Protein 8AQL (pdb70)

Structure (mmCIF, N/CA/C/O backbone):
data_8AQL
#
_entry.id   8AQL
#
_cell.length_a   58.928
_cell.length_b   125.107
_cell.length_c   134.568
_cell.angle_alpha   90.00
_cell.angle_beta   93.58
_cell.angle_gamma   90.00
#
_symmetry.space_group_name_H-M   'P 1 21 1'
#
loop_
_entity.id
_entity.type
_entity.pdbx_description
1 polymer 'Serine hydroxymethyltransferase, mitochondrial'
2 non-polymer N-GLYCINE-[3-HYDROXY-2-METHYL-5-PHOSPHONOOXYMETHYL-PYRIDIN-4-YL-METHANE]
3 non-polymer 1,2-ETHANEDIOL
4 water water
#
loop_
_atom_site.group_PDB
_atom_site.id
_atom_site.type_symbol
_atom_site.label_atom_id
_atom_site.label_alt_id
_atom_site.label_comp_id
_atom_site.label_asym_id
_atom_site.label_entity_id
_atom_site.label_seq_id
_atom_site.pdbx_PDB_ins_code
_atom_site.Cartn_x
_atom_site.Cartn_y
_atom_site.Cartn_z
_atom_site.occupancy
_atom_site.B_iso_or_equiv
_atom_site.auth_seq_id
_atom_site.auth_comp_id
_atom_site.auth_asym_id
_atom_site.auth_atom_id
_atom_site.pdbx_PDB_model_num
ATOM 1 N N . TRP A 1 15 ? 13.151 38.083 -12.819 1.00 25.13 43 TRP A N 1
ATOM 2 C CA . TRP A 1 15 ? 12.698 37.856 -11.435 1.00 24.28 43 TRP A CA 1
ATOM 3 C C . TRP A 1 15 ? 11.169 37.900 -11.357 1.00 24.92 43 TRP A C 1
ATOM 4 O O . TRP A 1 15 ? 10.549 38.865 -11.819 1.00 26.45 43 TRP A O 1
ATOM 15 N N . THR A 1 16 ? 10.576 36.842 -10.779 1.00 23.32 44 THR A N 1
ATOM 16 C CA . THR A 1 16 ? 9.134 36.710 -10.619 1.00 21.61 44 THR A CA 1
ATOM 17 C C . THR A 1 16 ? 8.660 36.825 -9.170 1.00 20.49 44 THR A C 1
ATOM 18 O O . THR A 1 16 ? 7.468 37.060 -8.933 1.00 19.13 44 THR A O 1
ATOM 22 N N . GLY A 1 17 ? 9.533 36.641 -8.189 1.00 20.42 45 GLY A N 1
ATOM 23 C CA . GLY A 1 17 ? 9.023 36.520 -6.836 1.00 19.83 45 GLY A CA 1
ATOM 24 C C . GLY A 1 17 ? 8.294 35.215 -6.573 1.00 17.76 45 GLY A C 1
ATOM 25 O O . GLY A 1 17 ? 7.600 35.092 -5.569 1.00 16.37 45 GLY A O 1
ATOM 26 N N . GLN A 1 18 ? 8.415 34.261 -7.491 1.00 18.67 46 GLN A N 1
ATOM 27 C CA . GLN A 1 18 ? 7.821 32.938 -7.365 1.00 18.80 46 GLN A CA 1
ATOM 28 C C . GLN A 1 18 ? 8.885 31.858 -7.198 1.00 18.46 46 GLN A C 1
ATOM 29 O O . GLN A 1 18 ? 8.546 30.671 -7.093 1.00 19.32 46 GLN A O 1
ATOM 35 N N . GLU A 1 19 ? 10.161 32.241 -7.133 1.00 18.79 47 GLU A N 1
ATOM 36 C CA . GLU A 1 19 ? 11.237 31.275 -6.931 1.00 20.52 47 GLU A CA 1
ATOM 37 C C . GLU A 1 19 ? 11.222 30.757 -5.495 1.00 19.82 47 GLU A C 1
ATOM 38 O O . GLU A 1 19 ? 10.821 31.451 -4.567 1.00 17.81 47 GLU A O 1
ATOM 44 N N . SER A 1 20 ? 11.680 29.524 -5.314 1.00 19.04 48 SER A N 1
ATOM 45 C CA . SER A 1 20 ? 11.687 28.945 -3.987 1.00 19.66 48 SER A CA 1
ATOM 46 C C . SER A 1 20 ? 12.815 29.541 -3.159 1.00 19.64 48 SER A C 1
ATOM 47 O O . SER A 1 20 ? 13.838 30.010 -3.694 1.00 20.07 48 SER A O 1
ATOM 50 N N . LEU A 1 21 ? 12.635 29.492 -1.835 1.00 19.04 49 LEU A N 1
ATOM 51 C CA . LEU A 1 21 ? 13.683 29.953 -0.930 1.00 18.62 49 LEU A CA 1
ATOM 52 C C . LEU A 1 21 ? 14.965 29.165 -1.137 1.00 18.39 49 LEU A C 1
ATOM 53 O O . LEU A 1 21 ? 16.061 29.736 -1.130 1.00 18.51 49 LEU A O 1
ATOM 58 N N . SER A 1 22 ? 14.853 27.843 -1.302 1.00 19.19 50 SER A N 1
ATOM 59 C CA . SER A 1 22 ? 16.045 27.006 -1.437 1.00 18.86 50 SER A CA 1
ATOM 60 C C . SER A 1 22 ? 16.888 27.379 -2.657 1.00 19.55 50 SER A C 1
ATOM 61 O O . SER A 1 22 ? 18.118 27.264 -2.610 1.00 20.38 50 SER A O 1
ATOM 64 N N . ASP A 1 23 ? 16.262 27.801 -3.756 1.00 19.83 51 ASP A N 1
ATOM 65 C CA . ASP A 1 23 ? 17.003 28.195 -4.950 1.00 21.86 51 ASP A CA 1
ATOM 66 C C . ASP A 1 23 ? 17.523 29.637 -4.861 1.00 21.67 51 ASP A C 1
ATOM 67 O O . ASP A 1 23 ? 18.671 29.922 -5.253 1.00 21.93 51 ASP A O 1
ATOM 72 N N . SER A 1 24 ? 16.710 30.562 -4.341 1.00 20.32 52 SER A N 1
ATOM 73 C CA . SER A 1 24 ? 17.030 31.984 -4.420 1.00 18.79 52 SER A CA 1
ATOM 74 C C . SER A 1 24 ? 17.873 32.508 -3.259 1.00 17.04 52 SER A C 1
ATOM 75 O O . SER A 1 24 ? 18.521 33.547 -3.410 1.00 18.11 52 SER A O 1
ATOM 78 N N . ASP A 1 25 ? 17.861 31.858 -2.099 1.00 16.19 53 ASP A N 1
ATOM 79 C CA . ASP A 1 25 ? 18.640 32.296 -0.940 1.00 16.60 53 ASP A CA 1
ATOM 80 C C . ASP A 1 25 ? 19.169 31.063 -0.216 1.00 17.10 53 ASP A C 1
ATOM 81 O O . ASP A 1 25 ? 18.678 30.684 0.861 1.00 16.30 53 ASP A O 1
ATOM 86 N N . PRO A 1 26 ? 20.167 30.399 -0.799 1.00 18.31 54 PRO A N 1
ATOM 87 C CA . PRO A 1 26 ? 20.677 29.169 -0.178 1.00 19.17 54 PRO A CA 1
ATOM 88 C C . PRO A 1 26 ? 21.208 29.385 1.216 1.00 19.67 54 PRO A C 1
ATOM 89 O O . PRO A 1 26 ? 21.058 28.491 2.061 1.00 20.00 54 PRO A O 1
ATOM 93 N N . GLU A 1 27 ? 21.819 30.553 1.472 1.00 19.63 55 GLU A N 1
ATOM 94 C CA . GLU A 1 27 ? 22.340 30.852 2.798 1.00 18.61 55 GLU A CA 1
ATOM 95 C C . GLU A 1 27 ? 21.234 30.780 3.840 1.00 17.86 55 GLU A C 1
ATOM 96 O O . GLU A 1 27 ? 21.372 30.112 4.875 1.00 18.04 55 GLU A O 1
ATOM 102 N N . MET A 1 28 ? 20.130 31.483 3.596 1.00 17.92 56 MET A N 1
ATOM 103 C CA . MET A 1 28 ? 19.023 31.443 4.543 1.00 18.26 56 MET A CA 1
ATOM 104 C C . MET A 1 28 ? 18.405 30.050 4.618 1.00 18.37 56 MET A C 1
ATOM 105 O O . MET A 1 28 ? 18.052 29.583 5.705 1.00 17.76 56 MET A O 1
ATOM 110 N N . TRP A 1 29 ? 18.253 29.376 3.472 1.00 18.58 57 TRP A N 1
ATOM 111 C CA . TRP A 1 29 ? 17.681 28.036 3.470 1.00 16.98 57 TRP A CA 1
ATOM 112 C C . TRP A 1 29 ? 18.457 27.108 4.396 1.00 17.35 57 TRP A C 1
ATOM 113 O O . TRP A 1 29 ? 17.853 26.369 5.185 1.00 17.98 57 TRP A O 1
ATOM 124 N N . GLU A 1 30 ? 19.802 27.177 4.351 1.00 16.40 58 GLU A N 1
ATOM 125 C CA . GLU A 1 30 ? 20.645 26.332 5.194 1.00 20.08 58 GLU A CA 1
ATOM 126 C C . GLU A 1 30 ? 20.479 26.674 6.666 1.00 18.71 58 GLU A C 1
ATOM 127 O O . GLU A 1 30 ? 20.514 25.786 7.523 1.00 17.81 58 GLU A O 1
ATOM 133 N N . LEU A 1 31 ? 20.315 27.951 6.986 1.00 17.46 59 LEU A N 1
ATOM 134 C CA . LEU A 1 31 ? 20.031 28.321 8.369 1.00 13.92 59 LEU A CA 1
ATOM 135 C C . LEU A 1 31 ? 18.687 27.746 8.832 1.00 15.72 59 LEU A C 1
ATOM 136 O O . LEU A 1 31 ? 18.587 27.235 9.958 1.00 17.12 59 LEU A O 1
ATOM 141 N N . LEU A 1 32 ? 17.639 27.816 8.000 1.00 15.61 60 LEU A N 1
ATOM 142 C CA . LEU A 1 32 ? 16.350 27.257 8.416 1.00 16.37 60 LEU A CA 1
ATOM 143 C C . LEU A 1 32 ? 16.461 25.765 8.679 1.00 15.91 60 LEU A C 1
ATOM 144 O O . LEU A 1 32 ? 15.864 25.246 9.634 1.00 15.81 60 LEU A O 1
ATOM 149 N N . GLN A 1 33 ? 17.201 25.051 7.823 1.00 16.68 61 GLN A N 1
ATOM 150 C CA . GLN A 1 33 ? 17.345 23.611 8.018 1.00 16.72 61 GLN A CA 1
ATOM 151 C C . GLN A 1 33 ? 18.120 23.311 9.295 1.00 16.72 61 GLN A C 1
ATOM 152 O O . GLN A 1 33 ? 17.797 22.357 10.006 1.00 16.88 61 GLN A O 1
ATOM 158 N N . ARG A 1 34 ? 19.147 24.118 9.598 1.00 16.42 62 ARG A N 1
ATOM 159 C CA . ARG A 1 34 ? 19.918 23.930 10.819 1.00 17.26 62 ARG A CA 1
ATOM 160 C C . ARG A 1 34 ? 19.053 24.141 12.055 1.00 17.14 62 ARG A C 1
ATOM 161 O O . ARG A 1 34 ? 19.201 23.421 13.053 1.00 18.22 62 ARG A O 1
ATOM 169 N N . GLU A 1 35 ? 18.137 25.117 12.015 1.00 15.94 63 GLU A N 1
ATOM 170 C CA . GLU A 1 35 ? 17.288 25.351 13.177 1.00 16.33 63 GLU A CA 1
ATOM 171 C C . GLU A 1 35 ? 16.305 24.195 13.350 1.00 15.72 63 GLU A C 1
ATOM 172 O O . GLU A 1 35 ? 16.089 23.697 14.475 1.00 16.37 63 GLU A O 1
ATOM 178 N N . LYS A 1 36 ? 15.709 23.754 12.229 1.00 14.75 64 LYS A N 1
ATOM 179 C CA . LYS A 1 36 ? 14.839 22.583 12.255 1.00 16.00 64 LYS A CA 1
ATOM 180 C C . LYS A 1 36 ? 15.564 21.380 12.831 1.00 14.77 64 LYS A C 1
ATOM 181 O O . LYS A 1 36 ? 15.010 20.655 13.671 1.00 15.04 64 LYS A O 1
ATOM 187 N N . ASP A 1 37 ? 16.815 21.161 12.414 1.00 13.76 65 ASP A N 1
ATOM 188 C CA . ASP A 1 37 ? 17.552 20.021 12.931 1.00 13.95 65 ASP A CA 1
ATOM 189 C C . ASP A 1 37 ? 17.782 20.179 14.427 1.00 14.91 65 ASP A C 1
ATOM 190 O O . ASP A 1 37 ? 17.704 19.204 15.181 1.00 16.29 65 ASP A O 1
ATOM 195 N N . ARG A 1 38 ? 18.058 21.400 14.872 1.00 15.08 66 ARG A N 1
ATOM 196 C CA . ARG A 1 38 ? 18.271 21.625 16.293 1.00 16.35 66 ARG A CA 1
ATOM 197 C C . ARG A 1 38 ? 17.015 21.293 17.076 1.00 16.51 66 ARG A C 1
ATOM 198 O O . ARG A 1 38 ? 17.084 20.662 18.147 1.00 16.41 66 ARG A O 1
ATOM 206 N N . GLN A 1 39 ? 15.854 21.717 16.566 1.00 15.48 67 GLN A N 1
ATOM 207 C CA . GLN A 1 39 ? 14.594 21.435 17.239 1.00 15.37 67 GLN A CA 1
ATOM 208 C C . GLN A 1 39 ? 14.315 19.940 17.304 1.00 15.01 67 GLN A C 1
ATOM 209 O O . GLN A 1 39 ? 13.807 19.445 18.314 1.00 15.17 67 GLN A O 1
ATOM 215 N N . CYS A 1 40 ? 14.654 19.208 16.244 1.00 15.10 68 CYS A N 1
ATOM 216 C CA . CYS A 1 40 ? 14.344 17.787 16.186 1.00 15.19 68 CYS A CA 1
ATOM 217 C C . CYS A 1 40 ? 15.265 16.977 17.099 1.00 14.80 68 CYS A C 1
ATOM 218 O O . CYS A 1 40 ? 14.857 15.942 17.638 1.00 14.02 68 CYS A O 1
ATOM 221 N N . ARG A 1 41 ? 16.531 17.361 17.221 1.00 16.00 69 ARG A N 1
ATOM 222 C CA . ARG A 1 41 ? 17.483 16.519 17.932 1.00 15.58 69 ARG A CA 1
ATOM 223 C C . ARG A 1 41 ? 17.560 16.822 19.427 1.00 15.20 69 ARG A C 1
ATOM 224 O O . ARG A 1 41 ? 18.285 16.124 20.162 1.00 15.85 69 ARG A O 1
ATOM 232 N N . GLY A 1 42 ? 16.847 17.854 19.910 1.00 14.89 70 GLY A N 1
ATOM 233 C CA . GLY A 1 42 ? 16.936 18.253 21.295 1.00 15.18 70 GLY A CA 1
ATOM 234 C C . GLY A 1 42 ? 15.748 17.866 22.169 1.00 15.06 70 GLY A C 1
ATOM 235 O O . GLY A 1 42 ? 14.665 17.531 21.691 1.00 15.85 70 GLY A O 1
ATOM 236 N N . LEU A 1 43 ? 15.976 17.959 23.490 1.00 15.85 71 LEU A N 1
ATOM 237 C CA . LEU A 1 43 ? 14.892 17.850 24.460 1.00 15.75 71 LEU A CA 1
ATOM 238 C C . LEU A 1 43 ? 14.598 19.287 24.853 1.00 15.77 71 LEU A C 1
ATOM 239 O O . LEU A 1 43 ? 15.325 19.907 25.649 1.00 15.74 71 LEU A O 1
ATOM 244 N N . GLU A 1 44 ? 13.526 19.808 24.305 1.00 16.08 72 GLU A N 1
ATOM 245 C CA . GLU A 1 44 ? 13.153 21.194 24.495 1.00 15.94 72 GLU A CA 1
ATOM 246 C C . GLU A 1 44 ? 12.227 21.268 25.695 1.00 14.40 72 GLU A C 1
ATOM 247 O O . GLU A 1 44 ? 11.058 20.855 25.619 1.00 13.44 72 GLU A O 1
ATOM 253 N N . LEU A 1 45 ? 12.761 21.774 26.799 1.00 13.17 73 LEU A N 1
ATOM 254 C CA . LEU A 1 45 ? 12.048 21.908 28.067 1.00 12.75 73 LEU A CA 1
ATOM 255 C C . LEU A 1 45 ? 11.712 23.359 28.414 1.00 11.59 73 LEU A C 1
ATOM 256 O O . LEU A 1 45 ? 11.273 23.631 29.543 1.00 12.98 73 LEU A O 1
ATOM 261 N N . ILE A 1 46 ? 11.836 24.296 27.473 1.00 10.71 74 ILE A N 1
ATOM 262 C CA . ILE A 1 46 ? 11.481 25.663 27.798 1.00 8.92 74 ILE A CA 1
ATOM 263 C C . ILE A 1 46 ? 9.960 25.724 27.896 1.00 8.32 74 ILE A C 1
ATOM 264 O O . ILE A 1 46 ? 9.256 25.317 26.961 1.00 11.00 74 ILE A O 1
ATOM 269 N N . ALA A 1 47 ? 9.451 26.203 29.025 1.00 9.94 75 ALA A N 1
ATOM 270 C CA . ALA A 1 47 ? 8.025 25.998 29.328 1.00 10.82 75 ALA A CA 1
ATOM 271 C C . ALA A 1 47 ? 7.079 26.786 28.438 1.00 10.90 75 ALA A C 1
ATOM 272 O O . ALA A 1 47 ? 5.871 26.428 28.368 1.00 9.89 75 ALA A O 1
ATOM 274 N N . SER A 1 48 ? 7.570 27.860 27.813 1.00 12.24 76 SER A N 1
ATOM 275 C CA . SER A 1 48 ? 6.807 28.716 26.935 1.00 12.45 76 SER A CA 1
ATOM 276 C C . SER A 1 48 ? 6.919 28.344 25.472 1.00 13.40 76 SER A C 1
ATOM 277 O O . SER A 1 48 ? 6.370 29.074 24.631 1.00 15.84 76 SER A O 1
ATOM 280 N N . GLU A 1 49 ? 7.607 27.263 25.134 1.00 12.10 77 GLU A N 1
ATOM 281 C CA . GLU A 1 49 ? 7.794 26.860 23.753 1.00 12.48 77 GLU A CA 1
ATOM 282 C C . GLU A 1 49 ? 6.818 25.751 23.351 1.00 12.31 77 GLU A C 1
ATOM 283 O O . GLU A 1 49 ? 6.373 24.949 24.170 1.00 12.08 77 GLU A O 1
ATOM 289 N N . ASN A 1 50 ? 6.570 25.656 22.041 1.00 10.71 78 ASN A N 1
ATOM 290 C CA . ASN A 1 50 ? 5.853 24.525 21.493 1.00 11.38 78 ASN A CA 1
ATOM 291 C C . ASN A 1 50 ? 6.236 24.394 20.030 1.00 12.15 78 ASN A C 1
ATOM 292 O O . ASN A 1 50 ? 7.043 25.167 19.518 1.00 13.31 78 ASN A O 1
ATOM 297 N N . PHE A 1 51 ? 5.632 23.424 19.358 1.00 12.72 79 PHE A N 1
ATOM 298 C CA . PHE A 1 51 ? 5.905 23.158 17.947 1.00 12.35 79 PHE A CA 1
ATOM 299 C C . PHE A 1 51 ? 4.614 23.348 17.177 1.00 12.56 79 PHE A C 1
ATOM 300 O O . PHE A 1 51 ? 3.691 22.535 17.295 1.00 13.72 79 PHE A O 1
ATOM 308 N N . CYS A 1 52 ? 4.567 24.413 16.382 1.00 10.98 80 CYS A N 1
ATOM 309 C CA . CYS A 1 52 ? 3.342 24.796 15.694 1.00 11.05 80 CYS A CA 1
ATOM 310 C C . CYS A 1 52 ? 3.075 23.877 14.501 1.00 10.99 80 CYS A C 1
ATOM 311 O O . CYS A 1 52 ? 4.001 23.376 13.825 1.00 13.13 80 CYS A O 1
ATOM 314 N N . SER A 1 53 ? 1.780 23.634 14.220 1.00 10.39 81 SER A N 1
ATOM 315 C CA . SER A 1 53 ? 1.408 22.776 13.104 1.00 10.76 81 SER A CA 1
ATOM 316 C C . SER A 1 53 ? 1.764 23.352 11.736 1.00 11.37 81 SER A C 1
ATOM 317 O O . SER A 1 53 ? 1.822 24.579 11.536 1.00 12.66 81 SER A O 1
ATOM 320 N N . ARG A 1 54 ? 1.991 22.440 10.798 1.00 11.65 82 ARG A N 1
ATOM 321 C CA . ARG A 1 54 ? 2.191 22.814 9.409 1.00 11.04 82 ARG A CA 1
ATOM 322 C C . ARG A 1 54 ? 1.035 23.661 8.878 1.00 11.61 82 ARG A C 1
ATOM 323 O O . ARG A 1 54 ? 1.248 24.655 8.184 1.00 13.32 82 ARG A O 1
ATOM 331 N N . ALA A 1 55 ? -0.205 23.272 9.207 1.00 10.69 83 ALA A N 1
ATOM 332 C CA . ALA A 1 55 ? -1.357 24.001 8.665 1.00 12.29 83 ALA A CA 1
ATOM 333 C C . ALA A 1 55 ? -1.350 25.452 9.113 1.00 12.48 83 ALA A C 1
ATOM 334 O O . ALA A 1 55 ? -1.603 26.364 8.306 1.00 13.07 83 ALA A O 1
ATOM 336 N N . ALA A 1 56 ? -1.042 25.686 10.366 1.00 12.26 84 ALA A N 1
ATOM 337 C CA . ALA A 1 56 ? -0.963 27.046 10.842 1.00 11.51 84 ALA A CA 1
ATOM 338 C C . ALA A 1 56 ? 0.162 27.814 10.149 1.00 10.73 84 ALA A C 1
ATOM 339 O O . ALA A 1 56 ? 0.021 28.995 9.806 1.00 12.04 84 ALA A O 1
ATOM 341 N N . LEU A 1 57 ? 1.305 27.166 10.008 1.00 11.89 85 LEU A N 1
ATOM 342 C CA . LEU A 1 57 ? 2.443 27.785 9.353 1.00 12.54 85 LEU A CA 1
ATOM 343 C C . LEU A 1 57 ? 2.155 28.116 7.897 1.00 12.07 85 LEU A C 1
ATOM 344 O O . LEU A 1 57 ? 2.633 29.141 7.395 1.00 12.10 85 LEU A O 1
ATOM 349 N N . GLU A 1 58 ? 1.399 27.261 7.193 1.00 13.03 86 GLU A N 1
ATOM 350 C CA . GLU A 1 58 ? 1.004 27.577 5.816 1.00 13.27 86 GLU A CA 1
ATOM 351 C C . GLU A 1 58 ? 0.171 28.858 5.731 1.00 14.58 86 GLU A C 1
ATOM 352 O O . GLU A 1 58 ? 0.293 29.612 4.755 1.00 16.60 86 GLU A O 1
ATOM 358 N N . ALA A 1 59 ? -0.722 29.104 6.696 1.00 14.41 87 ALA A N 1
ATOM 359 C CA . ALA A 1 59 ? -1.444 30.369 6.734 1.00 14.86 87 ALA A CA 1
ATOM 360 C C . ALA A 1 59 ? -0.513 31.527 7.069 1.00 15.34 87 ALA A C 1
ATOM 361 O O . ALA A 1 59 ? -0.679 32.646 6.564 1.00 15.81 87 ALA A O 1
ATOM 363 N N . LEU A 1 60 ? 0.442 31.289 7.978 1.00 15.50 88 LEU A N 1
ATOM 364 C CA . LEU A 1 60 ? 1.337 32.346 8.432 1.00 14.65 88 LEU A CA 1
ATOM 365 C C . LEU A 1 60 ? 2.186 32.872 7.278 1.00 14.75 88 LEU A C 1
ATOM 366 O O . LEU A 1 60 ? 2.446 34.077 7.177 1.00 14.55 88 LEU A O 1
ATOM 371 N N . GLY A 1 61 ? 2.656 31.959 6.424 1.00 14.51 89 GLY A N 1
ATOM 372 C CA . GLY A 1 61 ? 3.441 32.304 5.251 1.00 15.53 89 GLY A CA 1
ATOM 373 C C . GLY A 1 61 ? 2.656 32.474 3.965 1.00 16.32 89 GLY A C 1
ATOM 374 O O . GLY A 1 61 ? 2.928 31.790 2.985 1.00 18.59 89 GLY A O 1
ATOM 375 N N . SER A 1 62 ? 1.701 33.394 3.939 1.00 16.78 90 SER A N 1
ATOM 376 C CA . SER A 1 62 ? 0.729 33.452 2.861 1.00 15.77 90 SER A CA 1
ATOM 377 C C . SER A 1 62 ? 0.551 34.875 2.342 1.00 14.82 90 SER A C 1
ATOM 378 O O . SER A 1 62 ? 1.023 35.848 2.926 1.00 14.10 90 SER A O 1
ATOM 381 N N . CYS A 1 63 ? -0.256 34.969 1.288 1.00 15.46 91 CYS A N 1
ATOM 382 C CA . CYS A 1 63 ? -0.544 36.258 0.679 1.00 14.84 91 CYS A CA 1
ATOM 383 C C . CYS A 1 63 ? -1.249 37.203 1.623 1.00 13.04 91 CYS A C 1
ATOM 384 O O . CYS A 1 63 ? -1.346 38.398 1.340 1.00 11.74 91 CYS A O 1
ATOM 387 N N . LEU A 1 64 ? -1.729 36.698 2.762 1.00 14.09 92 LEU A N 1
ATOM 388 C CA . LEU A 1 64 ? -2.364 37.568 3.743 1.00 13.68 92 LEU A CA 1
ATOM 389 C C . LEU A 1 64 ? -1.390 38.609 4.272 1.00 13.30 92 LEU A C 1
ATOM 390 O O . LEU A 1 64 ? -1.802 39.663 4.727 1.00 14.63 92 LEU A O 1
ATOM 395 N N . ASN A 1 65 ? -0.090 38.317 4.190 1.00 13.80 93 ASN A N 1
ATOM 396 C CA . ASN A 1 65 ? 0.906 39.311 4.550 1.00 14.18 93 ASN A CA 1
ATOM 397 C C . ASN A 1 65 ? 0.709 40.614 3.794 1.00 13.05 93 ASN A C 1
ATOM 398 O O . ASN A 1 65 ? 1.095 41.682 4.276 1.00 13.36 93 ASN A O 1
ATOM 403 N N . ASN A 1 66 ? 0.152 40.523 2.581 1.00 13.57 94 ASN A N 1
ATOM 404 C CA . ASN A 1 66 ? 0.156 41.660 1.661 1.00 13.74 94 ASN A CA 1
ATOM 405 C C . ASN A 1 66 ? -0.934 42.706 1.949 1.00 15.71 94 ASN A C 1
ATOM 406 O O . ASN A 1 66 ? -0.874 43.801 1.381 1.00 17.06 94 ASN A O 1
ATOM 411 N N . LYS A 1 67 ? -1.926 42.425 2.793 1.00 14.35 95 LYS A N 1
ATOM 412 C CA . LYS A 1 67 ? -3.115 43.263 2.890 1.00 15.65 95 LYS A CA 1
ATOM 413 C C . LYS A 1 67 ? -3.013 44.214 4.070 1.00 13.55 95 LYS A C 1
ATOM 414 O O . LYS A 1 67 ? -2.887 43.763 5.213 1.00 14.25 95 LYS A O 1
ATOM 420 N N . TYR A 1 68 ? -3.078 45.518 3.779 1.00 12.74 96 TYR A N 1
ATOM 421 C CA . TYR A 1 68 ? -3.317 46.553 4.782 1.00 12.61 96 TYR A CA 1
ATOM 422 C C . TYR A 1 68 ? -4.807 46.625 5.128 1.00 12.98 96 TYR A C 1
ATOM 423 O O . TYR A 1 68 ? -5.637 46.895 4.252 1.00 15.83 96 TYR A O 1
ATOM 432 N N . SER A 1 69 ? -5.145 46.465 6.393 1.00 12.72 97 SER A N 1
ATOM 433 C CA . SER A 1 69 ? -6.553 46.486 6.823 1.00 13.82 97 SER A CA 1
ATOM 434 C C . SER A 1 69 ? -6.741 47.160 8.191 1.00 13.98 97 SER A C 1
ATOM 435 O O . SER A 1 69 ? -7.406 46.632 9.082 1.00 13.99 97 SER A O 1
ATOM 438 N N . GLU A 1 70 ? -6.164 48.339 8.354 1.00 14.06 98 GLU A N 1
ATOM 439 C CA . GLU A 1 70 ? -6.348 49.144 9.560 1.00 13.13 98 GLU A CA 1
ATOM 440 C C . GLU A 1 70 ? -7.835 49.263 9.887 1.00 12.56 98 GLU A C 1
ATOM 441 O O . GLU A 1 70 ? -8.663 49.437 8.990 1.00 13.61 98 GLU A O 1
ATOM 447 N N . GLY A 1 71 ? -8.160 49.182 11.178 1.00 12.41 99 GLY A N 1
ATOM 448 C CA . GLY A 1 71 ? -9.547 49.207 11.616 1.00 13.60 99 GLY A CA 1
ATOM 449 C C . GLY A 1 71 ? -10.056 47.833 12.004 1.00 13.57 99 GLY A C 1
ATOM 450 O O . GLY A 1 71 ? -9.301 46.925 12.345 1.00 14.48 99 GLY A O 1
ATOM 451 N N . TYR A 1 72 ? -11.379 47.692 11.968 1.00 12.82 100 TYR A N 1
ATOM 452 C CA . TYR A 1 72 ? -12.044 46.462 12.370 1.00 13.73 100 TYR A CA 1
ATOM 453 C C . TYR A 1 72 ? -13.014 46.012 11.291 1.00 16.92 100 TYR A C 1
ATOM 454 O O . TYR A 1 72 ? -13.398 46.795 10.412 1.00 17.52 100 TYR A O 1
ATOM 463 N N . PRO A 1 73 ? -13.436 44.747 11.330 1.00 16.87 101 PRO A N 1
ATOM 464 C CA . PRO A 1 73 ? -14.328 44.241 10.288 1.00 17.98 101 PRO A CA 1
ATOM 465 C C . PRO A 1 73 ? -15.530 45.153 10.097 1.00 18.37 101 PRO A C 1
ATOM 466 O O . PRO A 1 73 ? -16.209 45.536 11.053 1.00 18.91 101 PRO A O 1
ATOM 470 N N . GLY A 1 74 ? -15.771 45.526 8.847 1.00 19.48 102 GLY A N 1
ATOM 471 C CA . GLY A 1 74 ? -16.888 46.384 8.512 1.00 21.44 102 GLY A CA 1
ATOM 472 C C . GLY A 1 74 ? -16.706 47.832 8.915 1.00 22.08 102 GLY A C 1
ATOM 473 O O . GLY A 1 74 ? -17.597 48.645 8.659 1.00 23.57 102 GLY A O 1
ATOM 474 N N . LYS A 1 75 ? -15.571 48.167 9.533 1.00 20.34 103 LYS A N 1
ATOM 475 C CA . LYS A 1 75 ? -15.217 49.513 9.962 1.00 21.44 103 LYS A CA 1
ATOM 476 C C . LYS A 1 75 ? -13.735 49.749 9.629 1.00 20.14 103 LYS A C 1
ATOM 477 O O . LYS A 1 75 ? -12.918 50.043 10.504 1.00 19.38 103 LYS A O 1
ATOM 483 N N . ARG A 1 76 ? -13.368 49.576 8.368 1.00 19.49 104 ARG A N 1
ATOM 484 C CA . ARG A 1 76 ? -11.985 49.700 7.940 1.00 18.51 104 ARG A CA 1
ATOM 485 C C . ARG A 1 76 ? -11.720 51.078 7.350 1.00 21.28 104 ARG A C 1
ATOM 486 O O . ARG A 1 76 ? -12.631 51.792 6.918 1.00 20.62 104 ARG A O 1
ATOM 494 N N . TYR A 1 77 ? -10.441 51.419 7.275 1.00 24.28 105 TYR A N 1
ATOM 495 C CA . TYR A 1 77 ? -10.051 52.659 6.624 1.00 28.91 105 TYR A CA 1
ATOM 496 C C . TYR A 1 77 ? -10.128 52.539 5.108 1.00 30.90 105 TYR A C 1
ATOM 497 O O . TYR A 1 77 ? -10.559 53.487 4.429 1.00 31.97 105 TYR A O 1
ATOM 506 N N . TYR A 1 78 ? -9.702 51.402 4.558 1.00 30.97 106 TYR A N 1
ATOM 507 C CA . TYR A 1 78 ? -9.585 51.218 3.116 1.00 31.53 106 TYR A CA 1
ATOM 508 C C . TYR A 1 78 ? -10.454 50.052 2.667 1.00 27.89 106 TYR A C 1
ATOM 509 O O . TYR A 1 78 ? -10.848 49.198 3.469 1.00 28.04 106 TYR A O 1
ATOM 518 N N . GLY A 1 79 ? -10.743 50.021 1.364 1.00 24.69 107 GLY A N 1
ATOM 519 C CA . GLY A 1 79 ? -11.575 48.991 0.776 1.00 23.16 107 GLY A CA 1
ATOM 520 C C . GLY A 1 79 ? -10.790 47.725 0.495 1.00 22.23 107 GLY A C 1
ATOM 521 O O . GLY A 1 79 ? -9.624 47.584 0.861 1.00 22.66 107 GLY A O 1
ATOM 522 N N . GLY A 1 80 ? -11.458 46.787 -0.169 1.00 20.88 108 GLY A N 1
ATOM 523 C CA . GLY A 1 80 ? -10.842 45.519 -0.518 1.00 20.47 108 GLY A CA 1
ATOM 524 C C . GLY A 1 80 ? -10.707 44.533 0.619 1.00 18.69 108 GLY A C 1
ATOM 525 O O . GLY A 1 80 ? -9.977 43.537 0.476 1.00 18.54 108 GLY A O 1
ATOM 526 N N . ALA A 1 81 ? -11.416 44.762 1.730 1.00 17.93 109 ALA A N 1
ATOM 527 C CA . ALA A 1 81 ? -11.276 44.010 2.975 1.00 17.40 109 ALA A CA 1
ATOM 528 C C . ALA A 1 81 ? -12.302 42.888 3.147 1.00 17.10 109 ALA A C 1
ATOM 529 O O . ALA A 1 81 ? -12.384 42.309 4.235 1.00 16.43 109 ALA A O 1
ATOM 531 N N . GLU A 1 82 ? -13.062 42.559 2.092 1.00 17.69 110 GLU A N 1
ATOM 532 C CA . GLU A 1 82 ? -14.150 41.583 2.180 1.00 19.20 110 GLU A CA 1
ATOM 533 C C . GLU A 1 82 ? -13.675 40.283 2.796 1.00 16.79 110 GLU A C 1
ATOM 534 O O . GLU A 1 82 ? -14.331 39.716 3.679 1.00 15.77 110 GLU A O 1
ATOM 540 N N . VAL A 1 83 ? -12.526 39.795 2.331 1.00 15.83 111 VAL A N 1
ATOM 541 C CA . VAL A 1 83 ? -12.058 38.475 2.738 1.00 15.56 111 VAL A CA 1
ATOM 542 C C . VAL A 1 83 ? -11.352 38.543 4.080 1.00 13.40 111 VAL A C 1
ATOM 543 O O . VAL A 1 83 ? -11.591 37.693 4.947 1.00 12.42 111 VAL A O 1
ATOM 547 N N . VAL A 1 84 ? -10.467 39.541 4.280 1.00 12.18 112 VAL A N 1
ATOM 548 C CA . VAL A 1 84 ? -9.843 39.689 5.594 1.00 12.81 112 VAL A CA 1
ATOM 549 C C . VAL A 1 84 ? -10.870 39.964 6.678 1.00 12.68 112 VAL A C 1
ATOM 550 O O . VAL A 1 84 ? -10.678 39.556 7.833 1.00 12.69 112 VAL A O 1
ATOM 554 N N . ASP A 1 85 ? -11.984 40.648 6.339 1.00 13.97 113 ASP A N 1
ATOM 555 C CA . ASP A 1 85 ? -13.069 40.778 7.308 1.00 13.80 113 ASP A CA 1
ATOM 556 C C . ASP A 1 85 ? -13.562 39.401 7.747 1.00 13.28 113 ASP A C 1
ATOM 557 O O . ASP A 1 85 ? -13.713 39.137 8.942 1.00 13.77 113 ASP A O 1
ATOM 562 N N . GLU A 1 86 ? -13.884 38.546 6.771 1.00 12.98 114 GLU A N 1
ATOM 563 C CA . GLU A 1 86 ? -14.362 37.199 7.072 1.00 13.92 114 GLU A CA 1
ATOM 564 C C . GLU A 1 86 ? -13.365 36.420 7.906 1.00 13.88 114 GLU A C 1
ATOM 565 O O . GLU A 1 86 ? -13.772 35.672 8.811 1.00 14.85 114 GLU A O 1
ATOM 571 N N . ILE A 1 87 ? -12.053 36.580 7.630 1.00 12.23 115 ILE A N 1
ATOM 572 C CA . ILE A 1 87 ? -11.038 35.840 8.368 1.00 12.51 115 ILE A CA 1
ATOM 573 C C . ILE A 1 87 ? -10.966 36.342 9.801 1.00 12.88 115 ILE A C 1
ATOM 574 O O . ILE A 1 87 ? -10.865 35.555 10.747 1.00 12.83 115 ILE A O 1
ATOM 579 N N . GLU A 1 88 ? -10.936 37.658 9.978 1.00 13.57 116 GLU A N 1
ATOM 580 C CA . GLU A 1 88 ? -10.861 38.209 11.333 1.00 13.28 116 GLU A CA 1
ATOM 581 C C . GLU A 1 88 ? -12.082 37.798 12.146 1.00 11.85 116 GLU A C 1
ATOM 582 O O . GLU A 1 88 ? -11.949 37.388 13.309 1.00 11.59 116 GLU A O 1
ATOM 588 N N . LEU A 1 89 ? -13.273 37.867 11.556 1.00 14.44 117 LEU A N 1
ATOM 589 C CA . LEU A 1 89 ? -14.468 37.459 12.294 1.00 15.41 117 LEU A CA 1
ATOM 590 C C . LEU A 1 89 ? -14.446 35.965 12.601 1.00 15.31 117 LEU A C 1
ATOM 591 O O . LEU A 1 89 ? -14.864 35.547 13.691 1.00 16.79 117 LEU A O 1
ATOM 596 N N . LEU A 1 90 ? -14.001 35.140 11.646 1.00 14.22 118 LEU A N 1
ATOM 597 C CA . LEU A 1 90 ? -13.846 33.711 11.911 1.00 13.32 118 LEU A CA 1
ATOM 598 C C . LEU A 1 90 ? -12.877 33.475 13.062 1.00 13.73 118 LEU A C 1
ATOM 599 O O . LEU A 1 90 ? -13.125 32.626 13.927 1.00 13.90 118 LEU A O 1
ATOM 604 N N . CYS A 1 91 ? -11.749 34.202 13.084 1.00 13.97 119 CYS A N 1
ATOM 605 C CA . CYS A 1 91 ? -10.807 34.047 14.180 1.00 13.60 119 CYS A CA 1
ATOM 606 C C . CYS A 1 91 ? -11.447 34.371 15.526 1.00 14.04 119 CYS A C 1
ATOM 607 O O . CYS A 1 91 ? -11.180 33.695 16.530 1.00 14.04 119 CYS A O 1
ATOM 610 N N . GLN A 1 92 ? -12.220 35.464 15.586 1.00 14.09 120 GLN A N 1
ATOM 611 C CA . GLN A 1 92 ? -12.916 35.837 16.824 1.00 13.93 120 GLN A CA 1
ATOM 612 C C . GLN A 1 92 ? -13.874 34.741 17.287 1.00 14.12 120 GLN A C 1
ATOM 613 O O . GLN A 1 92 ? -13.934 34.405 18.490 1.00 12.82 120 GLN A O 1
ATOM 619 N N . ARG A 1 93 ? -14.665 34.200 16.351 1.00 14.84 121 ARG A N 1
ATOM 620 C CA . ARG A 1 93 ? -15.638 33.166 16.712 1.00 15.22 121 ARG A CA 1
ATOM 621 C C . ARG A 1 93 ? -14.915 31.930 17.220 1.00 14.16 121 ARG A C 1
ATOM 622 O O . ARG A 1 93 ? -15.366 31.281 18.179 1.00 14.55 121 ARG A O 1
ATOM 630 N N . ARG A 1 94 ? -13.772 31.597 16.589 1.00 14.73 122 ARG A N 1
ATOM 631 C CA . ARG A 1 94 ? -13.017 30.417 17.007 1.00 11.85 122 ARG A CA 1
ATOM 632 C C . ARG A 1 94 ? -12.344 30.642 18.364 1.00 12.72 122 ARG A C 1
ATOM 633 O O . ARG A 1 94 ? -12.251 29.702 19.164 1.00 13.40 122 ARG A O 1
ATOM 641 N N . ALA A 1 95 ? -11.888 31.880 18.648 1.00 13.79 123 ALA A N 1
ATOM 642 C CA . ALA A 1 95 ? -11.359 32.217 19.976 1.00 12.75 123 ALA A CA 1
ATOM 643 C C . ALA A 1 95 ? -12.427 32.048 21.055 1.00 12.91 123 ALA A C 1
ATOM 644 O O . ALA A 1 95 ? -12.203 31.411 22.092 1.00 13.39 123 ALA A O 1
ATOM 646 N N . LEU A 1 96 ? -13.600 32.629 20.842 1.00 12.89 124 LEU A N 1
ATOM 647 C CA . LEU A 1 96 ? -14.658 32.443 21.803 1.00 14.32 124 LEU A CA 1
ATOM 648 C C . LEU A 1 96 ? -14.983 30.970 21.971 1.00 14.98 124 LEU A C 1
ATOM 649 O O . LEU A 1 96 ? -15.189 30.504 23.101 1.00 15.56 124 LEU A O 1
ATOM 654 N N . GLU A 1 97 ? -15.019 30.218 20.866 1.00 15.68 125 GLU A N 1
ATOM 655 C CA . GLU A 1 97 ? -15.423 28.822 20.953 1.00 16.89 125 GLU A CA 1
ATOM 656 C C . GLU A 1 97 ? -14.403 28.017 21.745 1.00 14.76 125 GLU A C 1
ATOM 657 O O . GLU A 1 97 ? -14.774 27.148 22.560 1.00 14.96 125 GLU A O 1
ATOM 663 N N . ALA A 1 98 ? -13.102 28.296 21.532 1.00 14.76 126 ALA A N 1
ATOM 664 C CA . ALA A 1 98 ? -12.090 27.523 22.229 1.00 13.98 126 ALA A CA 1
ATOM 665 C C . ALA A 1 98 ? -12.172 27.702 23.735 1.00 14.59 126 ALA A C 1
ATOM 666 O O . ALA A 1 98 ? -11.757 26.812 24.476 1.00 15.65 126 ALA A O 1
ATOM 668 N N . PHE A 1 99 ? -12.684 28.847 24.205 1.00 13.32 127 PHE A N 1
ATOM 669 C CA . PHE A 1 99 ? -12.812 29.130 25.637 1.00 12.94 127 PHE A CA 1
ATOM 670 C C . PHE A 1 99 ? -14.243 29.044 26.156 1.00 13.75 127 PHE A C 1
ATOM 671 O O . PHE A 1 99 ? -14.532 29.505 27.284 1.00 14.54 127 PHE A O 1
ATOM 679 N N . ASP A 1 100 ? -15.139 28.441 25.381 1.00 14.28 128 ASP A N 1
ATOM 680 C CA . ASP A 1 100 ? -16.513 28.157 25.816 1.00 15.15 128 ASP A CA 1
ATOM 681 C C . ASP A 1 100 ? -17.282 29.431 26.168 1.00 18.21 128 ASP A C 1
ATOM 682 O O . ASP A 1 100 ? -18.138 29.433 27.060 1.00 19.65 128 ASP A O 1
ATOM 687 N N . LEU A 1 101 ? -17.025 30.511 25.434 1.00 17.63 129 LEU A N 1
ATOM 688 C CA . LEU A 1 101 ? -17.574 31.826 25.753 1.00 18.08 129 LEU A CA 1
ATOM 689 C C . LEU A 1 101 ? -18.817 32.144 24.924 1.00 19.27 129 LEU A C 1
ATOM 690 O O . LEU A 1 101 ? -18.842 31.924 23.703 1.00 19.44 129 LEU A O 1
ATOM 695 N N . ASP A 1 102 ? -19.853 32.643 25.591 1.00 19.60 130 ASP A N 1
ATOM 696 C CA . ASP A 1 102 ? -21.070 33.051 24.929 1.00 21.25 130 ASP A CA 1
ATOM 697 C C . ASP A 1 102 ? -20.812 34.382 24.240 1.00 20.37 130 ASP A C 1
ATOM 698 O O . ASP A 1 102 ? -20.428 35.350 24.910 1.00 18.37 130 ASP A O 1
ATOM 703 N N . PRO A 1 103 ? -20.953 34.466 22.916 1.00 21.34 131 PRO A N 1
ATOM 704 C CA . PRO A 1 103 ? -20.638 35.729 22.229 1.00 22.63 131 PRO A CA 1
ATOM 705 C C . PRO A 1 103 ? -21.513 36.884 22.634 1.00 23.25 131 PRO A C 1
ATOM 706 O O . PRO A 1 103 ? -21.166 38.030 22.331 1.00 23.43 131 PRO A O 1
ATOM 710 N N . ALA A 1 104 ? -22.644 36.642 23.290 1.00 22.99 132 ALA A N 1
ATOM 711 C CA . ALA A 1 104 ? -23.422 37.773 23.777 1.00 23.75 132 ALA A CA 1
ATOM 712 C C . ALA A 1 104 ? -22.860 38.353 25.069 1.00 23.93 132 ALA A C 1
ATOM 713 O O . ALA A 1 104 ? -23.297 39.432 25.484 1.00 24.51 132 ALA A O 1
ATOM 715 N N . GLN A 1 105 ? -21.889 37.670 25.701 1.00 22.44 133 GLN A N 1
ATOM 716 C CA . GLN A 1 105 ? -21.310 38.088 26.975 1.00 22.13 133 GLN A CA 1
ATOM 717 C C . GLN A 1 105 ? -19.825 38.391 26.868 1.00 20.19 133 GLN A C 1
ATOM 718 O O . GLN A 1 105 ? -19.248 39.005 27.787 1.00 19.82 133 GLN A O 1
ATOM 724 N N . TRP A 1 106 ? -19.183 37.991 25.777 1.00 18.43 134 TRP A N 1
ATOM 725 C CA . TRP A 1 106 ? -17.757 38.171 25.635 1.00 16.56 134 TRP A CA 1
ATOM 726 C C . TRP A 1 106 ? -17.435 38.574 24.210 1.00 16.03 134 TRP A C 1
ATOM 727 O O . TRP A 1 106 ? -18.060 38.088 23.266 1.00 15.49 134 TRP A O 1
ATOM 738 N N . GLY A 1 107 ? -16.437 39.444 24.067 1.00 15.06 135 GLY A N 1
ATOM 739 C CA . GLY A 1 107 ? -15.860 39.755 22.783 1.00 12.35 135 GLY A CA 1
ATOM 740 C C . GLY A 1 107 ? -14.368 39.477 22.861 1.00 10.81 135 GLY A C 1
ATOM 741 O O . GLY A 1 107 ? -13.823 39.208 23.944 1.00 12.52 135 GLY A O 1
ATOM 742 N N . VAL A 1 108 ? -13.698 39.590 21.718 1.00 11.34 136 VAL A N 1
ATOM 743 C CA . VAL A 1 108 ? -12.254 39.340 21.644 1.00 10.93 136 VAL A CA 1
ATOM 744 C C . VAL A 1 108 ? -11.624 40.161 20.518 1.00 12.32 136 VAL A C 1
ATOM 745 O O . VAL A 1 108 ? -12.196 40.333 19.430 1.00 12.62 136 VAL A O 1
ATOM 749 N N . ASN A 1 109 ? -10.430 40.663 20.791 1.00 11.99 137 ASN A N 1
ATOM 750 C CA . ASN A 1 109 ? -9.622 41.402 19.834 1.00 12.43 137 ASN A CA 1
ATOM 751 C C . ASN A 1 109 ? -8.458 40.497 19.445 1.00 10.38 137 ASN A C 1
ATOM 752 O O . ASN A 1 109 ? -7.725 40.032 20.329 1.00 10.50 137 ASN A O 1
ATOM 757 N N . VAL A 1 110 ? -8.352 40.181 18.146 1.00 10.40 138 VAL A N 1
ATOM 758 C CA . VAL A 1 110 ? -7.393 39.211 17.631 1.00 12.11 138 VAL A CA 1
ATOM 759 C C . VAL A 1 110 ? -6.192 39.877 16.941 1.00 12.34 138 VAL A C 1
ATOM 760 O O . VAL A 1 110 ? -5.357 39.189 16.330 1.00 12.98 138 VAL A O 1
ATOM 764 N N . GLN A 1 111 ? -6.069 41.212 17.054 1.00 13.13 139 GLN A N 1
ATOM 765 C CA . GLN A 1 111 ? -4.982 41.958 16.425 1.00 12.87 139 GLN A CA 1
ATOM 766 C C . GLN A 1 111 ? -3.682 42.149 17.201 1.00 12.40 139 GLN A C 1
ATOM 767 O O . GLN A 1 111 ? -2.677 42.526 16.571 1.00 11.90 139 GLN A O 1
ATOM 773 N N . PRO A 1 112 ? -3.604 41.964 18.526 1.00 11.55 140 PRO A N 1
ATOM 774 C CA . PRO A 1 112 ? -2.319 42.228 19.176 1.00 9.66 140 PRO A CA 1
ATOM 775 C C . PRO A 1 112 ? -1.209 41.415 18.548 1.00 11.69 140 PRO A C 1
ATOM 776 O O . PRO A 1 112 ? -1.375 40.241 18.241 1.00 12.99 140 PRO A O 1
ATOM 780 N N . TYR A 1 113 ? -0.036 42.034 18.420 1.00 9.98 141 TYR A N 1
ATOM 781 C CA . TYR A 1 113 ? 1.053 41.398 17.690 1.00 11.25 141 TYR A CA 1
ATOM 782 C C . TYR A 1 113 ? 1.738 40.308 18.502 1.00 10.58 141 TYR A C 1
ATOM 783 O O . TYR A 1 113 ? 2.309 39.390 17.914 1.00 11.01 141 TYR A O 1
ATOM 792 N N . SER A 1 114 ? 1.625 40.328 19.830 1.00 11.66 142 SER A N 1
ATOM 793 C CA . SER A 1 114 ? 2.228 39.319 20.692 1.00 10.61 142 SER A CA 1
ATOM 794 C C . SER A 1 114 ? 1.617 39.515 22.071 1.00 10.54 142 SER A C 1
ATOM 795 O O . SER A 1 114 ? 0.714 40.342 22.251 1.00 10.74 142 SER A O 1
ATOM 798 N N . GLY A 1 115 ? 2.098 38.769 23.061 1.00 9.13 143 GLY A N 1
ATOM 799 C CA . GLY A 1 115 ? 1.620 38.946 24.413 1.00 8.54 143 GLY A CA 1
ATOM 800 C C . GLY A 1 115 ? 1.871 40.317 24.986 1.00 8.84 143 GLY A C 1
ATOM 801 O O . GLY A 1 115 ? 1.021 40.894 25.651 1.00 12.72 143 GLY A O 1
ATOM 802 N N . SER A 1 116 ? 3.095 40.830 24.836 1.00 8.54 144 SER A N 1
ATOM 803 C CA . SER A 1 116 ? 3.416 42.113 25.452 1.00 10.16 144 SER A CA 1
ATOM 804 C C . SER A 1 116 ? 2.544 43.224 24.852 1.00 12.08 144 SER A C 1
ATOM 805 O O . SER A 1 116 ? 1.997 44.039 25.608 1.00 14.35 144 SER A O 1
ATOM 808 N N . PRO A 1 117 ? 2.300 43.242 23.539 1.00 12.54 145 PRO A N 1
ATOM 809 C CA . PRO A 1 117 ? 1.355 44.230 22.984 1.00 13.38 145 PRO A CA 1
ATOM 810 C C . PRO A 1 117 ? -0.042 44.106 23.540 1.00 13.97 145 PRO A C 1
ATOM 811 O O . PRO A 1 117 ? -0.731 45.120 23.727 1.00 13.84 145 PRO A O 1
ATOM 815 N N . ALA A 1 118 ? -0.495 42.878 23.758 1.00 12.93 146 ALA A N 1
ATOM 816 C CA . ALA A 1 118 ? -1.839 42.681 24.297 1.00 13.62 146 ALA A CA 1
ATOM 817 C C . ALA A 1 118 ? -1.977 43.334 25.663 1.00 12.92 146 ALA A C 1
ATOM 818 O O . ALA A 1 118 ? -2.937 44.052 25.913 1.00 12.71 146 ALA A O 1
ATOM 820 N N . ASN A 1 119 ? -0.997 43.126 26.555 1.00 12.31 147 ASN A N 1
ATOM 821 C CA . ASN A 1 119 ? -1.096 43.696 27.900 1.00 12.11 147 ASN A CA 1
ATOM 822 C C . ASN A 1 119 ? -0.977 45.226 27.872 1.00 12.56 147 ASN A C 1
ATOM 823 O O . ASN A 1 119 ? -1.695 45.937 28.583 1.00 12.89 147 ASN A O 1
ATOM 828 N N . LEU A 1 120 ? -0.064 45.751 27.075 1.00 11.64 148 LEU A N 1
ATOM 829 C CA . LEU A 1 120 ? 0.044 47.196 27.010 1.00 11.84 148 LEU A CA 1
ATOM 830 C C . LEU A 1 120 ? -1.249 47.828 26.496 1.00 10.75 148 LEU A C 1
ATOM 831 O O . LEU A 1 120 ? -1.638 48.915 26.944 1.00 11.81 148 LEU A O 1
ATOM 836 N N . ALA A 1 121 ? -1.897 47.189 25.527 1.00 11.15 149 ALA A N 1
ATOM 837 C CA . ALA A 1 121 ? -3.171 47.715 25.042 1.00 11.11 149 ALA A CA 1
ATOM 838 C C . ALA A 1 121 ? -4.248 47.738 26.127 1.00 11.24 149 ALA A C 1
ATOM 839 O O . ALA A 1 121 ? -5.027 48.691 26.211 1.00 11.89 149 ALA A O 1
ATOM 841 N N . VAL A 1 122 ? -4.329 46.696 26.971 1.00 10.77 150 VAL A N 1
ATOM 842 C CA . VAL A 1 122 ? -5.288 46.716 28.072 1.00 10.43 150 VAL A CA 1
ATOM 843 C C . VAL A 1 122 ? -5.021 47.914 28.977 1.00 9.94 150 VAL A C 1
ATOM 844 O O . VAL A 1 122 ? -5.949 48.611 29.387 1.00 11.65 150 VAL A O 1
ATOM 848 N N . TYR A 1 123 ? -3.754 48.139 29.376 1.00 9.09 151 TYR A N 1
ATOM 849 C CA . TYR A 1 123 ? -3.477 49.257 30.273 1.00 9.50 151 TYR A CA 1
ATOM 850 C C . TYR A 1 123 ? -3.849 50.585 29.616 1.00 9.72 151 TYR A C 1
ATOM 851 O O . TYR A 1 123 ? -4.385 51.484 30.271 1.00 12.73 151 TYR A O 1
ATOM 860 N N . THR A 1 124 ? -3.542 50.720 28.333 1.00 8.50 152 THR A N 1
ATOM 861 C CA . THR A 1 124 ? -3.765 51.976 27.643 1.00 8.90 152 THR A CA 1
ATOM 862 C C . THR A 1 124 ? -5.255 52.223 27.475 1.00 10.10 152 THR A C 1
ATOM 863 O O . THR A 1 124 ? -5.723 53.372 27.556 1.00 12.31 152 THR A O 1
ATOM 867 N N . ALA A 1 125 ? -6.024 51.145 27.329 1.00 11.01 153 ALA A N 1
ATOM 868 C CA . ALA A 1 125 ? -7.479 51.261 27.213 1.00 12.25 153 ALA A CA 1
ATOM 869 C C . ALA A 1 125 ? -8.138 51.691 28.507 1.00 12.92 153 ALA A C 1
ATOM 870 O O . ALA A 1 125 ? -9.066 52.497 28.476 1.00 15.00 153 ALA A O 1
ATOM 872 N N . LEU A 1 126 ? -7.707 51.153 29.648 1.00 13.42 154 LEU A N 1
ATOM 873 C CA . LEU 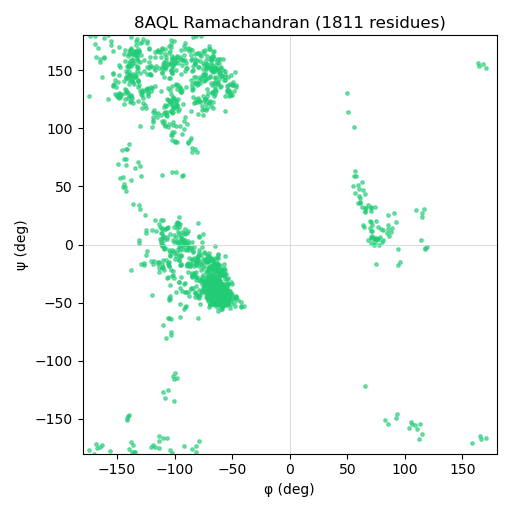A 1 126 ? -8.456 51.275 30.889 1.00 15.12 154 LEU A CA 1
ATOM 874 C C . LEU A 1 126 ? -7.849 52.254 31.888 1.00 16.41 154 LEU A C 1
ATOM 875 O O . LEU A 1 126 ? -8.541 52.652 32.845 1.00 18.35 154 LEU A O 1
ATOM 880 N N . LEU A 1 127 ? -6.566 52.633 31.714 1.00 15.70 155 LEU A N 1
ATOM 881 C CA . LEU A 1 127 ? -5.805 53.394 32.687 1.00 16.19 155 LEU A CA 1
ATOM 882 C C . LEU A 1 127 ? -5.316 54.691 32.050 1.00 15.76 155 LEU A C 1
ATOM 883 O O . LEU A 1 127 ? -5.017 54.731 30.846 1.00 17.87 155 LEU A O 1
ATOM 888 N N . GLN A 1 128 ? -5.230 55.752 32.863 1.00 14.65 156 GLN A N 1
ATOM 889 C CA . GLN A 1 128 ? -4.554 56.961 32.432 1.00 13.83 156 GLN A CA 1
ATOM 890 C C . GLN A 1 128 ? -3.067 56.742 32.669 1.00 12.38 156 GLN A C 1
ATOM 891 O O . GLN A 1 128 ? -2.688 55.930 33.525 1.00 10.91 156 GLN A O 1
ATOM 897 N N . PRO A 1 129 ? -2.213 57.461 31.946 1.00 12.52 157 PRO A N 1
ATOM 898 C CA . PRO A 1 129 ? -0.784 57.435 32.292 1.00 12.09 157 PRO A CA 1
ATOM 899 C C . PRO A 1 129 ? -0.562 57.670 33.787 1.00 11.97 157 PRO A C 1
ATOM 900 O O . PRO A 1 129 ? -1.242 58.477 34.402 1.00 12.12 157 PRO A O 1
ATOM 904 N N . HIS A 1 130 ? 0.351 56.894 34.384 1.00 12.33 158 HIS A N 1
ATOM 905 C CA . HIS A 1 130 ? 0.739 56.935 35.787 1.00 12.62 158 HIS A CA 1
ATOM 906 C C . HIS A 1 130 ? -0.305 56.354 36.723 1.00 12.98 158 HIS A C 1
ATOM 907 O O . HIS A 1 130 ? -0.109 56.408 37.940 1.00 14.02 158 HIS A O 1
ATOM 914 N N . ASP A 1 131 ? -1.382 55.769 36.179 1.00 13.11 159 ASP A N 1
ATOM 915 C CA . ASP A 1 131 ? -2.282 55.016 37.024 1.00 13.86 159 ASP A CA 1
ATOM 916 C C . ASP A 1 131 ? -1.574 53.750 37.519 1.00 12.28 159 ASP A C 1
ATOM 917 O O . ASP A 1 131 ? -0.624 53.262 36.895 1.00 14.13 159 ASP A O 1
ATOM 922 N N . ARG A 1 132 ? -2.107 53.175 38.592 1.00 12.31 160 ARG A N 1
ATOM 923 C CA . ARG A 1 132 ? -1.420 52.137 39.343 1.00 13.29 160 ARG A CA 1
ATOM 924 C C . ARG A 1 132 ? -1.807 50.725 38.947 1.00 13.96 160 ARG A C 1
ATOM 925 O O . ARG A 1 132 ? -2.989 50.391 38.778 1.00 13.67 160 ARG A O 1
ATOM 933 N N . ILE A 1 133 ? -0.793 49.866 38.817 1.00 13.53 161 ILE A N 1
ATOM 934 C CA . ILE A 1 133 ? -0.964 48.440 38.536 1.00 14.47 161 ILE A CA 1
ATOM 935 C C . ILE A 1 133 ? -0.206 47.633 39.582 1.00 13.04 161 ILE A C 1
ATOM 936 O O . ILE A 1 133 ? 0.840 48.056 40.079 1.00 13.39 161 ILE A O 1
ATOM 941 N N . MET A 1 134 ? -0.709 46.435 39.899 1.00 11.31 162 MET A N 1
ATOM 942 C CA . MET A 1 134 ? 0.040 45.484 40.706 1.00 11.71 162 MET A CA 1
ATOM 943 C C . MET A 1 134 ? 0.121 44.159 39.999 1.00 11.17 162 MET A C 1
ATOM 944 O O . MET A 1 134 ? -0.887 43.626 39.566 1.00 10.70 162 MET A O 1
ATOM 949 N N . GLY A 1 135 ? 1.320 43.577 39.922 1.00 10.64 163 GLY A N 1
ATOM 950 C CA . GLY A 1 135 ? 1.504 42.244 39.400 1.00 10.18 163 GLY A CA 1
ATOM 951 C C . GLY A 1 135 ? 2.506 41.465 40.242 1.00 10.37 163 GLY A C 1
ATOM 952 O O . GLY A 1 135 ? 3.202 42.032 41.097 1.00 10.86 163 GLY A O 1
ATOM 953 N N . LEU A 1 136 ? 2.561 40.146 40.006 1.00 10.47 164 LEU A N 1
ATOM 954 C CA . LEU A 1 136 ? 3.527 39.316 40.713 1.00 10.14 164 LEU A CA 1
ATOM 955 C C . LEU A 1 136 ? 4.929 39.700 40.285 1.00 10.26 164 LEU A C 1
ATOM 956 O O . LEU A 1 136 ? 5.202 39.857 39.097 1.00 11.57 164 LEU A O 1
ATOM 961 N N . ASP A 1 137 ? 5.796 39.909 41.278 1.00 10.70 165 ASP A N 1
ATOM 962 C CA . ASP A 1 137 ? 7.163 40.334 41.013 1.00 11.75 165 ASP A CA 1
ATOM 963 C C . ASP A 1 137 ? 7.871 39.356 40.088 1.00 12.52 165 ASP A C 1
ATOM 964 O O . ASP A 1 137 ? 7.659 38.147 40.143 1.00 11.96 165 ASP A O 1
ATOM 969 N N . LEU A 1 138 ? 8.719 39.900 39.211 1.00 15.33 166 LEU A N 1
ATOM 970 C CA . LEU A 1 138 ? 9.437 39.066 38.253 1.00 16.43 166 LEU A CA 1
ATOM 971 C C . LEU A 1 138 ? 10.221 37.943 38.920 1.00 15.36 166 LEU A C 1
ATOM 972 O O . LEU A 1 138 ? 10.041 36.777 38.527 1.00 15.13 166 LEU A O 1
ATOM 977 N N . PRO A 1 139 ? 11.076 38.196 39.917 1.00 16.21 167 PRO A N 1
ATOM 978 C CA . PRO A 1 139 ? 11.791 37.075 40.543 1.00 16.60 167 PRO A CA 1
ATOM 979 C C . PRO A 1 139 ? 10.876 36.073 41.207 1.00 15.75 167 PRO A C 1
ATOM 980 O O . PRO A 1 139 ? 11.291 34.928 41.455 1.00 16.64 167 PRO A O 1
ATOM 984 N N . ASP A 1 140 ? 9.631 36.462 41.508 1.00 14.23 168 ASP A N 1
ATOM 985 C CA . ASP A 1 140 ? 8.666 35.567 42.135 1.00 15.33 168 ASP A CA 1
ATOM 986 C C . ASP A 1 140 ? 7.781 34.840 41.128 1.00 14.69 168 ASP A C 1
ATOM 987 O O . ASP A 1 140 ? 6.872 34.096 41.533 1.00 15.75 168 ASP A O 1
ATOM 992 N N . GLY A 1 141 ? 8.016 35.004 39.832 1.00 13.24 169 GLY A N 1
ATOM 993 C CA . GLY A 1 141 ? 7.253 34.259 38.848 1.00 13.65 169 GLY A CA 1
ATOM 994 C C . GLY A 1 141 ? 6.401 35.072 37.891 1.00 12.65 169 GLY A C 1
ATOM 995 O O . GLY A 1 141 ? 5.774 34.489 36.992 1.00 12.66 169 GLY A O 1
ATOM 996 N N . GLY A 1 142 ? 6.361 36.401 38.044 1.00 12.93 170 GLY A N 1
ATOM 997 C CA . GLY A 1 142 ? 5.582 37.255 37.178 1.00 13.00 170 GLY A CA 1
ATOM 998 C C . GLY A 1 142 ? 6.301 37.562 35.882 1.00 12.75 170 GLY A C 1
ATOM 999 O O . GLY A 1 142 ? 7.434 37.136 35.630 1.00 14.26 170 GLY A O 1
ATOM 1000 N N . HIS A 1 143 ? 5.638 38.341 35.031 1.00 11.83 171 HIS A N 1
ATOM 1001 C CA . HIS A 1 143 ? 6.133 38.707 33.718 1.00 11.29 171 HIS A CA 1
ATOM 1002 C C . HIS A 1 143 ? 6.526 40.172 33.722 1.00 10.83 171 HIS A C 1
ATOM 1003 O O . HIS A 1 143 ? 5.924 40.977 34.412 1.00 11.51 171 HIS A O 1
ATOM 1010 N N . LEU A 1 144 ? 7.506 40.495 32.869 1.00 12.49 172 LEU A N 1
ATOM 1011 C CA . LEU A 1 144 ? 7.931 41.887 32.700 1.00 14.03 172 LEU A CA 1
ATOM 1012 C C . LEU A 1 144 ? 6.771 42.848 32.539 1.00 13.70 172 LEU A C 1
ATOM 1013 O O . LEU A 1 144 ? 6.802 43.977 33.077 1.00 12.59 172 LEU A O 1
ATOM 1018 N N . THR A 1 145 ? 5.784 42.474 31.716 1.00 12.43 173 THR A N 1
ATOM 1019 C CA . THR A 1 145 ? 4.694 43.386 31.390 1.00 11.91 173 THR A CA 1
ATOM 1020 C C . THR A 1 145 ? 3.645 43.481 32.473 1.00 12.45 173 THR A C 1
ATOM 1021 O O . THR A 1 145 ? 2.601 44.121 32.225 1.00 16.30 173 THR A O 1
ATOM 1025 N N . HIS A 1 146 ? 3.848 42.873 33.639 1.00 12.73 174 HIS A N 1
ATOM 1026 C CA . HIS A 1 146 ? 3.000 43.091 34.786 1.00 13.18 174 HIS A CA 1
ATOM 1027 C C . HIS A 1 146 ? 3.518 44.214 35.661 1.00 14.38 174 HIS A C 1
ATOM 1028 O O . HIS A 1 146 ? 3.042 44.375 36.779 1.00 13.82 174 HIS A O 1
ATOM 1035 N N . GLY A 1 147 ? 4.523 44.957 35.173 1.00 15.75 175 GLY A N 1
ATOM 1036 C CA . GLY A 1 147 ? 4.928 46.195 35.781 1.00 15.90 175 GLY A CA 1
ATOM 1037 C C . GLY A 1 147 ? 6.321 46.200 36.365 1.00 17.04 175 GLY A C 1
ATOM 1038 O O . GLY A 1 147 ? 6.639 47.007 37.238 1.00 16.35 175 GLY A O 1
ATOM 1039 N N . TYR A 1 148 ? 7.196 45.385 35.849 1.00 18.25 176 TYR A N 1
ATOM 1040 C CA . TYR A 1 148 ? 8.455 45.200 36.534 1.00 19.73 176 TYR A CA 1
ATOM 1041 C C . TYR A 1 148 ? 9.374 46.406 36.449 1.00 19.40 176 TYR A C 1
ATOM 1042 O O . TYR A 1 148 ? 9.630 46.962 35.361 1.00 20.28 176 TYR A O 1
ATOM 1051 N N . MET A 1 149 ? 9.871 46.803 37.625 1.00 19.62 177 MET A N 1
ATOM 1052 C CA . MET A 1 149 ? 11.030 47.682 37.782 1.00 19.27 177 MET A CA 1
ATOM 1053 C C . MET A 1 149 ? 11.860 47.159 38.940 1.00 19.92 177 MET A C 1
ATOM 1054 O O . MET A 1 149 ? 11.340 46.479 39.831 1.00 19.12 177 MET A O 1
ATOM 1059 N N . SER A 1 150 ? 13.170 47.447 38.904 1.00 20.71 178 SER A N 1
ATOM 1060 C CA . SER A 1 150 ? 14.076 47.025 39.951 1.00 22.63 178 SER A CA 1
ATOM 1061 C C . SER A 1 150 ? 14.348 48.196 40.891 1.00 24.32 178 SER A C 1
ATOM 1062 O O . SER A 1 150 ? 13.938 49.332 40.650 1.00 25.26 178 SER A O 1
ATOM 1065 N N . ASP A 1 151 ? 15.091 47.920 41.959 1.00 25.06 179 ASP A N 1
ATOM 1066 C CA . ASP A 1 151 ? 15.491 48.979 42.870 1.00 25.59 179 ASP A CA 1
ATOM 1067 C C . ASP A 1 151 ? 16.243 50.097 42.148 1.00 26.20 179 ASP A C 1
ATOM 1068 O O . ASP A 1 151 ? 16.268 51.227 42.657 1.00 26.36 179 ASP A O 1
ATOM 1073 N N . VAL A 1 152 ? 16.829 49.824 40.972 1.00 26.91 180 VAL A N 1
ATOM 1074 C CA . VAL A 1 152 ? 17.766 50.757 40.352 1.00 26.24 180 VAL A CA 1
ATOM 1075 C C . VAL A 1 152 ? 17.296 51.397 39.028 1.00 25.82 180 VAL A C 1
ATOM 1076 O O . VAL A 1 152 ? 17.904 52.387 38.592 1.00 27.49 180 VAL A O 1
ATOM 1080 N N . LYS A 1 153 ? 16.263 50.868 38.371 1.00 23.38 181 LYS A N 1
ATOM 1081 C CA . LYS A 1 153 ? 15.921 51.298 37.012 1.00 21.55 181 LYS A CA 1
ATOM 1082 C C . LYS A 1 153 ? 14.504 50.837 36.709 1.00 18.07 181 LYS A C 1
ATOM 1083 O O . LYS A 1 153 ? 14.107 49.748 37.128 1.00 17.38 181 LYS A O 1
ATOM 1089 N N . ARG A 1 154 ? 13.757 51.657 35.969 1.00 16.17 182 ARG A N 1
ATOM 1090 C CA . ARG A 1 154 ? 12.491 51.219 35.398 1.00 15.73 182 ARG A CA 1
ATOM 1091 C C . ARG A 1 154 ? 12.800 50.366 34.165 1.00 16.33 182 ARG A C 1
ATOM 1092 O O . ARG A 1 154 ? 13.474 50.831 33.244 1.00 19.88 182 ARG A O 1
ATOM 1100 N N . ILE A 1 155 ? 12.316 49.118 34.145 1.00 15.70 183 ILE A N 1
ATOM 1101 C CA . ILE A 1 155 ? 12.705 48.116 33.151 1.00 15.76 183 ILE A CA 1
ATOM 1102 C C . ILE A 1 155 ? 11.608 47.946 32.111 1.00 14.29 183 ILE A C 1
ATOM 1103 O O . ILE A 1 155 ? 11.821 48.223 30.928 1.00 14.57 183 ILE A O 1
ATOM 1108 N N . SER A 1 156 ? 10.423 47.475 32.538 1.00 14.04 184 SER A N 1
ATOM 1109 C CA . SER A 1 156 ? 9.315 47.330 31.594 1.00 13.74 184 SER A CA 1
ATOM 1110 C C . SER A 1 156 ? 8.672 48.687 31.309 1.00 12.99 184 SER A C 1
ATOM 1111 O O . SER A 1 156 ? 8.619 49.543 32.189 1.00 13.27 184 SER A O 1
ATOM 1114 N N . ALA A 1 157 ? 8.219 48.898 30.059 1.00 12.15 185 ALA A N 1
ATOM 1115 C CA . ALA A 1 157 ? 7.454 50.091 29.718 1.00 13.10 185 ALA A CA 1
ATOM 1116 C C . ALA A 1 157 ? 6.228 50.213 30.605 1.00 12.27 185 ALA A C 1
ATOM 1117 O O . ALA A 1 157 ? 5.769 51.339 30.885 1.00 13.23 185 ALA A O 1
ATOM 1119 N N . THR A 1 158 ? 5.743 49.070 31.128 1.00 10.64 186 THR A N 1
ATOM 1120 C CA . THR A 1 158 ? 4.552 49.079 31.968 1.00 12.47 186 THR A CA 1
ATOM 1121 C C . THR A 1 158 ? 4.832 49.676 33.340 1.00 13.11 186 THR A C 1
ATOM 1122 O O . THR A 1 158 ? 3.898 49.928 34.077 1.00 16.05 186 THR A O 1
ATOM 1126 N N . SER A 1 159 ? 6.092 49.873 33.702 1.00 10.60 187 SER A N 1
ATOM 1127 C CA . SER A 1 159 ? 6.504 50.601 34.894 1.00 10.91 187 SER A CA 1
ATOM 1128 C C . SER A 1 159 ? 6.905 52.051 34.608 1.00 12.40 187 SER A C 1
ATOM 1129 O O . SER A 1 159 ? 7.117 52.804 35.558 1.00 14.29 187 SER A O 1
ATOM 1132 N N . ILE A 1 160 ? 7.026 52.433 33.332 1.00 12.86 188 ILE A N 1
ATOM 1133 C CA . ILE A 1 160 ? 7.351 53.800 32.916 1.00 12.83 188 ILE A CA 1
ATOM 1134 C C . ILE A 1 160 ? 6.093 54.614 32.696 1.00 12.78 188 ILE A C 1
ATOM 1135 O O . ILE A 1 160 ? 5.950 55.710 33.238 1.00 13.07 188 ILE A O 1
ATOM 1140 N N . PHE A 1 161 ? 5.194 54.093 31.870 1.00 12.82 189 PHE A N 1
ATOM 1141 C CA . PHE A 1 161 ? 3.960 54.793 31.533 1.00 12.27 189 PHE A CA 1
ATOM 1142 C C . PHE A 1 161 ? 2.893 54.614 32.596 1.00 12.81 189 PHE A C 1
ATOM 1143 O O . PHE A 1 161 ? 1.925 55.390 32.606 1.00 12.95 189 PHE A O 1
ATOM 1151 N N . PHE A 1 162 ? 3.045 53.642 33.507 1.00 10.95 190 PHE A N 1
ATOM 1152 C CA . PHE A 1 162 ? 2.098 53.372 34.588 1.00 11.64 190 PHE A CA 1
ATOM 1153 C C . PHE A 1 162 ? 2.921 53.180 35.843 1.00 12.71 190 PHE A C 1
ATOM 1154 O O . PHE A 1 162 ? 4.145 52.995 35.776 1.00 12.87 190 PHE A O 1
ATOM 1162 N N . GLU A 1 163 ? 2.272 53.219 36.968 1.00 11.78 191 GLU A N 1
ATOM 1163 C CA . GLU A 1 163 ? 2.933 53.162 38.263 1.00 12.81 191 GLU A CA 1
ATOM 1164 C C . GLU A 1 163 ? 2.640 51.785 38.859 1.00 11.81 191 GLU A C 1
ATOM 1165 O O . GLU A 1 163 ? 1.492 51.473 39.223 1.00 14.21 191 GLU A O 1
ATOM 1171 N N . SER A 1 164 ? 3.665 50.934 38.989 1.00 9.84 192 SER A N 1
ATOM 1172 C CA . SER A 1 164 ? 3.501 49.568 39.456 1.00 11.15 192 SER A CA 1
ATOM 1173 C C . SER A 1 164 ? 4.073 49.380 40.857 1.00 13.60 192 SER A C 1
ATOM 1174 O O . SER A 1 164 ? 5.005 50.077 41.289 1.00 15.29 192 SER A O 1
ATOM 1177 N N . MET A 1 165 ? 3.510 48.392 41.552 1.00 14.57 193 MET A N 1
ATOM 1178 C CA . MET A 1 165 ? 4.052 47.893 42.803 1.00 13.71 193 MET A CA 1
ATOM 1179 C C . MET A 1 165 ? 3.839 46.377 42.780 1.00 12.36 193 MET A C 1
ATOM 1180 O O . MET A 1 165 ? 2.718 45.912 42.483 1.00 11.63 193 MET A O 1
ATOM 1185 N N . PRO A 1 166 ? 4.844 45.576 43.111 1.00 10.95 194 PRO A N 1
ATOM 1186 C CA . PRO A 1 166 ? 4.691 44.121 43.001 1.00 12.17 194 PRO A CA 1
ATOM 1187 C C . PRO A 1 166 ? 3.985 43.540 44.210 1.00 12.58 194 PRO A C 1
ATOM 1188 O O . PRO A 1 166 ? 3.980 44.100 45.318 1.00 13.15 194 PRO A O 1
ATOM 1192 N N . TYR A 1 167 ? 3.392 42.383 43.963 1.00 12.35 195 TYR A N 1
ATOM 1193 C CA . TYR A 1 167 ? 3.076 41.465 45.033 1.00 11.81 195 TYR A CA 1
ATOM 1194 C C . TYR A 1 167 ? 4.008 40.244 44.972 1.00 12.26 195 TYR A C 1
ATOM 1195 O O . TYR A 1 167 ? 4.719 40.019 43.987 1.00 13.31 195 TYR A O 1
ATOM 1204 N N . LYS A 1 168 ? 4.035 39.515 46.077 1.00 13.28 196 LYS A N 1
ATOM 1205 C CA . LYS A 1 168 ? 5.051 38.529 46.365 1.00 14.86 196 LYS A CA 1
ATOM 1206 C C . LYS A 1 168 ? 4.468 37.162 46.705 1.00 12.44 196 LYS A C 1
ATOM 1207 O O . LYS A 1 168 ? 3.327 37.031 47.175 1.00 12.46 196 LYS A O 1
ATOM 1213 N N . LEU A 1 169 ? 5.309 36.127 46.548 1.00 10.85 197 LEU A N 1
ATOM 1214 C CA . LEU A 1 169 ? 5.079 34.806 47.096 1.00 10.45 197 LEU A CA 1
ATOM 1215 C C . LEU A 1 169 ? 5.276 34.837 48.589 1.00 12.97 197 LEU A C 1
ATOM 1216 O O . LEU A 1 169 ? 6.033 35.654 49.119 1.00 15.51 197 LEU A O 1
ATOM 1221 N N . ASN A 1 170 ? 4.596 33.955 49.251 1.00 13.71 198 ASN A N 1
ATOM 1222 C CA . ASN A 1 170 ? 4.946 33.582 50.600 1.00 15.01 198 ASN A CA 1
ATOM 1223 C C . ASN A 1 170 ? 6.209 32.743 50.527 1.00 16.52 198 ASN A C 1
ATOM 1224 O O . ASN A 1 170 ? 6.192 31.659 49.923 1.00 16.73 198 ASN A O 1
ATOM 1229 N N . PRO A 1 171 ? 7.318 33.194 51.089 1.00 20.56 199 PRO A N 1
ATOM 1230 C CA . PRO A 1 171 ? 8.585 32.485 50.870 1.00 22.26 199 PRO A CA 1
ATOM 1231 C C . PRO A 1 171 ? 8.611 31.109 51.512 1.00 22.58 199 PRO A C 1
ATOM 1232 O O . PRO A 1 171 ? 9.398 30.251 51.076 1.00 23.78 199 PRO A O 1
ATOM 1236 N N . LYS A 1 172 ? 7.752 30.866 52.513 1.00 20.50 200 LYS A N 1
ATOM 1237 C CA . LYS A 1 172 ? 7.718 29.563 53.169 1.00 20.23 200 LYS A CA 1
ATOM 1238 C C . LYS A 1 172 ? 7.051 28.505 52.294 1.00 17.96 200 LYS A C 1
ATOM 1239 O O . LYS A 1 172 ? 7.515 27.357 52.241 1.00 18.51 200 LYS A O 1
ATOM 1245 N N . THR A 1 173 ? 5.959 28.878 51.600 1.00 16.13 201 THR A N 1
ATOM 1246 C CA . THR A 1 173 ? 5.096 27.949 50.876 1.00 13.59 201 THR A CA 1
ATOM 1247 C C . THR A 1 173 ? 5.319 27.969 49.380 1.00 12.31 201 THR A C 1
ATOM 1248 O O . THR A 1 173 ? 4.910 27.028 48.702 1.00 12.94 201 THR A O 1
ATOM 1252 N N . GLY A 1 174 ? 5.878 29.045 48.838 1.00 13.61 202 GLY A N 1
ATOM 1253 C CA . GLY A 1 174 ? 6.030 29.175 47.408 1.00 13.48 202 GLY A CA 1
ATOM 1254 C C . GLY A 1 174 ? 4.766 29.535 46.675 1.00 13.53 202 GLY A C 1
ATOM 1255 O O . GLY A 1 174 ? 4.771 29.565 45.439 1.00 12.79 202 GLY A O 1
ATOM 1256 N N . LEU A 1 175 ? 3.681 29.784 47.397 1.00 14.23 203 LEU A N 1
ATOM 1257 C CA . LEU A 1 175 ? 2.442 30.219 46.780 1.00 13.65 203 LEU A CA 1
ATOM 1258 C C . LEU A 1 175 ? 2.289 31.736 46.836 1.00 14.35 203 LEU A C 1
ATOM 1259 O O . LEU A 1 175 ? 2.832 32.389 47.731 1.00 14.90 203 LEU A O 1
ATOM 1264 N N . ILE A 1 176 ? 1.495 32.284 45.909 1.00 13.69 204 ILE A N 1
ATOM 1265 C CA . ILE A 1 176 ? 1.136 33.695 45.985 1.00 13.26 204 ILE A CA 1
ATOM 1266 C C . ILE A 1 176 ? 0.582 33.974 47.383 1.00 14.15 204 ILE A C 1
ATOM 1267 O O . ILE A 1 176 ? -0.286 33.245 47.874 1.00 15.15 204 ILE A O 1
ATOM 1272 N N . ASP A 1 177 ? 1.072 35.032 48.027 1.00 14.29 205 ASP A N 1
ATOM 1273 C CA . ASP A 1 177 ? 0.556 35.446 49.330 1.00 14.36 205 ASP A CA 1
ATOM 1274 C C . ASP A 1 177 ? -0.661 36.357 49.159 1.00 14.78 205 ASP A C 1
ATOM 1275 O O . ASP A 1 177 ? -0.562 37.580 49.077 1.00 15.69 205 ASP A O 1
ATOM 1280 N N . TYR A 1 178 ? -1.842 35.744 49.143 1.00 13.75 206 TYR A N 1
ATOM 1281 C CA . TYR A 1 178 ? -3.050 36.510 48.886 1.00 13.86 206 TYR A CA 1
ATOM 1282 C C . TYR A 1 178 ? -3.391 37.431 50.053 1.00 14.35 206 TYR A C 1
ATOM 1283 O O . TYR A 1 178 ? -3.956 38.521 49.854 1.00 15.65 206 TYR A O 1
ATOM 1292 N N . ASN A 1 179 ? -3.026 37.042 51.267 1.00 15.22 207 ASN A N 1
ATOM 1293 C CA . ASN A 1 179 ? -3.264 37.899 52.417 1.00 15.76 207 ASN A CA 1
ATOM 1294 C C . ASN A 1 179 ? -2.498 39.200 52.288 1.00 15.93 207 ASN A C 1
ATOM 1295 O O . ASN A 1 179 ? -3.029 40.285 52.570 1.00 15.61 207 ASN A O 1
ATOM 1300 N N . GLN A 1 180 ? -1.218 39.112 51.913 1.00 15.60 208 GLN A N 1
ATOM 1301 C CA . GLN A 1 180 ? -0.419 40.317 51.819 1.00 15.83 208 GLN A CA 1
ATOM 1302 C C . GLN A 1 180 ? -0.816 41.139 50.617 1.00 16.20 208 GLN A C 1
ATOM 1303 O O . GLN A 1 180 ? -0.760 42.381 50.676 1.00 18.89 208 GLN A O 1
ATOM 1309 N N . LEU A 1 181 ? -1.216 40.486 49.519 1.00 13.64 209 LEU A N 1
ATOM 1310 C CA . LEU A 1 181 ? -1.739 41.254 48.410 1.00 13.70 209 LEU A CA 1
ATOM 1311 C C . LEU A 1 181 ? -2.926 42.096 48.863 1.00 15.21 209 LEU A C 1
ATOM 1312 O O . LEU A 1 181 ? -3.008 43.282 48.547 1.00 15.70 209 LEU A O 1
ATOM 1317 N N . ALA A 1 182 ? -3.871 41.492 49.581 1.00 15.27 210 ALA A N 1
ATOM 1318 C CA . ALA A 1 182 ? -5.022 42.266 50.041 1.00 16.92 210 ALA A CA 1
ATOM 1319 C C . ALA A 1 182 ? -4.582 43.458 50.877 1.00 17.06 210 ALA A C 1
ATOM 1320 O O . ALA A 1 182 ? -5.093 44.577 50.718 1.00 17.08 210 ALA A O 1
ATOM 1322 N N . LEU A 1 183 ? -3.639 43.221 51.791 1.00 15.98 211 LEU A N 1
ATOM 1323 C CA . LEU A 1 183 ? -3.157 44.261 52.690 1.00 16.29 211 LEU A CA 1
ATOM 1324 C C . LEU A 1 183 ? -2.537 45.413 51.917 1.00 16.67 211 LEU A C 1
ATOM 1325 O O . LEU A 1 183 ? -2.874 46.584 52.137 1.00 18.03 211 LEU A O 1
ATOM 1330 N N . THR A 1 184 ? -1.632 45.109 50.993 1.00 14.76 212 THR A N 1
ATOM 1331 C CA . THR A 1 184 ? -0.917 46.181 50.334 1.00 15.58 212 THR A CA 1
ATOM 1332 C C . THR A 1 184 ? -1.779 46.866 49.283 1.00 16.36 212 THR A C 1
ATOM 1333 O O . THR A 1 184 ? -1.589 48.066 49.038 1.00 16.12 212 THR A O 1
ATOM 1337 N N . ALA A 1 185 ? -2.721 46.134 48.654 1.00 14.73 213 ALA A N 1
ATOM 1338 C CA . ALA A 1 185 ? -3.614 46.752 47.667 1.00 14.16 213 ALA A CA 1
ATOM 1339 C C . ALA A 1 185 ? -4.482 47.826 48.321 1.00 13.80 213 ALA A C 1
ATOM 1340 O O . ALA A 1 185 ? -4.805 48.840 47.690 1.00 13.01 213 ALA A O 1
ATOM 1342 N N . ARG A 1 186 ? -4.855 47.636 49.587 1.00 14.04 214 ARG A N 1
ATOM 1343 C CA . ARG A 1 186 ? -5.654 48.633 50.292 1.00 15.47 214 ARG A CA 1
ATOM 1344 C C . ARG A 1 186 ? -4.888 49.935 50.451 1.00 15.34 214 ARG A C 1
ATOM 1345 O O . ARG A 1 186 ? -5.481 51.013 50.468 1.00 16.42 214 ARG A O 1
ATOM 1353 N N . LEU A 1 187 ? -3.563 49.847 50.569 1.00 14.74 215 LEU A N 1
ATOM 1354 C CA . LEU A 1 187 ? -2.729 51.006 50.810 1.00 13.64 215 LEU A CA 1
ATOM 1355 C C . LEU A 1 187 ? -2.311 51.645 49.492 1.00 13.48 215 LEU A C 1
ATOM 1356 O O . LEU A 1 187 ? -2.336 52.864 49.378 1.00 13.20 215 LEU A O 1
ATOM 1361 N N . PHE A 1 188 ? -1.960 50.837 48.485 1.00 13.61 216 PHE A N 1
ATOM 1362 C CA . PHE A 1 188 ? -1.474 51.307 47.178 1.00 12.37 216 PHE A CA 1
ATOM 1363 C C . PHE A 1 188 ? -2.598 51.732 46.246 1.00 11.89 216 PHE A C 1
ATOM 1364 O O . PHE A 1 188 ? -2.384 52.581 45.388 1.00 12.19 216 PHE A O 1
ATOM 1372 N N . ARG A 1 189 ? -3.805 51.153 46.395 1.00 13.59 217 ARG A N 1
ATOM 1373 C CA . ARG A 1 189 ? -4.990 51.505 45.605 1.00 13.28 217 ARG A CA 1
ATOM 1374 C C . ARG A 1 189 ? -4.760 51.337 44.094 1.00 12.72 217 ARG A C 1
ATOM 1375 O O . ARG A 1 189 ? -4.895 52.282 43.296 1.00 14.15 217 ARG A O 1
ATOM 1383 N N . PRO A 1 190 ? -4.418 50.136 43.651 1.00 11.83 218 PRO A N 1
ATOM 1384 C CA . PRO A 1 190 ? -4.228 49.915 42.217 1.00 12.24 218 PRO A CA 1
ATOM 1385 C C . PRO A 1 190 ? -5.525 50.125 41.479 1.00 13.32 218 PRO A C 1
ATOM 1386 O O . PRO A 1 190 ? -6.603 49.846 42.002 1.00 14.16 218 PRO A O 1
ATOM 1390 N N . ARG A 1 191 ? -5.416 50.524 40.220 1.00 13.13 219 ARG A N 1
ATOM 1391 C CA . ARG A 1 191 ? -6.561 50.557 39.315 1.00 13.65 219 ARG A CA 1
ATOM 1392 C C . ARG A 1 191 ? -6.752 49.250 38.577 1.00 13.26 219 ARG A C 1
ATOM 1393 O O . ARG A 1 191 ? -7.855 48.981 38.071 1.00 13.11 219 ARG A O 1
ATOM 1401 N N . LEU A 1 192 ? -5.712 48.419 38.536 1.00 12.52 220 LEU A N 1
ATOM 1402 C CA . LEU A 1 192 ? -5.735 47.132 37.881 1.00 11.38 220 LEU A CA 1
ATOM 1403 C C . LEU A 1 192 ? -4.734 46.194 38.557 1.00 12.19 220 LEU A C 1
ATOM 1404 O O . LEU A 1 192 ? -3.625 46.611 38.937 1.00 12.17 220 LEU A O 1
ATOM 1409 N N . ILE A 1 193 ? -5.144 44.935 38.741 1.00 12.25 221 ILE A N 1
ATOM 1410 C CA . ILE A 1 193 ? -4.283 43.895 39.305 1.00 12.70 221 ILE A CA 1
ATOM 1411 C C . ILE A 1 193 ? -4.225 42.754 38.301 1.00 11.25 221 ILE A C 1
ATOM 1412 O O . ILE A 1 193 ? -5.265 42.349 37.759 1.00 11.38 221 ILE A O 1
ATOM 1417 N N . ILE A 1 194 ? -2.997 42.267 37.988 1.00 10.49 222 ILE A N 1
ATOM 1418 C CA . ILE A 1 194 ? -2.772 41.184 37.024 1.00 10.95 222 ILE A CA 1
ATOM 1419 C C . ILE A 1 194 ? -2.635 39.870 37.768 1.00 11.60 222 ILE A C 1
ATOM 1420 O O . ILE A 1 194 ? -1.781 39.747 38.661 1.00 12.73 222 ILE A O 1
ATOM 1425 N N . ALA A 1 195 ? -3.455 38.884 37.399 1.00 12.85 223 ALA A N 1
ATOM 1426 C CA . ALA A 1 195 ? -3.358 37.508 37.894 1.00 11.95 223 ALA A CA 1
ATOM 1427 C C . ALA A 1 195 ? -2.874 36.674 36.716 1.00 11.24 223 ALA A C 1
ATOM 1428 O O . ALA A 1 195 ? -3.642 36.386 35.800 1.00 14.74 223 ALA A O 1
ATOM 1430 N N . GLY A 1 196 ? -1.601 36.293 36.747 1.00 11.94 224 GLY A N 1
ATOM 1431 C CA . GLY A 1 196 ? -1.058 35.490 35.680 1.00 9.35 224 GLY A CA 1
ATOM 1432 C C . GLY A 1 196 ? 0.438 35.416 35.852 1.00 10.85 224 GLY A C 1
ATOM 1433 O O . GLY A 1 196 ? 1.013 36.390 36.398 1.00 11.98 224 GLY A O 1
ATOM 1434 N N . THR A 1 197 ? 1.064 34.333 35.378 1.00 11.62 225 THR A N 1
ATOM 1435 C CA . THR A 1 197 ? 2.463 34.080 35.720 1.00 12.33 225 THR A CA 1
ATOM 1436 C C . THR A 1 197 ? 3.271 33.566 34.540 1.00 11.83 225 THR A C 1
ATOM 1437 O O . THR A 1 197 ? 2.758 32.978 33.598 1.00 12.26 225 THR A O 1
ATOM 1441 N N . SER A 1 198 ? 4.595 33.779 34.626 1.00 12.85 226 SER A N 1
ATOM 1442 C CA . SER A 1 198 ? 5.521 33.105 33.727 1.00 13.21 226 SER A CA 1
ATOM 1443 C C . SER A 1 198 ? 6.227 31.898 34.354 1.00 12.49 226 SER A C 1
ATOM 1444 O O . SER A 1 198 ? 6.620 30.972 33.639 1.00 11.00 226 SER A O 1
ATOM 1447 N N . ALA A 1 199 ? 6.424 31.908 35.663 1.00 11.31 227 ALA A N 1
ATOM 1448 C CA . ALA A 1 199 ? 7.024 30.769 36.348 1.00 10.20 227 ALA A CA 1
ATOM 1449 C C . ALA A 1 199 ? 6.338 30.507 37.682 1.00 12.29 227 ALA A C 1
ATOM 1450 O O . ALA A 1 199 ? 6.807 30.946 38.733 1.00 14.35 227 ALA A O 1
ATOM 1452 N N . TYR A 1 200 ? 5.245 29.727 37.628 1.00 11.86 228 TYR A N 1
ATOM 1453 C CA . TYR A 1 200 ? 4.449 29.361 38.791 1.00 11.62 228 TYR A CA 1
ATOM 1454 C C . TYR A 1 200 ? 3.821 28.011 38.464 1.00 11.53 228 TYR A C 1
ATOM 1455 O O . TYR A 1 200 ? 3.226 27.859 37.405 1.00 14.26 228 TYR A O 1
ATOM 1464 N N . ALA A 1 201 ? 3.958 27.049 39.358 1.00 11.33 229 ALA A N 1
ATOM 1465 C CA . ALA A 1 201 ? 3.518 25.685 39.101 1.00 12.23 229 ALA A CA 1
ATOM 1466 C C . ALA A 1 201 ? 2.133 25.371 39.652 1.00 13.39 229 ALA A C 1
ATOM 1467 O O . ALA A 1 201 ? 1.676 24.243 39.503 1.00 14.74 229 ALA A O 1
ATOM 1469 N N . ARG A 1 202 ? 1.491 26.307 40.329 1.00 14.11 230 ARG A N 1
ATOM 1470 C CA . ARG A 1 202 ? 0.224 26.078 41.010 1.00 12.52 230 ARG A CA 1
ATOM 1471 C C . ARG A 1 202 ? -0.878 26.855 40.296 1.00 13.71 230 ARG A C 1
ATOM 1472 O O . ARG A 1 202 ? -0.635 27.753 39.472 1.00 15.63 230 ARG A O 1
ATOM 1480 N N . LEU A 1 203 ? -2.113 26.504 40.637 1.00 12.58 231 LEU A N 1
ATOM 1481 C CA . LEU A 1 203 ? -3.247 27.210 40.080 1.00 13.30 231 LEU A CA 1
ATOM 1482 C C . LEU A 1 203 ? -3.471 28.504 40.853 1.00 12.38 231 LEU A C 1
ATOM 1483 O O . LEU A 1 203 ? -3.298 28.550 42.068 1.00 13.59 231 LEU A O 1
ATOM 1488 N N . ILE A 1 204 ? -3.886 29.541 40.163 1.00 13.35 232 ILE A N 1
ATOM 1489 C CA . ILE A 1 204 ? -4.112 30.825 40.805 1.00 14.27 232 ILE A CA 1
ATOM 1490 C C . ILE A 1 204 ? -5.520 30.837 41.368 1.00 13.81 232 ILE A C 1
ATOM 1491 O O . ILE A 1 204 ? -6.459 30.384 40.716 1.00 14.10 232 ILE A O 1
ATOM 1496 N N . ASP A 1 205 ? -5.697 31.435 42.551 1.00 14.08 233 ASP A N 1
ATOM 1497 C CA . ASP A 1 205 ? -7.028 31.567 43.161 1.00 13.29 233 ASP A CA 1
ATOM 1498 C C . ASP A 1 205 ? -7.711 32.805 42.596 1.00 13.63 233 ASP A C 1
ATOM 1499 O O . ASP A 1 205 ? -7.677 33.898 43.179 1.00 13.89 233 ASP A O 1
ATOM 1504 N N . TYR A 1 206 ? -8.332 32.633 41.406 1.00 14.40 234 TYR A N 1
ATOM 1505 C CA . TYR A 1 206 ? -8.952 33.775 40.726 1.00 14.32 234 TYR A CA 1
ATOM 1506 C C . TYR A 1 206 ? -10.113 34.343 41.527 1.00 15.01 234 TYR A C 1
ATOM 1507 O O . TYR A 1 206 ? -10.347 35.562 41.520 1.00 14.87 234 TYR A O 1
ATOM 1516 N N . ALA A 1 207 ? -10.878 33.482 42.204 1.00 17.65 235 ALA A N 1
ATOM 1517 C CA . ALA A 1 207 ? -11.930 33.979 43.073 1.00 16.44 235 ALA A CA 1
ATOM 1518 C C . ALA A 1 207 ? -11.380 34.932 44.140 1.00 15.71 235 ALA A C 1
ATOM 1519 O O . ALA A 1 207 ? -11.989 35.973 44.415 1.00 15.08 235 ALA A O 1
ATOM 1521 N N . ARG A 1 208 ? -10.241 34.594 44.765 1.00 15.46 236 ARG A N 1
ATOM 1522 C CA . ARG A 1 208 ? -9.674 35.483 45.773 1.00 16.64 236 ARG A CA 1
ATOM 1523 C C . ARG A 1 208 ? -9.140 36.762 45.141 1.00 15.79 236 ARG A C 1
ATOM 1524 O O . ARG A 1 208 ? -9.318 37.853 45.707 1.00 14.91 236 ARG A O 1
ATOM 1532 N N . MET A 1 209 ? -8.425 36.643 44.009 1.00 16.00 237 MET A N 1
ATOM 1533 C CA . MET A 1 209 ? -7.983 37.833 43.290 1.00 16.91 237 MET A CA 1
ATOM 1534 C C . MET A 1 209 ? -9.160 38.757 43.002 1.00 16.47 237 MET A C 1
ATOM 1535 O O . MET A 1 209 ? -9.047 39.978 43.148 1.00 16.64 237 MET A O 1
ATOM 1540 N N . ARG A 1 210 ? -10.297 38.200 42.582 1.00 16.45 238 ARG A N 1
ATOM 1541 C CA . ARG A 1 210 ? -11.453 39.042 42.277 1.00 17.39 238 ARG A CA 1
ATOM 1542 C C . ARG A 1 210 ? -12.011 39.697 43.534 1.00 17.63 238 ARG A C 1
ATOM 1543 O O . ARG A 1 210 ? -12.434 40.860 43.488 1.00 17.94 238 ARG A O 1
ATOM 1551 N N . GLU A 1 211 ? -12.054 38.960 44.654 1.00 16.58 239 GLU A N 1
ATOM 1552 C CA . GLU A 1 211 ? -12.478 39.538 45.922 1.00 18.41 239 GLU A CA 1
ATOM 1553 C C . GLU A 1 211 ? -11.675 40.785 46.245 1.00 17.39 239 GLU A C 1
ATOM 1554 O O . GLU A 1 211 ? -12.222 41.803 46.681 1.00 18.45 239 GLU A O 1
ATOM 1560 N N . VAL A 1 212 ? -10.354 40.689 46.082 1.00 15.28 240 VAL A N 1
ATOM 1561 C CA . VAL A 1 212 ? -9.482 41.810 46.377 1.00 16.23 240 VAL A CA 1
ATOM 1562 C C . VAL A 1 212 ? -9.790 42.959 45.432 1.00 15.41 240 VAL A C 1
ATOM 1563 O O . VAL A 1 212 ? -9.927 44.113 45.842 1.00 15.68 240 VAL A O 1
ATOM 1567 N N . CYS A 1 213 ? -9.912 42.656 44.151 1.00 14.95 241 CYS A N 1
ATOM 1568 C CA . CYS A 1 213 ? -10.177 43.695 43.164 1.00 14.19 241 CYS A CA 1
ATOM 1569 C C . CYS A 1 213 ? -11.521 44.372 43.429 1.00 15.61 241 CYS A C 1
ATOM 1570 O O . CYS A 1 213 ? -11.636 45.602 43.357 1.00 15.86 241 CYS A O 1
ATOM 1573 N N . ASP A 1 214 ? -12.543 43.596 43.777 1.00 17.26 242 ASP A N 1
ATOM 1574 C CA . ASP A 1 214 ? -13.836 44.195 44.090 1.00 19.41 242 ASP A CA 1
ATOM 1575 C C . ASP A 1 214 ? -13.743 45.093 45.333 1.00 19.29 242 ASP A C 1
ATOM 1576 O O . ASP A 1 214 ? -14.347 46.175 45.379 1.00 19.42 242 ASP A O 1
ATOM 1581 N N . GLU A 1 215 ? -12.963 44.676 46.339 1.00 19.63 243 GLU A N 1
ATOM 1582 C CA . GLU A 1 215 ? -12.816 45.476 47.551 1.00 19.82 243 GLU A CA 1
ATOM 1583 C C . GLU A 1 215 ? -12.171 46.833 47.270 1.00 19.86 243 GLU A C 1
ATOM 1584 O O . GLU A 1 215 ? -12.643 47.873 47.763 1.00 20.71 243 GLU A O 1
ATOM 1590 N N . VAL A 1 216 ? -11.048 46.840 46.540 1.00 18.50 244 VAL A N 1
ATOM 1591 C CA . VAL A 1 216 ? -10.343 48.089 46.279 1.00 16.93 244 VAL A CA 1
ATOM 1592 C C . VAL A 1 216 ? -10.781 48.772 44.991 1.00 16.97 244 VAL A C 1
ATOM 1593 O O . VAL A 1 216 ? -10.220 49.820 44.644 1.00 17.93 244 VAL A O 1
ATOM 1597 N N . LYS A 1 217 ? -11.762 48.215 44.278 1.00 17.72 245 LYS A N 1
ATOM 1598 C CA . LYS A 1 217 ? -12.322 48.815 43.072 1.00 19.07 245 LYS A CA 1
ATOM 1599 C C . LYS A 1 217 ? -11.285 48.881 41.961 1.00 17.58 245 LYS A C 1
ATOM 1600 O O . LYS A 1 217 ? -11.176 49.876 41.235 1.00 18.28 245 LYS A O 1
ATOM 1606 N N . ALA A 1 218 ? -10.535 47.792 41.805 1.00 16.69 246 ALA A N 1
ATOM 1607 C CA . ALA A 1 218 ? -9.609 47.580 40.710 1.00 14.68 246 ALA A CA 1
ATOM 1608 C C . ALA A 1 218 ? -10.209 46.630 39.675 1.00 14.47 246 ALA A C 1
ATOM 1609 O O . ALA A 1 218 ? -11.028 45.767 40.001 1.00 17.04 246 ALA A O 1
ATOM 1611 N N . HIS A 1 219 ? -9.776 46.778 38.425 1.00 13.37 247 HIS A N 1
ATOM 1612 C CA . HIS A 1 219 ? -10.032 45.763 37.417 1.00 13.53 247 HIS A CA 1
ATOM 1613 C C . HIS A 1 219 ? -9.117 44.566 37.652 1.00 13.43 247 HIS A C 1
ATOM 1614 O O . HIS A 1 219 ? -7.913 44.730 37.876 1.00 15.06 247 HIS A O 1
ATOM 1621 N N . LEU A 1 220 ? -9.648 43.362 37.455 1.00 12.34 248 LEU A N 1
ATOM 1622 C CA . LEU A 1 220 ? -8.867 42.144 37.482 1.00 13.51 248 LEU A CA 1
ATOM 1623 C C . LEU A 1 220 ? -8.562 41.743 36.041 1.00 12.99 248 LEU A C 1
ATOM 1624 O O . LEU A 1 220 ? -9.478 41.459 35.273 1.00 12.15 248 LEU A O 1
ATOM 1629 N N . LEU A 1 221 ? -7.282 41.711 35.671 1.00 11.83 249 LEU A N 1
ATOM 1630 C CA . LEU A 1 221 ? -6.825 41.175 34.401 1.00 11.87 249 LEU A CA 1
ATOM 1631 C C . LEU A 1 221 ? -6.181 39.824 34.663 1.00 11.63 249 LEU A C 1
ATOM 1632 O O . LEU A 1 221 ? -5.234 39.738 35.472 1.00 12.79 249 LEU A O 1
ATOM 1637 N N . ALA A 1 222 ? -6.660 38.791 33.981 1.00 12.41 250 ALA A N 1
ATOM 1638 C CA . ALA A 1 222 ? -6.015 37.488 33.970 1.00 12.35 250 ALA A CA 1
ATOM 1639 C C . ALA A 1 222 ? -5.141 37.400 32.732 1.00 12.10 250 ALA A C 1
ATOM 1640 O O . ALA A 1 222 ? -5.633 37.488 31.605 1.00 13.18 250 ALA A O 1
ATOM 1642 N N . ASP A 1 223 ? -3.845 37.270 32.943 1.00 10.76 251 ASP A N 1
ATOM 1643 C CA . ASP A 1 223 ? -2.902 37.049 31.838 1.00 10.44 251 ASP A CA 1
ATOM 1644 C C . ASP A 1 223 ? -2.602 35.560 31.841 1.00 10.27 251 ASP A C 1
ATOM 1645 O O . ASP A 1 223 ? -1.686 35.103 32.548 1.00 11.49 251 ASP A O 1
ATOM 1650 N N . MET A 1 224 ? -3.303 34.821 30.986 1.00 8.55 252 MET A N 1
ATOM 1651 C CA . MET A 1 224 ? -3.272 33.369 30.978 1.00 9.50 252 MET A CA 1
ATOM 1652 C C . MET A 1 224 ? -2.299 32.776 29.937 1.00 9.89 252 MET A C 1
ATOM 1653 O O . MET A 1 224 ? -2.374 31.576 29.632 1.00 9.77 252 MET A O 1
ATOM 1658 N N . ALA A 1 225 ? -1.349 33.572 29.450 1.00 9.11 253 ALA A N 1
ATOM 1659 C CA . ALA A 1 225 ? -0.450 33.152 28.378 1.00 11.72 253 ALA A CA 1
ATOM 1660 C C . ALA A 1 225 ? 0.048 31.712 28.561 1.00 11.51 253 ALA A C 1
ATOM 1661 O O . ALA A 1 225 ? -0.119 30.867 27.673 1.00 11.64 253 ALA A O 1
ATOM 1663 N N . HIS A 1 226 ? 0.629 31.400 29.718 1.00 11.07 254 HIS A N 1
ATOM 1664 C CA . HIS A 1 226 ? 1.255 30.081 29.865 1.00 12.63 254 HIS A CA 1
ATOM 1665 C C . HIS A 1 226 ? 0.242 28.950 29.833 1.00 14.13 254 HIS A C 1
ATOM 1666 O O . HIS A 1 226 ? 0.563 27.839 29.369 1.00 14.01 254 HIS A O 1
ATOM 1673 N N . ILE A 1 227 ? -0.957 29.175 30.376 1.00 15.07 255 ILE A N 1
ATOM 1674 C CA . ILE A 1 227 ? -1.919 28.113 30.660 1.00 13.98 255 ILE A CA 1
ATOM 1675 C C . ILE A 1 227 ? -3.087 28.102 29.692 1.00 13.30 255 ILE A C 1
ATOM 1676 O O . ILE A 1 227 ? -3.989 27.282 29.871 1.00 13.96 255 ILE A O 1
ATOM 1681 N N . SER A 1 228 ? -3.087 28.958 28.666 1.00 13.30 256 SER A N 1
ATOM 1682 C CA . SER A 1 228 ? -4.261 29.139 27.822 1.00 11.47 256 SER A CA 1
ATOM 1683 C C . SER A 1 228 ? -4.720 27.837 27.169 1.00 10.17 256 SER A C 1
ATOM 1684 O O . SER A 1 228 ? -5.930 27.546 27.091 1.00 11.74 256 SER A O 1
ATOM 1687 N N . GLY A 1 229 ? -3.794 26.986 26.735 1.00 11.39 257 GLY A N 1
ATOM 1688 C CA . GLY A 1 229 ? -4.223 25.746 26.126 1.00 11.04 257 GLY A CA 1
ATOM 1689 C C . GLY A 1 229 ? -4.843 24.799 27.132 1.00 11.30 257 GLY A C 1
ATOM 1690 O O . GLY A 1 229 ? -5.815 24.084 26.831 1.00 13.55 257 GLY A O 1
ATOM 1691 N N . LEU A 1 230 ? -4.309 24.799 28.359 1.00 10.41 258 LEU A N 1
ATOM 1692 C CA . LEU A 1 230 ? -4.881 23.985 29.432 1.00 10.96 258 LEU A CA 1
ATOM 1693 C C . LEU A 1 230 ? -6.288 24.453 29.791 1.00 11.49 258 LEU A C 1
ATOM 1694 O O . LEU A 1 230 ? -7.174 23.635 30.049 1.00 12.35 258 LEU A O 1
ATOM 1699 N N . VAL A 1 231 ? -6.508 25.773 29.779 1.00 13.46 259 VAL A N 1
ATOM 1700 C CA . VAL A 1 231 ? -7.831 26.352 29.994 1.00 11.90 259 VAL A CA 1
ATOM 1701 C C . VAL A 1 231 ? -8.788 25.990 28.857 1.00 13.87 259 VAL A C 1
ATOM 1702 O O . VAL A 1 231 ? -9.942 25.577 29.099 1.00 12.69 259 VAL A O 1
ATOM 1706 N N . ALA A 1 232 ? -8.351 26.168 27.609 1.00 14.36 260 ALA A N 1
ATOM 1707 C CA . ALA A 1 232 ? -9.210 25.811 26.487 1.00 15.17 260 ALA A CA 1
ATOM 1708 C C . ALA A 1 232 ? -9.589 24.337 26.537 1.00 13.78 260 ALA A C 1
ATOM 1709 O O . ALA A 1 232 ? -10.734 23.966 26.232 1.00 13.32 260 ALA A O 1
ATOM 1711 N N . ALA A 1 233 ? -8.652 23.470 26.915 1.00 12.57 261 ALA A N 1
ATOM 1712 C CA . ALA A 1 233 ? -8.968 22.028 26.989 1.00 14.32 261 ALA A CA 1
ATOM 1713 C C . ALA A 1 233 ? -9.826 21.657 28.198 1.00 13.73 261 ALA A C 1
ATOM 1714 O O . ALA A 1 233 ? -10.267 20.499 28.286 1.00 14.04 261 ALA A O 1
ATOM 1716 N N . LYS A 1 234 ? -10.087 22.598 29.107 1.00 12.51 262 LYS A N 1
ATOM 1717 C CA . LYS A 1 234 ? -10.850 22.372 30.346 1.00 12.74 262 LYS A CA 1
ATOM 1718 C C . LYS A 1 234 ? -10.181 21.340 31.254 1.00 12.32 262 LYS A C 1
ATOM 1719 O O . LYS A 1 234 ? -10.831 20.611 32.009 1.00 13.22 262 LYS A O 1
ATOM 1725 N N . VAL A 1 235 ? -8.832 21.363 31.280 1.00 12.65 263 VAL A N 1
ATOM 1726 C CA . VAL A 1 235 ? -8.104 20.471 32.175 1.00 14.73 263 VAL A CA 1
ATOM 1727 C C . VAL A 1 235 ? -7.717 21.140 33.490 1.00 14.65 263 VAL A C 1
ATOM 1728 O O . VAL A 1 235 ? -7.296 20.438 34.422 1.00 15.38 263 VAL A O 1
ATOM 1732 N N . ILE A 1 236 ? -7.822 22.463 33.577 1.00 15.20 264 ILE A N 1
ATOM 1733 C CA . ILE A 1 236 ? -7.656 23.244 34.807 1.00 14.66 264 ILE A CA 1
ATOM 1734 C C . ILE A 1 236 ? -8.759 24.290 34.828 1.00 13.99 264 ILE A C 1
ATOM 1735 O O . ILE A 1 236 ? -9.398 24.537 33.804 1.00 14.61 264 ILE A O 1
ATOM 1740 N N . PRO A 1 237 ? -9.019 24.905 35.995 1.00 14.66 265 PRO A N 1
ATOM 1741 C CA . PRO A 1 237 ? -10.121 25.884 36.074 1.00 14.33 265 PRO A CA 1
ATOM 1742 C C . PRO A 1 237 ? -9.867 27.122 35.213 1.00 14.63 265 PRO A C 1
ATOM 1743 O O . PRO A 1 237 ? -8.731 27.495 34.933 1.00 13.72 265 PRO A O 1
ATOM 1747 N N . SER A 1 238 ? -10.937 27.731 34.768 1.00 14.15 266 SER A N 1
ATOM 1748 C CA . SER A 1 238 ? -10.880 28.824 33.805 1.00 14.40 266 SER A CA 1
ATOM 1749 C C . SER A 1 238 ? -10.860 30.181 34.509 1.00 14.46 266 SER A C 1
ATOM 1750 O O . SER A 1 238 ? -11.722 30.450 35.351 1.00 15.58 266 SER A O 1
ATOM 1753 N N . PRO A 1 239 ? -9.972 31.083 34.124 1.00 13.48 267 PRO A N 1
ATOM 1754 C CA . PRO A 1 239 ? -10.001 32.431 34.714 1.00 14.05 267 PRO A CA 1
ATOM 1755 C C . PRO A 1 239 ? -11.207 33.228 34.311 1.00 13.15 267 PRO A C 1
ATOM 1756 O O . PRO A 1 239 ? -11.525 34.206 34.997 1.00 12.53 267 PRO A O 1
ATOM 1760 N N . PHE A 1 240 ? -11.871 32.856 33.207 1.00 13.65 268 PHE A N 1
ATOM 1761 C CA . PHE A 1 240 ? -13.010 33.617 32.714 1.00 13.72 268 PHE A CA 1
ATOM 1762 C C . PHE A 1 240 ? -14.177 33.580 33.689 1.00 16.91 268 PHE A C 1
ATOM 1763 O O . PHE A 1 240 ? -15.067 34.435 33.612 1.00 16.36 268 PHE A O 1
ATOM 1771 N N . LYS A 1 241 ? -14.187 32.639 34.640 1.00 18.37 269 LYS A N 1
ATOM 1772 C CA . LYS A 1 241 ? -15.228 32.682 35.651 1.00 19.68 269 LYS A CA 1
ATOM 1773 C C . LYS A 1 241 ? -15.083 33.853 36.605 1.00 18.87 269 LYS A C 1
ATOM 1774 O O . LYS A 1 241 ? -16.086 34.251 37.216 1.00 20.69 269 LYS A O 1
ATOM 1780 N N . HIS A 1 242 ? -13.883 34.412 36.761 1.00 16.34 270 HIS A N 1
ATOM 1781 C CA . HIS A 1 242 ? -13.681 35.444 37.770 1.00 16.88 270 HIS A CA 1
ATOM 1782 C C . HIS A 1 242 ? -13.068 36.725 37.259 1.00 17.66 270 HIS A C 1
ATOM 1783 O O . HIS A 1 242 ? -13.126 37.728 37.972 1.00 17.87 270 HIS A O 1
ATOM 1790 N N . ALA A 1 243 ? -12.474 36.742 36.083 1.00 18.99 271 ALA A N 1
ATOM 1791 C CA . ALA A 1 243 ? -11.954 37.962 35.501 1.00 18.82 271 ALA A CA 1
ATOM 1792 C C . ALA A 1 243 ? -12.837 38.339 34.325 1.00 18.86 271 ALA A C 1
ATOM 1793 O O . ALA A 1 243 ? -13.281 37.472 33.552 1.00 20.43 271 ALA A O 1
ATOM 1795 N N . ASP A 1 244 ? -13.022 39.639 34.150 1.00 18.53 272 ASP A N 1
ATOM 1796 C CA . ASP A 1 244 ? -13.787 40.131 33.020 1.00 18.33 272 ASP A CA 1
ATOM 1797 C C . ASP A 1 244 ? -12.927 40.634 31.862 1.00 16.69 272 ASP A C 1
ATOM 1798 O O . ASP A 1 244 ? -13.500 41.017 30.836 1.00 15.69 272 ASP A O 1
ATOM 1803 N N . ILE A 1 245 ? -11.592 40.684 32.017 1.00 17.53 273 ILE A N 1
ATOM 1804 C CA . ILE A 1 245 ? -10.613 40.924 30.944 1.00 16.04 273 ILE A CA 1
ATOM 1805 C C . ILE A 1 245 ? -9.581 39.806 31.041 1.00 12.34 273 ILE A C 1
ATOM 1806 O O . ILE A 1 245 ? -9.080 39.529 32.130 1.00 10.68 273 ILE A O 1
ATOM 1811 N N . VAL A 1 246 ? -9.240 39.190 29.911 1.00 11.64 274 VAL A N 1
ATOM 1812 C CA . VAL A 1 246 ? -8.243 38.110 29.864 1.00 12.75 274 VAL A CA 1
ATOM 1813 C C . VAL A 1 246 ? -7.346 38.323 28.654 1.00 11.15 274 VAL A C 1
ATOM 1814 O O . VAL A 1 246 ? -7.849 38.476 27.544 1.00 11.55 274 VAL A O 1
ATOM 1818 N N . THR A 1 247 ? -6.016 38.323 28.868 1.00 10.76 275 THR A N 1
ATOM 1819 C CA . THR A 1 247 ? -5.045 38.341 27.771 1.00 11.53 275 THR A CA 1
ATOM 1820 C C . THR A 1 247 ? -4.332 37.005 27.644 1.00 8.23 275 THR A C 1
ATOM 1821 O O . THR A 1 247 ? -4.216 36.245 28.611 1.00 10.31 275 THR A O 1
ATOM 1825 N N . THR A 1 248 ? -3.809 36.754 26.445 1.00 9.12 276 THR A N 1
ATOM 1826 C CA . THR A 1 248 ? -2.995 35.575 26.264 1.00 10.56 276 THR A CA 1
ATOM 1827 C C . THR A 1 248 ? -2.161 35.718 25.011 1.00 9.73 276 THR A C 1
ATOM 1828 O O . THR A 1 248 ? -2.423 36.573 24.151 1.00 10.33 276 THR A O 1
ATOM 1832 N N . THR A 1 249 ? -1.114 34.914 24.960 1.00 10.14 277 THR A N 1
ATOM 1833 C CA . THR A 1 249 ? -0.446 34.621 23.708 1.00 9.83 277 THR A CA 1
ATOM 1834 C C . THR A 1 249 ? -1.144 33.453 23.022 1.00 11.02 277 THR A C 1
ATOM 1835 O O . THR A 1 249 ? -1.994 32.752 23.593 1.00 15.85 277 THR A O 1
ATOM 1839 N N . THR A 1 250 ? -0.778 33.247 21.772 1.00 11.04 278 THR A N 1
ATOM 1840 C CA . THR A 1 250 ? -1.295 32.130 20.993 1.00 13.22 278 THR A CA 1
ATOM 1841 C C . THR A 1 250 ? -0.263 31.043 20.680 1.00 15.96 278 THR A C 1
ATOM 1842 O O . THR A 1 250 ? -0.637 30.028 20.076 1.00 17.06 278 THR A O 1
ATOM 1846 N N . HIS A 1 251 ? 0.994 31.197 21.129 1.00 14.83 279 HIS A N 1
ATOM 1847 C CA . HIS A 1 251 ? 2.121 30.323 20.801 1.00 16.44 279 HIS A CA 1
ATOM 1848 C C . HIS A 1 251 ? 2.692 29.461 21.934 1.00 19.35 279 HIS A C 1
ATOM 1849 O O . HIS A 1 251 ? 3.718 28.779 21.733 1.00 23.24 279 HIS A O 1
ATOM 1856 N N . LYS A 1 252 ? 2.061 29.381 23.064 1.00 16.95 280 LYS A N 1
ATOM 1857 C CA . LYS A 1 252 ? 2.577 28.578 24.179 1.00 13.52 280 LYS A CA 1
ATOM 1858 C C . LYS A 1 252 ? 1.779 27.282 24.194 1.00 13.29 280 LYS A C 1
ATOM 1859 O O . LYS A 1 252 ? 1.875 26.484 23.243 1.00 12.14 280 LYS A O 1
ATOM 1865 N N . THR A 1 253 ? 0.963 27.055 25.227 1.00 14.24 281 THR A N 1
ATOM 1866 C CA . THR A 1 253 ? 0.178 25.834 25.270 1.00 12.91 281 THR A CA 1
ATOM 1867 C C . THR A 1 253 ? -0.945 25.789 24.245 1.00 15.00 281 THR A C 1
ATOM 1868 O O . THR A 1 253 ? -1.505 24.698 24.032 1.00 15.53 281 THR A O 1
ATOM 1872 N N . LEU A 1 254 ? -1.284 26.918 23.602 1.00 15.27 282 LEU A N 1
ATOM 1873 C CA . LEU A 1 254 ? -2.257 26.893 22.518 1.00 14.57 282 LEU A CA 1
ATOM 1874 C C . LEU A 1 254 ? -1.647 26.434 21.195 1.00 14.40 282 LEU A C 1
ATOM 1875 O O . LEU A 1 254 ? -2.374 26.197 20.227 1.00 15.89 282 LEU A O 1
ATOM 1880 N N . ARG A 1 255 ? -0.322 26.389 21.084 1.00 13.49 283 ARG A N 1
ATOM 1881 C CA . ARG A 1 255 ? 0.346 25.702 19.976 1.00 13.58 283 ARG A CA 1
ATOM 1882 C C . ARG A 1 255 ? 0.090 26.377 18.622 1.00 13.32 283 ARG A C 1
ATOM 1883 O O . ARG A 1 255 ? 0.051 25.704 17.596 1.00 14.62 283 ARG A O 1
ATOM 1891 N N . GLY A 1 256 ? -0.085 27.702 18.600 1.00 13.30 284 GLY A N 1
ATOM 1892 C CA . GLY A 1 256 ? -0.262 28.440 17.369 1.00 12.33 284 GLY A CA 1
ATOM 1893 C C . GLY A 1 256 ? 0.919 29.325 16.999 1.00 13.32 284 GLY A C 1
ATOM 1894 O O . GLY A 1 256 ? 2.037 29.198 17.511 1.00 12.97 284 GLY A O 1
ATOM 1895 N N . ALA A 1 257 ? 0.666 30.208 16.034 1.00 13.24 285 ALA A N 1
ATOM 1896 C CA . ALA A 1 257 ? 1.676 31.163 15.593 1.00 14.37 285 ALA A CA 1
ATOM 1897 C C . ALA A 1 257 ? 1.870 32.223 16.676 1.00 13.48 285 ALA A C 1
ATOM 1898 O O . ALA A 1 257 ? 1.020 32.410 17.544 1.00 13.59 285 ALA A O 1
ATOM 1900 N N . ARG A 1 258 ? 2.987 32.953 16.625 1.00 12.59 286 ARG A N 1
ATOM 1901 C CA . ARG A 1 258 ? 3.192 34.007 17.619 1.00 12.74 286 ARG A CA 1
ATOM 1902 C C . ARG A 1 258 ? 2.214 35.167 17.409 1.00 11.87 286 ARG A C 1
ATOM 1903 O O . ARG A 1 258 ? 2.196 35.788 16.339 1.00 12.84 286 ARG A O 1
ATOM 1911 N N . SER A 1 259 ? 1.435 35.492 18.443 1.00 12.43 287 SER A N 1
ATOM 1912 C CA . SER A 1 259 ? 0.390 36.523 18.386 1.00 12.27 287 SER A CA 1
ATOM 1913 C C . SER A 1 259 ? -0.179 36.696 19.790 1.00 11.39 287 SER A C 1
ATOM 1914 O O . SER A 1 259 ? 0.249 36.019 20.741 1.00 10.26 287 SER A O 1
ATOM 1917 N N . GLY A 1 260 ? -1.203 37.570 19.912 1.00 11.19 288 GLY A N 1
ATOM 1918 C CA . GLY A 1 260 ? -1.820 37.864 21.179 1.00 8.16 288 GLY A CA 1
ATOM 1919 C C . GLY A 1 260 ? -3.319 37.993 20.963 1.00 8.54 288 GLY A C 1
ATOM 1920 O O . GLY A 1 260 ? -3.786 38.167 19.831 1.00 10.36 288 GLY A O 1
ATOM 1921 N N . LEU A 1 261 ? -4.052 37.898 22.072 1.00 9.10 289 LEU A N 1
ATOM 1922 C CA . LEU A 1 261 ? -5.502 38.065 22.083 1.00 8.90 289 LEU A CA 1
ATOM 1923 C C . LEU A 1 261 ? -5.907 38.803 23.360 1.00 9.71 289 LEU A C 1
ATOM 1924 O O . LEU A 1 261 ? -5.279 38.626 24.396 1.00 9.48 289 LEU A O 1
ATOM 1929 N N . ILE A 1 262 ? -6.995 39.595 23.290 1.00 8.82 290 ILE A N 1
ATOM 1930 C CA . ILE A 1 262 ? -7.570 40.275 24.436 1.00 10.67 290 ILE A CA 1
ATOM 1931 C C . ILE A 1 262 ? -9.039 39.930 24.453 1.00 9.81 290 ILE A C 1
ATOM 1932 O O . ILE A 1 262 ? -9.749 40.236 23.493 1.00 12.26 290 ILE A O 1
ATOM 1937 N N . PHE A 1 263 ? -9.489 39.260 25.504 1.00 9.86 291 PHE A N 1
ATOM 1938 C CA . PHE A 1 263 ? -10.911 38.956 25.705 1.00 10.77 291 PHE A CA 1
ATOM 1939 C C . PHE A 1 263 ? -11.513 39.902 26.744 1.00 11.59 291 PHE A C 1
ATOM 1940 O O . PHE A 1 263 ? -10.850 40.277 27.705 1.00 11.19 291 PHE A O 1
ATOM 1948 N N . TYR A 1 264 ? -12.804 40.231 26.589 1.00 12.57 292 TYR A N 1
ATOM 1949 C CA . TYR A 1 264 ? -13.451 41.183 27.485 1.00 13.84 292 TYR A CA 1
ATOM 1950 C C . TYR A 1 264 ? -14.946 40.910 27.538 1.00 14.54 292 TYR A C 1
ATOM 1951 O O . TYR A 1 264 ? -15.558 40.493 26.550 1.00 14.51 292 TYR A O 1
ATOM 1960 N N . ARG A 1 265 ? -15.538 41.170 28.696 1.00 15.26 293 ARG A N 1
ATOM 1961 C CA . ARG A 1 265 ? -16.988 41.081 28.803 1.00 18.28 293 ARG A CA 1
ATOM 1962 C C . ARG A 1 265 ? -17.634 42.191 27.998 1.00 17.99 293 ARG A C 1
ATOM 1963 O O . ARG A 1 265 ? -17.087 43.281 27.858 1.00 17.01 293 ARG A O 1
ATOM 1971 N N . LYS A 1 266 ? -18.826 41.914 27.492 1.00 19.78 294 LYS A N 1
ATOM 1972 C CA . LYS A 1 266 ? -19.585 42.919 26.784 1.00 20.78 294 LYS A CA 1
ATOM 1973 C C . LYS A 1 266 ? -21.038 42.699 27.130 1.00 23.20 294 LYS A C 1
ATOM 1974 O O . LYS A 1 266 ? -21.414 41.669 27.703 1.00 24.64 294 LYS A O 1
ATOM 1980 N N . GLY A 1 267 ? -21.852 43.687 26.787 1.00 24.66 295 GLY A N 1
ATOM 1981 C CA . GLY A 1 267 ? -23.277 43.603 27.042 1.00 24.61 295 GLY A CA 1
ATOM 1982 C C . GLY A 1 267 ? -23.662 44.213 28.371 1.00 27.61 295 GLY A C 1
ATOM 1983 O O . GLY A 1 267 ? -23.027 45.168 28.829 1.00 27.96 295 GLY A O 1
ATOM 1984 N N . VAL A 1 268 ? -24.709 43.685 28.996 1.00 30.04 296 VAL A N 1
ATOM 1985 C CA . VAL A 1 268 ? -25.252 44.281 30.216 1.00 31.82 296 VAL A CA 1
ATOM 1986 C C . VAL A 1 268 ? -24.465 43.782 31.424 1.00 32.80 296 VAL A C 1
ATOM 1987 O O . VAL A 1 268 ? -24.185 42.584 31.548 1.00 34.81 296 VAL A O 1
ATOM 1991 N N . LYS A 1 269 ? -24.087 44.707 32.311 1.00 32.53 297 LYS A N 1
ATOM 1992 C CA . LYS A 1 269 ? -23.246 44.393 33.470 1.00 32.99 297 LYS A CA 1
ATOM 1993 C C . LYS A 1 269 ? -24.117 44.233 34.717 1.00 32.52 297 LYS A C 1
ATOM 1994 O O . LYS A 1 269 ? -25.264 44.688 34.733 1.00 34.45 297 LYS A O 1
ATOM 2000 N N . ILE A 1 279 ? -27.256 49.362 32.208 1.00 36.90 307 ILE A N 1
ATOM 2001 C CA . ILE A 1 279 ? -25.852 49.592 32.557 1.00 35.66 307 ILE A CA 1
ATOM 2002 C C . ILE A 1 279 ? -24.917 48.586 31.853 1.00 33.83 307 ILE A C 1
ATOM 2003 O O . ILE A 1 279 ? -24.792 47.446 32.299 1.00 33.41 307 ILE A O 1
ATOM 2008 N N . PRO A 1 280 ? -24.257 48.999 30.768 1.00 33.34 308 PRO A N 1
ATOM 2009 C CA . PRO A 1 280 ? -23.395 48.075 30.022 1.00 31.88 308 PRO A CA 1
ATOM 2010 C C . PRO A 1 280 ? -21.939 48.096 30.465 1.00 29.55 308 PRO A C 1
ATOM 2011 O O . PRO A 1 280 ? -21.443 49.059 31.060 1.00 30.76 308 PRO A O 1
ATOM 2015 N N . TYR A 1 281 ? -21.255 47.005 30.140 1.00 26.31 309 TYR A N 1
ATOM 2016 C CA . TYR A 1 281 ? -19.803 47.014 30.153 1.00 24.31 309 TYR A CA 1
ATOM 2017 C C . TYR A 1 281 ? -19.308 48.037 29.143 1.00 24.19 309 TYR A C 1
ATOM 2018 O O . TYR A 1 281 ? -19.970 48.307 28.136 1.00 25.84 309 TYR A O 1
ATOM 2027 N N . THR A 1 282 ? -18.130 48.617 29.423 1.00 22.96 310 THR A N 1
ATOM 2028 C CA . THR A 1 282 ? -17.501 49.591 28.538 1.00 21.64 310 THR A CA 1
ATOM 2029 C C . THR A 1 282 ? -16.079 49.173 28.179 1.00 21.13 310 THR A C 1
ATOM 2030 O O . THR A 1 282 ? -15.235 50.014 27.857 1.00 21.49 310 THR A O 1
ATOM 2034 N N . PHE A 1 283 ? -15.791 47.874 28.234 1.00 18.77 311 PHE A N 1
ATOM 2035 C CA . PHE A 1 283 ? -14.468 47.412 27.847 1.00 18.52 311 PHE A CA 1
ATOM 2036 C C . PHE A 1 283 ? -14.280 47.459 26.340 1.00 17.99 311 PHE A C 1
ATOM 2037 O O . PHE A 1 283 ? -13.222 47.873 25.862 1.00 17.44 311 PHE A O 1
ATOM 2045 N N . GLU A 1 284 ? -15.298 47.056 25.576 1.00 19.70 312 GLU A N 1
ATOM 2046 C CA . GLU A 1 284 ? -15.074 46.701 24.174 1.00 19.20 312 GLU A CA 1
ATOM 2047 C C . GLU A 1 284 ? -14.523 47.879 23.378 1.00 17.77 312 GLU A C 1
ATOM 2048 O O . GLU A 1 284 ? -13.479 47.772 22.718 1.00 17.17 312 GLU A O 1
ATOM 2054 N N . ASP A 1 285 ? -15.195 49.026 23.452 1.00 17.55 313 ASP A N 1
ATOM 2055 C CA . ASP A 1 285 ? -14.783 50.166 22.633 1.00 17.92 313 ASP A CA 1
ATOM 2056 C C . ASP A 1 285 ? -13.416 50.695 23.056 1.00 15.02 313 ASP A C 1
ATOM 2057 O O . ASP A 1 285 ? -12.580 51.016 22.201 1.00 14.46 313 ASP A O 1
ATOM 2062 N N . ARG A 1 286 ? -13.149 50.749 24.361 1.00 14.16 314 ARG A N 1
ATOM 2063 C CA . ARG A 1 286 ? -11.831 51.217 24.829 1.00 13.16 314 ARG A CA 1
ATOM 2064 C C . ARG A 1 286 ? -10.691 50.279 24.437 1.00 13.35 314 ARG A C 1
ATOM 2065 O O . ARG A 1 286 ? -9.605 50.749 24.023 1.00 12.48 314 ARG A O 1
ATOM 2073 N N . ILE A 1 287 ? -10.900 48.954 24.550 1.00 12.69 315 ILE A N 1
ATOM 2074 C CA . ILE A 1 287 ? -9.850 47.999 24.197 1.00 13.58 315 ILE A CA 1
ATOM 2075 C C . ILE A 1 287 ? -9.577 48.045 22.702 1.00 13.82 315 ILE A C 1
ATOM 2076 O O . ILE A 1 287 ? -8.426 48.135 22.258 1.00 13.36 315 ILE A O 1
ATOM 2081 N N . ASN A 1 288 ? -10.636 48.029 21.895 1.00 12.87 316 ASN A N 1
ATOM 2082 C CA . ASN A 1 288 ? -10.437 48.042 20.453 1.00 13.10 316 ASN A CA 1
ATOM 2083 C C . ASN A 1 288 ? -9.733 49.325 20.024 1.00 12.13 316 ASN A C 1
ATOM 2084 O O . ASN A 1 288 ? -8.843 49.286 19.146 1.00 13.75 316 ASN A O 1
ATOM 2089 N N . PHE A 1 289 ? -10.108 50.454 20.605 1.00 11.06 317 PHE A N 1
ATOM 2090 C CA . PHE A 1 289 ? -9.468 51.708 20.246 1.00 12.56 317 PHE A CA 1
ATOM 2091 C C . PHE A 1 289 ? -7.996 51.738 20.672 1.00 11.74 317 PHE A C 1
ATOM 2092 O O . PHE A 1 289 ? -7.151 52.257 19.932 1.00 11.89 317 PHE A O 1
ATOM 2100 N N . ALA A 1 290 ? -7.670 51.186 21.833 1.00 12.29 318 ALA A N 1
ATOM 2101 C CA . ALA A 1 290 ? -6.278 51.137 22.296 1.00 11.90 318 ALA A CA 1
ATOM 2102 C C . ALA A 1 290 ? -5.397 50.337 21.344 1.00 12.70 318 ALA A C 1
ATOM 2103 O O . ALA A 1 290 ? -4.256 50.736 21.029 1.00 14.69 318 ALA A O 1
ATOM 2105 N N . VAL A 1 291 ? -5.904 49.223 20.849 1.00 12.46 319 VAL A N 1
ATOM 2106 C CA . VAL A 1 291 ? -5.128 48.421 19.917 1.00 12.66 319 VAL A CA 1
ATOM 2107 C C . VAL A 1 291 ? -4.914 49.189 18.622 1.00 12.47 319 VAL A C 1
ATOM 2108 O O . VAL A 1 291 ? -3.804 49.248 18.072 1.00 14.28 319 VAL A O 1
ATOM 2112 N N . PHE A 1 292 ? -5.991 49.716 18.045 1.00 10.84 320 PHE A N 1
ATOM 2113 C CA . PHE A 1 292 ? -5.938 50.555 16.845 1.00 11.63 320 PHE A CA 1
ATOM 2114 C C . PHE A 1 292 ? -7.068 51.576 16.951 1.00 11.48 320 PHE A C 1
ATOM 2115 O O . PHE A 1 292 ? -8.255 51.157 17.073 1.00 12.69 320 PHE A O 1
ATOM 2123 N N . PRO A 1 293 ? -6.795 52.893 16.818 1.00 12.27 321 PRO A N 1
ATOM 2124 C CA . PRO A 1 293 ? -5.565 53.515 16.306 1.00 13.77 321 PRO A CA 1
ATOM 2125 C C . PRO A 1 293 ? -4.477 53.823 17.313 1.00 12.97 321 PRO A C 1
ATOM 2126 O O . PRO A 1 293 ? -3.438 54.395 16.938 1.00 13.89 321 PRO A O 1
ATOM 2130 N N . SER A 1 294 ? -4.649 53.533 18.591 1.00 11.01 322 SER A N 1
ATOM 2131 C CA . SER A 1 294 ? -3.700 54.105 19.527 1.00 11.82 322 SER A CA 1
ATOM 2132 C C . SER A 1 294 ? -2.326 53.474 19.398 1.00 12.24 322 SER A C 1
ATOM 2133 O O . SER A 1 294 ? -1.320 54.206 19.348 1.00 11.90 322 SER A O 1
ATOM 2136 N N . LEU A 1 295 ? -2.245 52.141 19.481 1.00 12.47 323 LEU A N 1
ATOM 2137 C CA . LEU A 1 295 ? -0.949 51.506 19.650 1.00 10.88 323 LEU A CA 1
ATOM 2138 C C . LEU A 1 295 ? -0.412 50.861 18.397 1.00 12.60 323 LEU A C 1
ATOM 2139 O O . LEU A 1 295 ? 0.774 51.079 18.074 1.00 12.51 323 LEU A O 1
ATOM 2144 N N . GLN A 1 296 ? -1.222 50.135 17.649 1.00 12.38 324 GLN A N 1
ATOM 2145 C CA . GLN A 1 296 ? -0.727 49.398 16.499 1.00 12.52 324 GLN A CA 1
ATOM 2146 C C . GLN A 1 296 ? -1.075 50.097 15.207 1.00 13.66 324 GLN A C 1
ATOM 2147 O O . GLN A 1 296 ? -1.838 51.068 15.176 1.00 16.06 324 GLN A O 1
ATOM 2153 N N . GLY A 1 297 ? -0.479 49.612 14.123 1.00 13.56 325 GLY A N 1
ATOM 2154 C CA . GLY A 1 297 ? -0.923 50.003 12.799 1.00 13.87 325 GLY A CA 1
ATOM 2155 C C . GLY A 1 297 ? -1.708 48.895 12.093 1.00 12.84 325 GLY A C 1
ATOM 2156 O O . GLY A 1 297 ? -2.673 48.363 12.681 1.00 12.75 325 GLY A O 1
ATOM 2157 N N . GLY A 1 298 ? -1.312 48.499 10.893 1.00 13.37 326 GLY A N 1
ATOM 2158 C CA . GLY A 1 298 ? -2.030 47.491 10.195 1.00 13.60 326 GLY A CA 1
ATOM 2159 C C . GLY A 1 298 ? -1.919 46.141 10.876 1.00 13.15 326 GLY A C 1
ATOM 2160 O O . GLY A 1 298 ? -0.844 45.743 11.369 1.00 11.99 326 GLY A O 1
ATOM 2161 N N . PRO A 1 299 ? -3.032 45.407 10.968 1.00 12.46 327 PRO A N 1
ATOM 2162 C CA . PRO A 1 299 ? -2.973 44.062 11.544 1.00 13.16 327 PRO A CA 1
ATOM 2163 C C . PRO A 1 299 ? -2.127 43.124 10.694 1.00 11.26 327 PRO A C 1
ATOM 2164 O O . PRO A 1 299 ? -1.926 43.329 9.499 1.00 11.60 327 PRO A O 1
ATOM 2168 N N . HIS A 1 300 ? -1.674 42.052 11.318 1.00 10.74 328 HIS A N 1
ATOM 2169 C CA . HIS A 1 300 ? -0.925 41.024 10.605 1.00 11.57 328 HIS A CA 1
ATOM 2170 C C . HIS A 1 300 ? -1.869 39.895 10.241 1.00 11.36 328 HIS A C 1
ATOM 2171 O O . HIS A 1 300 ? -2.075 38.954 11.008 1.00 11.66 328 HIS A O 1
ATOM 2178 N N . ASN A 1 301 ? -2.490 40.037 9.074 1.00 12.09 329 ASN A N 1
ATOM 2179 C CA . ASN A 1 301 ? -3.586 39.137 8.716 1.00 11.84 329 ASN A CA 1
ATOM 2180 C C . ASN A 1 301 ? -3.112 37.710 8.559 1.00 10.98 329 ASN A C 1
ATOM 2181 O O . ASN A 1 301 ? -3.874 36.787 8.826 1.00 11.10 329 ASN A O 1
ATOM 2186 N N . HIS A 1 302 ? -1.850 37.515 8.173 1.00 11.42 330 HIS A N 1
ATOM 2187 C CA . HIS A 1 302 ? -1.310 36.166 8.097 1.00 10.52 330 HIS A CA 1
ATOM 2188 C C . HIS A 1 302 ? -1.281 35.533 9.470 1.00 11.12 330 HIS A C 1
ATOM 2189 O O . HIS A 1 302 ? -1.617 34.353 9.623 1.00 12.73 330 HIS A O 1
ATOM 2196 N N . ALA A 1 303 ? -0.878 36.303 10.476 1.00 11.77 331 ALA A N 1
ATOM 2197 C CA . ALA A 1 303 ? -0.867 35.812 11.849 1.00 12.67 331 ALA A CA 1
ATOM 2198 C C . ALA A 1 303 ? -2.272 35.526 12.356 1.00 11.79 331 ALA A C 1
ATOM 2199 O O . ALA A 1 303 ? -2.503 34.474 12.990 1.00 11.95 331 ALA A O 1
ATOM 2201 N N . ILE A 1 304 ? -3.223 36.451 12.108 1.00 9.80 332 ILE A N 1
ATOM 2202 C CA . ILE A 1 304 ? -4.630 36.207 12.454 1.00 10.78 332 ILE A CA 1
ATOM 2203 C C . ILE A 1 304 ? -5.130 34.874 11.904 1.00 12.52 332 ILE A C 1
ATOM 2204 O O . ILE A 1 304 ? -5.791 34.089 12.600 1.00 13.06 332 ILE A O 1
ATOM 2209 N N . ALA A 1 305 ? -4.867 34.621 10.642 1.00 11.51 333 ALA A N 1
ATOM 2210 C CA . ALA A 1 305 ? -5.320 33.392 10.016 1.00 12.87 333 ALA A CA 1
ATOM 2211 C C . ALA A 1 305 ? -4.705 32.169 10.687 1.00 11.86 333 ALA A C 1
ATOM 2212 O O . ALA A 1 305 ? -5.388 31.162 10.943 1.00 10.98 333 ALA A O 1
ATOM 2214 N N . ALA A 1 306 ? -3.384 32.220 10.915 1.00 12.63 334 ALA A N 1
ATOM 2215 C CA . ALA A 1 306 ? -2.662 31.115 11.535 1.00 11.09 334 ALA A CA 1
ATOM 2216 C C . ALA A 1 306 ? -3.188 30.840 12.933 1.00 11.52 334 ALA A C 1
ATOM 2217 O O . ALA A 1 306 ? -3.308 29.675 13.356 1.00 11.00 334 ALA A O 1
ATOM 2219 N N . VAL A 1 307 ? -3.475 31.914 13.666 1.00 12.99 335 VAL A N 1
ATOM 2220 C CA . VAL A 1 307 ? -4.100 31.797 14.975 1.00 12.16 335 VAL A CA 1
ATOM 2221 C C . VAL A 1 307 ? -5.458 31.122 14.850 1.00 12.30 335 VAL A C 1
ATOM 2222 O O . VAL A 1 307 ? -5.786 30.188 15.605 1.00 13.58 335 VAL A O 1
ATOM 2226 N N . ALA A 1 308 ? -6.244 31.529 13.853 1.00 12.03 336 ALA A N 1
ATOM 2227 C CA . ALA A 1 308 ? -7.566 30.918 13.675 1.00 12.59 336 ALA A CA 1
ATOM 2228 C C . ALA A 1 308 ? -7.443 29.418 13.406 1.00 13.18 336 ALA A C 1
ATOM 2229 O O . ALA A 1 308 ? -8.270 28.620 13.866 1.00 12.85 336 ALA A O 1
ATOM 2231 N N . VAL A 1 309 ? -6.416 29.010 12.656 1.00 13.02 337 VAL A N 1
ATOM 2232 C CA . VAL A 1 309 ? -6.199 27.587 12.397 1.00 13.53 337 VAL A CA 1
ATOM 2233 C C . VAL A 1 309 ? -5.899 26.843 13.703 1.00 13.53 337 VAL A C 1
ATOM 2234 O O . VAL A 1 309 ? -6.457 25.771 13.974 1.00 14.03 337 VAL A O 1
ATOM 2238 N N . ALA A 1 310 ? -5.022 27.418 14.535 1.00 13.53 338 ALA A N 1
ATOM 2239 C CA . ALA A 1 310 ? -4.656 26.774 15.788 1.00 12.61 338 ALA A CA 1
ATOM 2240 C C . ALA A 1 310 ? -5.824 26.732 16.762 1.00 13.12 338 ALA A C 1
ATOM 2241 O O . ALA A 1 310 ? -5.978 25.748 17.507 1.00 12.09 338 ALA A O 1
ATOM 2243 N N . LEU A 1 311 ? -6.641 27.785 16.777 1.00 13.97 339 LEU A N 1
ATOM 2244 C CA . LEU A 1 311 ? -7.815 27.827 17.641 1.00 14.48 339 LEU A CA 1
ATOM 2245 C C . LEU A 1 311 ? -8.820 26.735 17.291 1.00 14.19 339 LEU A C 1
ATOM 2246 O O . LEU A 1 311 ? -9.389 26.102 18.189 1.00 13.17 339 LEU A O 1
ATOM 2251 N N . LYS A 1 312 ? -9.041 26.485 16.000 1.00 13.36 340 LYS A N 1
ATOM 2252 C CA . LYS A 1 312 ? -9.922 25.387 15.626 1.00 15.51 340 LYS A CA 1
ATOM 2253 C C . LYS A 1 312 ? -9.361 24.054 16.122 1.00 13.08 340 LYS A C 1
ATOM 2254 O O . LYS A 1 312 ? -10.100 23.210 16.627 1.00 14.64 340 LYS A O 1
ATOM 2260 N N . GLN A 1 313 ? -8.031 23.864 16.024 1.00 11.38 341 GLN A N 1
ATOM 2261 C CA . GLN A 1 313 ? -7.431 22.651 16.555 1.00 9.79 341 GLN A CA 1
ATOM 2262 C C . GLN A 1 313 ? -7.677 22.537 18.059 1.00 12.36 341 GLN A C 1
ATOM 2263 O O . GLN A 1 313 ? -7.903 21.437 18.578 1.00 14.02 341 GLN A O 1
ATOM 2269 N N . ALA A 1 314 ? -7.677 23.668 18.761 1.00 11.31 342 ALA A N 1
ATOM 2270 C CA . ALA A 1 314 ? -7.802 23.648 20.202 1.00 12.66 342 ALA A CA 1
ATOM 2271 C C . ALA A 1 314 ? -9.207 23.274 20.640 1.00 15.28 342 ALA A C 1
ATOM 2272 O O . ALA A 1 314 ? -9.421 22.901 21.814 1.00 16.37 342 ALA A O 1
ATOM 2274 N N . CYS A 1 315 ? -10.157 23.312 19.730 1.00 16.91 343 CYS A N 1
ATOM 2275 C CA . CYS A 1 315 ? -11.528 22.976 20.075 1.00 17.83 343 CYS A CA 1
ATOM 2276 C C . CYS A 1 315 ? -11.822 21.474 20.066 1.00 20.12 343 CYS A C 1
ATOM 2277 O O . CYS A 1 315 ? -12.950 21.074 20.416 1.00 22.25 343 CYS A O 1
ATOM 2280 N N . THR A 1 316 ? -10.834 20.616 19.704 1.00 20.61 344 THR A N 1
ATOM 2281 C CA . THR A 1 316 ? -11.062 19.218 19.347 1.00 19.86 344 THR A CA 1
ATOM 2282 C C . THR A 1 316 ? -10.735 18.262 20.484 1.00 19.83 344 THR A C 1
ATOM 2283 O O . THR A 1 316 ? -9.958 18.587 21.395 1.00 19.32 344 THR A O 1
ATOM 2287 N N . PRO A 1 317 ? -11.273 17.040 20.412 1.00 19.89 345 PRO A N 1
ATOM 2288 C CA . PRO A 1 317 ? -10.928 16.035 21.423 1.00 19.12 345 PRO A CA 1
ATOM 2289 C C . PRO A 1 317 ? -9.443 15.740 21.439 1.00 17.78 345 PRO A C 1
ATOM 2290 O O . PRO A 1 317 ? -8.872 15.513 22.513 1.00 18.70 345 PRO A O 1
ATOM 2294 N N . MET A 1 318 ? -8.805 15.750 20.260 1.00 16.40 346 MET A N 1
ATOM 2295 C CA . MET A 1 318 ? -7.355 15.597 20.161 1.00 15.77 346 MET A CA 1
ATOM 2296 C C . MET A 1 318 ? -6.650 16.528 21.124 1.00 15.45 346 MET A C 1
ATOM 2297 O O . MET A 1 318 ? -5.710 16.131 21.840 1.00 16.08 346 MET A O 1
ATOM 2302 N N . PHE A 1 319 ? -7.084 17.787 21.145 1.00 13.31 347 PHE A N 1
ATOM 2303 C CA . PHE A 1 319 ? -6.363 18.792 21.915 1.00 14.51 347 PHE A CA 1
ATOM 2304 C C . PHE A 1 319 ? -6.627 18.628 23.405 1.00 13.51 347 PHE A C 1
ATOM 2305 O O . PHE A 1 319 ? -5.768 18.936 24.233 1.00 11.59 347 PHE A O 1
ATOM 2313 N N . ARG A 1 320 ? -7.810 18.150 23.775 1.00 13.60 348 ARG A N 1
ATOM 2314 C CA . ARG A 1 320 ? -8.043 17.858 25.183 1.00 14.46 348 ARG A CA 1
ATOM 2315 C C . ARG A 1 320 ? -7.167 16.704 25.651 1.00 14.39 348 ARG A C 1
ATOM 2316 O O . ARG A 1 320 ? -6.653 16.732 26.769 1.00 15.95 348 ARG A O 1
ATOM 2324 N N . GLU A 1 321 ? -6.970 15.689 24.804 1.00 15.27 349 GLU A N 1
ATOM 2325 C CA . GLU A 1 321 ? -6.075 14.592 25.162 1.00 15.90 349 GLU A CA 1
ATOM 2326 C C . GLU A 1 321 ? -4.631 15.088 25.260 1.00 14.53 349 GLU A C 1
ATOM 2327 O O . GLU A 1 321 ? -3.895 14.707 26.171 1.00 11.81 349 GLU A O 1
ATOM 2333 N N . TYR A 1 322 ? -4.235 15.975 24.356 1.00 13.58 350 TYR A N 1
ATOM 2334 C CA . TYR A 1 322 ? -2.904 16.555 24.414 1.00 14.20 350 TYR A CA 1
ATOM 2335 C C . TYR A 1 322 ? -2.710 17.289 25.729 1.00 12.82 350 TYR A C 1
ATOM 2336 O O . TYR A 1 322 ? -1.734 17.055 26.463 1.00 12.65 350 TYR A O 1
ATOM 2345 N N . SER A 1 323 ? -3.674 18.122 26.091 1.00 11.56 351 SER A N 1
ATOM 2346 C CA . SER A 1 323 ? -3.550 18.899 27.314 1.00 13.93 351 SER A CA 1
ATOM 2347 C C . SER A 1 323 ? -3.543 18.008 28.550 1.00 13.41 351 SER A C 1
ATOM 2348 O O . SER A 1 323 ? -2.818 18.290 29.503 1.00 13.05 351 SER A O 1
ATOM 2351 N N . LEU A 1 324 ? -4.391 16.980 28.590 1.00 13.09 352 LEU A N 1
ATOM 2352 C CA . LEU A 1 324 ? -4.315 16.027 29.695 1.00 15.08 352 LEU A CA 1
ATOM 2353 C C . LEU A 1 324 ? -2.920 15.421 29.798 1.00 14.12 352 LEU A C 1
ATOM 2354 O O . LEU A 1 324 ? -2.360 15.314 30.895 1.00 13.44 352 LEU A O 1
ATOM 2359 N N . GLN A 1 325 ? -2.352 15.014 28.656 1.00 12.85 353 GLN A N 1
ATOM 2360 C CA . GLN A 1 325 ? -1.022 14.426 28.648 1.00 13.39 353 GLN A CA 1
ATOM 2361 C C . GLN A 1 325 ? 0.050 15.420 29.096 1.00 12.09 353 GLN A C 1
ATOM 2362 O O . GLN A 1 325 ? 1.016 15.016 29.759 1.00 13.77 353 GLN A O 1
ATOM 2368 N N . VAL A 1 326 ? -0.113 16.713 28.794 1.00 10.92 354 VAL A N 1
ATOM 2369 C CA . VAL A 1 326 ? 0.821 17.723 29.295 1.00 11.81 354 VAL A CA 1
ATOM 2370 C C . VAL A 1 326 ? 0.830 17.704 30.817 1.00 12.44 354 VAL A C 1
ATOM 2371 O O . VAL A 1 326 ? 1.889 17.648 31.453 1.00 12.95 354 VAL A O 1
ATOM 2375 N N . LEU A 1 327 ? -0.350 17.703 31.437 1.00 9.03 355 LEU A N 1
ATOM 2376 C CA . LEU A 1 327 ? -0.409 17.620 32.900 1.00 11.12 355 LEU A CA 1
ATOM 2377 C C . LEU A 1 327 ? 0.250 16.348 33.432 1.00 12.26 355 LEU A C 1
ATOM 2378 O O . LEU A 1 327 ? 1.008 16.389 34.418 1.00 12.24 355 LEU A O 1
ATOM 2383 N N . LYS A 1 328 ? -0.079 15.197 32.860 1.00 12.33 356 LYS A N 1
ATOM 2384 C CA . LYS A 1 328 ? 0.512 13.949 33.322 1.00 11.37 356 LYS A CA 1
ATOM 2385 C C . LYS A 1 328 ? 2.023 13.967 33.183 1.00 11.77 356 LYS A C 1
ATOM 2386 O O . LYS A 1 328 ? 2.738 13.440 34.039 1.00 13.34 356 LYS A O 1
ATOM 2392 N N . ASN A 1 329 ? 2.520 14.470 32.070 1.00 10.55 357 ASN A N 1
ATOM 2393 C CA . ASN A 1 329 ? 3.957 14.496 31.839 1.00 12.35 357 ASN A CA 1
ATOM 2394 C C . ASN A 1 329 ? 4.666 15.431 32.815 1.00 13.40 357 ASN A C 1
ATOM 2395 O O . ASN A 1 329 ? 5.729 15.086 33.349 1.00 12.50 357 ASN A O 1
ATOM 2400 N N . ALA A 1 330 ? 4.117 16.630 33.072 1.00 14.80 358 ALA A N 1
ATOM 2401 C CA . ALA A 1 330 ? 4.739 17.505 34.055 1.00 13.74 358 ALA A CA 1
ATOM 2402 C C . ALA A 1 330 ? 4.779 16.819 35.412 1.00 12.96 358 ALA A C 1
ATOM 2403 O O . ALA A 1 330 ? 5.771 16.898 36.123 1.00 12.85 358 ALA A O 1
ATOM 2405 N N . ARG A 1 331 ? 3.690 16.156 35.804 1.00 10.48 359 ARG A N 1
ATOM 2406 C CA . ARG A 1 331 ? 3.656 15.460 37.092 1.00 13.25 359 ARG A CA 1
ATOM 2407 C C . ARG A 1 331 ? 4.653 14.303 37.122 1.00 14.15 359 ARG A C 1
ATOM 2408 O O . ARG A 1 331 ? 5.313 14.079 38.134 1.00 14.93 359 ARG A O 1
ATOM 2416 N N . ALA A 1 332 ? 4.756 13.548 36.037 1.00 14.07 360 ALA A N 1
ATOM 2417 C CA . ALA A 1 332 ? 5.758 12.491 35.964 1.00 13.32 360 ALA A CA 1
ATOM 2418 C C . ALA A 1 332 ? 7.164 13.036 36.125 1.00 13.33 360 ALA A C 1
ATOM 2419 O O . ALA A 1 332 ? 8.012 12.410 36.782 1.00 15.02 360 ALA A O 1
ATOM 2421 N N . MET A 1 333 ? 7.441 14.194 35.526 1.00 12.87 361 MET A N 1
ATOM 2422 C CA . MET A 1 333 ? 8.773 14.775 35.625 1.00 11.91 361 MET A CA 1
ATOM 2423 C C . MET A 1 333 ? 9.057 15.219 37.049 1.00 12.19 361 MET A C 1
ATOM 2424 O O . MET A 1 333 ? 10.148 14.961 37.601 1.00 14.02 361 MET A O 1
ATOM 2429 N N . ALA A 1 334 ? 8.080 15.879 37.658 1.00 11.09 362 ALA A N 1
ATOM 2430 C CA . ALA A 1 334 ? 8.202 16.311 39.039 1.00 12.88 362 ALA A CA 1
ATOM 2431 C C . ALA A 1 334 ? 8.458 15.132 39.951 1.00 14.54 362 ALA A C 1
ATOM 2432 O O . ALA A 1 334 ? 9.361 15.173 40.790 1.00 16.28 362 ALA A O 1
ATOM 2434 N N . ASP A 1 335 ? 7.664 14.068 39.810 1.00 14.20 363 ASP A N 1
ATOM 2435 C CA . ASP A 1 335 ? 7.817 12.887 40.651 1.00 15.04 363 ASP A CA 1
ATOM 2436 C C . ASP A 1 335 ? 9.208 12.262 40.498 1.00 16.28 363 ASP A C 1
ATOM 2437 O O . ASP A 1 335 ? 9.807 11.818 41.485 1.00 17.77 363 ASP A O 1
ATOM 2442 N N . ALA A 1 336 ? 9.723 12.197 39.273 1.00 15.11 364 ALA A N 1
ATOM 2443 C CA . ALA A 1 336 ? 11.016 11.581 39.050 1.00 15.78 364 ALA A CA 1
ATOM 2444 C C . ALA A 1 336 ? 12.131 12.413 39.664 1.00 15.82 364 ALA A C 1
ATOM 2445 O O . ALA A 1 336 ? 13.098 11.858 40.186 1.00 17.56 364 ALA A O 1
ATOM 2447 N N . LEU A 1 337 ? 12.009 13.750 39.612 1.00 14.49 365 LEU A N 1
ATOM 2448 C CA . LEU A 1 337 ? 12.998 14.627 40.255 1.00 15.73 365 LEU A CA 1
ATOM 2449 C C . LEU A 1 337 ? 12.976 14.469 41.773 1.00 15.97 365 LEU A C 1
ATOM 2450 O O . LEU A 1 337 ? 14.032 14.360 42.399 1.00 12.77 365 LEU A O 1
ATOM 2455 N N . LEU A 1 338 ? 11.791 14.421 42.377 1.00 17.26 366 LEU A N 1
ATOM 2456 C CA . LEU A 1 338 ? 11.688 14.231 43.829 1.00 17.59 366 LEU A CA 1
ATOM 2457 C C . LEU A 1 338 ? 12.309 12.913 44.248 1.00 20.03 366 LEU A C 1
ATOM 2458 O O . LEU A 1 338 ? 13.042 12.834 45.258 1.00 21.00 366 LEU A O 1
ATOM 2463 N N . GLU A 1 339 ? 12.031 11.856 43.483 1.00 20.45 367 GLU A N 1
ATOM 2464 C CA . GLU A 1 339 ? 12.580 10.551 43.816 1.00 22.65 367 GLU A CA 1
ATOM 2465 C C . GLU A 1 339 ? 14.089 10.555 43.732 1.00 22.51 367 GLU A C 1
ATOM 2466 O O . GLU A 1 339 ? 14.733 9.760 44.420 1.00 23.06 367 GLU A O 1
ATOM 2472 N N . ARG A 1 340 ? 14.666 11.471 42.968 1.00 21.50 368 ARG A N 1
ATOM 2473 C CA . ARG A 1 340 ? 16.113 11.584 42.886 1.00 22.63 368 ARG A CA 1
ATOM 2474 C C . ARG A 1 340 ? 16.669 12.606 43.868 1.00 21.14 368 ARG A C 1
ATOM 2475 O O . ARG A 1 340 ? 17.850 12.952 43.782 1.00 21.53 368 ARG A O 1
ATOM 2483 N N . GLY A 1 341 ? 15.849 13.088 44.798 1.00 20.11 369 GLY A N 1
ATOM 2484 C CA . GLY A 1 341 ? 16.291 13.982 45.850 1.00 21.27 369 GLY A CA 1
ATOM 2485 C C . GLY A 1 341 ? 16.298 15.457 45.511 1.00 21.29 369 GLY A C 1
ATOM 2486 O O . GLY A 1 341 ? 16.807 16.257 46.311 1.00 22.40 369 GLY A O 1
ATOM 2487 N N . TYR A 1 342 ? 15.775 15.847 44.348 1.00 19.69 370 TYR A N 1
ATOM 2488 C CA . TYR A 1 342 ? 15.599 17.257 44.032 1.00 17.59 370 TYR A CA 1
ATOM 2489 C C . TYR A 1 342 ? 14.419 17.815 44.817 1.00 16.78 370 TYR A C 1
ATOM 2490 O O . TYR A 1 342 ? 13.512 17.089 45.204 1.00 16.63 370 TYR A O 1
ATOM 2499 N N . SER A 1 343 ? 14.438 19.114 45.063 1.00 17.52 371 SER A N 1
ATOM 2500 C CA . SER A 1 343 ? 13.303 19.784 45.675 1.00 17.90 371 SER A CA 1
ATOM 2501 C C . SER A 1 343 ? 12.560 20.538 44.580 1.00 17.60 371 SER A C 1
ATOM 2502 O O . SER A 1 343 ? 13.116 20.841 43.522 1.00 18.69 371 SER A O 1
ATOM 2505 N N . LEU A 1 344 ? 11.271 20.794 44.819 1.00 16.27 372 LEU A N 1
ATOM 2506 C CA . LEU A 1 344 ? 10.435 21.564 43.905 1.00 16.50 372 LEU A CA 1
ATOM 2507 C C . LEU A 1 344 ? 9.829 22.773 44.619 1.00 15.38 372 LEU A C 1
ATOM 2508 O O . LEU A 1 344 ? 9.223 22.631 45.693 1.00 15.86 372 LEU A O 1
ATOM 2513 N N . VAL A 1 345 ? 9.977 23.952 44.006 1.00 14.59 373 VAL A N 1
ATOM 2514 C CA . VAL A 1 345 ? 9.366 25.144 44.588 1.00 14.23 373 VAL A CA 1
ATOM 2515 C C . VAL A 1 345 ? 7.850 24.954 44.651 1.00 14.53 373 VAL A C 1
ATOM 2516 O O . VAL A 1 345 ? 7.224 24.488 43.689 1.00 15.85 373 VAL A O 1
ATOM 2520 N N . SER A 1 346 ? 7.252 25.319 45.792 1.00 14.57 374 SER A N 1
ATOM 2521 C CA . SER A 1 346 ? 5.840 25.116 46.127 1.00 15.34 374 SER A CA 1
ATOM 2522 C C . SER A 1 346 ? 5.506 23.669 46.377 1.00 16.44 374 SER A C 1
ATOM 2523 O O . SER A 1 346 ? 4.343 23.367 46.649 1.00 18.63 374 SER A O 1
ATOM 2526 N N . GLY A 1 347 ? 6.481 22.746 46.303 1.00 16.83 375 GLY A N 1
ATOM 2527 C CA . GLY A 1 347 ? 6.262 21.374 46.681 1.00 16.83 375 GLY A CA 1
ATOM 2528 C C . GLY A 1 347 ? 5.664 20.453 45.640 1.00 17.86 375 GLY A C 1
ATOM 2529 O O . GLY A 1 347 ? 5.339 19.317 45.983 1.00 21.11 375 GLY A O 1
ATOM 2530 N N . GLY A 1 348 ? 5.541 20.858 44.392 1.00 16.66 376 GLY A N 1
ATOM 2531 C CA . GLY A 1 348 ? 4.813 20.061 43.426 1.00 16.60 376 GLY A CA 1
ATOM 2532 C C . GLY A 1 348 ? 4.359 20.940 42.272 1.00 15.42 376 GLY A C 1
ATOM 2533 O O . GLY A 1 348 ? 4.779 22.090 42.143 1.00 16.14 376 GLY A O 1
ATOM 2534 N N . THR A 1 349 ? 3.520 20.356 41.410 1.00 14.49 377 THR A N 1
ATOM 2535 C CA . THR A 1 349 ? 2.930 21.080 40.301 1.00 12.78 377 THR A CA 1
ATOM 2536 C C . THR A 1 349 ? 1.477 20.669 40.083 1.00 12.35 377 THR A C 1
ATOM 2537 O O . THR A 1 349 ? 1.101 19.506 40.275 1.00 12.60 377 THR A O 1
ATOM 2541 N N . ASP A 1 350 ? 0.687 21.646 39.620 1.00 12.43 378 ASP A N 1
ATOM 2542 C CA . ASP A 1 350 ? -0.673 21.432 39.119 1.00 13.72 378 ASP A CA 1
ATOM 2543 C C . ASP A 1 350 ? -0.828 21.858 37.666 1.00 12.80 378 ASP A C 1
ATOM 2544 O O . ASP A 1 350 ? -1.960 21.944 37.174 1.00 13.86 378 ASP A O 1
ATOM 2549 N N . ASN A 1 351 ? 0.265 22.121 36.941 1.00 12.41 379 ASN A N 1
ATOM 2550 C CA . ASN A 1 351 ? 0.118 22.604 35.570 1.00 10.82 379 ASN A CA 1
ATOM 2551 C C . ASN A 1 351 ? 1.174 21.993 34.649 1.00 13.38 379 ASN A C 1
ATOM 2552 O O . ASN A 1 351 ? 1.592 20.846 34.851 1.00 13.96 379 ASN A O 1
ATOM 2557 N N . HIS A 1 352 ? 1.582 22.723 33.626 1.00 13.18 380 HIS A N 1
ATOM 2558 C CA . HIS A 1 352 ? 2.439 22.202 32.585 1.00 13.63 380 HIS A CA 1
ATOM 2559 C C . HIS A 1 352 ? 3.916 22.293 32.921 1.00 12.77 380 HIS A C 1
ATOM 2560 O O . HIS A 1 352 ? 4.747 21.864 32.094 1.00 12.97 380 HIS A O 1
ATOM 2567 N N . LEU A 1 353 ? 4.283 22.868 34.054 1.00 12.45 381 LEU A N 1
ATOM 2568 C CA . LEU A 1 353 ? 5.696 23.152 34.286 1.00 10.17 381 LEU A CA 1
ATOM 2569 C C . LEU A 1 353 ? 6.082 22.703 35.682 1.00 11.75 381 LEU A C 1
ATOM 2570 O O . LEU A 1 353 ? 5.246 22.416 36.505 1.00 13.02 381 LEU A O 1
ATOM 2575 N N . VAL A 1 354 ? 7.389 22.639 35.918 1.00 10.94 382 VAL A N 1
ATOM 2576 C CA . VAL A 1 354 ? 7.939 22.298 37.217 1.00 14.11 382 VAL A CA 1
ATOM 2577 C C . VAL A 1 354 ? 9.070 23.269 37.523 1.00 13.99 382 VAL A C 1
ATOM 2578 O O . VAL A 1 354 ? 9.889 23.597 36.655 1.00 14.88 382 VAL A O 1
ATOM 2582 N N . LEU A 1 355 ? 9.116 23.719 38.765 1.00 14.67 383 LEU A N 1
ATOM 2583 C CA . LEU A 1 355 ? 10.132 24.646 39.239 1.00 14.61 383 LEU A CA 1
ATOM 2584 C C . LEU A 1 355 ? 11.039 23.842 40.146 1.00 14.55 383 LEU A C 1
ATOM 2585 O O . LEU A 1 355 ? 10.701 23.590 41.301 1.00 13.97 383 LEU A O 1
ATOM 2590 N N . VAL A 1 356 ? 12.241 23.449 39.616 1.00 16.82 384 VAL A N 1
ATOM 2591 C CA . VAL A 1 356 ? 13.165 22.596 40.350 1.00 19.68 384 VAL A CA 1
ATOM 2592 C C . VAL A 1 356 ? 14.103 23.475 41.152 1.00 20.20 384 VAL A C 1
ATOM 2593 O O . VAL A 1 356 ? 14.634 24.469 40.638 1.00 20.87 384 VAL A O 1
ATOM 2597 N N . ASP A 1 357 ? 14.320 23.103 42.396 1.00 19.46 385 ASP A N 1
ATOM 2598 C CA . ASP A 1 357 ? 15.297 23.758 43.253 1.00 20.75 385 ASP A CA 1
ATOM 2599 C C . ASP A 1 357 ? 16.542 22.878 43.332 1.00 21.90 385 ASP A C 1
ATOM 2600 O O . ASP A 1 357 ? 16.516 21.793 43.925 1.00 21.37 385 ASP A O 1
ATOM 2605 N N . LEU A 1 358 ? 17.645 23.359 42.772 1.00 23.21 386 LEU A N 1
ATOM 2606 C CA . LEU A 1 358 ? 18.864 22.565 42.706 1.00 23.65 386 LEU A CA 1
ATOM 2607 C C . LEU A 1 358 ? 19.759 22.744 43.925 1.00 25.73 386 LEU A C 1
ATOM 2608 O O . LEU A 1 358 ? 20.810 22.084 44.013 1.00 26.15 386 LEU A O 1
ATOM 2613 N N . ARG A 1 359 ? 19.397 23.630 44.850 1.00 28.05 387 ARG A N 1
ATOM 2614 C CA . ARG A 1 359 ? 20.261 23.864 46.005 1.00 30.70 387 ARG A CA 1
ATOM 2615 C C . ARG A 1 359 ? 20.484 22.608 46.846 1.00 32.59 387 ARG A C 1
ATOM 2616 O O . ARG A 1 359 ? 21.631 22.379 47.273 1.00 34.24 387 ARG A O 1
ATOM 2624 N N . PRO A 1 360 ? 19.486 21.757 47.099 1.00 33.69 388 PRO A N 1
ATOM 2625 C CA . PRO A 1 360 ? 19.757 20.497 47.812 1.00 35.16 388 PRO A CA 1
ATOM 2626 C C . PRO A 1 360 ? 20.657 19.523 47.056 1.00 35.82 388 PRO A C 1
ATOM 2627 O O . PRO A 1 360 ? 20.960 18.445 47.581 1.00 37.49 388 PRO A O 1
ATOM 2631 N N . LYS A 1 361 ? 21.081 19.872 45.836 1.00 34.72 389 LYS A N 1
ATOM 2632 C CA . LYS A 1 361 ? 22.113 19.117 45.143 1.00 33.88 389 LYS A CA 1
ATOM 2633 C C . LYS A 1 361 ? 23.446 19.847 45.080 1.00 31.10 389 LYS A C 1
ATOM 2634 O O . LYS A 1 361 ? 24.453 19.222 44.747 1.00 30.47 389 LYS A O 1
ATOM 2640 N N . GLY A 1 362 ? 23.474 21.144 45.384 1.00 29.30 390 GLY A N 1
ATOM 2641 C CA . GLY A 1 362 ? 24.713 21.892 45.406 1.00 27.30 390 GLY A CA 1
ATOM 2642 C C . GLY A 1 362 ? 25.166 22.455 44.074 1.00 26.13 390 GLY A C 1
ATOM 2643 O O . GLY A 1 362 ? 26.369 22.676 43.888 1.00 26.31 390 GLY A O 1
ATOM 2644 N N . LEU A 1 363 ? 24.252 22.696 43.138 1.00 24.82 391 LEU A N 1
ATOM 2645 C CA . LEU A 1 363 ? 24.604 23.251 41.833 1.00 23.90 391 LEU A CA 1
ATOM 2646 C C . LEU A 1 363 ? 23.585 24.313 41.458 1.00 24.79 391 LEU A C 1
ATOM 2647 O O . LEU A 1 363 ? 22.387 24.028 41.412 1.00 24.81 391 LEU A O 1
ATOM 2652 N N . ASP A 1 364 ? 24.047 25.512 41.139 1.00 23.50 392 ASP A N 1
ATOM 2653 C CA . ASP A 1 364 ? 23.093 26.569 40.833 1.00 20.68 392 ASP A CA 1
ATOM 2654 C C . ASP A 1 364 ? 22.530 26.440 39.412 1.00 19.86 392 ASP A C 1
ATOM 2655 O O . ASP A 1 364 ? 23.057 25.711 38.566 1.00 19.21 392 ASP A O 1
ATOM 2660 N N . GLY A 1 365 ? 21.427 27.164 39.162 1.00 18.22 393 GLY A N 1
ATOM 2661 C CA . GLY A 1 365 ? 20.748 27.061 37.883 1.00 18.67 393 GLY A CA 1
ATOM 2662 C C . GLY A 1 365 ? 21.509 27.613 36.688 1.00 19.24 393 GLY A C 1
ATOM 2663 O O . GLY A 1 365 ? 21.268 27.187 35.557 1.00 19.32 393 GLY A O 1
ATOM 2664 N N . ALA A 1 366 ? 22.374 28.602 36.901 1.00 19.12 394 ALA A N 1
ATOM 2665 C CA . ALA A 1 366 ? 23.178 29.152 35.809 1.00 20.66 394 ALA A CA 1
ATOM 2666 C C . ALA A 1 366 ? 24.128 28.099 35.276 1.00 19.60 394 ALA A C 1
ATOM 2667 O O . ALA A 1 366 ? 24.192 27.843 34.063 1.00 19.33 394 ALA A O 1
ATOM 2669 N N . ARG A 1 367 ? 24.860 27.459 36.191 1.00 19.38 395 ARG A N 1
ATOM 2670 C CA . ARG A 1 367 ? 25.738 26.344 35.858 1.00 17.94 395 ARG A CA 1
ATOM 2671 C C . ARG A 1 367 ? 24.962 25.201 35.219 1.00 18.10 395 ARG A C 1
ATOM 2672 O O . ARG A 1 367 ? 25.377 24.648 34.191 1.00 17.00 395 ARG A O 1
ATOM 2680 N N . ALA A 1 368 ? 23.819 24.839 35.802 1.00 17.42 396 ALA A N 1
ATOM 2681 C CA . ALA A 1 368 ? 23.074 23.691 35.287 1.00 17.12 396 ALA A CA 1
ATOM 2682 C C . ALA A 1 368 ? 22.512 23.970 33.904 1.00 16.68 396 ALA A C 1
ATOM 2683 O O . ALA A 1 368 ? 22.557 23.095 33.029 1.00 16.20 396 ALA A O 1
ATOM 2685 N N . GLU A 1 369 ? 21.966 25.169 33.686 1.00 16.05 397 GLU A N 1
ATOM 2686 C CA . GLU A 1 369 ? 21.377 25.467 32.388 1.00 17.31 397 GLU A CA 1
ATOM 2687 C C . GLU A 1 369 ? 22.401 25.295 31.282 1.00 15.17 397 GLU A C 1
ATOM 2688 O O . GLU A 1 369 ? 22.087 24.789 30.203 1.00 14.70 397 GLU A O 1
ATOM 2694 N N . ARG A 1 370 ? 23.634 25.721 31.527 1.00 14.00 398 ARG A N 1
ATOM 2695 C CA . ARG A 1 370 ? 24.649 25.697 30.481 1.00 15.70 398 ARG A CA 1
ATOM 2696 C C . ARG A 1 370 ? 25.113 24.278 30.216 1.00 15.22 398 ARG A C 1
ATOM 2697 O O . ARG A 1 370 ? 25.285 23.879 29.058 1.00 15.77 398 ARG A O 1
ATOM 2705 N N . VAL A 1 371 ? 25.271 23.488 31.274 1.00 14.03 399 VAL A N 1
ATOM 2706 C CA . VAL A 1 371 ? 25.604 22.088 31.087 1.00 15.40 399 VAL A CA 1
ATOM 2707 C C . VAL A 1 371 ? 24.566 21.437 30.205 1.00 14.37 399 VAL A C 1
ATOM 2708 O O . VAL A 1 371 ? 24.885 20.800 29.189 1.00 14.46 399 VAL A O 1
ATOM 2712 N N . LEU A 1 372 ? 23.296 21.596 30.577 1.00 14.97 400 LEU A N 1
ATOM 2713 C CA . LEU A 1 372 ? 22.248 20.936 29.833 1.00 16.16 400 LEU A CA 1
ATOM 2714 C C . LEU A 1 372 ? 22.243 21.412 28.389 1.00 17.06 400 LEU A C 1
ATOM 2715 O O . LEU A 1 372 ? 22.099 20.599 27.470 1.00 16.10 400 LEU A O 1
ATOM 2720 N N . GLU A 1 373 ? 22.413 22.721 28.171 1.00 17.19 401 GLU A N 1
ATOM 2721 C CA . GLU A 1 373 ? 22.423 23.246 26.811 1.00 16.69 401 GLU A CA 1
ATOM 2722 C C . GLU A 1 373 ? 23.426 22.486 25.951 1.00 16.38 401 GLU A C 1
ATOM 2723 O O . GLU A 1 373 ? 23.127 22.124 24.808 1.00 16.97 401 GLU A O 1
ATOM 2729 N N . LEU A 1 374 ? 24.633 22.255 26.478 1.00 17.52 402 LEU A N 1
ATOM 2730 C CA . LEU A 1 374 ? 25.688 21.612 25.712 1.00 16.88 402 LEU A CA 1
ATOM 2731 C C . LEU A 1 374 ? 25.425 20.135 25.451 1.00 17.42 402 LEU A C 1
ATOM 2732 O O . LEU A 1 374 ? 26.181 19.518 24.686 1.00 17.18 402 LEU A O 1
ATOM 2737 N N . VAL A 1 375 ? 24.384 19.561 26.046 1.00 15.49 403 VAL A N 1
ATOM 2738 C CA . VAL A 1 375 ? 23.979 18.187 25.767 1.00 14.58 403 VAL A CA 1
ATOM 2739 C C . VAL A 1 375 ? 22.580 18.154 25.149 1.00 15.87 403 VAL A C 1
ATOM 2740 O O . VAL A 1 375 ? 21.895 17.137 25.178 1.00 16.29 403 VAL A O 1
ATOM 2744 N N . SER A 1 376 ? 22.166 19.287 24.579 1.00 16.31 404 SER A N 1
ATOM 2745 C CA . SER A 1 376 ? 20.963 19.407 23.771 1.00 17.10 404 SER A CA 1
ATOM 2746 C C . SER A 1 376 ? 19.679 19.302 24.586 1.00 17.29 404 SER A C 1
ATOM 2747 O O . SER A 1 376 ? 18.652 18.865 24.081 1.00 17.11 404 SER A O 1
ATOM 2750 N N . ILE A 1 377 ? 19.709 19.766 25.830 1.00 16.00 405 ILE A N 1
ATOM 2751 C CA . ILE A 1 377 ? 18.533 19.883 26.685 1.00 15.80 405 ILE A CA 1
ATOM 2752 C C . ILE A 1 377 ? 18.386 21.361 27.012 1.00 16.25 405 ILE A C 1
ATOM 2753 O O . ILE A 1 377 ? 19.233 21.934 27.718 1.00 15.91 405 ILE A O 1
ATOM 2758 N N . THR A 1 378 ? 17.314 21.987 26.538 1.00 15.20 406 THR A N 1
ATOM 2759 C CA . THR A 1 378 ? 17.135 23.417 26.744 1.00 17.20 406 THR A CA 1
ATOM 2760 C C . THR A 1 378 ? 16.140 23.642 27.870 1.00 16.10 406 THR A C 1
ATOM 2761 O O . THR A 1 378 ? 14.985 23.242 27.783 1.00 14.22 406 THR A O 1
ATOM 2765 N N . ALA A 1 379 ? 16.604 24.303 28.907 1.00 17.33 407 ALA A N 1
ATOM 2766 C CA . ALA A 1 379 ? 15.798 24.732 30.028 1.00 16.61 407 ALA A CA 1
ATOM 2767 C C . ALA A 1 379 ? 16.234 26.139 30.371 1.00 18.02 407 ALA A C 1
ATOM 2768 O O . ALA A 1 379 ? 17.153 26.683 29.754 1.00 20.16 407 ALA A O 1
ATOM 2770 N N . ASN A 1 380 ? 15.611 26.748 31.364 1.00 19.05 408 ASN A N 1
ATOM 2771 C CA . ASN A 1 380 ? 16.116 28.035 31.810 1.00 19.98 408 ASN A CA 1
ATOM 2772 C C . ASN A 1 380 ? 16.263 28.112 33.320 1.00 18.13 408 ASN A C 1
ATOM 2773 O O . ASN A 1 380 ? 15.469 27.555 34.069 1.00 15.90 408 ASN A O 1
ATOM 2778 N N . LYS A 1 381 ? 17.340 28.763 33.735 1.00 15.54 409 LYS A N 1
ATOM 2779 C CA . LYS A 1 381 ? 17.570 29.083 35.144 1.00 16.89 409 LYS A CA 1
ATOM 2780 C C . LYS A 1 381 ? 16.394 29.876 35.703 1.00 20.03 409 LYS A C 1
ATOM 2781 O O . LYS A 1 381 ? 15.707 30.619 34.990 1.00 20.06 409 LYS A O 1
ATOM 2787 N N . ASN A 1 382 ? 16.112 29.655 36.989 1.00 19.32 410 ASN A N 1
ATOM 2788 C CA . ASN A 1 3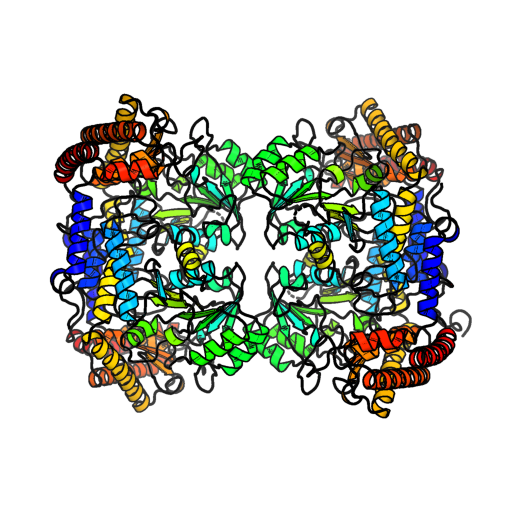82 ? 14.954 30.237 37.631 1.00 18.87 410 ASN A CA 1
ATOM 2789 C C . ASN A 1 382 ? 15.295 30.609 39.063 1.00 18.51 410 ASN A C 1
ATOM 2790 O O . ASN A 1 382 ? 15.816 29.783 39.806 1.00 19.32 410 ASN A O 1
ATOM 2795 N N . THR A 1 383 ? 14.971 31.841 39.445 1.00 19.05 411 THR A N 1
ATOM 2796 C CA . THR A 1 383 ? 15.177 32.287 40.814 1.00 20.52 411 THR A CA 1
ATOM 2797 C C . THR A 1 383 ? 14.293 31.504 41.769 1.00 21.92 411 THR A C 1
ATOM 2798 O O . THR A 1 383 ? 13.104 31.312 41.519 1.00 20.76 411 THR A O 1
ATOM 2802 N N . CYS A 1 384 ? 14.888 31.079 42.923 1.00 23.51 412 CYS A N 1
ATOM 2803 C CA . CYS A 1 384 ? 14.152 30.342 43.942 1.00 23.93 412 CYS A CA 1
ATOM 2804 C C . CYS A 1 384 ? 13.964 31.197 45.195 1.00 24.65 412 CYS A C 1
ATOM 2805 O O . CYS A 1 384 ? 14.756 32.103 45.454 1.00 24.92 412 CYS A O 1
ATOM 2808 N N . PRO A 1 385 ? 12.914 30.966 45.980 1.00 24.86 413 PRO A N 1
ATOM 2809 C CA . PRO A 1 385 ? 12.796 31.687 47.255 1.00 26.00 413 PRO A CA 1
ATOM 2810 C C . PRO A 1 385 ? 14.052 31.500 48.092 1.00 28.90 413 PRO A C 1
ATOM 2811 O O . PRO A 1 385 ? 14.576 30.387 48.229 1.00 29.38 413 PRO A O 1
ATOM 2815 N N . GLY A 1 386 ? 14.563 32.604 48.631 1.00 29.40 414 GLY A N 1
ATOM 2816 C CA . GLY A 1 386 ? 15.767 32.571 49.428 1.00 30.58 414 GLY A CA 1
ATOM 2817 C C . GLY A 1 386 ? 17.048 32.848 48.672 1.00 32.07 414 GLY A C 1
ATOM 2818 O O . GLY A 1 386 ? 18.065 33.147 49.300 1.00 31.41 414 GLY A O 1
ATOM 2819 N N . ASP A 1 387 ? 17.039 32.743 47.345 1.00 33.70 415 ASP A N 1
ATOM 2820 C CA . ASP A 1 387 ? 18.231 33.051 46.566 1.00 34.98 415 ASP A CA 1
ATOM 2821 C C . ASP A 1 387 ? 18.781 34.416 46.955 1.00 37.96 415 ASP A C 1
ATOM 2822 O O . ASP A 1 387 ? 18.031 35.336 47.271 1.00 38.55 415 ASP A O 1
ATOM 2827 N N . ARG A 1 388 ? 20.104 34.562 46.916 1.00 40.99 416 ARG A N 1
ATOM 2828 C CA . ARG A 1 388 ? 20.707 35.861 47.177 1.00 43.98 416 ARG A CA 1
ATOM 2829 C C . ARG A 1 388 ? 21.412 36.461 45.973 1.00 45.29 416 ARG A C 1
ATOM 2830 O O . ARG A 1 388 ? 21.693 37.665 45.986 1.00 45.45 416 ARG A O 1
ATOM 2838 N N . SER A 1 389 ? 21.690 35.674 44.933 1.00 45.11 417 SER A N 1
ATOM 2839 C CA . SER A 1 389 ? 22.331 36.191 43.735 1.00 45.07 417 SER A CA 1
ATOM 2840 C C . SER A 1 389 ? 21.519 35.810 42.507 1.00 44.51 417 SER A C 1
ATOM 2841 O O . SER A 1 389 ? 21.242 34.626 42.276 1.00 44.46 417 SER A O 1
ATOM 2844 N N . ALA A 1 390 ? 21.164 36.825 41.715 1.00 43.63 418 ALA A N 1
ATOM 2845 C CA . ALA A 1 390 ? 20.482 36.601 40.447 1.00 42.70 418 ALA A CA 1
ATOM 2846 C C . ALA A 1 390 ? 21.395 35.955 39.414 1.00 42.53 418 ALA A C 1
ATOM 2847 O O . ALA A 1 390 ? 20.907 35.288 38.493 1.00 43.44 418 ALA A O 1
ATOM 2849 N N . ILE A 1 391 ? 22.713 36.154 39.544 1.00 41.39 419 ILE A N 1
ATOM 2850 C CA . ILE A 1 391 ? 23.677 35.586 38.602 1.00 40.96 419 ILE A CA 1
ATOM 2851 C C . ILE A 1 391 ? 23.782 34.072 38.755 1.00 38.71 419 ILE A C 1
ATOM 2852 O O . ILE A 1 391 ? 24.139 33.365 37.803 1.00 38.79 419 ILE A O 1
ATOM 2857 N N . THR A 1 392 ? 23.501 33.552 39.947 1.00 36.90 420 THR A N 1
ATOM 2858 C CA . THR A 1 392 ? 23.491 32.115 40.212 1.00 34.95 420 THR A CA 1
ATOM 2859 C C . THR A 1 392 ? 22.208 31.763 40.955 1.00 32.23 420 THR A C 1
ATOM 2860 O O . THR A 1 392 ? 22.239 31.441 42.153 1.00 32.62 420 THR A O 1
ATOM 2864 N N . PRO A 1 393 ? 21.056 31.818 40.276 1.00 28.80 421 PRO A N 1
ATOM 2865 C CA . PRO A 1 393 ? 19.795 31.457 40.928 1.00 27.27 421 PRO A CA 1
ATOM 2866 C C . PRO A 1 393 ? 19.775 29.978 41.274 1.00 26.02 421 PRO A C 1
ATOM 2867 O O . PRO A 1 393 ? 20.576 29.188 40.778 1.00 26.34 421 PRO A O 1
ATOM 2871 N N . GLY A 1 394 ? 18.825 29.601 42.133 1.00 22.56 422 GLY A N 1
ATOM 2872 C CA . GLY A 1 394 ? 18.899 28.278 42.717 1.00 21.87 422 GLY A CA 1
ATOM 2873 C C . GLY A 1 394 ? 18.309 27.171 41.891 1.00 22.51 422 GLY A C 1
ATOM 2874 O O . GLY A 1 394 ? 18.561 25.997 42.203 1.00 22.79 422 GLY A O 1
ATOM 2875 N N . GLY A 1 395 ? 17.537 27.510 40.852 1.00 20.78 423 GLY A N 1
ATOM 2876 C CA . GLY A 1 395 ? 16.725 26.517 40.185 1.00 20.00 423 GLY A CA 1
ATOM 2877 C C . GLY A 1 395 ? 16.647 26.535 38.670 1.00 17.93 423 GLY A C 1
ATOM 2878 O O . GLY A 1 395 ? 17.386 27.245 37.982 1.00 16.28 423 GLY A O 1
ATOM 2879 N N . LEU A 1 396 ? 15.721 25.724 38.160 1.00 15.32 424 LEU A N 1
ATOM 2880 C CA . LEU A 1 396 ? 15.425 25.613 36.744 1.00 13.70 424 LEU A CA 1
ATOM 2881 C C . LEU A 1 396 ? 13.923 25.545 36.591 1.00 12.73 424 LEU A C 1
ATOM 2882 O O . LEU A 1 396 ? 13.250 24.945 37.423 1.00 14.13 424 LEU A O 1
ATOM 2887 N N . ARG A 1 397 ? 13.410 26.135 35.499 1.00 11.77 425 ARG A N 1
ATOM 2888 C CA . ARG A 1 397 ? 12.015 25.977 35.076 1.00 12.40 425 ARG A CA 1
ATOM 2889 C C . ARG A 1 397 ? 12.036 24.968 33.932 1.00 13.84 425 ARG A C 1
ATOM 2890 O O . ARG A 1 397 ? 12.836 25.109 32.994 1.00 14.81 425 ARG A O 1
ATOM 2898 N N . LEU A 1 398 ? 11.241 23.916 34.065 1.00 11.19 426 LEU A N 1
ATOM 2899 C CA . LEU A 1 398 ? 11.114 22.880 33.049 1.00 10.86 426 LEU A CA 1
ATOM 2900 C C . LEU A 1 398 ? 9.644 22.749 32.657 1.00 12.61 426 LEU A C 1
ATOM 2901 O O . LEU A 1 398 ? 8.780 22.670 33.536 1.00 15.18 426 LEU A O 1
ATOM 2906 N N . GLY A 1 399 ? 9.355 22.689 31.360 1.00 10.74 427 GLY A N 1
ATOM 2907 C CA . GLY A 1 399 ? 7.989 22.510 30.894 1.00 12.15 427 GLY A CA 1
ATOM 2908 C C . GLY A 1 399 ? 7.773 21.267 30.055 1.00 12.22 427 GLY A C 1
ATOM 2909 O O . GLY A 1 399 ? 8.664 20.813 29.329 1.00 14.24 427 GLY A O 1
ATOM 2910 N N . ALA A 1 400 ? 6.537 20.779 30.072 1.00 10.92 428 ALA A N 1
ATOM 2911 C CA . ALA A 1 400 ? 6.107 19.619 29.305 1.00 11.78 428 ALA A CA 1
ATOM 2912 C C . ALA A 1 400 ? 5.466 19.895 27.938 1.00 12.17 428 ALA A C 1
ATOM 2913 O O . ALA A 1 400 ? 5.342 18.952 27.150 1.00 13.54 428 ALA A O 1
ATOM 2915 N N . PRO A 1 401 ? 4.987 21.095 27.603 1.00 11.64 429 PRO A N 1
ATOM 2916 C CA . PRO A 1 401 ? 4.217 21.202 26.343 1.00 10.31 429 PRO A CA 1
ATOM 2917 C C . PRO A 1 401 ? 4.941 20.782 25.072 1.00 9.93 429 PRO A C 1
ATOM 2918 O O . PRO A 1 401 ? 4.359 20.059 24.258 1.00 11.38 429 PRO A O 1
ATOM 2922 N N . ALA A 1 402 ? 6.189 21.218 24.857 1.00 11.31 430 ALA A N 1
ATOM 2923 C CA . ALA A 1 402 ? 6.823 21.010 23.555 1.00 11.51 430 ALA A CA 1
ATOM 2924 C C . ALA A 1 402 ? 7.048 19.526 23.271 1.00 12.71 430 ALA A C 1
ATOM 2925 O O . ALA A 1 402 ? 6.675 19.013 22.206 1.00 13.53 430 ALA A O 1
ATOM 2927 N N . LEU A 1 403 ? 7.680 18.823 24.206 1.00 13.11 431 LEU A N 1
ATOM 2928 C CA . LEU A 1 403 ? 7.901 17.402 24.004 1.00 11.73 431 LEU A CA 1
ATOM 2929 C C . LEU A 1 403 ? 6.599 16.599 24.004 1.00 10.47 431 LEU A C 1
ATOM 2930 O O . LEU A 1 403 ? 6.521 15.550 23.349 1.00 11.35 431 LEU A O 1
ATOM 2935 N N . THR A 1 404 ? 5.581 17.033 24.762 1.00 11.37 432 THR A N 1
ATOM 2936 C CA . THR A 1 404 ? 4.307 16.326 24.675 1.00 10.36 432 THR A CA 1
ATOM 2937 C C . THR A 1 404 ? 3.742 16.369 23.244 1.00 11.47 432 THR A C 1
ATOM 2938 O O . THR A 1 404 ? 3.075 15.408 22.798 1.00 13.36 432 THR A O 1
ATOM 2942 N N . SER A 1 405 ? 3.980 17.475 22.520 1.00 10.59 433 SER A N 1
ATOM 2943 C CA . SER A 1 405 ? 3.599 17.615 21.122 1.00 11.01 433 SER A CA 1
ATOM 2944 C C . SER A 1 405 ? 4.355 16.683 20.213 1.00 10.88 433 SER A C 1
ATOM 2945 O O . SER A 1 405 ? 3.971 16.520 19.036 1.00 10.86 433 SER A O 1
ATOM 2948 N N . ARG A 1 406 ? 5.443 16.089 20.706 1.00 13.06 434 ARG A N 1
ATOM 2949 C CA . ARG A 1 406 ? 6.198 15.063 20.012 1.00 12.90 434 ARG A CA 1
ATOM 2950 C C . ARG A 1 406 ? 5.816 13.653 20.456 1.00 14.42 434 ARG A C 1
ATOM 2951 O O . ARG A 1 406 ? 6.542 12.703 20.171 1.00 14.97 434 ARG A O 1
ATOM 2959 N N . GLN A 1 407 ? 4.659 13.494 21.085 1.00 14.71 435 GLN A N 1
ATOM 2960 C CA . GLN A 1 407 ? 4.150 12.188 21.510 1.00 16.29 435 GLN A CA 1
ATOM 2961 C C . GLN A 1 407 ? 4.936 11.585 22.669 1.00 16.66 435 GLN A C 1
ATOM 2962 O O . GLN A 1 407 ? 4.844 10.375 22.918 1.00 17.04 435 GLN A O 1
ATOM 2968 N N . PHE A 1 408 ? 5.689 12.396 23.409 1.00 15.13 436 PHE A N 1
ATOM 2969 C CA . PHE A 1 408 ? 6.235 11.907 24.675 1.00 13.86 436 PHE A CA 1
ATOM 2970 C C . PHE A 1 408 ? 5.108 11.567 25.657 1.00 14.74 436 PHE A C 1
ATOM 2971 O O . PHE A 1 408 ? 4.136 12.325 25.793 1.00 14.59 436 PHE A O 1
ATOM 2979 N N . ARG A 1 409 ? 5.283 10.467 26.388 1.00 15.60 437 ARG A N 1
ATOM 2980 C CA . ARG A 1 409 ? 4.411 10.070 27.480 1.00 16.54 437 ARG A CA 1
ATOM 2981 C C . ARG A 1 409 ? 5.226 10.032 28.785 1.00 14.89 437 ARG A C 1
ATOM 2982 O O . ARG A 1 409 ? 6.401 10.464 28.825 1.00 14.63 437 ARG A O 1
ATOM 2990 N N . GLU A 1 410 ? 4.609 9.535 29.852 1.00 14.39 438 GLU A N 1
ATOM 2991 C CA . GLU A 1 410 ? 5.217 9.646 31.176 1.00 15.56 438 GLU A CA 1
ATOM 2992 C C . GLU A 1 410 ? 6.577 8.970 31.239 1.00 17.50 438 GLU A C 1
ATOM 2993 O O . GLU A 1 410 ? 7.521 9.525 31.823 1.00 18.62 438 GLU A O 1
ATOM 2999 N N . ASP A 1 411 ? 6.699 7.756 30.687 1.00 17.68 439 ASP A N 1
ATOM 3000 C CA . ASP A 1 411 ? 7.985 7.060 30.740 1.00 19.41 439 ASP A CA 1
ATOM 3001 C C . ASP A 1 411 ? 9.071 7.831 30.016 1.00 17.78 439 ASP A C 1
ATOM 3002 O O . ASP A 1 411 ? 10.242 7.802 30.425 1.00 19.33 439 ASP A O 1
ATOM 3007 N N . ASP A 1 412 ? 8.719 8.470 28.900 1.00 16.40 440 ASP A N 1
ATOM 3008 C CA . ASP A 1 412 ? 9.686 9.289 28.183 1.00 16.07 440 ASP A CA 1
ATOM 3009 C C . ASP A 1 412 ? 10.154 10.467 29.021 1.00 15.53 440 ASP A C 1
ATOM 3010 O O . ASP A 1 412 ? 11.337 10.798 29.001 1.00 14.79 440 ASP A O 1
ATOM 3015 N N . PHE A 1 413 ? 9.255 11.121 29.757 1.00 15.34 441 PHE A N 1
ATOM 3016 C CA . PHE A 1 413 ? 9.703 12.179 30.675 1.00 13.69 441 PHE A CA 1
ATOM 3017 C C . PHE A 1 413 ? 10.567 11.630 31.811 1.00 15.76 441 PHE A C 1
ATOM 3018 O O . PHE A 1 413 ? 11.477 12.319 32.289 1.00 15.59 441 PHE A O 1
ATOM 3026 N N . ARG A 1 414 ? 10.353 10.387 32.218 1.00 15.29 442 ARG A N 1
ATOM 3027 C CA . ARG A 1 414 ? 11.276 9.791 33.174 1.00 14.12 442 ARG A CA 1
ATOM 3028 C C . ARG A 1 414 ? 12.670 9.657 32.574 1.00 15.15 442 ARG A C 1
ATOM 3029 O O . ARG A 1 414 ? 13.660 9.958 33.251 1.00 14.99 442 ARG A O 1
ATOM 3037 N N . ARG A 1 415 ? 12.770 9.252 31.300 1.00 14.47 443 ARG A N 1
ATOM 3038 C CA . ARG A 1 415 ? 14.071 9.239 30.642 1.00 16.02 443 ARG A CA 1
ATOM 3039 C C . ARG A 1 415 ? 14.667 10.643 30.590 1.00 14.90 443 ARG A C 1
ATOM 3040 O O . ARG A 1 415 ? 15.897 10.802 30.725 1.00 14.69 443 ARG A O 1
ATOM 3048 N N . VAL A 1 416 ? 13.832 11.661 30.306 1.00 14.23 444 VAL A N 1
ATOM 3049 C CA . VAL A 1 416 ? 14.305 13.043 30.286 1.00 14.30 444 VAL A CA 1
ATOM 3050 C C . VAL A 1 416 ? 14.964 13.387 31.623 1.00 13.80 444 VAL A C 1
ATOM 3051 O O . VAL A 1 416 ? 16.101 13.913 31.672 1.00 13.59 444 VAL A O 1
ATOM 3055 N N . VAL A 1 417 ? 14.310 13.033 32.718 1.00 14.54 445 VAL A N 1
ATOM 3056 C CA . VAL A 1 417 ? 14.878 13.301 34.035 1.00 14.86 445 VAL A CA 1
ATOM 3057 C C . VAL A 1 417 ? 16.169 12.508 34.260 1.00 16.07 445 VAL A C 1
ATOM 3058 O O . VAL A 1 417 ? 17.120 13.018 34.864 1.00 18.13 445 VAL A O 1
ATOM 3062 N N . ASP A 1 418 ? 16.241 11.258 33.778 1.00 15.50 446 ASP A N 1
ATOM 3063 C CA . ASP A 1 418 ? 17.507 10.533 33.832 1.00 17.57 446 ASP A CA 1
ATOM 3064 C C . ASP A 1 418 ? 18.641 11.310 33.153 1.00 17.42 446 ASP A C 1
ATOM 3065 O O . ASP A 1 418 ? 19.766 11.356 33.656 1.00 17.60 446 ASP A O 1
ATOM 3070 N N . PHE A 1 419 ? 18.385 11.870 31.966 1.00 15.93 447 PHE A N 1
ATOM 3071 C CA . PHE A 1 419 ? 19.436 12.614 31.282 1.00 15.40 447 PHE A CA 1
ATOM 3072 C C . PHE A 1 419 ? 19.791 13.887 32.051 1.00 15.13 447 PHE A C 1
ATOM 3073 O O . PHE A 1 419 ? 20.974 14.237 32.179 1.00 15.81 447 PHE A O 1
ATOM 3081 N N . ILE A 1 420 ? 18.779 14.614 32.536 1.00 14.15 448 ILE A N 1
ATOM 3082 C CA . ILE A 1 420 ? 19.023 15.825 33.341 1.00 14.93 448 ILE A CA 1
ATOM 3083 C C . ILE A 1 420 ? 19.947 15.511 34.512 1.00 15.57 448 ILE A C 1
ATOM 3084 O O . ILE A 1 420 ? 20.928 16.226 34.784 1.00 15.71 448 ILE A O 1
ATOM 3089 N N . ASP A 1 421 ? 19.669 14.421 35.215 1.00 17.23 449 ASP A N 1
ATOM 3090 C CA . ASP A 1 421 ? 20.464 14.083 36.387 1.00 17.92 449 ASP A CA 1
ATOM 3091 C C . ASP A 1 421 ? 21.916 13.802 36.007 1.00 18.51 449 ASP A C 1
ATOM 3092 O O . ASP A 1 421 ? 22.846 14.179 36.738 1.00 20.05 449 ASP A O 1
ATOM 3097 N N . GLU A 1 422 ? 22.142 13.135 34.866 1.00 17.10 450 GLU A N 1
ATOM 3098 C CA . GLU A 1 422 ? 23.518 12.953 34.409 1.00 17.95 450 GLU A CA 1
ATOM 3099 C C . GLU A 1 422 ? 24.198 14.290 34.167 1.00 17.32 450 GLU A C 1
ATOM 3100 O O . GLU A 1 422 ? 25.388 14.458 34.494 1.00 17.99 450 GLU A O 1
ATOM 3106 N N . GLY A 1 423 ? 23.476 15.225 33.537 1.00 17.30 451 GLY A N 1
ATOM 3107 C CA . GLY A 1 423 ? 24.014 16.552 33.300 1.00 17.50 451 GLY A CA 1
ATOM 3108 C C . GLY A 1 423 ? 24.348 17.271 34.588 1.00 17.57 451 GLY A C 1
ATOM 3109 O O . GLY A 1 423 ? 25.426 17.852 34.726 1.00 17.60 451 GLY A O 1
ATOM 3110 N N . VAL A 1 424 ? 23.426 17.233 35.554 1.00 17.73 452 VAL A N 1
ATOM 3111 C CA . VAL A 1 424 ? 23.701 17.802 36.869 1.00 19.82 452 VAL A CA 1
ATOM 3112 C C . VAL A 1 424 ? 24.967 17.207 37.476 1.00 20.18 452 VAL A C 1
ATOM 3113 O O . VAL A 1 424 ? 25.773 17.929 38.082 1.00 21.48 452 VAL A O 1
ATOM 3117 N N . ASN A 1 425 ? 25.152 15.884 37.353 1.00 20.29 453 ASN A N 1
ATOM 3118 C CA . ASN A 1 425 ? 26.344 15.250 37.922 1.00 21.62 453 ASN A CA 1
ATOM 3119 C C . ASN A 1 425 ? 27.617 15.755 37.253 1.00 21.28 453 ASN A C 1
ATOM 3120 O O . ASN A 1 425 ? 28.616 16.006 37.933 1.00 20.70 453 ASN A O 1
ATOM 3125 N N . ILE A 1 426 ? 27.599 15.927 35.925 1.00 20.98 454 ILE A N 1
ATOM 3126 C CA . ILE A 1 426 ? 28.744 16.544 35.246 1.00 20.84 454 ILE A CA 1
ATOM 3127 C C . ILE A 1 426 ? 28.965 17.954 35.781 1.00 21.03 454 ILE A C 1
ATOM 3128 O O . ILE A 1 426 ? 30.092 18.356 36.075 1.00 23.10 454 ILE A O 1
ATOM 3133 N N . GLY A 1 427 ? 27.890 18.724 35.929 1.00 22.30 455 GLY A N 1
ATOM 3134 C CA . GLY A 1 427 ? 28.030 20.064 36.472 1.00 22.98 455 GLY A CA 1
ATOM 3135 C C . GLY A 1 427 ? 28.690 20.062 37.837 1.00 23.37 455 GLY A C 1
ATOM 3136 O O . GLY A 1 427 ? 29.556 20.898 38.124 1.00 22.52 455 GLY A O 1
ATOM 3137 N N . LEU A 1 428 ? 28.302 19.116 38.694 1.00 23.22 456 LEU A N 1
ATOM 3138 C CA . LEU A 1 428 ? 28.933 19.009 40.007 1.00 23.11 456 LEU A CA 1
ATOM 3139 C C . LEU A 1 428 ? 30.426 18.723 39.893 1.00 26.09 456 LEU A C 1
ATOM 3140 O O . LEU A 1 428 ? 31.236 19.328 40.610 1.00 26.07 456 LEU A O 1
ATOM 3145 N N . GLU A 1 429 ? 30.810 17.798 39.006 1.00 28.20 457 GLU A N 1
ATOM 3146 C CA . GLU A 1 429 ? 32.221 17.468 38.842 1.00 29.68 457 GLU A CA 1
ATOM 3147 C C . GLU A 1 429 ? 33.020 18.684 38.393 1.00 28.87 457 GLU A C 1
ATOM 3148 O O . GLU A 1 429 ? 34.137 18.915 38.873 1.00 30.41 457 GLU A O 1
ATOM 3154 N N . VAL A 1 430 ? 32.465 19.472 37.470 1.00 26.31 458 VAL A N 1
ATOM 3155 C CA . VAL A 1 430 ? 33.154 20.660 36.984 1.00 25.92 458 VAL A CA 1
ATOM 3156 C C . VAL A 1 430 ? 33.191 21.722 38.070 1.00 27.11 458 VAL A C 1
ATOM 3157 O O . VAL A 1 430 ? 34.171 22.467 38.197 1.00 27.69 458 VAL A O 1
ATOM 3161 N N . LYS A 1 431 ? 32.118 21.821 38.855 1.00 27.28 459 LYS A N 1
ATOM 3162 C CA . LYS A 1 431 ? 32.100 22.765 39.960 1.00 29.23 459 LYS A CA 1
ATOM 3163 C C . LYS A 1 431 ? 33.250 22.498 40.913 1.00 30.60 459 LYS A C 1
ATOM 3164 O O . LYS A 1 431 ? 33.878 23.433 41.422 1.00 31.32 459 LYS A O 1
ATOM 3170 N N . SER A 1 432 ? 33.555 21.225 41.150 1.00 30.27 460 SER A N 1
ATOM 3171 C CA . SER A 1 432 ? 34.623 20.873 42.075 1.00 30.17 460 SER A CA 1
ATOM 3172 C C . SER A 1 432 ? 36.014 21.139 41.512 1.00 31.28 460 SER A C 1
ATOM 3173 O O . SER A 1 432 ? 36.988 21.090 42.277 1.00 31.50 460 SER A O 1
ATOM 3176 N N . LYS A 1 433 ? 36.136 21.402 40.208 1.00 31.95 461 LYS A N 1
ATOM 3177 C CA . LYS A 1 433 ? 37.420 21.707 39.581 1.00 31.29 461 LYS A CA 1
ATOM 3178 C C . LYS A 1 433 ? 37.561 23.174 39.175 1.00 31.40 461 LYS A C 1
ATOM 3179 O O . LYS A 1 433 ? 38.622 23.559 38.675 1.00 31.16 461 LYS A O 1
ATOM 3185 N N . THR A 1 434 ? 36.525 24.001 39.351 1.00 31.39 462 THR A N 1
ATOM 3186 C CA . THR A 1 434 ? 36.577 25.385 38.901 1.00 31.78 462 THR A CA 1
ATOM 3187 C C . THR A 1 434 ? 36.107 26.324 40.001 1.00 33.23 462 THR A C 1
ATOM 3188 O O . THR A 1 434 ? 35.497 25.904 40.989 1.00 34.82 462 THR A O 1
ATOM 3192 N N . ALA A 1 435 ? 36.355 27.620 39.776 1.00 34.57 463 ALA A N 1
ATOM 3193 C CA . ALA A 1 435 ? 36.092 28.666 40.757 1.00 35.22 463 ALA A CA 1
ATOM 3194 C C . ALA A 1 435 ? 34.882 29.501 40.361 1.00 35.46 463 ALA A C 1
ATOM 3195 O O . ALA A 1 435 ? 33.767 29.275 40.858 1.00 36.19 463 ALA A O 1
ATOM 3197 N N . LYS A 1 436 ? 35.099 30.443 39.444 1.00 35.36 464 LYS A N 1
ATOM 3198 C CA . LYS A 1 436 ? 34.120 31.440 39.040 1.00 35.57 464 LYS A CA 1
ATOM 3199 C C . LYS A 1 436 ? 33.215 30.873 37.954 1.00 32.24 464 LYS A C 1
ATOM 3200 O O . LYS A 1 436 ? 33.555 29.895 37.280 1.00 30.32 464 LYS A O 1
ATOM 3206 N N . LEU A 1 437 ? 32.043 31.499 37.793 1.00 31.06 465 LEU A N 1
ATOM 3207 C CA . LEU A 1 437 ? 31.108 31.051 36.766 1.00 29.67 465 LEU A CA 1
ATOM 3208 C C . LEU A 1 437 ? 31.790 31.023 35.406 1.00 30.35 465 LEU A C 1
ATOM 3209 O O . LEU A 1 437 ? 31.573 30.105 34.608 1.00 29.77 465 LEU A O 1
ATOM 3214 N N . GLN A 1 438 ? 32.646 32.013 35.141 1.00 32.96 466 GLN A N 1
ATOM 3215 C CA . GLN A 1 438 ? 33.346 32.088 33.863 1.00 35.10 466 GLN A CA 1
ATOM 3216 C C . GLN A 1 438 ? 34.304 30.918 33.682 1.00 32.95 466 GLN A C 1
ATOM 3217 O O . GLN A 1 438 ? 34.476 30.418 32.563 1.00 33.10 466 GLN A O 1
ATOM 3223 N N . ASP A 1 439 ? 34.954 30.487 34.766 1.00 31.09 467 ASP A N 1
ATOM 3224 C CA . ASP A 1 439 ? 35.880 29.361 34.688 1.00 29.85 467 ASP A CA 1
ATOM 3225 C C . ASP A 1 439 ? 35.134 28.052 34.498 1.00 26.91 467 ASP A C 1
ATOM 3226 O O . ASP A 1 439 ? 35.616 27.155 33.802 1.00 25.64 467 ASP A O 1
ATOM 3231 N N . PHE A 1 440 ? 33.982 27.910 35.163 1.00 23.64 468 PHE A N 1
ATOM 3232 C CA . PHE A 1 440 ? 33.104 26.768 34.934 1.00 23.56 468 PHE A CA 1
ATOM 3233 C C . PHE A 1 440 ? 32.727 26.688 33.461 1.00 23.77 468 PHE A C 1
ATOM 3234 O O . PHE A 1 440 ? 32.882 25.646 32.820 1.00 23.99 468 PHE A O 1
ATOM 3242 N N . LYS A 1 441 ? 32.296 27.810 32.889 1.00 23.83 469 LYS A N 1
ATOM 3243 C CA . LYS A 1 441 ? 31.832 27.787 31.508 1.00 25.77 469 LYS A CA 1
ATOM 3244 C C . LYS A 1 441 ? 32.962 27.467 30.540 1.00 26.32 469 LYS A C 1
ATOM 3245 O O . LYS A 1 441 ? 32.756 26.739 29.563 1.00 27.16 469 LYS A O 1
ATOM 3251 N N . SER A 1 442 ? 34.162 27.995 30.774 1.00 26.50 470 SER A N 1
ATOM 3252 C CA . SER A 1 442 ? 35.253 27.699 29.843 1.00 26.30 470 SER A CA 1
ATOM 3253 C C . SER A 1 442 ? 35.733 26.261 29.998 1.00 24.64 470 SER A C 1
ATOM 3254 O O . SER A 1 442 ? 36.125 25.627 29.012 1.00 25.41 470 SER A O 1
ATOM 3257 N N . PHE A 1 443 ? 35.673 25.718 31.216 1.00 23.23 471 PHE A N 1
ATOM 3258 C CA . PHE A 1 443 ? 36.063 24.329 31.445 1.00 23.52 471 PHE A CA 1
ATOM 3259 C C . PHE A 1 443 ? 35.221 23.383 30.600 1.00 22.17 471 PHE A C 1
ATOM 3260 O O . PHE A 1 443 ? 35.760 22.450 29.979 1.00 21.89 471 PHE A O 1
ATOM 3268 N N . LEU A 1 444 ? 33.896 23.609 30.548 1.00 21.90 472 LEU A N 1
ATOM 3269 C CA . LEU A 1 444 ? 33.011 22.754 29.757 1.00 21.69 472 LEU A CA 1
ATOM 3270 C C . LEU A 1 444 ? 33.459 22.622 28.300 1.00 20.84 472 LEU A C 1
ATOM 3271 O O . LEU A 1 444 ? 33.255 21.569 27.681 1.00 20.35 472 LEU A O 1
ATOM 3276 N N . LEU A 1 445 ? 34.040 23.685 27.729 1.00 22.15 473 LEU A N 1
ATOM 3277 C CA . LEU A 1 445 ? 34.501 23.706 26.343 1.00 22.60 473 LEU A CA 1
ATOM 3278 C C . LEU A 1 445 ? 35.948 23.278 26.188 1.00 23.52 473 LEU A C 1
ATOM 3279 O O . LEU A 1 445 ? 36.319 22.694 25.158 1.00 22.27 473 LEU A O 1
ATOM 3284 N N . LYS A 1 446 ? 36.791 23.585 27.171 1.00 22.65 474 LYS A N 1
ATOM 3285 C CA . LYS A 1 446 ? 38.229 23.464 26.979 1.00 23.00 474 LYS A CA 1
ATOM 3286 C C . LYS A 1 446 ? 38.857 22.279 27.691 1.00 24.48 474 LYS A C 1
ATOM 3287 O O . LYS A 1 446 ? 40.016 21.946 27.390 1.00 25.53 474 LYS A O 1
ATOM 3293 N N . ASP A 1 447 ? 38.159 21.665 28.648 1.00 24.20 475 ASP A N 1
ATOM 3294 C CA . ASP A 1 447 ? 38.701 20.521 29.374 1.00 26.07 475 ASP A CA 1
ATOM 3295 C C . ASP A 1 447 ? 38.394 19.283 28.544 1.00 27.08 475 ASP A C 1
ATOM 3296 O O . ASP A 1 447 ? 37.226 18.950 28.339 1.00 27.06 475 ASP A O 1
ATOM 3301 N N . SER A 1 448 ? 39.436 18.623 28.035 1.00 27.15 476 SER A N 1
ATOM 3302 C CA . SER A 1 448 ? 39.213 17.503 27.123 1.00 28.29 476 SER A CA 1
ATOM 3303 C C . SER A 1 448 ? 38.353 16.420 27.773 1.00 28.02 476 SER A C 1
ATOM 3304 O O . SER A 1 448 ? 37.412 15.917 27.154 1.00 28.38 476 SER A O 1
ATOM 3307 N N . GLU A 1 449 ? 38.624 16.079 29.034 1.00 26.53 477 GLU A N 1
ATOM 3308 C CA . GLU A 1 449 ? 37.830 15.041 29.691 1.00 27.32 477 GLU A CA 1
ATOM 3309 C C . GLU A 1 449 ? 36.369 15.453 29.806 1.00 25.85 477 GLU A C 1
ATOM 3310 O O . GLU A 1 449 ? 35.456 14.656 29.543 1.00 26.02 477 GLU A O 1
ATOM 3316 N N . THR A 1 450 ? 36.122 16.687 30.243 1.00 23.60 478 THR A N 1
ATOM 3317 C CA . THR A 1 450 ? 34.737 17.150 30.348 1.00 23.19 478 THR A CA 1
ATOM 3318 C C . THR A 1 450 ? 34.080 17.201 28.977 1.00 23.38 478 THR A C 1
ATOM 3319 O O . THR A 1 450 ? 32.901 16.833 28.825 1.00 22.54 478 THR A O 1
ATOM 3323 N N . SER A 1 451 ? 34.822 17.658 27.959 1.00 23.43 479 SER A N 1
ATOM 3324 C CA . SER A 1 451 ? 34.236 17.772 26.627 1.00 25.54 479 SER A CA 1
ATOM 3325 C C . SER A 1 451 ? 33.850 16.401 26.075 1.00 25.90 479 SER A C 1
ATOM 3326 O O . SER A 1 451 ? 32.799 16.261 25.432 1.00 25.73 479 SER A O 1
ATOM 3329 N N . GLN A 1 452 ? 34.665 15.370 26.355 1.00 25.42 480 GLN A N 1
ATOM 3330 C CA . GLN A 1 452 ? 34.340 14.016 25.912 1.00 26.87 480 GLN A CA 1
ATOM 3331 C C . GLN A 1 452 ? 33.099 13.492 26.624 1.00 26.23 480 GLN A C 1
ATOM 3332 O O . GLN A 1 452 ? 32.236 12.874 25.999 1.00 26.96 480 GLN A O 1
ATOM 3338 N N . ARG A 1 453 ? 32.976 13.747 27.927 1.00 26.28 481 ARG A N 1
ATOM 3339 C CA . ARG A 1 453 ? 31.788 13.307 28.655 1.00 27.15 481 ARG A CA 1
ATOM 3340 C C . ARG A 1 453 ? 30.524 14.010 28.150 1.00 24.30 481 ARG A C 1
ATOM 3341 O O . ARG A 1 453 ? 29.475 13.376 27.986 1.00 25.49 481 ARG A O 1
ATOM 3349 N N . LEU A 1 454 ? 30.589 15.329 27.938 1.00 21.86 482 LEU A N 1
ATOM 3350 C CA . LEU A 1 454 ? 29.439 16.045 27.385 1.00 19.75 482 LEU A CA 1
ATOM 3351 C C . LEU A 1 454 ? 29.063 15.490 26.020 1.00 20.30 482 LEU A C 1
ATOM 3352 O O . LEU A 1 454 ? 27.882 15.317 25.712 1.00 20.63 482 LEU A O 1
ATOM 3357 N N . ALA A 1 455 ? 30.062 15.221 25.174 1.00 21.12 483 ALA A N 1
ATOM 3358 C CA . ALA A 1 455 ? 29.781 14.728 23.828 1.00 20.67 483 ALA A CA 1
ATOM 3359 C C . ALA A 1 455 ? 29.076 13.383 23.889 1.00 20.47 483 ALA A C 1
ATOM 3360 O O . ALA A 1 455 ? 28.114 13.135 23.142 1.00 20.66 483 ALA A O 1
ATOM 3362 N N . ASN A 1 456 ? 29.485 12.535 24.839 1.00 20.34 484 ASN A N 1
ATOM 3363 C CA . ASN A 1 456 ? 28.876 11.215 24.977 1.00 20.17 484 ASN A CA 1
ATOM 3364 C C . ASN A 1 456 ? 27.432 11.348 25.418 1.00 19.23 484 ASN A C 1
ATOM 3365 O O . ASN A 1 456 ? 26.529 10.713 24.854 1.00 19.05 484 ASN A O 1
ATOM 3370 N N . LEU A 1 457 ? 27.185 12.193 26.417 1.00 18.11 485 LEU A N 1
ATOM 3371 C CA . LEU A 1 457 ? 25.812 12.434 26.851 1.00 15.36 485 LEU A CA 1
ATOM 3372 C C . LEU A 1 457 ? 24.957 13.063 25.737 1.00 15.68 485 LEU A C 1
ATOM 3373 O O . LEU A 1 457 ? 23.797 12.654 25.523 1.00 14.59 485 LEU A O 1
ATOM 3378 N N . ARG A 1 458 ? 25.511 14.051 25.023 1.00 16.92 486 ARG A N 1
ATOM 3379 C CA . ARG A 1 458 ? 24.813 14.700 23.915 1.00 18.12 486 ARG A CA 1
ATOM 3380 C C . ARG A 1 458 ? 24.382 13.701 22.847 1.00 17.93 486 ARG A C 1
ATOM 3381 O O . ARG A 1 458 ? 23.249 13.770 22.354 1.00 17.61 486 ARG A O 1
ATOM 3389 N N . GLN A 1 459 ? 25.243 12.752 22.493 1.00 18.48 487 GLN A N 1
ATOM 3390 C CA . GLN A 1 459 ? 24.876 11.816 21.439 1.00 19.98 487 GLN A CA 1
ATOM 3391 C C . GLN A 1 459 ? 23.718 10.939 21.885 1.00 20.14 487 GLN A C 1
ATOM 3392 O O . GLN A 1 459 ? 22.793 10.676 21.108 1.00 22.44 487 GLN A O 1
ATOM 3398 N N . ARG A 1 460 ? 23.715 10.532 23.151 1.00 19.03 488 ARG A N 1
ATOM 3399 C CA . ARG A 1 460 ? 22.606 9.727 23.655 1.00 18.35 488 ARG A CA 1
ATOM 3400 C C . ARG A 1 460 ? 21.318 10.529 23.723 1.00 17.71 488 ARG A C 1
ATOM 3401 O O . ARG A 1 460 ? 20.234 10.019 23.381 1.00 17.54 488 ARG A O 1
ATOM 3409 N N . VAL A 1 461 ? 21.397 11.775 24.190 1.00 17.12 489 VAL A N 1
ATOM 3410 C CA . VAL A 1 461 ? 20.214 12.634 24.206 1.00 14.98 489 VAL A CA 1
ATOM 3411 C C . VAL A 1 461 ? 19.656 12.764 22.791 1.00 15.05 489 VAL A C 1
ATOM 3412 O O . VAL A 1 461 ? 18.441 12.635 22.559 1.00 14.13 489 VAL A O 1
ATOM 3416 N N . GLU A 1 462 ? 20.535 13.031 21.818 1.00 15.29 490 GLU A N 1
ATOM 3417 C CA . GLU A 1 462 ? 20.060 13.319 20.468 1.00 16.64 490 GLU A CA 1
ATOM 3418 C C . GLU A 1 462 ? 19.516 12.069 19.796 1.00 17.03 490 GLU A C 1
ATOM 3419 O O . GLU A 1 462 ? 18.484 12.130 19.104 1.00 17.07 490 GLU A O 1
ATOM 3425 N N . GLN A 1 463 ? 20.151 10.926 20.037 1.00 16.65 491 GLN A N 1
ATOM 3426 C CA . GLN A 1 463 ? 19.635 9.664 19.511 1.00 18.50 491 GLN A CA 1
ATOM 3427 C C . GLN A 1 463 ? 18.224 9.403 20.016 1.00 17.43 491 GLN A C 1
ATOM 3428 O O . GLN A 1 463 ? 17.353 8.949 19.262 1.00 18.56 491 GLN A O 1
ATOM 3434 N N . PHE A 1 464 ? 17.979 9.689 21.291 1.00 16.57 492 PHE A N 1
ATOM 3435 C CA . PHE A 1 464 ? 16.650 9.525 21.869 1.00 16.51 492 PHE A CA 1
ATOM 3436 C C . PHE A 1 464 ? 15.644 10.506 21.267 1.00 15.47 492 PHE A C 1
ATOM 3437 O O . PHE A 1 464 ? 14.569 10.097 20.812 1.00 16.31 492 PHE A O 1
ATOM 3445 N N . ALA A 1 465 ? 15.974 11.803 21.231 1.00 14.83 493 ALA A N 1
ATOM 3446 C CA . ALA A 1 465 ? 15.024 12.822 20.795 1.00 14.54 493 ALA A CA 1
ATOM 3447 C C . ALA A 1 465 ? 14.648 12.665 19.325 1.00 14.67 493 ALA A C 1
ATOM 3448 O O . ALA A 1 465 ? 13.481 12.845 18.951 1.00 13.69 493 ALA A O 1
ATOM 3450 N N . ARG A 1 466 ? 15.621 12.353 18.475 1.00 16.24 494 ARG A N 1
ATOM 3451 C CA . ARG A 1 466 ? 15.349 12.260 17.041 1.00 16.18 494 ARG A CA 1
ATOM 3452 C C . ARG A 1 466 ? 14.310 11.187 16.720 1.00 16.23 494 ARG A C 1
ATOM 3453 O O . ARG A 1 466 ? 13.677 11.253 15.653 1.00 17.80 494 ARG A O 1
ATOM 3461 N N . ALA A 1 467 ? 14.148 10.177 17.591 1.00 15.38 495 ALA A N 1
ATOM 3462 C CA . ALA A 1 467 ? 13.236 9.076 17.298 1.00 15.63 495 ALA A CA 1
ATOM 3463 C C . ALA A 1 467 ? 11.764 9.467 17.366 1.00 16.12 495 ALA A C 1
ATOM 3464 O O . ALA A 1 467 ? 10.916 8.664 16.939 1.00 18.58 495 ALA A O 1
ATOM 3466 N N . PHE A 1 468 ? 11.429 10.694 17.872 1.00 14.31 496 PHE A N 1
ATOM 3467 C CA . PHE A 1 468 ? 10.049 11.121 18.090 1.00 13.13 496 PHE A CA 1
ATOM 3468 C C . PHE A 1 468 ? 9.584 11.996 16.934 1.00 14.32 496 PHE A C 1
ATOM 3469 O O . PHE A 1 468 ? 10.395 12.675 16.296 1.00 17.16 496 PHE A O 1
ATOM 3477 N N . PRO A 1 469 ? 8.297 12.002 16.608 1.00 14.99 497 PRO A N 1
ATOM 3478 C CA . PRO A 1 469 ? 7.828 12.820 15.494 1.00 14.55 497 PRO A CA 1
ATOM 3479 C C . PRO A 1 469 ? 7.898 14.286 15.865 1.00 14.51 497 PRO A C 1
ATOM 3480 O O . PRO A 1 469 ? 8.068 14.654 17.029 1.00 15.28 497 PRO A O 1
ATOM 3484 N N . MET A 1 470 ? 7.671 15.132 14.844 1.00 13.85 498 MET A N 1
ATOM 3485 C CA . MET A 1 470 ? 7.740 16.573 14.992 1.00 12.60 498 MET A CA 1
ATOM 3486 C C . MET A 1 470 ? 6.695 17.307 14.155 1.00 13.55 498 MET A C 1
ATOM 3487 O O . MET A 1 470 ? 6.702 17.186 12.922 1.00 13.48 498 MET A O 1
ATOM 3492 N N . PRO A 1 471 ? 5.813 18.098 14.779 1.00 14.96 499 PRO A N 1
ATOM 3493 C CA . PRO A 1 471 ? 4.891 18.934 14.004 1.00 14.44 499 PRO A CA 1
ATOM 3494 C C . PRO A 1 471 ? 5.631 19.888 13.084 1.00 14.79 499 PRO A C 1
ATOM 3495 O O . PRO A 1 471 ? 6.746 20.340 13.401 1.00 15.35 499 PRO A O 1
ATOM 3499 N N . GLY A 1 472 ? 4.984 20.216 11.953 1.00 15.00 500 GLY A N 1
ATOM 3500 C CA . GLY A 1 472 ? 5.415 21.247 11.039 1.00 13.97 500 GLY A CA 1
ATOM 3501 C C . GLY A 1 472 ? 5.853 20.710 9.690 1.00 15.17 500 GLY A C 1
ATOM 3502 O O . GLY A 1 472 ? 5.423 19.625 9.266 1.00 15.97 500 GLY A O 1
ATOM 3503 N N . PHE A 1 473 ? 6.722 21.461 8.999 1.00 15.90 501 PHE A N 1
ATOM 3504 C CA . PHE A 1 473 ? 7.304 21.013 7.742 1.00 17.71 501 PHE A CA 1
ATOM 3505 C C . PHE A 1 473 ? 8.397 19.943 7.965 1.00 19.68 501 PHE A C 1
ATOM 3506 O O . PHE A 1 473 ? 8.906 19.723 9.074 1.00 19.96 501 PHE A O 1
ATOM 3514 N N . ASP A 1 474 ? 8.788 19.282 6.875 1.00 19.81 502 ASP A N 1
ATOM 3515 C CA . ASP A 1 474 ? 9.752 18.198 7.006 1.00 20.37 502 ASP A CA 1
ATOM 3516 C C . ASP A 1 474 ? 11.125 18.716 7.413 1.00 20.56 502 ASP A C 1
ATOM 3517 O O . ASP A 1 474 ? 11.776 18.138 8.296 1.00 21.51 502 ASP A O 1
ATOM 3522 N N . GLU A 1 475 ? 11.581 19.818 6.795 1.00 19.80 503 GLU A N 1
ATOM 3523 C CA . GLU A 1 475 ? 12.969 20.244 6.915 1.00 20.03 503 GLU A CA 1
ATOM 3524 C C . GLU A 1 475 ? 13.170 21.714 7.266 1.00 19.10 503 GLU A C 1
ATOM 3525 O O . GLU A 1 475 ? 14.321 22.172 7.315 1.00 19.94 503 GLU A O 1
ATOM 3531 N N . HIS A 1 476 ? 12.110 22.465 7.519 1.00 18.27 504 HIS A N 1
ATOM 3532 C CA . HIS A 1 476 ? 12.236 23.891 7.834 1.00 16.91 504 HIS A CA 1
ATOM 3533 C C . HIS A 1 476 ? 11.100 24.379 8.688 1.00 17.31 504 HIS A C 1
ATOM 3534 O O . HIS A 1 476 ? 11.049 25.558 9.025 1.00 18.18 504 HIS A O 1
ATOM 3542 N N . GLN B 1 7 ? -15.426 2.420 12.484 1.00 46.10 35 GLN B N 1
ATOM 3543 C CA . GLN B 1 7 ? -14.549 3.589 12.527 1.00 45.96 35 GLN B CA 1
ATOM 3544 C C . GLN B 1 7 ? -13.450 3.428 11.483 1.00 44.50 35 GLN B C 1
ATOM 3545 O O . GLN B 1 7 ? -12.719 2.429 11.496 1.00 44.09 35 GLN B O 1
ATOM 3551 N N . THR B 1 8 ? -13.345 4.394 10.568 1.00 43.29 36 THR B N 1
ATOM 3552 C CA . THR B 1 8 ? -12.451 4.271 9.423 1.00 42.19 36 THR B CA 1
ATOM 3553 C C . THR B 1 8 ? -12.045 5.661 8.950 1.00 41.69 36 THR B C 1
ATOM 3554 O O . THR B 1 8 ? -12.642 6.675 9.334 1.00 40.92 36 THR B O 1
ATOM 3558 N N . GLY B 1 9 ? -11.020 5.689 8.098 1.00 41.83 37 GLY B N 1
ATOM 3559 C CA . GLY B 1 9 ? -10.581 6.907 7.446 1.00 42.14 37 GLY B CA 1
ATOM 3560 C C . GLY B 1 9 ? -10.018 7.946 8.392 1.00 42.09 37 GLY B C 1
ATOM 3561 O O . GLY B 1 9 ? -9.047 7.684 9.108 1.00 42.46 37 GLY B O 1
ATOM 3562 N N . GLU B 1 10 ? -10.614 9.142 8.396 1.00 41.93 38 GLU B N 1
ATOM 3563 C CA . GLU B 1 10 ? -10.128 10.204 9.270 1.00 41.08 38 GLU B CA 1
ATOM 3564 C C . GLU B 1 10 ? -10.382 9.876 10.737 1.00 39.80 38 GLU B C 1
ATOM 3565 O O . GLU B 1 10 ? -9.618 10.309 11.610 1.00 39.26 38 GLU B O 1
ATOM 3571 N N . ALA B 1 11 ? -11.438 9.105 11.029 1.00 39.02 39 ALA B N 1
ATOM 3572 C CA . ALA B 1 11 ? -11.687 8.646 12.393 1.00 38.74 39 ALA B CA 1
ATOM 3573 C C . ALA B 1 11 ? -10.661 7.611 12.841 1.00 38.37 39 ALA B C 1
ATOM 3574 O O . ALA B 1 11 ? -10.495 7.384 14.047 1.00 39.21 39 ALA B O 1
ATOM 3576 N N . ASN B 1 12 ? -9.988 6.969 11.895 1.00 37.35 40 ASN B N 1
ATOM 3577 C CA . ASN B 1 12 ? -8.866 6.099 12.205 1.00 36.27 40 ASN B CA 1
ATOM 3578 C C . ASN B 1 12 ? -7.557 6.713 11.708 1.00 33.02 40 ASN B C 1
ATOM 3579 O O . ASN B 1 12 ? -6.859 6.113 10.882 1.00 32.44 40 ASN B O 1
ATOM 3584 N N . ARG B 1 13 ? -7.212 7.909 12.193 1.00 30.93 41 ARG B N 1
ATOM 3585 C CA . ARG B 1 13 ? -5.953 8.540 11.820 1.00 29.42 41 ARG B CA 1
ATOM 3586 C C . ARG B 1 13 ? -5.588 9.552 12.900 1.00 26.91 41 ARG B C 1
ATOM 3587 O O . ARG B 1 13 ? -6.376 10.443 13.193 1.00 26.75 41 ARG B O 1
ATOM 3595 N N . GLY B 1 14 ? -4.381 9.423 13.462 1.00 25.06 42 GLY B N 1
ATOM 3596 C CA . GLY B 1 14 ? -3.957 10.327 14.513 1.00 23.68 42 GLY B CA 1
ATOM 3597 C C . GLY B 1 14 ? -3.377 11.628 13.985 1.00 22.08 42 GLY B C 1
ATOM 3598 O O . GLY B 1 14 ? -2.808 11.702 12.891 1.00 22.65 42 GLY B O 1
ATOM 3599 N N . TRP B 1 15 ? -3.496 12.654 14.814 1.00 20.00 43 TRP B N 1
ATOM 3600 C CA . TRP B 1 15 ? -3.025 13.995 14.483 1.00 18.16 43 TRP B CA 1
ATOM 3601 C C . TRP B 1 15 ? -1.496 14.034 14.501 1.00 16.93 43 TRP B C 1
ATOM 3602 O O . TRP B 1 15 ? -0.857 13.521 15.437 1.00 17.47 43 TRP B O 1
ATOM 3613 N N . THR B 1 16 ? -0.907 14.640 13.470 1.00 14.97 44 THR B N 1
ATOM 3614 C CA . THR B 1 16 ? 0.541 14.764 13.380 1.00 14.76 44 THR B CA 1
ATOM 3615 C C . THR B 1 16 ? 1.018 16.209 13.490 1.00 14.05 44 THR B C 1
ATOM 3616 O O . THR B 1 16 ? 2.198 16.439 13.793 1.00 15.64 44 THR B O 1
ATOM 3620 N N . GLY B 1 17 ? 0.154 17.189 13.237 1.00 13.80 45 GLY B N 1
ATOM 3621 C CA . GLY B 1 17 ? 0.619 18.553 12.997 1.00 13.61 45 GLY B CA 1
ATOM 3622 C C . GLY B 1 17 ? 1.484 18.710 11.771 1.00 14.74 45 GLY B C 1
ATOM 3623 O O . GLY B 1 17 ? 2.171 19.735 11.651 1.00 15.57 45 GLY B O 1
ATOM 3624 N N . GLN B 1 18 ? 1.461 17.729 10.864 1.00 16.17 46 GLN B N 1
ATOM 3625 C CA . GLN B 1 18 ? 2.085 17.804 9.550 1.00 17.60 46 GLN B CA 1
ATOM 3626 C C . GLN B 1 18 ? 1.045 17.817 8.437 1.00 17.90 46 GLN B C 1
ATOM 3627 O O . GLN B 1 18 ? 1.401 17.803 7.257 1.00 20.16 46 GLN B O 1
ATOM 3633 N N . GLU B 1 19 ? -0.229 17.854 8.785 1.00 16.43 47 GLU B N 1
ATOM 3634 C CA . GLU B 1 19 ? -1.268 17.902 7.774 1.00 15.94 47 GLU B CA 1
ATOM 3635 C C . GLU B 1 19 ? -1.214 19.216 7.017 1.00 14.94 47 GLU B C 1
ATOM 3636 O O . GLU B 1 19 ? -0.858 20.262 7.562 1.00 15.05 47 GLU B O 1
ATOM 3642 N N . SER B 1 20 ? -1.589 19.163 5.748 1.00 16.55 48 SER B N 1
ATOM 3643 C CA . SER B 1 20 ? -1.731 20.377 4.959 1.00 17.38 48 SER B CA 1
ATOM 3644 C C . SER B 1 20 ? -2.962 21.167 5.365 1.00 17.63 48 SER B C 1
ATOM 3645 O O . SER B 1 20 ? -4.016 20.591 5.632 1.00 18.80 48 SER B O 1
ATOM 3648 N N . LEU B 1 21 ? -2.836 22.494 5.355 1.00 16.15 49 LEU B N 1
ATOM 3649 C CA . LEU B 1 21 ? -3.976 23.376 5.610 1.00 15.86 49 LEU B CA 1
ATOM 3650 C C . LEU B 1 21 ? -5.176 23.020 4.734 1.00 16.69 49 LEU B C 1
ATOM 3651 O O . LEU B 1 21 ? -6.326 23.030 5.201 1.00 16.72 49 LEU B O 1
ATOM 3656 N N . SER B 1 22 ? -4.944 22.738 3.455 1.00 16.84 50 SER B N 1
ATOM 3657 C CA . SER B 1 22 ? -6.075 22.481 2.571 1.00 18.70 50 SER B CA 1
ATOM 3658 C C . SER B 1 22 ? -6.884 21.264 2.991 1.00 19.85 50 SER B C 1
ATOM 3659 O O . SER B 1 22 ? -8.069 21.171 2.640 1.00 19.89 50 SER B O 1
ATOM 3662 N N . ASP B 1 23 ? -6.267 20.281 3.673 1.00 19.71 51 ASP B N 1
ATOM 3663 C CA . ASP B 1 23 ? -7.012 19.107 4.118 1.00 18.92 51 ASP B CA 1
ATOM 3664 C C . ASP B 1 23 ? -7.587 19.302 5.518 1.00 18.07 51 ASP B C 1
ATOM 3665 O O . ASP B 1 23 ? -8.748 18.938 5.776 1.00 16.89 51 ASP B O 1
ATOM 3670 N N . SER B 1 24 ? -6.804 19.907 6.405 1.00 18.29 52 SER B N 1
ATOM 3671 C CA . SER B 1 24 ? -7.137 19.986 7.821 1.00 18.40 52 SER B CA 1
ATOM 3672 C C . SER B 1 24 ? -8.094 21.136 8.154 1.00 18.88 52 SER B C 1
ATOM 3673 O O . SER B 1 24 ? -8.821 21.050 9.154 1.00 19.53 52 SER B O 1
ATOM 3676 N N . ASP B 1 25 ? -8.138 22.196 7.346 1.00 17.47 53 ASP B N 1
ATOM 3677 C CA . ASP B 1 25 ? -8.997 23.349 7.626 1.00 16.44 53 ASP B CA 1
ATOM 3678 C C . ASP B 1 25 ? -9.514 23.867 6.298 1.00 16.44 53 ASP B C 1
ATOM 3679 O O . ASP B 1 25 ? -9.102 24.927 5.821 1.00 15.42 53 ASP B O 1
ATOM 3684 N N . PRO B 1 26 ? -10.455 23.143 5.683 1.00 16.81 54 PRO B N 1
ATOM 3685 C CA . PRO B 1 26 ? -10.991 23.611 4.398 1.00 17.36 54 PRO B CA 1
ATOM 3686 C C . PRO B 1 26 ? -11.608 24.987 4.458 1.00 15.99 54 PRO B C 1
ATOM 3687 O O . PRO B 1 26 ? -11.523 25.730 3.475 1.00 16.78 54 PRO B O 1
ATOM 3691 N N . GLU B 1 27 ? -12.230 25.356 5.569 1.00 16.45 55 GLU B N 1
ATOM 3692 C CA . GLU B 1 27 ? -12.842 26.676 5.650 1.00 16.06 55 GLU B CA 1
ATOM 3693 C C . GLU B 1 27 ? -11.784 27.762 5.504 1.00 15.81 55 GLU B C 1
ATOM 3694 O O . GLU B 1 27 ? -11.938 28.699 4.709 1.00 15.99 55 GLU B O 1
ATOM 3700 N N . MET B 1 28 ? -10.691 27.650 6.264 1.00 15.87 56 MET B N 1
ATOM 3701 C CA . MET B 1 28 ? -9.643 28.655 6.160 1.00 16.14 56 MET B CA 1
ATOM 3702 C C . MET B 1 28 ? -8.962 28.580 4.807 1.00 14.74 56 MET B C 1
ATOM 3703 O O . MET B 1 28 ? -8.581 29.610 4.248 1.00 14.97 56 MET B O 1
ATOM 3708 N N . TRP B 1 29 ? -8.803 27.376 4.266 1.00 13.53 57 TRP B N 1
ATOM 3709 C CA . TRP B 1 29 ? -8.141 27.265 2.972 1.00 14.09 57 TRP B CA 1
ATOM 3710 C C . TRP B 1 29 ? -8.914 28.012 1.901 1.00 15.26 57 TRP B C 1
ATOM 3711 O O . TRP B 1 29 ? -8.317 28.673 1.041 1.00 16.15 57 TRP B O 1
ATOM 3722 N N . GLU B 1 30 ? -10.243 27.898 1.919 1.00 14.55 58 GLU B N 1
ATOM 3723 C CA . GLU B 1 30 ? -11.064 28.596 0.933 1.00 18.16 58 GLU B CA 1
ATOM 3724 C C . GLU B 1 30 ? -10.902 30.097 1.074 1.00 16.66 58 GLU B C 1
ATOM 3725 O O . GLU B 1 30 ? -10.827 30.810 0.065 1.00 16.65 58 GLU B O 1
ATOM 3731 N N . LEU B 1 31 ? -10.850 30.594 2.305 1.00 16.07 59 LEU B N 1
ATOM 3732 C CA . LEU B 1 31 ? -10.639 32.019 2.530 1.00 14.84 59 LEU B CA 1
ATOM 3733 C C . LEU B 1 31 ? -9.292 32.495 1.973 1.00 15.77 59 LEU B C 1
ATOM 3734 O O . LEU B 1 31 ? -9.222 33.559 1.354 1.00 16.70 59 LEU B O 1
ATOM 3739 N N . LEU B 1 32 ? -8.213 31.747 2.203 1.00 16.79 60 LEU B N 1
ATOM 3740 C CA . LEU B 1 32 ? -6.908 32.173 1.705 1.00 16.82 60 LEU B CA 1
ATOM 3741 C C . LEU B 1 32 ? -6.912 32.234 0.185 1.00 15.23 60 LEU B C 1
ATOM 3742 O O . LEU B 1 32 ? -6.366 33.166 -0.419 1.00 16.40 60 LEU B O 1
ATOM 3747 N N . GLN B 1 33 ? -7.522 31.248 -0.452 1.00 14.46 61 GLN B N 1
ATOM 3748 C CA . GLN B 1 33 ? -7.609 31.269 -1.913 1.00 14.69 61 GLN B CA 1
ATOM 3749 C C . GLN B 1 33 ? -8.435 32.456 -2.415 1.00 15.62 61 GLN B C 1
ATOM 3750 O O . GLN B 1 33 ? -8.131 33.048 -3.462 1.00 16.69 61 GLN B O 1
ATOM 3756 N N . ARG B 1 34 ? -9.524 32.775 -1.724 1.00 15.35 62 ARG B N 1
ATOM 3757 C CA . ARG B 1 34 ? -10.335 33.917 -2.112 1.00 16.05 62 ARG B CA 1
ATOM 3758 C C . ARG B 1 34 ? -9.562 35.215 -2.009 1.00 15.90 62 ARG B C 1
ATOM 3759 O O . ARG B 1 34 ? -9.742 36.115 -2.843 1.00 15.73 62 ARG B O 1
ATOM 3767 N N . GLU B 1 35 ? -8.715 35.342 -0.982 1.00 15.14 63 GLU B N 1
ATOM 3768 C CA . GLU B 1 35 ? -7.898 36.550 -0.853 1.00 15.54 63 GLU B CA 1
ATOM 3769 C C . GLU B 1 35 ? -6.837 36.616 -1.959 1.00 14.41 63 GLU B C 1
ATOM 3770 O O . GLU B 1 35 ? -6.619 37.681 -2.553 1.00 14.70 63 GLU B O 1
ATOM 3776 N N . LYS B 1 36 ? -6.197 35.482 -2.270 1.00 15.09 64 LYS B N 1
ATOM 3777 C CA . LYS B 1 36 ? -5.273 35.440 -3.398 1.00 15.91 64 LYS B CA 1
ATOM 3778 C C . LYS B 1 36 ? -5.973 35.856 -4.687 1.00 15.42 64 LYS B C 1
ATOM 3779 O O . LYS B 1 36 ? -5.442 36.653 -5.465 1.00 15.05 64 LYS B O 1
ATOM 3785 N N . ASP B 1 37 ? -7.174 35.326 -4.933 1.00 15.32 65 ASP B N 1
ATOM 3786 C CA . ASP B 1 37 ? -7.922 35.708 -6.126 1.00 16.03 65 ASP B CA 1
ATOM 3787 C C . ASP B 1 37 ? -8.221 37.203 -6.144 1.00 14.72 65 ASP B C 1
ATOM 3788 O O . ASP B 1 37 ? -8.087 37.845 -7.198 1.00 14.76 65 ASP B O 1
ATOM 3793 N N . ARG B 1 38 ? -8.608 37.772 -4.994 1.00 14.89 66 ARG B N 1
ATOM 3794 C CA . ARG B 1 38 ? -8.860 39.207 -4.914 1.00 14.53 66 ARG B CA 1
ATOM 3795 C C . ARG B 1 38 ? -7.611 39.990 -5.313 1.00 13.96 66 ARG B C 1
ATOM 3796 O O . ARG B 1 38 ? -7.692 40.964 -6.072 1.00 14.57 66 ARG B O 1
ATOM 3804 N N . GLN B 1 39 ? -6.438 39.554 -4.822 1.00 14.51 67 GLN B N 1
ATOM 3805 C CA . GLN B 1 39 ? -5.197 40.262 -5.125 1.00 14.29 67 GLN B CA 1
ATOM 3806 C C . GLN B 1 39 ? -4.846 40.168 -6.599 1.00 15.59 67 GLN B C 1
ATOM 3807 O O . GLN B 1 39 ? -4.365 41.148 -7.183 1.00 16.60 67 GLN B O 1
ATOM 3813 N N . CYS B 1 40 ? -5.089 39.016 -7.203 1.00 15.34 68 CYS B N 1
ATOM 3814 C CA . CYS B 1 40 ? -4.687 38.834 -8.581 1.00 15.33 68 CYS B CA 1
ATOM 3815 C C . CYS B 1 40 ? -5.599 39.560 -9.567 1.00 16.02 68 CYS B C 1
ATOM 3816 O O . CYS B 1 40 ? -5.157 39.913 -10.670 1.00 17.64 68 CYS B O 1
ATOM 3819 N N . ARG B 1 41 ? -6.889 39.702 -9.239 1.00 15.61 69 ARG B N 1
ATOM 3820 C CA . ARG B 1 41 ? -7.841 40.306 -10.160 1.00 14.37 69 ARG B CA 1
ATOM 3821 C C . ARG B 1 41 ? -8.004 41.810 -9.965 1.00 16.22 69 ARG B C 1
ATOM 3822 O O . ARG B 1 41 ? -8.728 42.438 -10.755 1.00 16.52 69 ARG B O 1
ATOM 3830 N N . GLY B 1 42 ? -7.363 42.411 -8.966 1.00 16.91 70 GLY B N 1
ATOM 3831 C CA . GLY B 1 42 ? -7.512 43.826 -8.732 1.00 16.92 70 GLY B CA 1
ATOM 3832 C C . GLY B 1 42 ? -6.416 44.714 -9.288 1.00 17.00 70 GLY B C 1
ATOM 3833 O O . GLY B 1 42 ? -5.290 44.258 -9.531 1.00 16.78 70 GLY B O 1
ATOM 3834 N N . LEU B 1 43 ? -6.761 45.995 -9.471 1.00 17.19 71 LEU B N 1
ATOM 3835 C CA . LEU B 1 43 ? -5.769 47.053 -9.667 1.00 16.25 71 LEU B CA 1
ATOM 3836 C C . LEU B 1 43 ? -5.498 47.630 -8.276 1.00 16.90 71 LEU B C 1
ATOM 3837 O O . LEU B 1 43 ? -6.255 48.451 -7.750 1.00 17.11 71 LEU B O 1
ATOM 3842 N N . GLU B 1 44 ? -4.453 47.127 -7.653 1.00 17.47 72 GLU B N 1
ATOM 3843 C CA . GLU B 1 44 ? -4.147 47.423 -6.261 1.00 18.10 72 GLU B CA 1
ATOM 3844 C C . GLU B 1 44 ? -3.266 48.660 -6.225 1.00 16.61 72 GLU B C 1
ATOM 3845 O O . GLU B 1 44 ? -2.089 48.615 -6.601 1.00 16.64 72 GLU B O 1
ATOM 3851 N N . LEU B 1 45 ? -3.869 49.795 -5.867 1.00 14.92 73 LEU B N 1
ATOM 3852 C CA . LEU B 1 45 ? -3.199 51.088 -5.876 1.00 14.36 73 LEU B CA 1
ATOM 3853 C C . LEU B 1 45 ? -2.998 51.668 -4.477 1.00 14.27 73 LEU B C 1
ATOM 3854 O O . LEU B 1 45 ? -2.692 52.865 -4.349 1.00 15.18 73 LEU B O 1
ATOM 3859 N N . ILE B 1 46 ? -3.152 50.874 -3.423 1.00 14.74 74 ILE B N 1
ATOM 3860 C CA . ILE B 1 46 ? -2.840 51.374 -2.090 1.00 13.63 74 ILE B CA 1
ATOM 3861 C C . ILE B 1 46 ? -1.325 51.536 -1.995 1.00 12.32 74 ILE B C 1
ATOM 3862 O O . ILE B 1 46 ? -0.568 50.578 -2.185 1.00 13.31 74 ILE B O 1
ATOM 3867 N N . ALA B 1 47 ? -0.877 52.755 -1.706 1.00 11.98 75 ALA B N 1
ATOM 3868 C CA . ALA B 1 47 ? 0.540 53.100 -1.838 1.00 11.58 75 ALA B CA 1
ATOM 3869 C C . ALA B 1 47 ? 1.433 52.395 -0.837 1.00 13.02 75 ALA B C 1
ATOM 3870 O O . ALA B 1 47 ? 2.654 52.296 -1.090 1.00 13.89 75 ALA B O 1
ATOM 3872 N N . SER B 1 48 ? 0.866 51.868 0.252 1.00 12.76 76 SER B N 1
ATOM 3873 C CA . SER B 1 48 ? 1.620 51.133 1.247 1.00 13.72 76 SER B CA 1
ATOM 3874 C C . SER B 1 48 ? 1.626 49.627 1.013 1.00 14.90 76 SER B C 1
ATOM 3875 O O . SER B 1 48 ? 2.149 48.891 1.865 1.00 17.43 76 SER B O 1
ATOM 3878 N N . GLU B 1 49 ? 1.026 49.146 -0.069 1.00 15.36 77 GLU B N 1
ATOM 3879 C CA . GLU B 1 49 ? 0.957 47.703 -0.253 1.00 16.73 77 GLU B CA 1
ATOM 3880 C C . GLU B 1 49 ? 1.984 47.216 -1.262 1.00 14.90 77 GLU B C 1
ATOM 3881 O O . GLU B 1 49 ? 2.517 47.971 -2.079 1.00 13.83 77 GLU B O 1
ATOM 3887 N N . ASN B 1 50 ? 2.271 45.924 -1.194 1.00 14.20 78 ASN B N 1
ATOM 3888 C CA . ASN B 1 50 ? 3.147 45.302 -2.170 1.00 12.96 78 ASN B CA 1
ATOM 3889 C C . ASN B 1 50 ? 2.843 43.823 -2.169 1.00 13.32 78 ASN B C 1
ATOM 3890 O O . ASN B 1 50 ? 1.994 43.352 -1.402 1.00 13.53 78 ASN B O 1
ATOM 3895 N N . PHE B 1 51 ? 3.558 43.078 -3.015 1.00 12.73 79 PHE B N 1
ATOM 3896 C CA . PHE B 1 51 ? 3.350 41.626 -3.125 1.00 13.48 79 PHE B CA 1
ATOM 3897 C C . PHE B 1 51 ? 4.638 40.896 -2.754 1.00 14.80 79 PHE B C 1
ATOM 3898 O O . PHE B 1 51 ? 5.617 40.948 -3.504 1.00 16.42 79 PHE B O 1
ATOM 3906 N N . CYS B 1 52 ? 4.645 40.262 -1.580 1.00 12.98 80 CYS B N 1
ATOM 3907 C CA . CYS B 1 52 ? 5.865 39.648 -1.047 1.00 14.06 80 CYS B CA 1
ATOM 3908 C C . CYS B 1 52 ? 6.234 38.396 -1.848 1.00 14.50 80 CYS B C 1
ATOM 3909 O O . CYS B 1 52 ? 5.358 37.623 -2.257 1.00 15.49 80 CYS B O 1
ATOM 3912 N N . SER B 1 53 ? 7.550 38.168 -2.047 1.00 14.04 81 SER B N 1
ATOM 3913 C CA . SER B 1 53 ? 8.057 36.993 -2.755 1.00 12.98 81 SER B CA 1
ATOM 3914 C C . SER B 1 53 ? 7.741 35.683 -2.035 1.00 13.49 81 SER B C 1
ATOM 3915 O O . SER B 1 53 ? 7.636 35.625 -0.803 1.00 13.93 81 SER B O 1
ATOM 3918 N N . ARG B 1 54 ? 7.617 34.613 -2.829 1.00 15.28 82 ARG B N 1
ATOM 3919 C CA . ARG B 1 54 ? 7.473 33.272 -2.264 1.00 15.72 82 ARG B CA 1
ATOM 3920 C C . ARG B 1 54 ? 8.614 32.950 -1.291 1.00 14.58 82 ARG B C 1
ATOM 3921 O O . ARG B 1 54 ? 8.405 32.370 -0.215 1.00 15.21 82 ARG B O 1
ATOM 3929 N N . ALA B 1 55 ? 9.835 33.329 -1.649 1.00 15.06 83 ALA B N 1
ATOM 3930 C CA . ALA B 1 55 ? 10.976 32.949 -0.833 1.00 14.40 83 ALA B CA 1
ATOM 3931 C C . ALA B 1 55 ? 10.879 33.557 0.558 1.00 12.58 83 ALA B C 1
ATOM 3932 O O . ALA B 1 55 ? 11.149 32.892 1.567 1.00 12.67 83 ALA B O 1
ATOM 3934 N N . ALA B 1 56 ? 10.471 34.804 0.638 1.00 12.02 84 ALA B N 1
ATOM 3935 C CA . ALA B 1 56 ? 10.325 35.406 1.951 1.00 11.55 84 ALA B CA 1
ATOM 3936 C C . ALA B 1 56 ? 9.166 34.787 2.717 1.00 12.92 84 ALA B C 1
ATOM 3937 O O . ALA B 1 56 ? 9.256 34.568 3.927 1.00 14.55 84 ALA B O 1
ATOM 3939 N N . LEU B 1 57 ? 8.057 34.515 2.026 1.00 13.68 85 LEU B N 1
ATOM 3940 C CA . LEU B 1 57 ? 6.911 33.901 2.689 1.00 14.50 85 LEU B CA 1
ATOM 3941 C C . LEU B 1 57 ? 7.242 32.500 3.203 1.00 13.45 85 LEU B C 1
ATOM 3942 O O . LEU B 1 57 ? 6.715 32.075 4.243 1.00 13.13 85 LEU B O 1
ATOM 3947 N N . GLU B 1 58 ? 8.130 31.782 2.506 1.00 14.27 86 GLU B N 1
ATOM 3948 C CA . GLU B 1 58 ? 8.523 30.443 2.952 1.00 14.26 86 GLU B CA 1
ATOM 3949 C C . GLU B 1 58 ? 9.285 30.518 4.273 1.00 15.66 86 GLU B C 1
ATOM 3950 O O . GLU B 1 58 ? 9.118 29.648 5.126 1.00 17.57 86 GLU B O 1
ATOM 3956 N N . ALA B 1 59 ? 10.082 31.571 4.474 1.00 15.02 87 ALA B N 1
ATOM 3957 C CA . ALA B 1 59 ? 10.754 31.787 5.749 1.00 14.62 87 ALA B CA 1
ATOM 3958 C C . ALA B 1 59 ? 9.793 32.281 6.817 1.00 14.99 87 ALA B C 1
ATOM 3959 O O . ALA B 1 59 ? 9.929 31.893 7.990 1.00 15.56 87 ALA B O 1
ATOM 3961 N N . LEU B 1 60 ? 8.785 33.076 6.413 1.00 12.26 88 LEU B N 1
ATOM 3962 C CA . LEU B 1 60 ? 7.810 33.612 7.351 1.00 14.26 88 LEU B CA 1
ATOM 3963 C C . LEU B 1 60 ? 6.995 32.486 7.988 1.00 14.68 88 LEU B C 1
ATOM 3964 O O . LEU B 1 60 ? 6.671 32.528 9.183 1.00 15.32 88 LEU B O 1
ATOM 3969 N N . GLY B 1 61 ? 6.687 31.461 7.216 1.00 13.72 89 GLY B N 1
ATOM 3970 C CA . GLY B 1 61 ? 5.910 30.340 7.702 1.00 14.40 89 GLY B CA 1
ATOM 3971 C C . GLY B 1 61 ? 6.783 29.145 8.007 1.00 14.70 89 GLY B C 1
ATOM 3972 O O . GLY B 1 61 ? 6.639 28.091 7.388 1.00 16.39 89 GLY B O 1
ATOM 3973 N N . SER B 1 62 ? 7.701 29.299 8.964 1.00 15.29 90 SER B N 1
ATOM 3974 C CA . SER B 1 62 ? 8.710 28.294 9.222 1.00 14.49 90 SER B CA 1
ATOM 3975 C C . SER B 1 62 ? 8.786 27.950 10.697 1.00 13.11 90 SER B C 1
ATOM 3976 O O . SER B 1 62 ? 8.175 28.592 11.550 1.00 14.25 90 SER B O 1
ATOM 3979 N N . CYS B 1 63 ? 9.598 26.940 10.991 1.00 13.88 91 CYS B N 1
ATOM 3980 C CA . CYS B 1 63 ? 9.870 26.520 12.363 1.00 12.53 91 CYS B CA 1
ATOM 3981 C C . CYS B 1 63 ? 10.535 27.596 13.196 1.00 10.50 91 CYS B C 1
ATOM 3982 O O . CYS B 1 63 ? 10.625 27.448 14.429 1.00 11.56 91 CYS B O 1
ATOM 3985 N N . LEU B 1 64 ? 10.950 28.702 12.600 1.00 11.98 92 LEU B N 1
ATOM 3986 C CA . LEU B 1 64 ? 11.488 29.778 13.422 1.00 13.63 92 LEU B CA 1
ATOM 3987 C C . LEU B 1 64 ? 10.432 30.382 14.320 1.00 13.16 92 LEU B C 1
ATOM 3988 O O . LEU B 1 64 ? 10.774 31.000 15.326 1.00 13.75 92 LEU B O 1
ATOM 3993 N N . ASN B 1 65 ? 9.142 30.187 13.986 1.00 13.79 93 ASN B N 1
ATOM 3994 C CA . ASN B 1 65 ? 8.060 30.595 14.868 1.00 13.04 93 ASN B CA 1
ATOM 3995 C C . ASN B 1 65 ? 8.179 29.968 16.249 1.00 13.51 93 ASN B C 1
ATOM 3996 O O . ASN B 1 65 ? 7.723 30.546 17.235 1.00 15.34 93 ASN B O 1
ATOM 4001 N N . ASN B 1 66 ? 8.761 28.771 16.335 1.00 11.57 94 ASN B N 1
ATOM 4002 C CA . ASN B 1 66 ? 8.744 28.018 17.584 1.00 14.88 94 ASN B CA 1
ATOM 4003 C C . ASN B 1 66 ? 9.778 28.494 18.617 1.00 17.49 94 ASN B C 1
ATOM 4004 O O . ASN B 1 66 ? 9.739 28.014 19.767 1.00 21.06 94 ASN B O 1
ATOM 4009 N N . LYS B 1 67 ? 10.691 29.416 18.277 1.00 15.15 95 LYS B N 1
ATOM 4010 C CA . LYS B 1 67 ? 11.837 29.674 19.145 1.00 14.85 95 LYS B CA 1
ATOM 4011 C C . LYS B 1 67 ? 11.674 30.974 19.929 1.00 13.44 95 LYS B C 1
ATOM 4012 O O . LYS B 1 67 ? 11.537 32.051 19.337 1.00 14.07 95 LYS B O 1
ATOM 4018 N N . TYR B 1 68 ? 11.737 30.858 21.268 1.00 12.10 96 TYR B N 1
ATOM 4019 C CA . TYR B 1 68 ? 11.850 31.994 22.188 1.00 11.52 96 TYR B CA 1
ATOM 4020 C C . TYR B 1 68 ? 13.299 32.436 22.247 1.00 12.91 96 TYR B C 1
ATOM 4021 O O . TYR B 1 68 ? 14.169 31.653 22.632 1.00 14.68 96 TYR B O 1
ATOM 4030 N N . SER B 1 69 ? 13.561 33.699 21.937 1.00 11.55 97 SER B N 1
ATOM 4031 C CA . SER B 1 69 ? 14.936 34.203 21.967 1.00 11.31 97 SER B CA 1
ATOM 4032 C C . SER B 1 69 ? 14.986 35.627 22.490 1.00 11.64 97 SER B C 1
ATOM 4033 O O . SER B 1 69 ? 15.670 36.498 21.930 1.00 13.65 97 SER B O 1
ATOM 4036 N N . GLU B 1 70 ? 14.264 35.873 23.589 1.00 12.09 98 GLU B N 1
ATOM 4037 C CA . GLU B 1 70 ? 14.360 37.159 24.275 1.00 12.86 98 GLU B CA 1
ATOM 4038 C C . GLU B 1 70 ? 15.823 37.546 24.440 1.00 14.12 98 GLU B C 1
ATOM 4039 O O . GLU B 1 70 ? 16.667 36.725 24.834 1.00 15.35 98 GLU B O 1
ATOM 4045 N N . GLY B 1 71 ? 16.104 38.813 24.186 1.00 13.61 99 GLY B N 1
ATOM 4046 C CA . GLY B 1 71 ? 17.462 39.298 24.266 1.00 11.48 99 GLY B CA 1
ATOM 4047 C C . GLY B 1 71 ? 18.035 39.613 22.904 1.00 12.35 99 GLY B C 1
ATOM 4048 O O . GLY B 1 71 ? 17.301 39.905 21.966 1.00 13.56 99 GLY B O 1
ATOM 4049 N N . TYR B 1 72 ? 19.352 39.567 22.785 1.00 13.22 100 TYR B N 1
ATOM 4050 C CA . TYR B 1 72 ? 20.062 39.902 21.564 1.00 14.32 100 TYR B CA 1
ATOM 4051 C C . TYR B 1 72 ? 21.121 38.849 21.296 1.00 16.31 100 TYR B C 1
ATOM 4052 O O . TYR B 1 72 ? 21.469 38.052 22.182 1.00 16.96 100 TYR B O 1
ATOM 4061 N N . PRO B 1 73 ? 21.631 38.782 20.073 1.00 16.92 101 PRO B N 1
ATOM 4062 C CA . PRO B 1 73 ? 22.616 37.752 19.745 1.00 18.02 101 PRO B CA 1
ATOM 4063 C C . PRO B 1 73 ? 23.761 37.751 20.735 1.00 19.32 101 PRO B C 1
ATOM 4064 O O . PRO B 1 73 ? 24.364 38.789 21.026 1.00 20.09 101 PRO B O 1
ATOM 4068 N N . GLY B 1 74 ? 24.048 36.572 21.278 1.00 20.87 102 GLY B N 1
ATOM 4069 C CA . GLY B 1 74 ? 25.117 36.432 22.247 1.00 20.83 102 GLY B CA 1
ATOM 4070 C C . GLY B 1 74 ? 24.793 36.995 23.612 1.00 20.76 102 GLY B C 1
ATOM 4071 O O . GLY B 1 74 ? 25.636 36.958 24.506 1.00 22.25 102 GLY B O 1
ATOM 4072 N N . LYS B 1 75 ? 23.580 37.499 23.800 1.00 18.61 103 LYS B N 1
ATOM 4073 C CA . LYS B 1 75 ? 23.145 38.090 25.050 1.00 19.72 103 LYS B CA 1
ATOM 4074 C C . LYS B 1 75 ? 21.675 37.734 25.215 1.00 17.34 103 LYS B C 1
ATOM 4075 O O . LYS B 1 75 ? 20.804 38.590 25.293 1.00 18.36 103 LYS B O 1
ATOM 4081 N N . ARG B 1 76 ? 21.396 36.438 25.223 1.00 15.72 104 ARG B N 1
ATOM 4082 C CA . ARG B 1 76 ? 20.043 35.916 25.302 1.00 16.84 104 ARG B CA 1
ATOM 4083 C C . ARG B 1 76 ? 19.757 35.476 26.723 1.00 19.73 104 ARG B C 1
ATOM 4084 O O . ARG B 1 76 ? 20.663 35.138 27.487 1.00 19.04 104 ARG B O 1
ATOM 4092 N N . TYR B 1 77 ? 18.476 35.446 27.054 1.00 22.49 105 TYR B N 1
ATOM 4093 C CA . TYR B 1 77 ? 18.069 34.897 28.337 1.00 27.36 105 TYR B CA 1
ATOM 4094 C C . TYR B 1 77 ? 18.129 33.375 28.347 1.00 29.40 105 TYR B C 1
ATOM 4095 O O . TYR B 1 77 ? 18.429 32.788 29.393 1.00 30.64 105 TYR B O 1
ATOM 4104 N N . TYR B 1 78 ? 17.887 32.722 27.206 1.00 29.36 106 TYR B N 1
ATOM 4105 C CA . TYR B 1 78 ? 17.841 31.265 27.129 1.00 29.26 106 TYR B CA 1
ATOM 4106 C C . TYR B 1 78 ? 18.885 30.756 26.138 1.00 25.99 106 TYR B C 1
ATOM 4107 O O . TYR B 1 78 ? 19.259 31.453 25.193 1.00 25.18 106 TYR B O 1
ATOM 4116 N N . GLY B 1 79 ? 19.346 29.523 26.347 1.00 23.95 107 GLY B N 1
ATOM 4117 C CA . GLY B 1 79 ? 20.238 28.877 25.410 1.00 22.28 107 GLY B CA 1
ATOM 4118 C C . GLY B 1 79 ? 19.512 28.306 24.196 1.00 21.96 107 GLY B C 1
ATOM 4119 O O . GLY B 1 79 ? 18.327 28.546 23.956 1.00 23.18 107 GLY B O 1
ATOM 4120 N N . GLY B 1 80 ? 20.254 27.516 23.425 1.00 20.86 108 GLY B N 1
ATOM 4121 C CA . GLY B 1 80 ? 19.734 26.959 22.186 1.00 19.65 108 GLY B CA 1
ATOM 4122 C C . GLY B 1 80 ? 19.570 27.966 21.078 1.00 17.32 108 GLY B C 1
ATOM 4123 O O . GLY B 1 80 ? 18.892 27.695 20.067 1.00 17.81 108 GLY B O 1
ATOM 4124 N N . ALA B 1 81 ? 20.208 29.130 21.206 1.00 17.70 109 ALA B N 1
ATOM 4125 C CA . ALA B 1 81 ? 20.014 30.224 20.278 1.00 17.31 109 ALA B CA 1
ATOM 4126 C C . ALA B 1 81 ? 21.049 30.308 19.171 1.00 18.07 109 ALA B C 1
ATOM 4127 O O . ALA B 1 81 ? 21.084 31.326 18.473 1.00 18.16 109 ALA B O 1
ATOM 4129 N N . GLU B 1 82 ? 21.918 29.301 19.012 1.00 17.82 110 GLU B N 1
ATOM 4130 C CA . GLU B 1 82 ? 23.027 29.451 18.077 1.00 19.70 110 GLU B CA 1
ATOM 4131 C C . GLU B 1 82 ? 22.548 29.799 16.668 1.00 17.31 110 GLU B C 1
ATOM 4132 O O . GLU B 1 82 ? 23.157 30.646 15.998 1.00 17.49 110 GLU B O 1
ATOM 4138 N N . VAL B 1 83 ? 21.468 29.181 16.204 1.00 16.64 111 VAL B N 1
ATOM 4139 C CA . VAL B 1 83 ? 21.044 29.407 14.822 1.00 15.45 111 VAL B CA 1
ATOM 4140 C C . VAL B 1 83 ? 20.306 30.738 14.701 1.00 15.28 111 VAL B C 1
ATOM 4141 O O . VAL B 1 83 ? 20.574 31.534 13.792 1.00 13.98 111 VAL B O 1
ATOM 4145 N N . VAL B 1 84 ? 19.373 31.010 15.623 1.00 15.40 112 VAL B N 1
ATOM 4146 C CA . VAL B 1 84 ? 18.654 32.283 15.568 1.00 15.04 112 VAL B CA 1
ATOM 4147 C C . VAL B 1 84 ? 19.613 33.456 15.754 1.00 14.48 112 VAL B C 1
ATOM 4148 O O . VAL B 1 84 ? 19.401 34.527 15.181 1.00 14.24 112 VAL B O 1
ATOM 4152 N N . ASP B 1 85 ? 20.715 33.268 16.487 1.00 14.75 113 ASP B N 1
ATOM 4153 C CA . ASP B 1 85 ? 21.718 34.329 16.573 1.00 16.33 113 ASP B CA 1
ATOM 4154 C C . ASP B 1 85 ? 22.327 34.608 15.198 1.00 17.07 113 ASP B C 1
ATOM 4155 O O . ASP B 1 85 ? 22.410 35.763 14.769 1.00 17.23 113 ASP B O 1
ATOM 4160 N N . GLU B 1 86 ? 22.752 33.552 14.488 1.00 16.07 114 GLU B N 1
ATOM 4161 C CA . GLU B 1 86 ? 23.274 33.734 13.134 1.00 15.67 114 GLU B CA 1
ATOM 4162 C C . GLU B 1 86 ? 22.249 34.380 12.213 1.00 15.84 114 GLU B C 1
ATOM 4163 O O . GLU B 1 86 ? 22.598 35.240 11.395 1.00 16.41 114 GLU B O 1
ATOM 4169 N N . ILE B 1 87 ? 20.982 33.971 12.313 1.00 14.86 115 ILE B N 1
ATOM 4170 C CA . ILE B 1 87 ? 19.939 34.582 11.497 1.00 14.25 115 ILE B CA 1
ATOM 4171 C C . ILE B 1 87 ? 19.774 36.061 11.830 1.00 13.20 115 ILE B C 1
ATOM 4172 O O . ILE B 1 87 ? 19.657 36.910 10.931 1.00 14.86 115 ILE B O 1
ATOM 4177 N N . GLU B 1 88 ? 19.689 36.398 13.122 1.00 13.02 116 GLU B N 1
ATOM 4178 C CA . GLU B 1 88 ? 19.472 37.805 13.466 1.00 14.35 116 GLU B CA 1
ATOM 4179 C C . GLU B 1 88 ? 20.669 38.660 13.032 1.00 14.38 116 GLU B C 1
ATOM 4180 O O . GLU B 1 88 ? 20.504 39.774 12.510 1.00 14.26 116 GLU B O 1
ATOM 4186 N N . LEU B 1 89 ? 21.880 38.152 13.228 1.00 14.73 117 LEU B N 1
ATOM 4187 C CA . LEU B 1 89 ? 23.064 38.888 12.803 1.00 15.76 117 LEU B CA 1
ATOM 4188 C C . LEU B 1 89 ? 23.092 39.042 11.289 1.00 15.85 117 LEU B C 1
ATOM 4189 O O . LEU B 1 89 ? 23.503 40.087 10.767 1.00 15.49 117 LEU B O 1
ATOM 4194 N N . LEU B 1 90 ? 22.680 38.002 10.563 1.00 15.23 118 LEU B N 1
ATOM 4195 C CA . LEU B 1 90 ? 22.620 38.091 9.106 1.00 14.67 118 LEU B CA 1
ATOM 4196 C C . LEU B 1 90 ? 21.645 39.171 8.664 1.00 14.05 118 LEU B C 1
ATOM 4197 O O . LEU B 1 90 ? 21.941 39.968 7.761 1.00 15.53 118 LEU B O 1
ATOM 4202 N N . CYS B 1 91 ? 20.456 39.187 9.261 1.00 15.15 119 CYS B N 1
ATOM 4203 C CA . CYS B 1 91 ? 19.482 40.221 8.946 1.00 14.19 119 CYS B CA 1
ATOM 4204 C C . CYS B 1 91 ? 20.059 41.615 9.183 1.00 15.42 119 CYS B C 1
ATOM 4205 O O . CYS B 1 91 ? 19.897 42.516 8.351 1.00 14.65 119 CYS B O 1
ATOM 4208 N N . GLN B 1 92 ? 20.706 41.826 10.342 1.00 15.24 120 GLN B N 1
ATOM 4209 C CA . GLN B 1 92 ? 21.354 43.113 10.619 1.00 15.56 120 GLN B CA 1
ATOM 4210 C C . GLN B 1 92 ? 22.342 43.474 9.513 1.00 15.53 120 GLN B C 1
ATOM 4211 O O . GLN B 1 92 ? 22.342 44.607 9.009 1.00 15.80 120 GLN B O 1
ATOM 4217 N N . ARG B 1 93 ? 23.217 42.526 9.135 1.00 15.28 121 ARG B N 1
ATOM 4218 C CA . ARG B 1 93 ? 24.226 42.817 8.127 1.00 15.23 121 ARG B CA 1
ATOM 4219 C C . ARG B 1 93 ? 23.587 43.148 6.796 1.00 15.01 121 ARG B C 1
ATOM 4220 O O . ARG B 1 93 ? 24.038 44.066 6.094 1.00 15.21 121 ARG B O 1
ATOM 4228 N N . ARG B 1 94 ? 22.524 42.430 6.441 1.00 15.52 122 ARG B N 1
ATOM 4229 C CA . ARG B 1 94 ? 21.856 42.670 5.170 1.00 14.87 122 ARG B CA 1
ATOM 4230 C C . ARG B 1 94 ? 21.088 43.986 5.180 1.00 15.02 122 ARG B C 1
ATOM 4231 O O . ARG B 1 94 ? 20.945 44.614 4.115 1.00 15.97 122 ARG B O 1
ATOM 4239 N N . ALA B 1 95 ? 20.588 44.401 6.356 1.00 14.53 123 ALA B N 1
ATOM 4240 C CA . ALA B 1 95 ? 19.945 45.701 6.510 1.00 14.63 123 ALA B CA 1
ATOM 4241 C C . ALA B 1 95 ? 20.932 46.827 6.276 1.00 15.34 123 ALA B C 1
ATOM 4242 O O . ALA B 1 95 ? 20.650 47.776 5.532 1.00 13.89 123 ALA B O 1
ATOM 4244 N N . LEU B 1 96 ? 22.114 46.732 6.883 1.00 16.53 124 LEU B N 1
ATOM 4245 C CA . LEU B 1 96 ? 23.129 47.759 6.691 1.00 17.93 124 LEU B CA 1
ATOM 4246 C C . LEU B 1 96 ? 23.639 47.770 5.252 1.00 18.22 124 LEU B C 1
ATOM 4247 O O . LEU B 1 96 ? 23.862 48.838 4.676 1.00 18.63 124 LEU B O 1
ATOM 4252 N N . GLU B 1 97 ? 23.832 46.588 4.663 1.00 18.76 125 GLU B N 1
ATOM 4253 C CA . GLU B 1 97 ? 24.268 46.502 3.273 1.00 19.25 125 GLU B CA 1
ATOM 4254 C C . GLU B 1 97 ? 23.245 47.156 2.345 1.00 18.87 125 GLU B C 1
ATOM 4255 O O . GLU B 1 97 ? 23.617 47.893 1.430 1.00 19.57 125 GLU B O 1
ATOM 4261 N N . ALA B 1 98 ? 21.949 46.900 2.577 1.00 17.73 126 ALA B N 1
ATOM 4262 C CA . ALA B 1 98 ? 20.912 47.406 1.678 1.00 17.47 126 ALA B CA 1
ATOM 4263 C C . ALA B 1 98 ? 20.872 48.931 1.652 1.00 17.33 126 ALA B C 1
ATOM 4264 O O . ALA B 1 98 ? 20.494 49.522 0.631 1.00 18.46 126 ALA B O 1
ATOM 4266 N N . PHE B 1 99 ? 21.266 49.582 2.748 1.00 16.72 127 PHE B N 1
ATOM 4267 C CA . PHE B 1 99 ? 21.273 51.040 2.841 1.00 16.60 127 PHE B CA 1
ATOM 4268 C C . PHE B 1 99 ? 22.676 51.653 2.792 1.00 17.79 127 PHE B C 1
ATOM 4269 O O . PHE B 1 99 ? 22.843 52.848 3.075 1.00 18.33 127 PHE B O 1
ATOM 4277 N N . ASP B 1 100 ? 23.675 50.879 2.382 1.00 17.44 128 ASP B N 1
ATOM 4278 C CA . ASP B 1 100 ? 25.046 51.360 2.198 1.00 18.97 128 ASP B CA 1
ATOM 4279 C C . ASP B 1 100 ? 25.608 52.026 3.460 1.00 18.72 128 ASP B C 1
ATOM 4280 O O . ASP B 1 100 ? 26.190 53.111 3.415 1.00 20.92 128 ASP B O 1
ATOM 4285 N N . LEU B 1 101 ? 25.486 51.340 4.589 1.00 16.33 129 LEU B N 1
ATOM 4286 C CA . LEU B 1 101 ? 25.887 51.871 5.881 1.00 17.77 129 LEU B CA 1
ATOM 4287 C C . LEU B 1 101 ? 27.094 51.114 6.420 1.00 18.75 129 LEU B C 1
ATOM 4288 O O . LEU B 1 101 ? 27.101 49.881 6.429 1.00 19.32 129 LEU B O 1
ATOM 4293 N N . ASP B 1 102 ? 28.099 51.854 6.886 1.00 20.89 130 ASP B N 1
ATOM 4294 C CA . ASP B 1 102 ? 29.281 51.270 7.535 1.00 21.85 130 ASP B CA 1
ATOM 4295 C C . ASP B 1 102 ? 28.875 50.774 8.917 1.00 22.80 130 ASP B C 1
ATOM 4296 O O . ASP B 1 102 ? 28.356 51.567 9.718 1.00 23.17 130 ASP B O 1
ATOM 4301 N N . PRO B 1 103 ? 29.036 49.483 9.233 1.00 23.71 131 PRO B N 1
ATOM 4302 C CA . PRO B 1 103 ? 28.658 49.002 10.577 1.00 23.88 131 PRO B CA 1
ATOM 4303 C C . PRO B 1 103 ? 29.469 49.618 11.715 1.00 24.56 131 PRO B C 1
ATOM 4304 O O . PRO B 1 103 ? 29.105 49.458 12.891 1.00 25.20 131 PRO B O 1
ATOM 4308 N N . ALA B 1 104 ? 30.552 50.320 11.415 1.00 23.69 132 ALA B N 1
ATOM 4309 C CA . ALA B 1 104 ? 31.256 51.024 12.465 1.00 24.00 132 ALA B CA 1
ATOM 4310 C C . ALA B 1 104 ? 30.566 52.322 12.829 1.00 24.00 132 ALA B C 1
ATOM 4311 O O . ALA B 1 104 ? 30.818 52.862 13.915 1.00 25.49 132 ALA B O 1
ATOM 4313 N N . GLN B 1 105 ? 29.692 52.818 11.951 1.00 21.58 133 GLN B N 1
ATOM 4314 C CA . GLN B 1 105 ? 28.989 54.072 12.131 1.00 20.07 133 GLN B CA 1
ATOM 4315 C C . GLN B 1 105 ? 27.508 53.907 12.383 1.00 18.37 133 GLN B C 1
ATOM 4316 O O . GLN B 1 105 ? 26.895 54.831 12.919 1.00 19.80 133 GLN B O 1
ATOM 4322 N N . TRP B 1 106 ? 26.929 52.762 12.024 1.00 16.45 134 TRP B N 1
ATOM 4323 C CA . TRP B 1 106 ? 25.495 52.533 12.130 1.00 15.83 134 TRP B CA 1
ATOM 4324 C C . TRP B 1 106 ? 25.237 51.151 12.708 1.00 14.54 134 TRP B C 1
ATOM 4325 O O . TRP B 1 106 ? 25.933 50.182 12.377 1.00 16.12 134 TRP B O 1
ATOM 4336 N N . GLY B 1 107 ? 24.203 51.029 13.537 1.00 13.50 135 GLY B N 1
ATOM 4337 C CA . GLY B 1 107 ? 23.674 49.731 13.873 1.00 12.72 135 GLY B CA 1
ATOM 4338 C C . GLY B 1 107 ? 22.199 49.663 13.540 1.00 13.29 135 GLY B C 1
ATOM 4339 O O . GLY B 1 107 ? 21.588 50.654 13.140 1.00 13.70 135 GLY B O 1
ATOM 4340 N N . VAL B 1 108 ? 21.639 48.472 13.719 1.00 12.33 136 VAL B N 1
ATOM 4341 C CA . VAL B 1 108 ? 20.226 48.246 13.419 1.00 11.29 136 VAL B CA 1
ATOM 4342 C C . VAL B 1 108 ? 19.607 47.280 14.417 1.00 12.72 136 VAL B C 1
ATOM 4343 O O . VAL B 1 108 ? 20.198 46.265 14.789 1.00 15.11 136 VAL B O 1
ATOM 4347 N N . ASN B 1 109 ? 18.380 47.570 14.806 1.00 12.10 137 ASN B N 1
ATOM 4348 C CA . ASN B 1 109 ? 17.547 46.651 15.572 1.00 12.68 137 ASN B CA 1
ATOM 4349 C C . ASN B 1 109 ? 16.512 46.084 14.602 1.00 10.42 137 ASN B C 1
ATOM 4350 O O . ASN B 1 109 ? 15.744 46.850 13.999 1.00 10.89 137 ASN B O 1
ATOM 4355 N N . VAL B 1 110 ? 16.508 44.757 14.450 1.00 10.40 138 VAL B N 1
ATOM 4356 C CA . VAL B 1 110 ? 15.645 44.043 13.523 1.00 12.00 138 VAL B CA 1
ATOM 4357 C C . VAL B 1 110 ? 14.415 43.395 14.215 1.00 12.14 138 VAL B C 1
ATOM 4358 O O . VAL B 1 110 ? 13.655 42.670 13.556 1.00 13.48 138 VAL B O 1
ATOM 4362 N N . GLN B 1 111 ? 14.216 43.612 15.532 1.00 9.64 139 GLN B N 1
ATOM 4363 C CA . GLN B 1 111 ? 13.103 43.007 16.240 1.00 11.48 139 GLN B CA 1
ATOM 4364 C C . GLN B 1 111 ? 11.759 43.712 16.243 1.00 11.26 139 GLN B C 1
ATOM 4365 O O . GLN B 1 111 ? 10.755 43.058 16.579 1.00 10.68 139 GLN B O 1
ATOM 4371 N N . PRO B 1 112 ? 11.629 45.017 15.938 1.00 10.07 140 PRO B N 1
ATOM 4372 C CA . PRO B 1 112 ? 10.278 45.604 16.039 1.00 11.08 140 PRO B CA 1
ATOM 4373 C C . PRO B 1 112 ? 9.234 44.838 15.235 1.00 11.07 140 PRO B C 1
ATOM 4374 O O . PRO B 1 112 ? 9.465 44.450 14.101 1.00 12.18 140 PRO B O 1
ATOM 4378 N N . TYR B 1 113 ? 8.053 44.646 15.859 1.00 11.80 141 TYR B N 1
ATOM 4379 C CA . TYR B 1 113 ? 7.048 43.802 15.225 1.00 11.91 141 TYR B CA 1
ATOM 4380 C C . TYR B 1 113 ? 6.407 44.457 13.994 1.00 11.83 141 TYR B C 1
ATOM 4381 O O . TYR B 1 113 ? 5.852 43.749 13.143 1.00 12.30 141 TYR B O 1
ATOM 4390 N N . SER B 1 114 ? 6.443 45.786 13.882 1.00 11.75 142 SER B N 1
ATOM 4391 C CA . SER B 1 114 ? 5.858 46.479 12.742 1.00 11.20 142 SER B CA 1
ATOM 4392 C C . SER B 1 114 ? 6.349 47.921 12.800 1.00 12.35 142 SER B C 1
ATOM 4393 O O . SER B 1 114 ? 7.208 48.265 13.618 1.00 13.64 142 SER B O 1
ATOM 4396 N N . GLY B 1 115 ? 5.801 48.781 11.950 1.00 13.00 143 GLY B N 1
ATOM 4397 C CA . GLY B 1 115 ? 6.255 50.163 11.932 1.00 11.89 143 GLY B CA 1
ATOM 4398 C C . GLY B 1 115 ? 5.895 50.933 13.191 1.00 12.23 143 GLY B C 1
ATOM 4399 O O . GLY B 1 115 ? 6.705 51.686 13.714 1.00 13.53 143 GLY B O 1
ATOM 4400 N N . SER B 1 116 ? 4.660 50.769 13.684 1.00 11.53 144 SER B N 1
ATOM 4401 C CA . SER B 1 116 ? 4.205 51.509 14.852 1.00 10.35 144 SER B CA 1
ATOM 4402 C C . SER B 1 116 ? 5.021 51.122 16.073 1.00 10.58 144 SER B C 1
ATOM 4403 O O . SER B 1 116 ? 5.438 52.020 16.822 1.00 12.72 144 SER B O 1
ATOM 4406 N N . PRO B 1 117 ? 5.304 49.839 16.316 1.00 10.51 145 PRO B N 1
ATOM 4407 C CA . PRO B 1 117 ? 6.219 49.462 17.410 1.00 10.77 145 PRO B CA 1
ATOM 4408 C C . PRO B 1 117 ? 7.601 50.037 17.260 1.00 11.45 145 PRO B C 1
ATOM 4409 O O . PRO B 1 117 ? 8.203 50.418 18.271 1.00 12.94 145 PRO B O 1
ATOM 4413 N N . ALA B 1 118 ? 8.095 50.189 16.023 1.00 11.41 146 ALA B N 1
ATOM 4414 C CA . ALA B 1 118 ? 9.444 50.730 15.854 1.00 10.67 146 ALA B CA 1
ATOM 4415 C C . ALA B 1 118 ? 9.525 52.180 16.337 1.00 12.54 146 ALA B C 1
ATOM 4416 O O . ALA B 1 118 ? 10.484 52.580 17.027 1.00 12.58 146 ALA B O 1
ATOM 4418 N N . ASN B 1 119 ? 8.557 53.002 15.917 1.00 12.26 147 ASN B N 1
ATOM 4419 C CA . ASN B 1 119 ? 8.529 54.401 16.336 1.00 10.97 147 ASN B CA 1
ATOM 4420 C C . ASN B 1 119 ? 8.347 54.520 17.838 1.00 11.77 147 ASN B C 1
ATOM 4421 O O . ASN B 1 119 ? 8.996 55.346 18.489 1.00 11.69 147 ASN B O 1
ATOM 4426 N N . LEU B 1 120 ? 7.438 53.734 18.411 1.00 13.04 148 LEU B N 1
ATOM 4427 C CA . LEU B 1 120 ? 7.204 53.872 19.854 1.00 12.48 148 LEU B CA 1
ATOM 4428 C C . LEU B 1 120 ? 8.469 53.549 20.666 1.00 12.51 148 LEU B C 1
ATOM 4429 O O . LEU B 1 120 ? 8.768 54.216 21.673 1.00 11.70 148 LEU B O 1
ATOM 4434 N N . ALA B 1 121 ? 9.250 52.559 20.179 1.00 12.69 149 ALA B N 1
ATOM 4435 C CA . ALA B 1 121 ? 10.518 52.196 20.801 1.00 12.95 149 ALA B CA 1
ATOM 4436 C C . ALA B 1 121 ? 11.530 53.341 20.736 1.00 12.14 149 ALA B C 1
ATOM 4437 O O . ALA B 1 121 ? 12.236 53.587 21.718 1.00 13.32 149 ALA B O 1
ATOM 4439 N N . VAL B 1 122 ? 11.611 54.064 19.605 1.00 10.70 150 VAL B N 1
ATOM 4440 C CA . VAL B 1 122 ? 12.521 55.221 19.551 1.00 9.81 150 VAL B CA 1
ATOM 4441 C C . VAL B 1 122 ? 12.098 56.259 20.594 1.00 9.44 150 VAL B C 1
ATOM 4442 O O . VAL B 1 122 ? 12.918 56.787 21.329 1.00 12.63 150 VAL B O 1
ATOM 4446 N N . TYR B 1 123 ? 10.794 56.546 20.699 1.00 8.59 151 TYR B N 1
ATOM 4447 C CA . TYR B 1 123 ? 10.357 57.563 21.641 1.00 8.80 151 TYR B CA 1
ATOM 4448 C C . TYR B 1 123 ? 10.664 57.110 23.055 1.00 9.68 151 TYR B C 1
ATOM 4449 O O . TYR B 1 123 ? 11.145 57.891 23.875 1.00 10.57 151 TYR B O 1
ATOM 4458 N N . THR B 1 124 ? 10.407 55.832 23.346 1.00 10.14 152 THR B N 1
ATOM 4459 C CA . THR B 1 124 ? 10.609 55.328 24.693 1.00 8.02 152 THR B CA 1
ATOM 4460 C C . THR B 1 124 ? 12.103 55.318 25.042 1.00 8.74 152 THR B C 1
ATOM 4461 O O . THR B 1 124 ? 12.481 55.533 26.207 1.00 11.15 152 THR B O 1
ATOM 4465 N N . ALA B 1 125 ? 12.952 55.079 24.052 1.00 10.50 153 ALA B N 1
ATOM 4466 C CA . ALA B 1 125 ? 14.400 55.051 24.262 1.00 11.31 153 ALA B CA 1
ATOM 4467 C C . ALA B 1 125 ? 14.998 56.423 24.547 1.00 13.64 153 ALA B C 1
ATOM 4468 O O . ALA B 1 125 ? 15.912 56.546 25.369 1.00 15.27 153 ALA B O 1
ATOM 4470 N N . LEU B 1 126 ? 14.557 57.456 23.831 1.00 13.89 154 LEU B N 1
ATOM 4471 C CA . LEU B 1 126 ? 15.236 58.742 23.867 1.00 14.72 154 LEU B CA 1
ATOM 4472 C C . LEU B 1 126 ? 14.522 59.816 24.674 1.00 13.64 154 LEU B C 1
ATOM 4473 O O . LEU B 1 126 ? 15.139 60.851 24.975 1.00 14.21 154 LEU B O 1
ATOM 4478 N N . LEU B 1 127 ? 13.242 59.621 25.001 1.00 12.50 155 LEU B N 1
ATOM 4479 C CA . LEU B 1 127 ? 12.455 60.636 25.675 1.00 14.80 155 LEU B CA 1
ATOM 4480 C C . LEU B 1 127 ? 11.895 60.118 26.993 1.00 14.39 155 LEU B C 1
ATOM 4481 O O . LEU B 1 127 ? 11.691 58.915 27.180 1.00 15.99 155 LEU B O 1
ATOM 4486 N N . GLN B 1 128 ? 11.588 61.038 27.871 1.00 13.24 156 GLN B N 1
ATOM 4487 C CA . GLN B 1 128 ? 10.839 60.737 29.067 1.00 12.89 156 GLN B CA 1
ATOM 4488 C C . GLN B 1 128 ? 9.348 60.894 28.764 1.00 12.43 156 GLN B C 1
ATOM 4489 O O . GLN B 1 128 ? 8.962 61.629 27.842 1.00 13.75 156 GLN B O 1
ATOM 4495 N N . PRO B 1 129 ? 8.477 60.240 29.517 1.00 11.34 157 PRO B N 1
ATOM 4496 C CA . PRO B 1 129 ? 7.038 60.517 29.337 1.00 10.36 157 PRO B CA 1
ATOM 4497 C C . PRO B 1 129 ? 6.734 62.014 29.362 1.00 11.53 157 PRO B C 1
ATOM 4498 O O . PRO B 1 129 ? 7.279 62.768 30.166 1.00 12.50 157 PRO B O 1
ATOM 4502 N N . HIS B 1 130 ? 5.858 62.452 28.438 1.00 12.34 158 HIS B N 1
ATOM 4503 C CA . HIS B 1 130 ? 5.417 63.836 28.272 1.00 12.99 158 HIS B CA 1
ATOM 4504 C C . HIS B 1 130 ? 6.446 64.750 27.619 1.00 12.69 158 HIS B C 1
ATOM 4505 O O . HIS B 1 130 ? 6.188 65.919 27.499 1.00 12.09 158 HIS B O 1
ATOM 4512 N N . ASP B 1 131 ? 7.587 64.210 27.175 1.00 13.13 159 ASP B N 1
ATOM 4513 C CA . ASP B 1 131 ? 8.499 65.014 26.386 1.00 14.20 159 ASP B CA 1
ATOM 4514 C C . ASP B 1 131 ? 7.877 65.294 25.018 1.00 13.93 159 ASP B C 1
ATOM 4515 O O . ASP B 1 131 ? 6.970 64.576 24.574 1.00 13.79 159 ASP B O 1
ATOM 4520 N N . ARG B 1 132 ? 8.368 66.328 24.357 1.00 14.03 160 ARG B N 1
ATOM 4521 C CA . ARG B 1 132 ? 7.700 66.897 23.193 1.00 13.34 160 ARG B CA 1
ATOM 4522 C C . ARG B 1 132 ? 8.246 66.385 21.866 1.00 14.55 160 ARG B C 1
ATOM 4523 O O . ARG B 1 132 ? 9.463 66.214 21.683 1.00 15.52 160 ARG B O 1
ATOM 4531 N N . ILE B 1 133 ? 7.347 66.089 20.932 1.00 13.28 161 ILE B N 1
ATOM 4532 C CA . ILE B 1 133 ? 7.714 65.651 19.597 1.00 14.33 161 ILE B CA 1
ATOM 4533 C C . ILE B 1 133 ? 6.902 66.449 18.591 1.00 14.01 161 ILE B C 1
ATOM 4534 O O . ILE B 1 133 ? 5.814 66.944 18.903 1.00 14.17 161 ILE B O 1
ATOM 4539 N N . MET B 1 134 ? 7.435 66.603 17.391 1.00 13.20 162 MET B N 1
ATOM 4540 C CA . MET B 1 134 ? 6.702 67.270 16.329 1.00 12.77 162 MET B CA 1
ATOM 4541 C C . MET B 1 134 ? 6.730 66.410 15.088 1.00 12.62 162 MET B C 1
ATOM 4542 O O . MET B 1 134 ? 7.803 65.930 14.685 1.00 14.22 162 MET B O 1
ATOM 4547 N N . GLY B 1 135 ? 5.550 66.215 14.478 1.00 11.51 163 GLY B N 1
ATOM 4548 C CA . GLY B 1 135 ? 5.420 65.470 13.240 1.00 12.14 163 GLY B CA 1
ATOM 4549 C C . GLY B 1 135 ? 4.447 66.135 12.275 1.00 12.49 163 GLY B C 1
ATOM 4550 O O . GLY B 1 135 ? 3.717 67.074 12.639 1.00 12.66 163 GLY B O 1
ATOM 4551 N N . LEU B 1 136 ? 4.470 65.668 11.019 1.00 12.55 164 LEU B N 1
ATOM 4552 C CA . LEU B 1 136 ? 3.564 66.216 10.031 1.00 12.08 164 LEU B CA 1
ATOM 4553 C C . LEU B 1 136 ? 2.159 65.810 10.424 1.00 13.05 164 LEU B C 1
ATOM 4554 O O . LEU B 1 136 ? 1.903 64.636 10.684 1.00 13.56 164 LEU B O 1
ATOM 4559 N N . ASP B 1 137 ? 1.246 66.774 10.448 1.00 14.89 165 ASP B N 1
ATOM 4560 C CA . ASP B 1 137 ? -0.122 66.475 10.848 1.00 16.26 165 ASP B CA 1
ATOM 4561 C C . ASP B 1 137 ? -0.716 65.409 9.921 1.00 16.12 165 ASP B C 1
ATOM 4562 O O . ASP B 1 137 ? -0.409 65.349 8.732 1.00 16.60 165 ASP B O 1
ATOM 4567 N N . LEU B 1 138 ? -1.563 64.543 10.506 1.00 17.43 166 LEU B N 1
ATOM 4568 C CA . LEU B 1 138 ? -2.170 63.432 9.771 1.00 16.80 166 LEU B CA 1
ATOM 4569 C C . LEU B 1 138 ? -2.941 63.877 8.531 1.00 16.55 166 LEU B C 1
ATOM 4570 O O . LEU B 1 138 ? -2.679 63.336 7.437 1.00 15.73 166 LEU B O 1
ATOM 4575 N N . PRO B 1 139 ? -3.862 64.848 8.610 1.00 17.78 167 PRO B N 1
ATOM 4576 C CA . PRO B 1 139 ? -4.507 65.342 7.391 1.00 17.52 167 PRO B CA 1
ATOM 4577 C C . PRO B 1 139 ? -3.540 65.900 6.386 1.00 17.35 167 PRO B C 1
ATOM 4578 O O . PRO B 1 139 ? -3.896 66.018 5.212 1.00 18.91 167 PRO B O 1
ATOM 4582 N N . ASP B 1 140 ? -2.342 66.290 6.820 1.00 16.44 168 ASP B N 1
ATOM 4583 C CA . ASP B 1 140 ? -1.347 66.888 5.946 1.00 15.94 168 ASP B CA 1
ATOM 4584 C C . ASP B 1 140 ? -0.390 65.870 5.362 1.00 15.79 168 ASP B C 1
ATOM 4585 O O . ASP B 1 140 ? 0.451 66.231 4.528 1.00 16.45 168 ASP B O 1
ATOM 4590 N N . GLY B 1 141 ? -0.529 64.594 5.717 1.00 14.48 169 GLY B N 1
ATOM 4591 C CA . GLY B 1 141 ? 0.277 63.549 5.126 1.00 14.91 169 GLY B CA 1
ATOM 4592 C C . GLY B 1 141 ? 1.145 62.791 6.101 1.00 14.36 169 GLY B C 1
ATOM 4593 O O . GLY B 1 141 ? 1.837 61.861 5.669 1.00 14.50 169 GLY B O 1
ATOM 4594 N N . GLY B 1 142 ? 1.140 63.144 7.385 1.00 14.49 170 GLY B N 1
ATOM 4595 C CA . GLY B 1 142 ? 1.857 62.398 8.395 1.00 14.91 170 GLY B CA 1
ATOM 4596 C C . GLY B 1 142 ? 1.157 61.103 8.804 1.00 15.26 170 GLY B C 1
ATOM 4597 O O . GLY B 1 142 ? 0.097 60.730 8.302 1.00 15.72 170 GLY B O 1
ATOM 4598 N N . HIS B 1 143 ? 1.785 60.380 9.732 1.00 14.27 171 HIS B N 1
ATOM 4599 C CA . HIS B 1 143 ? 1.302 59.103 10.202 1.00 13.81 171 HIS B CA 1
ATOM 4600 C C . HIS B 1 143 ? 0.812 59.272 11.630 1.00 13.60 171 HIS B C 1
ATOM 4601 O O . HIS B 1 143 ? 1.282 60.132 12.354 1.00 13.13 171 HIS B O 1
ATOM 4608 N N . LEU B 1 144 ? -0.111 58.384 12.029 1.00 14.40 172 LEU B N 1
ATOM 4609 C CA . LEU B 1 144 ? -0.610 58.344 13.408 1.00 14.49 172 LEU B CA 1
ATOM 4610 C C . LEU B 1 144 ? 0.505 58.414 14.435 1.00 13.40 172 LEU B C 1
ATOM 4611 O O . LEU B 1 144 ? 0.388 59.120 15.442 1.00 13.03 172 LEU B O 1
ATOM 4616 N N . THR B 1 145 ? 1.561 57.611 14.220 1.00 12.31 173 THR B N 1
ATOM 4617 C CA . THR B 1 145 ? 2.607 57.478 15.227 1.00 13.99 173 THR B CA 1
ATOM 4618 C C . THR B 1 145 ? 3.549 58.655 15.280 1.00 14.81 173 THR B C 1
ATOM 4619 O O . THR B 1 145 ? 4.521 58.620 16.045 1.00 18.24 173 THR B O 1
ATOM 4623 N N . HIS B 1 146 ? 3.327 59.683 14.473 1.00 13.95 174 HIS B N 1
ATOM 4624 C CA . HIS B 1 146 ? 4.101 60.898 14.562 1.00 11.73 174 HIS B CA 1
ATOM 4625 C C . HIS B 1 146 ? 3.475 61.872 15.526 1.00 13.42 174 HIS B C 1
ATOM 4626 O O . HIS B 1 146 ? 3.893 63.016 15.585 1.00 13.07 174 HIS B O 1
ATOM 4633 N N . GLY B 1 147 ? 2.463 61.435 16.281 1.00 15.07 175 GLY B N 1
ATOM 4634 C CA . GLY B 1 147 ? 1.961 62.225 17.363 1.00 17.15 175 GLY B CA 1
ATOM 4635 C C . GLY B 1 147 ? 0.545 62.725 17.234 1.00 19.12 175 GLY B C 1
ATOM 4636 O O . GLY B 1 147 ? 0.158 63.685 17.910 1.00 19.82 175 GLY B O 1
ATOM 4637 N N . TYR B 1 148 ? -0.256 62.053 16.443 1.00 19.07 176 TYR B N 1
ATOM 4638 C CA . TYR B 1 148 ? -1.538 62.614 16.081 1.00 20.29 176 TYR B CA 1
ATOM 4639 C C . TYR B 1 148 ? -2.533 62.614 17.228 1.00 20.32 176 TYR B C 1
ATOM 4640 O O . TYR B 1 148 ? -2.813 61.574 17.836 1.00 21.72 176 TYR B O 1
ATOM 4649 N N . MET B 1 149 ? -3.098 63.787 17.484 1.00 19.89 177 MET B N 1
ATOM 4650 C CA . MET B 1 149 ? -4.336 63.945 18.236 1.00 20.12 177 MET B CA 1
ATOM 4651 C C . MET B 1 149 ? -5.217 64.953 17.491 1.00 20.89 177 MET B C 1
ATOM 4652 O O . MET B 1 149 ? -4.731 65.784 16.718 1.00 21.27 177 MET B O 1
ATOM 4657 N N . SER B 1 150 ? -6.536 64.862 17.716 1.00 21.83 178 SER B N 1
ATOM 4658 C CA . SER B 1 150 ? -7.487 65.755 17.077 1.00 23.40 178 SER B CA 1
ATOM 4659 C C . SER B 1 150 ? -7.939 66.837 18.060 1.00 25.20 178 SER B C 1
ATOM 4660 O O . SER B 1 150 ? -7.512 66.894 19.217 1.00 25.58 178 SER B O 1
ATOM 4663 N N . ASP B 1 151 ? -8.826 67.713 17.589 1.00 26.97 179 ASP B N 1
ATOM 4664 C CA . ASP B 1 151 ? -9.318 68.766 18.460 1.00 28.19 179 ASP B CA 1
ATOM 4665 C C . ASP B 1 151 ? -10.137 68.204 19.608 1.00 29.16 179 ASP B C 1
ATOM 4666 O O . ASP B 1 151 ? -10.390 68.922 20.580 1.00 30.43 179 ASP B O 1
ATOM 4671 N N . VAL B 1 152 ? -10.569 66.951 19.514 1.00 29.10 180 VAL B N 1
ATOM 4672 C CA . VAL B 1 152 ? -11.524 66.407 20.472 1.00 29.28 180 VAL B CA 1
ATOM 4673 C C . VAL B 1 152 ? -10.948 65.300 21.341 1.00 28.37 180 VAL B C 1
ATOM 4674 O O . VAL B 1 152 ? -11.481 65.067 22.439 1.00 29.23 180 VAL B O 1
ATOM 4678 N N . LYS B 1 153 ? -9.910 64.599 20.912 1.00 26.01 181 LYS B N 1
ATOM 4679 C CA . LYS B 1 153 ? -9.316 63.658 21.852 1.00 24.92 181 LYS B CA 1
ATOM 4680 C C . LYS B 1 153 ? -7.967 63.171 21.359 1.00 21.40 181 LYS B C 1
ATOM 4681 O O . LYS B 1 153 ? -7.588 63.362 20.199 1.00 21.34 181 LYS B O 1
ATOM 4687 N N . ARG B 1 154 ? -7.261 62.498 22.254 1.00 20.13 182 ARG B N 1
ATOM 4688 C CA . ARG B 1 154 ? -5.948 61.959 21.931 1.00 18.95 182 ARG B CA 1
ATOM 4689 C C . ARG B 1 154 ? -6.125 60.613 21.244 1.00 18.48 182 ARG B C 1
ATOM 4690 O O . ARG B 1 154 ? -6.797 59.715 21.765 1.00 18.40 182 ARG B O 1
ATOM 4698 N N . ILE B 1 155 ? -5.524 60.452 20.083 1.00 17.58 183 ILE B N 1
ATOM 4699 C CA . ILE B 1 155 ? -5.789 59.322 19.226 1.00 16.73 183 ILE B CA 1
ATOM 4700 C C . ILE B 1 155 ? -4.655 58.311 19.259 1.00 15.38 183 ILE B C 1
ATOM 4701 O O . ILE B 1 155 ? -4.826 57.191 19.743 1.00 15.71 183 ILE B O 1
ATOM 4706 N N . SER B 1 156 ? -3.450 58.709 18.809 1.00 14.11 184 SER B N 1
ATOM 4707 C CA . SER B 1 156 ? -2.280 57.853 18.902 1.00 13.73 184 SER B CA 1
ATOM 4708 C C . SER B 1 156 ? -1.748 57.791 20.327 1.00 12.10 184 SER B C 1
ATOM 4709 O O . SER B 1 156 ? -1.753 58.796 21.037 1.00 12.68 184 SER B O 1
ATOM 4712 N N . ALA B 1 157 ? -1.223 56.620 20.723 1.00 12.16 185 ALA B N 1
ATOM 4713 C CA . ALA B 1 157 ? -0.490 56.556 21.980 1.00 12.04 185 ALA B CA 1
ATOM 4714 C C . ALA B 1 157 ? 0.731 57.485 22.006 1.00 10.40 185 ALA B C 1
ATOM 4715 O O . ALA B 1 157 ? 1.158 57.898 23.089 1.00 12.62 185 ALA B O 1
ATOM 4717 N N . THR B 1 158 ? 1.254 57.867 20.839 1.00 11.86 186 THR B N 1
ATOM 4718 C CA . THR B 1 158 ? 2.358 58.809 20.768 1.00 13.59 186 THR B CA 1
ATOM 4719 C C . THR B 1 158 ? 1.960 60.215 21.168 1.00 14.91 186 THR B C 1
ATOM 4720 O O . THR B 1 158 ? 2.853 61.045 21.353 1.00 19.25 186 THR B O 1
ATOM 4724 N N . SER B 1 159 ? 0.653 60.509 21.305 1.00 13.35 187 SER B N 1
ATOM 4725 C CA . SER B 1 159 ? 0.155 61.775 21.834 1.00 13.81 187 SER B CA 1
ATOM 4726 C C . SER B 1 159 ? -0.349 61.636 23.263 1.00 12.17 187 SER B C 1
ATOM 4727 O O . SER B 1 159 ? -0.705 62.631 23.884 1.00 13.25 187 SER B O 1
ATOM 4730 N N . ILE B 1 160 ? -0.401 60.413 23.761 1.00 11.91 188 ILE B N 1
ATOM 4731 C CA . ILE B 1 160 ? -0.813 60.116 25.119 1.00 12.71 188 ILE B CA 1
ATOM 4732 C C . ILE B 1 160 ? 0.392 60.082 26.053 1.00 12.53 188 ILE B C 1
ATOM 4733 O O . ILE B 1 160 ? 0.424 60.772 27.074 1.00 14.17 188 ILE B O 1
ATOM 4738 N N . PHE B 1 161 ? 1.360 59.261 25.718 1.00 11.66 189 PHE B N 1
ATOM 4739 C CA . PHE B 1 161 ? 2.564 59.106 26.511 1.00 12.52 189 PHE B CA 1
ATOM 4740 C C . PHE B 1 161 ? 3.577 60.208 26.268 1.00 13.21 189 PHE B C 1
ATOM 4741 O O . PHE B 1 161 ? 4.470 60.399 27.104 1.00 14.96 189 PHE B O 1
ATOM 4749 N N . PHE B 1 162 ? 3.446 60.956 25.172 1.00 12.87 190 PHE B N 1
ATOM 4750 C CA . PHE B 1 162 ? 4.325 62.059 24.799 1.00 14.03 190 PHE B CA 1
ATOM 4751 C C . PHE B 1 162 ? 3.443 63.232 24.397 1.00 15.09 190 PHE B C 1
ATOM 4752 O O . PHE B 1 162 ? 2.247 63.055 24.123 1.00 17.50 190 PHE B O 1
ATOM 4760 N N . GLU B 1 163 ? 4.034 64.402 24.326 1.00 13.65 191 GLU B N 1
ATOM 4761 C CA . GLU B 1 163 ? 3.335 65.657 24.035 1.00 12.76 191 GLU B CA 1
ATOM 4762 C C . GLU B 1 163 ? 3.700 66.098 22.622 1.00 13.33 191 GLU B C 1
ATOM 4763 O O . GLU B 1 163 ? 4.847 66.461 22.331 1.00 14.27 191 GLU B O 1
ATOM 4769 N N . SER B 1 164 ? 2.743 66.049 21.717 1.00 13.67 192 SER B N 1
ATOM 4770 C CA . SER B 1 164 ? 2.995 66.332 20.313 1.00 15.41 192 SER B CA 1
ATOM 4771 C C . SER B 1 164 ? 2.342 67.643 19.892 1.00 14.75 192 SER B C 1
ATOM 4772 O O . SER B 1 164 ? 1.326 68.077 20.466 1.00 15.77 192 SER B O 1
ATOM 4775 N N . MET B 1 165 ? 2.953 68.272 18.894 1.00 13.61 193 MET B N 1
ATOM 4776 C CA . MET B 1 165 ? 2.368 69.378 18.204 1.00 12.44 193 MET B CA 1
ATOM 4777 C C . MET B 1 165 ? 2.720 69.191 16.732 1.00 12.69 193 MET B C 1
ATOM 4778 O O . MET B 1 165 ? 3.907 68.981 16.390 1.00 11.69 193 MET B O 1
ATOM 4783 N N . PRO B 1 166 ? 1.760 69.277 15.818 1.00 12.18 194 PRO B N 1
ATOM 4784 C CA . PRO B 1 166 ? 2.043 69.016 14.412 1.00 14.30 194 PRO B CA 1
ATOM 4785 C C . PRO B 1 166 ? 2.732 70.195 13.744 1.00 14.78 194 PRO B C 1
ATOM 4786 O O . PRO B 1 166 ? 2.630 71.356 14.162 1.00 15.78 194 PRO B O 1
ATOM 4790 N N . TYR B 1 167 ? 3.407 69.877 12.654 1.00 13.66 195 TYR B N 1
ATOM 4791 C CA . TYR B 1 167 ? 3.721 70.873 11.649 1.00 13.54 195 TYR B CA 1
ATOM 4792 C C . TYR B 1 167 ? 2.911 70.562 10.397 1.00 14.04 195 TYR B C 1
ATOM 4793 O O . TYR B 1 167 ? 2.339 69.473 10.274 1.00 14.52 195 TYR B O 1
ATOM 4802 N N . LYS B 1 168 ? 2.905 71.518 9.455 1.00 14.85 196 LYS B N 1
ATOM 4803 C CA . LYS B 1 168 ? 1.879 71.577 8.413 1.00 14.75 196 LYS B CA 1
ATOM 4804 C C . LYS B 1 168 ? 2.474 71.780 7.022 1.00 15.17 196 LYS B C 1
ATOM 4805 O O . LYS B 1 168 ? 3.586 72.290 6.870 1.00 16.04 196 LYS B O 1
ATOM 4811 N N . LEU B 1 169 ? 1.692 71.440 6.004 1.00 15.37 197 LEU B N 1
ATOM 4812 C CA . LEU B 1 169 ? 1.959 71.880 4.642 1.00 15.65 197 LEU B CA 1
ATOM 4813 C C . LEU B 1 169 ? 1.645 73.363 4.502 1.00 16.42 197 LEU B C 1
ATOM 4814 O O . LEU B 1 169 ? 0.832 73.930 5.251 1.00 18.00 197 LEU B O 1
ATOM 4819 N N . ASN B 1 170 ? 2.288 73.998 3.525 1.00 17.69 198 ASN B N 1
ATOM 4820 C CA . ASN B 1 170 ? 1.850 75.278 3.009 1.00 19.78 198 ASN B CA 1
ATOM 4821 C C . ASN B 1 170 ? 0.700 74.967 2.061 1.00 20.28 198 ASN B C 1
ATOM 4822 O O . ASN B 1 170 ? 0.918 74.342 1.020 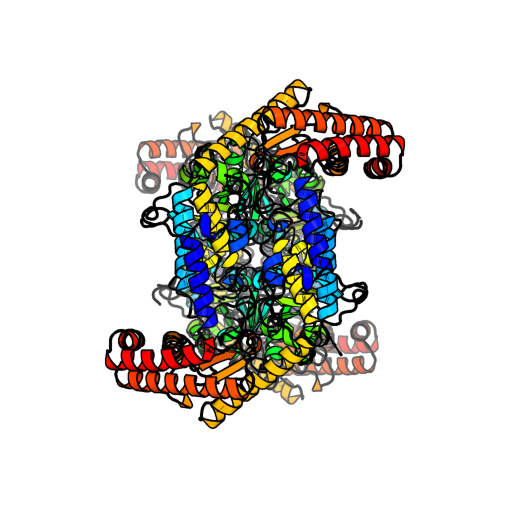1.00 20.09 198 ASN B O 1
ATOM 4827 N N . PRO B 1 171 ? -0.530 75.358 2.403 1.00 22.50 199 PRO B N 1
ATOM 4828 C CA . PRO B 1 171 ? -1.687 74.942 1.601 1.00 23.71 199 PRO B CA 1
ATOM 4829 C C . PRO B 1 171 ? -1.583 75.346 0.150 1.00 24.85 199 PRO B C 1
ATOM 4830 O O . PRO B 1 171 ? -2.197 74.704 -0.713 1.00 25.54 199 PRO B O 1
ATOM 4834 N N . LYS B 1 172 ? -0.834 76.407 -0.149 1.00 25.49 200 LYS B N 1
ATOM 4835 C CA . LYS B 1 172 ? -0.791 76.955 -1.496 1.00 27.18 200 LYS B CA 1
ATOM 4836 C C . LYS B 1 172 ? 0.236 76.282 -2.398 1.00 27.03 200 LYS B C 1
ATOM 4837 O O . LYS B 1 172 ? 0.151 76.434 -3.627 1.00 29.57 200 LYS B O 1
ATOM 4843 N N . THR B 1 173 ? 1.200 75.551 -1.826 1.00 23.91 201 THR B N 1
ATOM 4844 C CA . THR B 1 173 ? 2.176 74.807 -2.614 1.00 20.86 201 THR B CA 1
ATOM 4845 C C . THR B 1 173 ? 2.054 73.304 -2.434 1.00 19.31 201 THR B C 1
ATOM 4846 O O . THR B 1 173 ? 2.594 72.552 -3.252 1.00 18.81 201 THR B O 1
ATOM 4850 N N . GLY B 1 174 ? 1.362 72.851 -1.391 1.00 19.30 202 GLY B N 1
ATOM 4851 C CA . GLY B 1 174 ? 1.292 71.443 -1.069 1.00 17.20 202 GLY B CA 1
ATOM 4852 C C . GLY B 1 174 ? 2.570 70.841 -0.548 1.00 16.54 202 GLY B C 1
ATOM 4853 O O . GLY B 1 174 ? 2.656 69.598 -0.410 1.00 17.05 202 GLY B O 1
ATOM 4854 N N . LEU B 1 175 ? 3.549 71.688 -0.211 1.00 15.25 203 LEU B N 1
ATOM 4855 C CA . LEU B 1 175 ? 4.819 71.221 0.314 1.00 16.09 203 LEU B CA 1
ATOM 4856 C C . LEU B 1 175 ? 4.886 71.499 1.814 1.00 16.10 203 LEU B C 1
ATOM 4857 O O . LEU B 1 175 ? 4.231 72.407 2.331 1.00 17.44 203 LEU B O 1
ATOM 4862 N N . ILE B 1 176 ? 5.712 70.712 2.506 1.00 15.31 204 ILE B N 1
ATOM 4863 C CA . ILE B 1 176 ? 5.992 70.970 3.919 1.00 15.07 204 ILE B CA 1
ATOM 4864 C C . ILE B 1 176 ? 6.479 72.402 4.090 1.00 16.81 204 ILE B C 1
ATOM 4865 O O . ILE B 1 176 ? 7.389 72.872 3.393 1.00 18.03 204 ILE B O 1
ATOM 4870 N N . ASP B 1 177 ? 5.882 73.098 5.038 1.00 18.16 205 ASP B N 1
ATOM 4871 C CA . ASP B 1 177 ? 6.243 74.489 5.292 1.00 18.58 205 ASP B CA 1
ATOM 4872 C C . ASP B 1 177 ? 7.389 74.488 6.287 1.00 17.15 205 ASP B C 1
ATOM 4873 O O . ASP B 1 177 ? 7.195 74.614 7.492 1.00 16.57 205 ASP B O 1
ATOM 4878 N N . TYR B 1 178 ? 8.611 74.401 5.735 1.00 16.28 206 TYR B N 1
ATOM 4879 C CA . TYR B 1 178 ? 9.803 74.393 6.574 1.00 17.31 206 TYR B CA 1
ATOM 4880 C C . TYR B 1 178 ? 9.965 75.694 7.348 1.00 17.77 206 TYR B C 1
ATOM 4881 O O . TYR B 1 178 ? 10.452 75.675 8.489 1.00 18.92 206 TYR B O 1
ATOM 4890 N N . ASN B 1 179 ? 9.559 76.816 6.780 1.00 18.69 207 ASN B N 1
ATOM 4891 C CA . ASN B 1 179 ? 9.715 78.067 7.504 1.00 18.68 207 ASN B CA 1
ATOM 4892 C C . ASN B 1 179 ? 8.842 78.101 8.742 1.00 18.78 207 ASN B C 1
ATOM 4893 O O . ASN B 1 179 ? 9.283 78.512 9.828 1.00 19.08 207 ASN B O 1
ATOM 4898 N N . GLN B 1 180 ? 7.611 77.604 8.635 1.00 18.24 208 GLN B N 1
ATOM 4899 C CA . GLN B 1 180 ? 6.768 77.638 9.804 1.00 17.96 208 GLN B CA 1
ATOM 4900 C C . GLN B 1 180 ? 7.224 76.590 10.805 1.00 18.19 208 GLN B C 1
ATOM 4901 O O . GLN B 1 180 ? 7.102 76.783 12.014 1.00 19.41 208 GLN B O 1
ATOM 4907 N N . LEU B 1 181 ? 7.743 75.465 10.338 1.00 17.51 209 LEU B N 1
ATOM 4908 C CA . LEU B 1 181 ? 8.266 74.463 11.259 1.00 17.51 209 LEU B CA 1
ATOM 4909 C C . LEU B 1 181 ? 9.382 75.056 12.099 1.00 18.07 209 LEU B C 1
ATOM 4910 O O . LEU B 1 181 ? 9.414 74.870 13.319 1.00 18.23 209 LEU B O 1
ATOM 4915 N N . ALA B 1 182 ? 10.291 75.808 11.467 1.00 17.85 210 ALA B N 1
ATOM 4916 C CA . ALA B 1 182 ? 11.364 76.434 12.236 1.00 18.34 210 ALA B CA 1
ATOM 4917 C C . ALA B 1 182 ? 10.803 77.403 13.258 1.00 17.71 210 ALA B C 1
ATOM 4918 O O . ALA B 1 182 ? 11.240 77.425 14.414 1.00 18.01 210 ALA B O 1
ATOM 4920 N N . LEU B 1 183 ? 9.817 78.202 12.845 1.00 17.54 211 LEU B N 1
ATOM 4921 C CA . LEU B 1 183 ? 9.243 79.206 13.731 1.00 17.91 211 LEU B CA 1
ATOM 4922 C C . LEU B 1 183 ? 8.574 78.540 14.919 1.00 17.46 211 LEU B C 1
ATOM 4923 O O . LEU B 1 183 ? 8.814 78.905 16.077 1.00 17.10 211 LEU B O 1
ATOM 4928 N N . THR B 1 184 ? 7.769 77.508 14.659 1.00 17.24 212 THR B N 1
ATOM 4929 C CA . THR B 1 184 ? 7.036 76.913 15.768 1.00 16.89 212 THR B CA 1
ATOM 4930 C C . THR B 1 184 ? 7.921 76.029 16.641 1.00 16.59 212 THR B C 1
ATOM 4931 O O . THR B 1 184 ? 7.687 75.924 17.848 1.00 15.24 212 THR B O 1
ATOM 4935 N N . ALA B 1 185 ? 8.944 75.401 16.057 1.00 16.83 213 ALA B N 1
ATOM 4936 C CA . ALA B 1 185 ? 9.839 74.592 16.867 1.00 16.99 213 ALA B CA 1
ATOM 4937 C C . ALA B 1 185 ? 10.527 75.425 17.939 1.00 17.39 213 ALA B C 1
ATOM 4938 O O . ALA B 1 185 ? 10.722 74.954 19.062 1.00 18.48 213 ALA B O 1
ATOM 4940 N N . ARG B 1 186 ? 10.897 76.665 17.599 1.00 16.61 214 ARG B N 1
ATOM 4941 C CA . ARG B 1 186 ? 11.512 77.564 18.574 1.00 16.26 214 ARG B CA 1
ATOM 4942 C C . ARG B 1 186 ? 10.599 77.814 19.759 1.00 16.22 214 ARG B C 1
ATOM 4943 O O . ARG B 1 186 ? 11.068 77.992 20.883 1.00 17.07 214 ARG B O 1
ATOM 4951 N N . LEU B 1 187 ? 9.292 77.904 19.520 1.00 16.49 215 LEU B N 1
ATOM 4952 C CA . LEU B 1 187 ? 8.351 78.155 20.603 1.00 15.27 215 LEU B CA 1
ATOM 4953 C C . LEU B 1 187 ? 8.058 76.889 21.403 1.00 14.65 215 LEU B C 1
ATOM 4954 O O . LEU B 1 187 ? 7.971 76.924 22.634 1.00 16.86 215 LEU B O 1
ATOM 4959 N N . PHE B 1 188 ? 7.863 75.777 20.718 1.00 14.31 216 PHE B N 1
ATOM 4960 C CA . PHE B 1 188 ? 7.397 74.541 21.345 1.00 14.10 216 PHE B CA 1
ATOM 4961 C C . PHE B 1 188 ? 8.538 73.777 21.991 1.00 15.37 216 PHE B C 1
ATOM 4962 O O . PHE B 1 188 ? 8.297 72.985 22.901 1.00 15.39 216 PHE B O 1
ATOM 4970 N N . ARG B 1 189 ? 9.781 73.959 21.476 1.00 15.71 217 ARG B N 1
ATOM 4971 C CA . ARG B 1 189 ? 10.954 73.258 22.001 1.00 16.67 217 ARG B CA 1
ATOM 4972 C C . ARG B 1 189 ? 10.818 71.733 22.012 1.00 14.26 217 ARG B C 1
ATOM 4973 O O . ARG B 1 189 ? 10.939 71.085 23.066 1.00 14.34 217 ARG B O 1
ATOM 4981 N N . PRO B 1 190 ? 10.600 71.119 20.856 1.00 13.40 218 PRO B N 1
ATOM 4982 C CA . PRO B 1 190 ? 10.509 69.651 20.807 1.00 14.07 218 PRO B CA 1
ATOM 4983 C C . PRO B 1 190 ? 11.834 68.998 21.166 1.00 14.78 218 PRO B C 1
ATOM 4984 O O . PRO B 1 190 ? 12.885 69.555 20.846 1.00 15.10 218 PRO B O 1
ATOM 4988 N N . ARG B 1 191 ? 11.776 67.784 21.744 1.00 14.42 219 ARG B N 1
ATOM 4989 C CA . ARG B 1 191 ? 12.981 66.993 21.928 1.00 15.23 219 ARG B CA 1
ATOM 4990 C C . ARG B 1 191 ? 13.265 66.104 20.734 1.00 14.32 219 ARG B C 1
ATOM 4991 O O . ARG B 1 191 ? 14.388 65.606 20.598 1.00 13.65 219 ARG B O 1
ATOM 4999 N N . LEU B 1 192 ? 12.272 65.869 19.870 1.00 13.06 220 LEU B N 1
ATOM 5000 C CA . LEU B 1 192 ? 12.424 65.015 18.689 1.00 14.81 220 LEU B CA 1
ATOM 5001 C C . LEU B 1 192 ? 11.473 65.510 17.606 1.00 12.98 220 LEU B C 1
ATOM 5002 O O . LEU B 1 192 ? 10.330 65.890 17.913 1.00 14.99 220 LEU B O 1
ATOM 5007 N N . ILE B 1 193 ? 11.962 65.591 16.372 1.00 12.43 221 ILE B N 1
ATOM 5008 C CA . ILE B 1 193 ? 11.152 65.939 15.206 1.00 11.66 221 ILE B CA 1
ATOM 5009 C C . ILE B 1 193 ? 11.212 64.782 14.225 1.00 11.81 221 ILE B C 1
ATOM 5010 O O . ILE B 1 193 ? 12.290 64.235 13.960 1.00 13.19 221 ILE B O 1
ATOM 5015 N N . ILE B 1 194 ? 10.059 64.389 13.681 1.00 11.23 222 ILE B N 1
ATOM 5016 C CA . ILE B 1 194 ? 9.959 63.286 12.744 1.00 12.87 222 ILE B CA 1
ATOM 5017 C C . ILE B 1 194 ? 9.879 63.847 11.336 1.00 13.48 222 ILE B C 1
ATOM 5018 O O . ILE B 1 194 ? 8.997 64.662 11.015 1.00 14.61 222 ILE B O 1
ATOM 5023 N N . ALA B 1 195 ? 10.778 63.396 10.484 1.00 13.06 223 ALA B N 1
ATOM 5024 C CA . ALA B 1 195 ? 10.755 63.655 9.060 1.00 14.10 223 ALA B CA 1
ATOM 5025 C C . ALA B 1 195 ? 10.389 62.365 8.332 1.00 14.36 223 ALA B C 1
ATOM 5026 O O . ALA B 1 195 ? 11.221 61.460 8.197 1.00 14.56 223 ALA B O 1
ATOM 5028 N N . GLY B 1 196 ? 9.158 62.288 7.818 1.00 13.84 224 GLY B N 1
ATOM 5029 C CA . GLY B 1 196 ? 8.676 61.140 7.125 1.00 11.35 224 GLY B CA 1
ATOM 5030 C C . GLY B 1 196 ? 7.166 61.191 7.001 1.00 12.68 224 GLY B C 1
ATOM 5031 O O . GLY B 1 196 ? 6.493 61.816 7.831 1.00 14.44 224 GLY B O 1
ATOM 5032 N N . THR B 1 197 ? 6.628 60.542 5.976 1.00 12.90 225 THR B N 1
ATOM 5033 C CA . THR B 1 197 ? 5.235 60.755 5.582 1.00 12.15 225 THR B CA 1
ATOM 5034 C C . THR B 1 197 ? 4.532 59.467 5.181 1.00 12.92 225 THR B C 1
ATOM 5035 O O . THR B 1 197 ? 5.145 58.469 4.786 1.00 14.57 225 THR B O 1
ATOM 5039 N N . SER B 1 198 ? 3.204 59.496 5.328 1.00 14.07 226 SER B N 1
ATOM 5040 C CA . SER B 1 198 ? 2.332 58.488 4.760 1.00 13.58 226 SER B CA 1
ATOM 5041 C C . SER B 1 198 ? 1.741 58.893 3.411 1.00 13.50 226 SER B C 1
ATOM 5042 O O . SER B 1 198 ? 1.515 58.018 2.566 1.00 14.28 226 SER B O 1
ATOM 5045 N N . ALA B 1 199 ? 1.487 60.181 3.198 1.00 13.47 227 ALA B N 1
ATOM 5046 C CA . ALA B 1 199 ? 0.850 60.655 1.982 1.00 12.38 227 ALA B CA 1
ATOM 5047 C C . ALA B 1 199 ? 1.497 61.971 1.561 1.00 13.54 227 ALA B C 1
ATOM 5048 O O . ALA B 1 199 ? 0.974 63.053 1.839 1.00 15.19 227 ALA B O 1
ATOM 5050 N N . TYR B 1 200 ? 2.645 61.864 0.883 1.00 14.07 228 TYR B N 1
ATOM 5051 C CA . TYR B 1 200 ? 3.390 63.032 0.388 1.00 15.24 228 TYR B CA 1
ATOM 5052 C C . TYR B 1 200 ? 4.130 62.622 -0.872 1.00 14.09 228 TYR B C 1
ATOM 5053 O O . TYR B 1 200 ? 4.810 61.592 -0.867 1.00 14.80 228 TYR B O 1
ATOM 5062 N N . ALA B 1 201 ? 3.950 63.382 -1.952 1.00 13.51 229 ALA B N 1
ATOM 5063 C CA . ALA B 1 201 ? 4.464 62.988 -3.253 1.00 15.61 229 ALA B CA 1
ATOM 5064 C C . ALA B 1 201 ? 5.825 63.606 -3.573 1.00 16.53 229 ALA B C 1
ATOM 5065 O O . ALA B 1 201 ? 6.388 63.312 -4.620 1.00 19.07 229 ALA B O 1
ATOM 5067 N N . ARG B 1 202 ? 6.387 64.404 -2.683 1.00 17.13 230 ARG B N 1
ATOM 5068 C CA . ARG B 1 202 ? 7.654 65.081 -2.960 1.00 16.39 230 ARG B CA 1
ATOM 5069 C C . ARG B 1 202 ? 8.726 64.607 -1.990 1.00 16.38 230 ARG B C 1
ATOM 5070 O O . ARG B 1 202 ? 8.457 63.895 -1.023 1.00 17.59 230 ARG B O 1
ATOM 5078 N N . LEU B 1 203 ? 9.978 64.925 -2.334 1.00 17.15 231 LEU B N 1
ATOM 5079 C CA . LEU B 1 203 ? 11.121 64.539 -1.518 1.00 17.53 231 LEU B CA 1
ATOM 5080 C C . LEU B 1 203 ? 11.267 65.487 -0.337 1.00 17.24 231 LEU B C 1
ATOM 5081 O O . LEU B 1 203 ? 11.103 66.699 -0.481 1.00 18.17 231 LEU B O 1
ATOM 5086 N N . ILE B 1 204 ? 11.564 64.929 0.836 1.00 16.56 232 ILE B N 1
ATOM 5087 C CA . ILE B 1 204 ? 11.728 65.716 2.049 1.00 15.18 232 ILE B CA 1
ATOM 5088 C C . ILE B 1 204 ? 13.120 66.341 2.087 1.00 15.46 232 ILE B C 1
ATOM 5089 O O . ILE B 1 204 ? 14.125 65.685 1.779 1.00 16.81 232 ILE B O 1
ATOM 5094 N N . ASP B 1 205 ? 13.180 67.598 2.514 1.00 15.11 233 ASP B N 1
ATOM 5095 C CA . ASP B 1 205 ? 14.444 68.332 2.612 1.00 16.15 233 ASP B CA 1
ATOM 5096 C C . ASP B 1 205 ? 15.080 67.984 3.956 1.00 16.58 233 ASP B C 1
ATOM 5097 O O . ASP B 1 205 ? 14.968 68.701 4.944 1.00 16.39 233 ASP B O 1
ATOM 5102 N N . TYR B 1 206 ? 15.727 66.816 4.005 1.00 15.48 234 TYR B N 1
ATOM 5103 C CA . TYR B 1 206 ? 16.303 66.337 5.263 1.00 14.59 234 TYR B CA 1
ATOM 5104 C C . TYR B 1 206 ? 17.388 67.268 5.779 1.00 16.07 234 TYR B C 1
ATOM 5105 O O . TYR B 1 206 ? 17.585 67.368 6.993 1.00 15.51 234 TYR B O 1
ATOM 5114 N N . ALA B 1 207 ? 18.098 67.955 4.882 1.00 17.79 235 ALA B N 1
ATOM 5115 C CA . ALA B 1 207 ? 19.106 68.900 5.336 1.00 18.51 235 ALA B CA 1
ATOM 5116 C C . ALA B 1 207 ? 18.464 70.017 6.146 1.00 17.66 235 ALA B C 1
ATOM 5117 O O . ALA B 1 207 ? 18.993 70.433 7.193 1.00 18.22 235 ALA B O 1
ATOM 5119 N N . ARG B 1 208 ? 17.345 70.546 5.650 1.00 15.90 236 ARG B N 1
ATOM 5120 C CA . ARG B 1 208 ? 16.656 71.605 6.365 1.00 17.03 236 ARG B CA 1
ATOM 5121 C C . ARG B 1 208 ? 16.106 71.080 7.688 1.00 17.47 236 ARG B C 1
ATOM 5122 O O . ARG B 1 208 ? 16.186 71.765 8.717 1.00 16.60 236 ARG B O 1
ATOM 5130 N N . MET B 1 209 ? 15.553 69.864 7.689 1.00 17.35 237 MET B N 1
ATOM 5131 C CA . MET B 1 209 ? 15.053 69.295 8.937 1.00 18.23 237 MET B CA 1
ATOM 5132 C C . MET B 1 209 ? 16.173 69.178 9.963 1.00 17.96 237 MET B C 1
ATOM 5133 O O . MET B 1 209 ? 15.969 69.461 11.149 1.00 17.45 237 MET B O 1
ATOM 5138 N N . ARG B 1 210 ? 17.364 68.745 9.532 1.00 18.02 238 ARG B N 1
ATOM 5139 C CA . ARG B 1 210 ? 18.487 68.678 10.463 1.00 20.00 238 ARG B CA 1
ATOM 5140 C C . ARG B 1 210 ? 18.887 70.064 10.952 1.00 19.15 238 ARG B C 1
ATOM 5141 O O . ARG B 1 210 ? 19.269 70.227 12.113 1.00 18.69 238 ARG B O 1
ATOM 5149 N N . GLU B 1 211 ? 18.820 71.080 10.080 1.00 18.67 239 GLU B N 1
ATOM 5150 C CA . GLU B 1 211 ? 19.088 72.443 10.533 1.00 19.92 239 GLU B CA 1
ATOM 5151 C C . GLU B 1 211 ? 18.167 72.825 11.680 1.00 18.50 239 GLU B C 1
ATOM 5152 O O . GLU B 1 211 ? 18.601 73.402 12.682 1.00 19.25 239 GLU B O 1
ATOM 5158 N N . VAL B 1 212 ? 16.871 72.592 11.504 1.00 18.13 240 VAL B N 1
ATOM 5159 C CA . VAL B 1 212 ? 15.925 72.948 12.547 1.00 17.59 240 VAL B CA 1
ATOM 5160 C C . VAL B 1 212 ? 16.259 72.199 13.822 1.00 16.35 240 VAL B C 1
ATOM 5161 O O . VAL B 1 212 ? 16.327 72.798 14.902 1.00 15.31 240 VAL B O 1
ATOM 5165 N N . CYS B 1 213 ? 16.473 70.881 13.718 1.00 16.71 241 CYS B N 1
ATOM 5166 C CA . CYS B 1 213 ? 16.754 70.089 14.909 1.00 17.24 241 CYS B CA 1
ATOM 5167 C C . CYS B 1 213 ? 18.054 70.530 15.569 1.00 18.71 241 CYS B C 1
ATOM 5168 O O . CYS B 1 213 ? 18.144 70.604 16.799 1.00 18.07 241 CYS B O 1
ATOM 5171 N N . ASP B 1 214 ? 19.074 70.838 14.782 1.00 18.91 242 ASP B N 1
ATOM 5172 C CA . ASP B 1 214 ? 20.302 71.326 15.395 1.00 20.45 242 ASP B CA 1
ATOM 5173 C C . ASP B 1 214 ? 20.063 72.647 16.122 1.00 19.72 242 ASP B C 1
ATOM 5174 O O . ASP B 1 214 ? 20.546 72.844 17.246 1.00 18.49 242 ASP B O 1
ATOM 5179 N N . GLU B 1 215 ? 19.270 73.540 15.530 1.00 20.04 243 GLU B N 1
ATOM 5180 C CA . GLU B 1 215 ? 19.011 74.823 16.176 1.00 20.35 243 GLU B CA 1
ATOM 5181 C C . GLU B 1 215 ? 18.346 74.632 17.545 1.00 19.81 243 GLU B C 1
ATOM 5182 O O . GLU B 1 215 ? 18.763 75.240 18.548 1.00 20.19 243 GLU B O 1
ATOM 5188 N N . VAL B 1 216 ? 17.282 73.823 17.605 1.00 19.26 244 VAL B N 1
ATOM 5189 C CA . VAL B 1 216 ? 16.472 73.710 18.815 1.00 18.66 244 VAL B CA 1
ATOM 5190 C C . VAL B 1 216 ? 16.901 72.549 19.703 1.00 18.96 244 VAL B C 1
ATOM 5191 O O . VAL B 1 216 ? 16.257 72.264 20.733 1.00 18.38 244 VAL B O 1
ATOM 5195 N N . LYS B 1 217 ? 18.009 71.885 19.326 1.00 18.44 245 LYS B N 1
ATOM 5196 C CA . LYS B 1 217 ? 18.574 70.776 20.106 1.00 19.42 245 LYS B CA 1
ATOM 5197 C C . LYS B 1 217 ? 17.590 69.607 20.252 1.00 18.58 245 LYS B C 1
ATOM 5198 O O . LYS B 1 217 ? 17.399 69.032 21.329 1.00 18.78 245 LYS B O 1
ATOM 5204 N N . ALA B 1 218 ? 16.999 69.221 19.129 1.00 18.22 246 ALA B N 1
ATOM 5205 C CA . ALA B 1 218 ? 16.115 68.077 19.049 1.00 17.78 246 ALA B CA 1
ATOM 5206 C C . ALA B 1 218 ? 16.800 66.947 18.294 1.00 17.48 246 ALA B C 1
ATOM 5207 O O . ALA B 1 218 ? 17.669 67.170 17.456 1.00 15.55 246 ALA B O 1
ATOM 5209 N N . HIS B 1 219 ? 16.352 65.724 18.546 1.00 16.81 247 HIS B N 1
ATOM 5210 C CA . HIS B 1 219 ? 16.755 64.595 17.726 1.00 16.99 247 HIS B CA 1
ATOM 5211 C C . HIS B 1 219 ? 15.972 64.637 16.425 1.00 16.17 247 HIS B C 1
ATOM 5212 O O . HIS B 1 219 ? 14.774 64.937 16.422 1.00 16.41 247 HIS B O 1
ATOM 5219 N N . LEU B 1 220 ? 16.615 64.288 15.329 1.00 16.77 248 LEU B N 1
ATOM 5220 C CA . LEU B 1 220 ? 15.917 64.106 14.065 1.00 15.56 248 LEU B CA 1
ATOM 5221 C C . LEU B 1 220 ? 15.717 62.615 13.810 1.00 14.33 248 LEU B C 1
ATOM 5222 O O . LEU B 1 220 ? 16.685 61.867 13.703 1.00 15.08 248 LEU B O 1
ATOM 5227 N N . LEU B 1 221 ? 14.461 62.190 13.725 1.00 12.04 249 LEU B N 1
ATOM 5228 C CA . LEU B 1 221 ? 14.076 60.834 13.365 1.00 11.11 249 LEU B CA 1
ATOM 5229 C C . LEU B 1 221 ? 13.531 60.873 11.934 1.00 11.99 249 LEU B C 1
ATOM 5230 O O . LEU B 1 221 ? 12.570 61.610 11.655 1.00 11.44 249 LEU B O 1
ATOM 5235 N N . ALA B 1 222 ? 14.090 60.073 11.036 1.00 11.03 250 ALA B N 1
ATOM 5236 C CA . ALA B 1 222 ? 13.527 59.896 9.710 1.00 12.45 250 ALA B CA 1
ATOM 5237 C C . ALA B 1 222 ? 12.721 58.599 9.695 1.00 12.01 250 ALA B C 1
ATOM 5238 O O . ALA B 1 222 ? 13.244 57.537 9.993 1.00 13.45 250 ALA B O 1
ATOM 5240 N N . ASP B 1 223 ? 11.423 58.715 9.430 1.00 11.79 251 ASP B N 1
ATOM 5241 C CA . ASP B 1 223 ? 10.544 57.559 9.309 1.00 11.46 251 ASP B CA 1
ATOM 5242 C C . ASP B 1 223 ? 10.320 57.365 7.817 1.00 12.28 251 ASP B C 1
ATOM 5243 O O . ASP B 1 223 ? 9.433 57.979 7.220 1.00 10.79 251 ASP B O 1
ATOM 5248 N N . MET B 1 224 ? 11.136 56.500 7.228 1.00 12.88 252 MET B N 1
ATOM 5249 C CA . MET B 1 224 ? 11.194 56.320 5.790 1.00 13.52 252 MET B CA 1
ATOM 5250 C C . MET B 1 224 ? 10.332 55.160 5.290 1.00 13.00 252 MET B C 1
ATOM 5251 O O . MET B 1 224 ? 10.502 54.728 4.146 1.00 14.44 252 MET B O 1
ATOM 5256 N N . ALA B 1 225 ? 9.378 54.700 6.109 1.00 12.66 253 ALA B N 1
ATOM 5257 C CA . ALA B 1 225 ? 8.569 53.534 5.757 1.00 11.93 253 ALA B CA 1
ATOM 5258 C C . ALA B 1 225 ? 8.148 53.463 4.280 1.00 12.33 253 ALA B C 1
ATOM 5259 O O . ALA B 1 225 ? 8.369 52.443 3.607 1.00 13.69 253 ALA B O 1
ATOM 5261 N N . HIS B 1 226 ? 7.538 54.524 3.756 1.00 11.94 254 HIS B N 1
ATOM 5262 C CA . HIS B 1 226 ? 6.983 54.465 2.402 1.00 12.19 254 HIS B CA 1
ATOM 5263 C C . HIS B 1 226 ? 8.072 54.384 1.341 1.00 14.12 254 HIS B C 1
ATOM 5264 O O . HIS B 1 226 ? 7.896 53.721 0.303 1.00 15.91 254 HIS B O 1
ATOM 5271 N N . ILE B 1 227 ? 9.202 55.072 1.579 1.00 14.53 255 ILE B N 1
ATOM 5272 C CA . ILE B 1 227 ? 10.248 55.275 0.575 1.00 14.74 255 ILE B CA 1
ATOM 5273 C C . ILE B 1 227 ? 11.445 54.328 0.744 1.00 14.71 255 ILE B C 1
ATOM 5274 O O . ILE B 1 227 ? 12.409 54.429 -0.039 1.00 14.09 255 ILE B O 1
ATOM 5279 N N . SER B 1 228 ? 11.398 53.414 1.726 1.00 15.17 256 SER B N 1
ATOM 5280 C CA . SER B 1 228 ? 12.577 52.644 2.095 1.00 14.07 256 SER B CA 1
ATOM 5281 C C . SER B 1 228 ? 13.189 51.902 0.916 1.00 13.09 256 SER B C 1
ATOM 5282 O O . SER B 1 228 ? 14.419 51.886 0.737 1.00 13.86 256 SER B O 1
ATOM 5285 N N . GLY B 1 229 ? 12.369 51.291 0.069 1.00 12.16 257 GLY B N 1
ATOM 5286 C CA . GLY B 1 229 ? 12.926 50.594 -1.086 1.00 13.37 257 GLY B CA 1
ATOM 5287 C C . GLY B 1 229 ? 13.541 51.536 -2.099 1.00 14.93 257 GLY B C 1
ATOM 5288 O O . GLY B 1 229 ? 14.578 51.236 -2.715 1.00 15.12 257 GLY B O 1
ATOM 5289 N N . LEU B 1 230 ? 12.934 52.704 -2.277 1.00 15.83 258 LEU B N 1
ATOM 5290 C CA . LEU B 1 230 ? 13.515 53.704 -3.175 1.00 15.14 258 LEU B CA 1
ATOM 5291 C C . LEU B 1 230 ? 14.872 54.187 -2.649 1.00 15.42 258 LEU B C 1
ATOM 5292 O O . LEU B 1 230 ? 15.802 54.373 -3.420 1.00 16.14 258 LEU B O 1
ATOM 5297 N N . VAL B 1 231 ? 14.996 54.386 -1.342 1.00 14.96 259 VAL B N 1
ATOM 5298 C CA . VAL B 1 231 ? 16.267 54.784 -0.737 1.00 15.75 259 VAL B CA 1
ATOM 5299 C C . VAL B 1 231 ? 17.311 53.686 -0.925 1.00 16.93 259 VAL B C 1
ATOM 5300 O O . VAL B 1 231 ? 18.474 53.944 -1.306 1.00 16.64 259 VAL B O 1
ATOM 5304 N N . ALA B 1 232 ? 16.915 52.440 -0.653 1.00 17.42 260 ALA B N 1
ATOM 5305 C CA . ALA B 1 232 ? 17.851 51.329 -0.779 1.00 15.90 260 ALA B CA 1
ATOM 5306 C C . ALA B 1 232 ? 18.384 51.230 -2.200 1.00 15.73 260 ALA B C 1
ATOM 5307 O O . ALA B 1 232 ? 19.579 50.975 -2.418 1.00 15.46 260 ALA B O 1
ATOM 5309 N N . ALA B 1 233 ? 17.532 51.456 -3.177 1.00 15.22 261 ALA B N 1
ATOM 5310 C CA . ALA B 1 233 ? 17.926 51.361 -4.574 1.00 16.46 261 ALA B CA 1
ATOM 5311 C C . ALA B 1 233 ? 18.694 52.584 -5.063 1.00 17.45 261 ALA B C 1
ATOM 5312 O O . ALA B 1 233 ? 19.168 52.598 -6.208 1.00 17.93 261 ALA B O 1
ATOM 5314 N N . LYS B 1 234 ? 18.821 53.608 -4.219 1.00 17.88 262 LYS B N 1
ATOM 5315 C CA . LYS B 1 234 ? 19.533 54.834 -4.555 1.00 19.42 262 LYS B CA 1
ATOM 5316 C C . LYS B 1 234 ? 18.881 55.581 -5.721 1.00 18.38 262 LYS B C 1
ATOM 5317 O O . LYS B 1 234 ? 19.564 56.252 -6.492 1.00 19.43 262 LYS B O 1
ATOM 5323 N N . VAL B 1 235 ? 17.547 55.491 -5.834 1.00 16.82 263 VAL B N 1
ATOM 5324 C CA . VAL B 1 235 ? 16.836 56.243 -6.858 1.00 17.01 263 VAL B CA 1
ATOM 5325 C C . VAL B 1 235 ? 16.307 57.574 -6.353 1.00 16.68 263 VAL B C 1
ATOM 5326 O O . VAL B 1 235 ? 15.866 58.398 -7.174 1.00 18.29 263 VAL B O 1
ATOM 5330 N N . ILE B 1 236 ? 16.348 57.820 -5.048 1.00 15.78 264 ILE B N 1
ATOM 5331 C CA . ILE B 1 236 ? 16.044 59.124 -4.458 1.00 16.30 264 ILE B CA 1
ATOM 5332 C C . ILE B 1 236 ? 17.045 59.370 -3.331 1.00 16.71 264 ILE B C 1
ATOM 5333 O O . ILE B 1 236 ? 17.693 58.419 -2.849 1.00 16.69 264 ILE B O 1
ATOM 5338 N N . PRO B 1 237 ? 17.165 60.606 -2.847 1.00 17.00 265 PRO B N 1
ATOM 5339 C CA . PRO B 1 237 ? 18.161 60.885 -1.816 1.00 17.52 265 PRO B CA 1
ATOM 5340 C C . PRO B 1 237 ? 17.876 60.126 -0.533 1.00 16.34 265 PRO B C 1
ATOM 5341 O O . PRO B 1 237 ? 16.722 59.859 -0.172 1.00 16.87 265 PRO B O 1
ATOM 5345 N N . SER B 1 238 ? 18.963 59.832 0.207 1.00 15.89 266 SER B N 1
ATOM 5346 C CA . SER B 1 238 ? 18.891 59.022 1.427 1.00 15.77 266 SER B CA 1
ATOM 5347 C C . SER B 1 238 ? 18.773 59.895 2.674 1.00 16.19 266 SER B C 1
ATOM 5348 O O . SER B 1 238 ? 19.565 60.833 2.852 1.00 16.90 266 SER B O 1
ATOM 5351 N N . PRO B 1 239 ? 17.823 59.592 3.564 1.00 16.24 267 PRO B N 1
ATOM 5352 C CA . PRO B 1 239 ? 17.766 60.295 4.852 1.00 15.83 267 PRO B CA 1
ATOM 5353 C C . PRO B 1 239 ? 18.948 60.021 5.749 1.00 15.03 267 PRO B C 1
ATOM 5354 O O . PRO B 1 239 ? 19.201 60.813 6.656 1.00 14.99 267 PRO B O 1
ATOM 5358 N N . PHE B 1 240 ? 19.651 58.899 5.564 1.00 15.83 268 PHE B N 1
ATOM 5359 C CA . PHE B 1 240 ? 20.804 58.587 6.403 1.00 15.05 268 PHE B CA 1
ATOM 5360 C C . PHE B 1 240 ? 21.913 59.626 6.304 1.00 17.51 268 PHE B C 1
ATOM 5361 O O . PHE B 1 240 ? 22.788 59.656 7.183 1.00 18.93 268 PHE B O 1
ATOM 5369 N N . LYS B 1 241 ? 21.920 60.470 5.254 1.00 18.58 269 LYS B N 1
ATOM 5370 C CA . LYS B 1 241 ? 22.903 61.539 5.159 1.00 20.72 269 LYS B CA 1
ATOM 5371 C C . LYS B 1 241 ? 22.680 62.648 6.177 1.00 20.92 269 LYS B C 1
ATOM 5372 O O . LYS B 1 241 ? 23.592 63.463 6.377 1.00 23.23 269 LYS B O 1
ATOM 5378 N N . HIS B 1 242 ? 21.517 62.709 6.828 1.00 20.27 270 HIS B N 1
ATOM 5379 C CA . HIS B 1 242 ? 21.206 63.819 7.727 1.00 20.39 270 HIS B CA 1
ATOM 5380 C C . HIS B 1 242 ? 20.527 63.406 9.016 1.00 20.07 270 HIS B C 1
ATOM 5381 O O . HIS B 1 242 ? 20.574 64.181 9.979 1.00 20.03 270 HIS B O 1
ATOM 5388 N N . ALA B 1 243 ? 19.885 62.251 9.071 1.00 19.73 271 ALA B N 1
ATOM 5389 C CA . ALA B 1 243 ? 19.329 61.736 10.311 1.00 20.22 271 ALA B CA 1
ATOM 5390 C C . ALA B 1 243 ? 20.330 60.800 10.973 1.00 22.86 271 ALA B C 1
ATOM 5391 O O . ALA B 1 243 ? 21.072 60.076 10.298 1.00 25.59 271 ALA B O 1
ATOM 5393 N N . ASP B 1 244 ? 20.328 60.800 12.299 1.00 22.90 272 ASP B N 1
ATOM 5394 C CA . ASP B 1 244 ? 21.062 59.799 13.058 1.00 23.23 272 ASP B CA 1
ATOM 5395 C C . ASP B 1 244 ? 20.199 58.655 13.595 1.00 19.04 272 ASP B C 1
ATOM 5396 O O . ASP B 1 244 ? 20.759 57.735 14.197 1.00 18.35 272 ASP B O 1
ATOM 5401 N N . ILE B 1 245 ? 18.862 58.727 13.473 1.00 19.01 273 ILE B N 1
ATOM 5402 C CA . ILE B 1 245 ? 17.955 57.609 13.733 1.00 17.28 273 ILE B CA 1
ATOM 5403 C C . ILE B 1 245 ? 16.995 57.490 12.551 1.00 13.31 273 ILE B C 1
ATOM 5404 O O . ILE B 1 245 ? 16.462 58.500 12.098 1.00 10.35 273 ILE B O 1
ATOM 5409 N N . VAL B 1 246 ? 16.734 56.271 12.083 1.00 11.37 274 VAL B N 1
ATOM 5410 C CA . VAL B 1 246 ? 15.842 56.065 10.944 1.00 12.35 274 VAL B CA 1
ATOM 5411 C C . VAL B 1 246 ? 14.975 54.849 11.212 1.00 11.05 274 VAL B C 1
ATOM 5412 O O . VAL B 1 246 ? 15.487 53.774 11.540 1.00 12.78 274 VAL B O 1
ATOM 5416 N N . THR B 1 247 ? 13.655 54.992 11.087 1.00 11.69 275 THR B N 1
ATOM 5417 C CA . THR B 1 247 ? 12.780 53.836 11.219 1.00 11.68 275 THR B CA 1
ATOM 5418 C C . THR B 1 247 ? 12.142 53.517 9.868 1.00 12.30 275 THR B C 1
ATOM 5419 O O . THR B 1 247 ? 12.084 54.346 8.964 1.00 13.34 275 THR B O 1
ATOM 5423 N N . THR B 1 248 ? 11.651 52.296 9.743 1.00 12.14 276 THR B N 1
ATOM 5424 C CA . THR B 1 248 ? 10.984 51.867 8.547 1.00 12.68 276 THR B CA 1
ATOM 5425 C C . THR B 1 248 ? 10.227 50.597 8.854 1.00 12.83 276 THR B C 1
ATOM 5426 O O . THR B 1 248 ? 10.541 49.875 9.806 1.00 11.49 276 THR B O 1
ATOM 5430 N N . THR B 1 249 ? 9.214 50.358 8.034 1.00 13.99 277 THR B N 1
ATOM 5431 C CA . THR B 1 249 ? 8.632 49.055 7.813 1.00 13.09 277 THR B CA 1
ATOM 5432 C C . THR B 1 249 ? 9.410 48.285 6.729 1.00 13.77 277 THR B C 1
ATOM 5433 O O . THR B 1 249 ? 10.209 48.844 5.961 1.00 13.79 277 THR B O 1
ATOM 5437 N N . THR B 1 250 ? 9.179 46.971 6.698 1.00 14.04 278 THR B N 1
ATOM 5438 C CA . THR B 1 250 ? 9.808 46.076 5.730 1.00 15.11 278 THR B CA 1
ATOM 5439 C C . THR B 1 250 ? 8.859 45.639 4.620 1.00 16.18 278 THR B C 1
ATOM 5440 O O . THR B 1 250 ? 9.304 44.996 3.674 1.00 16.86 278 THR B O 1
ATOM 5444 N N . HIS B 1 251 ? 7.570 46.030 4.694 1.00 15.70 279 HIS B N 1
ATOM 5445 C CA . HIS B 1 251 ? 6.543 45.526 3.799 1.00 16.54 279 HIS B CA 1
ATOM 5446 C C . HIS B 1 251 ? 6.004 46.507 2.758 1.00 17.01 279 HIS B C 1
ATOM 5447 O O . HIS B 1 251 ? 5.066 46.153 2.037 1.00 20.08 279 HIS B O 1
ATOM 5454 N N . LYS B 1 252 ? 6.556 47.692 2.629 1.00 16.05 280 LYS B N 1
ATOM 5455 C CA . LYS B 1 252 ? 6.042 48.632 1.635 1.00 14.51 280 LYS B CA 1
ATOM 5456 C C . LYS B 1 252 ? 6.943 48.504 0.409 1.00 15.11 280 LYS B C 1
ATOM 5457 O O . LYS B 1 252 ? 6.977 47.448 -0.231 1.00 13.70 280 LYS B O 1
ATOM 5463 N N . THR B 1 253 ? 7.675 49.567 0.078 1.00 15.64 281 THR B N 1
ATOM 5464 C CA . THR B 1 253 ? 8.541 49.527 -1.096 1.00 16.19 281 THR B CA 1
ATOM 5465 C C . THR B 1 253 ? 9.710 48.547 -0.952 1.00 15.82 281 THR B C 1
ATOM 5466 O O . THR B 1 253 ? 10.300 48.178 -1.974 1.00 16.84 281 THR B O 1
ATOM 5470 N N . LEU B 1 254 ? 10.004 48.067 0.258 1.00 16.25 282 LEU B N 1
ATOM 5471 C CA . LEU B 1 254 ? 11.025 47.032 0.410 1.00 16.45 282 LEU B CA 1
ATOM 5472 C C . LEU B 1 254 ? 10.507 45.642 0.102 1.00 17.37 282 LEU B C 1
ATOM 5473 O O . LEU B 1 254 ? 11.309 44.714 -0.052 1.00 18.24 282 LEU B O 1
ATOM 5478 N N . ARG B 1 255 ? 9.192 45.464 0.044 1.00 16.61 283 ARG B N 1
ATOM 5479 C CA . ARG B 1 255 ? 8.612 44.282 -0.553 1.00 17.09 283 ARG B CA 1
ATOM 5480 C C . ARG B 1 255 ? 8.884 43.020 0.262 1.00 15.97 283 ARG B C 1
ATOM 5481 O O . ARG B 1 255 ? 9.043 41.934 -0.300 1.00 16.03 283 ARG B O 1
ATOM 5489 N N . GLY B 1 256 ? 8.934 43.130 1.578 1.00 15.75 284 GLY B N 1
ATOM 5490 C CA . GLY B 1 256 ? 9.169 42.009 2.436 1.00 15.68 284 GLY B CA 1
ATOM 5491 C C . GLY B 1 256 ? 7.976 41.654 3.303 1.00 14.68 284 GLY B C 1
ATOM 5492 O O . GLY B 1 256 ? 6.836 42.081 3.060 1.00 14.75 284 GLY B O 1
ATOM 5493 N N . ALA B 1 257 ? 8.242 40.847 4.333 1.00 14.75 285 ALA B N 1
ATOM 5494 C CA . ALA B 1 257 ? 7.239 40.498 5.332 1.00 14.21 285 ALA B CA 1
ATOM 5495 C C . ALA B 1 257 ? 6.964 41.684 6.239 1.00 13.81 285 ALA B C 1
ATOM 5496 O O . ALA B 1 257 ? 7.774 42.598 6.334 1.00 14.97 285 ALA B O 1
ATOM 5498 N N . ARG B 1 258 ? 5.789 41.683 6.902 1.00 13.59 286 ARG B N 1
ATOM 5499 C CA . ARG B 1 258 ? 5.412 42.764 7.822 1.00 13.42 286 ARG B CA 1
ATOM 5500 C C . ARG B 1 258 ? 6.316 42.773 9.046 1.00 14.17 286 ARG B C 1
ATOM 5501 O O . ARG B 1 258 ? 6.345 41.815 9.832 1.00 15.62 286 ARG B O 1
ATOM 5509 N N . SER B 1 259 ? 7.051 43.862 9.214 1.00 14.36 287 SER B N 1
ATOM 5510 C CA . SER B 1 259 ? 7.962 44.006 10.337 1.00 14.32 287 SER B CA 1
ATOM 5511 C C . SER B 1 259 ? 8.447 45.446 10.372 1.00 12.87 287 SER B C 1
ATOM 5512 O O . SER B 1 259 ? 8.083 46.267 9.523 1.00 14.17 287 SER B O 1
ATOM 5515 N N . GLY B 1 260 ? 9.297 45.758 11.341 1.00 11.91 288 GLY B N 1
ATOM 5516 C CA . GLY B 1 260 ? 9.922 47.057 11.414 1.00 10.16 288 GLY B CA 1
ATOM 5517 C C . GLY B 1 260 ? 11.418 46.939 11.636 1.00 11.73 288 GLY B C 1
ATOM 5518 O O . GLY B 1 260 ? 11.924 45.914 12.038 1.00 14.20 288 GLY B O 1
ATOM 5519 N N . LEU B 1 261 ? 12.087 48.053 11.424 1.00 9.64 289 LEU B N 1
ATOM 5520 C CA . LEU B 1 261 ? 13.520 48.199 11.663 1.00 10.60 289 LEU B CA 1
ATOM 5521 C C . LEU B 1 261 ? 13.782 49.564 12.284 1.00 11.74 289 LEU B C 1
ATOM 5522 O O . LEU B 1 261 ? 13.088 50.542 11.974 1.00 10.74 289 LEU B O 1
ATOM 5527 N N . ILE B 1 262 ? 14.790 49.629 13.169 1.00 11.28 290 ILE B N 1
ATOM 5528 C CA . ILE B 1 262 ? 15.288 50.878 13.695 1.00 8.27 290 ILE B CA 1
ATOM 5529 C C . ILE B 1 262 ? 16.794 50.921 13.432 1.00 9.03 290 ILE B C 1
ATOM 5530 O O . ILE B 1 262 ? 17.535 50.094 13.976 1.00 12.30 290 ILE B O 1
ATOM 5535 N N . PHE B 1 263 ? 17.236 51.907 12.690 1.00 9.31 291 PHE B N 1
ATOM 5536 C CA . PHE B 1 263 ? 18.657 52.161 12.462 1.00 9.89 291 PHE B CA 1
ATOM 5537 C C . PHE B 1 263 ? 19.110 53.322 13.343 1.00 12.52 291 PHE B C 1
ATOM 5538 O O . PHE B 1 263 ? 18.353 54.269 13.540 1.00 12.49 291 PHE B O 1
ATOM 5546 N N . TYR B 1 264 ? 20.386 53.317 13.772 1.00 13.02 292 TYR B N 1
ATOM 5547 C CA . TYR B 1 264 ? 20.874 54.353 14.668 1.00 13.40 292 TYR B CA 1
ATOM 5548 C C . TYR B 1 264 ? 22.377 54.531 14.482 1.00 13.90 292 TYR B C 1
ATOM 5549 O O . TYR B 1 264 ? 23.105 53.572 14.235 1.00 13.77 292 TYR B O 1
ATOM 5558 N N . ARG B 1 265 ? 22.851 55.760 14.653 1.00 16.56 293 ARG B N 1
ATOM 5559 C CA . ARG B 1 265 ? 24.289 55.970 14.608 1.00 18.00 293 ARG B CA 1
ATOM 5560 C C . ARG B 1 265 ? 24.953 55.366 15.834 1.00 18.10 293 ARG B C 1
ATOM 5561 O O . ARG B 1 265 ? 24.361 55.284 16.916 1.00 17.02 293 ARG B O 1
ATOM 5569 N N . LYS B 1 266 ? 26.214 54.979 15.664 1.00 19.24 294 LYS B N 1
ATOM 5570 C CA . LYS B 1 266 ? 26.982 54.410 16.750 1.00 20.20 294 LYS B CA 1
ATOM 5571 C C . LYS B 1 266 ? 28.436 54.782 16.550 1.00 22.25 294 LYS B C 1
ATOM 5572 O O . LYS B 1 266 ? 28.844 55.300 15.498 1.00 22.96 294 LYS B O 1
ATOM 5578 N N . GLY B 1 267 ? 29.217 54.499 17.574 1.00 23.58 295 GLY B N 1
ATOM 5579 C CA . GLY B 1 267 ? 30.624 54.831 17.517 1.00 23.55 295 GLY B CA 1
ATOM 5580 C C . GLY B 1 267 ? 30.891 56.280 17.882 1.00 27.51 295 GLY B C 1
ATOM 5581 O O . GLY B 1 267 ? 30.167 56.900 18.666 1.00 27.25 295 GLY B O 1
ATOM 5582 N N . VAL B 1 268 ? 31.975 56.814 17.304 1.00 29.99 296 VAL B N 1
ATOM 5583 C CA . VAL B 1 268 ? 32.454 58.144 17.656 1.00 32.66 296 VAL B CA 1
ATOM 5584 C C . VAL B 1 268 ? 31.536 59.199 17.063 1.00 33.26 296 VAL B C 1
ATOM 5585 O O . VAL B 1 268 ? 31.275 59.221 15.852 1.00 33.27 296 VAL B O 1
ATOM 5589 N N . LYS B 1 269 ? 31.039 60.081 17.917 1.00 34.45 297 LYS B N 1
ATOM 5590 C CA . LYS B 1 269 ? 30.271 61.232 17.477 1.00 37.10 297 LYS B CA 1
ATOM 5591 C C . LYS B 1 269 ? 31.198 62.423 17.307 1.00 38.18 297 LYS B C 1
ATOM 5592 O O . LYS B 1 269 ? 31.181 63.076 16.269 1.00 38.69 297 LYS B O 1
ATOM 5598 N N . ILE B 1 279 ? 34.329 61.161 22.074 1.00 36.86 307 ILE B N 1
ATOM 5599 C CA . ILE B 1 279 ? 32.931 61.294 22.513 1.00 35.66 307 ILE B CA 1
ATOM 5600 C C . ILE B 1 279 ? 31.932 60.453 21.668 1.00 33.55 307 ILE B C 1
ATOM 5601 O O . ILE B 1 279 ? 31.724 60.742 20.487 1.00 33.67 307 ILE B O 1
ATOM 5606 N N . PRO B 1 280 ? 31.287 59.444 22.267 1.00 31.75 308 PRO B N 1
ATOM 5607 C CA . PRO B 1 280 ? 30.503 58.487 21.478 1.00 30.47 308 PRO B CA 1
ATOM 5608 C C . PRO B 1 280 ? 29.028 58.840 21.376 1.00 28.51 308 PRO B C 1
ATOM 5609 O O . PRO B 1 280 ? 28.486 59.595 22.183 1.00 29.90 308 PRO B O 1
ATOM 5613 N N . TYR B 1 281 ? 28.380 58.260 20.358 1.00 25.80 309 TYR B N 1
ATOM 5614 C CA . TYR B 1 281 ? 26.927 58.233 20.326 1.00 24.30 309 TYR B CA 1
ATOM 5615 C C . TYR B 1 281 ? 26.405 57.319 21.430 1.00 23.18 309 TYR B C 1
ATOM 5616 O O . TYR B 1 281 ? 27.085 56.398 21.889 1.00 22.61 309 TYR B O 1
ATOM 5625 N N . THR B 1 282 ? 25.168 57.569 21.846 1.00 23.02 310 THR B N 1
ATOM 5626 C CA . THR B 1 282 ? 24.592 56.835 22.967 1.00 22.62 310 THR B CA 1
ATOM 5627 C C . THR B 1 282 ? 23.171 56.429 22.628 1.00 22.43 310 THR B C 1
ATOM 5628 O O . THR B 1 282 ? 22.279 56.408 23.479 1.00 24.63 310 THR B O 1
ATOM 5632 N N . PHE B 1 283 ? 22.945 56.112 21.369 1.00 19.69 311 PHE B N 1
ATOM 5633 C CA . PHE B 1 283 ? 21.649 55.654 20.914 1.00 18.58 311 PHE B CA 1
ATOM 5634 C C . PHE B 1 283 ? 21.491 54.157 21.105 1.00 17.42 311 PHE B C 1
ATOM 5635 O O . PHE B 1 283 ? 20.388 53.675 21.411 1.00 17.20 311 PHE B O 1
ATOM 5643 N N . GLU B 1 284 ? 22.575 53.423 20.888 1.00 15.95 312 GLU B N 1
ATOM 5644 C CA . GLU B 1 284 ? 22.471 51.991 20.687 1.00 18.37 312 GLU B CA 1
ATOM 5645 C C . GLU B 1 284 ? 21.853 51.311 21.893 1.00 17.57 312 GLU B C 1
ATOM 5646 O O . GLU B 1 284 ? 20.908 50.540 21.766 1.00 17.55 312 GLU B O 1
ATOM 5652 N N . ASP B 1 285 ? 22.445 51.513 23.065 1.00 18.30 313 ASP B N 1
ATOM 5653 C CA . ASP B 1 285 ? 21.995 50.790 24.243 1.00 18.15 313 ASP B CA 1
ATOM 5654 C C . ASP B 1 285 ? 20.571 51.173 24.590 1.00 16.16 313 ASP B C 1
ATOM 5655 O O . ASP B 1 285 ? 19.777 50.323 25.009 1.00 15.06 313 ASP B O 1
ATOM 5660 N N . ARG B 1 286 ? 20.213 52.444 24.383 1.00 14.45 314 ARG B N 1
ATOM 5661 C CA . ARG B 1 286 ? 18.876 52.876 24.771 1.00 14.33 314 ARG B CA 1
ATOM 5662 C C . ARG B 1 286 ? 17.831 52.295 23.846 1.00 13.37 314 ARG B C 1
ATOM 5663 O O . ARG B 1 286 ? 16.765 51.864 24.311 1.00 12.73 314 ARG B O 1
ATOM 5671 N N . ILE B 1 287 ? 18.091 52.316 22.531 1.00 13.91 315 ILE B N 1
ATOM 5672 C CA . ILE B 1 287 ? 17.127 51.792 21.565 1.00 13.80 315 ILE B CA 1
ATOM 5673 C C . ILE B 1 287 ? 16.966 50.283 21.730 1.00 13.26 315 ILE B C 1
ATOM 5674 O O . ILE B 1 287 ? 15.852 49.763 21.825 1.00 13.53 315 ILE B O 1
ATOM 5679 N N . ASN B 1 288 ? 18.078 49.548 21.849 1.00 13.58 316 ASN B N 1
ATOM 5680 C CA . ASN B 1 288 ? 17.975 48.102 22.089 1.00 13.08 316 ASN B CA 1
ATOM 5681 C C . ASN B 1 288 ? 17.200 47.805 23.375 1.00 13.01 316 ASN B C 1
ATOM 5682 O O . ASN B 1 288 ? 16.359 46.894 23.405 1.00 13.15 316 ASN B O 1
ATOM 5687 N N . PHE B 1 289 ? 17.456 48.564 24.443 1.00 12.78 317 PHE B N 1
ATOM 5688 C CA . PHE B 1 289 ? 16.770 48.326 25.709 1.00 12.03 317 PHE B CA 1
ATOM 5689 C C . PHE B 1 289 ? 15.280 48.626 25.582 1.00 11.91 317 PHE B C 1
ATOM 5690 O O . PHE B 1 289 ? 14.441 47.906 26.127 1.00 14.14 317 PHE B O 1
ATOM 5698 N N . ALA B 1 290 ? 14.932 49.697 24.874 1.00 10.76 318 ALA B N 1
ATOM 5699 C CA . ALA B 1 290 ? 13.516 50.027 24.687 1.00 11.19 318 ALA B CA 1
ATOM 5700 C C . ALA B 1 290 ? 12.782 48.905 23.979 1.00 11.61 318 ALA B C 1
ATOM 5701 O O . ALA B 1 290 ? 11.642 48.560 24.338 1.00 12.30 318 ALA B O 1
ATOM 5703 N N . VAL B 1 291 ? 13.390 48.331 22.955 1.00 11.53 319 VAL B N 1
ATOM 5704 C CA . VAL B 1 291 ? 12.711 47.264 22.243 1.00 12.44 319 VAL B CA 1
ATOM 5705 C C . VAL B 1 291 ? 12.543 46.046 23.147 1.00 13.55 319 VAL B C 1
ATOM 5706 O O . VAL B 1 291 ? 11.457 45.440 23.217 1.00 12.42 319 VAL B O 1
ATOM 5710 N N . PHE B 1 292 ? 13.635 45.647 23.831 1.00 13.66 320 PHE B N 1
ATOM 5711 C CA . PHE B 1 292 ? 13.618 44.617 24.810 1.00 14.17 320 PHE B CA 1
ATOM 5712 C C . PHE B 1 292 ? 14.666 44.872 25.889 1.00 13.54 320 PHE B C 1
ATOM 5713 O O . PHE B 1 292 ? 15.865 44.983 25.550 1.00 13.10 320 PHE B O 1
ATOM 5721 N N . PRO B 1 293 ? 14.300 44.869 27.182 1.00 14.41 321 PRO B N 1
ATOM 5722 C CA . PRO B 1 293 ? 13.049 44.383 27.774 1.00 14.24 321 PRO B CA 1
ATOM 5723 C C . PRO B 1 293 ? 11.902 45.361 27.859 1.00 14.10 321 PRO B C 1
ATOM 5724 O O . PRO B 1 293 ? 10.859 44.952 28.356 1.00 13.62 321 PRO B O 1
ATOM 5728 N N . SER B 1 294 ? 12.000 46.626 27.454 1.00 13.49 322 SER B N 1
ATOM 5729 C CA . SER B 1 294 ? 10.953 47.556 27.870 1.00 13.73 322 SER B CA 1
ATOM 5730 C C . SER B 1 294 ? 9.613 47.270 27.203 1.00 12.97 322 SER B C 1
ATOM 5731 O O . SER B 1 294 ? 8.582 47.232 27.884 1.00 14.86 322 SER B O 1
ATOM 5734 N N . LEU B 1 295 ? 9.590 47.160 25.863 1.00 13.17 323 LEU B N 1
ATOM 5735 C CA . LEU B 1 295 ? 8.325 47.167 25.128 1.00 13.19 323 LEU B CA 1
ATOM 5736 C C . LEU B 1 295 ? 7.878 45.800 24.636 1.00 13.09 323 LEU B C 1
ATOM 5737 O O . LEU B 1 295 ? 6.708 45.454 24.775 1.00 14.10 323 LEU B O 1
ATOM 5742 N N . GLN B 1 296 ? 8.753 45.031 24.039 1.00 12.12 324 GLN B N 1
ATOM 5743 C CA . GLN B 1 296 ? 8.378 43.779 23.403 1.00 13.46 324 GLN B CA 1
ATOM 5744 C C . GLN B 1 296 ? 8.764 42.602 24.276 1.00 15.55 324 GLN B C 1
ATOM 5745 O O . GLN B 1 296 ? 9.412 42.760 25.308 1.00 17.97 324 GLN B O 1
ATOM 5751 N N . GLY B 1 297 ? 8.333 41.399 23.870 1.00 14.56 325 GLY B N 1
ATOM 5752 C CA . GLY B 1 297 ? 8.796 40.167 24.492 1.00 16.30 325 GLY B CA 1
ATOM 5753 C C . GLY B 1 297 ? 9.679 39.404 23.526 1.00 14.36 325 GLY B C 1
ATOM 5754 O O . GLY B 1 297 ? 10.615 39.985 22.965 1.00 14.15 325 GLY B O 1
ATOM 5755 N N . GLY B 1 298 ? 9.392 38.121 23.272 1.00 13.39 326 GLY B N 1
ATOM 5756 C CA . GLY B 1 298 ? 10.189 37.358 22.337 1.00 13.51 326 GLY B CA 1
ATOM 5757 C C . GLY B 1 298 ? 10.101 37.853 20.901 1.00 11.96 326 GLY B C 1
ATOM 5758 O O . GLY B 1 298 ? 9.021 38.184 20.392 1.00 10.19 326 GLY B O 1
ATOM 5759 N N . PRO B 1 299 ? 11.245 37.975 20.223 1.00 10.85 327 PRO B N 1
ATOM 5760 C CA . PRO B 1 299 ? 11.234 38.330 18.802 1.00 12.46 327 PRO B CA 1
ATOM 5761 C C . PRO B 1 299 ? 10.436 37.342 17.977 1.00 13.63 327 PRO B C 1
ATOM 5762 O O . PRO B 1 299 ? 10.213 36.192 18.368 1.00 15.53 327 PRO B O 1
ATOM 5766 N N . HIS B 1 300 ? 10.029 37.794 16.800 1.00 12.18 328 HIS B N 1
ATOM 5767 C CA . HIS B 1 300 ? 9.386 36.920 15.843 1.00 12.62 328 HIS B CA 1
ATOM 5768 C C . HIS B 1 300 ? 10.431 36.505 14.819 1.00 12.23 328 HIS B C 1
ATOM 5769 O O . HIS B 1 300 ? 10.573 37.099 13.744 1.00 13.67 328 HIS B O 1
ATOM 5776 N N . ASN B 1 301 ? 11.114 35.404 15.124 1.00 12.21 329 ASN B N 1
ATOM 5777 C CA . ASN B 1 301 ? 12.277 35.023 14.342 1.00 11.78 329 ASN B CA 1
ATOM 5778 C C . ASN B 1 301 ? 11.907 34.655 12.922 1.00 11.50 329 ASN B C 1
ATOM 5779 O O . ASN B 1 301 ? 12.738 34.778 12.016 1.00 13.17 329 ASN B O 1
ATOM 5784 N N . HIS B 1 302 ? 10.686 34.153 12.696 1.00 10.20 330 HIS B N 1
ATOM 5785 C CA . HIS B 1 302 ? 10.238 33.890 11.340 1.00 10.28 330 HIS B CA 1
ATOM 5786 C C . HIS B 1 302 ? 10.169 35.185 10.538 1.00 12.05 330 HIS B C 1
ATOM 5787 O O . HIS B 1 302 ? 10.547 35.210 9.373 1.00 13.23 330 HIS B O 1
ATOM 5794 N N . ALA B 1 303 ? 9.675 36.269 11.142 1.00 11.84 331 ALA B N 1
ATOM 5795 C CA . ALA B 1 303 ? 9.649 37.558 10.466 1.00 11.80 331 ALA B CA 1
ATOM 5796 C C . ALA B 1 303 ? 11.052 38.091 10.204 1.00 13.27 331 ALA B C 1
ATOM 5797 O O . ALA B 1 303 ? 11.322 38.606 9.112 1.00 14.24 331 ALA B O 1
ATOM 5799 N N . ILE B 1 304 ? 11.944 38.008 11.208 1.00 11.13 332 ILE B N 1
ATOM 5800 C CA . ILE B 1 304 ? 13.341 38.415 10.999 1.00 11.74 332 ILE B CA 1
ATOM 5801 C C . ILE B 1 304 ? 13.941 37.702 9.787 1.00 12.17 332 ILE B C 1
ATOM 5802 O O . ILE B 1 304 ? 14.599 38.319 8.944 1.00 13.44 332 ILE B O 1
ATOM 5807 N N . ALA B 1 305 ? 13.758 36.394 9.701 1.00 10.71 333 ALA B N 1
ATOM 5808 C CA . ALA B 1 305 ? 14.276 35.646 8.576 1.00 12.16 333 ALA B CA 1
ATOM 5809 C C . ALA B 1 305 ? 13.670 36.106 7.249 1.00 12.31 333 ALA B C 1
ATOM 5810 O O . ALA B 1 305 ? 14.387 36.240 6.255 1.00 12.47 333 ALA B O 1
ATOM 5812 N N . ALA B 1 306 ? 12.336 36.226 7.171 1.00 12.15 334 ALA B N 1
ATOM 5813 C CA . ALA B 1 306 ? 11.695 36.714 5.950 1.00 11.27 334 ALA B CA 1
ATOM 5814 C C . ALA B 1 306 ? 12.221 38.097 5.550 1.00 11.07 334 ALA B C 1
ATOM 5815 O O . ALA B 1 306 ? 12.428 38.390 4.365 1.00 10.99 334 ALA B O 1
ATOM 5817 N N . VAL B 1 307 ? 12.374 38.976 6.518 1.00 12.31 335 VAL B N 1
ATOM 5818 C CA . VAL B 1 307 ? 12.905 40.311 6.260 1.00 10.44 335 VAL B CA 1
ATOM 5819 C C . VAL B 1 307 ? 14.312 40.213 5.686 1.00 12.17 335 VAL B C 1
ATOM 5820 O O . VAL B 1 307 ? 14.685 40.924 4.736 1.00 12.93 335 VAL B O 1
ATOM 5824 N N . ALA B 1 308 ? 15.107 39.297 6.225 1.00 14.19 336 ALA B N 1
ATOM 5825 C CA . ALA B 1 308 ? 16.473 39.120 5.725 1.00 13.83 336 ALA B CA 1
ATOM 5826 C C . ALA B 1 308 ? 16.459 38.662 4.272 1.00 14.26 336 ALA B C 1
ATOM 5827 O O . ALA B 1 308 ? 17.282 39.107 3.462 1.00 14.54 336 ALA B O 1
ATOM 5829 N N . VAL B 1 309 ? 15.509 37.793 3.915 1.00 14.08 337 VAL B N 1
ATOM 5830 C CA . VAL B 1 309 ? 15.349 37.369 2.527 1.00 13.24 337 VAL B CA 1
ATOM 5831 C C . VAL B 1 309 ? 15.045 38.566 1.629 1.00 12.52 337 VAL B C 1
ATOM 5832 O O . VAL B 1 309 ? 15.631 38.728 0.546 1.00 12.85 337 VAL B O 1
ATOM 5836 N N . ALA B 1 310 ? 14.105 39.412 2.051 1.00 14.49 338 ALA B N 1
ATOM 5837 C CA . ALA B 1 310 ? 13.736 40.564 1.230 1.00 14.15 338 ALA B CA 1
ATOM 5838 C C . ALA B 1 310 ? 14.860 41.588 1.163 1.00 14.68 338 ALA B C 1
ATOM 5839 O O . ALA B 1 310 ? 15.066 42.217 0.123 1.00 14.49 338 ALA B O 1
ATOM 5841 N N . LEU B 1 311 ? 15.592 41.783 2.260 1.00 15.33 339 LEU B N 1
ATOM 5842 C CA . LEU B 1 311 ? 16.725 42.704 2.250 1.00 15.96 339 LEU B CA 1
ATOM 5843 C C . LEU B 1 311 ? 17.817 42.260 1.270 1.00 17.15 339 LEU B C 1
ATOM 5844 O O . LEU B 1 311 ? 18.427 43.093 0.591 1.00 19.20 339 LEU B O 1
ATOM 5849 N N . LYS B 1 312 ? 18.095 40.959 1.175 1.00 17.16 340 LYS B N 1
ATOM 5850 C CA . LYS B 1 312 ? 19.073 40.507 0.176 1.00 15.44 340 LYS B CA 1
ATOM 5851 C C . LYS B 1 312 ? 18.580 40.790 -1.254 1.00 14.35 340 LYS B C 1
ATOM 5852 O O . LYS B 1 312 ? 19.352 41.228 -2.127 1.00 15.91 340 LYS B O 1
ATOM 5858 N N . GLN B 1 313 ? 17.278 40.603 -1.493 1.00 13.54 341 GLN B N 1
ATOM 5859 C CA . GLN B 1 313 ? 16.697 40.947 -2.785 1.00 13.03 341 GLN B CA 1
ATOM 5860 C C . GLN B 1 313 ? 16.885 42.428 -3.092 1.00 13.98 341 GLN B C 1
ATOM 5861 O O . GLN B 1 313 ? 17.167 42.804 -4.232 1.00 15.95 341 GLN B O 1
ATOM 5867 N N . ALA B 1 314 ? 16.764 43.272 -2.070 1.00 13.88 342 ALA B N 1
ATOM 5868 C CA . ALA B 1 314 ? 16.825 44.713 -2.259 1.00 14.53 342 ALA B CA 1
ATOM 5869 C C . ALA B 1 314 ? 18.218 45.202 -2.593 1.00 16.61 342 ALA B C 1
ATOM 5870 O O . ALA B 1 314 ? 18.356 46.350 -3.033 1.00 18.14 342 ALA B O 1
ATOM 5872 N N . CYS B 1 315 ? 19.237 44.368 -2.412 1.00 17.78 343 CYS B N 1
ATOM 5873 C CA . CYS B 1 315 ? 20.615 44.706 -2.764 1.00 19.49 343 CYS B CA 1
ATOM 5874 C C . CYS B 1 315 ? 20.960 44.466 -4.237 1.00 20.82 343 CYS B C 1
ATOM 5875 O O . CYS B 1 315 ? 22.065 44.832 -4.660 1.00 22.64 343 CYS B O 1
ATOM 5878 N N . THR B 1 316 ? 20.055 43.886 -5.033 1.00 20.49 344 THR B N 1
ATOM 5879 C CA . THR B 1 316 ? 20.380 43.393 -6.367 1.00 20.75 344 THR B CA 1
ATOM 5880 C C . THR B 1 316 ? 20.159 44.459 -7.430 1.00 21.71 344 THR B C 1
ATOM 5881 O O . THR B 1 316 ? 19.386 45.406 -7.241 1.00 21.11 344 THR B O 1
ATOM 5885 N N . PRO B 1 317 ? 20.800 44.298 -8.581 1.00 22.08 345 PRO B N 1
ATOM 5886 C CA . PRO B 1 317 ? 20.420 45.107 -9.746 1.00 21.21 345 PRO B CA 1
ATOM 5887 C C . PRO B 1 317 ? 18.943 45.008 -10.084 1.00 20.09 345 PRO B C 1
ATOM 5888 O O . PRO B 1 317 ? 18.337 46.016 -10.465 1.00 20.12 345 PRO B O 1
ATOM 5892 N N . MET B 1 318 ? 18.349 43.819 -9.962 1.00 19.79 346 MET B N 1
ATOM 5893 C CA . MET B 1 318 ? 16.915 43.659 -10.207 1.00 17.21 346 MET B CA 1
ATOM 5894 C C . MET B 1 318 ? 16.083 44.646 -9.401 1.00 16.78 346 MET B C 1
A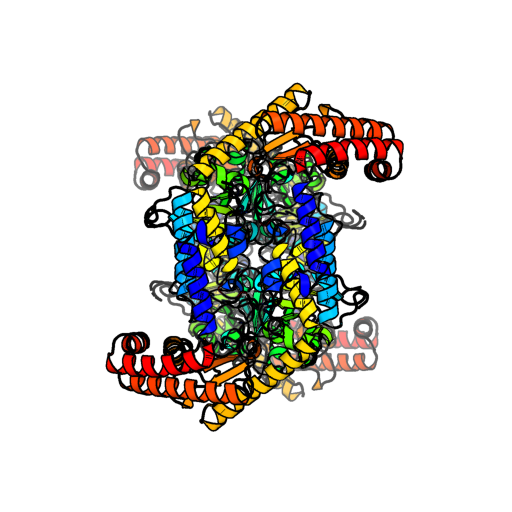TOM 5895 O O . MET B 1 318 ? 15.083 45.201 -9.905 1.00 16.07 346 MET B O 1
ATOM 5900 N N . PHE B 1 319 ? 16.431 44.841 -8.127 1.00 15.40 347 PHE B N 1
ATOM 5901 C CA . PHE B 1 319 ? 15.627 45.697 -7.270 1.00 15.68 347 PHE B CA 1
ATOM 5902 C C . PHE B 1 319 ? 15.802 47.171 -7.630 1.00 15.41 347 PHE B C 1
ATOM 5903 O O . PHE B 1 319 ? 14.857 47.959 -7.505 1.00 13.90 347 PHE B O 1
ATOM 5911 N N . ARG B 1 320 ? 16.999 47.584 -8.043 1.00 16.33 348 ARG B N 1
ATOM 5912 C CA . ARG B 1 320 ? 17.137 48.953 -8.520 1.00 18.19 348 ARG B CA 1
ATOM 5913 C C . ARG B 1 320 ? 16.299 49.190 -9.775 1.00 18.68 348 ARG B C 1
ATOM 5914 O O . ARG B 1 320 ? 15.691 50.270 -9.931 1.00 18.99 348 ARG B O 1
ATOM 5922 N N . GLU B 1 321 ? 16.246 48.199 -10.681 1.00 18.73 349 GLU B N 1
ATOM 5923 C CA . GLU B 1 321 ? 15.444 48.362 -11.885 1.00 18.18 349 GLU B CA 1
ATOM 5924 C C . GLU B 1 321 ? 13.974 48.421 -11.519 1.00 16.58 349 GLU B C 1
ATOM 5925 O O . GLU B 1 321 ? 13.227 49.243 -12.050 1.00 17.60 349 GLU B O 1
ATOM 5931 N N . TYR B 1 322 ? 13.564 47.603 -10.550 1.00 12.86 350 TYR B N 1
ATOM 5932 C CA . TYR B 1 322 ? 12.208 47.693 -10.005 1.00 13.75 350 TYR B CA 1
ATOM 5933 C C . TYR B 1 322 ? 11.916 49.095 -9.472 1.00 14.84 350 TYR B C 1
ATOM 5934 O O . TYR B 1 322 ? 10.905 49.720 -9.840 1.00 16.04 350 TYR B O 1
ATOM 5943 N N . SER B 1 323 ? 12.810 49.632 -8.620 1.00 15.56 351 SER B N 1
ATOM 5944 C CA . SER B 1 323 ? 12.569 50.937 -7.998 1.00 15.37 351 SER B CA 1
ATOM 5945 C C . SER B 1 323 ? 12.554 52.065 -9.021 1.00 16.38 351 SER B C 1
ATOM 5946 O O . SER B 1 323 ? 11.764 53.012 -8.899 1.00 16.28 351 SER B O 1
ATOM 5949 N N . LEU B 1 324 ? 13.408 52.000 -10.036 1.00 17.34 352 LEU B N 1
ATOM 5950 C CA . LEU B 1 324 ? 13.338 53.015 -11.079 1.00 18.05 352 LEU B CA 1
ATOM 5951 C C . LEU B 1 324 ? 12.020 52.922 -11.840 1.00 17.08 352 LEU B C 1
ATOM 5952 O O . LEU B 1 324 ? 11.444 53.944 -12.212 1.00 16.28 352 LEU B O 1
ATOM 5957 N N . GLN B 1 325 ? 11.513 51.710 -12.039 1.00 16.75 353 GLN B N 1
ATOM 5958 C CA . GLN B 1 325 ? 10.232 51.560 -12.718 1.00 15.18 353 GLN B CA 1
ATOM 5959 C C . GLN B 1 325 ? 9.080 52.072 -11.867 1.00 15.56 353 GLN B C 1
ATOM 5960 O O . GLN B 1 325 ? 8.115 52.624 -12.422 1.00 16.79 353 GLN B O 1
ATOM 5966 N N . VAL B 1 326 ? 9.160 51.907 -10.545 1.00 15.08 354 VAL B N 1
ATOM 5967 C CA . VAL B 1 326 ? 8.145 52.447 -9.648 1.00 13.55 354 VAL B CA 1
ATOM 5968 C C . VAL B 1 326 ? 8.028 53.956 -9.858 1.00 13.40 354 VAL B C 1
ATOM 5969 O O . VAL B 1 326 ? 6.923 54.508 -10.058 1.00 13.58 354 VAL B O 1
ATOM 5973 N N . LEU B 1 327 ? 9.171 54.645 -9.949 1.00 12.52 355 LEU B N 1
ATOM 5974 C CA . LEU B 1 327 ? 9.164 56.090 -10.150 1.00 13.37 355 LEU B CA 1
ATOM 5975 C C . LEU B 1 327 ? 8.571 56.432 -11.502 1.00 14.63 355 LEU B C 1
ATOM 5976 O O . LEU B 1 327 ? 7.778 57.379 -11.638 1.00 16.18 355 LEU B O 1
ATOM 5981 N N . LYS B 1 328 ? 9.005 55.728 -12.533 1.00 14.91 356 LYS B N 1
ATOM 5982 C CA . LYS B 1 328 ? 8.498 56.007 -13.865 1.00 14.05 356 LYS B CA 1
ATOM 5983 C C . LYS B 1 328 ? 6.993 55.760 -13.937 1.00 13.05 356 LYS B C 1
ATOM 5984 O O . LYS B 1 328 ? 6.285 56.471 -14.652 1.00 14.17 356 LYS B O 1
ATOM 5990 N N . ASN B 1 329 ? 6.505 54.706 -13.287 1.00 13.00 357 ASN B N 1
ATOM 5991 C CA . ASN B 1 329 ? 5.079 54.406 -13.354 1.00 12.92 357 ASN B CA 1
ATOM 5992 C C . ASN B 1 329 ? 4.254 55.445 -12.613 1.00 13.25 357 ASN B C 1
ATOM 5993 O O . ASN B 1 329 ? 3.188 55.841 -13.090 1.00 14.75 357 ASN B O 1
ATOM 5998 N N . ALA B 1 330 ? 4.701 55.864 -11.439 1.00 13.72 358 ALA B N 1
ATOM 5999 C CA . ALA B 1 330 ? 4.034 56.942 -10.721 1.00 14.17 358 ALA B CA 1
ATOM 6000 C C . ALA B 1 330 ? 3.960 58.209 -11.566 1.00 14.85 358 ALA B C 1
ATOM 6001 O O . ALA B 1 330 ? 2.913 58.871 -11.630 1.00 13.20 358 ALA B O 1
ATOM 6003 N N . ARG B 1 331 ? 5.056 58.564 -12.227 1.00 15.72 359 ARG B N 1
ATOM 6004 C CA . ARG B 1 331 ? 5.045 59.739 -13.103 1.00 18.48 359 ARG B CA 1
ATOM 6005 C C . ARG B 1 331 ? 4.100 59.550 -14.279 1.00 18.08 359 ARG B C 1
ATOM 6006 O O . ARG B 1 331 ? 3.477 60.512 -14.735 1.00 18.79 359 ARG B O 1
ATOM 6014 N N . ALA B 1 332 ? 4.050 58.335 -14.854 1.00 19.28 360 ALA B N 1
ATOM 6015 C CA . ALA B 1 332 ? 3.150 58.098 -15.975 1.00 18.35 360 ALA B CA 1
ATOM 6016 C C . ALA B 1 332 ? 1.706 58.248 -15.527 1.00 18.74 360 ALA B C 1
ATOM 6017 O O . ALA B 1 332 ? 0.869 58.773 -16.268 1.00 20.66 360 ALA B O 1
ATOM 6019 N N . MET B 1 333 ? 1.397 57.772 -14.320 1.00 16.72 361 MET B N 1
ATOM 6020 C CA . MET B 1 333 ? 0.054 57.905 -13.765 1.00 17.95 361 MET B CA 1
ATOM 6021 C C . MET B 1 333 ? -0.275 59.377 -13.567 1.00 18.26 361 MET B C 1
ATOM 6022 O O . MET B 1 333 ? -1.342 59.851 -13.966 1.00 18.59 361 MET B O 1
ATOM 6027 N N . ALA B 1 334 ? 0.653 60.133 -12.969 1.00 19.22 362 ALA B N 1
ATOM 6028 C CA . ALA B 1 334 ? 0.487 61.573 -12.781 1.00 17.82 362 ALA B CA 1
ATOM 6029 C C . ALA B 1 334 ? 0.238 62.273 -14.110 1.00 18.42 362 ALA B C 1
ATOM 6030 O O . ALA B 1 334 ? -0.678 63.100 -14.239 1.00 18.10 362 ALA B O 1
ATOM 6032 N N . ASP B 1 335 ? 1.054 61.963 -15.119 1.00 19.33 363 ASP B N 1
ATOM 6033 C CA . ASP B 1 335 ? 0.926 62.659 -16.390 1.00 21.61 363 ASP B CA 1
ATOM 6034 C C . ASP B 1 335 ? -0.416 62.357 -17.048 1.00 20.15 363 ASP B C 1
ATOM 6035 O O . ASP B 1 335 ? -1.048 63.248 -17.611 1.00 19.75 363 ASP B O 1
ATOM 6040 N N . ALA B 1 336 ? -0.854 61.096 -16.999 1.00 19.08 364 ALA B N 1
ATOM 6041 C CA . ALA B 1 336 ? -2.140 60.727 -17.581 1.00 18.75 364 ALA B CA 1
ATOM 6042 C C . ALA B 1 336 ? -3.306 61.381 -16.849 1.00 18.71 364 ALA B C 1
ATOM 6043 O O . ALA B 1 336 ? -4.302 61.765 -17.477 1.00 20.33 364 ALA B O 1
ATOM 6045 N N . LEU B 1 337 ? -3.216 61.492 -15.528 1.00 17.62 365 LEU B N 1
ATOM 6046 C CA . LEU B 1 337 ? -4.224 62.228 -14.768 1.00 17.35 365 LEU B CA 1
ATOM 6047 C C . LEU B 1 337 ? -4.277 63.694 -15.202 1.00 18.85 365 LEU B C 1
ATOM 6048 O O . LEU B 1 337 ? -5.353 64.229 -15.511 1.00 19.89 365 LEU B O 1
ATOM 6053 N N . LEU B 1 338 ? -3.114 64.349 -15.313 1.00 18.73 366 LEU B N 1
ATOM 6054 C CA . LEU B 1 338 ? -3.099 65.755 -15.691 1.00 20.56 366 LEU B CA 1
ATOM 6055 C C . LEU B 1 338 ? -3.712 65.951 -17.071 1.00 21.51 366 LEU B C 1
ATOM 6056 O O . LEU B 1 338 ? -4.437 66.922 -17.300 1.00 22.68 366 LEU B O 1
ATOM 6061 N N . GLU B 1 339 ? -3.411 65.054 -18.026 1.00 22.10 367 GLU B N 1
ATOM 6062 C CA . GLU B 1 339 ? -3.948 65.145 -19.377 1.00 23.91 367 GLU B CA 1
ATOM 6063 C C . GLU B 1 339 ? -5.471 65.049 -19.404 1.00 24.42 367 GLU B C 1
ATOM 6064 O O . GLU B 1 339 ? -6.114 65.642 -20.281 1.00 25.48 367 GLU B O 1
ATOM 6070 N N . ARG B 1 340 ? -6.055 64.297 -18.470 1.00 24.87 368 ARG B N 1
ATOM 6071 C CA . ARG B 1 340 ? -7.504 64.145 -18.386 1.00 26.35 368 ARG B CA 1
ATOM 6072 C C . ARG B 1 340 ? -8.157 65.218 -17.526 1.00 25.89 368 ARG B C 1
ATOM 6073 O O . ARG B 1 340 ? -9.343 65.098 -17.197 1.00 26.70 368 ARG B O 1
ATOM 6081 N N . GLY B 1 341 ? -7.418 66.263 -17.159 1.00 25.50 369 GLY B N 1
ATOM 6082 C CA . GLY B 1 341 ? -7.985 67.382 -16.444 1.00 24.66 369 GLY B CA 1
ATOM 6083 C C . GLY B 1 341 ? -8.003 67.260 -14.942 1.00 23.67 369 GLY B C 1
ATOM 6084 O O . GLY B 1 341 ? -8.639 68.093 -14.284 1.00 24.10 369 GLY B O 1
ATOM 6085 N N . TYR B 1 342 ? -7.325 66.272 -14.376 1.00 22.85 370 TYR B N 1
ATOM 6086 C CA . TYR B 1 342 ? -7.211 66.132 -12.931 1.00 21.41 370 TYR B CA 1
ATOM 6087 C C . TYR B 1 342 ? -6.171 67.089 -12.379 1.00 21.34 370 TYR B C 1
ATOM 6088 O O . TYR B 1 342 ? -5.235 67.494 -13.073 1.00 21.23 370 TYR B O 1
ATOM 6097 N N . SER B 1 343 ? -6.361 67.463 -11.122 1.00 21.56 371 SER B N 1
ATOM 6098 C CA . SER B 1 343 ? -5.416 68.297 -10.402 1.00 22.31 371 SER B CA 1
ATOM 6099 C C . SER B 1 343 ? -4.669 67.393 -9.434 1.00 21.05 371 SER B C 1
ATOM 6100 O O . SER B 1 343 ? -5.244 66.447 -8.898 1.00 21.81 371 SER B O 1
ATOM 6103 N N . LEU B 1 344 ? -3.382 67.665 -9.245 1.00 19.67 372 LEU B N 1
ATOM 6104 C CA . LEU B 1 344 ? -2.555 66.909 -8.320 1.00 19.41 372 LEU B CA 1
ATOM 6105 C C . LEU B 1 344 ? -2.057 67.830 -7.216 1.00 17.71 372 LEU B C 1
ATOM 6106 O O . LEU B 1 344 ? -1.636 68.966 -7.476 1.00 19.32 372 LEU B O 1
ATOM 6111 N N . VAL B 1 345 ? -2.108 67.354 -5.983 1.00 15.98 373 VAL B N 1
ATOM 6112 C CA . VAL B 1 345 ? -1.538 68.110 -4.880 1.00 15.83 373 VAL B CA 1
ATOM 6113 C C . VAL B 1 345 ? -0.030 68.147 -5.070 1.00 16.79 373 VAL B C 1
ATOM 6114 O O . VAL B 1 345 ? 0.598 67.119 -5.355 1.00 18.49 373 VAL B O 1
ATOM 6118 N N . SER B 1 346 ? 0.548 69.337 -4.974 1.00 18.02 374 SER B N 1
ATOM 6119 C CA . SER B 1 346 ? 1.932 69.661 -5.329 1.00 17.06 374 SER B CA 1
ATOM 6120 C C . SER B 1 346 ? 2.202 69.572 -6.841 1.00 17.66 374 SER B C 1
ATOM 6121 O O . SER B 1 346 ? 3.357 69.751 -7.271 1.00 17.18 374 SER B O 1
ATOM 6124 N N . GLY B 1 347 ? 1.203 69.300 -7.661 1.00 16.79 375 GLY B N 1
ATOM 6125 C CA . GLY B 1 347 ? 1.390 69.380 -9.096 1.00 17.86 375 GLY B CA 1
ATOM 6126 C C . GLY B 1 347 ? 2.149 68.235 -9.750 1.00 19.53 375 GLY B C 1
ATOM 6127 O O . GLY B 1 347 ? 2.402 68.298 -10.953 1.00 21.56 375 GLY B O 1
ATOM 6128 N N . GLY B 1 348 ? 2.519 67.196 -9.019 1.00 18.99 376 GLY B N 1
ATOM 6129 C CA . GLY B 1 348 ? 3.286 66.116 -9.608 1.00 15.88 376 GLY B CA 1
ATOM 6130 C C . GLY B 1 348 ? 3.773 65.184 -8.519 1.00 15.69 376 GLY B C 1
ATOM 6131 O O . GLY B 1 348 ? 3.299 65.238 -7.386 1.00 17.31 376 GLY B O 1
ATOM 6132 N N . THR B 1 349 ? 4.714 64.308 -8.891 1.00 14.55 377 THR B N 1
ATOM 6133 C CA . THR B 1 349 ? 5.292 63.360 -7.951 1.00 14.69 377 THR B CA 1
ATOM 6134 C C . THR B 1 349 ? 6.773 63.195 -8.245 1.00 13.95 377 THR B C 1
ATOM 6135 O O . THR B 1 349 ? 7.186 63.242 -9.397 1.00 16.13 377 THR B O 1
ATOM 6139 N N . ASP B 1 350 ? 7.551 63.042 -7.181 1.00 14.72 378 ASP B N 1
ATOM 6140 C CA . ASP B 1 350 ? 8.947 62.634 -7.256 1.00 15.50 378 ASP B CA 1
ATOM 6141 C C . ASP B 1 350 ? 9.161 61.285 -6.584 1.00 14.98 378 ASP B C 1
ATOM 6142 O O . ASP B 1 350 ? 10.295 60.896 -6.350 1.00 15.25 378 ASP B O 1
ATOM 6147 N N . ASN B 1 351 ? 8.106 60.559 -6.250 1.00 14.16 379 ASN B N 1
ATOM 6148 C CA . ASN B 1 351 ? 8.285 59.281 -5.579 1.00 13.19 379 ASN B CA 1
ATOM 6149 C C . ASN B 1 351 ? 7.295 58.236 -6.111 1.00 12.55 379 ASN B C 1
ATOM 6150 O O . ASN B 1 351 ? 6.970 58.251 -7.302 1.00 13.96 379 ASN B O 1
ATOM 6155 N N . HIS B 1 352 ? 6.848 57.300 -5.273 1.00 12.85 380 HIS B N 1
ATOM 6156 C CA . HIS B 1 352 ? 6.080 56.149 -5.712 1.00 11.43 380 HIS B CA 1
ATOM 6157 C C . HIS B 1 352 ? 4.585 56.411 -5.749 1.00 13.17 380 HIS B C 1
ATOM 6158 O O . HIS B 1 352 ? 3.830 55.492 -6.101 1.00 13.38 380 HIS B O 1
ATOM 6165 N N . LEU B 1 353 ? 4.135 57.598 -5.345 1.00 12.97 381 LEU B N 1
ATOM 6166 C CA . LEU B 1 353 ? 2.699 57.823 -5.203 1.00 12.63 381 LEU B CA 1
ATOM 6167 C C . LEU B 1 353 ? 2.298 59.130 -5.840 1.00 13.43 381 LEU B C 1
ATOM 6168 O O . LEU B 1 353 ? 3.125 59.980 -6.141 1.00 16.28 381 LEU B O 1
ATOM 6173 N N . VAL B 1 354 ? 0.987 59.278 -6.023 1.00 14.82 382 VAL B N 1
ATOM 6174 C CA . VAL B 1 354 ? 0.371 60.481 -6.549 1.00 15.48 382 VAL B CA 1
ATOM 6175 C C . VAL B 1 354 ? -0.791 60.850 -5.640 1.00 14.35 382 VAL B C 1
ATOM 6176 O O . VAL B 1 354 ? -1.540 59.973 -5.192 1.00 14.30 382 VAL B O 1
ATOM 6180 N N . LEU B 1 355 ? -0.959 62.153 -5.405 1.00 14.69 383 LEU B N 1
ATOM 6181 C CA . LEU B 1 355 ? -2.073 62.667 -4.618 1.00 14.10 383 LEU B CA 1
ATOM 6182 C C . LEU B 1 355 ? -3.001 63.436 -5.553 1.00 16.32 383 LEU B C 1
ATOM 6183 O O . LEU B 1 355 ? -2.673 64.542 -5.992 1.00 16.50 383 LEU B O 1
ATOM 6188 N N . VAL B 1 356 ? -4.189 62.894 -5.786 1.00 18.05 384 VAL B N 1
ATOM 6189 C CA . VAL B 1 356 ? -5.152 63.486 -6.702 1.00 20.22 384 VAL B CA 1
ATOM 6190 C C . VAL B 1 356 ? -6.139 64.360 -5.942 1.00 22.23 384 VAL B C 1
ATOM 6191 O O . VAL B 1 356 ? -6.703 63.946 -4.921 1.00 21.87 384 VAL B O 1
ATOM 6195 N N . ASP B 1 357 ? -6.391 65.539 -6.480 1.00 23.26 385 ASP B N 1
ATOM 6196 C CA . ASP B 1 357 ? -7.379 66.464 -5.956 1.00 23.88 385 ASP B CA 1
ATOM 6197 C C . ASP B 1 357 ? -8.562 66.379 -6.906 1.00 23.97 385 ASP B C 1
ATOM 6198 O O . ASP B 1 357 ? -8.532 66.954 -8.003 1.00 24.62 385 ASP B O 1
ATOM 6203 N N . LEU B 1 358 ? -9.617 65.690 -6.466 1.00 24.29 386 LEU B N 1
ATOM 6204 C CA . LEU B 1 358 ? -10.816 65.522 -7.268 1.00 24.47 386 LEU B CA 1
ATOM 6205 C C . LEU B 1 358 ? -11.804 66.672 -7.148 1.00 26.38 386 LEU B C 1
ATOM 6206 O O . LEU B 1 358 ? -12.734 66.737 -7.954 1.00 26.54 386 LEU B O 1
ATOM 6211 N N . ARG B 1 359 ? -11.632 67.567 -6.173 1.00 28.00 387 ARG B N 1
ATOM 6212 C CA . ARG B 1 359 ? -12.594 68.647 -5.968 1.00 29.51 387 ARG B CA 1
ATOM 6213 C C . ARG B 1 359 ? -12.924 69.415 -7.236 1.00 28.72 387 ARG B C 1
ATOM 6214 O O . ARG B 1 359 ? -14.106 69.755 -7.437 1.00 28.30 387 ARG B O 1
ATOM 6222 N N . PRO B 1 360 ? -11.971 69.753 -8.099 1.00 28.38 388 PRO B N 1
ATOM 6223 C CA . PRO B 1 360 ? -12.348 70.516 -9.292 1.00 28.85 388 PRO B CA 1
ATOM 6224 C C . PRO B 1 360 ? -13.190 69.721 -10.253 1.00 29.31 388 PRO B C 1
ATOM 6225 O O . PRO B 1 360 ? -14.020 70.318 -10.951 1.00 29.44 388 PRO B O 1
ATOM 6229 N N . LYS B 1 361 ? -13.000 68.396 -10.311 1.00 29.17 389 LYS B N 1
ATOM 6230 C CA . LYS B 1 361 ? -13.830 67.522 -11.131 1.00 29.48 389 LYS B CA 1
ATOM 6231 C C . LYS B 1 361 ? -15.247 67.377 -10.592 1.00 27.39 389 LYS B C 1
ATOM 6232 O O . LYS B 1 361 ? -16.108 66.848 -11.305 1.00 26.54 389 LYS B O 1
ATOM 6238 N N . GLY B 1 362 ? -15.492 67.782 -9.347 1.00 26.16 390 GLY B N 1
ATOM 6239 C CA . GLY B 1 362 ? -16.817 67.729 -8.765 1.00 25.89 390 GLY B CA 1
ATOM 6240 C C . GLY B 1 362 ? -17.150 66.470 -7.991 1.00 25.07 390 GLY B C 1
ATOM 6241 O O . GLY B 1 362 ? -18.334 66.186 -7.789 1.00 25.56 390 GLY B O 1
ATOM 6242 N N . LEU B 1 363 ? -16.160 65.702 -7.553 1.00 24.35 391 LEU B N 1
ATOM 6243 C CA . LEU B 1 363 ? -16.398 64.446 -6.844 1.00 23.67 391 LEU B CA 1
ATOM 6244 C C . LEU B 1 363 ? -15.399 64.306 -5.702 1.00 24.28 391 LEU B C 1
ATOM 6245 O O . LEU B 1 363 ? -14.213 64.567 -5.884 1.00 26.74 391 LEU B O 1
ATOM 6250 N N . ASP B 1 364 ? -15.853 63.842 -4.548 1.00 23.20 392 ASP B N 1
ATOM 6251 C CA . ASP B 1 364 ? -14.951 63.734 -3.412 1.00 22.72 392 ASP B CA 1
ATOM 6252 C C . ASP B 1 364 ? -14.288 62.355 -3.365 1.00 21.84 392 ASP B C 1
ATOM 6253 O O . ASP B 1 364 ? -14.605 61.456 -4.146 1.00 21.90 392 ASP B O 1
ATOM 6258 N N . GLY B 1 365 ? -13.340 62.203 -2.436 1.00 19.85 393 GLY B N 1
ATOM 6259 C CA . GLY B 1 365 ? -12.577 60.975 -2.348 1.00 19.73 393 GLY B CA 1
ATOM 6260 C C . GLY B 1 365 ? -13.324 59.832 -1.716 1.00 19.05 393 GLY B C 1
ATOM 6261 O O . GLY B 1 365 ? -13.040 58.678 -2.028 1.00 18.86 393 GLY B O 1
ATOM 6262 N N . ALA B 1 366 ? -14.288 60.124 -0.827 1.00 18.73 394 ALA B N 1
ATOM 6263 C CA . ALA B 1 366 ? -15.121 59.069 -0.250 1.00 19.30 394 ALA B CA 1
ATOM 6264 C C . ALA B 1 366 ? -15.996 58.423 -1.315 1.00 19.64 394 ALA B C 1
ATOM 6265 O O . ALA B 1 366 ? -16.066 57.194 -1.427 1.00 20.67 394 ALA B O 1
ATOM 6267 N N . ARG B 1 367 ? -16.686 59.247 -2.099 1.00 19.70 395 ARG B N 1
ATOM 6268 C CA . ARG B 1 367 ? -17.481 58.738 -3.207 1.00 18.85 395 ARG B CA 1
ATOM 6269 C C . ARG B 1 367 ? -16.605 57.980 -4.202 1.00 16.89 395 ARG B C 1
ATOM 6270 O O . ARG B 1 367 ? -16.934 56.857 -4.608 1.00 16.07 395 ARG B O 1
ATOM 6278 N N . ALA B 1 368 ? -15.475 58.575 -4.593 1.00 15.86 396 ALA B N 1
ATOM 6279 C CA . ALA B 1 368 ? -14.617 57.963 -5.600 1.00 16.40 396 ALA B CA 1
ATOM 6280 C C . ALA B 1 368 ? -14.026 56.641 -5.117 1.00 16.71 396 ALA B C 1
ATOM 6281 O O . ALA B 1 368 ? -13.987 55.666 -5.873 1.00 17.01 396 ALA B O 1
ATOM 6283 N N . GLU B 1 369 ? -13.521 56.586 -3.876 1.00 16.69 397 GLU B N 1
ATOM 6284 C CA . GLU B 1 369 ? -12.911 55.337 -3.415 1.00 18.15 397 GLU B CA 1
ATOM 6285 C C . GLU B 1 369 ? -13.933 54.204 -3.434 1.00 16.47 397 GLU B C 1
A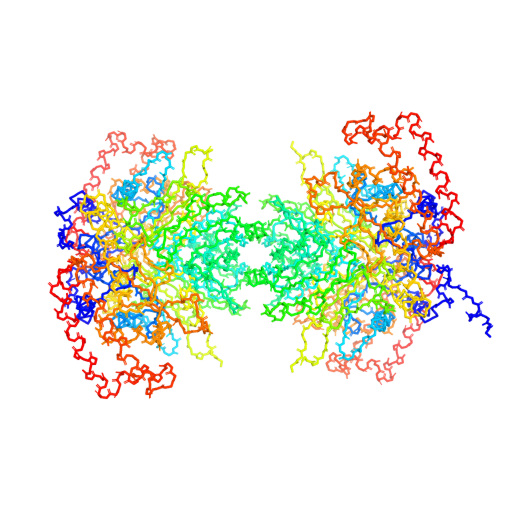TOM 6286 O O . GLU B 1 369 ? -13.596 53.066 -3.769 1.00 15.45 397 GLU B O 1
ATOM 6292 N N . ARG B 1 370 ? -15.200 54.498 -3.123 1.00 16.52 398 ARG B N 1
ATOM 6293 C CA . ARG B 1 370 ? -16.190 53.420 -3.085 1.00 16.95 398 ARG B CA 1
ATOM 6294 C C . ARG B 1 370 ? -16.538 52.902 -4.479 1.00 16.93 398 ARG B C 1
ATOM 6295 O O . ARG B 1 370 ? -16.633 51.682 -4.700 1.00 16.79 398 ARG B O 1
ATOM 6303 N N . VAL B 1 371 ? -16.787 53.802 -5.428 1.00 16.50 399 VAL B N 1
ATOM 6304 C CA . VAL B 1 371 ? -16.996 53.363 -6.807 1.00 16.09 399 VAL B CA 1
ATOM 6305 C C . VAL B 1 371 ? -15.825 52.505 -7.274 1.00 15.69 399 VAL B C 1
ATOM 6306 O O . VAL B 1 371 ? -16.009 51.443 -7.873 1.00 15.31 399 VAL B O 1
ATOM 6310 N N . LEU B 1 372 ? -14.606 53.005 -7.090 1.00 15.62 400 LEU B N 1
ATOM 6311 C CA . LEU B 1 372 ? -13.433 52.259 -7.544 1.00 15.62 400 LEU B CA 1
ATOM 6312 C C . LEU B 1 372 ? -13.378 50.881 -6.887 1.00 16.37 400 LEU B C 1
ATOM 6313 O O . LEU B 1 372 ? -13.138 49.869 -7.563 1.00 17.05 400 LEU B O 1
ATOM 6318 N N . GLU B 1 373 ? -13.643 50.815 -5.578 1.00 16.95 401 GLU B N 1
ATOM 6319 C CA . GLU B 1 373 ? -13.621 49.541 -4.878 1.00 17.86 401 GLU B CA 1
ATOM 6320 C C . GLU B 1 373 ? -14.531 48.527 -5.551 1.00 18.01 401 GLU B C 1
ATOM 6321 O O . GLU B 1 373 ? -14.166 47.352 -5.713 1.00 19.09 401 GLU B O 1
ATOM 6327 N N . LEU B 1 374 ? -15.732 48.951 -5.915 1.00 17.91 402 LEU B N 1
ATOM 6328 C CA . LEU B 1 374 ? -16.701 48.060 -6.539 1.00 17.12 402 LEU B CA 1
ATOM 6329 C C . LEU B 1 374 ? -16.331 47.630 -7.956 1.00 17.54 402 LEU B C 1
ATOM 6330 O O . LEU B 1 374 ? -16.989 46.740 -8.502 1.00 18.25 402 LEU B O 1
ATOM 6335 N N . VAL B 1 375 ? -15.324 48.240 -8.571 1.00 16.09 403 VAL B N 1
ATOM 6336 C CA . VAL B 1 375 ? -14.809 47.776 -9.849 1.00 15.83 403 VAL B CA 1
ATOM 6337 C C . VAL B 1 375 ? -13.389 47.212 -9.697 1.00 17.02 403 VAL B C 1
ATOM 6338 O O . VAL B 1 375 ? -12.655 47.090 -10.666 1.00 18.15 403 VAL B O 1
ATOM 6342 N N . SER B 1 376 ? -13.020 46.823 -8.487 1.00 17.45 404 SER B N 1
ATOM 6343 C CA . SER B 1 376 ? -11.764 46.125 -8.230 1.00 16.99 404 SER B CA 1
ATOM 6344 C C . SER B 1 376 ? -10.549 47.022 -8.399 1.00 16.93 404 SER B C 1
ATOM 6345 O O . SER B 1 376 ? -9.467 46.540 -8.735 1.00 17.40 404 SER B O 1
ATOM 6348 N N . ILE B 1 377 ? -10.699 48.311 -8.107 1.00 15.66 405 ILE B N 1
ATOM 6349 C CA . ILE B 1 377 ? -9.591 49.253 -8.063 1.00 15.22 405 ILE B CA 1
ATOM 6350 C C . ILE B 1 377 ? -9.519 49.747 -6.617 1.00 16.23 405 ILE B C 1
ATOM 6351 O O . ILE B 1 377 ? -10.449 50.417 -6.145 1.00 14.59 405 ILE B O 1
ATOM 6356 N N . THR B 1 378 ? -8.442 49.403 -5.899 1.00 16.58 406 THR B N 1
ATOM 6357 C CA . THR B 1 378 ? -8.316 49.754 -4.489 1.00 18.47 406 THR B CA 1
ATOM 6358 C C . THR B 1 378 ? -7.368 50.935 -4.360 1.00 18.75 406 THR B C 1
ATOM 6359 O O . THR B 1 378 ? -6.177 50.833 -4.702 1.00 18.61 406 THR B O 1
ATOM 6363 N N . ALA B 1 379 ? -7.908 52.047 -3.901 1.00 19.25 407 ALA B N 1
ATOM 6364 C CA . ALA B 1 379 ? -7.190 53.273 -3.603 1.00 20.00 407 ALA B CA 1
ATOM 6365 C C . ALA B 1 379 ? -7.703 53.754 -2.263 1.00 20.85 407 ALA B C 1
ATOM 6366 O O . ALA B 1 379 ? -8.539 53.095 -1.633 1.00 23.72 407 ALA B O 1
ATOM 6368 N N . ASN B 1 380 ? -7.220 54.896 -1.783 1.00 19.17 408 ASN B N 1
ATOM 6369 C CA . ASN B 1 380 ? -7.813 55.393 -0.563 1.00 19.27 408 ASN B CA 1
ATOM 6370 C C . ASN B 1 380 ? -8.055 56.889 -0.625 1.00 18.98 408 ASN B C 1
ATOM 6371 O O . ASN B 1 380 ? -7.282 57.641 -1.226 1.00 18.80 408 ASN B O 1
ATOM 6376 N N . LYS B 1 381 ? -9.192 57.287 -0.066 1.00 19.57 409 LYS B N 1
ATOM 6377 C CA . LYS B 1 381 ? -9.527 58.698 0.046 1.00 20.73 409 LYS B CA 1
ATOM 6378 C C . LYS B 1 381 ? -8.429 59.439 0.799 1.00 21.39 409 LYS B C 1
ATOM 6379 O O . LYS B 1 381 ? -7.753 58.878 1.660 1.00 22.31 409 LYS B O 1
ATOM 6385 N N . ASN B 1 382 ? -8.241 60.718 0.454 1.00 21.11 410 ASN B N 1
ATOM 6386 C CA . ASN B 1 382 ? -7.138 61.490 1.006 1.00 20.91 410 ASN B CA 1
ATOM 6387 C C . ASN B 1 382 ? -7.567 62.942 1.153 1.00 21.42 410 ASN B C 1
ATOM 6388 O O . ASN B 1 382 ? -8.095 63.527 0.208 1.00 21.97 410 ASN B O 1
ATOM 6393 N N . THR B 1 383 ? -7.350 63.505 2.342 1.00 21.10 411 THR B N 1
ATOM 6394 C CA . THR B 1 383 ? -7.583 64.925 2.565 1.00 22.42 411 THR B CA 1
ATOM 6395 C C . THR B 1 383 ? -6.661 65.754 1.681 1.00 24.05 411 THR B C 1
ATOM 6396 O O . THR B 1 383 ? -5.473 65.449 1.540 1.00 23.70 411 THR B O 1
ATOM 6400 N N . CYS B 1 384 ? -7.211 66.841 1.117 1.00 25.71 412 CYS B N 1
ATOM 6401 C CA . CYS B 1 384 ? -6.465 67.796 0.311 1.00 27.62 412 CYS B CA 1
ATOM 6402 C C . CYS B 1 384 ? -6.476 69.161 0.981 1.00 28.28 412 CYS B C 1
ATOM 6403 O O . CYS B 1 384 ? -7.461 69.523 1.636 1.00 27.14 412 CYS B O 1
ATOM 6406 N N . PRO B 1 385 ? -5.436 69.963 0.782 1.00 28.50 413 PRO B N 1
ATOM 6407 C CA . PRO B 1 385 ? -5.410 71.304 1.388 1.00 29.54 413 PRO B CA 1
ATOM 6408 C C . PRO B 1 385 ? -6.664 72.100 1.055 1.00 32.21 413 PRO B C 1
ATOM 6409 O O . PRO B 1 385 ? -7.063 72.211 -0.107 1.00 33.90 413 PRO B O 1
ATOM 6413 N N . GLY B 1 386 ? -7.311 72.626 2.094 1.00 33.19 414 GLY B N 1
ATOM 6414 C CA . GLY B 1 386 ? -8.528 73.400 1.941 1.00 35.95 414 GLY B CA 1
ATOM 6415 C C . GLY B 1 386 ? -9.822 72.624 2.087 1.00 37.73 414 GLY B C 1
ATOM 6416 O O . GLY B 1 386 ? -10.900 73.232 2.038 1.00 38.13 414 GLY B O 1
ATOM 6417 N N . ASP B 1 387 ? -9.765 71.304 2.257 1.00 39.35 415 ASP B N 1
ATOM 6418 C CA . ASP B 1 387 ? -10.990 70.534 2.445 1.00 42.10 415 ASP B CA 1
ATOM 6419 C C . ASP B 1 387 ? -11.818 71.112 3.588 1.00 45.22 415 ASP B C 1
ATOM 6420 O O . ASP B 1 387 ? -11.299 71.381 4.679 1.00 44.90 415 ASP B O 1
ATOM 6425 N N . ARG B 1 388 ? -13.121 71.273 3.341 1.00 48.82 416 ARG B N 1
ATOM 6426 C CA . ARG B 1 388 ? -14.046 71.810 4.332 1.00 51.75 416 ARG B CA 1
ATOM 6427 C C . ARG B 1 388 ? -14.734 70.727 5.158 1.00 52.51 416 ARG B C 1
ATOM 6428 O O . ARG B 1 388 ? -15.606 71.054 5.970 1.00 52.75 416 ARG B O 1
ATOM 6436 N N . SER B 1 389 ? -14.374 69.455 4.984 1.00 53.06 417 SER B N 1
ATOM 6437 C CA . SER B 1 389 ? -15.092 68.394 5.681 1.00 53.22 417 SER B CA 1
ATOM 6438 C C . SER B 1 389 ? -14.461 67.026 5.466 1.00 53.35 417 SER B C 1
ATOM 6439 O O . SER B 1 389 ? -14.260 66.601 4.321 1.00 53.65 417 SER B O 1
ATOM 6442 N N . ALA B 1 390 ? -14.189 66.311 6.563 1.00 52.98 418 ALA B N 1
ATOM 6443 C CA . ALA B 1 390 ? -13.409 65.079 6.476 1.00 52.40 418 ALA B CA 1
ATOM 6444 C C . ALA B 1 390 ? -14.248 63.859 6.098 1.00 51.83 418 ALA B C 1
ATOM 6445 O O . ALA B 1 390 ? -13.701 62.889 5.551 1.00 51.95 418 ALA B O 1
ATOM 6447 N N . ILE B 1 391 ? -15.555 63.866 6.380 1.00 51.07 419 ILE B N 1
ATOM 6448 C CA . ILE B 1 391 ? -16.409 62.803 5.856 1.00 50.74 419 ILE B CA 1
ATOM 6449 C C . ILE B 1 391 ? -16.306 62.782 4.338 1.00 48.64 419 ILE B C 1
ATOM 6450 O O . ILE B 1 391 ? -16.508 61.742 3.696 1.00 48.83 419 ILE B O 1
ATOM 6455 N N . THR B 1 392 ? -15.975 63.927 3.750 1.00 46.06 420 THR B N 1
ATOM 6456 C CA . THR B 1 392 ? -15.966 64.134 2.303 1.00 42.84 420 THR B CA 1
ATOM 6457 C C . THR B 1 392 ? -14.614 64.751 1.954 1.00 39.50 420 THR B C 1
ATOM 6458 O O . THR B 1 392 ? -14.509 65.926 1.574 1.00 40.07 420 THR B O 1
ATOM 6462 N N . PRO B 1 393 ? -13.539 63.984 2.116 1.00 36.09 421 PRO B N 1
ATOM 6463 C CA . PRO B 1 393 ? -12.214 64.498 1.761 1.00 33.06 421 PRO B CA 1
ATOM 6464 C C . PRO B 1 393 ? -12.122 64.666 0.257 1.00 30.58 421 PRO B C 1
ATOM 6465 O O . PRO B 1 393 ? -12.886 64.076 -0.508 1.00 31.33 421 PRO B O 1
ATOM 6469 N N . GLY B 1 394 ? -11.194 65.506 -0.163 1.00 27.89 422 GLY B N 1
ATOM 6470 C CA . GLY B 1 394 ? -11.210 65.947 -1.541 1.00 26.39 422 GLY B CA 1
ATOM 6471 C C . GLY B 1 394 ? -10.483 65.096 -2.554 1.00 25.03 422 GLY B C 1
ATOM 6472 O O . GLY B 1 394 ? -10.674 65.307 -3.759 1.00 25.00 422 GLY B O 1
ATOM 6473 N N . GLY B 1 395 ? -9.673 64.120 -2.127 1.00 24.09 423 GLY B N 1
ATOM 6474 C CA . GLY B 1 395 ? -8.703 63.512 -3.011 1.00 22.26 423 GLY B CA 1
ATOM 6475 C C . GLY B 1 395 ? -8.584 62.012 -2.846 1.00 19.44 423 GLY B C 1
ATOM 6476 O O . GLY B 1 395 ? -9.322 61.379 -2.089 1.00 19.53 423 GLY B O 1
ATOM 6477 N N . LEU B 1 396 ? -7.634 61.460 -3.592 1.00 17.80 424 LEU B N 1
ATOM 6478 C CA . LEU B 1 396 ? -7.268 60.057 -3.549 1.00 16.72 424 LEU B CA 1
ATOM 6479 C C . LEU B 1 396 ? -5.750 59.936 -3.492 1.00 16.30 424 LEU B C 1
ATOM 6480 O O . LEU B 1 396 ? -5.027 60.726 -4.089 1.00 17.67 424 LEU B O 1
ATOM 6485 N N . ARG B 1 397 ? -5.270 58.951 -2.774 1.00 15.38 425 ARG B N 1
ATOM 6486 C CA . ARG B 1 397 ? -3.860 58.581 -2.820 1.00 14.13 425 ARG B CA 1
ATOM 6487 C C . ARG B 1 397 ? -3.744 57.329 -3.676 1.00 15.03 425 ARG B C 1
ATOM 6488 O O . ARG B 1 397 ? -4.466 56.347 -3.438 1.00 15.09 425 ARG B O 1
ATOM 6496 N N . LEU B 1 398 ? -2.832 57.365 -4.660 1.00 15.17 426 LEU B N 1
ATOM 6497 C CA . LEU B 1 398 ? -2.668 56.300 -5.639 1.00 13.62 426 LEU B CA 1
ATOM 6498 C C . LEU B 1 398 ? -1.198 55.918 -5.673 1.00 13.00 426 LEU B C 1
ATOM 6499 O O . LEU B 1 398 ? -0.337 56.793 -5.711 1.00 14.48 426 LEU B O 1
ATOM 6504 N N . GLY B 1 399 ? -0.896 54.636 -5.564 1.00 12.33 427 GLY B N 1
ATOM 6505 C CA . GLY B 1 399 ? 0.486 54.181 -5.477 1.00 12.25 427 GLY B CA 1
ATOM 6506 C C . GLY B 1 399 ? 0.858 53.214 -6.588 1.00 14.66 427 GLY B C 1
ATOM 6507 O O . GLY B 1 399 ? 0.030 52.433 -7.042 1.00 17.11 427 GLY B O 1
ATOM 6508 N N . ALA B 1 400 ? 2.149 53.268 -7.034 1.00 14.92 428 ALA B N 1
ATOM 6509 C CA . ALA B 1 400 ? 2.712 52.392 -8.067 1.00 14.51 428 ALA B CA 1
ATOM 6510 C C . ALA B 1 400 ? 3.436 51.132 -7.574 1.00 13.81 428 ALA B C 1
ATOM 6511 O O . ALA B 1 400 ? 3.651 50.227 -8.392 1.00 15.21 428 ALA B O 1
ATOM 6513 N N . PRO B 1 401 ? 3.846 50.983 -6.310 1.00 13.14 429 PRO B N 1
ATOM 6514 C CA . PRO B 1 401 ? 4.701 49.805 -6.016 1.00 12.43 429 PRO B CA 1
ATOM 6515 C C . PRO B 1 401 ? 4.082 48.435 -6.290 1.00 11.95 429 PRO B C 1
ATOM 6516 O O . PRO B 1 401 ? 4.759 47.551 -6.850 1.00 12.24 429 PRO B O 1
ATOM 6520 N N . ALA B 1 402 ? 2.806 48.204 -5.893 1.00 12.98 430 ALA B N 1
ATOM 6521 C CA . ALA B 1 402 ? 2.246 46.861 -5.983 1.00 13.16 430 ALA B CA 1
ATOM 6522 C C . ALA B 1 402 ? 2.126 46.409 -7.442 1.00 14.00 430 ALA B C 1
ATOM 6523 O O . ALA B 1 402 ? 2.542 45.297 -7.801 1.00 14.92 430 ALA B O 1
ATOM 6525 N N . LEU B 1 403 ? 1.548 47.241 -8.297 1.00 14.23 431 LEU B N 1
ATOM 6526 C CA . LEU B 1 403 ? 1.373 46.836 -9.692 1.00 13.11 431 LEU B CA 1
ATOM 6527 C C . LEU B 1 403 ? 2.713 46.804 -10.434 1.00 11.66 431 LEU B C 1
ATOM 6528 O O . LEU B 1 403 ? 2.913 46.001 -11.356 1.00 12.17 431 LEU B O 1
ATOM 6533 N N . THR B 1 404 ? 3.654 47.648 -10.004 1.00 13.63 432 THR B N 1
ATOM 6534 C CA . THR B 1 404 ? 4.975 47.550 -10.613 1.00 14.19 432 THR B CA 1
ATOM 6535 C C . THR B 1 404 ? 5.586 46.169 -10.336 1.00 15.46 432 THR B C 1
ATOM 6536 O O . THR B 1 404 ? 6.250 45.604 -11.200 1.00 16.70 432 THR B O 1
ATOM 6540 N N . SER B 1 405 ? 5.340 45.595 -9.149 1.00 13.65 433 SER B N 1
ATOM 6541 C CA . SER B 1 405 ? 5.829 44.250 -8.864 1.00 14.48 433 SER B CA 1
ATOM 6542 C C . SER B 1 405 ? 5.229 43.182 -9.769 1.00 14.26 433 SER B C 1
ATOM 6543 O O . SER B 1 405 ? 5.765 42.059 -9.829 1.00 15.86 433 SER B O 1
ATOM 6546 N N . ARG B 1 406 ? 4.119 43.477 -10.444 1.00 13.04 434 ARG B N 1
ATOM 6547 C CA . ARG B 1 406 ? 3.480 42.575 -11.377 1.00 12.06 434 ARG B CA 1
ATOM 6548 C C . ARG B 1 406 ? 3.881 42.896 -12.801 1.00 14.63 434 ARG B C 1
ATOM 6549 O O . ARG B 1 406 ? 3.147 42.561 -13.728 1.00 16.25 434 ARG B O 1
ATOM 6557 N N . GLN B 1 407 ? 4.996 43.622 -12.981 1.00 16.65 435 GLN B N 1
ATOM 6558 C CA . GLN B 1 407 ? 5.553 43.969 -14.293 1.00 18.05 435 GLN B CA 1
ATOM 6559 C C . GLN B 1 407 ? 4.711 44.968 -15.090 1.00 17.53 435 GLN B C 1
ATOM 6560 O O . GLN B 1 407 ? 4.856 45.053 -16.312 1.00 17.80 435 GLN B O 1
ATOM 6566 N N . PHE B 1 408 ? 3.826 45.733 -14.438 1.00 17.00 436 PHE B N 1
ATOM 6567 C CA . PHE B 1 408 ? 3.205 46.885 -15.089 1.00 16.01 436 PHE B CA 1
ATOM 6568 C C . PHE B 1 408 ? 4.270 47.867 -15.522 1.00 16.89 436 PHE B C 1
ATOM 6569 O O . PHE B 1 408 ? 5.179 48.175 -14.741 1.00 16.92 436 PHE B O 1
ATOM 6577 N N . ARG B 1 409 ? 4.129 48.396 -16.754 1.00 17.50 437 ARG B N 1
ATOM 6578 C CA . ARG B 1 409 ? 4.975 49.473 -17.269 1.00 19.29 437 ARG B CA 1
ATOM 6579 C C . ARG B 1 409 ? 4.146 50.744 -17.480 1.00 18.03 437 ARG B C 1
ATOM 6580 O O . ARG B 1 409 ? 2.958 50.810 -17.118 1.00 18.47 437 ARG B O 1
ATOM 6588 N N . GLU B 1 410 ? 4.770 51.781 -18.048 1.00 19.17 438 GLU B N 1
ATOM 6589 C CA . GLU B 1 410 ? 4.130 53.098 -18.098 1.00 20.12 438 GLU B CA 1
ATOM 6590 C C . GLU B 1 410 ? 2.789 53.052 -18.839 1.00 19.77 438 GLU B C 1
ATOM 6591 O O . GLU B 1 410 ? 1.781 53.589 -18.358 1.00 21.33 438 GLU B O 1
ATOM 6597 N N . ASP B 1 411 ? 2.741 52.390 -19.988 1.00 19.94 439 ASP B N 1
ATOM 6598 C CA . ASP B 1 411 ? 1.487 52.344 -20.731 1.00 21.72 439 ASP B CA 1
ATOM 6599 C C . ASP B 1 411 ? 0.421 51.589 -19.968 1.00 19.59 439 ASP B C 1
ATOM 6600 O O . ASP B 1 411 ? -0.774 51.891 -20.106 1.00 19.96 439 ASP B O 1
ATOM 6605 N N . ASP B 1 412 ? 0.824 50.613 -19.160 1.00 18.41 440 ASP B N 1
ATOM 6606 C CA . ASP B 1 412 ? -0.145 49.923 -18.323 1.00 18.13 440 ASP B CA 1
ATOM 6607 C C . ASP B 1 412 ? -0.725 50.862 -17.278 1.00 17.10 440 ASP B C 1
ATOM 6608 O O . ASP B 1 412 ? -1.913 50.775 -16.960 1.00 16.71 440 ASP B O 1
ATOM 6613 N N . PHE B 1 413 ? 0.091 51.748 -16.705 1.00 17.37 441 PHE B N 1
ATOM 6614 C CA . PHE B 1 413 ? -0.463 52.742 -15.781 1.00 17.07 441 PHE B CA 1
ATOM 6615 C C . PHE B 1 413 ? -1.324 53.786 -16.490 1.00 17.85 441 PHE B C 1
ATOM 6616 O O . PHE B 1 413 ? -2.273 54.306 -15.879 1.00 18.05 441 PHE B O 1
ATOM 6624 N N . ARG B 1 414 ? -1.047 54.097 -17.752 1.00 18.59 442 ARG B N 1
ATOM 6625 C CA . ARG B 1 414 ? -1.984 54.931 -18.493 1.00 19.56 442 ARG B CA 1
ATOM 6626 C C . ARG B 1 414 ? -3.343 54.233 -18.595 1.00 18.84 442 ARG B C 1
ATOM 6627 O O . ARG B 1 414 ? -4.397 54.873 -18.450 1.00 18.60 442 ARG B O 1
ATOM 6635 N N . ARG B 1 415 ? -3.339 52.916 -18.806 1.00 18.41 443 ARG B N 1
ATOM 6636 C CA . ARG B 1 415 ? -4.603 52.178 -18.880 1.00 20.24 443 ARG B CA 1
ATOM 6637 C C . ARG B 1 415 ? -5.310 52.170 -17.527 1.00 18.65 443 ARG B C 1
ATOM 6638 O O . ARG B 1 415 ? -6.543 52.311 -17.454 1.00 17.92 443 ARG B O 1
ATOM 6646 N N . VAL B 1 416 ? -4.553 52.057 -16.438 1.00 19.11 444 VAL B N 1
ATOM 6647 C CA . VAL B 1 416 ? -5.142 52.186 -15.105 1.00 17.92 444 VAL B CA 1
ATOM 6648 C C . VAL B 1 416 ? -5.909 53.503 -14.981 1.00 16.97 444 VAL B C 1
ATOM 6649 O O . VAL B 1 416 ? -7.037 53.553 -14.462 1.00 17.32 444 VAL B O 1
ATOM 6653 N N . VAL B 1 417 ? -5.288 54.603 -15.400 1.00 15.93 445 VAL B N 1
ATOM 6654 C CA . VAL B 1 417 ? -5.948 55.902 -15.301 1.00 17.19 445 VAL B CA 1
ATOM 6655 C C . VAL B 1 417 ? -7.215 55.939 -16.152 1.00 18.35 445 VAL B C 1
ATOM 6656 O O . VAL B 1 417 ? -8.221 56.552 -15.757 1.00 18.11 445 VAL B O 1
ATOM 6660 N N . ASP B 1 418 ? -7.202 55.308 -17.336 1.00 19.11 446 ASP B N 1
ATOM 6661 C CA . ASP B 1 418 ? -8.431 55.256 -18.124 1.00 20.54 446 ASP B CA 1
ATOM 6662 C C . ASP B 1 418 ? -9.560 54.599 -17.332 1.00 19.03 446 ASP B C 1
ATOM 6663 O O . ASP B 1 418 ? -10.702 55.089 -17.333 1.00 19.57 446 ASP B O 1
ATOM 6668 N N . PHE B 1 419 ? -9.261 53.488 -16.647 1.00 18.33 447 PHE B N 1
ATOM 6669 C CA . PHE B 1 419 ? -10.269 52.818 -15.830 1.00 18.07 447 PHE B CA 1
ATOM 6670 C C . PHE B 1 419 ? -10.716 53.713 -14.674 1.00 18.15 447 PHE B C 1
ATOM 6671 O O . PHE B 1 419 ? -11.916 53.812 -14.373 1.00 16.82 447 PHE B O 1
ATOM 6679 N N . ILE B 1 420 ? -9.764 54.381 -14.020 1.00 18.62 448 ILE B N 1
ATOM 6680 C CA . ILE B 1 420 ? -10.129 55.269 -12.915 1.00 18.97 448 ILE B CA 1
ATOM 6681 C C . ILE B 1 420 ? -11.094 56.337 -13.403 1.00 19.31 448 ILE B C 1
ATOM 6682 O O . ILE B 1 420 ? -12.087 56.662 -12.731 1.00 20.20 448 ILE B O 1
ATOM 6687 N N . ASP B 1 421 ? -10.794 56.917 -14.564 1.00 18.92 449 ASP B N 1
ATOM 6688 C CA . ASP B 1 421 ? -11.609 57.994 -15.093 1.00 18.96 449 ASP B CA 1
ATOM 6689 C C . ASP B 1 421 ? -13.017 57.502 -15.390 1.00 18.89 449 ASP B C 1
ATOM 6690 O O . ASP B 1 421 ? -13.992 58.220 -15.141 1.00 19.42 449 ASP B O 1
ATOM 6695 N N . GLU B 1 422 ? -13.147 56.273 -15.902 1.00 19.43 450 GLU B N 1
ATOM 6696 C CA . GLU B 1 422 ? -14.474 55.697 -16.082 1.00 20.46 450 GLU B CA 1
ATOM 6697 C C . GLU B 1 422 ? -15.211 55.604 -14.763 1.00 19.99 450 GLU B C 1
ATOM 6698 O O . GLU B 1 422 ? -16.424 55.850 -14.701 1.00 21.06 450 GLU B O 1
ATOM 6704 N N . GLY B 1 423 ? -14.509 55.206 -13.701 1.00 19.54 451 GLY B N 1
ATOM 6705 C CA . GLY B 1 423 ? -15.146 55.122 -12.396 1.00 18.97 451 GLY B CA 1
ATOM 6706 C C . GLY B 1 423 ? -15.530 56.496 -11.883 1.00 18.63 451 GLY B C 1
ATOM 6707 O O . GLY B 1 423 ? -16.630 56.696 -11.360 1.00 17.93 451 GLY B O 1
ATOM 6708 N N . VAL B 1 424 ? -14.629 57.466 -12.023 1.00 18.41 452 VAL B N 1
ATOM 6709 C CA . VAL B 1 424 ? -14.949 58.833 -11.630 1.00 19.31 452 VAL B CA 1
ATOM 6710 C C . VAL B 1 424 ? -16.200 59.305 -12.346 1.00 20.58 452 VAL B C 1
ATOM 6711 O O . VAL B 1 424 ? -17.071 59.956 -11.746 1.00 21.30 452 VAL B O 1
ATOM 6715 N N . ASN B 1 425 ? -16.327 58.970 -13.627 1.00 21.08 453 ASN B N 1
ATOM 6716 C CA . ASN B 1 425 ? -17.501 59.407 -14.378 1.00 21.98 453 ASN B CA 1
ATOM 6717 C C . ASN B 1 425 ? -18.777 58.756 -13.862 1.00 22.38 453 ASN B C 1
ATOM 6718 O O . ASN B 1 425 ? -19.821 59.413 -13.794 1.00 21.79 453 ASN B O 1
ATOM 6723 N N . ILE B 1 426 ? -18.711 57.475 -13.466 1.00 22.09 454 ILE B N 1
ATOM 6724 C CA . ILE B 1 426 ? -19.882 56.823 -12.874 1.00 22.60 454 ILE B CA 1
ATOM 6725 C C . ILE B 1 426 ? -20.259 57.497 -11.564 1.00 20.60 454 ILE B C 1
ATOM 6726 O O . ILE B 1 426 ? -21.441 57.704 -11.265 1.00 19.27 454 ILE B O 1
ATOM 6731 N N . GLY B 1 427 ? -19.266 57.842 -10.761 1.00 20.21 455 GLY B N 1
ATOM 6732 C CA . GLY B 1 427 ? -19.542 58.528 -9.514 1.00 20.40 455 GLY B CA 1
ATOM 6733 C C . GLY B 1 427 ? -20.205 59.881 -9.712 1.00 21.11 455 GLY B C 1
ATOM 6734 O O . GLY B 1 427 ? -21.119 60.250 -8.973 1.00 21.42 455 GLY B O 1
ATOM 6735 N N . LEU B 1 428 ? -19.744 60.647 -10.706 1.00 21.34 456 LEU B N 1
ATOM 6736 C CA . LEU B 1 428 ? -20.383 61.924 -11.016 1.00 21.62 456 LEU B CA 1
ATOM 6737 C C . LEU B 1 428 ? -21.833 61.728 -11.428 1.00 22.87 456 LEU B C 1
ATOM 6738 O O . LEU B 1 428 ? -22.709 62.521 -11.061 1.00 23.26 456 LEU B O 1
ATOM 6743 N N . GLU B 1 429 ? -22.116 60.675 -12.186 1.00 23.07 457 GLU B N 1
ATOM 6744 C CA . GLU B 1 429 ? -23.507 60.431 -12.553 1.00 24.18 457 GLU B CA 1
ATOM 6745 C C . GLU B 1 429 ? -24.350 60.069 -11.334 1.00 23.45 457 GLU B C 1
ATOM 6746 O O . GLU B 1 429 ? -25.507 60.511 -11.219 1.00 24.13 457 GLU B O 1
ATOM 6752 N N . VAL B 1 430 ? -23.816 59.229 -10.439 1.00 23.31 458 VAL B N 1
ATOM 6753 C CA . VAL B 1 430 ? -24.568 58.839 -9.247 1.00 23.18 458 VAL B CA 1
ATOM 6754 C C . VAL B 1 430 ? -24.740 60.031 -8.305 1.00 23.43 458 VAL B C 1
ATOM 6755 O O . VAL B 1 430 ? -25.790 60.194 -7.671 1.00 23.71 458 VAL B O 1
ATOM 6759 N N . LYS B 1 431 ? -23.727 60.884 -8.199 1.00 23.72 459 LYS B N 1
ATOM 6760 C CA . LYS B 1 431 ? -23.858 62.084 -7.375 1.00 24.42 459 LYS B CA 1
ATOM 6761 C C . LYS B 1 431 ? -24.996 62.974 -7.861 1.00 27.17 459 LYS B C 1
ATOM 6762 O O . LYS B 1 431 ? -25.727 63.562 -7.050 1.00 28.48 459 LYS B O 1
ATOM 6768 N N . SER B 1 432 ? -25.161 63.095 -9.183 1.00 27.56 460 SER B N 1
ATOM 6769 C CA . SER B 1 432 ? -26.261 63.881 -9.731 1.00 28.76 460 SER B CA 1
ATOM 6770 C C . SER B 1 432 ? -27.621 63.298 -9.371 1.00 28.46 460 SER B C 1
ATOM 6771 O O . SER B 1 432 ? -28.626 64.009 -9.464 1.00 28.64 460 SER B O 1
ATOM 6774 N N . LYS B 1 433 ? -27.678 62.035 -8.939 1.00 28.52 461 LYS B N 1
ATOM 6775 C CA . LYS B 1 433 ? -28.946 61.359 -8.684 1.00 29.63 461 LYS B CA 1
ATOM 6776 C C . LYS B 1 433 ? -29.228 61.121 -7.206 1.00 28.92 461 LYS B C 1
ATOM 6777 O O . LYS B 1 433 ? -30.310 60.618 -6.879 1.00 28.36 461 LYS B O 1
ATOM 6783 N N . THR B 1 434 ? -28.303 61.473 -6.311 1.00 28.04 462 THR B N 1
ATOM 6784 C CA . THR B 1 434 ? -28.425 61.177 -4.888 1.00 27.67 462 THR B CA 1
ATOM 6785 C C . THR B 1 434 ? -27.949 62.367 -4.069 1.00 28.12 462 THR B C 1
ATOM 6786 O O . THR B 1 434 ? -27.243 63.246 -4.573 1.00 28.66 462 THR B O 1
ATOM 6790 N N . ALA B 1 435 ? -28.314 62.363 -2.778 1.00 27.56 463 ALA B N 1
ATOM 6791 C CA . ALA B 1 435 ? -28.035 63.490 -1.893 1.00 27.33 463 ALA B CA 1
ATOM 6792 C C . ALA B 1 435 ? -26.868 63.203 -0.965 1.00 28.38 463 ALA B C 1
ATOM 6793 O O . ALA B 1 435 ? -25.746 63.652 -1.213 1.00 29.27 463 ALA B O 1
ATOM 6795 N N . LYS B 1 436 ? -27.106 62.429 0.086 1.00 28.14 464 LYS B N 1
ATOM 6796 C CA . LYS B 1 436 ? -26.070 62.192 1.078 1.00 28.03 464 LYS B CA 1
ATOM 6797 C C . LYS B 1 436 ? -25.124 61.089 0.637 1.00 27.28 464 LYS B C 1
ATOM 6798 O O . LYS B 1 436 ? -25.422 60.292 -0.259 1.00 27.02 464 LYS B O 1
ATOM 6804 N N . LEU B 1 437 ? -23.973 61.031 1.310 1.00 27.00 465 LEU B N 1
ATOM 6805 C CA . LEU B 1 437 ? -23.027 59.956 1.035 1.00 27.21 465 LEU B CA 1
ATOM 6806 C C . LEU B 1 437 ? -23.689 58.601 1.227 1.00 27.47 465 LEU B C 1
ATOM 6807 O O . LEU B 1 437 ? -23.426 57.656 0.471 1.00 27.37 465 LEU B O 1
ATOM 6812 N N . GLN B 1 438 ? -24.540 58.483 2.241 1.00 28.97 466 GLN B N 1
ATOM 6813 C CA . GLN B 1 438 ? -25.214 57.216 2.474 1.00 30.96 466 GLN B CA 1
ATOM 6814 C C . GLN B 1 438 ? -26.167 56.860 1.339 1.00 29.93 466 GLN B C 1
ATOM 6815 O O . GLN B 1 438 ? -26.382 55.676 1.058 1.00 29.99 466 GLN B O 1
ATOM 6821 N N . ASP B 1 439 ? -26.756 57.854 0.682 1.00 29.26 467 ASP B N 1
ATOM 6822 C CA . ASP B 1 439 ? -27.667 57.555 -0.420 1.00 28.50 467 ASP B CA 1
ATOM 6823 C C . ASP B 1 439 ? -26.889 57.179 -1.672 1.00 26.75 467 ASP B C 1
ATOM 6824 O O . ASP B 1 439 ? -27.302 56.293 -2.425 1.00 27.33 467 ASP B O 1
ATOM 6829 N N . PHE B 1 440 ? -25.787 57.884 -1.920 1.00 24.20 468 PHE B N 1
ATOM 6830 C CA . PHE B 1 440 ? -24.869 57.525 -2.992 1.00 22.90 468 PHE B CA 1
ATOM 6831 C C . PHE B 1 440 ? -24.485 56.049 -2.893 1.00 23.33 468 PHE B C 1
ATOM 6832 O O . PHE B 1 440 ? -24.613 55.284 -3.865 1.00 22.64 468 PHE B O 1
ATOM 6840 N N . LYS B 1 441 ? -24.039 55.620 -1.708 1.00 24.33 469 LYS B N 1
ATOM 6841 C CA . LYS B 1 441 ? -23.530 54.260 -1.546 1.00 24.29 469 LYS B CA 1
ATOM 6842 C C . LYS B 1 441 ? -24.625 53.222 -1.770 1.00 24.66 469 LYS B C 1
ATOM 6843 O O . LYS B 1 441 ? -24.387 52.190 -2.416 1.00 24.23 469 LYS B O 1
ATOM 6849 N N . SER B 1 442 ? -25.831 53.471 -1.247 1.00 26.65 470 SER B N 1
ATOM 6850 C CA . SER B 1 442 ? -26.929 52.535 -1.474 1.00 27.86 470 SER B CA 1
ATOM 6851 C C . SER B 1 442 ? -27.281 52.458 -2.953 1.00 27.33 470 SER B C 1
ATOM 6852 O O . SER B 1 442 ? -27.644 51.386 -3.453 1.00 27.27 470 SER B O 1
ATOM 6855 N N . PHE B 1 443 ? -27.160 53.578 -3.666 1.00 26.58 471 PHE B N 1
ATOM 6856 C CA . PHE B 1 443 ? -27.559 53.630 -5.066 1.00 26.14 471 PHE B CA 1
ATOM 6857 C C . PHE B 1 443 ? -26.639 52.766 -5.915 1.00 25.52 471 PHE B C 1
ATOM 6858 O O . PHE B 1 443 ? -27.090 52.099 -6.857 1.00 26.08 471 PHE B O 1
ATOM 6866 N N . LEU B 1 444 ? -25.341 52.768 -5.595 1.00 24.22 472 LEU B N 1
ATOM 6867 C CA . LEU B 1 444 ? -24.399 51.903 -6.296 1.00 23.45 472 LEU B CA 1
ATOM 6868 C C . LEU B 1 444 ? -24.836 50.444 -6.260 1.00 24.54 472 LEU B C 1
ATOM 6869 O O . LEU B 1 444 ? -24.555 49.687 -7.204 1.00 24.99 472 LEU B O 1
ATOM 6874 N N . LEU B 1 445 ? -25.543 50.038 -5.201 1.00 25.53 473 LEU B N 1
ATOM 6875 C CA . LEU B 1 445 ? -25.921 48.648 -5.005 1.00 25.52 473 LEU B CA 1
ATOM 6876 C C . LEU B 1 445 ? -27.322 48.331 -5.490 1.00 28.13 473 LEU B C 1
ATOM 6877 O O . LEU B 1 445 ? -27.569 47.213 -5.960 1.00 28.97 473 LEU B O 1
ATOM 6882 N N . LYS B 1 446 ? -28.235 49.296 -5.403 1.00 29.18 474 LYS B N 1
ATOM 6883 C CA . LYS B 1 446 ? -29.650 49.053 -5.630 1.00 30.07 474 LYS B CA 1
ATOM 6884 C C . LYS B 1 446 ? -30.148 49.510 -6.991 1.00 29.78 474 LYS B C 1
ATOM 6885 O O . LYS B 1 446 ? -31.151 48.971 -7.478 1.00 29.71 474 LYS B O 1
ATOM 6891 N N . ASP B 1 447 ? -29.522 50.507 -7.606 1.00 29.12 475 ASP B N 1
ATOM 6892 C CA . ASP B 1 447 ? -29.945 50.940 -8.935 1.00 29.79 475 ASP B CA 1
ATOM 6893 C C . ASP B 1 447 ? -29.407 49.984 -10.001 1.00 29.86 475 ASP B C 1
ATOM 6894 O O . ASP B 1 447 ? -28.196 49.755 -10.094 1.00 29.03 475 ASP B O 1
ATOM 6899 N N . SER B 1 448 ? -30.305 49.434 -10.820 1.00 31.19 476 SER B N 1
ATOM 6900 C CA . SER B 1 448 ? -29.878 48.392 -11.750 1.00 32.21 476 SER B CA 1
ATOM 6901 C C . SER B 1 448 ? -29.024 48.966 -12.870 1.00 30.83 476 SER B C 1
ATOM 6902 O O . SER B 1 448 ? -28.012 48.369 -13.252 1.00 31.66 476 SER B O 1
ATOM 6905 N N . GLU B 1 449 ? -29.412 50.121 -13.408 1.00 29.97 477 GLU B N 1
ATOM 6906 C CA . GLU B 1 449 ? -28.593 50.771 -14.426 1.00 30.32 477 GLU B CA 1
ATOM 6907 C C . GLU B 1 449 ? -27.173 50.968 -13.920 1.00 28.73 477 GLU B C 1
ATOM 6908 O O . GLU B 1 449 ? -26.202 50.592 -14.587 1.00 27.20 477 GLU B O 1
ATOM 6914 N N . THR B 1 450 ? -27.032 51.535 -12.717 1.00 27.89 478 THR B N 1
ATOM 6915 C CA . THR B 1 450 ? -25.702 51.706 -12.136 1.00 25.77 478 THR B CA 1
ATOM 6916 C C . THR B 1 450 ? -25.036 50.360 -11.870 1.00 24.86 478 THR B C 1
ATOM 6917 O O . THR B 1 450 ? -23.838 50.188 -12.121 1.00 24.24 478 THR B O 1
ATOM 6921 N N . SER B 1 451 ? -25.778 49.404 -11.317 1.00 25.46 479 SER B N 1
ATOM 6922 C CA . SER B 1 451 ? -25.160 48.130 -10.976 1.00 26.67 479 SER B CA 1
ATOM 6923 C C . SER B 1 451 ? -24.604 47.453 -12.224 1.00 26.59 479 SER B C 1
ATOM 6924 O O . SER B 1 451 ? -23.505 46.882 -12.191 1.00 25.65 479 SER B O 1
ATOM 6927 N N . GLN B 1 452 ? -25.325 47.545 -13.349 1.00 26.84 480 GLN B N 1
ATOM 6928 C CA . GLN B 1 452 ? -24.831 46.917 -14.573 1.00 28.15 480 GLN B CA 1
ATOM 6929 C C . GLN B 1 452 ? -23.596 47.635 -15.093 1.00 25.87 480 GLN B C 1
ATOM 6930 O O . GLN B 1 452 ? -22.622 46.983 -15.476 1.00 25.75 480 GLN B O 1
ATOM 6936 N N . ARG B 1 453 ? -23.597 48.979 -15.077 1.00 25.24 481 ARG B N 1
ATOM 6937 C CA . ARG B 1 453 ? -22.397 49.732 -15.462 1.00 25.05 481 ARG B CA 1
ATOM 6938 C C . ARG B 1 453 ? -21.191 49.360 -14.603 1.00 22.10 481 ARG B C 1
ATOM 6939 O O . ARG B 1 453 ? -20.064 49.245 -15.113 1.00 20.79 481 ARG B O 1
ATOM 6947 N N . LEU B 1 454 ? -21.382 49.223 -13.285 1.00 20.09 482 LEU B N 1
ATOM 6948 C CA . LEU B 1 454 ? -20.268 48.819 -12.426 1.00 20.10 482 LEU B CA 1
ATOM 6949 C C . LEU B 1 454 ? -19.777 47.401 -12.742 1.00 19.09 482 LEU B C 1
ATOM 6950 O O . LEU B 1 454 ? -18.568 47.131 -12.684 1.00 17.22 482 LEU B O 1
ATOM 6955 N N . ALA B 1 455 ? -20.698 46.475 -13.042 1.00 20.48 483 ALA B N 1
ATOM 6956 C CA . ALA B 1 455 ? -20.315 45.096 -13.318 1.00 21.07 483 ALA B CA 1
ATOM 6957 C C . ALA B 1 455 ? -19.496 44.994 -14.596 1.00 21.67 483 ALA B C 1
ATOM 6958 O O . ALA B 1 455 ? -18.577 44.169 -14.685 1.00 20.56 483 ALA B O 1
ATOM 6960 N N . ASN B 1 456 ? -19.856 45.791 -15.609 1.00 22.27 484 ASN B N 1
ATOM 6961 C CA . ASN B 1 456 ? -19.131 45.786 -16.873 1.00 23.55 484 ASN B CA 1
ATOM 6962 C C . ASN B 1 456 ? -17.729 46.345 -16.691 1.00 22.95 484 ASN B C 1
ATOM 6963 O O . ASN B 1 456 ? -16.752 45.765 -17.178 1.00 21.99 484 ASN B O 1
ATOM 6968 N N . LEU B 1 457 ? -17.615 47.478 -15.995 1.00 22.16 485 LEU B N 1
ATOM 6969 C CA . LEU B 1 457 ? -16.302 48.029 -15.688 1.00 20.14 485 LEU B CA 1
ATOM 6970 C C . LEU B 1 457 ? -15.492 47.055 -14.838 1.00 18.28 485 LEU B C 1
ATOM 6971 O O . LEU B 1 457 ? -14.305 46.845 -15.100 1.00 18.41 485 LEU B O 1
ATOM 6976 N N . ARG B 1 458 ? -16.113 46.425 -13.832 1.00 18.13 486 ARG B N 1
ATOM 6977 C CA . ARG B 1 458 ? -15.400 45.441 -13.018 1.00 18.83 486 ARG B CA 1
ATOM 6978 C C . ARG B 1 458 ? -14.858 44.290 -13.879 1.00 19.05 486 ARG B C 1
ATOM 6979 O O . ARG B 1 458 ? -13.705 43.870 -13.718 1.00 18.08 486 ARG B O 1
ATOM 6987 N N . GLN B 1 459 ? -15.683 43.747 -14.785 1.00 20.59 487 GLN B N 1
ATOM 6988 C CA . GLN B 1 459 ? -15.232 42.642 -15.639 1.00 22.93 487 GLN B CA 1
ATOM 6989 C C . GLN B 1 459 ? -14.001 43.029 -16.454 1.00 21.95 487 GLN B C 1
ATOM 6990 O O . GLN B 1 459 ? -13.064 42.221 -16.616 1.00 22.23 487 GLN B O 1
ATOM 6996 N N . ARG B 1 460 ? -14.007 44.249 -17.005 1.00 21.69 488 ARG B N 1
ATOM 6997 C CA . ARG B 1 460 ? -12.894 44.724 -17.824 1.00 20.08 488 ARG B CA 1
ATOM 6998 C C . ARG B 1 460 ? -11.654 45.004 -16.979 1.00 18.88 488 ARG B C 1
ATOM 6999 O O . ARG B 1 460 ? -10.538 44.651 -17.391 1.00 19.30 488 ARG B O 1
ATOM 7007 N N . VAL B 1 461 ? -11.816 45.593 -15.795 1.00 18.31 489 VAL B N 1
ATOM 7008 C CA . VAL B 1 461 ? -10.672 45.783 -14.914 1.00 17.53 489 VAL B CA 1
ATOM 7009 C C . VAL B 1 461 ? -10.044 44.441 -14.591 1.00 18.19 489 VAL B C 1
ATOM 7010 O O . VAL B 1 461 ? -8.823 44.269 -14.693 1.00 18.67 489 VAL B O 1
ATOM 7014 N N . GLU B 1 462 ? -10.870 43.462 -14.193 1.00 18.70 490 GLU B N 1
ATOM 7015 C CA . GLU B 1 462 ? -10.332 42.190 -13.717 1.00 19.65 490 GLU B CA 1
ATOM 7016 C C . GLU B 1 462 ? -9.656 41.420 -14.847 1.00 19.84 490 GLU B C 1
ATOM 7017 O O . GLU B 1 462 ? -8.598 40.807 -14.643 1.00 20.62 490 GLU B O 1
ATOM 7023 N N . GLN B 1 463 ? -10.230 41.443 -16.055 1.00 20.10 491 GLN B N 1
ATOM 7024 C CA . GLN B 1 463 ? -9.586 40.690 -17.121 1.00 19.94 491 GLN B CA 1
ATOM 7025 C C . GLN B 1 463 ? -8.230 41.294 -17.473 1.00 20.06 491 GLN B C 1
ATOM 7026 O O . GLN B 1 463 ? -7.298 40.570 -17.824 1.00 21.32 491 GLN B O 1
ATOM 7032 N N . PHE B 1 464 ? -8.103 42.607 -17.386 1.00 19.92 492 PHE B N 1
ATOM 7033 C CA . PHE B 1 464 ? -6.811 43.245 -17.605 1.00 19.19 492 PHE B CA 1
ATOM 7034 C C . PHE B 1 464 ? -5.815 42.863 -16.526 1.00 18.18 492 PHE B C 1
ATOM 7035 O O . PHE B 1 464 ? -4.695 42.434 -16.834 1.00 18.98 492 PHE B O 1
ATOM 7043 N N . ALA B 1 465 ? -6.204 42.978 -15.258 1.00 17.58 493 ALA B N 1
ATOM 7044 C CA . ALA B 1 465 ? -5.263 42.747 -14.173 1.00 18.49 493 ALA B CA 1
ATOM 7045 C C . ALA B 1 465 ? -4.820 41.283 -14.112 1.00 17.92 493 ALA B C 1
ATOM 7046 O O . ALA B 1 465 ? -3.654 40.987 -13.824 1.00 17.05 493 ALA B O 1
ATOM 7048 N N . ARG B 1 466 ? -5.740 40.346 -14.335 1.00 18.30 494 ARG B N 1
ATOM 7049 C CA . ARG B 1 466 ? -5.421 38.938 -14.126 1.00 18.45 494 ARG B CA 1
ATOM 7050 C C . ARG B 1 466 ? -4.311 38.456 -15.051 1.00 18.01 494 ARG B C 1
ATOM 7051 O O . ARG B 1 466 ? -3.671 37.436 -14.744 1.00 17.11 494 ARG B O 1
ATOM 7059 N N . ALA B 1 467 ? -4.091 39.134 -16.186 1.00 18.09 495 ALA B N 1
ATOM 7060 C CA . ALA B 1 467 ? -3.119 38.675 -17.162 1.00 20.81 495 ALA B CA 1
ATOM 7061 C C . ALA B 1 467 ? -1.683 38.905 -16.720 1.00 20.49 495 ALA B C 1
ATOM 7062 O O . ALA B 1 467 ? -0.774 38.321 -17.328 1.00 22.30 495 ALA B O 1
ATOM 7064 N N . PHE B 1 468 ? -1.462 39.704 -15.705 1.00 18.68 496 PHE B N 1
ATOM 7065 C CA . PHE B 1 468 ? -0.112 40.054 -15.292 1.00 17.48 496 PHE B CA 1
ATOM 7066 C C . PHE B 1 468 ? 0.430 39.051 -14.273 1.00 15.89 496 PHE B C 1
ATOM 7067 O O . PHE B 1 468 ? -0.332 38.429 -13.521 1.00 16.88 496 PHE B O 1
ATOM 7075 N N . PRO B 1 469 ? 1.746 38.847 -14.203 1.00 16.51 497 PRO B N 1
ATOM 7076 C CA . PRO B 1 469 ? 2.296 37.923 -13.204 1.00 15.53 497 PRO B CA 1
ATOM 7077 C C . PRO B 1 469 ? 2.092 38.437 -11.787 1.00 15.37 497 PRO B C 1
ATOM 7078 O O . PRO B 1 469 ? 1.792 39.616 -11.563 1.00 15.97 497 PRO B O 1
ATOM 7082 N N . MET B 1 470 ? 2.220 37.509 -10.822 1.00 15.15 498 MET B N 1
ATOM 7083 C CA . MET B 1 470 ? 2.019 37.836 -9.421 1.00 14.87 498 MET B CA 1
ATOM 7084 C C . MET B 1 470 ? 3.044 37.171 -8.511 1.00 14.37 498 MET B C 1
ATOM 7085 O O . MET B 1 470 ? 3.142 35.938 -8.494 1.00 14.19 498 MET B O 1
ATOM 7090 N N . PRO B 1 471 ? 3.802 37.931 -7.727 1.00 14.98 499 PRO B N 1
ATOM 7091 C CA . PRO B 1 471 ? 4.730 37.297 -6.776 1.00 15.29 499 PRO B CA 1
ATOM 7092 C C . PRO B 1 471 ? 4.007 36.422 -5.760 1.00 15.96 499 PRO B C 1
ATOM 7093 O O . PRO B 1 471 ? 2.856 36.708 -5.368 1.00 15.69 499 PRO B O 1
ATOM 7097 N N . GLY B 1 472 ? 4.718 35.393 -5.274 1.00 16.37 500 GLY B N 1
ATOM 7098 C CA . GLY B 1 472 ? 4.259 34.551 -4.181 1.00 15.96 500 GLY B CA 1
ATOM 7099 C C . GLY B 1 472 ? 3.918 33.144 -4.623 1.00 15.91 500 GLY B C 1
ATOM 7100 O O . GLY B 1 472 ? 4.386 32.645 -5.636 1.00 16.00 500 GLY B O 1
ATOM 7101 N N . PHE B 1 473 ? 3.105 32.476 -3.813 1.00 16.17 501 PHE B N 1
ATOM 7102 C CA . PHE B 1 473 ? 2.640 31.143 -4.150 1.00 16.86 501 PHE B CA 1
ATOM 7103 C C . PHE B 1 473 ? 1.594 31.231 -5.266 1.00 18.00 501 PHE B C 1
ATOM 7104 O O . PHE B 1 473 ? 1.099 32.312 -5.593 1.00 19.47 501 PHE B O 1
ATOM 7112 N N . ASP B 1 474 ? 1.258 30.085 -5.873 1.00 19.00 502 ASP B N 1
ATOM 7113 C CA . ASP B 1 474 ? 0.316 30.119 -6.990 1.00 20.51 502 ASP B CA 1
ATOM 7114 C C . ASP B 1 474 ? -1.099 30.468 -6.538 1.00 20.63 502 ASP B C 1
ATOM 7115 O O . ASP B 1 474 ? -1.816 31.191 -7.237 1.00 19.82 502 ASP B O 1
ATOM 7120 N N . GLU B 1 475 ? -1.540 29.935 -5.402 1.00 20.43 503 GLU B N 1
ATOM 7121 C CA . GLU B 1 475 ? -2.954 29.972 -5.074 1.00 21.61 503 GLU B CA 1
ATOM 7122 C C . GLU B 1 475 ? -3.240 30.474 -3.669 1.00 19.68 503 GLU B C 1
ATOM 7123 O O . GLU B 1 475 ? -4.415 30.593 -3.307 1.00 17.16 503 GLU B O 1
ATOM 7129 N N . HIS B 1 476 ? -2.220 30.845 -2.896 1.00 19.20 504 HIS B N 1
ATOM 7130 C CA . HIS B 1 476 ? -2.435 31.343 -1.535 1.00 18.58 504 HIS B CA 1
ATOM 7131 C C . HIS B 1 476 ? -1.371 32.337 -1.113 1.00 19.30 504 HIS B C 1
ATOM 7132 O O . HIS B 1 476 ? -1.390 32.857 -0.000 1.00 18.45 504 HIS B O 1
ATOM 7140 N N . TRP C 1 15 ? -7.696 112.402 52.038 1.00 32.81 43 TRP C N 1
ATOM 7141 C CA . TRP C 1 15 ? -7.204 111.048 52.308 1.00 33.40 43 TRP C CA 1
ATOM 7142 C C . TRP C 1 15 ? -5.692 110.998 52.426 1.00 33.82 43 TRP C C 1
ATOM 7143 O O . TRP C 1 15 ? -4.970 111.499 51.564 1.00 34.81 43 TRP C O 1
ATOM 7154 N N . THR C 1 16 ? -5.213 110.371 53.491 1.00 33.49 44 THR C N 1
ATOM 7155 C CA . THR C 1 16 ? -3.787 110.286 53.755 1.00 33.30 44 THR C CA 1
ATOM 7156 C C . THR C 1 16 ? -3.275 108.857 53.791 1.00 32.11 44 THR C C 1
ATOM 7157 O O . THR C 1 16 ? -2.065 108.645 53.654 1.00 32.08 44 THR C O 1
ATOM 7161 N N . GLY C 1 17 ? -4.161 107.873 53.921 1.00 30.89 45 GLY C N 1
ATOM 7162 C CA . GLY C 1 17 ? -3.742 106.508 54.191 1.00 30.10 45 GLY C CA 1
ATOM 7163 C C . GLY C 1 17 ? -3.074 106.394 55.537 1.00 29.39 45 GLY C C 1
ATOM 7164 O O . GLY C 1 17 ? -2.386 105.400 55.818 1.00 28.85 45 GLY C O 1
ATOM 7165 N N . GLN C 1 18 ? -3.232 107.418 56.376 1.00 30.06 46 GLN C N 1
ATOM 7166 C CA . GLN C 1 18 ? -2.737 107.420 57.744 1.00 30.98 46 GLN C CA 1
ATOM 7167 C C . GLN C 1 18 ? -3.863 107.348 58.757 1.00 30.31 46 GLN C C 1
ATOM 7168 O O . GLN C 1 18 ? -3.596 107.342 59.961 1.00 30.90 46 GLN C O 1
ATOM 7174 N N . GLU C 1 19 ? -5.107 107.294 58.299 1.00 30.02 47 GLU C N 1
ATOM 7175 C CA . GLU C 1 19 ? -6.249 107.208 59.191 1.00 30.68 47 GLU C CA 1
ATOM 7176 C C . GLU C 1 19 ? -6.231 105.883 59.942 1.00 31.05 47 GLU C C 1
ATOM 7177 O O . GLU C 1 19 ? -5.763 104.862 59.432 1.00 29.92 47 GLU C O 1
ATOM 7183 N N . SER C 1 20 ? -6.755 105.897 61.162 1.00 32.46 48 SER C N 1
ATOM 7184 C CA . SER C 1 20 ? -6.865 104.675 61.932 1.00 33.90 48 SER C CA 1
ATOM 7185 C C . SER C 1 20 ? -8.013 103.821 61.399 1.00 3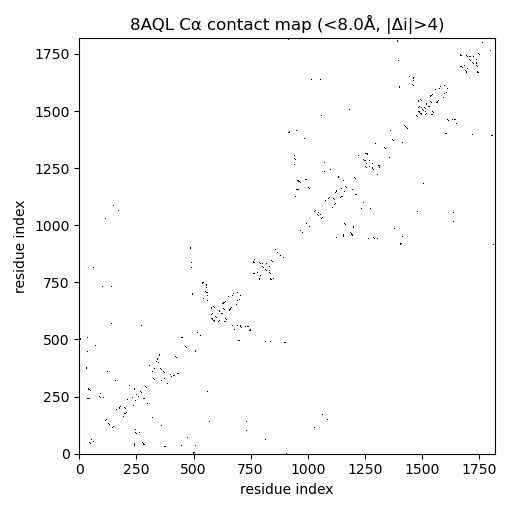2.92 48 SER C C 1
ATOM 7186 O O . SER C 1 20 ? -8.998 104.335 60.861 1.00 33.51 48 SER C O 1
ATOM 7189 N N . LEU C 1 21 ? -7.875 102.501 61.557 1.00 31.60 49 LEU C N 1
ATOM 7190 C CA . LEU C 1 21 ? -8.936 101.589 61.144 1.00 30.27 49 LEU C CA 1
ATOM 7191 C C . LEU C 1 21 ? -10.238 101.879 61.881 1.00 30.60 49 LEU C C 1
ATOM 7192 O O . LEU C 1 21 ? -11.329 101.793 61.299 1.00 30.11 49 LEU C O 1
ATOM 7197 N N . SER C 1 22 ? -10.145 102.252 63.154 1.00 31.47 50 SER C N 1
ATOM 7198 C CA . SER C 1 22 ? -11.350 102.462 63.947 1.00 32.11 50 SER C CA 1
ATOM 7199 C C . SER C 1 22 ? -12.215 103.592 63.387 1.00 32.34 50 SER C C 1
ATOM 7200 O O . SER C 1 22 ? -13.443 103.557 63.530 1.00 33.01 50 SER C O 1
ATOM 7203 N N . ASP C 1 23 ? -11.607 104.601 62.756 1.00 32.41 51 ASP C N 1
ATOM 7204 C CA . ASP C 1 23 ? -12.362 105.720 62.199 1.00 32.93 51 ASP C CA 1
ATOM 7205 C C . ASP C 1 23 ? -12.785 105.471 60.762 1.00 32.41 51 ASP C C 1
ATOM 7206 O O . ASP C 1 23 ? -13.912 105.799 60.381 1.00 32.55 51 ASP C O 1
ATOM 7211 N N . SER C 1 24 ? -11.900 104.891 59.956 1.00 32.03 52 SER C N 1
ATOM 7212 C CA . SER C 1 24 ? -12.141 104.809 58.521 1.00 31.38 52 SER C CA 1
ATOM 7213 C C . SER C 1 24 ? -12.994 103.611 58.113 1.00 30.98 52 SER C C 1
ATOM 7214 O O . SER C 1 24 ? -13.630 103.651 57.058 1.00 31.03 52 SER C O 1
ATOM 7217 N N . ASP C 1 25 ? -13.022 102.553 58.908 1.00 30.35 53 ASP C N 1
ATOM 7218 C CA . ASP C 1 25 ? -13.736 101.325 58.564 1.00 29.00 53 ASP C CA 1
ATOM 7219 C C . ASP C 1 25 ? -14.368 100.790 59.845 1.00 28.91 53 ASP C C 1
ATOM 7220 O O . ASP C 1 25 ? -13.962 99.752 60.377 1.00 28.91 53 ASP C O 1
ATOM 7225 N N . PRO C 1 26 ? -15.367 101.492 60.380 1.00 30.02 54 PRO C N 1
ATOM 7226 C CA . PRO C 1 26 ? -16.035 100.978 61.587 1.00 30.25 54 PRO C CA 1
ATOM 7227 C C . PRO C 1 26 ? -16.528 99.541 61.486 1.00 30.46 54 PRO C C 1
ATOM 7228 O O . PRO C 1 26 ? -16.442 98.804 62.474 1.00 30.83 54 PRO C O 1
ATOM 7232 N N . GLU C 1 27 ? -17.088 99.138 60.342 1.00 30.64 55 GLU C N 1
ATOM 7233 C CA . GLU C 1 27 ? -17.618 97.784 60.217 1.00 30.87 55 GLU C CA 1
ATOM 7234 C C . GLU C 1 27 ? -16.525 96.747 60.462 1.00 29.31 55 GLU C C 1
ATOM 7235 O O . GLU C 1 27 ? -16.733 95.758 61.178 1.00 28.80 55 GLU C O 1
ATOM 7241 N N . MET C 1 28 ? -15.356 96.939 59.850 1.00 28.35 56 MET C N 1
ATOM 7242 C CA . MET C 1 28 ? -14.277 95.981 60.050 1.00 28.39 56 MET C CA 1
ATOM 7243 C C . MET C 1 28 ? -13.692 96.090 61.450 1.00 26.70 56 MET C C 1
ATOM 7244 O O . MET C 1 28 ? -13.237 95.082 62.021 1.00 27.10 56 MET C O 1
ATOM 7249 N N . TRP C 1 29 ? -13.657 97.299 62.006 1.00 24.71 57 TRP C N 1
ATOM 7250 C CA . TRP C 1 29 ? -13.128 97.456 63.358 1.00 24.07 57 TRP C CA 1
ATOM 7251 C C . TRP C 1 29 ? -13.957 96.670 64.366 1.00 24.90 57 TRP C C 1
ATOM 7252 O O . TRP C 1 29 ? -13.411 96.007 65.258 1.00 24.93 57 TRP C O 1
ATOM 7263 N N . GLU C 1 30 ? -15.289 96.761 64.271 1.00 26.36 58 GLU C N 1
ATOM 7264 C CA . GLU C 1 30 ? -16.080 96.015 65.235 1.00 27.54 58 GLU C CA 1
ATOM 7265 C C . GLU C 1 30 ? -15.903 94.518 65.029 1.00 25.60 58 GLU C C 1
ATOM 7266 O O . GLU C 1 30 ? -16.016 93.750 65.986 1.00 25.02 58 GLU C O 1
ATOM 7272 N N . LEU C 1 31 ? -15.576 94.086 63.808 1.00 25.32 59 LEU C N 1
ATOM 7273 C CA . LEU C 1 31 ? -15.337 92.664 63.563 1.00 24.42 59 LEU C CA 1
ATOM 7274 C C . LEU C 1 31 ? -14.053 92.191 64.246 1.00 24.54 59 LEU C C 1
ATOM 7275 O O . LEU C 1 31 ? -14.031 91.127 64.897 1.00 24.24 59 LEU C O 1
ATOM 7280 N N . LEU C 1 32 ? -12.969 92.965 64.105 1.00 24.62 60 LEU C N 1
ATOM 7281 C CA . LEU C 1 32 ? -11.724 92.635 64.786 1.00 25.30 60 LEU C CA 1
ATOM 7282 C C . LEU C 1 32 ? -11.936 92.556 66.293 1.00 23.16 60 LEU C C 1
ATOM 7283 O O . LEU C 1 32 ? -11.436 91.640 66.945 1.00 21.70 60 LEU C O 1
ATOM 7288 N N . GLN C 1 33 ? -12.618 93.555 66.873 1.00 23.04 61 GLN C N 1
ATOM 7289 C CA . GLN C 1 33 ? -12.889 93.528 68.312 1.00 22.06 61 GLN C CA 1
ATOM 7290 C C . GLN C 1 33 ? -13.708 92.304 68.711 1.00 21.23 61 GLN C C 1
ATOM 7291 O O . GLN C 1 33 ? -13.532 91.752 69.800 1.00 20.32 61 GLN C O 1
ATOM 7297 N N . ARG C 1 34 ? -14.644 91.895 67.864 1.00 22.48 62 ARG C N 1
ATOM 7298 C CA . ARG C 1 34 ? -15.451 90.725 68.193 1.00 23.56 62 ARG C CA 1
ATOM 7299 C C . ARG C 1 34 ? -14.623 89.449 68.217 1.00 23.60 62 ARG C C 1
ATOM 7300 O O . ARG C 1 34 ? -14.871 88.562 69.052 1.00 23.73 62 ARG C O 1
ATOM 7308 N N . GLU C 1 35 ? -13.637 89.337 67.321 1.00 22.69 63 GLU C N 1
ATOM 7309 C CA . GLU C 1 35 ? -12.780 88.150 67.301 1.00 21.77 63 GLU C CA 1
ATOM 7310 C C . GLU C 1 35 ? -11.844 88.162 68.501 1.00 20.86 63 GLU C C 1
ATOM 7311 O O . GLU C 1 35 ? -11.582 87.109 69.093 1.00 21.30 63 GLU C O 1
ATOM 7317 N N . LYS C 1 36 ? -11.354 89.350 68.883 1.00 20.22 64 LYS C N 1
ATOM 7318 C CA . LYS C 1 36 ? -10.539 89.438 70.085 1.00 19.41 64 LYS C CA 1
ATOM 7319 C C . LYS C 1 36 ? -11.351 89.047 71.308 1.00 18.90 64 LYS C C 1
ATOM 7320 O O . LYS C 1 36 ? -10.857 88.342 72.203 1.00 19.76 64 LYS C O 1
ATOM 7326 N N . ASP C 1 37 ? -12.595 89.519 71.386 1.00 19.51 65 ASP C N 1
ATOM 7327 C CA . ASP C 1 37 ? -13.436 89.111 72.509 1.00 19.17 65 ASP C CA 1
ATOM 7328 C C . ASP C 1 37 ? -13.622 87.596 72.541 1.00 18.93 65 ASP C C 1
ATOM 7329 O O . ASP C 1 37 ? -13.511 86.977 73.607 1.00 19.68 65 ASP C O 1
ATOM 7334 N N . ARG C 1 38 ? -13.878 86.987 71.384 1.00 18.53 66 ARG C N 1
ATOM 7335 C CA . ARG C 1 38 ? -14.069 85.547 71.295 1.00 17.19 66 ARG C CA 1
ATOM 7336 C C . ARG C 1 38 ? -12.840 84.815 71.815 1.00 16.88 66 ARG C C 1
ATOM 7337 O O . ARG C 1 38 ? -12.949 83.819 72.554 1.00 18.04 66 ARG C O 1
ATOM 7345 N N . GLN C 1 39 ? -11.657 85.280 71.411 1.00 16.98 67 GLN C N 1
ATOM 7346 C CA . GLN C 1 39 ? -10.424 84.656 71.876 1.00 18.00 67 GLN C CA 1
ATOM 7347 C C . GLN C 1 39 ? -10.277 84.788 73.379 1.00 18.18 67 GLN C C 1
ATOM 7348 O O . GLN C 1 39 ? -9.812 83.866 74.048 1.00 18.53 67 GLN C O 1
ATOM 7354 N N . CYS C 1 40 ? -10.648 85.932 73.922 1.00 19.39 68 CYS C N 1
ATOM 7355 C CA . CYS C 1 40 ? -10.370 86.157 75.337 1.00 18.76 68 CYS C CA 1
ATOM 7356 C C . CYS C 1 40 ? -11.313 85.374 76.255 1.00 18.87 68 CYS C C 1
ATOM 7357 O O . CYS C 1 40 ? -10.949 85.018 77.376 1.00 18.64 68 CYS C O 1
ATOM 7360 N N . ARG C 1 41 ? -12.507 85.061 75.790 1.00 18.27 69 ARG C N 1
ATOM 7361 C CA . ARG C 1 41 ? -13.499 84.426 76.626 1.00 17.94 69 ARG C CA 1
ATOM 7362 C C . ARG C 1 41 ? -13.544 82.924 76.459 1.00 20.09 69 ARG C C 1
ATOM 7363 O O . ARG C 1 41 ? -14.295 82.268 77.186 1.00 20.38 69 ARG C O 1
ATOM 7371 N N . GLY C 1 42 ? -12.770 82.356 75.546 1.00 20.42 70 GLY C N 1
ATOM 7372 C CA . GLY C 1 42 ? -12.844 80.940 75.277 1.00 19.40 70 GLY C CA 1
ATOM 7373 C C . GLY C 1 42 ? -11.755 80.114 75.927 1.00 19.34 70 GLY C C 1
ATOM 7374 O O . GLY C 1 42 ? -10.678 80.600 76.265 1.00 18.86 70 GLY C O 1
ATOM 7375 N N . LEU C 1 43 ? -12.066 78.841 76.121 1.00 19.30 71 LEU C N 1
ATOM 7376 C CA . LEU C 1 43 ? -11.049 77.829 76.394 1.00 17.65 71 LEU C CA 1
ATOM 7377 C C . LEU C 1 43 ? -10.649 77.236 75.051 1.00 17.71 71 LEU C C 1
ATOM 7378 O O . LEU C 1 43 ? -11.324 76.353 74.500 1.00 17.45 71 LEU C O 1
ATOM 7383 N N . GLU C 1 44 ? -9.525 77.723 74.529 1.00 17.68 72 GLU C N 1
ATOM 7384 C CA . GLU C 1 44 ? -9.081 77.481 73.168 1.00 18.71 72 GLU C CA 1
ATOM 7385 C C . GLU C 1 44 ? -8.115 76.312 73.235 1.00 18.75 72 GLU C C 1
ATOM 7386 O O . GLU C 1 44 ? -6.964 76.453 73.678 1.00 19.79 72 GLU C O 1
ATOM 7392 N N . LEU C 1 45 ? -8.628 75.140 72.858 1.00 18.01 73 LEU C N 1
ATOM 7393 C CA . LEU C 1 45 ? -7.896 73.885 72.928 1.00 17.89 73 LEU C CA 1
ATOM 7394 C C . LEU C 1 45 ? -7.541 73.333 71.552 1.00 17.73 73 LEU C C 1
ATOM 7395 O O . LEU C 1 45 ? -7.174 72.157 71.454 1.00 18.59 73 LEU C O 1
ATOM 7400 N N . ILE C 1 46 ? -7.649 74.131 70.488 1.00 16.92 74 ILE C N 1
ATOM 7401 C CA . ILE C 1 46 ? -7.188 73.674 69.180 1.00 16.15 74 ILE C CA 1
ATOM 7402 C C . ILE C 1 46 ? -5.667 73.568 69.227 1.00 15.69 74 ILE C C 1
ATOM 7403 O O . ILE C 1 46 ? -4.977 74.546 69.519 1.00 15.77 74 ILE C O 1
ATOM 7408 N N . ALA C 1 47 ? -5.150 72.361 69.002 1.00 15.60 75 ALA C N 1
ATOM 7409 C CA . ALA C 1 47 ? -3.735 72.093 69.281 1.00 16.05 75 ALA C CA 1
ATOM 7410 C C . ALA C 1 47 ? -2.788 72.880 68.380 1.00 15.85 75 ALA C C 1
ATOM 7411 O O . ALA C 1 47 ? -1.605 73.055 68.747 1.00 16.73 75 ALA C O 1
ATOM 7413 N N . SER C 1 48 ? -3.248 73.336 67.236 1.00 15.40 76 SER C N 1
ATOM 7414 C CA . SER C 1 48 ? -2.447 74.113 66.318 1.00 13.90 76 SER C CA 1
ATOM 7415 C C . SER C 1 48 ? -2.553 75.605 66.551 1.00 16.57 76 SER C C 1
ATOM 7416 O O . SER C 1 48 ? -2.031 76.365 65.739 1.00 18.03 76 SER C O 1
ATOM 7419 N N . GLU C 1 49 ? -3.291 76.054 67.552 1.00 17.46 77 GLU C N 1
ATOM 7420 C CA . GLU C 1 49 ? -3.429 77.496 67.729 1.00 18.66 77 GLU C CA 1
ATOM 7421 C C . GLU C 1 49 ? -2.540 78.003 68.852 1.00 17.61 77 GLU C C 1
ATOM 7422 O O . GLU C 1 49 ? -2.076 77.251 69.714 1.00 17.74 77 GLU C O 1
ATOM 7428 N N . ASN C 1 50 ? -2.286 79.310 68.796 1.00 16.81 78 ASN C N 1
ATOM 7429 C CA . ASN C 1 50 ? -1.544 80.004 69.835 1.00 15.21 78 ASN C CA 1
ATOM 7430 C C . ASN C 1 50 ? -1.946 81.477 69.808 1.00 16.07 78 ASN C C 1
ATOM 7431 O O . ASN C 1 50 ? -2.682 81.927 68.925 1.00 17.28 78 ASN C O 1
ATOM 7436 N N . PHE C 1 51 ? -1.438 82.236 70.750 1.00 15.86 79 PHE C N 1
ATOM 7437 C CA . PHE C 1 51 ? -1.730 83.667 70.817 1.00 17.64 79 PHE C CA 1
ATOM 7438 C C . PHE C 1 51 ? -0.433 84.423 70.573 1.00 18.58 79 PHE C C 1
ATOM 7439 O O . PHE C 1 51 ? 0.448 84.433 71.434 1.00 20.67 79 PHE C O 1
ATOM 7447 N N . CYS C 1 52 ? -0.335 85.076 69.409 1.00 17.81 80 CYS C N 1
ATOM 7448 C CA . CYS C 1 52 ? 0.896 85.741 69.000 1.00 17.65 80 CYS C CA 1
ATOM 7449 C C . CYS C 1 52 ? 1.109 87.019 69.804 1.00 18.55 80 CYS C C 1
ATOM 7450 O O . CYS C 1 52 ? 0.156 87.730 70.151 1.00 20.00 80 CYS C O 1
ATOM 7453 N N . SER C 1 53 ? 2.377 87.325 70.086 1.00 18.47 81 SER C N 1
ATOM 7454 C CA . SER C 1 53 ? 2.729 88.504 70.853 1.00 18.91 81 SER C CA 1
ATOM 7455 C C . SER C 1 53 ? 2.418 89.802 70.110 1.00 20.04 81 SER C C 1
ATOM 7456 O O . SER C 1 53 ? 2.457 89.877 68.869 1.00 21.05 81 SER C O 1
ATOM 7459 N N . ARG C 1 54 ? 2.178 90.852 70.892 1.00 21.08 82 ARG C N 1
ATOM 7460 C CA . ARG C 1 54 ? 1.996 92.166 70.304 1.00 21.17 82 ARG C CA 1
ATOM 7461 C C . ARG C 1 54 ? 3.202 92.554 69.459 1.00 21.40 82 ARG C C 1
ATOM 7462 O O . ARG C 1 54 ? 3.047 93.141 68.383 1.00 21.92 82 ARG C O 1
ATOM 7470 N N . ALA C 1 55 ? 4.414 92.249 69.947 1.00 21.59 83 ALA C N 1
ATOM 7471 C CA . ALA C 1 55 ? 5.630 92.658 69.250 1.00 21.94 83 ALA C CA 1
ATOM 7472 C C . ALA C 1 55 ? 5.691 92.073 67.859 1.00 21.84 83 ALA C C 1
ATOM 7473 O O . ALA C 1 55 ? 5.996 92.782 66.893 1.00 22.48 83 ALA C O 1
ATOM 7475 N N . ALA C 1 56 ? 5.424 90.780 67.737 1.00 21.01 84 ALA C N 1
ATOM 7476 C CA . ALA C 1 56 ? 5.437 90.182 66.413 1.00 19.04 84 ALA C CA 1
ATOM 7477 C C . ALA C 1 56 ? 4.340 90.764 65.536 1.00 19.34 84 ALA C C 1
ATOM 7478 O O . ALA C 1 56 ? 4.522 90.934 64.320 1.00 20.70 84 ALA C O 1
ATOM 7480 N N . LEU C 1 57 ? 3.162 90.997 66.129 1.00 20.23 85 LEU C N 1
ATOM 7481 C CA . LEU C 1 57 ? 2.059 91.550 65.364 1.00 19.40 85 LEU C CA 1
ATOM 7482 C C . LEU C 1 57 ? 2.376 92.959 64.873 1.00 18.78 85 LEU C C 1
ATOM 7483 O O . LEU C 1 57 ? 1.945 93.320 63.776 1.00 17.77 85 LEU C O 1
ATOM 7488 N N . GLU C 1 58 ? 3.137 93.753 65.661 1.00 19.61 86 GLU C N 1
ATOM 7489 C CA . GLU C 1 58 ? 3.595 95.083 65.219 1.00 20.01 86 GLU C CA 1
ATOM 7490 C C . GLU C 1 58 ? 4.488 94.993 63.986 1.00 21.07 86 GLU C C 1
ATOM 7491 O O . GLU C 1 58 ? 4.384 95.835 63.086 1.00 22.14 86 GLU C O 1
ATOM 7497 N N . ALA C 1 59 ? 5.342 93.961 63.897 1.00 21.49 87 ALA C N 1
ATOM 7498 C CA . ALA C 1 59 ? 6.159 93.763 62.691 1.00 21.58 87 ALA C CA 1
ATOM 7499 C C . ALA C 1 59 ? 5.318 93.266 61.526 1.00 21.46 87 ALA C C 1
ATOM 7500 O O . ALA C 1 59 ? 5.561 93.633 60.365 1.00 23.10 87 ALA C O 1
ATOM 7502 N N . LEU C 1 60 ? 4.339 92.408 61.824 1.00 21.62 88 LEU C N 1
ATOM 7503 C CA . LEU C 1 60 ? 3.482 91.824 60.803 1.00 21.20 88 LEU C CA 1
ATOM 7504 C C . LEU C 1 60 ? 2.665 92.892 60.072 1.00 22.61 88 LEU C C 1
ATOM 7505 O O . LEU C 1 60 ? 2.498 92.834 58.846 1.00 24.11 88 LEU C O 1
ATOM 7510 N N . GLY C 1 61 ? 2.170 93.886 60.792 1.00 22.85 89 GLY C N 1
ATOM 7511 C CA . GLY C 1 61 ? 1.452 94.998 60.205 1.00 23.91 89 GLY C CA 1
ATOM 7512 C C . GLY C 1 61 ? 2.325 96.218 60.016 1.00 25.44 89 GLY C C 1
ATOM 7513 O O . GLY C 1 61 ? 2.050 97.272 60.601 1.00 27.55 89 GLY C O 1
ATOM 7514 N N . SER C 1 62 ? 3.369 96.112 59.193 1.00 25.34 90 SER C N 1
ATOM 7515 C CA . SER C 1 62 ? 4.330 97.191 59.026 1.00 25.29 90 SER C CA 1
ATOM 7516 C C . SER C 1 62 ? 4.525 97.558 57.554 1.00 25.49 90 SER C C 1
ATOM 7517 O O . SER C 1 62 ? 3.980 96.925 56.630 1.00 25.27 90 SER C O 1
ATOM 7520 N N . CYS C 1 63 ? 5.349 98.588 57.336 1.00 25.51 91 CYS C N 1
ATOM 7521 C CA . CYS C 1 63 ? 5.668 98.984 55.965 1.00 26.48 91 CYS C CA 1
ATOM 7522 C C . CYS C 1 63 ? 6.432 97.909 55.208 1.00 25.80 91 CYS C C 1
ATOM 7523 O O . CYS C 1 63 ? 6.590 98.045 53.996 1.00 26.20 91 CYS C O 1
ATOM 7526 N N . LEU C 1 64 ? 6.935 96.869 55.880 1.00 25.08 92 LEU C N 1
ATOM 7527 C CA . LEU C 1 64 ? 7.585 95.784 55.154 1.00 24.76 92 LEU C CA 1
ATOM 7528 C C . LEU C 1 64 ? 6.640 95.147 54.139 1.00 23.54 92 LEU C C 1
ATOM 7529 O O . LEU C 1 64 ? 7.091 94.503 53.180 1.00 23.53 92 LEU C O 1
ATOM 7534 N N . ASN C 1 65 ? 5.331 95.307 54.338 1.00 24.41 93 ASN C N 1
ATOM 7535 C CA . ASN C 1 65 ? 4.351 94.864 53.356 1.00 24.50 93 ASN C CA 1
ATOM 7536 C C . ASN C 1 65 ? 4.643 95.430 51.979 1.00 25.05 93 ASN C C 1
ATOM 7537 O O . ASN C 1 65 ? 4.407 94.754 50.972 1.00 25.73 93 ASN C O 1
ATOM 7542 N N . ASN C 1 66 ? 5.166 96.658 51.923 1.00 25.15 94 ASN C N 1
ATOM 7543 C CA . ASN C 1 66 ? 5.242 97.433 50.688 1.00 26.35 94 ASN C CA 1
ATOM 7544 C C . ASN C 1 66 ? 6.340 96.975 49.733 1.00 28.11 94 ASN C C 1
ATOM 7545 O O . ASN C 1 66 ? 6.234 97.235 48.524 1.00 30.40 94 ASN C O 1
ATOM 7550 N N . LYS C 1 67 ? 7.358 96.258 50.217 1.00 27.13 95 LYS C N 1
ATOM 7551 C CA . LYS C 1 67 ? 8.587 96.030 49.457 1.00 26.11 95 LYS C CA 1
ATOM 7552 C C . LYS C 1 67 ? 8.535 94.730 48.652 1.00 24.86 95 LYS C C 1
ATOM 7553 O O . LYS C 1 67 ? 8.396 93.651 49.231 1.00 25.58 95 LYS C O 1
ATOM 7559 N N . TYR C 1 68 ? 8.682 94.831 47.325 1.00 24.34 96 TYR C N 1
ATOM 7560 C CA . TYR C 1 68 ? 8.940 93.650 46.482 1.00 23.19 96 TYR C CA 1
ATOM 7561 C C . TYR C 1 68 ? 10.422 93.265 46.557 1.00 22.94 96 TYR C C 1
ATOM 7562 O O . TYR C 1 68 ? 11.291 94.101 46.315 1.00 23.99 96 TYR C O 1
ATOM 7571 N N . SER C 1 69 ? 10.724 92.010 46.890 1.00 23.02 97 SER C N 1
ATOM 7572 C CA . SER C 1 69 ? 12.123 91.571 47.010 1.00 22.06 97 SER C CA 1
ATOM 7573 C C . SER C 1 69 ? 12.296 90.125 46.537 1.00 21.84 97 SER C C 1
ATOM 7574 O O . SER C 1 69 ? 12.903 89.280 47.201 1.00 21.87 97 SER C O 1
ATOM 7577 N N . GLU C 1 70 ? 11.779 89.840 45.364 1.00 21.94 98 GLU C N 1
ATOM 7578 C CA . GLU C 1 70 ? 12.022 88.547 44.741 1.00 22.18 98 GLU C CA 1
ATOM 7579 C C . GLU C 1 70 ? 13.513 88.206 44.729 1.00 22.78 98 GLU C C 1
ATOM 7580 O O . GLU C 1 70 ? 14.368 89.048 44.452 1.00 24.35 98 GLU C O 1
ATOM 7586 N N . GLY C 1 71 ? 13.817 86.950 45.020 1.00 22.19 99 GLY C N 1
ATOM 7587 C CA . GLY C 1 71 ? 15.187 86.488 45.081 1.00 21.43 99 GLY C CA 1
ATOM 7588 C C . GLY C 1 71 ? 15.625 86.286 46.506 1.00 20.57 99 GLY C C 1
ATOM 7589 O O . GLY C 1 71 ? 14.789 86.037 47.384 1.00 21.00 99 GLY C O 1
ATOM 7590 N N . TYR C 1 72 ? 16.921 86.405 46.761 1.00 20.59 100 TYR C N 1
ATOM 7591 C CA . TYR C 1 72 ? 17.502 86.131 48.067 1.00 21.46 100 TYR C CA 1
ATOM 7592 C C . TYR C 1 72 ? 18.534 87.199 48.425 1.00 23.26 100 TYR C C 1
ATOM 7593 O O . TYR C 1 72 ? 19.017 87.917 47.546 1.00 23.37 100 TYR C O 1
ATOM 7602 N N . PRO C 1 73 ? 18.849 87.334 49.710 1.00 23.87 101 PRO C N 1
ATOM 7603 C CA . PRO C 1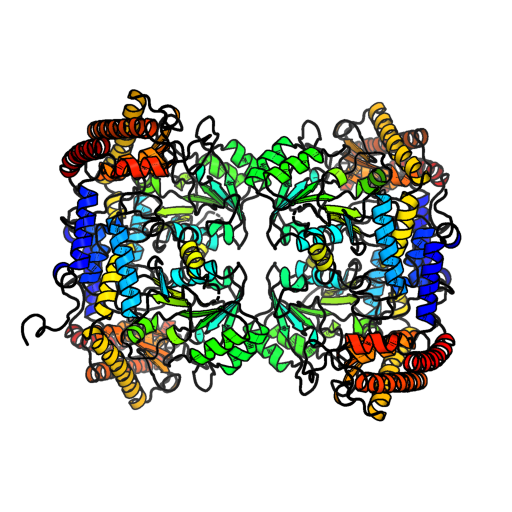 73 ? 19.764 88.397 50.139 1.00 25.26 101 PRO C CA 1
ATOM 7604 C C . PRO C 1 73 ? 21.039 88.401 49.313 1.00 26.08 101 PRO C C 1
ATOM 7605 O O . PRO C 1 73 ? 21.686 87.366 49.132 1.00 26.77 101 PRO C O 1
ATOM 7609 N N . GLY C 1 74 ? 21.375 89.580 48.781 1.00 27.45 102 GLY C N 1
ATOM 7610 C CA . GLY C 1 74 ? 22.561 89.746 47.977 1.00 28.75 102 GLY C CA 1
ATOM 7611 C C . GLY C 1 74 ? 22.438 89.235 46.568 1.00 29.94 102 GLY C C 1
ATOM 7612 O O . GLY C 1 74 ? 23.399 89.357 45.794 1.00 30.60 102 GLY C O 1
ATOM 7613 N N . LYS C 1 75 ? 21.283 88.686 46.204 1.00 30.27 103 LYS C N 1
ATOM 7614 C CA . LYS C 1 75 ? 21.025 88.117 44.888 1.00 30.96 103 LYS C CA 1
ATOM 7615 C C . LYS C 1 75 ? 19.547 88.344 44.577 1.00 29.75 103 LYS C C 1
ATOM 7616 O O . LYS C 1 75 ? 18.769 87.420 44.355 1.00 29.25 103 LYS C O 1
ATOM 7622 N N . ARG C 1 76 ? 19.150 89.615 44.602 1.00 29.38 104 ARG C N 1
ATOM 7623 C CA . ARG C 1 76 ? 17.795 90.059 44.324 1.00 29.87 104 ARG C CA 1
ATOM 7624 C C . ARG C 1 76 ? 17.666 90.437 42.854 1.00 32.70 104 ARG C C 1
ATOM 7625 O O . ARG C 1 76 ? 18.652 90.763 42.182 1.00 32.48 104 ARG C O 1
ATOM 7633 N N . TYR C 1 77 ? 16.422 90.434 42.366 1.00 35.07 105 TYR C N 1
ATOM 7634 C CA . TYR C 1 77 ? 16.170 90.942 41.022 1.00 38.32 105 TYR C CA 1
ATOM 7635 C C . TYR C 1 77 ? 16.265 92.462 40.962 1.00 40.95 105 TYR C C 1
ATOM 7636 O O . TYR C 1 77 ? 16.651 93.016 39.924 1.00 41.52 105 TYR C O 1
ATOM 7645 N N . TYR C 1 78 ? 15.912 93.148 42.052 1.00 42.44 106 TYR C N 1
ATOM 7646 C CA . TYR C 1 78 ? 15.825 94.600 42.099 1.00 43.27 106 TYR C CA 1
ATOM 7647 C C . TYR C 1 78 ? 16.734 95.161 43.185 1.00 41.35 106 TYR C C 1
ATOM 7648 O O . TYR C 1 78 ? 17.230 94.444 44.062 1.00 41.69 106 TYR C O 1
ATOM 7657 N N . GLY C 1 79 ? 16.914 96.478 43.144 1.00 39.28 107 GLY C N 1
ATOM 7658 C CA . GLY C 1 79 ? 17.629 97.191 44.179 1.00 37.29 107 GLY C CA 1
ATOM 7659 C C . GLY C 1 79 ? 16.701 97.694 45.266 1.00 35.79 107 GLY C C 1
ATOM 7660 O O . GLY C 1 79 ? 15.506 97.400 45.300 1.00 36.32 107 GLY C O 1
ATOM 7661 N N . GLY C 1 80 ? 17.274 98.474 46.171 1.00 34.65 108 GLY C N 1
ATOM 7662 C CA . GLY C 1 80 ? 16.528 99.001 47.289 1.00 33.63 108 GLY C CA 1
ATOM 7663 C C . GLY C 1 80 ? 16.360 98.036 48.428 1.00 32.46 108 GLY C C 1
ATOM 7664 O O . GLY C 1 80 ? 15.570 98.305 49.340 1.00 32.41 108 GLY C O 1
ATOM 7665 N N . ALA C 1 81 ? 17.097 96.929 48.415 1.00 30.73 109 ALA C N 1
ATOM 7666 C CA . ALA C 1 81 ? 16.865 95.822 49.331 1.00 29.48 109 ALA C CA 1
ATOM 7667 C C . ALA C 1 81 ? 17.840 95.800 50.502 1.00 30.41 109 ALA C C 1
ATOM 7668 O O . ALA C 1 81 ? 17.944 94.770 51.179 1.00 29.90 109 ALA C O 1
ATOM 7670 N N . GLU C 1 82 ? 18.561 96.901 50.749 1.00 32.47 110 GLU C N 1
ATOM 7671 C CA . GLU C 1 82 ? 19.510 96.937 51.864 1.00 33.92 110 GLU C CA 1
ATOM 7672 C C . GLU C 1 82 ? 18.879 96.404 53.142 1.00 32.48 110 GLU C C 1
ATOM 7673 O O . GLU C 1 82 ? 19.416 95.497 53.785 1.00 32.77 110 GLU C O 1
ATOM 7679 N N . VAL C 1 83 ? 17.726 96.955 53.521 1.00 30.95 111 VAL C N 1
ATOM 7680 C CA . VAL C 1 83 ? 17.187 96.664 54.844 1.00 28.80 111 VAL C CA 1
ATOM 7681 C C . VAL C 1 83 ? 16.493 95.307 54.874 1.00 27.84 111 VAL C C 1
ATOM 7682 O O . VAL C 1 83 ? 16.658 94.543 55.826 1.00 27.36 111 VAL C O 1
ATOM 7686 N N . VAL C 1 84 ? 15.662 95.003 53.875 1.00 27.57 112 VAL C N 1
ATOM 7687 C CA . VAL C 1 84 ? 15.022 93.693 53.854 1.00 26.70 112 VAL C CA 1
ATOM 7688 C C . VAL C 1 84 ? 16.057 92.580 53.777 1.00 26.24 112 VAL C C 1
ATOM 7689 O O . VAL C 1 84 ? 15.824 91.473 54.290 1.00 26.66 112 VAL C O 1
ATOM 7693 N N . ASP C 1 85 ? 17.199 92.833 53.116 1.00 25.29 113 ASP C N 1
ATOM 7694 C CA . ASP C 1 85 ? 18.291 91.865 53.150 1.00 25.70 113 ASP C CA 1
ATOM 7695 C C . ASP C 1 85 ? 18.723 91.602 54.587 1.00 24.86 113 ASP C C 1
ATOM 7696 O O . ASP C 1 85 ? 18.852 90.449 55.006 1.00 24.39 113 ASP C O 1
ATOM 7701 N N . GLU C 1 86 ? 18.975 92.671 55.353 1.00 24.97 114 GLU C N 1
ATOM 7702 C CA . GLU C 1 86 ? 19.382 92.484 56.741 1.00 25.21 114 GLU C CA 1
ATOM 7703 C C . GLU C 1 86 ? 18.310 91.752 57.522 1.00 23.70 114 GLU C C 1
ATOM 7704 O O . GLU C 1 86 ? 18.616 90.919 58.381 1.00 23.62 114 GLU C O 1
ATOM 7710 N N . ILE C 1 87 ? 17.037 92.053 57.250 1.00 23.01 115 ILE C N 1
ATOM 7711 C CA . ILE C 1 87 ? 15.969 91.408 58.004 1.00 21.99 115 ILE C CA 1
ATOM 7712 C C . ILE C 1 87 ? 15.911 89.933 57.668 1.00 21.25 115 ILE C C 1
ATOM 7713 O O . ILE C 1 87 ? 15.747 89.089 58.563 1.00 22.04 115 ILE C O 1
ATOM 7718 N N . GLU C 1 88 ? 16.028 89.597 56.377 1.00 20.58 116 GLU C N 1
ATOM 7719 C CA . GLU C 1 88 ? 15.892 88.198 55.992 1.00 20.91 116 GLU C CA 1
ATOM 7720 C C . GLU C 1 88 ? 17.060 87.383 56.539 1.00 20.51 116 GLU C C 1
ATOM 7721 O O . GLU C 1 88 ? 16.855 86.286 57.079 1.00 20.29 116 GLU C O 1
ATOM 7727 N N . LEU C 1 89 ? 18.281 87.943 56.469 1.00 21.61 117 LEU C N 1
ATOM 7728 C CA . LEU C 1 89 ? 19.451 87.261 57.026 1.00 23.42 117 LEU C CA 1
ATOM 7729 C C . LEU C 1 89 ? 19.355 87.133 58.542 1.00 23.43 117 LEU C C 1
ATOM 7730 O O . LEU C 1 89 ? 19.783 86.123 59.118 1.00 23.92 117 LEU C O 1
ATOM 7735 N N . LEU C 1 90 ? 18.807 88.148 59.211 1.00 23.11 118 LEU C N 1
ATOM 7736 C CA . LEU C 1 90 ? 18.627 88.043 60.654 1.00 23.28 118 LEU C CA 1
ATOM 7737 C C . LEU C 1 90 ? 17.611 86.958 61.006 1.00 23.31 118 LEU C C 1
ATOM 7738 O O . LEU C 1 90 ? 17.806 86.203 61.959 1.00 23.57 118 LEU C O 1
ATOM 7743 N N . CYS C 1 91 ? 16.518 86.869 60.257 1.00 21.38 119 CYS C N 1
ATOM 7744 C CA . CYS C 1 91 ? 15.566 85.796 60.495 1.00 20.87 119 CYS C CA 1
ATOM 7745 C C . CYS C 1 91 ? 16.241 84.444 60.355 1.00 20.36 119 CYS C C 1
ATOM 7746 O O . CYS C 1 91 ? 15.995 83.532 61.155 1.00 20.31 119 CYS C O 1
ATOM 7749 N N . GLN C 1 92 ? 17.089 84.289 59.328 1.00 21.32 120 GLN C N 1
ATOM 7750 C CA . GLN C 1 92 ? 17.770 83.015 59.121 1.00 20.72 120 GLN C CA 1
ATOM 7751 C C . GLN C 1 92 ? 18.667 82.692 60.300 1.00 21.38 120 GLN C C 1
ATOM 7752 O O . GLN C 1 92 ? 18.685 81.554 60.791 1.00 20.88 120 GLN C O 1
ATOM 7758 N N . ARG C 1 93 ? 19.457 83.682 60.738 1.00 21.05 121 ARG C N 1
ATOM 7759 C CA . ARG C 1 93 ? 20.309 83.492 61.903 1.00 21.47 121 ARG C CA 1
ATOM 7760 C C . ARG C 1 93 ? 19.481 83.130 63.122 1.00 20.55 121 ARG C C 1
ATOM 7761 O O . ARG C 1 93 ? 19.850 82.226 63.878 1.00 21.14 121 ARG C O 1
ATOM 7769 N N . ARG C 1 94 ? 18.345 83.800 63.329 1.00 20.20 122 ARG C N 1
ATOM 7770 C CA . ARG C 1 94 ? 17.567 83.506 64.533 1.00 19.85 122 ARG C CA 1
ATOM 7771 C C . ARG C 1 94 ? 16.901 82.131 64.452 1.00 19.38 122 ARG C C 1
ATOM 7772 O O . ARG C 1 94 ? 16.727 81.479 65.495 1.00 19.71 122 ARG C O 1
ATOM 7780 N N . ALA C 1 95 ? 16.538 81.676 63.238 1.00 19.36 123 ALA C N 1
ATOM 7781 C CA . ALA C 1 95 ? 15.930 80.356 63.089 1.00 19.03 123 ALA C CA 1
ATOM 7782 C C . ALA C 1 95 ? 16.941 79.268 63.406 1.00 19.11 123 ALA C C 1
ATOM 7783 O O . ALA C 1 95 ? 16.626 78.293 64.092 1.00 18.45 123 ALA C O 1
ATOM 7785 N N . LEU C 1 96 ? 18.179 79.436 62.947 1.00 20.09 124 LEU C N 1
ATOM 7786 C CA . LEU C 1 96 ? 19.204 78.454 63.267 1.00 22.40 124 LEU C CA 1
ATOM 7787 C C . LEU C 1 96 ? 19.517 78.469 64.759 1.00 23.95 124 LEU C C 1
ATOM 7788 O O . LEU C 1 96 ? 19.697 77.411 65.376 1.00 23.77 124 LEU C O 1
ATOM 7793 N N . GLU C 1 97 ? 19.557 79.657 65.362 1.00 25.63 125 GLU C N 1
ATOM 7794 C CA . GLU C 1 97 ? 19.871 79.730 66.783 1.00 26.59 125 GLU C CA 1
ATOM 7795 C C . GLU C 1 97 ? 18.774 79.088 67.625 1.00 24.23 125 GLU C C 1
ATOM 7796 O O . GLU C 1 97 ? 19.069 78.397 68.598 1.00 23.38 125 GLU C O 1
ATOM 7802 N N . ALA C 1 98 ? 17.503 79.280 67.250 1.00 23.14 126 ALA C N 1
ATOM 7803 C CA . ALA C 1 98 ? 16.411 78.709 68.034 1.00 22.25 126 ALA C CA 1
ATOM 7804 C C . ALA C 1 98 ? 16.490 77.187 68.090 1.00 21.65 126 ALA C C 1
ATOM 7805 O O . ALA C 1 98 ? 16.036 76.580 69.071 1.00 21.90 126 ALA C O 1
ATOM 7807 N N . PHE C 1 99 ? 17.084 76.561 67.073 1.00 21.70 127 PHE C N 1
ATOM 7808 C CA . PHE C 1 99 ? 17.158 75.106 66.975 1.00 19.45 127 PHE C CA 1
ATOM 7809 C C . PHE C 1 99 ? 18.570 74.588 67.215 1.00 20.25 127 PHE C C 1
ATOM 7810 O O . PHE C 1 99 ? 18.841 73.407 66.961 1.00 19.72 127 PHE C O 1
ATOM 7818 N N . ASP C 1 100 ? 19.461 75.441 67.732 1.00 22.07 128 ASP C N 1
ATOM 7819 C CA . ASP C 1 100 ? 20.833 75.060 68.104 1.00 23.95 128 ASP C CA 1
ATOM 7820 C C . ASP C 1 100 ? 21.580 74.454 66.919 1.00 23.25 128 ASP C C 1
ATOM 7821 O O . ASP C 1 100 ? 22.286 73.450 67.045 1.00 24.04 128 ASP C O 1
ATOM 7826 N N . LEU C 1 101 ? 21.435 75.086 65.759 1.00 21.84 129 LEU C N 1
ATOM 7827 C CA . LEU C 1 101 ? 21.932 74.546 64.509 1.00 20.03 129 LEU C CA 1
ATOM 7828 C C . LEU C 1 101 ? 23.175 75.312 64.086 1.00 20.38 129 LEU C C 1
ATOM 7829 O O . LEU C 1 101 ? 23.200 76.552 64.139 1.00 20.01 129 LEU C O 1
ATOM 7834 N N . ASP C 1 102 ? 24.192 74.569 63.664 1.00 21.90 130 ASP C N 1
ATOM 7835 C CA . ASP C 1 102 ? 25.423 75.161 63.150 1.00 23.53 130 ASP C CA 1
ATOM 7836 C C . ASP C 1 102 ? 25.229 75.561 61.690 1.00 24.12 130 ASP C C 1
ATOM 7837 O O . ASP C 1 102 ? 24.801 74.728 60.884 1.00 23.59 130 ASP C O 1
ATOM 7842 N N . PRO C 1 103 ? 25.474 76.824 61.316 1.00 26.52 131 PRO C N 1
ATOM 7843 C CA . PRO C 1 103 ? 25.406 77.183 59.889 1.00 28.55 131 PRO C CA 1
ATOM 7844 C C . PRO C 1 103 ? 26.210 76.284 58.965 1.00 30.77 131 PRO C C 1
ATOM 7845 O O . PRO C 1 103 ? 25.798 76.087 57.814 1.00 33.68 131 PRO C O 1
ATOM 7849 N N . ALA C 1 104 ? 27.346 75.739 59.414 1.00 30.04 132 ALA C N 1
ATOM 7850 C CA . ALA C 1 104 ? 28.155 74.867 58.562 1.00 29.00 132 ALA C CA 1
ATOM 7851 C C . ALA C 1 104 ? 27.448 73.558 58.201 1.00 28.87 132 ALA C C 1
ATOM 7852 O O . ALA C 1 104 ? 27.832 72.901 57.223 1.00 28.04 132 ALA C O 1
ATOM 7854 N N . GLN C 1 105 ? 26.420 73.172 58.968 1.00 28.10 133 GLN C N 1
ATOM 7855 C CA . GLN C 1 105 ? 25.664 71.952 58.737 1.00 28.59 133 GLN C CA 1
ATOM 7856 C C . GLN C 1 105 ? 24.252 72.195 58.223 1.00 26.10 133 GLN C C 1
ATOM 7857 O O . GLN C 1 105 ? 23.660 71.279 57.638 1.00 26.50 133 GLN C O 1
ATOM 7863 N N . TRP C 1 106 ? 23.690 73.389 58.443 1.00 23.73 134 TRP C N 1
ATOM 7864 C CA . TRP C 1 106 ? 22.284 73.649 58.170 1.00 21.71 134 TRP C CA 1
ATOM 7865 C C . TRP C 1 106 ? 22.098 75.027 57.561 1.00 20.85 134 TRP C C 1
ATOM 7866 O O . TRP C 1 106 ? 22.750 75.994 57.975 1.00 21.75 134 TRP C O 1
ATOM 7877 N N . GLY C 1 107 ? 21.176 75.110 56.595 1.00 18.75 135 GLY C N 1
ATOM 7878 C CA . GLY C 1 107 ? 20.683 76.372 56.099 1.00 17.57 135 GLY C CA 1
ATOM 7879 C C . GLY C 1 107 ? 19.177 76.402 56.291 1.00 16.61 135 GLY C C 1
ATOM 7880 O O . GLY C 1 107 ? 18.570 75.393 56.623 1.00 17.74 135 GLY C O 1
ATOM 7881 N N . VAL C 1 108 ? 18.586 77.582 56.100 1.00 15.74 136 VAL C N 1
ATOM 7882 C CA . VAL C 1 108 ? 17.143 77.754 56.233 1.00 15.33 136 VAL C CA 1
ATOM 7883 C C . VAL C 1 108 ? 16.604 78.710 55.183 1.00 16.92 136 VAL C C 1
ATOM 7884 O O . VAL C 1 108 ? 17.224 79.734 54.863 1.00 19.62 136 VAL C O 1
ATOM 7888 N N . ASN C 1 109 ? 15.397 78.404 54.706 1.00 16.17 137 ASN C N 1
ATOM 7889 C CA . ASN C 1 109 ? 14.638 79.276 53.825 1.00 15.58 137 ASN C CA 1
ATOM 7890 C C . ASN C 1 109 ? 13.474 79.797 54.643 1.00 15.58 137 ASN C C 1
ATOM 7891 O O . ASN C 1 109 ? 12.665 79.007 55.141 1.00 14.86 137 ASN C O 1
ATOM 7896 N N . VAL C 1 110 ? 13.425 81.116 54.817 1.00 16.19 138 VAL C N 1
ATOM 7897 C CA . VAL C 1 110 ? 12.421 81.774 55.634 1.00 17.04 138 VAL C CA 1
ATOM 7898 C C . VAL C 1 110 ? 11.266 82.364 54.803 1.00 16.41 138 VAL C C 1
ATOM 7899 O O . VAL C 1 110 ? 10.391 83.027 55.380 1.00 16.65 138 VAL C O 1
ATOM 7903 N N . GLN C 1 111 ? 11.215 82.110 53.458 1.00 16.88 139 GLN C N 1
ATOM 7904 C CA . GLN C 1 111 ? 10.168 82.671 52.596 1.00 17.22 139 GLN C CA 1
ATOM 7905 C C . GLN C 1 111 ? 8.845 81.905 52.454 1.00 16.47 139 GLN C C 1
ATOM 7906 O O . GLN C 1 111 ? 7.882 82.511 51.949 1.00 16.45 139 GLN C O 1
ATOM 7912 N N . PRO C 1 112 ? 8.742 80.606 52.779 1.00 16.37 140 PRO C N 1
ATOM 7913 C CA . PRO C 1 112 ? 7.466 79.913 52.549 1.00 16.36 140 PRO C CA 1
ATOM 7914 C C . PRO C 1 112 ? 6.296 80.649 53.186 1.00 15.91 140 PRO C C 1
ATOM 7915 O O . PRO C 1 112 ? 6.346 81.052 54.341 1.00 14.63 140 PRO C O 1
ATOM 7919 N N . TYR C 1 113 ? 5.228 80.836 52.403 1.00 17.02 141 TYR C N 1
ATOM 7920 C CA . TYR C 1 113 ? 4.098 81.601 52.925 1.00 17.00 141 TYR C CA 1
ATOM 7921 C C . TYR C 1 113 ? 3.376 80.888 54.073 1.00 17.11 141 TYR C C 1
ATOM 7922 O O . TYR C 1 113 ? 2.717 81.551 54.875 1.00 19.02 141 TYR C O 1
ATOM 7931 N N . SER C 1 114 ? 3.430 79.555 54.162 1.00 16.31 142 SER C N 1
ATOM 7932 C CA . SER C 1 114 ? 2.781 78.819 55.243 1.00 14.50 142 SER C CA 1
ATOM 7933 C C . SER C 1 114 ? 3.370 77.410 55.282 1.00 14.59 142 SER C C 1
ATOM 7934 O O . SER C 1 114 ? 4.329 77.112 54.576 1.00 16.58 142 SER C O 1
ATOM 7937 N N . GLY C 1 115 ? 2.803 76.538 56.106 1.00 13.82 143 GLY C N 1
ATOM 7938 C CA . GLY C 1 115 ? 3.289 75.172 56.172 1.00 12.20 143 GLY C CA 1
ATOM 7939 C C . GLY C 1 115 ? 3.111 74.411 54.887 1.00 13.65 143 GLY C C 1
ATOM 7940 O O . GLY C 1 115 ? 4.013 73.707 54.452 1.00 14.47 143 GLY C O 1
ATOM 7941 N N . SER C 1 116 ? 1.941 74.550 54.252 1.00 13.72 144 SER C N 1
ATOM 7942 C CA . SER C 1 116 ? 1.644 73.755 53.072 1.00 15.52 144 SER C CA 1
ATOM 7943 C C . SER C 1 116 ? 2.558 74.169 51.917 1.00 15.56 144 SER C C 1
ATOM 7944 O O . SER C 1 116 ? 3.109 73.301 51.218 1.00 16.44 144 SER C O 1
ATOM 7947 N N . PRO C 1 117 ? 2.782 75.491 51.730 1.00 15.94 145 PRO C N 1
ATOM 7948 C CA . PRO C 1 117 ? 3.773 75.925 50.731 1.00 15.85 145 PRO C CA 1
ATOM 7949 C C . PRO C 1 117 ? 5.153 75.379 51.010 1.00 15.31 145 PRO C C 1
ATOM 7950 O O . PRO C 1 117 ? 5.884 75.067 50.067 1.00 15.94 145 PRO C O 1
ATOM 7954 N N . ALA C 1 118 ? 5.524 75.258 52.289 1.00 14.32 146 ALA C N 1
ATOM 7955 C CA . ALA C 1 118 ? 6.854 74.753 52.607 1.00 13.89 146 ALA C CA 1
ATOM 7956 C C . ALA C 1 118 ? 7.032 73.315 52.160 1.00 13.70 146 ALA C C 1
ATOM 7957 O O . ALA C 1 118 ? 8.036 72.966 51.535 1.00 14.24 146 ALA C O 1
ATOM 7959 N N . ASN C 1 119 ? 6.051 72.453 52.452 1.00 14.70 147 ASN C N 1
ATOM 7960 C CA . ASN C 1 119 ? 6.182 71.059 52.060 1.00 14.54 147 ASN C CA 1
ATOM 7961 C C . ASN C 1 119 ? 6.135 70.910 50.554 1.00 15.11 147 ASN C C 1
ATOM 7962 O O . ASN C 1 119 ? 6.849 70.071 49.990 1.00 14.95 147 ASN C O 1
ATOM 7967 N N . LEU C 1 120 ? 5.278 71.679 49.873 1.00 15.13 148 LEU C N 1
ATOM 7968 C CA . LEU C 1 120 ? 5.203 71.524 48.423 1.00 15.68 148 LEU C CA 1
ATOM 7969 C C . LEU C 1 120 ? 6.524 71.930 47.767 1.00 14.32 148 LEU C C 1
ATOM 7970 O O . LEU C 1 120 ? 6.968 71.319 46.777 1.00 15.35 148 LEU C O 1
ATOM 7975 N N . ALA C 1 121 ? 7.181 72.947 48.326 1.00 15.20 149 ALA C N 1
ATOM 7976 C CA . ALA C 1 121 ? 8.500 73.345 47.827 1.00 15.00 149 ALA C CA 1
ATOM 7977 C C . ALA C 1 121 ? 9.547 72.244 48.004 1.00 14.35 149 ALA C C 1
ATOM 7978 O O . ALA C 1 121 ? 10.368 72.033 47.119 1.00 15.50 149 ALA C O 1
ATOM 7980 N N . VAL C 1 122 ? 9.556 71.552 49.149 1.00 12.88 150 VAL C N 1
ATOM 7981 C CA . VAL C 1 122 ? 10.479 70.427 49.328 1.00 13.22 150 VAL C CA 1
ATOM 7982 C C . VAL C 1 122 ? 10.258 69.362 48.250 1.00 12.01 150 VAL C C 1
ATOM 7983 O O . VAL C 1 122 ? 11.207 68.881 47.622 1.00 13.51 150 VAL C O 1
ATOM 7987 N N . TYR C 1 123 ? 8.991 68.990 47.967 1.00 9.60 151 TYR C N 1
ATOM 7988 C CA . TYR C 1 123 ? 8.731 67.967 46.964 1.00 10.93 151 TYR C CA 1
ATOM 7989 C C . TYR C 1 123 ? 9.170 68.428 45.593 1.00 12.97 151 TYR C C 1
ATOM 7990 O O . TYR C 1 123 ? 9.756 67.664 44.818 1.00 13.87 151 TYR C O 1
ATOM 7999 N N . THR C 1 124 ? 8.867 69.678 45.260 1.00 13.49 152 THR C N 1
ATOM 8000 C CA . THR C 1 124 ? 9.211 70.222 43.960 1.00 13.58 152 THR C CA 1
ATOM 8001 C C . THR C 1 124 ? 10.718 70.292 43.795 1.00 14.95 152 THR C C 1
ATOM 8002 O O . THR C 1 124 ? 11.241 70.073 42.715 1.00 16.08 152 THR C O 1
ATOM 8006 N N . ALA C 1 125 ? 11.420 70.540 44.883 1.00 15.89 153 ALA C N 1
ATOM 8007 C CA . ALA C 1 125 ? 12.868 70.699 44.825 1.00 15.28 153 ALA C CA 1
ATOM 8008 C C . ALA C 1 125 ? 13.585 69.374 44.657 1.00 15.76 153 ALA C C 1
ATOM 8009 O O . ALA C 1 125 ? 14.593 69.306 43.946 1.00 14.37 153 ALA C O 1
ATOM 8011 N N . LEU C 1 126 ? 13.084 68.303 45.298 1.00 15.59 154 LEU C N 1
ATOM 8012 C CA . LEU C 1 126 ? 13.800 67.038 45.368 1.00 15.05 154 LEU C CA 1
ATOM 8013 C C . LEU C 1 126 ? 13.264 65.936 44.466 1.00 15.44 154 LEU C C 1
ATOM 8014 O O . LEU C 1 126 ? 14.001 64.977 44.195 1.00 16.13 154 LEU C O 1
ATOM 8019 N N . LEU C 1 127 ? 12.011 66.051 43.977 1.00 15.19 155 LEU C N 1
ATOM 8020 C CA . LEU C 1 127 ? 11.316 64.993 43.266 1.00 15.93 155 LEU C CA 1
ATOM 8021 C C . LEU C 1 127 ? 10.887 65.446 41.868 1.00 16.47 155 LEU C C 1
ATOM 8022 O O . LEU C 1 127 ? 10.623 66.638 41.628 1.00 19.33 155 LEU C O 1
ATOM 8027 N N . GLN C 1 128 ? 10.789 64.508 40.960 1.00 13.25 156 GLN C N 1
ATOM 8028 C CA . GLN C 1 128 ? 10.147 64.794 39.686 1.00 11.63 156 GLN C CA 1
ATOM 8029 C C . GLN C 1 128 ? 8.654 64.585 39.835 1.00 11.44 156 GLN C C 1
ATOM 8030 O O . GLN C 1 128 ? 8.222 63.841 40.728 1.00 12.36 156 GLN C O 1
ATOM 8036 N N . PRO C 1 129 ? 7.848 65.185 38.965 1.00 11.80 157 PRO C N 1
ATOM 8037 C CA . PRO C 1 129 ? 6.409 64.877 38.985 1.00 10.95 157 PRO C CA 1
ATOM 8038 C C . PRO C 1 129 ? 6.200 63.371 38.933 1.00 11.79 157 PRO C C 1
ATOM 8039 O O . PRO C 1 129 ? 6.914 62.654 38.252 1.00 12.07 157 PRO C O 1
ATOM 8043 N N . HIS C 1 130 ? 5.252 62.908 39.731 1.00 11.88 158 HIS C N 1
ATOM 8044 C CA . HIS C 1 130 ? 4.866 61.512 39.901 1.00 12.88 158 HIS C CA 1
ATOM 8045 C C . HIS C 1 130 ? 5.875 60.651 40.645 1.00 13.70 158 HIS C C 1
ATOM 8046 O O . HIS C 1 130 ? 5.664 59.446 40.734 1.00 14.78 158 HIS C O 1
ATOM 8053 N N . ASP C 1 131 ? 6.942 61.238 41.207 1.00 13.65 159 ASP C N 1
ATOM 8054 C CA . ASP C 1 131 ? 7.792 60.467 42.097 1.00 14.26 159 ASP C CA 1
ATOM 8055 C C . ASP C 1 131 ? 7.020 60.143 43.372 1.00 13.65 159 ASP C C 1
ATOM 8056 O O . ASP C 1 131 ? 6.036 60.826 43.716 1.00 14.55 159 ASP C O 1
ATOM 8061 N N . ARG C 1 132 ? 7.492 59.137 44.108 1.00 13.89 160 ARG C N 1
ATOM 8062 C CA . ARG C 1 132 ? 6.730 58.516 45.171 1.00 12.86 160 ARG C CA 1
ATOM 8063 C C . ARG C 1 132 ? 7.129 59.066 46.538 1.00 13.57 160 ARG C C 1
ATOM 8064 O O . ARG C 1 132 ? 8.321 59.260 46.840 1.00 14.34 160 ARG C O 1
ATOM 8072 N N . ILE C 1 133 ? 6.125 59.314 47.399 1.00 13.01 161 ILE C N 1
ATOM 8073 C CA . ILE C 1 133 ? 6.305 59.761 48.769 1.00 12.66 161 ILE C CA 1
ATOM 8074 C C . ILE C 1 133 ? 5.437 58.903 49.691 1.00 12.18 161 ILE C C 1
ATOM 8075 O O . ILE C 1 133 ? 4.401 58.359 49.268 1.00 12.95 161 ILE C O 1
ATOM 8080 N N . MET C 1 134 ? 5.876 58.750 50.940 1.00 11.70 162 MET C N 1
ATOM 8081 C CA . MET C 1 134 ? 5.077 58.081 51.939 1.00 12.20 162 MET C CA 1
ATOM 8082 C C . MET C 1 134 ? 4.951 58.945 53.177 1.00 13.50 162 MET C C 1
ATOM 8083 O O . MET C 1 134 ? 5.958 59.434 53.723 1.00 15.63 162 MET C O 1
ATOM 8088 N N . GLY C 1 135 ? 3.709 59.149 53.648 1.00 13.41 163 GLY C N 1
ATOM 8089 C CA . GLY C 1 135 ? 3.473 59.832 54.901 1.00 12.81 163 GLY C CA 1
ATOM 8090 C C . GLY C 1 135 ? 2.390 59.144 55.719 1.00 13.48 163 GLY C C 1
ATOM 8091 O O . GLY C 1 135 ? 1.691 58.259 55.208 1.00 14.43 163 GLY C O 1
ATOM 8092 N N . LEU C 1 136 ? 2.248 59.565 56.991 1.00 14.76 164 LEU C N 1
ATOM 8093 C CA . LEU C 1 136 ? 1.217 59.007 57.840 1.00 13.79 164 LEU C CA 1
ATOM 8094 C C . LEU C 1 136 ? -0.145 59.385 57.278 1.00 14.42 164 LEU C C 1
ATOM 8095 O O . LEU C 1 136 ? -0.427 60.558 57.005 1.00 14.81 164 LEU C O 1
ATOM 8100 N N . ASP C 1 137 ? -0.996 58.388 57.121 1.00 14.69 165 ASP C N 1
ATOM 8101 C CA . ASP C 1 137 ? -2.336 58.627 56.612 1.00 14.49 165 ASP C CA 1
ATOM 8102 C C . ASP C 1 137 ? -3.047 59.691 57.433 1.00 15.24 165 ASP C C 1
ATOM 8103 O O . ASP C 1 137 ? -2.834 59.811 58.639 1.00 15.26 165 ASP C O 1
ATOM 8108 N N . LEU C 1 138 ? -3.852 60.506 56.760 1.00 16.31 166 LEU C N 1
ATOM 8109 C CA . LEU C 1 138 ? -4.570 61.575 57.455 1.00 16.78 166 LEU C CA 1
ATOM 8110 C C . LEU C 1 138 ? -5.444 61.065 58.596 1.00 15.90 166 LEU C C 1
ATOM 8111 O O . LEU C 1 138 ? -5.392 61.648 59.693 1.00 15.10 166 LEU C O 1
ATOM 8116 N N . PRO C 1 139 ? -6.320 60.073 58.399 1.00 18.26 167 PRO C N 1
ATOM 8117 C CA . PRO C 1 139 ? -7.094 59.547 59.546 1.00 18.42 167 PRO C CA 1
ATOM 8118 C C . PRO C 1 139 ? -6.236 59.075 60.701 1.00 19.21 167 PRO C C 1
ATOM 8119 O O . PRO C 1 139 ? -6.679 59.083 61.855 1.00 19.93 167 PRO C O 1
ATOM 8123 N N . ASP C 1 140 ? -5.006 58.689 60.432 1.00 17.96 168 ASP C N 1
ATOM 8124 C CA . ASP C 1 140 ? -4.108 58.148 61.431 1.00 17.82 168 ASP C CA 1
ATOM 8125 C C . ASP C 1 140 ? -3.269 59.234 62.071 1.00 16.55 168 ASP C C 1
ATOM 8126 O O . ASP C 1 140 ? -2.440 58.933 62.940 1.00 16.76 168 ASP C O 1
ATOM 8131 N N . GLY C 1 141 ? -3.450 60.490 61.675 1.00 16.65 169 GLY C N 1
ATOM 8132 C CA . GLY C 1 141 ? -2.729 61.578 62.299 1.00 15.92 169 GLY C CA 1
ATOM 8133 C C . GLY C 1 141 ? -1.801 62.371 61.414 1.00 16.31 169 GLY C C 1
ATOM 8134 O O . GLY C 1 141 ? -1.253 63.362 61.915 1.00 17.92 169 GLY C O 1
ATOM 8135 N N . GLY C 1 142 ? -1.582 62.043 60.142 1.00 16.04 170 GLY C N 1
ATOM 8136 C CA . GLY C 1 142 ? -0.747 62.867 59.297 1.00 16.31 170 GLY C CA 1
ATOM 8137 C C . GLY C 1 142 ? -1.501 64.056 58.748 1.00 16.26 170 GLY C C 1
ATOM 8138 O O . GLY C 1 142 ? -2.686 64.266 59.019 1.00 16.62 170 GLY C O 1
ATOM 8139 N N . HIS C 1 143 ? -0.800 64.831 57.941 1.00 15.76 171 HIS C N 1
ATOM 8140 C CA . HIS C 1 143 ? -1.322 66.058 57.366 1.00 14.39 171 HIS C CA 1
ATOM 8141 C C . HIS C 1 143 ? -1.669 65.862 55.907 1.00 13.58 171 HIS C C 1
ATOM 8142 O O . HIS C 1 143 ? -1.108 65.017 55.243 1.00 12.68 171 HIS C O 1
ATOM 8149 N N . LEU C 1 144 ? -2.596 66.708 55.420 1.00 14.57 172 LEU C N 1
ATOM 8150 C CA . LEU C 1 144 ? -2.970 66.709 54.007 1.00 15.08 172 LEU C CA 1
ATOM 8151 C C . LEU C 1 144 ? -1.736 66.687 53.108 1.00 14.13 172 LEU C C 1
ATOM 8152 O O . LEU C 1 144 ? -1.705 66.006 52.081 1.00 14.18 172 LEU C O 1
ATOM 8157 N N . THR C 1 145 ? -0.747 67.534 53.439 1.00 14.62 173 THR C N 1
ATOM 8158 C CA . THR C 1 145 ? 0.387 67.705 52.532 1.00 16.47 173 THR C CA 1
ATOM 8159 C C . THR C 1 145 ? 1.406 66.592 52.619 1.00 16.92 173 THR C C 1
ATOM 8160 O O . THR C 1 145 ? 2.480 66.702 51.982 1.00 18.67 173 THR C O 1
ATOM 8164 N N . HIS C 1 146 ? 1.114 65.536 53.370 1.00 14.36 174 HIS C N 1
ATOM 8165 C CA . HIS C 1 146 ? 1.942 64.357 53.372 1.00 13.48 174 HIS C CA 1
ATOM 8166 C C . HIS C 1 146 ? 1.480 63.355 52.344 1.00 13.67 174 HIS C C 1
ATOM 8167 O O . HIS C 1 146 ? 1.899 62.197 52.381 1.00 13.85 174 HIS C O 1
ATOM 8174 N N . GLY C 1 147 ? 0.603 63.780 51.442 1.00 15.27 175 GLY C N 1
ATOM 8175 C CA . GLY C 1 147 ? 0.247 63.001 50.290 1.00 16.67 175 GLY C CA 1
ATOM 8176 C C . GLY C 1 147 ? -1.150 62.436 50.323 1.00 17.92 175 GLY C C 1
ATOM 8177 O O . GLY C 1 147 ? -1.406 61.397 49.708 1.00 19.21 175 GLY C O 1
ATOM 8178 N N . TYR C 1 148 ? -2.078 63.105 50.979 1.00 15.96 176 TYR C N 1
ATOM 8179 C CA . TYR C 1 148 ? -3.377 62.489 51.220 1.00 18.44 176 TYR C CA 1
ATOM 8180 C C . TYR C 1 148 ? -4.280 62.438 49.991 1.00 17.37 176 TYR C C 1
ATOM 8181 O O . TYR C 1 148 ? -4.543 63.460 49.326 1.00 18.85 176 TYR C O 1
ATOM 8190 N N . MET C 1 149 ? -4.768 61.232 49.721 1.00 18.07 177 MET C N 1
ATOM 8191 C CA . MET C 1 149 ? -5.877 60.970 48.824 1.00 18.25 177 MET C CA 1
ATOM 8192 C C . MET C 1 149 ? -6.764 59.931 49.500 1.00 18.96 177 MET C C 1
ATOM 8193 O O . MET C 1 149 ? -6.314 59.189 50.373 1.00 19.10 177 MET C O 1
ATOM 8198 N N . SER C 1 150 ? -8.040 59.913 49.131 1.00 19.32 178 SER C N 1
ATOM 8199 C CA . SER C 1 150 ? -8.980 58.958 49.687 1.00 20.79 178 SER C CA 1
ATOM 8200 C C . SER C 1 150 ? -9.236 57.843 48.678 1.00 22.18 178 SER C C 1
ATOM 8201 O O . SER C 1 150 ? -8.759 57.869 47.538 1.00 21.90 178 SER C O 1
ATOM 8204 N N . ASP C 1 151 ? -10.030 56.856 49.101 1.00 24.14 179 ASP C N 1
ATOM 8205 C CA . ASP C 1 151 ? -10.508 55.838 48.171 1.00 25.14 179 ASP C CA 1
ATOM 8206 C C . ASP C 1 151 ? -11.272 56.441 46.996 1.00 26.09 179 ASP C C 1
ATOM 8207 O O . ASP C 1 151 ? -11.403 55.788 45.957 1.00 26.24 179 ASP C O 1
ATOM 8212 N N . VAL C 1 152 ? -11.767 57.667 47.140 1.00 27.40 180 VAL C N 1
ATOM 8213 C CA . VAL C 1 152 ? -12.743 58.246 46.214 1.00 27.84 180 VAL C CA 1
ATOM 8214 C C . VAL C 1 152 ? -12.114 59.268 45.277 1.00 27.27 180 VAL C C 1
ATOM 8215 O O . VAL C 1 152 ? -12.539 59.405 44.128 1.00 28.22 180 VAL C O 1
ATOM 8219 N N . LYS C 1 153 ? -11.134 60.038 45.738 1.00 25.46 181 LYS C N 1
ATOM 8220 C CA . LYS C 1 153 ? -10.461 60.932 44.809 1.00 24.29 181 LYS C CA 1
ATOM 8221 C C . LYS C 1 153 ? -9.217 61.505 45.456 1.00 20.23 181 LYS C C 1
ATOM 8222 O O . LYS C 1 153 ? -8.953 61.298 46.645 1.00 18.87 181 LYS C O 1
ATOM 8228 N N . ARG C 1 154 ? -8.439 62.213 44.636 1.00 20.01 182 ARG C N 1
ATOM 8229 C CA . ARG C 1 154 ? -7.183 62.795 45.083 1.00 18.46 182 ARG C CA 1
ATOM 8230 C C . ARG C 1 154 ? -7.502 64.136 45.715 1.00 18.73 182 ARG C C 1
ATOM 8231 O O . ARG C 1 154 ? -8.230 64.948 45.140 1.00 20.40 182 ARG C O 1
ATOM 8239 N N . ILE C 1 155 ? -6.944 64.375 46.878 1.00 17.38 183 ILE C N 1
ATOM 8240 C CA . ILE C 1 155 ? -7.360 65.495 47.716 1.00 17.76 183 ILE C CA 1
ATOM 8241 C C . ILE C 1 155 ? -6.274 66.563 47.768 1.00 17.28 183 ILE C C 1
ATOM 8242 O O . ILE C 1 155 ? -6.452 67.654 47.214 1.00 18.37 183 ILE C O 1
ATOM 8247 N N . SER C 1 156 ? -5.146 66.263 48.414 1.00 16.90 184 SER C N 1
ATOM 8248 C CA . SER C 1 156 ? -3.995 67.160 48.393 1.00 16.38 184 SER C CA 1
ATOM 8249 C C . SER C 1 156 ? -3.349 67.221 47.013 1.00 15.74 184 SER C C 1
ATOM 8250 O O . SER C 1 156 ? -3.260 66.215 46.326 1.00 13.99 184 SER C O 1
ATOM 8253 N N . ALA C 1 157 ? -2.857 68.398 46.617 1.00 15.63 185 ALA C N 1
ATOM 8254 C CA . ALA C 1 157 ? -1.992 68.481 45.449 1.00 16.18 185 ALA C CA 1
ATOM 8255 C C . ALA C 1 157 ? -0.744 67.598 45.588 1.00 15.26 185 ALA C C 1
ATOM 8256 O O . ALA C 1 157 ? -0.170 67.188 44.580 1.00 16.81 185 ALA C O 1
ATOM 8258 N N . THR C 1 158 ? -0.339 67.273 46.815 1.00 13.77 186 THR C N 1
ATOM 8259 C CA . THR C 1 158 ? 0.774 66.360 47.040 1.00 13.87 186 THR C CA 1
ATOM 8260 C C . THR C 1 158 ? 0.474 64.946 46.611 1.00 14.10 186 THR C C 1
ATOM 8261 O O . THR C 1 158 ? 1.414 64.147 46.511 1.00 17.13 186 THR C O 1
ATOM 8265 N N . SER C 1 159 ? -0.803 64.601 46.315 1.00 11.91 187 SER C N 1
ATOM 8266 C CA . SER C 1 159 ? -1.200 63.333 45.744 1.00 13.38 187 SER C CA 1
ATOM 8267 C C . SER C 1 159 ? -1.538 63.434 44.265 1.00 12.21 187 SER C C 1
ATOM 8268 O O . SER C 1 159 ? -1.738 62.410 43.631 1.00 12.89 187 SER C O 1
ATOM 8271 N N . ILE C 1 160 ? -1.625 64.655 43.741 1.00 12.52 188 ILE C N 1
ATOM 8272 C CA . ILE C 1 160 ? -1.845 64.900 42.319 1.00 13.25 188 ILE C CA 1
ATOM 8273 C C . ILE C 1 160 ? -0.517 65.001 41.559 1.00 13.13 188 ILE C C 1
ATOM 8274 O O . ILE C 1 160 ? -0.302 64.319 40.552 1.00 14.61 188 ILE C O 1
ATOM 8279 N N . PHE C 1 161 ? 0.382 65.858 42.023 1.00 13.21 189 PHE C N 1
ATOM 8280 C CA . PHE C 1 161 ? 1.658 66.060 41.341 1.00 12.21 189 PHE C CA 1
ATOM 8281 C C . PHE C 1 161 ? 2.684 64.996 41.682 1.00 12.83 189 PHE C C 1
ATOM 8282 O O . PHE C 1 161 ? 3.705 64.867 40.995 1.00 12.21 189 PHE C O 1
ATOM 8290 N N . PHE C 1 162 ? 2.479 64.260 42.772 1.00 12.70 190 PHE C N 1
ATOM 8291 C CA . PHE C 1 162 ? 3.355 63.193 43.227 1.00 12.93 190 PHE C CA 1
ATOM 8292 C C . PHE C 1 162 ? 2.493 61.986 43.513 1.00 13.73 190 PHE C C 1
ATOM 8293 O O . PHE C 1 162 ? 1.274 62.096 43.719 1.00 14.39 190 PHE C O 1
ATOM 8301 N N . GLU C 1 163 ? 3.139 60.857 43.664 1.00 12.97 191 GLU C N 1
ATOM 8302 C CA . GLU C 1 163 ? 2.451 59.595 43.881 1.00 11.24 191 GLU C CA 1
ATOM 8303 C C . GLU C 1 163 ? 2.678 59.180 45.324 1.00 10.67 191 GLU C C 1
ATOM 8304 O O . GLU C 1 163 ? 3.795 58.830 45.727 1.00 13.02 191 GLU C O 1
ATOM 8310 N N . SER C 1 164 ? 1.615 59.152 46.125 1.00 12.06 192 SER C N 1
ATOM 8311 C CA . SER C 1 164 ? 1.709 58.890 47.554 1.00 13.30 192 SER C CA 1
ATOM 8312 C C . SER C 1 164 ? 1.104 57.541 47.930 1.00 14.70 192 SER C C 1
ATOM 8313 O O . SER C 1 164 ? 0.175 57.050 47.273 1.00 14.05 192 SER C O 1
ATOM 8316 N N . MET C 1 165 ? 1.674 56.938 48.975 1.00 13.57 193 MET C N 1
ATOM 8317 C CA . MET C 1 165 ? 1.094 55.780 49.600 1.00 13.79 193 MET C CA 1
ATOM 8318 C C . MET C 1 165 ? 1.256 56.008 51.095 1.00 13.32 193 MET C C 1
ATOM 8319 O O . MET C 1 165 ? 2.373 56.301 51.556 1.00 13.72 193 MET C O 1
ATOM 8324 N N . PRO C 1 166 ? 0.198 55.886 51.890 1.00 13.24 194 PRO C N 1
ATOM 8325 C CA . PRO C 1 166 ? 0.319 56.185 53.313 1.00 12.90 194 PRO C CA 1
ATOM 8326 C C . PRO C 1 166 ? 0.932 55.026 54.082 1.00 12.53 194 PRO C C 1
ATOM 8327 O O . PRO C 1 166 ? 0.920 53.862 53.649 1.00 14.02 194 PRO C O 1
ATOM 8331 N N . TYR C 1 167 ? 1.472 55.373 55.244 1.00 12.24 195 TYR C N 1
ATOM 8332 C CA . TYR C 1 167 ? 1.716 54.427 56.308 1.00 12.76 195 TYR C CA 1
ATOM 8333 C C . TYR C 1 167 ? 0.768 54.714 57.459 1.00 13.74 195 TYR C C 1
ATOM 8334 O O . TYR C 1 167 ? 0.093 55.760 57.497 1.00 13.56 195 TYR C O 1
ATOM 8343 N N . LYS C 1 168 ? 0.721 53.764 58.397 1.00 14.21 196 LYS C N 1
ATOM 8344 C CA . LYS C 1 168 ? -0.420 53.607 59.281 1.00 14.82 196 LYS C CA 1
ATOM 8345 C C . LYS C 1 168 ? 0.023 53.475 60.731 1.00 13.68 196 LYS C C 1
ATOM 8346 O O . LYS C 1 168 ? 1.139 53.032 61.038 1.00 13.39 196 LYS C O 1
ATOM 8352 N N . LEU C 1 169 ? -0.913 53.784 61.629 1.00 13.06 197 LEU C N 1
ATOM 8353 C CA . LEU C 1 169 ? -0.786 53.379 63.022 1.00 14.25 197 LEU C CA 1
ATOM 8354 C C . LEU C 1 169 ? -1.005 51.879 63.142 1.00 14.98 197 LEU C C 1
ATOM 8355 O O . LEU C 1 169 ? -1.697 51.270 62.328 1.00 15.41 197 LEU C O 1
ATOM 8360 N N . ASN C 1 170 ? -0.401 51.283 64.162 1.00 17.80 198 ASN C N 1
ATOM 8361 C CA . ASN C 1 170 ? -0.855 49.999 64.670 1.00 19.90 198 ASN C CA 1
ATOM 8362 C C . ASN C 1 170 ? -2.117 50.264 65.474 1.00 20.74 198 ASN C C 1
ATOM 8363 O O . ASN C 1 170 ? -2.045 50.856 66.553 1.00 20.44 198 ASN C O 1
ATOM 8368 N N . PRO C 1 171 ? -3.285 49.829 65.011 1.00 21.68 199 PRO C N 1
ATOM 8369 C CA . PRO C 1 171 ? -4.522 50.213 65.717 1.00 22.68 199 PRO C CA 1
ATOM 8370 C C . PRO C 1 171 ? -4.610 49.706 67.146 1.00 24.00 199 PRO C C 1
ATOM 8371 O O . PRO C 1 171 ? -5.346 50.304 67.945 1.00 25.44 199 PRO C O 1
ATOM 8375 N N . LYS C 1 172 ? -3.864 48.659 67.508 1.00 24.84 200 LYS C N 1
ATOM 8376 C CA . LYS C 1 172 ? -3.925 48.100 68.851 1.00 26.76 200 LYS C CA 1
ATOM 8377 C C . LYS C 1 172 ? -3.087 48.874 69.857 1.00 26.39 200 LYS C C 1
ATOM 8378 O O . LYS C 1 172 ? -3.340 48.766 71.065 1.00 28.37 200 LYS C O 1
ATOM 8384 N N . THR C 1 173 ? -2.067 49.610 69.398 1.00 23.86 201 THR C N 1
ATOM 8385 C CA . THR C 1 173 ? -1.235 50.415 70.280 1.00 21.02 201 THR C CA 1
ATOM 8386 C C . THR C 1 173 ? -1.420 51.909 70.089 1.00 19.49 201 THR C C 1
ATOM 8387 O O . THR C 1 173 ? -1.032 52.684 70.975 1.00 20.11 201 THR C O 1
ATOM 8391 N N . GLY C 1 174 ? -1.963 52.350 68.958 1.00 17.86 202 GLY C N 1
ATOM 8392 C CA . GLY C 1 174 ? -2.005 53.769 68.671 1.00 16.75 202 GLY C CA 1
ATOM 8393 C C . GLY C 1 174 ? -0.689 54.375 68.252 1.00 17.47 202 GLY C C 1
ATOM 8394 O O . GLY C 1 174 ? -0.618 55.601 68.070 1.00 18.25 202 GLY C O 1
ATOM 8395 N N . LEU C 1 175 ? 0.350 53.564 68.070 1.00 16.73 203 LEU C N 1
ATOM 8396 C CA . LEU C 1 175 ? 1.650 54.086 67.673 1.00 17.77 203 LEU C CA 1
ATOM 8397 C C . LEU C 1 175 ? 1.877 53.820 66.191 1.00 17.15 203 LEU C C 1
ATOM 8398 O O . LEU C 1 175 ? 1.298 52.897 65.602 1.00 17.25 203 LEU C O 1
ATOM 8403 N N . ILE C 1 176 ? 2.751 54.628 65.591 1.00 17.10 204 ILE C N 1
ATOM 8404 C CA . ILE C 1 176 ? 3.194 54.389 64.230 1.00 17.05 204 ILE C CA 1
ATOM 8405 C C . ILE C 1 176 ? 3.723 52.977 64.144 1.00 18.18 204 ILE C C 1
ATOM 8406 O O . ILE C 1 176 ? 4.509 52.538 64.991 1.00 20.10 204 ILE C O 1
ATOM 8411 N N . ASP C 1 177 ? 3.299 52.260 63.114 1.00 18.23 205 ASP C N 1
ATOM 8412 C CA . ASP C 1 177 ? 3.749 50.888 62.886 1.00 19.60 205 ASP C CA 1
ATOM 8413 C C . ASP C 1 177 ? 5.022 50.919 62.046 1.00 17.67 205 ASP C C 1
ATOM 8414 O O . ASP C 1 177 ? 4.993 50.825 60.822 1.00 18.07 205 ASP C O 1
ATOM 8419 N N . TYR C 1 178 ? 6.160 51.014 62.725 1.00 18.28 206 TYR C N 1
ATOM 8420 C CA . TYR C 1 178 ? 7.428 51.164 62.026 1.00 17.87 206 TYR C CA 1
ATOM 8421 C C . TYR C 1 178 ? 7.742 49.895 61.256 1.00 18.28 206 TYR C C 1
ATOM 8422 O O . TYR C 1 178 ? 8.359 49.938 60.193 1.00 17.62 206 TYR C O 1
ATOM 8431 N N . ASN C 1 179 ? 7.327 48.752 61.792 1.00 18.79 207 ASN C N 1
ATOM 8432 C CA . ASN C 1 179 ? 7.571 47.500 61.098 1.00 18.93 207 ASN C CA 1
ATOM 8433 C C . ASN C 1 179 ? 6.864 47.461 59.758 1.00 17.11 207 ASN C C 1
ATOM 8434 O O . ASN C 1 179 ? 7.454 47.046 58.755 1.00 17.27 207 ASN C O 1
ATOM 8439 N N . GLN C 1 180 ? 5.603 47.905 59.703 1.00 15.67 208 GLN C N 1
ATOM 8440 C CA . GLN C 1 180 ? 4.883 47.832 58.443 1.00 15.17 208 GLN C CA 1
ATOM 8441 C C . GLN C 1 180 ? 5.369 48.900 57.487 1.00 16.02 208 GLN C C 1
ATOM 8442 O O . GLN C 1 180 ? 5.382 48.692 56.271 1.00 16.45 208 GLN C O 1
ATOM 8448 N N . LEU C 1 181 ? 5.789 50.034 58.019 1.00 16.79 209 LEU C N 1
ATOM 8449 C CA . LEU C 1 181 ? 6.382 51.057 57.176 1.00 16.82 209 LEU C CA 1
ATOM 8450 C C . LEU C 1 181 ? 7.602 50.494 56.465 1.00 17.28 209 LEU C C 1
ATOM 8451 O O . LEU C 1 181 ? 7.727 50.616 55.250 1.00 17.87 209 LEU C O 1
ATOM 8456 N N . ALA C 1 182 ? 8.489 49.831 57.211 1.00 18.77 210 ALA C N 1
ATOM 8457 C CA . ALA C 1 182 ? 9.643 49.180 56.600 1.00 17.78 210 ALA C CA 1
ATOM 8458 C C . ALA C 1 182 ? 9.226 48.165 55.539 1.00 17.63 210 ALA C C 1
ATOM 8459 O O . ALA C 1 182 ? 9.809 48.125 54.447 1.00 19.87 210 ALA C O 1
ATOM 8461 N N . LEU C 1 183 ? 8.207 47.340 55.832 1.00 16.42 211 LEU C N 1
ATOM 8462 C CA . LEU C 1 183 ? 7.780 46.316 54.882 1.00 16.35 211 LEU C CA 1
ATOM 8463 C C . LEU C 1 183 ? 7.249 46.943 53.604 1.00 15.58 211 LEU C C 1
ATOM 8464 O O . LEU C 1 183 ? 7.614 46.521 52.494 1.00 15.41 211 LEU C O 1
ATOM 8469 N N . THR C 1 184 ? 6.369 47.945 53.730 1.00 14.74 212 THR C N 1
ATOM 8470 C CA . THR C 1 184 ? 5.745 48.507 52.538 1.00 14.45 212 THR C CA 1
ATOM 8471 C C . THR C 1 184 ? 6.705 49.410 51.772 1.00 14.53 212 THR C C 1
ATOM 8472 O O . THR C 1 184 ? 6.626 49.491 50.544 1.00 14.09 212 THR C O 1
ATOM 8476 N N . ALA C 1 185 ? 7.612 50.106 52.477 1.00 16.17 213 ALA C N 1
ATOM 8477 C CA . ALA C 1 185 ? 8.573 50.947 51.779 1.00 16.48 213 ALA C CA 1
ATOM 8478 C C . ALA C 1 185 ? 9.438 50.133 50.809 1.00 15.77 213 ALA C C 1
ATOM 8479 O O . ALA C 1 185 ? 9.820 50.632 49.742 1.00 16.10 213 ALA C O 1
ATOM 8481 N N . ARG C 1 186 ? 9.795 48.896 51.187 1.00 16.80 214 ARG C N 1
ATOM 8482 C CA . ARG C 1 186 ? 10.563 48.046 50.286 1.00 16.10 214 ARG C CA 1
ATOM 8483 C C . ARG C 1 186 ? 9.788 47.709 49.020 1.00 14.98 214 ARG C C 1
ATOM 8484 O O . ARG C 1 186 ? 10.383 47.511 47.959 1.00 15.43 214 ARG C O 1
ATOM 8492 N N . LEU C 1 187 ? 8.455 47.631 49.110 1.00 14.03 215 LEU C N 1
ATOM 8493 C CA . LEU C 1 187 ? 7.641 47.328 47.948 1.00 13.36 215 LEU C CA 1
ATOM 8494 C C . LEU C 1 187 ? 7.369 48.555 47.083 1.00 13.07 215 LEU C C 1
ATOM 8495 O O . LEU C 1 187 ? 7.383 48.462 45.847 1.00 13.95 215 LEU C O 1
ATOM 8500 N N . PHE C 1 188 ? 7.075 49.694 47.726 1.00 13.46 216 PHE C N 1
ATOM 8501 C CA . PHE C 1 188 ? 6.618 50.903 47.052 1.00 13.37 216 PHE C CA 1
ATOM 8502 C C . PHE C 1 188 ? 7.796 51.723 46.545 1.00 13.93 216 PHE C C 1
ATOM 8503 O O . PHE C 1 188 ? 7.650 52.445 45.568 1.00 13.04 216 PHE C O 1
ATOM 8511 N N . ARG C 1 189 ? 8.966 51.590 47.173 1.00 15.30 217 ARG C N 1
ATOM 8512 C CA . ARG C 1 189 ? 10.156 52.346 46.774 1.00 15.08 217 ARG C CA 1
ATOM 8513 C C . ARG C 1 189 ? 9.958 53.868 46.780 1.00 13.41 217 ARG C C 1
ATOM 8514 O O . ARG C 1 189 ? 10.055 54.523 45.720 1.00 13.74 217 ARG C O 1
ATOM 8522 N N . PRO C 1 190 ? 9.686 54.476 47.927 1.00 11.85 218 PRO C N 1
ATOM 8523 C CA . PRO C 1 190 ? 9.488 55.930 47.940 1.00 12.75 218 PRO C CA 1
ATOM 8524 C C . PRO C 1 190 ? 10.807 56.642 47.764 1.00 13.57 218 PRO C C 1
ATOM 8525 O O . PRO C 1 190 ? 11.854 56.152 48.192 1.00 14.21 218 PRO C O 1
ATOM 8529 N N . ARG C 1 191 ? 10.755 57.802 47.122 1.00 12.87 219 ARG C N 1
ATOM 8530 C CA . ARG C 1 191 ? 11.921 58.667 47.056 1.00 13.64 219 ARG C CA 1
ATOM 8531 C C . ARG C 1 191 ? 12.031 59.581 48.270 1.00 13.06 219 ARG C C 1
ATOM 8532 O O . ARG C 1 191 ? 13.111 60.142 48.540 1.00 14.54 219 ARG C O 1
ATOM 8540 N N . LEU C 1 192 ? 10.955 59.748 49.024 1.00 13.07 220 LEU C N 1
ATOM 8541 C CA . LEU C 1 192 ? 10.948 60.604 50.207 1.00 13.43 220 LEU C CA 1
ATOM 8542 C C . LEU C 1 192 ? 9.880 60.102 51.164 1.00 14.02 220 LEU C C 1
ATOM 8543 O O . LEU C 1 192 ? 8.793 59.709 50.716 1.00 13.78 220 LEU C O 1
ATOM 8548 N N . ILE C 1 193 ? 10.211 60.072 52.448 1.00 13.93 221 ILE C N 1
ATOM 8549 C CA . ILE C 1 193 ? 9.301 59.677 53.515 1.00 12.99 221 ILE C CA 1
ATOM 8550 C C . ILE C 1 193 ? 9.169 60.852 54.475 1.00 12.52 221 ILE C C 1
ATOM 8551 O O . ILE C 1 193 ? 10.171 61.482 54.834 1.00 12.73 221 ILE C O 1
ATOM 8556 N N . ILE C 1 194 ? 7.941 61.165 54.902 1.00 12.92 222 ILE C N 1
ATOM 8557 C CA . ILE C 1 194 ? 7.687 62.261 55.835 1.00 13.24 222 ILE C CA 1
ATOM 8558 C C . ILE C 1 194 ? 7.472 61.704 57.241 1.00 13.02 222 ILE C C 1
ATOM 8559 O O . ILE C 1 194 ? 6.590 60.855 57.459 1.00 14.56 222 ILE C O 1
ATOM 8564 N N . ALA C 1 195 ? 8.219 62.223 58.206 1.00 13.26 223 ALA C N 1
ATOM 8565 C CA . ALA C 1 195 ? 8.066 61.899 59.608 1.00 14.05 223 ALA C CA 1
ATOM 8566 C C . ALA C 1 195 ? 7.522 63.158 60.271 1.00 14.81 223 ALA C C 1
ATOM 8567 O O . ALA C 1 195 ? 8.281 64.095 60.528 1.00 16.38 223 ALA C O 1
ATOM 8569 N N . GLY C 1 196 ? 6.251 63.158 60.629 1.00 15.05 224 GLY C N 1
ATOM 8570 C CA . GLY C 1 196 ? 5.651 64.298 61.284 1.00 12.83 224 GLY C CA 1
ATOM 8571 C C . GLY C 1 196 ? 4.146 64.189 61.197 1.00 14.10 224 GLY C C 1
ATOM 8572 O O . GLY C 1 196 ? 3.597 63.554 60.304 1.00 15.67 224 GLY C O 1
ATOM 8573 N N . THR C 1 197 ? 3.475 64.855 62.144 1.00 14.55 225 THR C N 1
ATOM 8574 C CA . THR C 1 197 ? 2.063 64.596 62.386 1.00 15.76 225 THR C CA 1
ATOM 8575 C C . THR C 1 197 ? 1.317 65.883 62.681 1.00 15.96 225 THR C C 1
ATOM 8576 O O . THR C 1 197 ? 1.866 66.872 63.177 1.00 15.58 225 THR C O 1
ATOM 8580 N N . SER C 1 198 ? 0.027 65.825 62.376 1.00 15.61 226 SER C N 1
ATOM 8581 C CA . SER C 1 198 ? -0.916 66.790 62.892 1.00 16.79 226 SER C CA 1
ATOM 8582 C C . SER C 1 198 ? -1.576 66.355 64.187 1.00 16.93 226 SER C C 1
ATOM 8583 O O . SER C 1 198 ? -1.915 67.221 64.989 1.00 17.75 226 SER C O 1
ATOM 8586 N N . ALA C 1 199 ? -1.826 65.047 64.390 1.00 16.53 227 ALA C N 1
ATOM 8587 C CA . ALA C 1 199 ? -2.558 64.547 65.556 1.00 16.09 227 ALA C CA 1
ATOM 8588 C C . ALA C 1 199 ? -1.926 63.237 66.018 1.00 16.22 227 ALA C C 1
ATOM 8589 O O . ALA C 1 199 ? -2.404 62.143 65.686 1.00 16.29 227 ALA C O 1
ATOM 8591 N N . TYR C 1 200 ? -0.843 63.365 66.786 1.00 16.18 228 TYR C N 1
ATOM 8592 C CA . TYR C 1 200 ? -0.157 62.220 67.382 1.00 16.11 228 TYR C CA 1
ATOM 8593 C C . TYR C 1 200 ? 0.436 62.688 68.700 1.00 15.94 228 TYR C C 1
ATOM 8594 O O . TYR C 1 200 ? 1.069 63.748 68.763 1.00 16.73 228 TYR C O 1
ATOM 8603 N N . ALA C 1 201 ? 0.191 61.950 69.766 1.00 15.21 229 ALA C N 1
ATOM 8604 C CA . ALA C 1 201 ? 0.547 62.382 71.108 1.00 15.85 229 ALA C CA 1
ATOM 8605 C C . ALA C 1 201 ? 1.862 61.818 71.614 1.00 17.68 229 ALA C C 1
ATOM 8606 O O . ALA C 1 201 ? 2.263 62.125 72.748 1.00 18.74 229 ALA C O 1
ATOM 8608 N N . ARG C 1 202 ? 2.554 61.026 70.799 1.00 17.55 230 ARG C N 1
ATOM 8609 C CA . ARG C 1 202 ? 3.787 60.389 71.220 1.00 16.20 230 ARG C CA 1
ATOM 8610 C C . ARG C 1 202 ? 4.954 60.919 70.403 1.00 17.05 230 ARG C C 1
ATOM 8611 O O . ARG C 1 202 ? 4.786 61.617 69.408 1.00 19.15 230 ARG C O 1
ATOM 8619 N N . LEU C 1 203 ? 6.161 60.624 70.883 1.00 17.70 231 LEU C N 1
ATOM 8620 C CA . LEU C 1 203 ? 7.375 61.024 70.188 1.00 17.36 231 LEU C CA 1
ATOM 8621 C C . LEU C 1 203 ? 7.666 60.104 69.007 1.00 16.77 231 LEU C C 1
ATOM 8622 O O . LEU C 1 203 ? 7.472 58.882 69.100 1.00 17.32 231 LEU C O 1
ATOM 8627 N N . ILE C 1 204 ? 8.097 60.688 67.889 1.00 16.09 232 ILE C N 1
ATOM 8628 C CA . ILE C 1 204 ? 8.396 59.904 66.695 1.00 16.19 232 ILE C CA 1
ATOM 8629 C C . ILE C 1 204 ? 9.793 59.329 66.812 1.00 16.41 232 ILE C C 1
ATOM 8630 O O . ILE C 1 204 ? 10.719 60.021 67.264 1.00 16.73 232 ILE C O 1
ATOM 8635 N N . ASP C 1 205 ? 9.957 58.068 66.395 1.00 17.25 233 ASP C N 1
ATOM 8636 C CA . ASP C 1 205 ? 11.274 57.417 66.413 1.00 17.35 233 ASP C CA 1
ATOM 8637 C C . ASP C 1 205 ? 12.057 57.817 65.162 1.00 17.15 233 ASP C C 1
ATOM 8638 O O . ASP C 1 205 ? 12.109 57.096 64.150 1.00 18.14 233 ASP C O 1
ATOM 8643 N N . TYR C 1 206 ? 12.688 59.003 65.235 1.00 18.16 234 TYR C N 1
ATOM 8644 C CA . TYR C 1 206 ? 13.381 59.528 64.056 1.00 17.30 234 TYR C CA 1
ATOM 8645 C C . TYR C 1 206 ? 14.575 58.663 63.655 1.00 17.31 234 TYR C C 1
ATOM 8646 O O . TYR C 1 206 ? 14.921 58.601 62.467 1.00 18.08 234 TYR C O 1
ATOM 8655 N N . ALA C 1 207 ? 15.197 57.982 64.619 1.00 18.28 235 ALA C N 1
ATOM 8656 C CA . ALA C 1 207 ? 16.281 57.051 64.310 1.00 17.90 235 ALA C CA 1
ATOM 8657 C C . ALA C 1 207 ? 15.793 55.881 63.464 1.00 18.66 235 ALA C C 1
ATOM 8658 O O . ALA C 1 207 ? 16.487 55.439 62.541 1.00 19.88 235 ALA C O 1
ATOM 8660 N N . ARG C 1 208 ? 14.609 55.345 63.782 1.00 18.06 236 ARG C N 1
ATOM 8661 C CA . ARG C 1 208 ? 14.051 54.250 63.003 1.00 18.24 236 ARG C CA 1
ATOM 8662 C C . ARG C 1 208 ? 13.657 54.724 61.614 1.00 18.81 236 ARG C C 1
ATOM 8663 O O . ARG C 1 208 ? 13.892 54.023 60.620 1.00 19.36 236 ARG C O 1
ATOM 8671 N N . MET C 1 209 ? 13.029 55.900 61.528 1.00 19.06 237 MET C N 1
ATOM 8672 C CA . MET C 1 209 ? 12.701 56.466 60.221 1.00 19.68 237 MET C CA 1
ATOM 8673 C C . MET C 1 209 ? 13.963 56.601 59.379 1.00 18.37 237 MET C C 1
ATOM 8674 O O . MET C 1 209 ? 13.971 56.276 58.181 1.00 18.98 237 MET C O 1
ATOM 8679 N N . ARG C 1 210 ? 15.039 57.081 59.995 1.00 19.83 238 ARG C N 1
ATOM 8680 C CA . ARG C 1 210 ? 16.320 57.187 59.301 1.00 20.90 238 ARG C CA 1
ATOM 8681 C C . ARG C 1 210 ? 16.805 55.833 58.802 1.00 21.13 238 ARG C C 1
ATOM 8682 O O . ARG C 1 210 ? 17.355 55.728 57.698 1.00 20.35 238 ARG C O 1
ATOM 8690 N N . GLU C 1 211 ? 16.646 54.791 59.615 1.00 21.80 239 GLU C N 1
ATOM 8691 C CA . GLU C 1 211 ? 17.055 53.457 59.187 1.00 21.80 239 GLU C CA 1
ATOM 8692 C C . GLU C 1 211 ? 16.289 53.026 57.941 1.00 19.11 239 GLU C C 1
ATOM 8693 O O . GLU C 1 211 ? 16.871 52.484 56.998 1.00 19.09 239 GLU C O 1
ATOM 8699 N N . VAL C 1 212 ? 14.967 53.236 57.926 1.00 17.49 240 VAL C N 1
ATOM 8700 C CA . VAL C 1 212 ? 14.172 52.862 56.767 1.00 16.55 240 VAL C CA 1
ATOM 8701 C C . VAL C 1 212 ? 14.616 53.654 55.555 1.00 15.46 240 VAL C C 1
ATOM 8702 O O . VAL C 1 212 ? 14.764 53.107 54.450 1.00 16.14 240 VAL C O 1
ATOM 8706 N N . CYS C 1 213 ? 14.797 54.964 55.729 1.00 15.60 241 CYS C N 1
ATOM 8707 C CA . CYS C 1 213 ? 15.153 55.814 54.599 1.00 16.55 241 CYS C CA 1
ATOM 8708 C C . CYS C 1 213 ? 16.508 55.414 54.045 1.00 16.86 241 CYS C C 1
ATOM 8709 O O . CYS C 1 213 ? 16.716 55.420 52.824 1.00 18.16 241 CYS C O 1
ATOM 8712 N N . ASP C 1 214 ? 17.437 55.035 54.927 1.00 18.98 242 ASP C N 1
ATOM 8713 C CA . ASP C 1 214 ? 18.754 54.607 54.456 1.00 19.65 242 ASP C CA 1
ATOM 8714 C C . ASP C 1 214 ? 18.664 53.299 53.674 1.00 19.91 242 ASP C C 1
ATOM 8715 O O . ASP C 1 214 ? 19.334 53.123 52.645 1.00 19.79 242 ASP C O 1
ATOM 8720 N N . GLU C 1 215 ? 17.813 52.384 54.132 1.00 19.21 243 GLU C N 1
ATOM 8721 C CA . GLU C 1 215 ? 17.683 51.101 53.467 1.00 20.14 243 GLU C CA 1
ATOM 8722 C C . GLU C 1 215 ? 17.159 51.277 52.046 1.00 20.36 243 GLU C C 1
ATOM 8723 O O . GLU C 1 215 ? 17.733 50.731 51.097 1.00 19.85 243 GLU C O 1
ATOM 8729 N N . VAL C 1 216 ? 16.049 52.013 51.895 1.00 19.54 244 VAL C N 1
ATOM 8730 C CA . VAL C 1 216 ? 15.387 52.175 50.595 1.00 18.71 244 VAL C CA 1
ATOM 8731 C C . VAL C 1 216 ? 15.873 53.390 49.803 1.00 19.43 244 VAL C C 1
ATOM 8732 O O . VAL C 1 216 ? 15.348 53.655 48.706 1.00 18.94 244 VAL C O 1
ATOM 8736 N N . LYS C 1 217 ? 16.871 54.123 50.309 1.00 19.95 245 LYS C N 1
ATOM 8737 C CA . LYS C 1 217 ? 17.439 55.292 49.615 1.00 19.93 245 LYS C CA 1
ATOM 8738 C C . LYS C 1 217 ? 16.379 56.374 49.351 1.00 18.88 245 LYS C C 1
ATOM 8739 O O . LYS C 1 217 ? 16.234 56.897 48.237 1.00 19.03 245 LYS C O 1
ATOM 8745 N N . ALA C 1 218 ? 15.660 56.741 50.416 1.00 16.77 246 ALA C N 1
ATOM 8746 C CA . ALA C 1 218 ? 14.687 57.823 50.407 1.00 15.20 246 ALA C CA 1
ATOM 8747 C C . ALA C 1 218 ? 15.206 58.987 51.252 1.00 15.96 246 ALA C C 1
ATOM 8748 O O . ALA C 1 218 ? 15.955 58.801 52.225 1.00 15.40 246 ALA C O 1
ATOM 8750 N N . HIS C 1 219 ? 14.849 60.193 50.837 1.00 15.31 247 HIS C N 1
ATOM 8751 C CA . HIS C 1 219 ? 15.055 61.348 51.682 1.00 15.86 247 HIS C CA 1
ATOM 8752 C C . HIS C 1 219 ? 14.144 61.286 52.889 1.00 16.64 247 HIS C C 1
ATOM 8753 O O . HIS C 1 219 ? 12.954 60.980 52.763 1.00 16.41 247 HIS C O 1
ATOM 8760 N N . LEU C 1 220 ? 14.679 61.649 54.063 1.00 16.58 248 LEU C N 1
ATOM 8761 C CA . LEU C 1 220 ? 13.859 61.798 55.263 1.00 16.53 248 LEU C CA 1
ATOM 8762 C C . LEU C 1 220 ? 13.507 63.275 55.441 1.00 15.20 248 LEU C C 1
ATOM 8763 O O . LEU C 1 220 ? 14.389 64.103 55.708 1.00 16.55 248 LEU C O 1
ATOM 8768 N N . LEU C 1 221 ? 12.215 63.604 55.329 1.00 14.13 249 LEU C N 1
ATOM 8769 C CA . LEU C 1 221 ? 11.693 64.921 55.697 1.00 14.73 249 LEU C CA 1
ATOM 8770 C C . LEU C 1 221 ? 10.996 64.825 57.048 1.00 14.93 249 LEU C C 1
ATOM 8771 O O . LEU C 1 221 ? 10.065 64.034 57.210 1.00 14.55 249 LEU C O 1
ATOM 8776 N N . ALA C 1 222 ? 11.417 65.641 58.002 1.00 13.87 250 ALA C N 1
ATOM 8777 C CA . ALA C 1 222 ? 10.683 65.816 59.236 1.00 14.35 250 ALA C CA 1
ATOM 8778 C C . ALA C 1 222 ? 9.833 67.074 59.129 1.00 15.07 250 ALA C C 1
ATOM 8779 O O . ALA C 1 222 ? 10.363 68.176 58.973 1.00 15.91 250 ALA C O 1
ATOM 8781 N N . ASP C 1 223 ? 8.522 66.907 59.245 1.00 12.85 251 ASP C N 1
ATOM 8782 C CA . ASP C 1 223 ? 7.603 68.040 59.308 1.00 13.94 251 ASP C CA 1
ATOM 8783 C C . ASP C 1 223 ? 7.214 68.203 60.765 1.00 12.71 251 ASP C C 1
ATOM 8784 O O . ASP C 1 223 ? 6.318 67.523 61.259 1.00 13.36 251 ASP C O 1
ATOM 8789 N N . MET C 1 224 ? 7.894 69.106 61.443 1.00 13.78 252 MET C N 1
ATOM 8790 C CA . MET C 1 224 ? 7.788 69.252 62.879 1.00 13.52 252 MET C CA 1
ATOM 8791 C C . MET C 1 224 ? 6.822 70.353 63.277 1.00 14.96 252 MET C C 1
ATOM 8792 O O . MET C 1 224 ? 6.866 70.800 64.425 1.00 15.16 252 MET C O 1
ATOM 8797 N N . ALA C 1 225 ? 5.942 70.779 62.366 1.00 14.41 253 ALA C N 1
ATOM 8798 C CA . ALA C 1 225 ? 5.082 71.944 62.623 1.00 15.18 253 ALA C CA 1
ATOM 8799 C C . ALA C 1 225 ? 4.504 71.954 64.043 1.00 15.36 253 ALA C C 1
ATOM 8800 O O . ALA C 1 225 ? 4.639 72.941 64.780 1.00 15.20 253 ALA C O 1
ATOM 8802 N N . HIS C 1 226 ? 3.867 70.859 64.460 1.00 15.50 254 HIS C N 1
ATOM 8803 C CA . HIS C 1 226 ? 3.176 70.884 65.742 1.00 16.05 254 HIS C CA 1
ATOM 8804 C C . HIS C 1 226 ? 4.139 71.002 66.908 1.00 17.05 254 HIS C C 1
ATOM 8805 O O . HIS C 1 226 ? 3.823 71.637 67.932 1.00 18.59 254 HIS C O 1
ATOM 8812 N N . ILE C 1 227 ? 5.292 70.337 66.813 1.00 15.76 255 ILE C N 1
ATOM 8813 C CA . ILE C 1 227 ? 6.224 70.208 67.926 1.00 16.67 255 ILE C CA 1
ATOM 8814 C C . ILE C 1 227 ? 7.364 71.218 67.868 1.00 16.97 255 ILE C C 1
ATOM 8815 O O . ILE C 1 227 ? 8.236 71.181 68.753 1.00 17.00 255 ILE C O 1
ATOM 8820 N N . SER C 1 228 ? 7.372 72.114 66.876 1.00 17.47 256 SER C N 1
ATOM 8821 C CA . SER C 1 228 ? 8.499 73.018 66.662 1.00 16.45 256 SER C CA 1
ATOM 8822 C C . SER C 1 228 ? 8.907 73.785 67.931 1.00 16.40 256 SER C C 1
ATOM 8823 O O . SER C 1 228 ? 10.098 73.863 68.270 1.00 17.04 256 SER C O 1
ATOM 8826 N N . GLY C 1 229 ? 7.945 74.338 68.679 1.00 16.43 257 GLY C N 1
ATOM 8827 C CA . GLY C 1 229 ? 8.310 75.071 69.889 1.00 16.85 257 GLY C CA 1
ATOM 8828 C C . GLY C 1 229 ? 8.942 74.183 70.952 1.00 17.56 257 GLY C C 1
ATOM 8829 O O . GLY C 1 229 ? 9.848 74.597 71.688 1.00 18.49 257 GLY C O 1
ATOM 8830 N N . LEU C 1 230 ? 8.468 72.941 71.057 1.00 16.13 258 LEU C N 1
ATOM 8831 C CA . LEU C 1 230 ? 9.025 72.003 72.020 1.00 14.87 258 LEU C CA 1
ATOM 8832 C C . LEU C 1 230 ? 10.446 71.616 71.639 1.00 15.55 258 LEU C C 1
ATOM 8833 O O . LEU C 1 230 ? 11.308 71.488 72.507 1.00 18.40 258 LEU C O 1
ATOM 8838 N N . VAL C 1 231 ? 10.715 71.476 70.350 1.00 17.85 259 VAL C N 1
ATOM 8839 C CA . VAL C 1 231 ? 12.060 71.137 69.910 1.00 17.54 259 VAL C CA 1
ATOM 8840 C C . VAL C 1 231 ? 13.020 72.291 70.170 1.00 18.59 259 VAL C C 1
ATOM 8841 O O . VAL C 1 231 ? 14.155 72.086 70.637 1.00 17.92 259 VAL C O 1
ATOM 8845 N N . ALA C 1 232 ? 12.600 73.527 69.834 1.00 18.81 260 ALA C N 1
ATOM 8846 C CA . ALA C 1 232 ? 13.456 74.687 70.065 1.00 19.26 260 ALA C CA 1
ATOM 8847 C C . ALA C 1 232 ? 13.800 74.808 71.542 1.00 18.44 260 ALA C C 1
ATOM 8848 O O . ALA C 1 232 ? 14.923 75.178 71.912 1.00 17.79 260 ALA C O 1
ATOM 8850 N N . ALA C 1 233 ? 12.835 74.482 72.405 1.00 19.23 261 ALA C N 1
ATOM 8851 C CA . ALA C 1 233 ? 13.003 74.584 73.847 1.00 19.36 261 ALA C CA 1
ATOM 8852 C C . ALA C 1 233 ? 13.789 73.419 74.437 1.00 19.57 261 ALA C C 1
ATOM 8853 O O . ALA C 1 233 ? 14.142 73.463 75.619 1.00 20.30 261 ALA C O 1
ATOM 8855 N N . LYS C 1 234 ? 14.059 72.390 73.628 1.00 19.88 262 LYS C N 1
ATOM 8856 C CA . LYS C 1 234 ? 14.845 71.221 74.012 1.00 21.05 262 LYS C CA 1
ATOM 8857 C C . LYS C 1 234 ? 14.149 70.414 75.091 1.00 19.74 262 LYS C C 1
ATOM 8858 O O . LYS C 1 234 ? 14.798 69.761 75.920 1.00 20.86 262 LYS C O 1
ATOM 8864 N N . VAL C 1 235 ? 12.814 70.463 75.101 1.00 18.64 263 VAL C N 1
ATOM 8865 C CA . VAL C 1 235 ? 12.064 69.674 76.070 1.00 18.32 263 VAL C CA 1
ATOM 8866 C C . VAL C 1 235 ? 11.622 68.331 75.497 1.00 19.10 263 VAL C C 1
ATOM 8867 O O . VAL C 1 235 ? 11.095 67.493 76.254 1.00 20.25 263 VAL C O 1
ATOM 8871 N N . ILE C 1 236 ? 11.794 68.114 74.196 1.00 19.26 264 ILE C N 1
ATOM 8872 C CA . ILE C 1 236 ? 11.687 66.781 73.600 1.00 18.20 264 ILE C CA 1
ATOM 8873 C C . ILE C 1 236 ? 12.845 66.614 72.612 1.00 19.34 264 ILE C C 1
ATOM 8874 O O . ILE C 1 236 ? 13.466 67.589 72.201 1.00 20.19 264 ILE C O 1
ATOM 8879 N N . PRO C 1 237 ? 13.124 65.378 72.209 1.00 18.35 265 PRO C N 1
ATOM 8880 C CA . PRO C 1 237 ? 14.239 65.169 71.271 1.00 18.29 265 PRO C CA 1
ATOM 8881 C C . PRO C 1 237 ? 14.037 65.830 69.912 1.00 18.96 265 PRO C C 1
ATOM 8882 O O . PRO C 1 237 ? 12.920 66.037 69.428 1.00 18.29 265 PRO C O 1
ATOM 8886 N N . SER C 1 238 ? 15.162 66.083 69.238 1.00 18.80 266 SER C N 1
ATOM 8887 C CA . SER C 1 238 ? 15.107 66.891 68.035 1.00 18.32 266 SER C CA 1
ATOM 8888 C C . SER C 1 238 ? 15.185 66.046 66.774 1.00 18.68 266 SER C C 1
ATOM 8889 O O . SER C 1 238 ? 16.024 65.135 66.688 1.00 19.54 266 SER C O 1
ATOM 8892 N N . PRO C 1 239 ? 14.338 66.359 65.783 1.00 18.59 267 PRO C N 1
ATOM 8893 C CA . PRO C 1 239 ? 14.439 65.654 64.495 1.00 19.03 267 PRO C CA 1
ATOM 8894 C C . PRO C 1 239 ? 15.675 66.021 63.703 1.00 19.16 267 PRO C C 1
ATOM 8895 O O . PRO C 1 239 ? 16.059 65.263 62.802 1.00 18.81 267 PRO C O 1
ATOM 8899 N N . PHE C 1 240 ? 16.289 67.171 63.991 1.00 19.34 268 PHE C N 1
ATOM 8900 C CA . PHE C 1 240 ? 17.480 67.577 63.264 1.00 17.97 268 PHE C CA 1
ATOM 8901 C C . PHE C 1 240 ? 18.626 66.593 63.452 1.00 20.43 268 PHE C C 1
ATOM 8902 O O . PHE C 1 240 ? 19.584 66.620 62.670 1.00 19.98 268 PHE C O 1
ATOM 8910 N N . LYS C 1 241 ? 18.568 65.731 64.475 1.00 21.16 269 LYS C N 1
ATOM 8911 C CA . LYS C 1 241 ? 19.632 64.741 64.639 1.00 21.87 269 LYS C CA 1
ATOM 8912 C C . LYS C 1 241 ? 19.633 63.724 63.502 1.00 21.69 269 LYS C C 1
ATOM 8913 O O . LYS C 1 241 ? 20.689 63.184 63.144 1.00 21.68 269 LYS C O 1
ATOM 8919 N N . HIS C 1 242 ? 18.486 63.476 62.895 1.00 21.59 270 HIS C N 1
ATOM 8920 C CA . HIS C 1 242 ? 18.353 62.395 61.929 1.00 22.50 270 HIS C CA 1
ATOM 8921 C C . HIS C 1 242 ? 17.783 62.783 60.576 1.00 21.56 270 HIS C C 1
ATOM 8922 O O . HIS C 1 242 ? 17.956 62.003 59.629 1.00 21.80 270 HIS C O 1
ATOM 8929 N N . ALA C 1 243 ? 17.127 63.938 60.444 1.00 20.27 271 ALA C N 1
ATOM 8930 C CA . ALA C 1 243 ? 16.484 64.334 59.196 1.00 19.91 271 ALA C CA 1
ATOM 8931 C C . ALA C 1 243 ? 17.433 65.003 58.192 1.00 20.77 271 ALA C C 1
ATOM 8932 O O . ALA C 1 243 ? 18.398 65.678 58.563 1.00 21.33 271 ALA C O 1
ATOM 8934 N N . ASP C 1 244 ? 17.123 64.823 56.898 1.00 21.43 272 ASP C N 1
ATOM 8935 C CA . ASP C 1 244 ? 17.783 65.560 55.819 1.00 22.21 272 ASP C CA 1
ATOM 8936 C C . ASP C 1 244 ? 17.233 66.979 55.710 1.00 20.85 272 ASP C C 1
ATOM 8937 O O . ASP C 1 244 ? 17.984 67.942 55.505 1.00 20.96 272 ASP C O 1
ATOM 8942 N N . ILE C 1 245 ? 15.915 67.102 55.795 1.00 19.51 273 ILE C N 1
ATOM 8943 C CA . ILE C 1 245 ? 15.170 68.337 55.613 1.00 18.66 273 ILE C CA 1
ATOM 8944 C C . ILE C 1 245 ? 14.180 68.383 56.758 1.00 15.92 273 ILE C C 1
ATOM 8945 O O . ILE C 1 245 ? 13.659 67.337 57.155 1.00 14.25 273 ILE C O 1
ATOM 8950 N N . VAL C 1 246 ? 13.914 69.579 57.288 1.00 15.76 274 VAL C N 1
ATOM 8951 C CA . VAL C 1 246 ? 12.915 69.776 58.321 1.00 15.49 274 VAL C CA 1
ATOM 8952 C C . VAL C 1 246 ? 12.040 70.956 57.900 1.00 14.95 274 VAL C C 1
ATOM 8953 O O . VAL C 1 246 ? 12.550 72.040 57.613 1.00 17.16 274 VAL C O 1
ATOM 8957 N N . THR C 1 247 ? 10.739 70.745 57.815 1.00 14.04 275 THR C N 1
ATOM 8958 C CA . THR C 1 247 ? 9.824 71.867 57.628 1.00 13.88 275 THR C CA 1
ATOM 8959 C C . THR C 1 247 ? 9.051 72.150 58.911 1.00 15.35 275 THR C C 1
ATOM 8960 O O . THR C 1 247 ? 8.930 71.290 59.801 1.00 13.89 275 THR C O 1
ATOM 8964 N N . THR C 1 248 ? 8.491 73.360 58.968 1.00 15.54 276 THR C N 1
ATOM 8965 C CA . THR C 1 248 ? 7.634 73.740 60.072 1.00 16.15 276 THR C CA 1
ATOM 8966 C C . THR C 1 248 ? 6.833 74.983 59.726 1.00 15.03 276 THR C C 1
ATOM 8967 O O . THR C 1 248 ? 7.172 75.727 58.806 1.00 15.40 276 THR C O 1
ATOM 8971 N N . THR C 1 249 ? 5.742 75.161 60.455 1.00 16.12 277 THR C N 1
ATOM 8972 C CA . THR C 1 249 ? 5.069 76.445 60.536 1.00 15.55 277 THR C CA 1
ATOM 8973 C C . THR C 1 249 ? 5.646 77.224 61.713 1.00 16.65 277 THR C C 1
ATOM 8974 O O . THR C 1 249 ? 6.358 76.693 62.568 1.00 19.42 277 THR C O 1
ATOM 8978 N N . THR C 1 250 ? 5.317 78.509 61.772 1.00 17.19 278 THR C N 1
ATOM 8979 C CA . THR C 1 250 ? 5.818 79.386 62.808 1.00 17.32 278 THR C CA 1
ATOM 8980 C C . THR C 1 250 ? 4.738 79.839 63.764 1.00 18.05 278 THR C C 1
ATOM 8981 O O . THR C 1 250 ? 5.034 80.593 64.677 1.00 19.46 278 THR C O 1
ATOM 8985 N N . HIS C 1 251 ? 3.496 79.374 63.575 1.00 18.66 279 HIS C N 1
ATOM 8986 C CA . HIS C 1 251 ? 2.320 79.864 64.287 1.00 18.68 279 HIS C CA 1
ATOM 8987 C C . HIS C 1 251 ? 1.711 78.868 65.270 1.00 19.51 279 HIS C C 1
ATOM 8988 O O . HIS C 1 251 ? 0.682 79.175 65.870 1.00 22.81 279 HIS C O 1
ATOM 8995 N N . LYS C 1 252 ? 2.324 77.710 65.492 1.00 19.06 280 LYS C N 1
ATOM 8996 C CA . LYS C 1 252 ? 1.743 76.736 66.413 1.00 17.04 280 LYS C CA 1
ATOM 8997 C C . LYS C 1 252 ? 2.496 76.895 67.726 1.00 17.16 280 LYS C C 1
ATOM 8998 O O . LYS C 1 252 ? 2.381 77.935 68.363 1.00 17.34 280 LYS C O 1
ATOM 9004 N N . THR C 1 253 ? 3.314 75.911 68.108 1.00 16.60 281 THR C N 1
ATOM 9005 C CA . THR C 1 253 ? 4.040 75.983 69.370 1.00 17.97 281 THR C CA 1
ATOM 9006 C C . THR C 1 253 ? 5.174 77.014 69.360 1.00 18.21 281 THR C C 1
ATOM 9007 O O . THR C 1 253 ? 5.653 77.390 70.445 1.00 19.89 281 THR C O 1
ATOM 9011 N N . LEU C 1 254 ? 5.585 77.502 68.187 1.00 19.36 282 LEU C N 1
ATOM 9012 C CA . LEU C 1 254 ? 6.542 78.601 68.138 1.00 19.68 282 LEU C CA 1
ATOM 9013 C C . LEU C 1 254 ? 5.901 79.958 68.372 1.00 19.35 282 LEU C C 1
ATOM 9014 O O . LEU C 1 254 ? 6.611 80.928 68.614 1.00 21.93 282 LEU C O 1
ATOM 9019 N N . ARG C 1 255 ? 4.585 80.056 68.335 1.00 18.87 283 ARG C N 1
ATOM 9020 C CA . ARG C 1 255 ? 3.884 81.219 68.852 1.00 17.91 283 ARG C CA 1
ATOM 9021 C C . ARG C 1 255 ? 4.193 82.483 68.049 1.00 18.73 283 ARG C C 1
ATOM 9022 O O . ARG C 1 255 ? 4.222 83.580 68.608 1.00 19.35 283 ARG C O 1
ATOM 9030 N N . GLY C 1 256 ? 4.452 82.331 66.750 1.00 19.66 284 GLY C N 1
ATOM 9031 C CA . GLY C 1 256 ? 4.700 83.439 65.864 1.00 20.24 284 GLY C CA 1
ATOM 9032 C C . GLY C 1 256 ? 3.544 83.740 64.921 1.00 19.48 284 GLY C C 1
ATOM 9033 O O . GLY C 1 256 ? 2.405 83.312 65.119 1.00 19.67 284 GLY C O 1
ATOM 9034 N N . ALA C 1 257 ? 3.852 84.565 63.916 1.00 18.84 285 ALA C N 1
ATOM 9035 C CA . ALA C 1 257 ? 2.916 84.884 62.856 1.00 20.19 285 ALA C CA 1
ATOM 9036 C C . ALA C 1 257 ? 2.811 83.689 61.927 1.00 19.81 285 ALA C C 1
ATOM 9037 O O . ALA C 1 257 ? 3.663 82.796 61.935 1.00 20.14 285 ALA C O 1
ATOM 9039 N N . ARG C 1 258 ? 1.780 83.693 61.089 1.00 19.68 286 ARG C N 1
ATOM 9040 C CA . ARG C 1 258 ? 1.543 82.586 60.166 1.00 18.82 286 ARG C CA 1
ATOM 9041 C C . ARG C 1 258 ? 2.585 82.611 59.051 1.00 17.32 286 ARG C C 1
ATOM 9042 O O . ARG C 1 258 ? 2.627 83.535 58.237 1.00 16.99 286 ARG C O 1
ATOM 9050 N N . SER C 1 259 ? 3.392 81.568 58.967 1.00 17.37 287 SER C N 1
ATOM 9051 C CA . SER C 1 259 ? 4.445 81.500 57.963 1.00 17.84 287 SER C CA 1
ATOM 9052 C C . SER C 1 259 ? 4.985 80.079 57.971 1.00 16.50 287 SER C C 1
ATOM 9053 O O . SER C 1 259 ? 4.535 79.241 58.763 1.00 16.38 287 SER C O 1
ATOM 9056 N N . GLY C 1 260 ? 5.958 79.814 57.099 1.00 14.86 288 GLY C N 1
ATOM 9057 C CA . GLY C 1 260 ? 6.618 78.524 57.061 1.00 14.88 288 GLY C CA 1
ATOM 9058 C C . GLY C 1 260 ? 8.129 78.675 57.016 1.00 16.16 288 GLY C C 1
ATOM 9059 O O . GLY C 1 260 ? 8.659 79.751 56.737 1.00 18.27 288 GLY C O 1
ATOM 9060 N N . LEU C 1 261 ? 8.825 77.571 57.328 1.00 16.23 289 LEU C N 1
ATOM 9061 C CA . LEU C 1 261 ? 10.287 77.518 57.233 1.00 14.70 289 LEU C CA 1
ATOM 9062 C C . LEU C 1 261 ? 10.722 76.164 56.664 1.00 15.24 289 LEU C C 1
ATOM 9063 O O . LEU C 1 261 ? 10.063 75.146 56.913 1.00 14.85 289 LEU C O 1
ATOM 9068 N N . ILE C 1 262 ? 11.814 76.152 55.876 1.00 13.16 290 ILE C N 1
ATOM 9069 C CA . ILE C 1 262 ? 12.423 74.916 55.380 1.00 13.87 290 ILE C CA 1
ATOM 9070 C C . ILE C 1 262 ? 13.883 74.920 55.800 1.00 16.04 290 ILE C C 1
ATOM 9071 O O . ILE C 1 262 ? 14.641 75.794 55.381 1.00 16.67 290 ILE C O 1
ATOM 9076 N N . PHE C 1 263 ? 14.274 73.950 56.628 1.00 16.01 291 PHE C N 1
ATOM 9077 C CA . PHE C 1 263 ? 15.669 73.780 57.001 1.00 16.78 291 PHE C CA 1
ATOM 9078 C C . PHE C 1 263 ? 16.247 72.630 56.195 1.00 16.43 291 PHE C C 1
ATOM 9079 O O . PHE C 1 263 ? 15.552 71.657 55.920 1.00 15.73 291 PHE C O 1
ATOM 9087 N N . TYR C 1 264 ? 17.540 72.711 55.868 1.00 14.92 292 TYR C N 1
ATOM 9088 C CA . TYR C 1 264 ? 18.133 71.704 55.009 1.00 16.52 292 TYR C CA 1
ATOM 9089 C C . TYR C 1 264 ? 19.584 71.532 55.402 1.00 18.18 292 TYR C C 1
ATOM 9090 O O . TYR C 1 264 ? 20.256 72.500 55.775 1.00 17.48 292 TYR C O 1
ATOM 9099 N N . ARG C 1 265 ? 20.070 70.295 55.278 1.00 20.06 293 ARG C N 1
ATOM 9100 C CA . ARG C 1 265 ? 21.484 70.032 55.476 1.00 22.78 293 ARG C CA 1
ATOM 9101 C C . ARG C 1 265 ? 22.300 70.672 54.371 1.00 23.33 293 ARG C C 1
ATOM 9102 O O . ARG C 1 265 ? 21.839 70.835 53.230 1.00 21.85 293 ARG C O 1
ATOM 9110 N N . LYS C 1 266 ? 23.550 70.958 54.707 1.00 25.51 294 LYS C N 1
ATOM 9111 C CA . LYS C 1 266 ? 24.529 71.499 53.776 1.00 28.14 294 LYS C CA 1
ATOM 9112 C C . LYS C 1 266 ? 25.904 71.118 54.295 1.00 29.76 294 LYS C C 1
ATOM 9113 O O . LYS C 1 266 ? 26.049 70.604 55.408 1.00 29.47 294 LYS C O 1
ATOM 9119 N N . GLY C 1 267 ? 26.919 71.382 53.468 1.00 30.78 295 GLY C N 1
ATOM 9120 C CA . GLY C 1 267 ? 28.275 70.964 53.794 1.00 31.62 295 GLY C CA 1
ATOM 9121 C C . GLY C 1 267 ? 28.510 69.526 53.350 1.00 33.74 295 GLY C C 1
ATOM 9122 O O . GLY C 1 267 ? 27.857 69.037 52.442 1.00 32.73 295 GLY C O 1
ATOM 9123 N N . VAL C 1 268 ? 29.455 68.851 54.022 1.00 36.70 296 VAL C N 1
ATOM 9124 C CA . VAL C 1 268 ? 29.885 67.509 53.632 1.00 39.51 296 VAL C CA 1
ATOM 9125 C C . VAL C 1 268 ? 28.914 66.495 54.207 1.00 41.98 296 VAL C C 1
ATOM 9126 O O . VAL C 1 268 ? 28.419 66.663 55.327 1.00 42.99 296 VAL C O 1
ATOM 9130 N N . LYS C 1 269 ? 28.653 65.429 53.448 1.00 43.75 297 LYS C N 1
ATOM 9131 C CA . LYS C 1 269 ? 27.865 64.298 53.938 1.00 45.15 297 LYS C CA 1
ATOM 9132 C C . LYS C 1 269 ? 28.706 63.021 53.895 1.00 45.75 297 LYS C C 1
ATOM 9133 O O . LYS C 1 269 ? 29.724 62.963 53.200 1.00 45.99 297 LYS C O 1
ATOM 9139 N N . PRO C 1 280 ? 29.394 66.243 49.000 1.00 34.20 308 PRO C N 1
ATOM 9140 C CA . PRO C 1 280 ? 28.647 67.359 49.584 1.00 34.20 308 PRO C CA 1
ATOM 9141 C C . PRO C 1 280 ? 27.139 67.229 49.408 1.00 33.70 308 PRO C C 1
ATOM 9142 O O . PRO C 1 280 ? 26.687 66.654 48.411 1.00 34.79 308 PRO C O 1
ATOM 9146 N N . TYR C 1 281 ? 26.374 67.759 50.362 1.00 31.40 309 TYR C N 1
ATOM 9147 C CA . TYR C 1 281 ? 24.927 67.814 50.197 1.00 30.29 309 TYR C CA 1
ATOM 9148 C C . TYR C 1 281 ? 24.572 68.737 49.030 1.00 29.03 309 TYR C C 1
ATOM 9149 O O . TYR C 1 281 ? 25.305 69.676 48.703 1.00 29.28 309 TYR C O 1
ATOM 9158 N N . THR C 1 282 ? 23.426 68.467 48.398 1.00 27.62 310 THR C N 1
ATOM 9159 C CA . THR C 1 282 ? 22.993 69.228 47.236 1.00 26.90 310 THR C CA 1
ATOM 9160 C C . THR C 1 282 ? 21.553 69.680 47.396 1.00 25.84 310 THR C C 1
ATOM 9161 O O . THR C 1 282 ? 20.806 69.716 46.415 1.00 27.50 310 THR C O 1
ATOM 9165 N N . PHE C 1 283 ? 21.136 69.981 48.627 1.00 21.75 311 PHE C N 1
ATOM 9166 C CA . PHE C 1 283 ? 19.768 70.390 48.897 1.00 21.27 311 PHE C CA 1
ATOM 9167 C C . PHE C 1 283 ? 19.562 71.885 48.705 1.00 20.23 311 PHE C C 1
ATOM 9168 O O . PHE C 1 283 ? 18.497 72.304 48.246 1.00 19.45 311 PHE C O 1
ATOM 9176 N N . GLU C 1 284 ? 20.555 72.682 49.108 1.00 19.84 312 GLU C N 1
ATOM 9177 C CA . GLU C 1 284 ? 20.379 74.120 49.289 1.00 20.16 312 GLU C CA 1
ATOM 9178 C C . GLU C 1 284 ? 19.922 74.804 48.009 1.00 20.03 312 GLU C C 1
ATOM 9179 O O . GLU C 1 284 ? 18.901 75.496 47.987 1.00 20.18 312 GLU C O 1
ATOM 9185 N N . ASP C 1 285 ? 20.666 74.636 46.931 1.00 20.87 313 ASP C N 1
ATOM 9186 C CA . ASP C 1 285 ? 20.296 75.326 45.700 1.00 21.59 313 ASP C CA 1
ATOM 9187 C C . ASP C 1 285 ? 18.924 74.870 45.205 1.00 19.63 313 ASP C C 1
ATOM 9188 O O . ASP C 1 285 ? 18.122 75.688 44.748 1.00 20.16 313 ASP C O 1
ATOM 9193 N N . ARG C 1 286 ? 18.611 73.580 45.340 1.00 18.96 314 ARG C N 1
ATOM 9194 C CA . ARG C 1 286 ? 17.343 73.089 44.830 1.00 18.27 314 ARG C CA 1
ATOM 9195 C C . ARG C 1 286 ? 16.176 73.598 45.644 1.00 17.55 314 ARG C C 1
ATOM 9196 O O . ARG C 1 286 ? 15.136 73.978 45.076 1.00 17.62 314 ARG C O 1
ATOM 9204 N N . ILE C 1 287 ? 16.314 73.581 46.971 1.00 16.22 315 ILE C N 1
ATOM 9205 C CA . ILE C 1 287 ? 15.272 74.078 47.859 1.00 16.22 315 ILE C CA 1
ATOM 9206 C C . ILE C 1 287 ? 15.014 75.554 47.584 1.00 14.40 315 ILE C C 1
ATOM 9207 O O . ILE C 1 287 ? 13.872 75.988 47.429 1.00 14.06 315 ILE C O 1
ATOM 9212 N N . ASN C 1 288 ? 16.062 76.360 47.550 1.00 15.31 316 ASN C N 1
ATOM 9213 C CA . ASN C 1 288 ? 15.870 77.800 47.375 1.00 14.71 316 ASN C CA 1
ATOM 9214 C C . ASN C 1 288 ? 15.264 78.097 46.003 1.00 14.67 316 ASN C C 1
ATOM 9215 O O . ASN C 1 288 ? 14.363 78.942 45.882 1.00 16.03 316 ASN C O 1
ATOM 9220 N N . PHE C 1 289 ? 15.674 77.363 44.984 1.00 14.86 317 PHE C N 1
ATOM 9221 C CA . PHE C 1 289 ? 15.139 77.572 43.644 1.00 15.15 317 PHE C CA 1
ATOM 9222 C C . PHE C 1 289 ? 13.663 77.210 43.577 1.00 16.32 317 PHE C C 1
ATOM 9223 O O . PHE C 1 289 ? 12.885 77.867 42.877 1.00 17.67 317 PHE C O 1
ATOM 9231 N N . ALA C 1 290 ? 13.269 76.147 44.285 1.00 15.86 318 ALA C N 1
ATOM 9232 C CA . ALA C 1 290 ? 11.875 75.712 44.268 1.00 16.15 318 ALA C CA 1
ATOM 9233 C C . ALA C 1 290 ? 10.969 76.757 44.894 1.00 16.07 318 ALA C C 1
ATOM 9234 O O . ALA C 1 290 ? 9.892 77.035 44.364 1.00 16.12 318 ALA C O 1
ATOM 9236 N N . VAL C 1 291 ? 11.368 77.328 46.022 1.00 16.10 319 VAL C N 1
ATOM 9237 C CA . VAL C 1 291 ? 10.547 78.359 46.628 1.00 14.95 319 VAL C CA 1
ATOM 9238 C C . VAL C 1 291 ? 10.435 79.540 45.685 1.00 16.03 319 VAL C C 1
ATOM 9239 O O . VAL C 1 291 ? 9.353 80.123 45.502 1.00 17.55 319 VAL C O 1
ATOM 9243 N N . PHE C 1 292 ? 11.573 79.973 45.140 1.00 16.14 320 PHE C N 1
ATOM 9244 C CA . PHE C 1 292 ? 11.628 81.078 44.187 1.00 17.20 320 PHE C CA 1
ATOM 9245 C C . PHE C 1 292 ? 12.785 80.850 43.209 1.00 16.39 320 PHE C C 1
ATOM 9246 O O . PHE C 1 292 ? 13.937 80.757 43.670 1.00 16.87 320 PHE C O 1
ATOM 9254 N N . PRO C 1 293 ? 12.559 80.868 41.881 1.00 17.99 321 PRO C N 1
ATOM 9255 C CA . PRO C 1 293 ? 11.351 81.275 41.161 1.00 18.83 321 PRO C CA 1
ATOM 9256 C C . PRO C 1 293 ? 10.286 80.203 40.906 1.00 18.62 321 PRO C C 1
ATOM 9257 O O . PRO C 1 293 ? 9.297 80.540 40.269 1.00 18.41 321 PRO C O 1
ATOM 9261 N N . SER C 1 294 ? 10.413 78.948 41.340 1.00 18.99 322 SER C N 1
ATOM 9262 C CA . SER C 1 294 ? 9.481 77.929 40.858 1.00 17.34 322 SER C CA 1
ATOM 9263 C C . SER C 1 294 ? 8.063 78.137 41.398 1.00 16.75 322 SER C C 1
ATOM 9264 O O . SER C 1 294 ? 7.085 78.118 40.624 1.00 16.85 322 SER C O 1
ATOM 9267 N N . LEU C 1 295 ? 7.919 78.286 42.706 1.00 15.51 323 LEU C N 1
ATOM 9268 C CA . LEU C 1 295 ? 6.599 78.236 43.316 1.00 16.62 323 LEU C CA 1
ATOM 9269 C C . LEU C 1 295 ? 6.059 79.587 43.733 1.00 17.39 323 LEU C C 1
ATOM 9270 O O . LEU C 1 295 ? 4.895 79.896 43.429 1.00 19.04 323 LEU C O 1
ATOM 9275 N N . GLN C 1 296 ? 6.854 80.395 44.414 1.00 17.41 324 GLN C N 1
ATOM 9276 C CA . GLN C 1 296 ? 6.374 81.618 45.034 1.00 17.26 324 GLN C CA 1
ATOM 9277 C C . GLN C 1 296 ? 6.794 82.834 44.219 1.00 19.09 324 GLN C C 1
ATOM 9278 O O . GLN C 1 296 ? 7.586 82.744 43.273 1.00 20.99 324 GLN C O 1
ATOM 9284 N N . GLY C 1 297 ? 6.167 83.965 44.548 1.00 18.21 325 GLY C N 1
ATOM 9285 C CA . GLY C 1 297 ? 6.526 85.263 44.016 1.00 18.78 325 GLY C CA 1
ATOM 9286 C C . GLY C 1 297 ? 7.350 86.051 45.008 1.00 18.76 325 GLY C C 1
ATOM 9287 O O . GLY C 1 297 ? 8.239 85.493 45.645 1.00 17.75 325 GLY C O 1
ATOM 9288 N N . GLY C 1 298 ? 7.026 87.329 45.195 1.00 20.44 326 GLY C N 1
ATOM 9289 C CA . GLY C 1 298 ? 7.688 88.151 46.187 1.00 20.49 326 GLY C CA 1
ATOM 9290 C C . GLY C 1 298 ? 7.479 87.634 47.603 1.00 20.31 326 GLY C C 1
ATOM 9291 O O . GLY C 1 298 ? 6.369 87.223 47.968 1.00 20.57 326 GLY C O 1
ATOM 9292 N N . PRO C 1 299 ? 8.541 87.644 48.427 1.00 20.24 327 PRO C N 1
ATOM 9293 C CA . PRO C 1 299 ? 8.403 87.277 49.841 1.00 20.40 327 PRO C CA 1
ATOM 9294 C C . PRO C 1 299 ? 7.444 88.199 50.568 1.00 20.31 327 PRO C C 1
ATOM 9295 O O . PRO C 1 299 ? 7.209 89.344 50.169 1.00 20.99 327 PRO C O 1
ATOM 9299 N N . HIS C 1 300 ? 6.932 87.726 51.691 1.00 19.34 328 HIS C N 1
ATOM 9300 C CA . HIS C 1 300 ? 6.093 88.563 52.543 1.00 18.62 328 HIS C CA 1
ATOM 9301 C C . HIS C 1 300 ? 6.972 89.070 53.681 1.00 19.16 328 HIS C C 1
ATOM 9302 O O . HIS C 1 300 ? 7.048 88.463 54.759 1.00 19.70 328 HIS C O 1
ATOM 9309 N N . ASN C 1 301 ? 7.644 90.212 53.451 1.00 19.84 329 ASN C N 1
ATOM 9310 C CA . ASN C 1 301 ? 8.690 90.643 54.364 1.00 19.86 329 ASN C CA 1
ATOM 9311 C C . ASN C 1 301 ? 8.136 90.981 55.736 1.00 18.63 329 ASN C C 1
ATOM 9312 O O . ASN C 1 301 ? 8.845 90.858 56.741 1.00 20.18 329 ASN C O 1
ATOM 9317 N N . HIS C 1 302 ? 6.906 91.501 55.803 1.00 18.90 330 HIS C N 1
ATOM 9318 C CA . HIS C 1 302 ? 6.274 91.715 57.101 1.00 18.31 330 HIS C CA 1
ATOM 9319 C C . HIS C 1 302 ? 6.155 90.411 57.892 1.00 17.80 330 HIS C C 1
ATOM 9320 O O . HIS C 1 302 ? 6.362 90.395 59.107 1.00 18.28 330 HIS C O 1
ATOM 9327 N N . ALA C 1 303 ? 5.867 89.302 57.212 1.00 17.82 331 ALA C N 1
ATOM 9328 C CA . ALA C 1 303 ? 5.787 88.006 57.879 1.00 17.79 331 ALA C CA 1
ATOM 9329 C C . ALA C 1 303 ? 7.160 87.516 58.320 1.00 17.32 331 ALA C C 1
ATOM 9330 O O . ALA C 1 303 ? 7.300 87.000 59.433 1.00 17.53 331 ALA C O 1
ATOM 9332 N N . ILE C 1 304 ? 8.170 87.644 57.446 1.00 16.64 332 ILE C N 1
ATOM 9333 C CA . ILE C 1 304 ? 9.537 87.271 57.816 1.00 16.53 332 ILE C CA 1
ATOM 9334 C C . ILE C 1 304 ? 9.979 88.015 59.078 1.00 16.87 332 ILE C C 1
ATOM 9335 O O . ILE C 1 304 ? 10.564 87.432 59.992 1.00 17.23 332 ILE C O 1
ATOM 9340 N N . ALA C 1 305 ? 9.727 89.318 59.133 1.00 16.54 333 ALA C N 1
ATOM 9341 C CA . ALA C 1 305 ? 10.140 90.088 60.297 1.00 17.71 333 ALA C CA 1
ATOM 9342 C C . ALA C 1 305 ? 9.427 89.609 61.554 1.00 17.98 333 ALA C C 1
ATOM 9343 O O . ALA C 1 305 ? 10.037 89.476 62.621 1.00 18.51 333 ALA C O 1
ATOM 9345 N N . ALA C 1 306 ? 8.107 89.398 61.454 1.00 18.58 334 ALA C N 1
ATOM 9346 C CA . ALA C 1 306 ? 7.341 88.927 62.600 1.00 18.19 334 ALA C CA 1
ATOM 9347 C C . ALA C 1 306 ? 7.852 87.574 63.085 1.00 18.39 334 ALA C C 1
ATOM 9348 O O . ALA C 1 306 ? 7.974 87.347 64.295 1.00 19.30 334 ALA C O 1
ATOM 9350 N N . VAL C 1 307 ? 8.158 86.671 62.145 1.00 18.41 335 VAL C N 1
ATOM 9351 C CA . VAL C 1 307 ? 8.753 85.376 62.486 1.00 18.45 335 VAL C CA 1
ATOM 9352 C C . VAL C 1 307 ? 10.084 85.578 63.207 1.00 18.49 335 VAL C C 1
ATOM 9353 O O . VAL C 1 307 ? 10.359 84.936 64.237 1.00 18.12 335 VAL C O 1
ATOM 9357 N N . ALA C 1 308 ? 10.904 86.522 62.725 1.00 18.90 336 ALA C N 1
ATOM 9358 C CA . ALA C 1 308 ? 12.197 86.749 63.383 1.00 18.89 336 ALA C CA 1
ATOM 9359 C C . ALA C 1 308 ? 12.006 87.199 64.830 1.00 19.93 336 ALA C C 1
ATOM 9360 O O . ALA C 1 308 ? 12.779 86.819 65.720 1.00 21.46 336 ALA C O 1
ATOM 9362 N N . VAL C 1 309 ? 10.987 88.030 65.075 1.00 20.43 337 VAL C N 1
ATOM 9363 C CA . VAL C 1 309 ? 10.647 88.466 66.431 1.00 20.29 337 VAL C CA 1
ATOM 9364 C C . VAL C 1 309 ? 10.292 87.271 67.297 1.00 19.41 337 VAL C C 1
ATOM 9365 O O . VAL C 1 309 ? 10.787 87.125 68.416 1.00 20.20 337 VAL C O 1
ATOM 9369 N N . ALA C 1 310 ? 9.459 86.377 66.771 1.00 19.05 338 ALA C N 1
ATOM 9370 C CA . ALA C 1 310 ? 9.057 85.210 67.548 1.00 19.34 338 ALA C CA 1
ATOM 9371 C C . ALA C 1 310 ? 10.227 84.255 67.769 1.00 19.58 338 ALA C C 1
ATOM 9372 O O . ALA C 1 310 ? 10.357 83.678 68.859 1.00 19.76 338 ALA C O 1
ATOM 9374 N N . LEU C 1 311 ? 11.092 84.090 66.762 1.00 20.19 339 LEU C N 1
ATOM 9375 C CA . LEU C 1 311 ? 12.237 83.196 66.906 1.00 20.04 339 LEU C CA 1
ATOM 9376 C C . LEU C 1 311 ? 13.171 83.685 68.006 1.00 21.10 339 LEU C C 1
ATOM 9377 O O . LEU C 1 311 ? 13.726 82.882 68.761 1.00 20.71 339 LEU C O 1
ATOM 9382 N N . LYS C 1 312 ? 13.367 85.002 68.119 1.00 21.07 340 LYS C N 1
ATOM 9383 C CA . LYS C 1 312 ? 14.199 85.504 69.204 1.00 21.98 340 LYS C CA 1
ATOM 9384 C C . LYS C 1 312 ? 13.577 85.194 70.564 1.00 19.65 340 LYS C C 1
ATOM 9385 O O . LYS C 1 312 ? 14.284 84.831 71.516 1.00 19.75 340 LYS C O 1
ATOM 9391 N N . GLN C 1 313 ? 12.250 85.358 70.686 1.00 18.23 341 GLN C N 1
ATOM 9392 C CA . GLN C 1 313 ? 11.557 84.972 71.910 1.00 18.67 341 GLN C CA 1
ATOM 9393 C C . GLN C 1 313 ? 11.789 83.495 72.220 1.00 19.88 341 GLN C C 1
ATOM 9394 O O . GLN C 1 313 ? 11.968 83.118 73.389 1.00 21.03 341 GLN C O 1
ATOM 9400 N N . ALA C 1 314 ? 11.851 82.661 71.174 1.00 20.51 342 ALA C N 1
ATOM 9401 C CA . ALA C 1 314 ? 11.945 81.212 71.339 1.00 21.27 342 ALA C CA 1
ATOM 9402 C C . ALA C 1 314 ? 13.300 80.770 71.881 1.00 23.11 342 ALA C C 1
ATOM 9403 O O . ALA C 1 314 ? 13.407 79.642 72.375 1.00 22.63 342 ALA C O 1
ATOM 9405 N N . CYS C 1 315 ? 14.335 81.610 71.790 1.00 24.27 343 CYS C N 1
ATOM 9406 C CA . CYS C 1 315 ? 15.659 81.290 72.316 1.00 25.63 343 CYS C CA 1
ATOM 9407 C C . CYS C 1 315 ? 15.827 81.615 73.797 1.00 25.60 343 CYS C C 1
ATOM 9408 O O . CYS C 1 315 ? 16.928 81.440 74.331 1.00 26.45 343 CYS C O 1
ATOM 9411 N N . THR C 1 316 ? 14.773 82.103 74.489 1.00 25.11 344 THR C N 1
ATOM 9412 C CA . THR C 1 316 ? 14.985 82.608 75.842 1.00 25.06 344 THR C CA 1
ATOM 9413 C C . THR C 1 316 ? 14.678 81.558 76.894 1.00 24.96 344 THR C C 1
ATOM 9414 O O . THR C 1 316 ? 13.946 80.594 76.647 1.00 25.10 344 THR C O 1
ATOM 9418 N N . PRO C 1 317 ? 15.187 81.749 78.107 1.00 24.78 345 PRO C N 1
ATOM 9419 C CA . PRO C 1 317 ? 14.747 80.897 79.218 1.00 23.57 345 PRO C CA 1
ATOM 9420 C C . PRO C 1 317 ? 13.250 80.955 79.433 1.00 22.20 345 PRO C C 1
ATOM 9421 O O . PRO C 1 317 ? 12.637 79.934 79.773 1.00 21.43 345 PRO C O 1
ATOM 9425 N N . MET C 1 318 ? 12.635 82.116 79.192 1.00 22.32 346 MET C N 1
ATOM 9426 C CA . MET C 1 318 ? 11.181 82.242 79.280 1.00 22.20 346 MET C CA 1
ATOM 9427 C C . MET C 1 318 ? 10.489 81.202 78.421 1.00 20.45 346 MET C C 1
ATOM 9428 O O . MET C 1 318 ? 9.492 80.587 78.833 1.00 21.13 346 MET C O 1
ATOM 9433 N N . PHE C 1 319 ? 10.986 80.996 77.212 1.00 19.17 347 PHE C N 1
ATOM 9434 C CA . PHE C 1 319 ? 10.292 80.120 76.295 1.00 18.81 347 PHE C CA 1
ATOM 9435 C C . PHE C 1 319 ? 10.507 78.658 76.665 1.00 19.67 347 PHE C C 1
ATOM 9436 O O . PHE C 1 319 ? 9.615 77.824 76.441 1.00 17.52 347 PHE C O 1
ATOM 9444 N N . ARG C 1 320 ? 11.661 78.328 77.244 1.00 21.95 348 ARG C N 1
ATOM 9445 C CA . ARG C 1 320 ? 11.850 76.971 77.742 1.00 23.63 348 ARG C CA 1
ATOM 9446 C C . ARG C 1 320 ? 10.900 76.675 78.896 1.00 22.61 348 ARG C C 1
ATOM 9447 O O . ARG C 1 320 ? 10.299 75.586 78.949 1.00 21.97 348 ARG C O 1
ATOM 9455 N N . GLU C 1 321 ? 10.756 77.620 79.836 1.00 22.01 349 GLU C N 1
ATOM 9456 C CA . GLU C 1 321 ? 9.777 77.433 80.898 1.00 23.07 349 GLU C CA 1
ATOM 9457 C C . GLU C 1 321 ? 8.365 77.298 80.328 1.00 19.89 349 GLU C C 1
ATOM 9458 O O . GLU C 1 321 ? 7.599 76.438 80.768 1.00 18.95 349 GLU C O 1
ATOM 9464 N N . TYR C 1 322 ? 7.999 78.142 79.359 1.00 18.89 350 TYR C N 1
ATOM 9465 C CA . TYR C 1 322 ? 6.698 78.014 78.709 1.00 18.49 350 TYR C CA 1
ATOM 9466 C C . TYR C 1 322 ? 6.489 76.614 78.148 1.00 18.28 350 TYR C C 1
ATOM 9467 O O . TYR C 1 322 ? 5.417 76.016 78.323 1.00 18.85 350 TYR C O 1
ATOM 9476 N N . SER C 1 323 ? 7.508 76.081 77.459 1.00 17.95 351 SER C N 1
ATOM 9477 C CA . SER C 1 323 ? 7.390 74.799 76.775 1.00 17.70 351 SER C CA 1
ATOM 9478 C C . SER C 1 323 ? 7.338 73.650 77.766 1.00 18.85 351 SER C C 1
ATOM 9479 O O . SER C 1 323 ? 6.626 72.666 77.535 1.00 19.62 351 SER C O 1
ATOM 9482 N N . LEU C 1 324 ? 8.115 73.734 78.854 1.00 19.45 352 LEU C N 1
ATOM 9483 C CA . LEU C 1 324 ? 7.997 72.743 79.924 1.00 19.64 352 LEU C CA 1
ATOM 9484 C C . LEU C 1 324 ? 6.588 72.770 80.515 1.00 19.00 352 LEU C C 1
ATOM 9485 O O . LEU C 1 324 ? 5.999 71.719 80.812 1.00 17.31 352 LEU C O 1
ATOM 9490 N N . GLN C 1 325 ? 6.010 73.960 80.637 1.00 17.91 353 GLN C N 1
ATOM 9491 C CA . GLN C 1 325 ? 4.657 74.069 81.177 1.00 17.76 353 GLN C CA 1
ATOM 9492 C C . GLN C 1 325 ? 3.624 73.491 80.219 1.00 17.24 353 GLN C C 1
ATOM 9493 O O . GLN C 1 325 ? 2.629 72.919 80.676 1.00 17.17 353 GLN C O 1
ATOM 9499 N N . VAL C 1 326 ? 3.819 73.667 78.903 1.00 17.56 354 VAL C N 1
ATOM 9500 C CA . VAL C 1 326 ? 2.930 73.063 77.904 1.00 16.45 354 VAL C CA 1
ATOM 9501 C C . VAL C 1 326 ? 2.884 71.545 78.087 1.00 15.97 354 VAL C C 1
ATOM 9502 O O . VAL C 1 326 ? 1.802 70.931 78.144 1.00 15.93 354 VAL C O 1
ATOM 9506 N N . LEU C 1 327 ? 4.063 70.921 78.237 1.00 14.76 355 LEU C N 1
ATOM 9507 C CA . LEU C 1 327 ? 4.145 69.492 78.518 1.00 15.63 355 LEU C CA 1
ATOM 9508 C C . LEU C 1 327 ? 3.407 69.126 79.797 1.00 15.83 355 LEU C C 1
ATOM 9509 O O . LEU C 1 327 ? 2.632 68.162 79.824 1.00 17.29 355 LEU C O 1
ATOM 9514 N N . LYS C 1 328 ? 3.669 69.844 80.888 1.00 15.96 356 LYS C N 1
ATOM 9515 C CA . LYS C 1 328 ? 3.017 69.502 82.132 1.00 15.37 356 LYS C CA 1
ATOM 9516 C C . LYS C 1 328 ? 1.508 69.688 82.023 1.00 14.71 356 LYS C C 1
ATOM 9517 O O . LYS C 1 328 ? 0.737 68.928 82.630 1.00 15.18 356 LYS C O 1
ATOM 9523 N N . ASN C 1 329 ? 1.069 70.714 81.292 1.00 15.14 357 ASN C N 1
ATOM 9524 C CA . ASN C 1 329 ? -0.372 70.976 81.192 1.00 16.53 357 ASN C CA 1
ATOM 9525 C C . ASN C 1 329 ? -1.063 69.899 80.369 1.00 16.49 357 ASN C C 1
ATOM 9526 O O . ASN C 1 329 ? -2.156 69.447 80.723 1.00 17.91 357 ASN C O 1
ATOM 9531 N N . ALA C 1 330 ? -0.464 69.499 79.262 1.00 16.27 358 ALA C N 1
ATOM 9532 C CA . ALA C 1 330 ? -1.008 68.387 78.491 1.00 16.44 358 ALA C CA 1
ATOM 9533 C C . ALA C 1 330 ? -1.100 67.129 79.343 1.00 17.91 358 ALA C C 1
ATOM 9534 O O . ALA C 1 330 ? -2.091 66.391 79.259 1.00 17.60 358 ALA C O 1
ATOM 9536 N N . ARG C 1 331 ? -0.078 66.862 80.169 1.00 19.85 359 ARG C N 1
ATOM 9537 C CA . ARG C 1 331 ? -0.099 65.668 81.018 1.00 20.54 359 ARG C CA 1
ATOM 9538 C C . ARG C 1 331 ? -1.192 65.770 82.060 1.00 19.59 359 ARG C C 1
ATOM 9539 O O . ARG C 1 331 ? -1.881 64.785 82.354 1.00 19.88 359 ARG C O 1
ATOM 9547 N N . ALA C 1 332 ? -1.337 66.954 82.653 1.00 19.05 360 ALA C N 1
ATOM 9548 C CA . ALA C 1 332 ? -2.377 67.170 83.639 1.00 18.77 360 ALA C CA 1
ATOM 9549 C C . ALA C 1 332 ? -3.754 66.978 83.030 1.00 17.46 360 ALA C C 1
ATOM 9550 O O . ALA C 1 332 ? -4.629 66.365 83.652 1.00 18.57 360 ALA C O 1
ATOM 9552 N N . MET C 1 333 ? -3.964 67.499 81.810 1.00 17.94 361 MET C N 1
ATOM 9553 C CA . MET C 1 333 ? -5.249 67.332 81.144 1.00 17.73 361 MET C CA 1
ATOM 9554 C C . MET C 1 333 ? -5.492 65.853 80.821 1.00 18.03 361 MET C C 1
ATOM 9555 O O . MET C 1 333 ? -6.605 65.335 81.021 1.00 18.17 361 MET C O 1
ATOM 9560 N N . ALA C 1 334 ? -4.456 65.142 80.369 1.00 18.19 362 ALA C N 1
ATOM 9561 C CA . ALA C 1 334 ? -4.576 63.706 80.113 1.00 19.02 362 ALA C CA 1
ATOM 9562 C C . ALA C 1 334 ? -4.966 62.953 81.374 1.00 19.37 362 ALA C C 1
ATOM 9563 O O . ALA C 1 334 ? -5.882 62.115 81.367 1.00 19.36 362 ALA C O 1
ATOM 9565 N N . ASP C 1 335 ? -4.247 63.213 82.469 1.00 20.29 363 ASP C N 1
ATOM 9566 C CA . ASP C 1 335 ? -4.502 62.491 83.712 1.00 20.56 363 ASP C CA 1
ATOM 9567 C C . ASP C 1 335 ? -5.918 62.753 84.217 1.00 20.27 363 ASP C C 1
ATOM 9568 O O . ASP C 1 335 ? -6.575 61.837 84.722 1.00 21.48 363 ASP C O 1
ATOM 9573 N N . ALA C 1 336 ? -6.411 64.000 84.074 1.00 18.18 364 ALA C N 1
ATOM 9574 C CA . ALA C 1 336 ? -7.775 64.323 84.499 1.00 18.56 364 ALA C CA 1
ATOM 9575 C C . ALA C 1 336 ? -8.823 63.585 83.671 1.00 17.35 364 ALA C C 1
ATOM 9576 O O . ALA C 1 336 ? -9.831 63.113 84.218 1.00 19.12 364 ALA C O 1
ATOM 9578 N N . LEU C 1 337 ? -8.648 63.536 82.352 1.00 17.56 365 LEU C N 1
ATOM 9579 C CA . LEU C 1 337 ? -9.581 62.788 81.509 1.00 17.78 365 LEU C CA 1
ATOM 9580 C C . LEU C 1 337 ? -9.597 61.312 81.884 1.00 17.49 365 LEU C C 1
ATOM 9581 O O . LEU C 1 337 ? -10.668 60.710 82.030 1.00 17.81 365 LEU C O 1
ATOM 9586 N N . LEU C 1 338 ? -8.423 60.716 82.118 1.00 17.17 366 LEU C N 1
ATOM 9587 C CA . LEU C 1 338 ? -8.389 59.312 82.535 1.00 18.88 366 LEU C CA 1
ATOM 9588 C C . LEU C 1 338 ? -9.131 59.103 83.845 1.00 21.98 366 LEU C C 1
ATOM 9589 O O . LEU C 1 338 ? -9.855 58.113 84.006 1.00 24.00 366 LEU C O 1
ATOM 9594 N N . GLU C 1 339 ? -8.958 60.022 84.801 1.00 23.59 367 GLU C N 1
ATOM 9595 C CA . GLU C 1 339 ? -9.663 59.937 86.076 1.00 25.31 367 GLU C CA 1
ATOM 9596 C C . GLU C 1 339 ? -11.180 59.996 85.904 1.00 24.76 367 GLU C C 1
ATOM 9597 O O . GLU C 1 339 ? -11.917 59.409 86.703 1.00 23.61 367 GLU C O 1
ATOM 9603 N N . ARG C 1 340 ? -11.667 60.683 84.877 1.00 25.31 368 ARG C N 1
ATOM 9604 C CA . ARG C 1 340 ? -13.093 60.780 84.624 1.00 26.88 368 ARG C CA 1
ATOM 9605 C C . ARG C 1 340 ? -13.598 59.686 83.693 1.00 27.23 368 ARG C C 1
ATOM 9606 O O . ARG C 1 340 ? -14.763 59.731 83.273 1.00 28.65 368 ARG C O 1
ATOM 9614 N N . GLY C 1 341 ? -12.766 58.693 83.388 1.00 26.29 369 GLY C N 1
ATOM 9615 C CA . GLY C 1 341 ? -13.207 57.546 82.623 1.00 26.10 369 GLY C CA 1
ATOM 9616 C C . GLY C 1 341 ? -13.149 57.747 81.135 1.00 26.61 369 GLY C C 1
ATOM 9617 O O . GLY C 1 341 ? -13.795 56.991 80.396 1.00 28.70 369 GLY C O 1
ATOM 9618 N N . TYR C 1 342 ? -12.421 58.751 80.669 1.00 24.65 370 TYR C N 1
ATOM 9619 C CA . TYR C 1 342 ? -12.125 58.871 79.255 1.00 23.60 370 TYR C CA 1
ATOM 9620 C C . TYR C 1 342 ? -10.985 57.932 78.900 1.00 24.49 370 TYR C C 1
ATOM 9621 O O . TYR C 1 342 ? -10.165 57.570 79.745 1.00 25.71 370 TYR C O 1
ATOM 9630 N N . SER C 1 343 ? -10.967 57.503 77.642 1.00 25.01 371 SER C N 1
ATOM 9631 C CA . SER C 1 343 ? -9.851 56.755 77.084 1.00 26.31 371 SER C CA 1
ATOM 9632 C C . SER C 1 343 ? -9.026 57.684 76.207 1.00 25.58 371 SER C C 1
ATOM 9633 O O . SER C 1 343 ? -9.550 58.629 75.616 1.00 26.53 371 SER C O 1
ATOM 9636 N N . LEU C 1 344 ? -7.726 57.419 76.144 1.00 24.03 372 LEU C N 1
ATOM 9637 C CA . LEU C 1 344 ? -6.789 58.220 75.372 1.00 23.33 372 LEU C CA 1
ATOM 9638 C C . LEU C 1 344 ? -6.120 57.321 74.342 1.00 21.73 372 LEU C C 1
ATOM 9639 O O . LEU C 1 344 ? -5.692 56.206 74.672 1.00 21.18 372 LEU C O 1
ATOM 9644 N N . VAL C 1 345 ? -6.074 57.779 73.092 1.00 21.35 373 VAL C N 1
ATOM 9645 C CA . VAL C 1 345 ? -5.373 57.038 72.051 1.00 20.60 373 VAL C CA 1
ATOM 9646 C C . VAL C 1 345 ? -3.885 57.028 72.380 1.00 20.30 373 VAL C C 1
ATOM 9647 O O . VAL C 1 345 ? -3.283 58.083 72.638 1.00 20.96 373 VAL C O 1
ATOM 9651 N N . SER C 1 346 ? -3.296 55.825 72.393 1.00 19.27 374 SER C N 1
ATOM 9652 C CA . SER C 1 346 ? -1.932 55.535 72.848 1.00 20.40 374 SER C CA 1
ATOM 9653 C C . SER C 1 346 ? -1.785 55.671 74.364 1.00 20.89 374 SER C C 1
ATOM 9654 O O . SER C 1 346 ? -0.672 55.563 74.890 1.00 21.26 374 SER C O 1
ATOM 9657 N N . GLY C 1 347 ? -2.877 55.910 75.090 1.00 21.58 375 GLY C N 1
ATOM 9658 C CA . GLY C 1 347 ? -2.871 55.834 76.533 1.00 22.11 375 GLY C CA 1
ATOM 9659 C C . GLY C 1 347 ? -2.327 57.038 77.289 1.00 22.97 375 GLY C C 1
ATOM 9660 O O . GLY C 1 347 ? -2.241 56.980 78.523 1.00 24.82 375 GLY C O 1
ATOM 9661 N N . GLY C 1 348 ? -1.965 58.123 76.615 1.00 22.24 376 GLY C N 1
ATOM 9662 C CA . GLY C 1 348 ? -1.356 59.258 77.290 1.00 20.93 376 GLY C CA 1
ATOM 9663 C C . GLY C 1 348 ? -0.722 60.189 76.270 1.00 19.40 376 GLY C C 1
ATOM 9664 O O . GLY C 1 348 ? -1.006 60.101 75.071 1.00 19.67 376 GLY C O 1
ATOM 9665 N N . THR C 1 349 ? 0.137 61.096 76.760 1.00 19.04 377 THR C N 1
ATOM 9666 C CA . THR C 1 349 ? 0.846 62.017 75.895 1.00 18.06 377 THR C CA 1
ATOM 9667 C C . THR C 1 349 ? 2.276 62.189 76.369 1.00 18.03 377 THR C C 1
ATOM 9668 O O . THR C 1 349 ? 2.571 62.083 77.570 1.00 17.53 377 THR C O 1
ATOM 9672 N N . ASP C 1 350 ? 3.169 62.518 75.410 1.00 18.45 378 ASP C N 1
ATOM 9673 C CA . ASP C 1 350 ? 4.578 62.926 75.632 1.00 18.61 378 ASP C CA 1
ATOM 9674 C C . ASP C 1 350 ? 4.807 64.295 74.956 1.00 17.60 378 ASP C C 1
ATOM 9675 O O . ASP C 1 350 ? 5.935 64.706 74.850 1.00 17.52 378 ASP C O 1
ATOM 9680 N N . ASN C 1 351 ? 3.748 64.982 74.540 1.00 16.27 379 ASN C N 1
ATOM 9681 C CA . ASN C 1 351 ? 3.899 66.278 73.833 1.00 15.98 379 ASN C CA 1
ATOM 9682 C C . ASN C 1 351 ? 2.809 67.273 74.274 1.00 15.93 379 ASN C C 1
ATOM 9683 O O . ASN C 1 351 ? 2.366 67.194 75.430 1.00 15.56 379 ASN C O 1
ATOM 9688 N N . HIS C 1 352 ? 2.408 68.199 73.416 1.00 15.46 380 HIS C N 1
ATOM 9689 C CA . HIS C 1 352 ? 1.510 69.294 73.732 1.00 14.51 380 HIS C CA 1
ATOM 9690 C C . HIS C 1 352 ? 0.033 68.947 73.586 1.00 14.80 380 HIS C C 1
ATOM 9691 O O . HIS C 1 352 ? -0.819 69.808 73.894 1.00 15.38 380 HIS C O 1
ATOM 9698 N N . LEU C 1 353 ? -0.313 67.753 73.105 1.00 14.85 381 LEU C N 1
ATOM 9699 C CA . LEU C 1 353 ? -1.713 67.463 72.819 1.00 13.58 381 LEU C CA 1
ATOM 9700 C C . LEU C 1 353 ? -2.137 66.133 73.432 1.00 14.30 381 LEU C C 1
ATOM 9701 O O . LEU C 1 353 ? -1.321 65.321 73.896 1.00 16.03 381 LEU C O 1
ATOM 9706 N N . VAL C 1 354 ? -3.452 65.933 73.458 1.00 15.91 382 VAL C N 1
ATOM 9707 C CA . VAL C 1 354 ? -4.065 64.714 73.964 1.00 18.40 382 VAL C CA 1
ATOM 9708 C C . VAL C 1 354 ? -5.094 64.270 72.930 1.00 18.90 382 VAL C C 1
ATOM 9709 O O . VAL C 1 354 ? -5.850 65.094 72.401 1.00 19.81 382 VAL C O 1
ATOM 9713 N N . LEU C 1 355 ? -5.124 62.981 72.623 1.00 19.92 383 LEU C N 1
ATOM 9714 C CA . LEU C 1 355 ? -6.133 62.429 71.726 1.00 19.70 383 LEU C CA 1
ATOM 9715 C C . LEU C 1 355 ? -7.121 61.636 72.563 1.00 20.87 383 LEU C C 1
ATOM 9716 O O . LEU C 1 355 ? -6.790 60.565 73.080 1.00 21.42 383 LEU C O 1
ATOM 9721 N N . VAL C 1 356 ? -8.336 62.149 72.682 1.00 21.67 384 VAL C N 1
ATOM 9722 C CA . VAL C 1 356 ? -9.367 61.538 73.511 1.00 23.57 384 VAL C CA 1
ATOM 9723 C C . VAL C 1 356 ? -10.263 60.636 72.668 1.00 24.48 384 VAL C C 1
ATOM 9724 O O . VAL C 1 356 ? -10.752 61.036 71.604 1.00 23.67 384 VAL C O 1
ATOM 9728 N N . ASP C 1 357 ? -10.493 59.427 73.149 1.00 26.28 385 ASP C N 1
ATOM 9729 C CA . ASP C 1 357 ? -11.424 58.498 72.526 1.00 28.45 385 ASP C CA 1
ATOM 9730 C C . ASP C 1 357 ? -12.725 58.530 73.327 1.00 28.88 385 ASP C C 1
ATOM 9731 O O . ASP C 1 357 ? -12.789 58.001 74.441 1.00 28.86 385 ASP C O 1
ATOM 9736 N N . LEU C 1 358 ? -13.758 59.172 72.763 1.00 29.01 386 LEU C N 1
ATOM 9737 C CA . LEU C 1 358 ? -15.062 59.258 73.414 1.00 30.89 386 LEU C CA 1
ATOM 9738 C C . LEU C 1 358 ? -15.943 58.037 73.174 1.00 33.49 386 LEU C C 1
ATOM 9739 O O . LEU C 1 358 ? -17.024 57.961 73.767 1.00 34.21 386 LEU C O 1
ATOM 9744 N N . ARG C 1 359 ? -15.527 57.103 72.315 1.00 35.49 387 ARG C N 1
ATOM 9745 C CA . ARG C 1 359 ? -16.391 55.987 71.941 1.00 38.17 387 ARG C CA 1
ATOM 9746 C C . ARG C 1 359 ? -16.908 55.229 73.150 1.00 37.63 387 ARG C C 1
ATOM 9747 O O . ARG C 1 359 ? -18.119 54.965 73.214 1.00 37.38 387 ARG C O 1
ATOM 9755 N N . PRO C 1 360 ? -16.080 54.840 74.121 1.00 37.69 388 PRO C N 1
ATOM 9756 C CA . PRO C 1 360 ? -16.642 54.137 75.281 1.00 37.85 388 PRO C CA 1
ATOM 9757 C C . PRO C 1 360 ? -17.680 54.968 76.015 1.00 37.96 388 PRO C C 1
ATOM 9758 O O . PRO C 1 360 ? -18.742 54.454 76.393 1.00 39.09 388 PRO C O 1
ATOM 9762 N N . LYS C 1 361 ? -17.386 56.254 76.220 1.00 37.75 389 LYS C N 1
ATOM 9763 C CA . LYS C 1 361 ? -18.302 57.182 76.873 1.00 37.06 389 LYS C CA 1
ATOM 9764 C C . LYS C 1 361 ? -19.656 57.268 76.176 1.00 35.09 389 LYS C C 1
ATOM 9765 O O . LYS C 1 361 ? -20.616 57.782 76.768 1.00 35.65 389 LYS C O 1
ATOM 9771 N N . GLY C 1 362 ? -19.756 56.801 74.935 1.00 33.38 390 GLY C N 1
ATOM 9772 C CA . GLY C 1 362 ? -21.008 56.804 74.214 1.00 31.81 390 GLY C CA 1
ATOM 9773 C C . GLY C 1 362 ? -21.297 58.056 73.414 1.00 30.48 390 GLY C C 1
ATOM 9774 O O . GLY C 1 362 ? -22.455 58.256 73.010 1.00 30.96 390 GLY C O 1
ATOM 9775 N N . LEU C 1 363 ? -20.297 58.913 73.183 1.00 29.75 391 LEU C N 1
ATOM 9776 C CA . LEU C 1 363 ? -20.458 60.127 72.389 1.00 28.88 391 LEU C CA 1
ATOM 9777 C C . LEU C 1 363 ? -19.319 60.212 71.376 1.00 30.27 391 LEU C C 1
ATOM 9778 O O . LEU C 1 363 ? -18.175 59.877 71.686 1.00 32.87 391 LEU C O 1
ATOM 9783 N N . ASP C 1 364 ? -19.625 60.649 70.169 1.00 28.79 392 ASP C N 1
ATOM 9784 C CA . ASP C 1 364 ? -18.597 60.783 69.147 1.00 26.96 392 ASP C CA 1
ATOM 9785 C C . ASP C 1 364 ? -18.049 62.214 69.114 1.00 26.01 392 ASP C C 1
ATOM 9786 O O . ASP C 1 364 ? -18.616 63.150 69.699 1.00 25.94 392 ASP C O 1
ATOM 9791 N N . GLY C 1 365 ? -16.931 62.374 68.403 1.00 24.74 393 GLY C N 1
ATOM 9792 C CA . GLY C 1 365 ? -16.251 63.655 68.353 1.00 24.24 393 GLY C CA 1
ATOM 9793 C C . GLY C 1 365 ? -17.010 64.742 67.621 1.00 24.24 393 GLY C C 1
ATOM 9794 O O . GLY C 1 365 ? -16.834 65.928 67.922 1.00 24.01 393 GLY C O 1
ATOM 9795 N N . ALA C 1 366 ? -17.840 64.369 66.638 1.00 23.27 394 ALA C N 1
ATOM 9796 C CA . ALA C 1 366 ? -18.614 65.374 65.923 1.00 22.29 394 ALA C CA 1
ATOM 9797 C C . ALA C 1 366 ? -19.638 65.998 66.851 1.00 23.12 394 ALA C C 1
ATOM 9798 O O . ALA C 1 366 ? -19.803 67.221 66.895 1.00 24.65 394 ALA C O 1
ATOM 9800 N N . ARG C 1 367 ? -20.345 65.154 67.588 1.00 21.79 395 ARG C N 1
ATOM 9801 C CA . ARG C 1 367 ? -21.308 65.636 68.566 1.00 22.07 395 ARG C CA 1
ATOM 9802 C C . ARG C 1 367 ? -20.620 66.427 69.664 1.00 21.53 395 ARG C C 1
ATOM 9803 O O . ARG C 1 367 ? -21.041 67.542 69.992 1.00 22.07 395 ARG C O 1
ATOM 9811 N N . ALA C 1 368 ? -19.538 65.878 70.224 1.00 18.78 396 ALA C N 1
ATOM 9812 C CA . ALA C 1 368 ? -18.867 66.530 71.345 1.00 19.38 396 ALA C CA 1
ATOM 9813 C C . ALA C 1 368 ? -18.253 67.871 70.948 1.00 21.40 396 ALA C C 1
ATOM 9814 O O . ALA C 1 368 ? -18.309 68.835 71.718 1.00 22.63 396 ALA C O 1
ATOM 9816 N N . GLU C 1 369 ? -17.637 67.944 69.760 1.00 21.60 397 GLU C N 1
ATOM 9817 C CA . GLU C 1 369 ? -17.025 69.200 69.320 1.00 21.11 397 GLU C CA 1
ATOM 9818 C C . GLU C 1 369 ? -18.065 70.318 69.278 1.00 19.88 397 GLU C C 1
ATOM 9819 O O . GLU C 1 369 ? -17.807 71.446 69.728 1.00 18.46 397 GLU C O 1
ATOM 9825 N N . ARG C 1 370 ? -19.264 70.011 68.782 1.00 20.13 398 ARG C N 1
ATOM 9826 C CA . ARG C 1 370 ? -20.274 71.056 68.641 1.00 20.39 398 ARG C CA 1
ATOM 9827 C C . ARG C 1 370 ? -20.819 71.506 70.002 1.00 20.36 398 ARG C C 1
ATOM 9828 O O . ARG C 1 370 ? -21.005 72.710 70.233 1.00 20.09 398 ARG C O 1
ATOM 9836 N N . VAL C 1 371 ? -21.091 70.567 70.922 1.00 19.94 399 VAL C N 1
ATOM 9837 C CA . VAL C 1 371 ? -21.555 70.982 72.249 1.00 19.86 399 VAL C CA 1
ATOM 9838 C C . VAL C 1 371 ? -20.501 71.853 72.910 1.00 18.74 399 VAL C C 1
ATOM 9839 O O . VAL C 1 371 ? -20.790 72.910 73.478 1.00 18.28 399 VAL C O 1
ATOM 9843 N N . LEU C 1 372 ? -19.256 71.417 72.845 1.00 18.70 400 LEU C N 1
ATOM 9844 C CA . LEU C 1 372 ? -18.200 72.204 73.453 1.00 18.01 400 LEU C CA 1
ATOM 9845 C C . LEU C 1 372 ? -18.109 73.584 72.807 1.00 18.99 400 LEU C C 1
ATOM 9846 O O . LEU C 1 372 ? -17.965 74.587 73.509 1.00 19.64 400 LEU C O 1
ATOM 9851 N N . GLU C 1 373 ? -18.211 73.662 71.469 1.00 19.04 401 GLU C N 1
ATOM 9852 C CA . GLU C 1 373 ? -18.140 74.972 70.817 1.00 19.10 401 GLU C CA 1
ATOM 9853 C C . GLU C 1 373 ? -19.195 75.921 71.366 1.00 19.22 401 GLU C C 1
ATOM 9854 O O . GLU C 1 373 ? -18.921 77.109 71.588 1.00 19.97 401 GLU C O 1
ATOM 9860 N N . LEU C 1 374 ? -20.411 75.419 71.599 1.00 19.07 402 LEU C N 1
ATOM 9861 C CA . LEU C 1 374 ? -21.503 76.253 72.081 1.00 19.89 402 LEU C CA 1
ATOM 9862 C C . LEU C 1 374 ? -21.326 76.696 73.531 1.00 19.48 402 LEU C C 1
ATOM 9863 O O . LEU C 1 374 ? -22.076 77.566 73.983 1.00 20.20 402 LEU C O 1
ATOM 9868 N N . VAL C 1 375 ? -20.380 76.130 74.277 1.00 18.32 403 VAL C N 1
ATOM 9869 C CA . VAL C 1 375 ? -20.040 76.624 75.606 1.00 17.67 403 VAL C CA 1
ATOM 9870 C C . VAL C 1 375 ? -18.654 77.275 75.607 1.00 17.54 403 VAL C C 1
ATOM 9871 O O . VAL C 1 375 ? -18.031 77.428 76.655 1.00 17.03 403 VAL C O 1
ATOM 9875 N N . SER C 1 376 ? -18.183 77.684 74.425 1.00 17.63 404 SER C N 1
ATOM 9876 C CA . SER C 1 376 ? -16.970 78.479 74.273 1.00 18.55 404 SER C CA 1
ATOM 9877 C C . SER C 1 376 ? -15.721 77.671 74.569 1.00 19.87 404 SER C C 1
ATOM 9878 O O . SER C 1 376 ? -14.722 78.209 75.038 1.00 21.29 404 SER C O 1
ATOM 9881 N N . ILE C 1 377 ? -15.785 76.367 74.326 1.00 19.46 405 ILE C N 1
ATOM 9882 C CA . ILE C 1 377 ? -14.632 75.477 74.429 1.00 17.89 405 ILE C CA 1
ATOM 9883 C C . ILE C 1 377 ? -14.349 74.980 73.016 1.00 18.58 405 ILE C C 1
ATOM 9884 O O . ILE C 1 377 ? -15.159 74.229 72.460 1.00 18.80 405 ILE C O 1
ATOM 9889 N N . THR C 1 378 ? -13.205 75.374 72.420 1.00 18.37 406 THR C N 1
ATOM 9890 C CA . THR C 1 378 ? -12.927 75.066 71.019 1.00 20.76 406 THR C CA 1
ATOM 9891 C C . THR C 1 378 ? -11.961 73.902 70.938 1.00 20.49 406 THR C C 1
ATOM 9892 O O . THR C 1 378 ? -10.809 74.015 71.373 1.00 20.16 406 THR C O 1
ATOM 9896 N N . ALA C 1 379 ? -12.411 72.810 70.348 1.00 22.05 407 ALA C N 1
ATOM 9897 C CA . ALA C 1 379 ? -11.551 71.681 70.069 1.00 23.08 407 ALA C CA 1
ATOM 9898 C C . ALA C 1 379 ? -11.873 71.227 68.656 1.00 23.92 407 ALA C C 1
ATOM 9899 O O . ALA C 1 379 ? -12.605 71.897 67.911 1.00 24.96 407 ALA C O 1
ATOM 9901 N N . ASN C 1 380 ? -11.310 70.101 68.250 1.00 23.79 408 ASN C N 1
ATOM 9902 C CA . ASN C 1 380 ? -11.735 69.549 66.972 1.00 24.46 408 ASN C CA 1
ATOM 9903 C C . ASN C 1 380 ? -11.871 68.039 67.059 1.00 23.51 408 ASN C C 1
ATOM 9904 O O . ASN C 1 380 ? -11.149 67.362 67.792 1.00 23.31 408 ASN C O 1
ATOM 9909 N N . LYS C 1 381 ? -12.840 67.536 66.313 1.00 23.28 409 LYS C N 1
ATOM 9910 C CA . LYS C 1 381 ? -13.040 66.097 66.209 1.00 24.35 409 LYS C CA 1
ATOM 9911 C C . LYS C 1 381 ? -11.796 65.420 65.651 1.00 24.97 409 LYS C C 1
ATOM 9912 O O . LYS C 1 381 ? -10.985 66.026 64.936 1.00 25.30 409 LYS C O 1
ATOM 9918 N N . ASN C 1 382 ? -11.631 64.152 66.018 1.00 25.34 410 ASN C N 1
ATOM 9919 C CA . ASN C 1 382 ? -10.438 63.396 65.670 1.00 25.48 410 ASN C CA 1
ATOM 9920 C C . ASN C 1 382 ? -10.816 61.936 65.504 1.00 26.05 410 ASN C C 1
ATOM 9921 O O . ASN C 1 382 ? -11.487 61.369 66.372 1.00 25.87 410 ASN C O 1
ATOM 9926 N N . THR C 1 383 ? -10.386 61.344 64.394 1.00 26.72 411 THR C N 1
ATOM 9927 C CA . THR C 1 383 ? -10.608 59.932 64.144 1.00 27.80 411 THR C CA 1
ATOM 9928 C C . THR C 1 383 ? -9.855 59.094 65.161 1.00 29.67 411 THR C C 1
ATOM 9929 O O . THR C 1 383 ? -8.733 59.428 65.548 1.00 31.38 411 THR C O 1
ATOM 9933 N N . CYS C 1 384 ? -10.460 57.982 65.573 1.00 30.66 412 CYS C N 1
ATOM 9934 C CA . CYS C 1 384 ? -9.776 57.061 66.464 1.00 31.72 412 CYS C CA 1
ATOM 9935 C C . CYS C 1 384 ? -9.664 55.687 65.821 1.00 32.04 412 CYS C C 1
ATOM 9936 O O . CYS C 1 384 ? -10.568 55.258 65.087 1.00 31.35 412 CYS C O 1
ATOM 9939 N N . PRO C 1 385 ? -8.569 54.966 66.088 1.00 32.49 413 PRO C N 1
ATOM 9940 C CA . PRO C 1 385 ? -8.429 53.616 65.524 1.00 33.58 413 PRO C CA 1
ATOM 9941 C C . PRO C 1 385 ? -9.645 52.753 65.753 1.00 35.00 413 PRO C C 1
ATOM 9942 O O . PRO C 1 385 ? -9.983 51.928 64.893 1.00 35.02 413 PRO C O 1
ATOM 9946 N N . GLY C 1 386 ? -10.325 52.915 66.883 1.00 36.80 414 GLY C N 1
ATOM 9947 C CA . GLY C 1 386 ? -11.486 52.098 67.181 1.00 39.18 414 GLY C CA 1
ATOM 9948 C C . GLY C 1 386 ? -12.755 52.547 66.484 1.00 41.31 414 GLY C C 1
ATOM 9949 O O . GLY C 1 386 ? -13.854 52.157 66.893 1.00 42.16 414 GLY C O 1
ATOM 9950 N N . ASP C 1 387 ? -12.635 53.350 65.428 1.00 41.66 415 ASP C N 1
ATOM 9951 C CA . ASP C 1 387 ? -13.818 53.932 64.809 1.00 40.98 415 ASP C CA 1
ATOM 9952 C C . ASP C 1 387 ? -14.478 52.922 63.887 1.00 43.23 415 ASP C C 1
ATOM 9953 O O . ASP C 1 387 ? -13.807 52.201 63.145 1.00 43.13 415 ASP C O 1
ATOM 9958 N N . ARG C 1 388 ? -15.803 52.866 63.960 1.00 45.65 416 ARG C N 1
ATOM 9959 C CA . ARG C 1 388 ? -16.594 51.959 63.146 1.00 48.02 416 ARG C CA 1
ATOM 9960 C C . ARG C 1 388 ? -17.299 52.669 61.998 1.00 48.53 416 ARG C C 1
ATOM 9961 O O . ARG C 1 388 ? -17.859 51.995 61.128 1.00 48.21 416 ARG C O 1
ATOM 9969 N N . SER C 1 389 ? -17.279 54.003 61.981 1.00 49.74 417 SER C N 1
ATOM 9970 C CA . SER C 1 389 ? -17.908 54.812 60.940 1.00 51.61 417 SER C CA 1
ATOM 9971 C C . SER C 1 389 ? -16.853 55.802 60.475 1.00 51.84 417 SER C C 1
ATOM 9972 O O . SER C 1 389 ? -16.621 56.809 61.150 1.00 51.89 417 SER C O 1
ATOM 9975 N N . ALA C 1 390 ? -16.237 55.533 59.318 1.00 52.18 418 ALA C N 1
ATOM 9976 C CA . ALA C 1 390 ? -15.210 56.432 58.785 1.00 52.40 418 ALA C CA 1
ATOM 9977 C C . ALA C 1 390 ? -15.729 57.857 58.607 1.00 52.62 418 ALA C C 1
ATOM 9978 O O . ALA C 1 390 ? -14.930 58.775 58.356 1.00 52.55 418 ALA C O 1
ATOM 9980 N N . ILE C 1 391 ? -17.037 58.065 58.740 1.00 52.85 419 ILE C N 1
ATOM 9981 C CA . ILE C 1 391 ? -17.622 59.383 58.534 1.00 52.70 419 ILE C CA 1
ATOM 9982 C C . ILE C 1 391 ? -17.777 60.190 59.825 1.00 51.10 419 ILE C C 1
ATOM 9983 O O . ILE C 1 391 ? -17.766 61.424 59.774 1.00 51.56 419 ILE C O 1
ATOM 9988 N N . THR C 1 392 ? -17.940 59.539 60.979 1.00 48.86 420 THR C N 1
ATOM 9989 C CA . THR C 1 392 ? -18.188 60.239 62.246 1.00 46.17 420 THR C CA 1
ATOM 9990 C C . THR C 1 392 ? -17.071 59.930 63.238 1.00 43.55 420 THR C C 1
ATOM 9991 O O . THR C 1 392 ? -17.070 58.859 63.871 1.00 44.50 420 THR C O 1
ATOM 9995 N N . PRO C 1 393 ? -16.114 60.832 63.425 1.00 39.78 421 PRO C N 1
ATOM 9996 C CA . PRO C 1 393 ? -14.963 60.517 64.277 1.00 36.69 421 PRO C CA 1
ATOM 9997 C C . PRO C 1 393 ? -15.407 60.208 65.697 1.00 33.60 421 PRO C C 1
ATOM 9998 O O . PRO C 1 393 ? -16.393 60.755 66.195 1.00 34.55 421 PRO C O 1
ATOM 10002 N N . GLY C 1 394 ? -14.677 59.316 66.347 1.00 30.83 422 GLY C N 1
ATOM 10003 C CA . GLY C 1 394 ? -14.983 58.960 67.716 1.00 29.25 422 GLY C CA 1
ATOM 10004 C C . GLY C 1 394 ? -14.237 59.720 68.790 1.00 27.41 422 GLY C C 1
ATOM 10005 O O . GLY C 1 394 ? -14.432 59.426 69.976 1.00 28.30 422 GLY C O 1
ATOM 10006 N N . GLY C 1 395 ? -13.410 60.711 68.436 1.00 24.98 423 GLY C N 1
ATOM 10007 C CA . GLY C 1 395 ? -12.503 61.314 69.388 1.00 22.99 423 GLY C CA 1
ATOM 10008 C C . GLY C 1 395 ? -12.460 62.825 69.278 1.00 21.71 423 GLY C C 1
ATOM 10009 O O . GLY C 1 395 ? -13.167 63.430 68.475 1.00 22.17 423 GLY C O 1
ATOM 10010 N N . LEU C 1 396 ? -11.615 63.416 70.124 1.00 21.14 424 LEU C N 1
ATOM 10011 C CA . LEU C 1 396 ? -11.267 64.828 70.093 1.00 18.18 424 LEU C CA 1
ATOM 10012 C C . LEU C 1 396 ? -9.765 64.972 70.198 1.00 16.54 424 LEU C C 1
ATOM 10013 O O . LEU C 1 396 ? -9.108 64.195 70.909 1.00 17.13 424 LEU C O 1
ATOM 10018 N N . ARG C 1 397 ? -9.245 66.031 69.570 1.00 15.15 425 ARG C N 1
ATOM 10019 C CA . ARG C 1 397 ? -7.868 66.478 69.747 1.00 15.15 425 ARG C CA 1
ATOM 10020 C C . ARG C 1 397 ? -7.899 67.744 70.591 1.00 16.90 425 ARG C C 1
ATOM 10021 O O . ARG C 1 397 ? -8.597 68.715 70.249 1.00 17.47 425 ARG C O 1
ATOM 10029 N N . LEU C 1 398 ? -7.153 67.728 71.694 1.00 17.21 426 LEU C N 1
ATOM 10030 C CA . LEU C 1 398 ? -7.092 68.818 72.660 1.00 16.06 426 LEU C CA 1
ATOM 10031 C C . LEU C 1 398 ? -5.635 69.242 72.834 1.00 16.26 426 LEU C C 1
ATOM 10032 O O . LEU C 1 398 ? -4.755 68.394 73.007 1.00 19.01 426 LEU C O 1
ATOM 10037 N N . GLY C 1 399 ? -5.375 70.539 72.808 1.00 15.60 427 GLY C N 1
ATOM 10038 C CA . GLY C 1 399 ? -4.018 71.052 72.906 1.00 16.77 427 GLY C CA 1
ATOM 10039 C C . GLY C 1 399 ? -3.831 72.038 74.045 1.00 16.66 427 GLY C C 1
ATOM 10040 O O . GLY C 1 399 ? -4.746 72.774 74.405 1.00 17.58 427 GLY C O 1
ATOM 10041 N N . ALA C 1 400 ? -2.626 72.032 74.635 1.00 17.27 428 ALA C N 1
ATOM 10042 C CA . ALA C 1 400 ? -2.278 72.958 75.710 1.00 15.92 428 ALA C CA 1
ATOM 10043 C C . ALA C 1 400 ? -1.525 74.239 75.326 1.00 16.32 428 ALA C C 1
ATOM 10044 O O . ALA C 1 400 ? -1.456 75.154 76.156 1.00 16.81 428 ALA C O 1
ATOM 10046 N N . PRO C 1 401 ? -0.968 74.384 74.125 1.00 16.57 429 PRO C N 1
ATOM 10047 C CA . PRO C 1 401 ? -0.164 75.606 73.865 1.00 16.50 429 PRO C CA 1
ATOM 10048 C C . PRO C 1 401 ? -0.900 76.926 74.076 1.00 15.79 429 PRO C C 1
ATOM 10049 O O . PRO C 1 401 ? -0.350 77.825 74.726 1.00 15.84 429 PRO C O 1
ATOM 10053 N N . ALA C 1 402 ? -2.127 77.087 73.548 1.00 15.81 430 ALA C N 1
ATOM 10054 C CA . ALA C 1 402 ? -2.767 78.406 73.596 1.00 17.17 430 ALA C CA 1
ATOM 10055 C C . ALA C 1 402 ? -3.035 78.844 75.037 1.00 17.63 430 ALA C C 1
ATOM 10056 O O . ALA C 1 402 ? -2.706 79.972 75.435 1.00 18.10 430 ALA C O 1
ATOM 10058 N N . LEU C 1 403 ? -3.672 77.984 75.834 1.00 18.34 431 LEU C N 1
ATOM 10059 C CA . LEU C 1 403 ? -4.053 78.405 77.181 1.00 17.07 431 LEU C CA 1
ATOM 10060 C C . LEU C 1 403 ? -2.835 78.500 78.075 1.00 16.13 431 LEU C C 1
ATOM 10061 O O . LEU C 1 403 ? -2.807 79.332 78.995 1.00 15.20 431 LEU C O 1
ATOM 10066 N N . THR C 1 404 ? -1.802 77.696 77.785 1.00 15.34 432 THR C N 1
ATOM 10067 C CA . THR C 1 404 ? -0.551 77.863 78.514 1.00 15.69 432 THR C CA 1
ATOM 10068 C C . THR C 1 404 ? 0.028 79.261 78.269 1.00 14.73 432 THR C C 1
ATOM 10069 O O . THR C 1 404 ? 0.642 79.837 79.177 1.00 16.57 432 THR C O 1
ATOM 10073 N N . SER C 1 405 ? -0.183 79.829 77.068 1.00 13.26 433 SER C N 1
ATOM 10074 C CA . SER C 1 405 ? 0.291 81.179 76.779 1.00 14.56 433 SER C CA 1
ATOM 10075 C C . SER C 1 405 ? -0.431 82.246 77.592 1.00 15.25 433 SER C C 1
ATOM 10076 O O . SER C 1 405 ? 0.056 83.375 77.670 1.00 17.11 433 SER C O 1
ATOM 10079 N N . ARG C 1 406 ? -1.593 81.931 78.175 1.00 15.46 434 ARG C N 1
ATOM 10080 C CA . ARG C 1 406 ? -2.320 82.811 79.067 1.00 15.50 434 ARG C CA 1
ATOM 10081 C C . ARG C 1 406 ? -2.061 82.468 80.532 1.00 16.31 434 ARG C C 1
ATOM 10082 O O . ARG C 1 406 ? -2.858 82.822 81.390 1.00 17.66 434 ARG C O 1
ATOM 10090 N N . GLN C 1 407 ? -0.995 81.723 80.821 1.00 17.94 435 GLN C N 1
ATOM 10091 C CA . GLN C 1 407 ? -0.550 81.426 82.187 1.00 19.32 435 GLN C CA 1
ATOM 10092 C C . GLN C 1 407 ? -1.418 80.385 82.901 1.00 18.64 435 GLN C C 1
ATOM 10093 O O . GLN C 1 407 ? -1.373 80.275 84.150 1.00 18.80 435 GLN C O 1
ATOM 10099 N N . PHE C 1 408 ? -2.176 79.578 82.152 1.00 18.19 436 PHE C N 1
ATOM 10100 C CA . PHE C 1 408 ? -2.839 78.428 82.758 1.00 18.05 436 PHE C CA 1
ATOM 10101 C C . PHE C 1 408 ? -1.774 77.495 83.318 1.00 18.52 436 PHE C C 1
ATOM 10102 O O . PHE C 1 408 ? -0.744 77.259 82.679 1.00 17.20 436 PHE C O 1
ATOM 10110 N N . ARG C 1 409 ? -2.062 76.894 84.468 1.00 18.58 437 ARG C N 1
ATOM 10111 C CA . ARG C 1 409 ? -1.208 75.876 85.093 1.00 19.64 437 ARG C CA 1
ATOM 10112 C C . ARG C 1 409 ? -1.975 74.555 85.174 1.00 18.38 437 ARG C C 1
ATOM 10113 O O . ARG C 1 409 ? -3.104 74.452 84.679 1.00 15.99 437 ARG C O 1
ATOM 10121 N N . GLU C 1 410 ? -1.381 73.545 85.831 1.00 19.08 438 GLU C N 1
ATOM 10122 C CA . GLU C 1 410 ? -1.995 72.215 85.822 1.00 19.62 438 GLU C CA 1
ATOM 10123 C C . GLU C 1 410 ? -3.390 72.239 86.428 1.00 19.61 438 GLU C C 1
ATOM 10124 O O . GLU C 1 410 ? -4.311 71.613 85.880 1.00 19.46 438 GLU C O 1
ATOM 10130 N N . ASP C 1 411 ? -3.566 72.928 87.563 1.00 20.44 439 ASP C N 1
ATOM 10131 C CA . ASP C 1 411 ? -4.891 72.979 88.187 1.00 22.39 439 ASP C CA 1
ATOM 10132 C C . ASP C 1 411 ? -5.926 73.626 87.267 1.00 19.28 439 ASP C C 1
ATOM 10133 O O . ASP C 1 411 ? -7.111 73.244 87.295 1.00 18.43 439 ASP C O 1
ATOM 10138 N N . ASP C 1 412 ? -5.521 74.610 86.466 1.00 17.70 440 ASP C N 1
ATOM 10139 C CA . ASP C 1 412 ? -6.465 75.257 85.549 1.00 17.46 440 ASP C CA 1
ATOM 10140 C C . ASP C 1 412 ? -6.916 74.286 84.469 1.00 16.86 440 ASP C C 1
ATOM 10141 O O . ASP C 1 412 ? -8.092 74.266 84.075 1.00 15.96 440 ASP C O 1
ATOM 10146 N N . PHE C 1 413 ? -5.997 73.464 83.981 1.00 16.19 441 PHE C N 1
ATOM 10147 C CA . PHE C 1 413 ? -6.347 72.417 83.034 1.00 16.45 441 PHE C CA 1
ATOM 10148 C C . PHE C 1 413 ? -7.212 71.333 83.644 1.00 17.35 441 PHE C C 1
ATOM 10149 O O . PHE C 1 413 ? -8.047 70.755 82.932 1.00 17.09 441 PHE C O 1
ATOM 10157 N N . ARG C 1 414 ? -7.055 71.053 84.929 1.00 18.18 442 ARG C N 1
ATOM 10158 C CA . ARG C 1 414 ? -8.020 70.170 85.561 1.00 19.01 442 ARG C CA 1
ATOM 10159 C C . ARG C 1 414 ? -9.417 70.787 85.515 1.00 18.83 442 ARG C C 1
ATOM 10160 O O . ARG C 1 414 ? -10.402 70.095 85.235 1.00 17.96 442 ARG C O 1
ATOM 10168 N N . ARG C 1 415 ? -9.522 72.097 85.752 1.00 18.57 443 ARG C N 1
ATOM 10169 C CA . ARG C 1 415 ? -10.833 72.741 85.712 1.00 17.82 443 ARG C CA 1
ATOM 10170 C C . ARG C 1 415 ? -11.394 72.755 84.298 1.00 17.69 443 ARG C C 1
ATOM 10171 O O . ARG C 1 415 ? -12.607 72.581 84.093 1.00 18.46 443 ARG C O 1
ATOM 10179 N N . VAL C 1 416 ? -10.525 72.925 83.308 1.00 16.70 444 VAL C N 1
ATOM 10180 C CA . VAL C 1 416 ? -10.930 72.769 81.912 1.00 17.60 444 VAL C CA 1
ATOM 10181 C C . VAL C 1 416 ? -11.594 71.413 81.696 1.00 18.72 444 VAL C C 1
ATOM 10182 O O . VAL C 1 416 ? -12.660 71.313 81.071 1.00 18.52 444 VAL C O 1
ATOM 10186 N N . VAL C 1 417 ? -10.973 70.345 82.217 1.00 18.26 445 VAL C N 1
ATOM 10187 C CA . VAL C 1 417 ? -11.502 69.001 81.988 1.00 17.80 445 VAL C CA 1
ATOM 10188 C C . VAL C 1 417 ? -12.867 68.825 82.649 1.00 19.16 445 VAL C C 1
ATOM 10189 O O . VAL C 1 417 ? -13.748 68.159 82.088 1.00 19.69 445 VAL C O 1
ATOM 10193 N N . ASP C 1 418 ? -13.071 69.411 83.841 1.00 19.63 446 ASP C N 1
ATOM 10194 C CA . ASP C 1 418 ? -14.384 69.317 84.476 1.00 19.92 446 ASP C CA 1
ATOM 10195 C C . ASP C 1 418 ? -15.457 70.030 83.647 1.00 19.31 446 ASP C C 1
ATOM 10196 O O . ASP C 1 418 ? -16.609 69.577 83.586 1.00 19.17 446 ASP C O 1
ATOM 10201 N N . PHE C 1 419 ? -15.115 71.165 83.019 1.00 19.04 447 PHE C N 1
ATOM 10202 C CA . PHE C 1 419 ? -16.060 71.820 82.113 1.00 18.52 447 PHE C CA 1
ATOM 10203 C C . PHE C 1 419 ? -16.360 70.951 80.884 1.00 17.58 447 PHE C C 1
ATOM 10204 O O . PHE C 1 419 ? -17.511 70.870 80.445 1.00 15.76 447 PHE C O 1
ATOM 10212 N N . ILE C 1 420 ? -15.325 70.354 80.273 1.00 17.16 448 ILE C N 1
ATOM 10213 C CA . ILE C 1 420 ? -15.530 69.435 79.147 1.00 17.65 448 ILE C CA 1
ATOM 10214 C C . ILE C 1 420 ? -16.520 68.354 79.538 1.00 18.15 448 ILE C C 1
ATOM 10215 O O . ILE C 1 420 ? -17.455 68.034 78.795 1.00 19.25 448 ILE C O 1
ATOM 10220 N N . ASP C 1 421 ? -16.314 67.770 80.719 1.00 17.85 449 ASP C N 1
ATOM 10221 C CA . ASP C 1 421 ? -17.136 66.650 81.154 1.00 19.37 449 ASP C CA 1
ATOM 10222 C C . ASP C 1 421 ? -18.587 67.081 81.345 1.00 20.31 449 ASP C C 1
ATOM 10223 O O . ASP C 1 421 ? -19.519 66.339 81.003 1.00 21.89 449 ASP C O 1
ATOM 10228 N N . GLU C 1 422 ? -18.802 68.300 81.843 1.00 20.29 450 GLU C N 1
ATOM 10229 C CA . GLU C 1 422 ? -20.160 68.837 81.921 1.00 21.82 450 GLU C CA 1
ATOM 10230 C C . GLU C 1 422 ? -20.787 68.914 80.537 1.00 20.58 450 GLU C C 1
ATOM 10231 O O . GLU C 1 422 ? -21.969 68.600 80.364 1.00 21.09 450 GLU C O 1
ATOM 10237 N N . GLY C 1 423 ? -20.009 69.349 79.545 1.00 20.54 451 GLY C N 1
ATOM 10238 C CA . GLY C 1 423 ? -20.517 69.437 78.184 1.00 19.56 451 GLY C CA 1
ATOM 10239 C C . GLY C 1 423 ? -20.782 68.077 77.566 1.00 19.85 451 GLY C C 1
ATOM 10240 O O . GLY C 1 423 ? -21.819 67.870 76.929 1.00 20.19 451 GLY C O 1
ATOM 10241 N N . VAL C 1 424 ? -19.852 67.132 77.746 1.00 19.90 452 VAL C N 1
ATOM 10242 C CA . VAL C 1 424 ? -20.063 65.765 77.262 1.00 20.40 452 VAL C CA 1
ATOM 10243 C C . VAL C 1 424 ? -21.352 65.184 77.824 1.00 21.89 452 VAL C C 1
ATOM 10244 O O . VAL C 1 424 ? -22.092 64.490 77.114 1.00 22.32 452 VAL C O 1
ATOM 10248 N N . ASN C 1 425 ? -21.645 65.445 79.106 1.00 22.92 453 ASN C N 1
ATOM 10249 C CA . ASN C 1 425 ? -22.859 64.888 79.701 1.00 23.88 453 ASN C CA 1
ATOM 10250 C C . ASN C 1 425 ? -24.114 65.525 79.112 1.00 23.71 453 ASN C C 1
ATOM 10251 O O . ASN C 1 425 ? -25.142 64.858 78.953 1.00 24.86 453 ASN C O 1
ATOM 10256 N N . ILE C 1 426 ? -24.060 66.818 78.793 1.00 23.51 454 ILE C N 1
ATOM 10257 C CA . ILE C 1 426 ? -25.145 67.432 78.034 1.00 23.30 454 ILE C CA 1
ATOM 10258 C C . ILE C 1 426 ? -25.302 66.733 76.695 1.00 23.01 454 ILE C C 1
ATOM 10259 O O . ILE C 1 426 ? -26.411 66.393 76.273 1.00 23.19 454 ILE C O 1
ATOM 10264 N N . GLY C 1 427 ? -24.196 66.533 75.996 1.00 22.92 455 GLY C N 1
ATOM 10265 C CA . GLY C 1 427 ? -24.271 65.858 74.722 1.00 23.53 455 GLY C CA 1
ATOM 10266 C C . GLY C 1 427 ? -24.951 64.515 74.842 1.00 24.64 455 GLY C C 1
ATOM 10267 O O . GLY C 1 427 ? -25.755 64.142 73.994 1.00 24.98 455 GLY C O 1
ATOM 10268 N N . LEU C 1 428 ? -24.655 63.778 75.914 1.00 25.18 456 LEU C N 1
ATOM 10269 C CA . LEU C 1 428 ? -25.237 62.448 76.051 1.00 25.75 456 LEU C CA 1
ATOM 10270 C C . LEU C 1 428 ? -26.751 62.528 76.211 1.00 26.50 456 LEU C C 1
ATOM 10271 O O . LEU C 1 428 ? -27.485 61.741 75.601 1.00 26.54 456 LEU C O 1
ATOM 10276 N N . GLU C 1 429 ? -27.237 63.491 77.003 1.00 27.25 457 GLU C N 1
ATOM 10277 C CA . GLU C 1 429 ? -28.678 63.697 77.126 1.00 27.62 457 GLU C CA 1
ATOM 10278 C C . GLU C 1 429 ? -29.313 64.010 75.772 1.00 26.44 457 GLU C C 1
ATOM 10279 O O . GLU C 1 429 ? -30.382 63.481 75.437 1.00 25.26 457 GLU C O 1
ATOM 10285 N N . VAL C 1 430 ? -28.680 64.878 74.984 1.00 26.42 458 VAL C N 1
ATOM 10286 C CA . VAL C 1 430 ? -29.237 65.248 73.686 1.00 26.03 458 VAL C CA 1
ATOM 10287 C C . VAL C 1 430 ? -29.196 64.066 72.720 1.00 26.89 458 VAL C C 1
ATOM 10288 O O . VAL C 1 430 ? -30.128 63.860 71.928 1.00 27.60 458 VAL C O 1
ATOM 10292 N N . LYS C 1 431 ? -28.143 63.251 72.792 1.00 27.03 459 LYS C N 1
ATOM 10293 C CA . LYS C 1 431 ? -28.076 62.053 71.960 1.00 29.10 459 LYS C CA 1
ATOM 10294 C C . LYS C 1 431 ? -29.255 61.127 72.243 1.00 29.78 459 LYS C C 1
ATOM 10295 O O . LYS C 1 431 ? -29.850 60.563 71.317 1.00 30.33 459 LYS C O 1
ATOM 10301 N N . SER C 1 432 ? -29.604 60.953 73.521 1.00 30.08 460 SER C N 1
ATOM 10302 C CA . SER C 1 432 ? -30.749 60.122 73.882 1.00 31.75 460 SER C CA 1
ATOM 10303 C C . SER C 1 432 ? -32.063 60.652 73.322 1.00 32.28 460 SER C C 1
ATOM 10304 O O . SER C 1 432 ? -33.048 59.904 73.270 1.00 34.37 460 SER C O 1
ATOM 10307 N N . LYS C 1 433 ? -32.116 61.921 72.918 1.00 32.61 461 LYS C N 1
ATOM 10308 C CA . LYS C 1 433 ? -33.361 62.547 72.483 1.00 34.35 461 LYS C CA 1
ATOM 10309 C C . LYS C 1 433 ? -33.414 62.815 70.982 1.00 33.74 461 LYS C C 1
ATOM 10310 O O . LYS C 1 433 ? -34.458 63.269 70.484 1.00 32.90 461 LYS C O 1
ATOM 10316 N N . THR C 1 434 ? -32.337 62.542 70.250 1.00 32.66 462 THR C N 1
ATOM 10317 C CA . THR C 1 434 ? -32.256 62.835 68.825 1.00 32.35 462 THR C CA 1
ATOM 10318 C C . THR C 1 434 ? -31.681 61.639 68.074 1.00 31.71 462 THR C C 1
ATOM 10319 O O . THR C 1 434 ? -31.106 60.712 68.660 1.00 32.11 462 THR C O 1
ATOM 10323 N N . ALA C 1 435 ? -31.845 61.678 66.751 1.00 30.80 463 ALA C N 1
ATOM 10324 C CA . ALA C 1 435 ? -31.497 60.549 65.896 1.00 29.82 463 ALA C CA 1
ATOM 10325 C C . ALA C 1 435 ? -30.179 60.777 65.164 1.00 30.55 463 ALA C C 1
ATOM 10326 O O . ALA C 1 435 ? -29.149 60.206 65.535 1.00 29.86 463 ALA C O 1
ATOM 10328 N N . LYS C 1 436 ? -30.191 61.615 64.137 1.00 30.64 464 LYS C N 1
ATOM 10329 C CA . LYS C 1 436 ? -29.018 61.818 63.306 1.00 29.91 464 LYS C CA 1
ATOM 10330 C C . LYS C 1 436 ? -28.173 62.981 63.835 1.00 28.74 464 LYS C C 1
ATOM 10331 O O . LYS C 1 436 ? -28.568 63.719 64.739 1.00 28.52 464 LYS C O 1
ATOM 10337 N N . LEU C 1 437 ? -26.984 63.138 63.258 1.00 28.98 465 LEU C N 1
ATOM 10338 C CA . LEU C 1 437 ? -26.092 64.206 63.689 1.00 29.61 465 LEU C CA 1
ATOM 10339 C C . LEU C 1 437 ? -26.761 65.567 63.553 1.00 31.45 465 LEU C C 1
ATOM 10340 O O . LEU C 1 437 ? -26.767 66.372 64.491 1.00 32.48 465 LEU C O 1
ATOM 10345 N N . GLN C 1 438 ? -27.297 65.852 62.374 1.00 31.98 466 GLN C N 1
ATOM 10346 C CA . GLN C 1 438 ? -27.949 67.130 62.142 1.00 33.88 466 GLN C CA 1
ATOM 10347 C C . GLN C 1 438 ? -29.066 67.352 63.151 1.00 32.22 466 GLN C C 1
ATOM 10348 O O . GLN C 1 438 ? -29.273 68.477 63.622 1.00 32.29 466 GLN C O 1
ATOM 10354 N N . ASP C 1 439 ? -29.789 66.289 63.509 1.00 31.12 467 ASP C N 1
ATOM 10355 C CA . ASP C 1 439 ? -30.818 66.413 64.537 1.00 31.02 467 ASP C CA 1
ATOM 10356 C C . ASP C 1 439 ? -30.189 66.819 65.864 1.00 30.15 467 ASP C C 1
ATOM 10357 O O . ASP C 1 439 ? -30.667 67.736 66.548 1.00 30.86 467 ASP C O 1
ATOM 10362 N N . PHE C 1 440 ? -29.105 66.137 66.238 1.00 28.29 468 PHE C N 1
ATOM 10363 C CA . PHE C 1 440 ? -28.383 66.467 67.459 1.00 26.78 468 PHE C CA 1
ATOM 10364 C C . PHE C 1 440 ? -28.009 67.941 67.481 1.00 26.87 468 PHE C C 1
ATOM 10365 O O . PHE C 1 440 ? -28.287 68.654 68.448 1.00 26.96 468 PHE C O 1
ATOM 10373 N N . LYS C 1 441 ? -27.388 68.422 66.404 1.00 26.88 469 LYS C N 1
ATOM 10374 C CA . LYS C 1 441 ? -26.886 69.791 66.404 1.00 27.35 469 LYS C CA 1
ATOM 10375 C C . LYS C 1 441 ? -28.024 70.806 66.489 1.00 27.54 469 LYS C C 1
ATOM 10376 O O . LYS C 1 441 ? -27.933 71.789 67.233 1.00 27.02 469 LYS C O 1
ATOM 10382 N N . SER C 1 442 ? -29.098 70.595 65.734 1.00 27.78 470 SER C N 1
ATOM 10383 C CA . SER C 1 442 ? -30.199 71.551 65.772 1.00 29.03 470 SER C CA 1
ATOM 10384 C C . SER C 1 442 ? -30.875 71.579 67.136 1.00 30.03 470 SER C C 1
ATOM 10385 O O . SER C 1 442 ? -31.332 72.642 67.577 1.00 31.22 470 SER C O 1
ATOM 10388 N N . PHE C 1 443 ? -30.949 70.426 67.810 1.00 29.37 471 PHE C N 1
ATOM 10389 C CA . PHE C 1 443 ? -31.538 70.366 69.145 1.00 29.51 471 PHE C CA 1
ATOM 10390 C C . PHE C 1 443 ? -30.773 71.237 70.136 1.00 28.66 471 PHE C C 1
ATOM 10391 O O . PHE C 1 443 ? -31.385 71.919 70.973 1.00 28.15 471 PHE C O 1
ATOM 10399 N N . LEU C 1 444 ? -29.431 71.207 70.073 1.00 27.96 472 LEU C N 1
ATOM 10400 C CA . LEU C 1 444 ? -28.607 72.062 70.925 1.00 28.01 472 LEU C CA 1
ATOM 10401 C C . LEU C 1 444 ? -28.976 73.533 70.779 1.00 29.85 472 LEU C C 1
ATOM 10402 O O . LEU C 1 444 ? -28.897 74.305 71.746 1.00 30.15 472 LEU C O 1
ATOM 10407 N N . LEU C 1 445 ? -29.333 73.950 69.567 1.00 30.85 473 LEU C N 1
ATOM 10408 C CA . LEU C 1 445 ? -29.601 75.364 69.348 1.00 31.95 473 LEU C CA 1
ATOM 10409 C C . LEU C 1 445 ? -30.991 75.738 69.823 1.00 32.64 473 LEU C C 1
ATOM 10410 O O . LEU C 1 445 ? -31.164 76.766 70.486 1.00 33.87 473 LEU C O 1
ATOM 10415 N N . LYS C 1 446 ? -31.988 74.913 69.498 1.00 31.57 474 LYS C N 1
ATOM 10416 C CA . LYS C 1 446 ? -33.372 75.353 69.539 1.00 31.42 474 LYS C CA 1
ATOM 10417 C C . LYS C 1 446 ? -34.192 74.736 70.653 1.00 30.78 474 LYS C C 1
ATOM 10418 O O . LYS C 1 446 ? -35.298 75.222 70.916 1.00 32.11 474 LYS C O 1
ATOM 10424 N N . ASP C 1 447 ? -33.716 73.691 71.314 1.00 30.09 475 ASP C N 1
ATOM 10425 C CA . ASP C 1 447 ? -34.458 73.182 72.456 1.00 31.28 475 ASP C CA 1
ATOM 10426 C C . ASP C 1 447 ? -34.243 74.111 73.655 1.00 32.35 475 ASP C C 1
ATOM 10427 O O . ASP C 1 447 ? -33.125 74.234 74.160 1.00 31.05 475 ASP C O 1
ATOM 10432 N N . SER C 1 448 ? -35.316 74.755 74.121 1.00 33.58 476 SER C N 1
ATOM 10433 C CA . SER C 1 448 ? -35.161 75.803 75.131 1.00 35.51 476 SER C CA 1
ATOM 10434 C C . SER C 1 448 ? -34.469 75.290 76.389 1.00 35.06 476 SER C C 1
ATOM 10435 O O . SER C 1 448 ? -33.614 75.980 76.956 1.00 35.82 476 SER C O 1
ATOM 10438 N N . GLU C 1 449 ? -34.823 74.086 76.845 1.00 34.22 477 GLU C N 1
ATOM 10439 C CA . GLU C 1 449 ? -34.217 73.546 78.061 1.00 34.27 477 GLU C CA 1
ATOM 10440 C C . GLU C 1 449 ? -32.727 73.321 77.873 1.00 31.74 477 GLU C C 1
ATOM 10441 O O . GLU C 1 449 ? -31.919 73.651 78.749 1.00 32.34 477 GLU C O 1
ATOM 10447 N N . THR C 1 450 ? -32.351 72.724 76.742 1.00 29.73 478 THR C N 1
ATOM 10448 C CA . THR C 1 450 ? -30.939 72.498 76.451 1.00 28.42 478 THR C CA 1
ATOM 10449 C C . THR C 1 450 ? -30.189 73.811 76.344 1.00 28.11 478 THR C C 1
ATOM 10450 O O . THR C 1 450 ? -29.066 73.938 76.850 1.00 24.99 478 THR C O 1
ATOM 10454 N N . SER C 1 451 ? -30.783 74.801 75.668 1.00 28.64 479 SER C N 1
ATOM 10455 C CA . SER C 1 451 ? -30.055 76.049 75.461 1.00 29.54 479 SER C CA 1
ATOM 10456 C C . SER C 1 451 ? -29.832 76.774 76.781 1.00 29.44 479 SER C C 1
ATOM 10457 O O . SER C 1 451 ? -28.834 77.485 76.933 1.00 29.19 479 SER C O 1
ATOM 10460 N N . GLN C 1 452 ? -30.716 76.579 77.761 1.00 29.95 480 GLN C N 1
ATOM 10461 C CA . GLN C 1 452 ? -30.494 77.195 79.064 1.00 31.04 480 GLN C CA 1
ATOM 10462 C C . GLN C 1 452 ? -29.324 76.546 79.798 1.00 30.29 480 GLN C C 1
ATOM 10463 O O . GLN C 1 452 ? -28.504 77.244 80.406 1.00 30.45 480 GLN C O 1
ATOM 10469 N N . ARG C 1 453 ? -29.232 75.217 79.771 1.00 28.93 481 ARG C N 1
ATOM 10470 C CA . ARG C 1 453 ? -28.100 74.572 80.425 1.00 28.36 481 ARG C CA 1
ATOM 10471 C C . ARG C 1 453 ? -26.797 74.936 79.737 1.00 24.15 481 ARG C C 1
ATOM 10472 O O . ARG C 1 453 ? -25.763 75.092 80.394 1.00 23.59 481 ARG C O 1
ATOM 10480 N N . LEU C 1 454 ? -26.821 75.042 78.405 1.00 22.53 482 LEU C N 1
ATOM 10481 C CA . LEU C 1 454 ? -25.623 75.450 77.682 1.00 21.22 482 LEU C CA 1
ATOM 10482 C C . LEU C 1 454 ? -25.246 76.883 78.032 1.00 21.12 482 LEU C C 1
ATOM 10483 O O . LEU C 1 454 ? -24.063 77.196 78.172 1.00 20.97 482 LEU C O 1
ATOM 10488 N N . ALA C 1 455 ? -26.237 77.768 78.166 1.00 21.01 483 ALA C N 1
ATOM 10489 C CA . ALA C 1 455 ? -25.953 79.154 78.527 1.00 20.94 483 ALA C CA 1
ATOM 10490 C C . ALA C 1 455 ? -25.308 79.250 79.906 1.00 21.18 483 ALA C C 1
ATOM 10491 O O . ALA C 1 455 ? -24.340 80.001 80.090 1.00 21.94 483 ALA C O 1
ATOM 10493 N N . ASN C 1 456 ? -25.803 78.474 80.877 1.00 20.93 484 ASN C N 1
ATOM 10494 C CA . ASN C 1 456 ? -25.218 78.467 82.219 1.00 20.33 484 ASN C CA 1
ATOM 10495 C C . ASN C 1 456 ? -23.757 78.031 82.187 1.00 20.03 484 ASN C C 1
ATOM 10496 O O . ASN C 1 456 ? -22.887 78.683 82.784 1.00 21.63 484 ASN C O 1
ATOM 10501 N N . LEU C 1 457 ? -23.462 76.932 81.484 1.00 19.86 485 LEU C N 1
ATOM 10502 C CA . LEU C 1 457 ? -22.096 76.411 81.446 1.00 19.32 485 LEU C CA 1
ATOM 10503 C C . LEU C 1 457 ? -21.171 77.358 80.696 1.00 18.54 485 LEU C C 1
ATOM 10504 O O . LEU C 1 457 ? -20.026 77.587 81.115 1.00 19.67 485 LEU C O 1
ATOM 10509 N N . ARG C 1 458 ? -21.660 77.914 79.589 1.00 17.90 486 ARG C N 1
ATOM 10510 C CA . ARG C 1 458 ? -20.937 78.919 78.822 1.00 18.00 486 ARG C CA 1
ATOM 10511 C C . ARG C 1 458 ? -20.553 80.115 79.686 1.00 18.27 486 ARG C C 1
ATOM 10512 O O . ARG C 1 458 ? -19.421 80.619 79.592 1.00 16.52 486 ARG C O 1
ATOM 10520 N N . GLN C 1 459 ? -21.472 80.597 80.532 1.00 19.41 487 GLN C N 1
ATOM 10521 C CA . GLN C 1 459 ? -21.132 81.764 81.343 1.00 20.94 487 GLN C CA 1
ATOM 10522 C C . GLN C 1 459 ? -20.020 81.430 82.321 1.00 20.17 487 GLN C C 1
ATOM 10523 O O . GLN C 1 459 ? -19.121 82.246 82.542 1.00 21.02 487 GLN C O 1
ATOM 10529 N N . ARG C 1 460 ? -20.068 80.240 82.934 1.00 18.73 488 ARG C N 1
ATOM 10530 C CA . ARG C 1 460 ? -19.020 79.876 83.881 1.00 19.55 488 ARG C CA 1
ATOM 10531 C C . ARG C 1 460 ? -17.680 79.693 83.168 1.00 18.97 488 ARG C C 1
ATOM 10532 O O . ARG C 1 460 ? -16.637 80.160 83.666 1.00 19.37 488 ARG C O 1
ATOM 10540 N N . VAL C 1 461 ? -17.683 79.038 81.996 1.00 18.51 489 VAL C N 1
ATOM 10541 C CA . VAL C 1 461 ? -16.457 78.872 81.215 1.00 17.73 489 VAL C CA 1
ATOM 10542 C C . VAL C 1 461 ? -15.846 80.230 80.882 1.00 17.29 489 VAL C C 1
ATOM 10543 O O . VAL C 1 461 ? -14.641 80.472 81.093 1.00 15.37 489 VAL C O 1
ATOM 10547 N N . GLU C 1 462 ? -16.671 81.138 80.342 1.00 17.98 490 GLU C N 1
ATOM 10548 C CA . GLU C 1 462 ? -16.174 82.434 79.872 1.00 18.71 490 GLU C CA 1
ATOM 10549 C C . GLU C 1 462 ? -15.648 83.305 81.008 1.00 18.39 490 GLU C C 1
ATOM 10550 O O . GLU C 1 462 ? -14.636 84.011 80.843 1.00 18.65 490 GLU C O 1
ATOM 10556 N N . GLN C 1 463 ? -16.339 83.332 82.146 1.00 18.87 491 GLN C N 1
ATOM 10557 C CA . GLN C 1 463 ? -15.862 84.201 83.218 1.00 20.63 491 GLN C CA 1
ATOM 10558 C C . GLN C 1 463 ? -14.572 83.666 83.807 1.00 20.66 491 GLN C C 1
ATOM 10559 O O . GLN C 1 463 ? -13.752 84.434 84.337 1.00 19.97 491 GLN C O 1
ATOM 10565 N N . PHE C 1 464 ? -14.394 82.353 83.741 1.00 19.83 492 PHE C N 1
ATOM 10566 C CA . PHE C 1 464 ? -13.128 81.755 84.139 1.00 19.10 492 PHE C CA 1
ATOM 10567 C C . PHE C 1 464 ? -12.027 82.175 83.182 1.00 18.30 492 PHE C C 1
ATOM 10568 O O . PHE C 1 464 ? -10.959 82.625 83.609 1.00 18.03 492 PHE C O 1
ATOM 10576 N N . ALA C 1 465 ? -12.279 82.047 81.881 1.00 17.59 493 ALA C N 1
ATOM 10577 C CA . ALA C 1 465 ? -11.267 82.320 80.870 1.00 17.37 493 ALA C CA 1
ATOM 10578 C C . ALA C 1 465 ? -10.911 83.794 80.813 1.00 17.69 493 ALA C C 1
ATOM 10579 O O . ALA C 1 465 ? -9.729 84.147 80.704 1.00 18.83 493 ALA C O 1
ATOM 10581 N N . ARG C 1 466 ? -11.906 84.673 80.937 1.00 17.00 494 ARG C N 1
ATOM 10582 C CA . ARG C 1 466 ? -11.640 86.105 80.771 1.00 16.17 494 ARG C CA 1
ATOM 10583 C C . ARG C 1 466 ? -10.650 86.640 81.801 1.00 16.97 494 ARG C C 1
ATOM 10584 O O . ARG C 1 466 ? -10.046 87.706 81.578 1.00 18.90 494 ARG C O 1
ATOM 10592 N N . ALA C 1 467 ? -10.506 85.978 82.960 1.00 15.91 495 ALA C N 1
ATOM 10593 C CA . ALA C 1 467 ? -9.665 86.471 84.036 1.00 17.70 495 ALA C CA 1
ATOM 10594 C C . ALA C 1 467 ? -8.180 86.242 83.788 1.00 17.30 495 ALA C C 1
ATOM 10595 O O . ALA C 1 467 ? -7.371 86.734 84.585 1.00 19.50 495 ALA C O 1
ATOM 10597 N N . PHE C 1 468 ? -7.807 85.484 82.749 1.00 17.00 496 PHE C N 1
ATOM 10598 C CA . PHE C 1 468 ? -6.387 85.249 82.463 1.00 16.61 496 PHE C CA 1
ATOM 10599 C C . PHE C 1 468 ? -5.790 86.295 81.519 1.00 18.30 496 PHE C C 1
ATOM 10600 O O . PHE C 1 468 ? -6.491 86.861 80.672 1.00 20.15 496 PHE C O 1
ATOM 10608 N N . PRO C 1 469 ? -4.486 86.543 81.621 1.00 18.11 497 PRO C N 1
ATOM 10609 C CA . PRO C 1 469 ? -3.830 87.457 80.677 1.00 18.36 497 PRO C CA 1
ATOM 10610 C C . PRO C 1 469 ? -3.925 86.913 79.267 1.00 17.73 497 PRO C C 1
ATOM 10611 O O . PRO C 1 469 ? -4.129 85.724 79.064 1.00 16.61 497 PRO C O 1
ATOM 10615 N N . MET C 1 470 ? -3.762 87.801 78.282 1.00 17.88 498 MET C N 1
ATOM 10616 C CA . MET C 1 470 ? -3.835 87.429 76.886 1.00 19.05 498 MET C CA 1
ATOM 10617 C C . MET C 1 470 ? -2.729 88.137 76.110 1.00 19.84 498 MET C C 1
ATOM 10618 O O . MET C 1 470 ? -2.659 89.375 76.129 1.00 21.28 498 MET C O 1
ATOM 10623 N N . PRO C 1 471 ? -1.860 87.413 75.402 1.00 19.66 499 PRO C N 1
ATOM 10624 C CA . PRO C 1 471 ? -0.893 88.112 74.553 1.00 19.75 499 PRO C CA 1
ATOM 10625 C C . PRO C 1 471 ? -1.581 88.884 73.437 1.00 19.87 499 PRO C C 1
ATOM 10626 O O . PRO C 1 471 ? -2.660 88.501 72.949 1.00 20.23 499 PRO C O 1
ATOM 10630 N N . GLY C 1 472 ? -0.900 89.924 72.970 1.00 19.11 500 GLY C N 1
ATOM 10631 C CA . GLY C 1 472 ? -1.330 90.719 71.835 1.00 20.16 500 GLY C CA 1
ATOM 10632 C C . GLY C 1 472 ? -1.725 92.125 72.252 1.00 21.09 500 GLY C C 1
ATOM 10633 O O . GLY C 1 472 ? -1.410 92.605 73.340 1.00 21.90 500 GLY C O 1
ATOM 10634 N N . PHE C 1 473 ? -2.365 92.821 71.321 1.00 22.00 501 PHE C N 1
ATOM 10635 C CA . PHE C 1 473 ? -2.937 94.118 71.630 1.00 22.58 501 PHE C CA 1
ATOM 10636 C C . PHE C 1 473 ? -4.069 93.974 72.642 1.00 24.63 501 PHE C C 1
ATOM 10637 O O . PHE C 1 473 ? -4.563 92.877 72.921 1.00 25.09 501 PHE C O 1
ATOM 10645 N N . ASP C 1 474 ? -4.476 95.122 73.203 1.00 25.76 502 ASP C N 1
ATOM 10646 C CA . ASP C 1 474 ? -5.522 95.118 74.224 1.00 28.05 502 ASP C CA 1
ATOM 10647 C C . ASP C 1 474 ? -6.864 94.724 73.629 1.00 29.32 502 ASP C C 1
ATOM 10648 O O . ASP C 1 474 ? -7.590 93.903 74.205 1.00 29.96 502 ASP C O 1
ATOM 10653 N N . GLU C 1 475 ? -7.189 95.269 72.457 1.00 30.00 503 GLU C N 1
ATOM 10654 C CA . GLU C 1 475 ? -8.545 95.224 71.942 1.00 31.13 503 GLU C CA 1
ATOM 10655 C C . GLU C 1 475 ? -8.680 94.608 70.558 1.00 28.23 503 GLU C C 1
ATOM 10656 O O . GLU C 1 475 ? -9.815 94.443 70.085 1.00 27.17 503 GLU C O 1
ATOM 10662 N N . HIS C 1 476 ? -7.582 94.264 69.891 1.00 25.83 504 HIS C N 1
ATOM 10663 C CA . HIS C 1 476 ? -7.674 93.707 68.532 1.00 25.67 504 HIS C CA 1
ATOM 10664 C C . HIS C 1 476 ? -6.518 92.769 68.229 1.00 25.75 504 HIS C C 1
ATOM 10665 O O . HIS C 1 476 ? -6.391 92.233 67.132 1.00 26.56 504 HIS C O 1
ATOM 10673 N N . TRP D 1 15 ? 6.262 87.032 81.578 1.00 33.61 43 TRP D N 1
ATOM 10674 C CA . TRP D 1 15 ? 6.123 87.360 80.149 1.00 33.01 43 TRP D CA 1
ATOM 10675 C C . TRP D 1 15 ? 4.645 87.443 79.802 1.00 32.57 43 TRP D C 1
ATOM 10676 O O . TRP D 1 15 ? 3.870 86.517 80.099 1.00 33.97 43 TRP D O 1
ATOM 10687 N N . THR D 1 16 ? 4.256 88.545 79.165 1.00 30.49 44 THR D N 1
ATOM 10688 C CA . THR D 1 16 ? 2.864 88.778 78.812 1.00 28.78 44 THR D CA 1
ATOM 10689 C C . THR D 1 16 ? 2.577 88.627 77.328 1.00 27.62 44 THR D C 1
ATOM 10690 O O . THR D 1 16 ? 1.467 88.230 76.957 1.00 29.19 44 THR D O 1
ATOM 10694 N N . GLY D 1 17 ? 3.552 88.885 76.465 1.00 25.86 45 GLY D N 1
ATOM 10695 C CA . GLY D 1 17 ? 3.240 89.026 75.054 1.00 24.37 45 GLY D CA 1
ATOM 10696 C C . GLY D 1 17 ? 2.454 90.275 74.737 1.00 23.67 45 GLY D C 1
ATOM 10697 O O . GLY D 1 17 ? 1.884 90.374 73.648 1.00 23.59 45 GLY D O 1
ATOM 10698 N N . GLN D 1 18 ? 2.390 91.221 75.672 1.00 24.36 46 GLN D N 1
ATOM 10699 C CA . GLN D 1 18 ? 1.768 92.515 75.446 1.00 25.60 46 GLN D CA 1
ATOM 10700 C C . GLN D 1 18 ? 2.784 93.647 75.372 1.00 25.38 46 GLN D C 1
ATOM 10701 O O . GLN D 1 18 ? 2.385 94.818 75.265 1.00 26.14 46 GLN D O 1
ATOM 10707 N N . GLU D 1 19 ? 4.082 93.336 75.432 1.00 24.47 47 GLU D N 1
ATOM 10708 C CA . GLU D 1 19 ? 5.127 94.339 75.339 1.00 25.33 47 GLU D CA 1
ATOM 10709 C C . GLU D 1 19 ? 5.224 94.864 73.905 1.00 24.02 47 GLU D C 1
ATOM 10710 O O . GLU D 1 19 ? 4.873 94.190 72.943 1.00 22.47 47 GLU D O 1
ATOM 10716 N N . SER D 1 20 ? 5.738 96.077 73.759 1.00 25.35 48 SER D N 1
ATOM 10717 C CA . SER D 1 20 ? 5.866 96.641 72.428 1.00 25.77 48 SER D CA 1
ATOM 10718 C C . SER D 1 20 ? 7.133 96.133 71.744 1.00 24.66 48 SER D C 1
ATOM 10719 O O . SER D 1 20 ? 8.089 95.680 72.380 1.00 24.56 48 SER D O 1
ATOM 10722 N N . LEU D 1 21 ? 7.130 96.230 70.420 1.00 24.78 49 LEU D N 1
ATOM 10723 C CA . LEU D 1 21 ? 8.296 95.822 69.648 1.00 25.14 49 LEU D CA 1
ATOM 10724 C C . LEU D 1 21 ? 9.516 96.673 69.986 1.00 25.73 49 LEU D C 1
ATOM 10725 O O . LEU D 1 21 ? 10.632 96.154 70.087 1.00 25.64 49 LEU D O 1
ATOM 10730 N N . SER D 1 22 ? 9.331 97.985 70.170 1.00 27.47 50 SER D N 1
ATOM 10731 C CA . SER D 1 22 ? 10.479 98.855 70.422 1.00 28.56 50 SER D CA 1
ATOM 10732 C C . SER D 1 22 ? 11.188 98.515 71.729 1.00 28.69 50 SER D C 1
ATOM 10733 O O . SER D 1 22 ? 12.415 98.655 71.819 1.00 28.74 50 SER D O 1
ATOM 10736 N N . ASP D 1 23 ? 10.439 98.092 72.759 1.00 29.51 51 ASP D N 1
ATOM 10737 C CA . ASP D 1 23 ? 11.060 97.713 74.027 1.00 30.42 51 ASP D CA 1
ATOM 10738 C C . ASP D 1 23 ? 11.623 96.287 74.005 1.00 29.80 51 ASP D C 1
ATOM 10739 O O . ASP D 1 23 ? 12.668 96.033 74.615 1.00 31.59 51 ASP D O 1
ATOM 10744 N N . SER D 1 24 ? 10.969 95.335 73.320 1.00 27.59 52 SER D N 1
ATOM 10745 C CA . SER D 1 24 ? 11.317 93.927 73.511 1.00 26.45 52 SER D CA 1
ATOM 10746 C C . SER D 1 24 ? 12.315 93.390 72.492 1.00 26.02 52 SER D C 1
ATOM 10747 O O . SER D 1 24 ? 12.936 92.346 72.736 1.00 27.02 52 SER D O 1
ATOM 10750 N N . ASP D 1 25 ? 12.486 94.074 71.362 1.00 25.56 53 ASP D N 1
ATOM 10751 C CA . ASP D 1 25 ? 13.394 93.638 70.303 1.00 24.81 53 ASP D CA 1
ATOM 10752 C C . ASP D 1 25 ? 13.928 94.891 69.621 1.00 25.03 53 ASP D C 1
ATOM 10753 O O . ASP D 1 25 ? 13.589 95.199 68.471 1.00 25.12 53 ASP D O 1
ATOM 10758 N N . PRO D 1 26 ? 14.758 95.656 70.324 1.00 25.77 54 PRO D N 1
ATOM 10759 C CA . PRO D 1 26 ? 15.286 96.899 69.736 1.00 25.88 54 PRO D CA 1
ATOM 10760 C C . PRO D 1 26 ? 15.959 96.697 68.408 1.00 26.00 54 PRO D C 1
ATOM 10761 O O . PRO D 1 26 ? 15.877 97.584 67.552 1.00 26.28 54 PRO D O 1
ATOM 10765 N N . GLU D 1 27 ? 16.616 95.553 68.200 1.00 26.55 55 GLU D N 1
ATOM 10766 C CA . GLU D 1 27 ? 17.318 95.323 66.948 1.00 27.11 55 GLU D CA 1
ATOM 10767 C C . GLU D 1 27 ? 16.351 95.303 65.773 1.00 27.15 55 GLU D C 1
ATOM 10768 O O . GLU D 1 27 ? 16.637 95.862 64.703 1.00 27.22 55 GLU D O 1
ATOM 10774 N N . MET D 1 28 ? 15.206 94.639 65.942 1.00 27.54 56 MET D N 1
ATOM 10775 C CA . MET D 1 28 ? 14.242 94.569 64.855 1.00 27.09 56 MET D CA 1
ATOM 10776 C C . MET D 1 28 ? 13.493 95.882 64.706 1.00 26.27 56 MET D C 1
ATOM 10777 O O . MET D 1 28 ? 13.161 96.282 63.580 1.00 26.49 56 MET D O 1
ATOM 10782 N N . TRP D 1 29 ? 13.238 96.569 65.815 1.00 26.05 57 TRP D N 1
ATOM 10783 C CA . TRP D 1 29 ? 12.565 97.854 65.717 1.00 26.89 57 TRP D CA 1
ATOM 10784 C C . TRP D 1 29 ? 13.394 98.815 64.883 1.00 27.60 57 TRP D C 1
ATOM 10785 O O . TRP D 1 29 ? 12.856 99.550 64.045 1.00 28.67 57 TRP D O 1
ATOM 10796 N N . GLU D 1 30 ? 14.717 98.803 65.079 1.00 28.33 58 GLU D N 1
ATOM 10797 C CA . GLU D 1 30 ? 15.575 99.703 64.321 1.00 29.28 58 GLU D CA 1
ATOM 10798 C C . GLU D 1 30 ? 15.547 99.370 62.840 1.00 27.57 58 GLU D C 1
ATOM 10799 O O . GLU D 1 30 ? 15.533 100.273 61.996 1.00 28.31 58 GLU D O 1
ATOM 10805 N N . LEU D 1 31 ? 15.549 98.079 62.501 1.00 26.38 59 LEU D N 1
ATOM 10806 C CA . LEU D 1 31 ? 15.450 97.710 61.097 1.00 25.22 59 LEU D CA 1
ATOM 10807 C C . LEU D 1 31 ? 14.143 98.193 60.491 1.00 25.50 59 LEU D C 1
ATOM 10808 O O . LEU D 1 31 ? 14.135 98.681 59.356 1.00 26.76 59 LEU D O 1
ATOM 10813 N N . LEU D 1 32 ? 13.023 98.048 61.202 1.00 25.54 60 LEU D N 1
ATOM 10814 C CA . LEU D 1 32 ? 11.766 98.540 60.651 1.00 26.55 60 LEU D CA 1
ATOM 10815 C C . LEU D 1 32 ? 11.831 100.049 60.381 1.00 27.44 60 LEU D C 1
ATOM 10816 O O . LEU D 1 32 ? 11.352 100.528 59.345 1.00 26.76 60 LEU D O 1
ATOM 10821 N N . GLN D 1 33 ? 12.417 100.812 61.310 1.00 28.91 61 GLN D N 1
ATOM 10822 C CA . GLN D 1 33 ? 12.541 102.259 61.138 1.00 30.29 61 GLN D CA 1
ATOM 10823 C C . GLN D 1 33 ? 13.421 102.604 59.942 1.00 30.41 61 GLN D C 1
ATOM 10824 O O . GLN D 1 33 ? 13.132 103.553 59.196 1.00 30.32 61 GLN D O 1
ATOM 10830 N N . ARG D 1 34 ? 14.534 101.883 59.786 1.00 31.08 62 ARG D N 1
ATOM 10831 C CA . ARG D 1 34 ? 15.416 102.089 58.644 1.00 32.57 62 ARG D CA 1
ATOM 10832 C C . ARG D 1 34 ? 14.703 101.822 57.327 1.00 32.79 62 ARG D C 1
ATOM 10833 O O . ARG D 1 34 ? 14.911 102.544 56.351 1.00 33.63 62 ARG D O 1
ATOM 10841 N N . GLU D 1 35 ? 13.878 100.781 57.268 1.00 32.40 63 GLU D N 1
ATOM 10842 C CA . GLU D 1 35 ? 13.153 100.514 56.028 1.00 31.77 63 GLU D CA 1
ATOM 10843 C C . GLU D 1 35 ? 12.140 101.622 55.765 1.00 31.67 63 GLU D C 1
ATOM 10844 O O . GLU D 1 35 ? 11.988 102.080 54.626 1.00 32.12 63 GLU D O 1
ATOM 10850 N N . LYS D 1 36 ? 11.476 102.105 56.815 1.00 31.59 64 LYS D N 1
ATOM 10851 C CA . LYS D 1 36 ? 10.520 103.191 56.623 1.00 31.96 64 LYS D CA 1
ATOM 10852 C C . LYS D 1 36 ? 11.214 104.437 56.102 1.00 32.34 64 LYS D C 1
ATOM 10853 O O . LYS D 1 36 ? 10.713 105.102 55.186 1.00 33.06 64 LYS D O 1
ATOM 10859 N N . ASP D 1 37 ? 12.381 104.756 56.660 1.00 32.56 65 ASP D N 1
ATOM 10860 C CA . ASP D 1 37 ? 13.140 105.906 56.183 1.00 32.67 65 ASP D CA 1
ATOM 10861 C C . ASP D 1 37 ? 13.545 105.748 54.716 1.00 32.24 65 ASP D C 1
ATOM 10862 O O . ASP D 1 37 ? 13.491 106.714 53.948 1.00 33.05 65 ASP D O 1
ATOM 10867 N N . ARG D 1 38 ? 13.970 104.546 54.310 1.00 31.91 66 ARG D N 1
ATOM 10868 C CA . ARG D 1 38 ? 14.283 104.309 52.902 1.00 31.64 66 ARG D CA 1
ATOM 10869 C C . ARG D 1 38 ? 13.067 104.593 52.019 1.00 30.63 66 ARG D C 1
ATOM 10870 O O . ARG D 1 38 ? 13.175 105.262 50.976 1.00 30.51 66 ARG D O 1
ATOM 10878 N N . GLN D 1 39 ? 11.896 104.083 52.418 1.00 30.41 67 GLN D N 1
ATOM 10879 C CA . GLN D 1 39 ? 10.686 104.301 51.629 1.00 30.22 67 GLN D CA 1
ATOM 10880 C C . GLN D 1 39 ? 10.333 105.779 51.544 1.00 30.74 67 GLN D C 1
ATOM 10881 O O . GLN D 1 39 ? 9.820 106.249 50.518 1.00 31.08 67 GLN D O 1
ATOM 10887 N N . CYS D 1 40 ? 10.627 106.546 52.598 1.00 31.32 68 CYS D N 1
ATOM 10888 C CA . CYS D 1 40 ? 10.229 107.948 52.600 1.00 31.92 68 CYS D CA 1
ATOM 10889 C C . CYS D 1 40 ? 11.193 108.838 51.832 1.00 31.63 68 CYS D C 1
ATOM 10890 O O . CYS D 1 40 ? 10.783 109.879 51.290 1.00 32.96 68 CYS D O 1
ATOM 10893 N N . ARG D 1 41 ? 12.468 108.484 51.797 1.00 30.94 69 ARG D N 1
ATOM 10894 C CA . ARG D 1 41 ? 13.468 109.342 51.186 1.00 31.67 69 ARG D CA 1
ATOM 10895 C C . ARG D 1 41 ? 13.766 108.987 49.739 1.00 33.05 69 ARG D C 1
ATOM 10896 O O . ARG D 1 41 ? 14.529 109.709 49.085 1.00 33.69 69 ARG D O 1
ATOM 10904 N N . GLY D 1 42 ? 13.179 107.915 49.213 1.00 33.38 70 GLY D N 1
ATOM 10905 C CA . GLY D 1 42 ? 13.435 107.490 47.855 1.00 33.20 70 GLY D CA 1
ATOM 10906 C C . GLY D 1 42 ? 12.324 107.869 46.894 1.00 32.75 70 GLY D C 1
ATOM 10907 O O . GLY D 1 42 ? 11.202 108.170 47.290 1.00 33.86 70 GLY D O 1
ATOM 10908 N N . LEU D 1 43 ? 12.648 107.837 45.605 1.00 32.04 71 LEU D N 1
ATOM 10909 C CA . LEU D 1 43 ? 11.648 107.904 44.545 1.00 31.25 71 LEU D CA 1
ATOM 10910 C C . LEU D 1 43 ? 11.427 106.463 44.098 1.00 30.93 71 LEU D C 1
ATOM 10911 O O . LEU D 1 43 ? 12.256 105.878 43.387 1.00 31.70 71 LEU D O 1
ATOM 10916 N N . GLU D 1 44 ? 10.328 105.869 44.544 1.00 30.59 72 GLU D N 1
ATOM 10917 C CA . GLU D 1 44 ? 10.072 104.453 44.308 1.00 30.38 72 GLU D CA 1
ATOM 10918 C C . GLU D 1 44 ? 9.296 104.328 43.001 1.00 28.27 72 GLU D C 1
ATOM 10919 O O . GLU D 1 44 ? 8.127 104.714 42.921 1.00 29.26 72 GLU D O 1
ATOM 10925 N N . LEU D 1 45 ? 9.943 103.801 41.969 1.00 26.54 73 LEU D N 1
ATOM 10926 C CA . LEU D 1 45 ? 9.323 103.680 40.656 1.00 25.88 73 LEU D CA 1
ATOM 10927 C C . LEU D 1 45 ? 9.042 102.225 40.277 1.00 24.98 73 LEU D C 1
ATOM 10928 O O . LEU D 1 45 ? 8.671 101.951 39.128 1.00 24.62 73 LEU D O 1
ATOM 10933 N N . ILE D 1 46 ? 9.183 101.282 41.208 1.00 25.14 74 ILE D N 1
ATOM 10934 C CA . ILE D 1 46 ? 8.906 99.891 40.863 1.00 25.48 74 ILE D CA 1
ATOM 10935 C C . ILE D 1 46 ? 7.414 99.761 40.585 1.00 24.62 74 ILE D C 1
ATOM 10936 O O . ILE D 1 46 ? 6.583 100.122 41.428 1.00 24.17 74 ILE D O 1
ATOM 10941 N N . ALA D 1 47 ? 7.072 99.287 39.379 1.00 24.55 75 ALA D N 1
ATOM 10942 C CA . ALA D 1 47 ? 5.703 99.410 38.895 1.00 24.73 75 ALA D CA 1
ATOM 10943 C C . ALA D 1 47 ? 4.729 98.575 39.703 1.00 24.11 75 ALA D C 1
ATOM 10944 O O . ALA D 1 47 ? 3.530 98.876 39.707 1.00 24.77 75 ALA D O 1
ATOM 10946 N N . SER D 1 48 ? 5.219 97.576 40.424 1.00 23.46 76 SER D N 1
ATOM 10947 C CA . SER D 1 48 ? 4.387 96.667 41.187 1.00 22.54 76 SER D CA 1
ATOM 10948 C C . SER D 1 48 ? 4.299 97.043 42.665 1.00 22.67 76 SER D C 1
ATOM 10949 O O . SER D 1 48 ? 3.705 96.293 43.444 1.00 22.78 76 SER D O 1
ATOM 10952 N N . GLU D 1 49 ? 4.904 98.145 43.085 1.00 23.67 77 GLU D N 1
ATOM 10953 C CA . GLU D 1 49 ? 4.892 98.574 44.475 1.00 24.38 77 GLU D CA 1
ATOM 10954 C C . GLU D 1 49 ? 3.854 99.649 44.735 1.00 23.61 77 GLU D C 1
ATOM 10955 O O . GLU D 1 49 ? 3.383 100.346 43.834 1.00 24.32 77 GLU D O 1
ATOM 10961 N N . ASN D 1 50 ? 3.503 99.773 46.011 1.00 22.86 78 ASN D N 1
ATOM 10962 C CA . ASN D 1 50 ? 2.579 100.800 46.474 1.00 23.47 78 ASN D CA 1
ATOM 10963 C C . ASN D 1 50 ? 2.782 100.939 47.979 1.00 23.49 78 ASN D C 1
ATOM 10964 O O . ASN D 1 50 ? 3.579 100.211 48.583 1.00 24.76 78 ASN D O 1
ATOM 10969 N N . PHE D 1 51 ? 2.049 101.878 48.584 1.00 23.37 79 PHE D N 1
ATOM 10970 C CA . PHE D 1 51 ? 2.156 102.201 50.007 1.00 23.95 79 PHE D CA 1
ATOM 10971 C C . PHE D 1 51 ? 0.801 101.913 50.642 1.00 24.60 79 PHE D C 1
ATOM 10972 O O . PHE D 1 51 ? -0.165 102.654 50.433 1.00 25.42 79 PHE D O 1
ATOM 10980 N N . CYS D 1 52 ? 0.737 100.818 51.391 1.00 25.05 80 CYS D N 1
ATOM 10981 C CA . CYS D 1 52 ? -0.502 100.384 52.015 1.00 25.89 80 CYS D CA 1
ATOM 10982 C C . CYS D 1 52 ? -0.915 101.345 53.131 1.00 26.66 80 CYS D C 1
ATOM 10983 O O . CYS D 1 52 ? -0.089 101.901 53.869 1.00 29.01 80 CYS D O 1
ATOM 10986 N N . SER D 1 53 ? -2.225 101.519 53.269 1.00 26.26 81 SER D N 1
ATOM 10987 C CA . SER D 1 53 ? -2.765 102.394 54.299 1.00 25.16 81 SER D CA 1
ATOM 10988 C C . SER D 1 53 ? -2.517 101.842 55.708 1.00 24.44 81 SER D C 1
ATOM 10989 O O . SER D 1 53 ? -2.478 100.629 55.939 1.00 24.62 81 SER D O 1
ATOM 10992 N N . ARG D 1 54 ? -2.374 102.764 56.671 1.00 24.76 82 ARG D N 1
ATOM 10993 C CA . ARG D 1 54 ? -2.303 102.366 58.078 1.00 24.47 82 ARG D CA 1
ATOM 10994 C C . ARG D 1 54 ? -3.475 101.486 58.464 1.00 23.93 82 ARG D C 1
ATOM 10995 O O . ARG D 1 54 ? -3.320 100.521 59.220 1.00 25.13 82 ARG D O 1
ATOM 11003 N N . ALA D 1 55 ? -4.671 101.815 57.970 1.00 23.74 83 ALA D N 1
ATOM 11004 C CA . ALA D 1 55 ? -5.857 101.082 58.391 1.00 23.48 83 ALA D CA 1
ATOM 11005 C C . ALA D 1 55 ? -5.770 99.614 57.991 1.00 23.19 83 ALA D C 1
ATOM 11006 O O . ALA D 1 55 ? -6.173 98.726 58.752 1.00 23.87 83 ALA D O 1
ATOM 11008 N N . ALA D 1 56 ? -5.257 99.342 56.792 1.00 22.91 84 ALA D N 1
ATOM 11009 C CA . ALA D 1 56 ? -5.134 97.965 56.324 1.00 23.25 84 ALA D CA 1
ATOM 11010 C C . ALA D 1 56 ? -4.058 97.235 57.107 1.00 23.44 84 ALA D C 1
ATOM 11011 O O . ALA D 1 56 ? -4.216 96.060 57.454 1.00 23.60 84 ALA D O 1
ATOM 11013 N N . LEU D 1 57 ? -2.971 97.937 57.424 1.00 24.17 85 LEU D N 1
ATOM 11014 C CA . LEU D 1 57 ? -1.904 97.343 58.213 1.00 24.78 85 LEU D CA 1
ATOM 11015 C C . LEU D 1 57 ? -2.352 97.047 59.643 1.00 24.44 85 LEU D C 1
ATOM 11016 O O . LEU D 1 57 ? -1.923 96.060 60.231 1.00 24.86 85 LEU D O 1
ATOM 11021 N N . GLU D 1 58 ? -3.189 97.900 60.234 1.00 23.88 86 GLU D N 1
ATOM 11022 C CA . GLU D 1 58 ? -3.743 97.611 61.561 1.00 23.99 86 GLU D CA 1
ATOM 11023 C C . GLU D 1 58 ? -4.521 96.294 61.560 1.00 23.92 86 GLU D C 1
ATOM 11024 O O . GLU D 1 58 ? -4.477 95.543 62.544 1.00 25.40 86 GLU D O 1
ATOM 11030 N N . ALA D 1 59 ? -5.230 95.982 60.467 1.00 22.87 87 ALA D N 1
ATOM 11031 C CA . ALA D 1 59 ? -5.926 94.697 60.403 1.00 22.92 87 ALA D CA 1
ATOM 11032 C C . ALA D 1 59 ? -4.944 93.552 60.161 1.00 22.43 87 ALA D C 1
ATOM 11033 O O . ALA D 1 59 ? -5.112 92.444 60.691 1.00 22.54 87 ALA D O 1
ATOM 11035 N N . LEU D 1 60 ? -3.924 93.801 59.340 1.00 21.78 88 LEU D N 1
ATOM 11036 C CA . LEU D 1 60 ? -2.938 92.782 59.015 1.00 21.03 88 LEU D CA 1
ATOM 11037 C C . LEU D 1 60 ? -2.199 92.324 60.264 1.00 19.91 88 LEU D C 1
ATOM 11038 O O . LEU D 1 60 ? -1.906 91.131 60.419 1.00 20.32 88 LEU D O 1
ATOM 11043 N N . GLY D 1 61 ? -1.823 93.269 61.119 1.00 20.05 89 GLY D N 1
ATOM 11044 C CA . GLY D 1 61 ? -1.167 92.960 62.379 1.00 21.02 89 GLY D CA 1
ATOM 11045 C C . GLY D 1 61 ? -2.080 92.816 63.588 1.00 21.07 89 GLY D C 1
ATOM 11046 O O . GLY D 1 61 ? -1.925 93.532 64.579 1.00 22.37 89 GLY D O 1
ATOM 11047 N N . SER D 1 62 ? -3.021 91.857 63.528 1.00 21.20 90 SER D N 1
ATOM 11048 C CA . SER D 1 62 ? -4.100 91.752 64.497 1.00 21.14 90 SER D CA 1
ATOM 11049 C C . SER D 1 62 ? -4.264 90.315 64.976 1.00 20.56 90 SER D C 1
ATOM 11050 O O . SER D 1 62 ? -3.665 89.363 64.457 1.00 20.52 90 SER D O 1
ATOM 11053 N N . CYS D 1 63 ? -5.113 90.167 65.982 1.00 20.93 91 CYS D N 1
ATOM 11054 C CA . CYS D 1 63 ? -5.356 88.849 66.536 1.00 20.63 91 CYS D CA 1
ATOM 11055 C C . CYS D 1 63 ? -5.969 87.897 65.531 1.00 19.88 91 CYS D C 1
ATOM 11056 O O . CYS D 1 63 ? -6.065 86.711 65.826 1.00 19.73 91 CYS D O 1
ATOM 11059 N N . LEU D 1 64 ? -6.384 88.377 64.349 1.00 20.36 92 LEU D N 1
ATOM 11060 C CA . LEU D 1 64 ? -6.845 87.465 63.309 1.00 18.99 92 LEU D CA 1
ATOM 11061 C C . LEU D 1 64 ? -5.763 86.490 62.892 1.00 17.48 92 LEU D C 1
ATOM 11062 O O . LEU D 1 64 ? -6.081 85.416 62.379 1.00 16.61 92 LEU D O 1
ATOM 11067 N N . ASN D 1 65 ? -4.487 86.835 63.124 1.00 18.70 93 ASN D N 1
ATOM 11068 C CA . ASN D 1 65 ? -3.391 85.906 62.833 1.00 19.02 93 ASN D CA 1
ATOM 11069 C C . ASN D 1 65 ? -3.527 84.591 63.602 1.00 18.24 93 ASN D C 1
ATOM 11070 O O . ASN D 1 65 ? -2.992 83.541 63.173 1.00 18.69 93 ASN D O 1
ATOM 11075 N N . ASN D 1 66 ? -4.230 84.617 64.731 1.00 18.57 94 ASN D N 1
ATOM 11076 C CA . ASN D 1 66 ? -4.201 83.503 65.663 1.00 18.44 94 ASN D CA 1
ATOM 11077 C C . ASN D 1 66 ? -5.147 82.370 65.259 1.00 20.57 94 ASN D C 1
ATOM 11078 O O . ASN D 1 66 ? -5.051 81.282 65.847 1.00 23.67 94 ASN D O 1
ATOM 11083 N N . LYS D 1 67 ? -6.078 82.593 64.326 1.00 20.23 95 LYS D N 1
ATOM 11084 C CA . LYS D 1 67 ? -7.220 81.688 64.135 1.00 21.57 95 LYS D CA 1
ATOM 11085 C C . LYS D 1 67 ? -7.000 80.718 62.986 1.00 19.90 95 LYS D C 1
ATOM 11086 O O . LYS D 1 67 ? -6.749 81.149 61.861 1.00 20.09 95 LYS D O 1
ATOM 11092 N N . TYR D 1 68 ? -7.098 79.422 63.281 1.00 18.11 96 TYR D N 1
ATOM 11093 C CA . TYR D 1 68 ? -7.189 78.376 62.271 1.00 17.29 96 TYR D CA 1
ATOM 11094 C C . TYR D 1 68 ? -8.625 78.234 61.772 1.00 17.51 96 TYR D C 1
ATOM 11095 O O . TYR D 1 68 ? -9.538 77.973 62.568 1.00 17.83 96 TYR D O 1
ATOM 11104 N N . SER D 1 69 ? -8.833 78.378 60.463 1.00 17.85 97 SER D N 1
ATOM 11105 C CA . SER D 1 69 ? -10.178 78.280 59.900 1.00 17.65 97 SER D CA 1
ATOM 11106 C C . SER D 1 69 ? -10.153 77.601 58.526 1.00 17.23 97 SER D C 1
ATOM 11107 O O . SER D 1 69 ? -10.661 78.131 57.536 1.00 17.08 97 SER D O 1
ATOM 11110 N N . GLU D 1 70 ? -9.535 76.419 58.432 1.00 17.93 98 GLU D N 1
ATOM 11111 C CA . GLU D 1 70 ? -9.529 75.676 57.179 1.00 18.52 98 GLU D CA 1
ATOM 11112 C C . GLU D 1 70 ? -10.954 75.427 56.718 1.00 17.73 98 GLU D C 1
ATOM 11113 O O . GLU D 1 70 ? -11.850 75.169 57.533 1.00 19.03 98 GLU D O 1
ATOM 11119 N N . GLY D 1 71 ? -11.154 75.524 55.399 1.00 18.30 99 GLY D N 1
ATOM 11120 C CA . GLY D 1 71 ? -12.461 75.413 54.802 1.00 19.17 99 GLY D CA 1
ATOM 11121 C C . GLY D 1 71 ? -12.997 76.742 54.332 1.00 19.56 99 GLY D C 1
ATOM 11122 O O . GLY D 1 71 ? -12.235 77.666 54.015 1.00 21.07 99 GLY D O 1
ATOM 11123 N N . TYR D 1 72 ? -14.320 76.839 54.264 1.00 19.30 100 TYR D N 1
ATOM 11124 C CA . TYR D 1 72 ? -15.024 78.039 53.845 1.00 19.72 100 TYR D CA 1
ATOM 11125 C C . TYR D 1 72 ? -16.163 78.386 54.799 1.00 21.06 100 TYR D C 1
ATOM 11126 O O . TYR D 1 72 ? -16.594 77.554 55.612 1.00 20.90 100 TYR D O 1
ATOM 11135 N N . PRO D 1 73 ? -16.636 79.631 54.766 1.00 21.54 101 PRO D N 1
ATOM 11136 C CA . PRO D 1 73 ? -17.694 80.052 55.694 1.00 22.86 101 PRO D CA 1
ATOM 11137 C C . PRO D 1 73 ? -18.859 79.070 55.728 1.00 24.75 101 PRO D C 1
ATOM 11138 O O . PRO D 1 73 ? -19.355 78.614 54.690 1.00 25.21 101 PRO D O 1
ATOM 11142 N N . GLY D 1 74 ? -19.273 78.718 56.950 1.00 25.80 102 GLY D N 1
ATOM 11143 C CA . GLY D 1 74 ? -20.302 77.730 57.172 1.00 27.94 102 GLY D CA 1
ATOM 11144 C C . GLY D 1 74 ? -19.881 76.296 56.968 1.00 29.49 102 GLY D C 1
ATOM 11145 O O . GLY D 1 74 ? -20.584 75.391 57.439 1.00 31.46 102 GLY D O 1
ATOM 11146 N N . LYS D 1 75 ? -18.754 76.049 56.294 1.00 28.41 103 LYS D N 1
ATOM 11147 C CA . LYS D 1 75 ? -18.258 74.695 56.027 1.00 27.99 103 LYS D CA 1
ATOM 11148 C C . LYS D 1 75 ? -16.791 74.605 56.451 1.00 25.77 103 LYS D C 1
ATOM 11149 O O . LYS D 1 75 ? -15.890 74.327 55.661 1.00 25.86 103 LYS D O 1
ATOM 11155 N N . ARG D 1 76 ? -16.555 74.864 57.724 1.00 25.15 104 ARG D N 1
ATOM 11156 C CA . ARG D 1 76 ? -15.212 74.814 58.277 1.00 24.75 104 ARG D CA 1
ATOM 11157 C C . ARG D 1 76 ? -14.930 73.427 58.836 1.00 26.82 104 ARG D C 1
ATOM 11158 O O . ARG D 1 76 ? -15.844 72.639 59.093 1.00 26.47 104 ARG D O 1
ATOM 11166 N N . TYR D 1 77 ? -13.644 73.140 59.053 1.00 29.36 105 TYR D N 1
ATOM 11167 C CA . TYR D 1 77 ? -13.274 71.920 59.761 1.00 33.54 105 TYR D CA 1
ATOM 11168 C C . TYR D 1 77 ? -13.296 72.094 61.279 1.00 35.93 105 TYR D C 1
ATOM 11169 O O . TYR D 1 77 ? -13.518 71.110 61.998 1.00 37.24 105 TYR D O 1
ATOM 11178 N N . TYR D 1 78 ? -13.085 73.319 61.786 1.00 36.58 106 TYR D N 1
ATOM 11179 C CA . TYR D 1 78 ? -13.059 73.609 63.215 1.00 36.82 106 TYR D CA 1
ATOM 11180 C C . TYR D 1 78 ? -14.188 74.562 63.597 1.00 32.91 106 TYR D C 1
ATOM 11181 O O . TYR D 1 78 ? -14.745 75.274 62.755 1.00 32.41 106 TYR D O 1
ATOM 11190 N N . GLY D 1 79 ? -14.494 74.591 64.894 1.00 29.36 107 GLY D N 1
ATOM 11191 C CA . GLY D 1 79 ? -15.422 75.561 65.426 1.00 27.62 107 GLY D CA 1
ATOM 11192 C C . GLY D 1 79 ? -14.744 76.879 65.745 1.00 26.14 107 GLY D C 1
ATOM 11193 O O . GLY D 1 79 ? -13.551 77.084 65.501 1.00 26.51 107 GLY D O 1
ATOM 11194 N N . GLY D 1 80 ? -15.532 77.786 66.311 1.00 24.98 108 GLY D N 1
ATOM 11195 C CA . GLY D 1 80 ? -15.027 79.078 66.703 1.00 24.29 108 GLY D CA 1
ATOM 11196 C C . GLY D 1 80 ? -14.878 80.061 65.570 1.00 23.42 108 GLY D C 1
ATOM 11197 O O . GLY D 1 80 ? -14.257 81.111 65.766 1.00 24.01 108 GLY D O 1
ATOM 11198 N N . ALA D 1 81 ? -15.452 79.776 64.402 1.00 22.42 109 ALA D N 1
ATOM 11199 C CA . ALA D 1 81 ? -15.231 80.571 63.201 1.00 23.21 109 ALA D CA 1
ATOM 11200 C C . ALA D 1 81 ? -16.323 81.611 62.968 1.00 22.88 109 ALA D C 1
ATOM 11201 O O . ALA D 1 81 ? -16.407 82.159 61.870 1.00 23.24 109 ALA D O 1
ATOM 11203 N N . GLU D 1 82 ? -17.153 81.907 63.973 1.00 23.22 110 GLU D N 1
ATOM 11204 C CA . GLU D 1 82 ? -18.304 82.784 63.745 1.00 24.97 110 GLU D CA 1
ATOM 11205 C C . GLU D 1 82 ? -17.865 84.118 63.150 1.00 23.17 110 GLU D C 1
ATOM 11206 O O . GLU D 1 82 ? -18.465 84.623 62.192 1.00 23.63 110 GLU D O 1
ATOM 11212 N N . VAL D 1 83 ? -16.808 84.701 63.709 1.00 22.16 111 VAL D N 1
ATOM 11213 C CA . VAL D 1 83 ? -16.395 86.039 63.300 1.00 20.88 111 VAL D CA 1
ATOM 11214 C C . VAL D 1 83 ? -15.573 86.010 62.013 1.00 20.88 111 VAL D C 1
ATOM 11215 O O . VAL D 1 83 ? -15.748 86.873 61.144 1.00 21.00 111 VAL D O 1
ATOM 11219 N N . VAL D 1 84 ? -14.645 85.051 61.877 1.00 20.87 112 VAL D N 1
ATOM 11220 C CA . VAL D 1 84 ? -13.876 84.982 60.640 1.00 20.60 112 VAL D CA 1
ATOM 11221 C C . VAL D 1 84 ? -14.764 84.615 59.463 1.00 19.50 112 VAL D C 1
ATOM 11222 O O . VAL D 1 84 ? -14.471 84.978 58.313 1.00 19.64 112 VAL D O 1
ATOM 11226 N N . ASP D 1 85 ? -15.842 83.864 59.712 1.00 19.80 113 ASP D N 1
ATOM 11227 C CA . ASP D 1 85 ? -16.842 83.649 58.669 1.00 20.37 113 ASP D CA 1
ATOM 11228 C C . ASP D 1 85 ? -17.401 84.986 58.189 1.00 20.64 113 ASP D C 1
ATOM 11229 O O . ASP D 1 85 ? -17.414 85.267 56.988 1.00 20.83 113 ASP D O 1
ATOM 11234 N N . GLU D 1 86 ? -17.876 85.826 59.129 1.00 21.16 114 GLU D N 1
ATOM 11235 C CA . GLU D 1 86 ? -18.392 87.147 58.770 1.00 21.35 114 GLU D CA 1
ATOM 11236 C C . GLU D 1 86 ? -17.340 87.980 58.044 1.00 21.63 114 GLU D C 1
ATOM 11237 O O . GLU D 1 86 ? -17.659 88.708 57.095 1.00 24.07 114 GLU D O 1
ATOM 11243 N N . ILE D 1 87 ? -16.070 87.865 58.447 1.00 20.56 115 ILE D N 1
ATOM 11244 C CA . ILE D 1 87 ? -15.036 88.683 57.821 1.00 20.25 115 ILE D CA 1
ATOM 11245 C C . ILE D 1 87 ? -14.789 88.203 56.396 1.00 21.01 115 ILE D C 1
ATOM 11246 O O . ILE D 1 87 ? -14.729 88.998 55.451 1.00 22.39 115 ILE D O 1
ATOM 11251 N N . GLU D 1 88 ? -14.652 86.891 56.219 1.00 21.55 116 GLU D N 1
ATOM 11252 C CA . GLU D 1 88 ? -14.378 86.350 54.888 1.00 21.55 116 GLU D CA 1
ATOM 11253 C C . GLU D 1 88 ? -15.510 86.670 53.925 1.00 20.98 116 GLU D C 1
ATOM 11254 O O . GLU D 1 88 ? -15.269 87.032 52.770 1.00 21.45 116 GLU D O 1
ATOM 11260 N N . LEU D 1 89 ? -16.755 86.525 54.376 1.00 22.84 117 LEU D N 1
ATOM 11261 C CA . LEU D 1 89 ? -17.901 86.838 53.524 1.00 23.75 117 LEU D CA 1
ATOM 11262 C C . LEU D 1 89 ? -17.973 88.326 53.204 1.00 23.62 117 LEU D C 1
ATOM 11263 O O . LEU D 1 89 ? -18.395 88.695 52.106 1.00 24.88 117 LEU D O 1
ATOM 11268 N N . LEU D 1 90 ? -17.577 89.185 54.150 1.00 23.79 118 LEU D N 1
ATOM 11269 C CA . LEU D 1 90 ? -17.506 90.619 53.873 1.00 23.59 118 LEU D CA 1
ATOM 11270 C C . LEU D 1 90 ? -16.435 90.922 52.835 1.00 23.69 118 LEU D C 1
ATOM 11271 O O . LEU D 1 90 ? -16.643 91.748 51.941 1.00 24.38 118 LEU D O 1
ATOM 11276 N N . CYS D 1 91 ? -15.277 90.276 52.952 1.00 23.87 119 CYS D N 1
ATOM 11277 C CA . CYS D 1 91 ? -14.233 90.457 51.953 1.00 23.75 119 CYS D CA 1
ATOM 11278 C C . CYS D 1 91 ? -14.708 90.039 50.559 1.00 23.91 119 CYS D C 1
ATOM 11279 O O . CYS D 1 91 ? -14.487 90.763 49.581 1.00 25.02 119 CYS D O 1
ATOM 11282 N N . GLN D 1 92 ? -15.391 88.894 50.445 1.00 23.12 120 GLN D N 1
ATOM 11283 C CA . GLN D 1 92 ? -15.957 88.495 49.154 1.00 22.94 120 GLN D CA 1
ATOM 11284 C C . GLN D 1 92 ? -16.897 89.569 48.611 1.00 23.86 120 GLN D C 1
ATOM 11285 O O . GLN D 1 92 ? -16.838 89.936 47.423 1.00 23.70 120 GLN D O 1
ATOM 11291 N N . ARG D 1 93 ? -17.789 90.079 49.460 1.00 24.97 121 ARG D N 1
ATOM 11292 C CA . ARG D 1 93 ? -18.764 91.055 48.977 1.00 26.12 121 ARG D CA 1
ATOM 11293 C C . ARG D 1 93 ? -18.089 92.339 48.530 1.00 26.16 121 ARG D C 1
ATOM 11294 O O . ARG D 1 93 ? -18.462 92.908 47.498 1.00 26.83 121 ARG D O 1
ATOM 11302 N N . ARG D 1 94 ? -17.111 92.823 49.308 1.00 25.29 122 ARG D N 1
ATOM 11303 C CA . ARG D 1 94 ? -16.366 94.021 48.916 1.00 25.04 122 ARG D CA 1
ATOM 11304 C C . ARG D 1 94 ? -15.536 93.790 47.655 1.00 25.31 122 ARG D C 1
ATOM 11305 O O . ARG D 1 94 ? -15.337 94.727 46.867 1.00 25.95 122 ARG D O 1
ATOM 11313 N N . ALA D 1 95 ? -15.044 92.561 47.445 1.00 25.09 123 ALA D N 1
ATOM 11314 C CA . ALA D 1 95 ? -14.311 92.253 46.218 1.00 24.48 123 ALA D CA 1
ATOM 11315 C C . ALA D 1 95 ? -15.218 92.360 45.002 1.00 25.34 123 ALA D C 1
ATOM 11316 O O . ALA D 1 95 ? -14.859 92.978 43.999 1.00 26.51 123 ALA D O 1
ATOM 11318 N N . LEU D 1 96 ? -16.398 91.748 45.066 1.00 25.83 124 LEU D N 1
ATOM 11319 C CA . LEU D 1 96 ? -17.319 91.831 43.943 1.00 26.47 124 LEU D CA 1
ATOM 11320 C C . LEU D 1 96 ? -17.800 93.268 43.736 1.00 27.74 124 LEU D C 1
ATOM 11321 O O . LEU D 1 96 ? -17.930 93.736 42.594 1.00 28.18 124 LEU D O 1
ATOM 11326 N N . GLU D 1 97 ? -18.057 93.984 44.831 1.00 28.29 125 GLU D N 1
ATOM 11327 C CA . GLU D 1 97 ? -18.481 95.375 44.721 1.00 28.75 125 GLU D CA 1
ATOM 11328 C C . GLU D 1 97 ? -17.405 96.233 44.062 1.00 28.06 125 GLU D C 1
ATOM 11329 O O . GLU D 1 97 ? -17.709 97.097 43.225 1.00 28.21 125 GLU D O 1
ATOM 11335 N N . ALA D 1 98 ? -16.138 96.019 44.433 1.00 27.29 126 ALA D N 1
ATOM 11336 C CA . ALA D 1 98 ? -15.063 96.844 43.895 1.00 26.92 126 ALA D CA 1
ATOM 11337 C C . ALA D 1 98 ? -14.980 96.732 42.385 1.00 27.21 126 ALA D C 1
ATOM 11338 O O . ALA D 1 98 ? -14.593 97.697 41.714 1.00 27.30 126 ALA D O 1
ATOM 11340 N N . PHE D 1 99 ? -15.324 95.569 41.830 1.00 27.98 127 PHE D N 1
ATOM 11341 C CA . PHE D 1 99 ? -15.220 95.330 40.391 1.00 28.24 127 PHE D CA 1
ATOM 11342 C C . PHE D 1 99 ? -16.576 95.321 39.698 1.00 29.40 127 PHE D C 1
ATOM 11343 O O . PHE D 1 99 ? -16.678 94.907 38.536 1.00 29.30 127 PHE D O 1
ATOM 11351 N N . ASP D 1 100 ? -17.613 95.805 40.377 1.00 31.61 128 ASP D N 1
ATOM 11352 C CA . ASP D 1 100 ? -18.926 96.011 39.767 1.00 33.13 128 ASP D CA 1
ATOM 11353 C C . ASP D 1 100 ? -19.518 94.714 39.228 1.00 31.41 128 ASP D C 1
ATOM 11354 O O . ASP D 1 100 ? -20.123 94.692 38.158 1.00 31.61 128 ASP D O 1
ATOM 11359 N N . LEU D 1 101 ? -19.379 93.638 39.999 1.00 29.77 129 LEU D N 1
ATOM 11360 C CA . LEU D 1 101 ? -19.773 92.305 39.583 1.00 28.68 129 LEU D CA 1
ATOM 11361 C C . LEU D 1 101 ? -21.079 91.890 40.250 1.00 29.02 129 LEU D C 1
ATOM 11362 O O . LEU D 1 101 ? -21.244 92.037 41.466 1.00 28.98 129 LEU D O 1
ATOM 11367 N N . ASP D 1 102 ? -21.986 91.352 39.446 1.00 29.45 130 ASP D N 1
ATOM 11368 C CA . ASP D 1 102 ? -23.232 90.772 39.928 1.00 31.15 130 ASP D CA 1
ATOM 11369 C C . ASP D 1 102 ? -22.938 89.480 40.678 1.00 32.07 130 ASP D C 1
ATOM 11370 O O . ASP D 1 102 ? -22.333 88.568 40.103 1.00 32.22 130 ASP D O 1
ATOM 11375 N N . PRO D 1 103 ? -23.332 89.353 41.951 1.00 32.74 131 PRO D N 1
ATOM 11376 C CA . PRO D 1 103 ? -22.988 88.133 42.700 1.00 33.75 131 PRO D CA 1
ATOM 11377 C C . PRO D 1 103 ? -23.617 86.874 42.145 1.00 34.57 131 PRO D C 1
ATOM 11378 O O . PRO D 1 103 ? -23.130 85.774 42.448 1.00 35.70 131 PRO D O 1
ATOM 11382 N N . ALA D 1 104 ? -24.687 86.996 41.355 1.00 34.75 132 ALA D N 1
ATOM 11383 C CA . ALA D 1 104 ? -25.315 85.847 40.714 1.00 34.37 132 ALA D CA 1
ATOM 11384 C C . ALA D 1 104 ? -24.540 85.359 39.502 1.00 34.59 132 ALA D C 1
ATOM 11385 O O . ALA D 1 104 ? -24.781 84.237 39.037 1.00 34.82 132 ALA D O 1
ATOM 11387 N N . GLN D 1 105 ? -23.627 86.177 38.969 1.00 34.40 133 GLN D N 1
ATOM 11388 C CA . GLN D 1 105 ? -22.823 85.784 37.824 1.00 34.64 133 GLN D CA 1
ATOM 11389 C C . GLN D 1 105 ? -21.359 85.581 38.158 1.00 32.21 133 GLN D C 1
ATOM 11390 O O . GLN D 1 105 ? -20.640 84.995 37.346 1.00 32.48 133 GLN D O 1
ATOM 11396 N N . TRP D 1 106 ? -20.894 86.079 39.301 1.00 30.29 134 TRP D N 1
ATOM 11397 C CA . TRP D 1 106 ? -19.493 85.970 39.673 1.00 28.84 134 TRP D CA 1
ATOM 11398 C C . TRP D 1 106 ? -19.383 85.586 41.140 1.00 27.92 134 TRP D C 1
ATOM 11399 O O . TRP D 1 106 ? -20.209 85.981 41.969 1.00 28.73 134 TRP D O 1
ATOM 11410 N N . GLY D 1 107 ? -18.332 84.810 41.438 1.00 25.83 135 GLY D N 1
ATOM 11411 C CA . GLY D 1 107 ? -17.914 84.562 42.798 1.00 23.63 135 GLY D CA 1
ATOM 11412 C C . GLY D 1 107 ? -16.430 84.860 42.931 1.00 21.81 135 GLY D C 1
ATOM 11413 O O . GLY D 1 107 ? -15.751 85.157 41.942 1.00 23.20 135 GLY D O 1
ATOM 11414 N N . VAL D 1 108 ? -15.933 84.790 44.169 1.00 20.11 136 VAL D N 1
ATOM 11415 C CA . VAL D 1 108 ? -14.531 85.127 44.456 1.00 18.79 136 VAL D CA 1
ATOM 11416 C C . VAL D 1 108 ? -14.017 84.303 45.629 1.00 18.46 136 VAL D C 1
ATOM 11417 O O . VAL D 1 108 ? -14.708 84.117 46.635 1.00 19.20 136 VAL D O 1
ATOM 11421 N N . ASN D 1 109 ? -12.766 83.862 45.499 1.00 17.61 137 ASN D N 1
ATOM 11422 C CA . ASN D 1 109 ? -12.042 83.146 46.537 1.00 18.52 137 ASN D CA 1
ATOM 11423 C C . ASN D 1 109 ? -11.011 84.134 47.070 1.00 19.01 137 ASN D C 1
ATOM 11424 O O . ASN D 1 109 ? -10.173 84.618 46.296 1.00 19.46 137 ASN D O 1
ATOM 11429 N N . VAL D 1 110 ? -11.099 84.461 48.364 1.00 19.49 138 VAL D N 1
ATOM 11430 C CA . VAL D 1 110 ? -10.243 85.470 48.962 1.00 19.41 138 VAL D CA 1
ATOM 11431 C C . VAL D 1 110 ? -9.091 84.862 49.744 1.00 19.93 138 VAL D C 1
ATOM 11432 O O . VAL D 1 110 ? -8.375 85.599 50.440 1.00 20.01 138 VAL D O 1
ATOM 11436 N N . GLN D 1 111 ? -8.889 83.532 49.656 1.00 18.68 139 GLN D N 1
ATOM 11437 C CA . GLN D 1 111 ? -7.837 82.893 50.438 1.00 18.78 139 GLN D CA 1
ATOM 11438 C C . GLN D 1 111 ? -6.438 82.806 49.817 1.00 18.21 139 GLN D C 1
ATOM 11439 O O . GLN D 1 111 ? -5.495 82.495 50.560 1.00 18.29 139 GLN D O 1
ATOM 11445 N N . PRO D 1 112 ? -6.216 82.989 48.511 1.00 19.21 140 PRO D N 1
ATOM 11446 C CA . PRO D 1 112 ? -4.852 82.782 47.981 1.00 18.21 140 PRO D CA 1
ATOM 11447 C C . PRO D 1 112 ? -3.823 83.611 48.731 1.00 18.65 140 PRO D C 1
ATOM 11448 O O . PRO D 1 112 ? -4.031 84.789 48.992 1.00 19.31 140 PRO D O 1
ATOM 11452 N N . TYR D 1 113 ? -2.672 83.008 49.050 1.00 18.59 141 TYR D N 1
ATOM 11453 C CA . TYR D 1 113 ? -1.699 83.701 49.882 1.00 18.86 141 TYR D CA 1
ATOM 11454 C C . TYR D 1 113 ? -0.992 84.816 49.121 1.00 18.22 141 TYR D C 1
ATOM 11455 O O . TYR D 1 113 ? -0.439 85.725 49.749 1.00 18.90 141 TYR D O 1
ATOM 11464 N N . SER D 1 114 ? -0.933 84.745 47.798 1.00 18.30 142 SER D N 1
ATOM 11465 C CA . SER D 1 114 ? -0.299 85.791 47.001 1.00 17.80 142 SER D CA 1
ATOM 11466 C C . SER D 1 114 ? -0.740 85.592 45.554 1.00 17.18 142 SER D C 1
ATOM 11467 O O . SER D 1 114 ? -1.588 84.743 45.260 1.00 17.22 142 SER D O 1
ATOM 11470 N N . GLY D 1 115 ? -0.178 86.380 44.646 1.00 17.93 143 GLY D N 1
ATOM 11471 C CA . GLY D 1 115 ? -0.523 86.221 43.239 1.00 18.86 143 GLY D CA 1
ATOM 11472 C C . GLY D 1 115 ? -0.140 84.865 42.670 1.00 18.73 143 GLY D C 1
ATOM 11473 O O . GLY D 1 115 ? -0.908 84.244 41.929 1.00 17.94 143 GLY D O 1
ATOM 11474 N N . SER D 1 116 ? 1.069 84.389 42.984 1.00 18.57 144 SER D N 1
ATOM 11475 C CA . SER D 1 116 ? 1.531 83.133 42.398 1.00 17.55 144 SER D CA 1
ATOM 11476 C C . SER D 1 116 ? 0.683 81.955 42.892 1.00 17.80 144 SER D C 1
ATOM 11477 O O . SER D 1 116 ? 0.264 81.126 42.092 1.00 18.98 144 SER D O 1
ATOM 11480 N N . PRO D 1 117 ? 0.364 81.881 44.193 1.00 17.75 145 PRO D N 1
ATOM 11481 C CA . PRO D 1 117 ? -0.591 80.850 44.646 1.00 18.51 145 PRO D CA 1
ATOM 11482 C C . PRO D 1 117 ? -1.926 80.913 43.936 1.00 17.83 145 PRO D C 1
ATOM 11483 O O . PRO D 1 117 ? -2.545 79.873 43.700 1.00 17.86 145 PRO D O 1
ATOM 11487 N N . ALA D 1 118 ? -2.414 82.109 43.634 1.00 18.13 146 ALA D N 1
ATOM 11488 C CA . ALA D 1 118 ? -3.714 82.219 42.975 1.00 18.02 146 ALA D CA 1
ATOM 11489 C C . ALA D 1 118 ? -3.670 81.580 41.596 1.00 17.51 146 ALA D C 1
ATOM 11490 O O . ALA D 1 118 ? -4.577 80.836 41.203 1.00 18.56 146 ALA D O 1
ATOM 11492 N N . ASN D 1 119 ? -2.626 81.869 40.825 1.00 16.81 147 ASN D N 1
ATOM 11493 C CA . ASN D 1 119 ? -2.558 81.298 39.484 1.00 16.30 147 ASN D CA 1
ATOM 11494 C C . ASN D 1 119 ? -2.383 79.784 39.530 1.00 16.05 147 ASN D C 1
ATOM 11495 O O . ASN D 1 119 ? -2.999 79.054 38.742 1.00 15.89 147 ASN D O 1
ATOM 11500 N N . LEU D 1 120 ? -1.546 79.285 40.440 1.00 16.51 148 LEU D N 1
ATOM 11501 C CA . LEU D 1 120 ? -1.380 77.836 40.540 1.00 16.31 148 LEU D CA 1
ATOM 11502 C C . LEU D 1 120 ? -2.685 77.145 40.928 1.00 16.11 148 LEU D C 1
ATOM 11503 O O . LEU D 1 120 ? -2.995 76.062 40.409 1.00 17.26 148 LEU D O 1
ATOM 11508 N N . ALA D 1 121 ? -3.487 77.765 41.795 1.00 16.01 149 ALA D N 1
ATOM 11509 C CA . ALA D 1 121 ? -4.784 77.185 42.141 1.00 15.98 149 ALA D CA 1
ATOM 11510 C C . ALA D 1 121 ? -5.740 77.127 40.950 1.00 15.32 149 ALA D C 1
ATOM 11511 O O . ALA D 1 121 ? -6.467 76.135 40.778 1.00 14.07 149 ALA D O 1
ATOM 11513 N N . VAL D 1 122 ? -5.738 78.150 40.086 1.00 15.96 150 VAL D N 1
ATOM 11514 C CA . VAL D 1 122 ? -6.562 78.100 38.891 1.00 16.04 150 VAL D CA 1
ATOM 11515 C C . VAL D 1 122 ? -6.184 76.904 38.015 1.00 15.07 150 VAL D C 1
ATOM 11516 O O . VAL D 1 122 ? -7.059 76.169 37.533 1.00 14.58 150 VAL D O 1
ATOM 11520 N N . TYR D 1 123 ? -4.888 76.751 37.684 1.00 15.16 151 TYR D N 1
ATOM 11521 C CA . TYR D 1 123 ? -4.459 75.639 36.838 1.00 14.44 151 TYR D CA 1
ATOM 11522 C C . TYR D 1 123 ? -4.830 74.311 37.471 1.00 14.94 151 TYR D C 1
ATOM 11523 O O . TYR D 1 123 ? -5.282 73.389 36.779 1.00 15.32 151 TYR D O 1
ATOM 11532 N N . THR D 1 124 ? -4.650 74.203 38.780 1.00 15.20 152 THR D N 1
ATOM 11533 C CA . THR D 1 124 ? -4.883 72.936 39.455 1.00 14.58 152 THR D CA 1
ATOM 11534 C C . THR D 1 124 ? -6.366 72.615 39.445 1.00 15.31 152 THR D C 1
ATOM 11535 O O . THR D 1 124 ? -6.753 71.443 39.361 1.00 15.58 152 THR D O 1
ATOM 11539 N N . ALA D 1 125 ? -7.199 73.653 39.497 1.00 13.86 153 ALA D N 1
ATOM 11540 C CA . ALA D 1 125 ? -8.649 73.468 39.502 1.00 15.14 153 ALA D CA 1
ATOM 11541 C C . ALA D 1 125 ? -9.144 72.988 38.166 1.00 16.16 153 ALA D C 1
ATOM 11542 O O . ALA D 1 125 ? -9.976 72.068 38.089 1.00 18.76 153 ALA D O 1
ATOM 11544 N N . LEU D 1 126 ? -8.642 73.577 37.094 1.00 16.44 154 LEU D N 1
ATOM 11545 C CA . LEU D 1 126 ? -9.273 73.392 35.795 1.00 17.58 154 LEU D CA 1
ATOM 11546 C C . LEU D 1 126 ? -8.526 72.449 34.864 1.00 18.13 154 LEU D C 1
ATOM 11547 O O . LEU D 1 126 ? -9.141 71.945 33.923 1.00 18.75 154 LEU D O 1
ATOM 11552 N N . LEU D 1 127 ? -7.242 72.169 35.107 1.00 17.61 155 LEU D N 1
ATOM 11553 C CA . LEU D 1 127 ? -6.426 71.342 34.239 1.00 18.12 155 LEU D CA 1
ATOM 11554 C C . LEU D 1 127 ? -5.910 70.080 34.930 1.00 16.99 155 LEU D C 1
ATOM 11555 O O . LEU D 1 127 ? -5.717 70.062 36.139 1.00 17.94 155 LEU D O 1
ATOM 11560 N N . GLN D 1 128 ? -5.668 69.017 34.165 1.00 15.85 156 GLN D N 1
ATOM 11561 C CA . GLN D 1 128 ? -4.913 67.873 34.664 1.00 15.18 156 GLN D CA 1
ATOM 11562 C C . GLN D 1 128 ? -3.416 68.177 34.560 1.00 14.84 156 GLN D C 1
ATOM 11563 O O . GLN D 1 128 ? -3.006 69.001 33.741 1.00 16.38 156 GLN D O 1
ATOM 11569 N N . PRO D 1 129 ? -2.587 67.531 35.381 1.00 14.84 157 PRO D N 1
ATOM 11570 C CA . PRO D 1 129 ? -1.131 67.588 35.171 1.00 14.26 157 PRO D CA 1
ATOM 11571 C C . PRO D 1 129 ? -0.758 67.344 33.722 1.00 14.55 157 PRO D C 1
ATOM 11572 O O . PRO D 1 129 ? -1.353 66.516 33.075 1.00 13.54 157 PRO D O 1
ATOM 11576 N N . HIS D 1 130 ? 0.171 68.163 33.202 1.00 15.36 158 HIS D N 1
ATOM 11577 C CA . HIS D 1 130 ? 0.671 68.160 31.827 1.00 15.96 158 HIS D CA 1
ATOM 11578 C C . HIS D 1 130 ? -0.315 68.713 30.805 1.00 15.05 158 HIS D C 1
ATOM 11579 O O . HIS D 1 130 ? 0.007 68.705 29.614 1.00 15.88 158 HIS D O 1
ATOM 11586 N N . ASP D 1 131 ? -1.476 69.240 31.240 1.00 15.07 159 ASP D N 1
ATOM 11587 C CA . ASP D 1 131 ? -2.333 69.977 30.333 1.00 14.81 159 ASP D CA 1
ATOM 11588 C C . ASP D 1 131 ? -1.651 71.285 29.928 1.00 12.78 159 ASP D C 1
ATOM 11589 O O . ASP D 1 131 ? -0.732 71.781 30.608 1.00 14.21 159 ASP D O 1
ATOM 11594 N N . ARG D 1 132 ? -2.109 71.840 28.825 1.00 12.46 160 ARG D N 1
ATOM 11595 C CA . ARG D 1 132 ? -1.380 72.893 28.139 1.00 13.26 160 ARG D CA 1
ATOM 11596 C C . ARG D 1 132 ? -1.889 74.291 28.442 1.00 14.47 160 ARG D C 1
ATOM 11597 O O . ARG D 1 132 ? -3.104 74.563 28.430 1.00 16.15 160 ARG D O 1
ATOM 11605 N N . ILE D 1 133 ? -0.951 75.212 28.648 1.00 14.48 161 ILE D N 1
ATOM 11606 C CA . ILE D 1 133 ? -1.274 76.614 28.863 1.00 15.13 161 ILE D CA 1
ATOM 11607 C C . ILE D 1 133 ? -0.382 77.475 27.977 1.00 15.27 161 ILE D C 1
ATOM 11608 O O . ILE D 1 133 ? 0.724 77.065 27.587 1.00 15.19 161 ILE D O 1
ATOM 11613 N N . MET D 1 134 ? -0.877 78.656 27.625 1.00 15.86 162 MET D N 1
ATOM 11614 C CA . MET D 1 134 ? -0.091 79.623 26.870 1.00 15.66 162 MET D CA 1
ATOM 11615 C C . MET D 1 134 ? -0.123 80.974 27.574 1.00 16.07 162 MET D C 1
ATOM 11616 O O . MET D 1 134 ? -1.202 81.485 27.894 1.00 17.89 162 MET D O 1
ATOM 11621 N N . GLY D 1 135 ? 1.051 81.586 27.767 1.00 16.29 163 GLY D N 1
ATOM 11622 C CA . GLY D 1 135 ? 1.134 82.925 28.309 1.00 16.71 163 GLY D CA 1
ATOM 11623 C C . GLY D 1 135 ? 2.172 83.764 27.583 1.00 16.39 163 GLY D C 1
ATOM 11624 O O . GLY D 1 135 ? 2.983 83.256 26.804 1.00 17.07 163 GLY D O 1
ATOM 11625 N N . LEU D 1 136 ? 2.135 85.067 27.837 1.00 16.64 164 LEU D N 1
ATOM 11626 C CA . LEU D 1 136 ? 3.137 85.948 27.259 1.00 16.01 164 LEU D CA 1
ATOM 11627 C C . LEU D 1 136 ? 4.498 85.589 27.837 1.00 17.39 164 LEU D C 1
ATOM 11628 O O . LEU D 1 136 ? 4.653 85.466 29.055 1.00 17.60 164 LEU D O 1
ATOM 11633 N N . ASP D 1 137 ? 5.493 85.470 26.966 1.00 17.33 165 ASP D N 1
ATOM 11634 C CA . ASP D 1 137 ? 6.814 85.033 27.398 1.00 18.36 165 ASP D CA 1
ATOM 11635 C C . ASP D 1 137 ? 7.367 86.030 28.401 1.00 18.61 165 ASP D C 1
ATOM 11636 O O . ASP D 1 137 ? 7.116 87.228 28.313 1.00 18.86 165 ASP D O 1
ATOM 11641 N N . LEU D 1 138 ? 8.120 85.507 29.370 1.00 19.86 166 LEU D N 1
ATOM 11642 C CA . LEU D 1 138 ? 8.721 86.343 30.402 1.00 21.18 166 LEU D CA 1
ATOM 11643 C C . LEU D 1 138 ? 9.516 87.515 29.831 1.00 20.74 166 LEU D C 1
ATOM 11644 O O . LEU D 1 138 ? 9.228 88.673 30.184 1.00 20.72 166 LEU D O 1
ATOM 11649 N N . PRO D 1 139 ? 10.497 87.292 28.944 1.00 21.16 167 PRO D N 1
ATOM 11650 C CA . PRO D 1 139 ? 11.238 88.440 28.400 1.00 21.87 167 PRO D CA 1
ATOM 11651 C C . PRO D 1 139 ? 10.361 89.415 27.635 1.00 21.84 167 PRO D C 1
ATOM 11652 O O . PRO D 1 139 ? 10.712 90.594 27.519 1.00 22.99 167 PRO D O 1
ATOM 11656 N N . ASP D 1 140 ? 9.212 88.968 27.140 1.00 20.85 168 ASP D N 1
ATOM 11657 C CA . ASP D 1 140 ? 8.277 89.815 26.418 1.00 21.19 168 ASP D CA 1
ATOM 11658 C C . ASP D 1 140 ? 7.277 90.520 27.327 1.00 21.63 168 ASP D C 1
ATOM 11659 O O . ASP D 1 140 ? 6.389 91.227 26.826 1.00 23.03 168 ASP D O 1
ATOM 11664 N N . GLY D 1 141 ? 7.387 90.344 28.647 1.00 20.55 169 GLY D N 1
ATOM 11665 C CA . GLY D 1 141 ? 6.578 91.080 29.583 1.00 21.34 169 GLY D CA 1
ATOM 11666 C C . GLY D 1 141 ? 5.603 90.244 30.378 1.00 21.02 169 GLY D C 1
ATOM 11667 O O . GLY D 1 141 ? 4.844 90.820 31.155 1.00 22.63 169 GLY D O 1
ATOM 11668 N N . GLY D 1 142 ? 5.608 88.910 30.232 1.00 20.32 170 GLY D N 1
ATOM 11669 C CA . GLY D 1 142 ? 4.722 88.055 30.992 1.00 18.94 170 GLY D CA 1
ATOM 11670 C C . GLY D 1 142 ? 5.286 87.739 32.357 1.00 19.09 170 GLY D C 1
ATOM 11671 O O . GLY D 1 142 ? 6.374 88.192 32.730 1.00 20.45 170 GLY D O 1
ATOM 11672 N N . HIS D 1 143 ? 4.507 86.984 33.136 1.00 19.13 171 HIS D N 1
ATOM 11673 C CA . HIS D 1 143 ? 4.886 86.611 34.488 1.00 17.15 171 HIS D CA 1
ATOM 11674 C C . HIS D 1 143 ? 5.364 85.161 34.530 1.00 16.99 171 HIS D C 1
ATOM 11675 O O . HIS D 1 143 ? 4.944 84.308 33.726 1.00 16.64 171 HIS D O 1
ATOM 11682 N N . LEU D 1 144 ? 6.276 84.894 35.474 1.00 17.18 172 LEU D N 1
ATOM 11683 C CA . LEU D 1 144 ? 6.733 83.532 35.740 1.00 18.10 172 LEU D CA 1
ATOM 11684 C C . LEU D 1 144 ? 5.609 82.520 35.744 1.00 18.29 172 LEU D C 1
ATOM 11685 O O . LEU D 1 144 ? 5.742 81.448 35.173 1.00 17.78 172 LEU D O 1
ATOM 11690 N N . THR D 1 145 ? 4.534 82.800 36.477 1.00 18.24 173 THR D N 1
ATOM 11691 C CA . THR D 1 145 ? 3.434 81.860 36.658 1.00 17.94 173 THR D CA 1
ATOM 11692 C C . THR D 1 145 ? 2.543 81.749 35.435 1.00 18.81 173 THR D C 1
ATOM 11693 O O . THR D 1 145 ? 1.500 81.087 35.512 1.00 20.97 173 THR D O 1
ATOM 11697 N N . HIS D 1 146 ? 2.922 82.339 34.304 1.00 18.95 174 HIS D N 1
ATOM 11698 C CA . HIS D 1 146 ? 2.196 82.133 33.058 1.00 18.31 174 HIS D CA 1
ATOM 11699 C C . HIS D 1 146 ? 2.807 81.027 32.249 1.00 18.48 174 HIS D C 1
ATOM 11700 O O . HIS D 1 146 ? 2.403 80.826 31.110 1.00 18.38 174 HIS D O 1
ATOM 11707 N N . GLY D 1 147 ? 3.775 80.321 32.827 1.00 19.11 175 GLY D N 1
ATOM 11708 C CA . GLY D 1 147 ? 4.257 79.060 32.344 1.00 19.13 175 GLY D CA 1
ATOM 11709 C C . GLY D 1 147 ? 5.706 79.113 31.933 1.00 19.26 175 GLY D C 1
ATOM 11710 O O . GLY D 1 147 ? 6.127 78.340 31.070 1.00 20.71 175 GLY D O 1
ATOM 11711 N N . TYR D 1 148 ? 6.494 79.957 32.558 1.00 20.08 176 TYR D N 1
ATOM 11712 C CA . TYR D 1 148 ? 7.818 80.252 32.027 1.00 19.73 176 TYR D CA 1
ATOM 11713 C C . TYR D 1 148 ? 8.821 79.110 32.221 1.00 20.82 176 TYR D C 1
ATOM 11714 O O . TYR D 1 148 ? 9.041 78.609 33.343 1.00 21.93 176 TYR D O 1
ATOM 11723 N N . MET D 1 149 ? 9.421 78.695 31.097 1.00 22.08 177 MET D N 1
ATOM 11724 C CA . MET D 1 149 ? 10.648 77.913 31.060 1.00 21.91 177 MET D CA 1
ATOM 11725 C C . MET D 1 149 ? 11.553 78.486 29.977 1.00 22.66 177 MET D C 1
ATOM 11726 O O . MET D 1 149 ? 11.098 79.182 29.059 1.00 24.12 177 MET D O 1
ATOM 11731 N N . SER D 1 150 ? 12.849 78.196 30.097 1.00 22.19 178 SER D N 1
ATOM 11732 C CA . SER D 1 150 ? 13.828 78.674 29.135 1.00 23.11 178 SER D CA 1
ATOM 11733 C C . SER D 1 150 ? 14.232 77.528 28.231 1.00 22.73 178 SER D C 1
ATOM 11734 O O . SER D 1 150 ? 13.711 76.415 28.335 1.00 22.87 178 SER D O 1
ATOM 11737 N N . ASP D 1 151 ? 15.180 77.817 27.328 1.00 24.02 179 ASP D N 1
ATOM 11738 C CA . ASP D 1 151 ? 15.720 76.787 26.439 1.00 24.41 179 ASP D CA 1
ATOM 11739 C C . ASP D 1 151 ? 16.453 75.693 27.204 1.00 24.53 179 ASP D C 1
ATOM 11740 O O . ASP D 1 151 ? 16.594 74.578 26.692 1.00 25.90 179 ASP D O 1
ATOM 11745 N N . VAL D 1 152 ? 16.851 75.956 28.447 1.00 24.37 180 VAL D N 1
ATOM 11746 C CA . VAL D 1 152 ? 17.772 75.076 29.156 1.00 24.69 180 VAL D CA 1
ATOM 11747 C C . VAL D 1 152 ? 17.209 74.508 30.452 1.00 24.56 180 VAL D C 1
ATOM 11748 O O . VAL D 1 152 ? 17.781 73.538 30.977 1.00 25.98 180 VAL D O 1
ATOM 11752 N N . LYS D 1 153 ? 16.105 75.034 30.983 1.00 23.63 181 LYS D N 1
ATOM 11753 C CA . LYS D 1 153 ? 15.483 74.344 32.105 1.00 23.14 181 LYS D CA 1
ATOM 11754 C C . LYS D 1 153 ? 14.105 74.901 32.391 1.00 21.51 181 LYS D C 1
ATOM 11755 O O . LYS D 1 153 ? 13.773 76.036 32.015 1.00 22.78 181 LYS D O 1
ATOM 11761 N N . ARG D 1 154 ? 13.330 74.093 33.111 1.00 20.07 182 ARG D N 1
ATOM 11762 C CA . ARG D 1 154 ? 11.984 74.443 33.530 1.00 19.37 182 ARG D CA 1
ATOM 11763 C C . ARG D 1 154 ? 12.090 75.287 34.797 1.00 19.14 182 ARG D C 1
ATOM 11764 O O . ARG D 1 154 ? 12.667 74.862 35.796 1.00 20.37 182 ARG D O 1
ATOM 11772 N N . ILE D 1 155 ? 11.553 76.490 34.750 1.00 18.80 183 ILE D N 1
ATOM 11773 C CA . ILE D 1 155 ? 11.797 77.503 35.771 1.00 19.75 183 ILE D CA 1
ATOM 11774 C C . ILE D 1 155 ? 10.583 77.677 36.683 1.00 17.45 183 ILE D C 1
ATOM 11775 O O . ILE D 1 155 ? 10.654 77.389 37.882 1.00 16.49 183 ILE D O 1
ATOM 11780 N N . SER D 1 156 ? 9.455 78.123 36.134 1.00 16.93 184 SER D N 1
ATOM 11781 C CA . SER D 1 156 ? 8.258 78.173 36.956 1.00 17.39 184 SER D CA 1
ATOM 11782 C C . SER D 1 156 ? 7.710 76.766 37.185 1.00 16.00 184 SER D C 1
ATOM 11783 O O . SER D 1 156 ? 7.759 75.906 36.310 1.00 16.29 184 SER D O 1
ATOM 11786 N N . ALA D 1 157 ? 7.128 76.536 38.363 1.00 16.56 185 ALA D N 1
ATOM 11787 C CA . ALA D 1 157 ? 6.403 75.287 38.574 1.00 17.21 185 ALA D CA 1
ATOM 11788 C C . ALA D 1 157 ? 5.233 75.144 37.586 1.00 16.70 185 ALA D C 1
ATOM 11789 O O . ALA D 1 157 ? 4.809 74.016 37.282 1.00 16.69 185 ALA D O 1
ATOM 11791 N N . THR D 1 158 ? 4.744 76.253 37.028 1.00 16.31 186 THR D N 1
ATOM 11792 C CA . THR D 1 158 ? 3.662 76.186 36.054 1.00 16.86 186 THR D CA 1
ATOM 11793 C C . THR D 1 158 ? 4.107 75.633 34.714 1.00 17.51 186 THR D C 1
ATOM 11794 O O . THR D 1 158 ? 3.257 75.439 33.847 1.00 20.15 186 THR D O 1
ATOM 11798 N N . SER D 1 159 ? 5.417 75.451 34.495 1.00 14.15 187 SER D N 1
ATOM 11799 C CA . SER D 1 159 ? 5.954 74.738 33.361 1.00 15.13 187 SER D CA 1
ATOM 11800 C C . SER D 1 159 ? 6.412 73.334 33.727 1.00 15.46 187 SER D C 1
ATOM 11801 O O . SER D 1 159 ? 6.873 72.620 32.832 1.00 16.30 187 SER D O 1
ATOM 11804 N N . ILE D 1 160 ? 6.368 72.966 35.009 1.00 15.25 188 ILE D N 1
ATOM 11805 C CA . ILE D 1 160 ? 6.736 71.614 35.464 1.00 14.25 188 ILE D CA 1
ATOM 11806 C C . ILE D 1 160 ? 5.507 70.732 35.580 1.00 14.50 188 ILE D C 1
ATOM 11807 O O . ILE D 1 160 ? 5.438 69.644 35.008 1.00 15.44 188 ILE D O 1
ATOM 11812 N N . PHE D 1 161 ? 4.500 71.230 36.287 1.00 14.65 189 PHE D N 1
ATOM 11813 C CA . PHE D 1 161 ? 3.272 70.480 36.482 1.00 14.49 189 PHE D CA 1
ATOM 11814 C C . PHE D 1 161 ? 2.319 70.617 35.300 1.00 14.04 189 PHE D C 1
ATOM 11815 O O . PHE D 1 161 ? 1.408 69.799 35.148 1.00 14.74 189 PHE D O 1
ATOM 11823 N N . PHE D 1 162 ? 2.525 71.599 34.426 1.00 14.04 190 PHE D N 1
ATOM 11824 C CA . PHE D 1 162 ? 1.713 71.827 33.231 1.00 14.76 190 PHE D CA 1
ATOM 11825 C C . PHE D 1 162 ? 2.659 72.029 32.061 1.00 14.73 190 PHE D C 1
ATOM 11826 O O . PHE D 1 162 ? 3.857 72.304 32.250 1.00 15.06 190 PHE D O 1
ATOM 11834 N N . GLU D 1 163 ? 2.132 71.949 30.868 1.00 14.28 191 GLU D N 1
ATOM 11835 C CA . GLU D 1 163 ? 2.937 72.080 29.668 1.00 14.22 191 GLU D CA 1
ATOM 11836 C C . GLU D 1 163 ? 2.662 73.438 29.035 1.00 14.31 191 GLU D C 1
ATOM 11837 O O . GLU D 1 163 ? 1.553 73.687 28.525 1.00 14.56 191 GLU D O 1
ATOM 11843 N N . SER D 1 164 ? 3.664 74.330 29.005 1.00 13.53 192 SER D N 1
ATOM 11844 C CA . SER D 1 164 ? 3.464 75.695 28.518 1.00 13.64 192 SER D CA 1
ATOM 11845 C C . SER D 1 164 ? 4.138 75.901 27.174 1.00 16.23 192 SER D C 1
ATOM 11846 O O . SER D 1 164 ? 5.174 75.293 26.875 1.00 16.67 192 SER D O 1
ATOM 11849 N N . MET D 1 165 ? 3.573 76.848 26.419 1.00 16.63 193 MET D N 1
ATOM 11850 C CA . MET D 1 165 ? 4.186 77.353 25.217 1.00 16.15 193 MET D CA 1
ATOM 11851 C C . MET D 1 165 ? 3.922 78.867 25.200 1.00 15.56 193 MET D C 1
ATOM 11852 O O . MET D 1 165 ? 2.753 79.310 25.358 1.00 17.59 193 MET D O 1
ATOM 11857 N N . PRO D 1 166 ? 4.927 79.711 25.070 1.00 14.74 194 PRO D N 1
ATOM 11858 C CA . PRO D 1 166 ? 4.676 81.147 25.171 1.00 14.89 194 PRO D CA 1
ATOM 11859 C C . PRO D 1 166 ? 4.053 81.688 23.900 1.00 16.35 194 PRO D C 1
ATOM 11860 O O . PRO D 1 166 ? 4.158 81.100 22.821 1.00 18.08 194 PRO D O 1
ATOM 11864 N N . TYR D 1 167 ? 3.460 82.863 24.028 1.00 15.81 195 TYR D N 1
ATOM 11865 C CA . TYR D 1 167 ? 3.248 83.736 22.883 1.00 16.34 195 TYR D CA 1
ATOM 11866 C C . TYR D 1 167 ? 4.072 85.002 23.067 1.00 17.23 195 TYR D C 1
ATOM 11867 O O . TYR D 1 167 ? 4.634 85.251 24.137 1.00 17.23 195 TYR D O 1
ATOM 11876 N N . LYS D 1 168 ? 4.182 85.775 21.991 1.00 18.24 196 LYS D N 1
ATOM 11877 C CA . LYS D 1 168 ? 5.226 86.772 21.857 1.00 18.48 196 LYS D CA 1
ATOM 11878 C C . LYS D 1 168 ? 4.683 88.128 21.446 1.00 18.29 196 LYS D C 1
ATOM 11879 O O . LYS D 1 168 ? 3.617 88.250 20.819 1.00 18.21 196 LYS D O 1
ATOM 11885 N N . LEU D 1 169 ? 5.463 89.163 21.759 1.00 17.66 197 LEU D N 1
ATOM 11886 C CA . LEU D 1 169 ? 5.258 90.460 21.142 1.00 18.30 197 LEU D CA 1
ATOM 11887 C C . LEU D 1 169 ? 5.623 90.417 19.665 1.00 19.42 197 LEU D C 1
ATOM 11888 O O . LEU D 1 169 ? 6.490 89.647 19.230 1.00 21.11 197 LEU D O 1
ATOM 11893 N N . ASN D 1 170 ? 4.971 91.254 18.888 1.00 19.42 198 ASN D N 1
ATOM 11894 C CA . ASN D 1 170 ? 5.507 91.606 17.586 1.00 21.66 198 ASN D CA 1
ATOM 11895 C C . ASN D 1 170 ? 6.670 92.553 17.847 1.00 24.18 198 ASN D C 1
ATOM 11896 O O . ASN D 1 170 ? 6.461 93.638 18.406 1.00 25.45 198 ASN D O 1
ATOM 11901 N N . PRO D 1 171 ? 7.904 92.186 17.497 1.00 25.51 199 PRO D N 1
ATOM 11902 C CA . PRO D 1 171 ? 9.048 92.982 17.951 1.00 26.30 199 PRO D CA 1
ATOM 11903 C C . PRO D 1 171 ? 9.148 94.324 17.277 1.00 26.73 199 PRO D C 1
ATOM 11904 O O . PRO D 1 171 ? 9.790 95.225 17.816 1.00 26.80 199 PRO D O 1
ATOM 11908 N N . LYS D 1 172 ? 8.547 94.479 16.103 1.00 26.51 200 LYS D N 1
ATOM 11909 C CA . LYS D 1 172 ? 8.590 95.755 15.403 1.00 26.35 200 LYS D CA 1
ATOM 11910 C C . LYS D 1 172 ? 7.722 96.789 16.107 1.00 26.23 200 LYS D C 1
ATOM 11911 O O . LYS D 1 172 ? 8.089 97.966 16.188 1.00 26.70 200 LYS D O 1
ATOM 11917 N N . THR D 1 173 ? 6.577 96.368 16.635 1.00 26.65 201 THR D N 1
ATOM 11918 C CA . THR D 1 173 ? 5.598 97.277 17.206 1.00 26.24 201 THR D CA 1
ATOM 11919 C C . THR D 1 173 ? 5.636 97.333 18.726 1.00 25.67 201 THR D C 1
ATOM 11920 O O . THR D 1 173 ? 5.175 98.314 19.300 1.00 25.87 201 THR D O 1
ATOM 11924 N N . GLY D 1 174 ? 6.145 96.304 19.385 1.00 24.55 202 GLY D N 1
ATOM 11925 C CA . GLY D 1 174 ? 6.075 96.228 20.825 1.00 24.43 202 GLY D CA 1
ATOM 11926 C C . GLY D 1 174 ? 4.738 95.794 21.370 1.00 24.14 202 GLY D C 1
ATOM 11927 O O . GLY D 1 174 ? 4.550 95.816 22.589 1.00 24.83 202 GLY D O 1
ATOM 11928 N N . LEU D 1 175 ? 3.803 95.399 20.507 1.00 22.85 203 LEU D N 1
ATOM 11929 C CA . LEU D 1 175 ? 2.491 94.946 20.937 1.00 23.18 203 LEU D CA 1
ATOM 11930 C C . LEU D 1 175 ? 2.412 93.423 20.902 1.00 23.44 203 LEU D C 1
ATOM 11931 O O . LEU D 1 175 ? 3.112 92.762 20.128 1.00 23.43 203 LEU D O 1
ATOM 11936 N N . ILE D 1 176 ? 1.537 92.864 21.745 1.00 22.02 204 ILE D N 1
ATOM 11937 C CA . ILE D 1 176 ? 1.225 91.442 21.648 1.00 20.51 204 ILE D CA 1
ATOM 11938 C C . ILE D 1 176 ? 0.814 91.116 20.214 1.00 19.61 204 ILE D C 1
ATOM 11939 O O . ILE D 1 176 ? -0.028 91.796 19.619 1.00 20.68 204 ILE D O 1
ATOM 11944 N N . ASP D 1 177 ? 1.402 90.077 19.657 1.00 18.76 205 ASP D N 1
ATOM 11945 C CA . ASP D 1 177 ? 1.081 89.660 18.296 1.00 19.27 205 ASP D CA 1
ATOM 11946 C C . ASP D 1 177 ? -0.123 88.730 18.335 1.00 18.37 205 ASP D C 1
ATOM 11947 O O . ASP D 1 177 ? -0.002 87.513 18.457 1.00 18.29 205 ASP D O 1
ATOM 11952 N N . TYR D 1 178 ? -1.311 89.313 18.231 1.00 19.03 206 TYR D N 1
ATOM 11953 C CA . TYR D 1 178 ? -2.516 88.505 18.351 1.00 19.54 206 TYR D CA 1
ATOM 11954 C C . TYR D 1 178 ? -2.679 87.585 17.162 1.00 19.40 206 TYR D C 1
ATOM 11955 O O . TYR D 1 178 ? -3.224 86.487 17.304 1.00 19.67 206 TYR D O 1
ATOM 11964 N N . ASN D 1 179 ? -2.179 87.988 15.996 1.00 19.27 207 ASN D N 1
ATOM 11965 C CA . ASN D 1 179 ? -2.235 87.113 14.834 1.00 20.37 207 ASN D CA 1
ATOM 11966 C C . ASN D 1 179 ? -1.390 85.862 15.050 1.00 19.69 207 ASN D C 1
ATOM 11967 O O . ASN D 1 179 ? -1.831 84.752 14.758 1.00 20.10 207 ASN D O 1
ATOM 11972 N N . GLN D 1 180 ? -0.159 86.012 15.555 1.00 19.50 208 GLN D N 1
ATOM 11973 C CA . GLN D 1 180 ? 0.664 84.819 15.747 1.00 19.67 208 GLN D CA 1
ATOM 11974 C C . GLN D 1 180 ? 0.134 83.951 16.882 1.00 20.13 208 GLN D C 1
ATOM 11975 O O . GLN D 1 180 ? 0.240 82.715 16.819 1.00 21.84 208 GLN D O 1
ATOM 11981 N N . LEU D 1 181 ? -0.440 84.575 17.915 1.00 19.47 209 LEU D N 1
ATOM 11982 C CA . LEU D 1 181 ? -1.075 83.816 18.990 1.00 19.71 209 LEU D CA 1
ATOM 11983 C C . LEU D 1 181 ? -2.193 82.931 18.446 1.00 20.90 209 LEU D C 1
ATOM 11984 O O . LEU D 1 181 ? -2.292 81.753 18.786 1.00 21.47 209 LEU D O 1
ATOM 11989 N N . ALA D 1 182 ? -3.050 83.485 17.590 1.00 21.48 210 ALA D N 1
ATOM 11990 C CA . ALA D 1 182 ? -4.123 82.674 17.032 1.00 22.15 210 ALA D CA 1
ATOM 11991 C C . ALA D 1 182 ? -3.544 81.507 16.241 1.00 21.27 210 ALA D C 1
ATOM 11992 O O . ALA D 1 182 ? -3.982 80.355 16.371 1.00 23.67 210 ALA D O 1
ATOM 11994 N N . LEU D 1 183 ? -2.551 81.789 15.394 1.00 19.72 211 LEU D N 1
ATOM 11995 C CA . LEU D 1 183 ? -1.965 80.748 14.553 1.00 19.70 211 LEU D CA 1
ATOM 11996 C C . LEU D 1 183 ? -1.388 79.610 15.407 1.00 19.33 211 LEU D C 1
ATOM 11997 O O . LEU D 1 183 ? -1.681 78.432 15.180 1.00 20.24 211 LEU D O 1
ATOM 12002 N N . THR D 1 184 ? -0.644 79.949 16.468 1.00 19.06 212 THR D N 1
ATOM 12003 C CA . THR D 1 184 ? 0.050 78.913 17.220 1.00 18.32 212 THR D CA 1
ATOM 12004 C C . THR D 1 184 ? -0.867 78.211 18.202 1.00 17.71 212 THR D C 1
ATOM 12005 O O . THR D 1 184 ? -0.652 77.034 18.476 1.00 18.11 212 THR D O 1
ATOM 12009 N N . ALA D 1 185 ? -1.916 78.886 18.706 1.00 16.70 213 ALA D N 1
ATOM 12010 C CA . ALA D 1 185 ? -2.890 78.190 19.548 1.00 15.59 213 ALA D CA 1
ATOM 12011 C C . ALA D 1 185 ? -3.665 77.113 18.782 1.00 16.14 213 ALA D C 1
ATOM 12012 O O . ALA D 1 185 ? -4.048 76.093 19.368 1.00 15.66 213 ALA D O 1
ATOM 12014 N N . ARG D 1 186 ? -3.940 77.312 17.503 1.00 16.84 214 ARG D N 1
ATOM 12015 C CA . ARG D 1 186 ? -4.576 76.261 16.708 1.00 16.55 214 ARG D CA 1
ATOM 12016 C C . ARG D 1 186 ? -3.728 74.990 16.655 1.00 16.78 214 ARG D C 1
ATOM 12017 O O . ARG D 1 186 ? -4.261 73.882 16.517 1.00 18.08 214 ARG D O 1
ATOM 12025 N N . LEU D 1 187 ? -2.407 75.131 16.713 1.00 15.18 215 LEU D N 1
ATOM 12026 C CA . LEU D 1 187 ? -1.497 74.014 16.620 1.00 15.41 215 LEU D CA 1
ATOM 12027 C C . LEU D 1 187 ? -1.211 73.349 17.970 1.00 15.53 215 LEU D C 1
ATOM 12028 O O . LEU D 1 187 ? -1.187 72.102 18.061 1.00 17.65 215 LEU D O 1
ATOM 12033 N N . PHE D 1 188 ? -0.971 74.159 19.005 1.00 15.08 216 PHE D N 1
ATOM 12034 C CA . PHE D 1 188 ? -0.625 73.717 20.355 1.00 13.36 216 PHE D CA 1
ATOM 12035 C C . PHE D 1 188 ? -1.835 73.252 21.153 1.00 14.57 216 PHE D C 1
ATOM 12036 O O . PHE D 1 188 ? -1.692 72.379 22.009 1.00 14.06 216 PHE D O 1
ATOM 12044 N N . ARG D 1 189 ? -3.020 73.841 20.877 1.00 14.56 217 ARG D N 1
ATOM 12045 C CA . ARG D 1 189 ? -4.286 73.402 21.501 1.00 15.26 217 ARG D CA 1
ATOM 12046 C C . ARG D 1 189 ? -4.252 73.590 23.024 1.00 14.66 217 ARG D C 1
ATOM 12047 O O . ARG D 1 189 ? -4.461 72.648 23.799 1.00 14.53 217 ARG D O 1
ATOM 12055 N N . PRO D 1 190 ? -3.942 74.781 23.498 1.00 15.26 218 PRO D N 1
ATOM 12056 C CA . PRO D 1 190 ? -3.938 75.006 24.940 1.00 15.25 218 PRO D CA 1
ATOM 12057 C C . PRO D 1 190 ? -5.306 74.769 25.547 1.00 16.68 218 PRO D C 1
ATOM 12058 O O . PRO D 1 190 ? -6.340 75.029 24.925 1.00 16.25 218 PRO D O 1
ATOM 12062 N N . ARG D 1 191 ? -5.309 74.295 26.784 1.00 17.26 219 ARG D N 1
ATOM 12063 C CA . ARG D 1 191 ? -6.548 74.243 27.553 1.00 18.61 219 ARG D CA 1
ATOM 12064 C C . ARG D 1 191 ? -6.869 75.558 28.228 1.00 17.89 219 ARG D C 1
ATOM 12065 O O . ARG D 1 191 ? -8.012 75.741 28.681 1.00 19.24 219 ARG D O 1
ATOM 12073 N N . LEU D 1 192 ? -5.882 76.447 28.385 1.00 16.97 220 LEU D N 1
ATOM 12074 C CA . LEU D 1 192 ? -6.033 77.717 29.079 1.00 17.53 220 LEU D CA 1
ATOM 12075 C C . LEU D 1 192 ? -5.005 78.685 28.512 1.00 17.14 220 LEU D C 1
ATOM 12076 O O . LEU D 1 192 ? -3.859 78.293 28.261 1.00 17.33 220 LEU D O 1
ATOM 12081 N N . ILE D 1 193 ? -5.430 79.927 28.268 1.00 17.80 221 ILE D N 1
ATOM 12082 C CA . ILE D 1 193 ? -4.556 80.995 27.792 1.00 16.28 221 ILE D CA 1
ATOM 12083 C C . ILE D 1 193 ? -4.642 82.145 28.791 1.00 17.00 221 ILE D C 1
ATOM 12084 O O . ILE D 1 193 ? -5.737 82.492 29.266 1.00 17.95 221 ILE D O 1
ATOM 12089 N N . ILE D 1 194 ? -3.490 82.715 29.165 1.00 16.84 222 ILE D N 1
ATOM 12090 C CA . ILE D 1 194 ? -3.439 83.750 30.193 1.00 18.08 222 ILE D CA 1
ATOM 12091 C C . ILE D 1 194 ? -3.287 85.094 29.497 1.00 18.33 222 ILE D C 1
ATOM 12092 O O . ILE D 1 194 ? -2.336 85.297 28.734 1.00 18.28 222 ILE D O 1
ATOM 12097 N N . ALA D 1 195 ? -4.231 86.006 29.746 1.00 18.84 223 ALA D N 1
ATOM 12098 C CA . ALA D 1 195 ? -4.199 87.380 29.247 1.00 20.02 223 ALA D CA 1
ATOM 12099 C C . ALA D 1 195 ? -3.842 88.261 30.442 1.00 19.84 223 ALA D C 1
ATOM 12100 O O . ALA D 1 195 ? -4.696 88.541 31.294 1.00 20.37 223 ALA D O 1
ATOM 12102 N N . GLY D 1 196 ? -2.583 88.682 30.525 1.00 19.42 224 GLY D N 1
ATOM 12103 C CA . GLY D 1 196 ? -2.129 89.564 31.580 1.00 20.36 224 GLY D CA 1
ATOM 12104 C C . GLY D 1 196 ? -0.626 89.690 31.658 1.00 20.48 224 GLY D C 1
ATOM 12105 O O . GLY D 1 196 ? 0.079 88.761 31.247 1.00 21.67 224 GLY D O 1
ATOM 12106 N N . THR D 1 197 ? -0.121 90.802 32.207 1.00 20.68 225 THR D N 1
ATOM 12107 C CA . THR D 1 197 ? 1.287 91.104 32.042 1.00 20.59 225 THR D CA 1
ATOM 12108 C C . THR D 1 197 ? 1.894 91.637 33.322 1.00 21.15 225 THR D C 1
ATOM 12109 O O . THR D 1 197 ? 1.209 92.171 34.197 1.00 21.56 225 THR D O 1
ATOM 12113 N N . SER D 1 198 ? 3.219 91.496 33.404 1.00 21.77 226 SER D N 1
ATOM 12114 C CA . SER D 1 198 ? 4.021 92.192 34.403 1.00 22.06 226 SER D CA 1
ATOM 12115 C C . SER D 1 198 ? 4.740 93.414 33.844 1.00 21.03 226 SER D C 1
ATOM 12116 O O . SER D 1 198 ? 5.014 94.366 34.594 1.00 21.21 226 SER D O 1
ATOM 12119 N N . ALA D 1 199 ? 5.026 93.445 32.526 1.00 20.91 227 ALA D N 1
ATOM 12120 C CA . ALA D 1 199 ? 5.736 94.589 31.950 1.00 20.69 227 ALA D CA 1
ATOM 12121 C C . ALA D 1 199 ? 5.229 94.842 30.531 1.00 21.42 227 ALA D C 1
ATOM 12122 O O . ALA D 1 199 ? 5.857 94.471 29.549 1.00 22.66 227 ALA D O 1
ATOM 12124 N N . TYR D 1 200 ? 4.091 95.521 30.447 1.00 21.97 228 TYR D N 1
ATOM 12125 C CA . TYR D 1 200 ? 3.468 95.862 29.186 1.00 22.18 228 TYR D CA 1
ATOM 12126 C C . TYR D 1 200 ? 2.727 97.158 29.432 1.00 23.63 228 TYR D C 1
ATOM 12127 O O . TYR D 1 200 ? 1.961 97.257 30.396 1.00 25.42 228 TYR D O 1
ATOM 12136 N N . ALA D 1 201 ? 2.967 98.145 28.576 1.00 23.89 229 ALA D N 1
ATOM 12137 C CA . ALA D 1 201 ? 2.428 99.481 28.767 1.00 24.56 229 ALA D CA 1
ATOM 12138 C C . ALA D 1 201 ? 1.120 99.733 28.028 1.00 24.56 229 ALA D C 1
ATOM 12139 O O . ALA D 1 201 ? 0.572 100.840 28.152 1.00 26.19 229 ALA D O 1
ATOM 12141 N N . ARG D 1 202 ? 0.595 98.768 27.284 1.00 23.68 230 ARG D N 1
ATOM 12142 C CA . ARG D 1 202 ? -0.620 98.984 26.510 1.00 23.03 230 ARG D CA 1
ATOM 12143 C C . ARG D 1 202 ? -1.768 98.139 27.040 1.00 22.87 230 ARG D C 1
ATOM 12144 O O . ARG D 1 202 ? -1.590 97.246 27.863 1.00 23.78 230 ARG D O 1
ATOM 12152 N N . LEU D 1 203 ? -2.976 98.480 26.610 1.00 23.90 231 LEU D N 1
ATOM 12153 C CA . LEU D 1 203 ? -4.155 97.722 26.994 1.00 24.48 231 LEU D CA 1
ATOM 12154 C C . LEU D 1 203 ? -4.264 96.439 26.169 1.00 24.03 231 LEU D C 1
ATOM 12155 O O . LEU D 1 203 ? -3.958 96.417 24.971 1.00 24.79 231 LEU D O 1
ATOM 12160 N N . ILE D 1 204 ? -4.697 95.354 26.830 1.00 23.32 232 ILE D N 1
ATOM 12161 C CA . ILE D 1 204 ? -4.813 94.049 26.188 1.00 23.03 232 ILE D CA 1
ATOM 12162 C C . ILE D 1 204 ? -6.154 93.955 25.485 1.00 24.41 232 ILE D C 1
ATOM 12163 O O . ILE D 1 204 ? -7.187 94.384 26.022 1.00 26.22 232 ILE D O 1
ATOM 12168 N N . ASP D 1 205 ? -6.143 93.385 24.279 1.00 25.02 233 ASP D N 1
ATOM 12169 C CA . ASP D 1 205 ? -7.356 93.158 23.498 1.00 24.10 233 ASP D CA 1
ATOM 12170 C C . ASP D 1 205 ? -8.017 91.887 24.030 1.00 23.35 233 ASP D C 1
ATOM 12171 O O . ASP D 1 205 ? -7.886 90.800 23.459 1.00 23.59 233 ASP D O 1
ATOM 12176 N N . TYR D 1 206 ? -8.727 92.036 25.166 1.00 23.33 234 TYR D N 1
ATOM 12177 C CA . TYR D 1 206 ? -9.390 90.884 25.778 1.00 23.51 234 TYR D CA 1
ATOM 12178 C C . TYR D 1 206 ? -10.446 90.282 24.857 1.00 23.48 234 TYR D C 1
ATOM 12179 O O . TYR D 1 206 ? -10.654 89.060 24.863 1.00 23.39 234 TYR D O 1
ATOM 12188 N N . ALA D 1 207 ? -11.113 91.106 24.045 1.00 24.76 235 ALA D N 1
ATOM 12189 C CA . ALA D 1 207 ? -12.108 90.555 23.132 1.00 25.26 235 ALA D CA 1
ATOM 12190 C C . ALA D 1 207 ? -11.467 89.610 22.119 1.00 25.24 235 ALA D C 1
ATOM 12191 O O . ALA D 1 207 ? -12.027 88.558 21.796 1.00 25.79 235 ALA D O 1
ATOM 12193 N N . ARG D 1 208 ? -10.291 89.975 21.605 1.00 24.76 236 ARG D N 1
ATOM 12194 C CA . ARG D 1 208 ? -9.564 89.105 20.696 1.00 24.95 236 ARG D CA 1
ATOM 12195 C C . ARG D 1 208 ? -9.071 87.853 21.404 1.00 24.32 236 ARG D C 1
ATOM 12196 O O . ARG D 1 208 ? -9.181 86.750 20.858 1.00 24.06 236 ARG D O 1
ATOM 12204 N N . MET D 1 209 ? -8.504 88.007 22.609 1.00 24.57 237 MET D N 1
ATOM 12205 C CA . MET D 1 209 ? -8.105 86.848 23.403 1.00 24.83 237 MET D CA 1
ATOM 12206 C C . MET D 1 209 ? -9.267 85.876 23.566 1.00 24.23 237 MET D C 1
ATOM 12207 O O . MET D 1 209 ? -9.106 84.658 23.433 1.00 24.29 237 MET D O 1
ATOM 12212 N N . ARG D 1 210 ? -10.452 86.399 23.851 1.00 25.31 238 ARG D N 1
ATOM 12213 C CA . ARG D 1 210 ? -11.619 85.540 24.020 1.00 26.23 238 ARG D CA 1
ATOM 12214 C C . ARG D 1 210 ? -11.987 84.865 22.705 1.00 25.02 238 ARG D C 1
ATOM 12215 O O . ARG D 1 210 ? -12.351 83.686 22.686 1.00 24.25 238 ARG D O 1
ATOM 12223 N N . GLU D 1 211 ? -11.855 85.581 21.593 1.00 25.69 239 GLU D N 1
ATOM 12224 C CA . GLU D 1 211 ? -12.128 84.985 20.289 1.00 27.10 239 GLU D CA 1
ATOM 12225 C C . GLU D 1 211 ? -11.185 83.814 20.015 1.00 25.62 239 GLU D C 1
ATOM 12226 O O . GLU D 1 211 ? -11.632 82.745 19.582 1.00 25.55 239 GLU D O 1
ATOM 12232 N N . VAL D 1 212 ? -9.893 83.967 20.325 1.00 24.38 240 VAL D N 1
ATOM 12233 C CA . VAL D 1 212 ? -8.959 82.857 20.163 1.00 23.44 240 VAL D CA 1
ATOM 12234 C C . VAL D 1 212 ? -9.374 81.688 21.046 1.00 21.31 240 VAL D C 1
ATOM 12235 O O . VAL D 1 212 ? -9.345 80.523 20.624 1.00 19.97 240 VAL D O 1
ATOM 12239 N N . CYS D 1 213 ? -9.691 81.974 22.306 1.00 21.03 241 CYS D N 1
ATOM 12240 C CA . CYS D 1 213 ? -10.021 80.913 23.247 1.00 21.90 241 CYS D CA 1
ATOM 12241 C C . CYS D 1 213 ? -11.281 80.174 22.827 1.00 22.48 241 CYS D C 1
ATOM 12242 O O . CYS D 1 213 ? -11.351 78.943 22.931 1.00 21.60 241 CYS D O 1
ATOM 12245 N N . ASP D 1 214 ? -12.301 80.905 22.381 1.00 23.35 242 ASP D N 1
ATOM 12246 C CA . ASP D 1 214 ? -13.500 80.241 21.888 1.00 24.91 242 ASP D CA 1
ATOM 12247 C C . ASP D 1 214 ? -13.173 79.367 20.678 1.00 25.65 242 ASP D C 1
ATOM 12248 O O . ASP D 1 214 ? -13.743 78.274 20.521 1.00 25.71 242 ASP D O 1
ATOM 12253 N N . GLU D 1 215 ? -12.214 79.794 19.845 1.00 25.82 243 GLU D N 1
ATOM 12254 C CA . GLU D 1 215 ? -11.882 79.019 18.650 1.00 25.85 243 GLU D CA 1
ATOM 12255 C C . GLU D 1 215 ? -11.221 77.697 19.020 1.00 24.61 243 GLU D C 1
ATOM 12256 O O . GLU D 1 215 ? -11.593 76.638 18.499 1.00 24.78 243 GLU D O 1
ATOM 12262 N N . VAL D 1 216 ? -10.216 77.743 19.902 1.00 23.35 244 VAL D N 1
ATOM 12263 C CA . VAL D 1 216 ? -9.468 76.545 20.271 1.00 23.10 244 VAL D CA 1
ATOM 12264 C C . VAL D 1 216 ? -10.031 75.858 21.507 1.00 24.23 244 VAL D C 1
ATOM 12265 O O . VAL D 1 216 ? -9.444 74.869 21.976 1.00 25.87 244 VAL D O 1
ATOM 12269 N N . LYS D 1 217 ? -11.146 76.346 22.049 1.00 24.23 245 LYS D N 1
ATOM 12270 C CA . LYS D 1 217 ? -11.822 75.717 23.179 1.00 24.77 245 LYS D CA 1
ATOM 12271 C C . LYS D 1 217 ? -10.938 75.718 24.418 1.00 22.54 245 LYS D C 1
ATOM 12272 O O . LYS D 1 217 ? -10.808 74.713 25.126 1.00 22.66 245 LYS D O 1
ATOM 12278 N N . ALA D 1 218 ? -10.345 76.874 24.691 1.00 19.83 246 ALA D N 1
ATOM 12279 C CA . ALA D 1 218 ? -9.549 77.104 25.878 1.00 18.98 246 ALA D CA 1
ATOM 12280 C C . ALA D 1 218 ? -10.303 78.013 26.837 1.00 19.10 246 ALA D C 1
ATOM 12281 O O . ALA D 1 218 ? -11.160 78.797 26.426 1.00 19.18 246 ALA D O 1
ATOM 12283 N N . HIS D 1 219 ? -10.006 77.861 28.120 1.00 18.80 247 HIS D N 1
ATOM 12284 C CA . HIS D 1 219 ? -10.417 78.841 29.106 1.00 18.46 247 HIS D CA 1
ATOM 12285 C C . HIS D 1 219 ? -9.560 80.100 28.985 1.00 17.93 247 HIS D C 1
ATOM 12286 O O . HIS D 1 219 ? -8.336 80.017 28.817 1.00 16.54 247 HIS D O 1
ATOM 12293 N N . LEU D 1 220 ? -10.185 81.269 29.159 1.00 18.68 248 LEU D N 1
ATOM 12294 C CA . LEU D 1 220 ? -9.468 82.540 29.204 1.00 19.29 248 LEU D CA 1
ATOM 12295 C C . LEU D 1 220 ? -9.315 82.986 30.659 1.00 19.49 248 LEU D C 1
ATOM 12296 O O . LEU D 1 220 ? -10.302 83.303 31.333 1.00 20.36 248 LEU D O 1
ATOM 12301 N N . LEU D 1 221 ? -8.071 83.024 31.126 1.00 19.26 249 LEU D N 1
ATOM 12302 C CA . LEU D 1 221 ? -7.719 83.577 32.422 1.00 19.49 249 LEU D CA 1
ATOM 12303 C C . LEU D 1 221 ? -7.114 84.957 32.203 1.00 19.68 249 LEU D C 1
ATOM 12304 O O . LEU D 1 221 ? -6.125 85.082 31.479 1.00 19.13 249 LEU D O 1
ATOM 12309 N N . ALA D 1 222 ? -7.696 85.981 32.810 1.00 20.31 250 ALA D N 1
ATOM 12310 C CA . ALA D 1 222 ? -7.068 87.298 32.861 1.00 21.45 250 ALA D CA 1
ATOM 12311 C C . ALA D 1 222 ? -6.361 87.452 34.204 1.00 21.39 250 ALA D C 1
ATOM 12312 O O . ALA D 1 222 ? -6.991 87.343 35.264 1.00 22.50 250 ALA D O 1
ATOM 12314 N N . ASP D 1 223 ? -5.050 87.671 34.153 1.00 20.18 251 ASP D N 1
ATOM 12315 C CA . ASP D 1 223 ? -4.254 87.942 35.348 1.00 18.89 251 ASP D CA 1
ATOM 12316 C C . ASP D 1 223 ? -3.993 89.432 35.384 1.00 18.76 251 ASP D C 1
ATOM 12317 O O . ASP D 1 223 ? -3.058 89.931 34.766 1.00 18.73 251 ASP D O 1
ATOM 12322 N N . MET D 1 224 ? -4.848 90.143 36.108 1.00 19.72 252 MET D N 1
ATOM 12323 C CA . MET D 1 224 ? -4.865 91.602 36.097 1.00 20.88 252 MET D CA 1
ATOM 12324 C C . MET D 1 224 ? -4.086 92.210 37.241 1.00 21.64 252 MET D C 1
ATOM 12325 O O . MET D 1 224 ? -4.350 93.356 37.586 1.00 22.77 252 MET D O 1
ATOM 12330 N N . ALA D 1 225 ? -3.120 91.487 37.809 1.00 22.61 253 ALA D N 1
ATOM 12331 C CA . ALA D 1 225 ? -2.435 91.943 39.011 1.00 21.97 253 ALA D CA 1
ATOM 12332 C C . ALA D 1 225 ? -1.977 93.396 38.899 1.00 22.94 253 ALA D C 1
ATOM 12333 O O . ALA D 1 225 ? -2.223 94.197 39.804 1.00 23.51 253 ALA D O 1
ATOM 12335 N N . HIS D 1 226 ? -1.299 93.756 37.801 1.00 23.14 254 HIS D N 1
ATOM 12336 C CA . HIS D 1 226 ? -0.705 95.089 37.715 1.00 23.66 254 HIS D CA 1
ATOM 12337 C C . HIS D 1 226 ? -1.748 96.188 37.589 1.00 24.93 254 HIS D C 1
ATOM 12338 O O . HIS D 1 226 ? -1.519 97.301 38.082 1.00 25.45 254 HIS D O 1
ATOM 12345 N N . ILE D 1 227 ? -2.877 95.911 36.935 1.00 24.61 255 ILE D N 1
ATOM 12346 C CA . ILE D 1 227 ? -3.850 96.919 36.545 1.00 24.56 255 ILE D CA 1
ATOM 12347 C C . ILE D 1 227 ? -5.108 96.867 37.393 1.00 23.81 255 ILE D C 1
ATOM 12348 O O . ILE D 1 227 ? -6.062 97.614 37.113 1.00 24.95 255 ILE D O 1
ATOM 12353 N N . SER D 1 228 ? -5.128 96.028 38.440 1.00 22.76 256 SER D N 1
ATOM 12354 C CA . SER D 1 228 ? -6.376 95.714 39.128 1.00 23.34 256 SER D CA 1
ATOM 12355 C C . SER D 1 228 ? -7.068 96.960 39.668 1.00 22.71 256 SER D C 1
ATOM 12356 O O . SER D 1 228 ? -8.301 97.083 39.598 1.00 23.52 256 SER D O 1
ATOM 12359 N N . GLY D 1 229 ? -6.315 97.901 40.226 1.00 22.05 257 GLY D N 1
ATOM 12360 C CA . GLY D 1 229 ? -6.958 99.091 40.763 1.00 22.71 257 GLY D CA 1
ATOM 12361 C C . GLY D 1 229 ? -7.489 100.005 39.676 1.00 23.22 257 GLY D C 1
ATOM 12362 O O . GLY D 1 229 ? -8.509 100.683 39.851 1.00 25.11 257 GLY D O 1
ATOM 12363 N N . LEU D 1 230 ? -6.803 100.044 38.534 1.00 23.70 258 LEU D N 1
ATOM 12364 C CA . LEU D 1 230 ? -7.296 100.815 37.407 1.00 25.08 258 LEU D CA 1
ATOM 12365 C C . LEU D 1 230 ? -8.624 100.258 36.916 1.00 26.01 258 LEU D C 1
ATOM 12366 O O . LEU D 1 230 ? -9.530 101.017 36.542 1.00 26.42 258 LEU D O 1
ATOM 12371 N N . VAL D 1 231 ? -8.747 98.932 36.896 1.00 27.03 259 VAL D N 1
ATOM 12372 C CA . VAL D 1 231 ? -9.997 98.286 36.517 1.00 26.73 259 VAL D CA 1
ATOM 12373 C C . VAL D 1 231 ? -11.082 98.593 37.543 1.00 26.72 259 VAL D C 1
ATOM 12374 O O . VAL D 1 231 ? -12.192 99.013 37.192 1.00 26.87 259 VAL D O 1
ATOM 12378 N N . ALA D 1 232 ? -10.781 98.383 38.829 1.00 26.50 260 ALA D N 1
ATOM 12379 C CA . ALA D 1 232 ? -11.743 98.740 39.875 1.00 25.71 260 ALA D CA 1
ATOM 12380 C C . ALA D 1 232 ? -12.186 100.193 39.733 1.00 25.97 260 ALA D C 1
ATOM 12381 O O . ALA D 1 232 ? -13.378 100.504 39.865 1.00 26.28 260 ALA D O 1
ATOM 12383 N N . ALA D 1 233 ? -11.248 101.109 39.469 1.00 26.51 261 ALA D N 1
ATOM 12384 C CA . ALA D 1 233 ? -11.608 102.523 39.352 1.00 27.49 261 ALA D CA 1
ATOM 12385 C C . ALA D 1 233 ? -12.292 102.858 38.029 1.00 29.18 261 ALA D C 1
ATOM 12386 O O . ALA D 1 233 ? -12.679 104.014 37.822 1.00 30.96 261 ALA D O 1
ATOM 12388 N N . LYS D 1 234 ? -12.446 101.885 37.131 1.00 29.53 262 LYS D N 1
ATOM 12389 C CA . LYS D 1 234 ? -13.138 102.095 35.857 1.00 30.31 262 LYS D CA 1
ATOM 12390 C C . LYS D 1 234 ? -12.461 103.178 35.028 1.00 29.74 262 LYS D C 1
ATOM 12391 O O . LYS D 1 234 ? -13.123 103.953 34.333 1.00 30.39 262 LYS D O 1
ATOM 12397 N N . VAL D 1 235 ? -11.126 103.240 35.104 1.00 29.14 263 VAL D N 1
ATOM 12398 C CA . VAL D 1 235 ? -10.348 104.159 34.272 1.00 28.87 263 VAL D CA 1
ATOM 12399 C C . VAL D 1 235 ? -9.769 103.483 33.029 1.00 28.06 263 VAL D C 1
ATOM 12400 O O . VAL D 1 235 ? -9.199 104.171 32.171 1.00 28.29 263 VAL D O 1
ATOM 12404 N N . ILE D 1 236 ? -9.896 102.162 32.911 1.00 27.88 264 ILE D N 1
ATOM 12405 C CA . ILE D 1 236 ? -9.530 101.396 31.718 1.00 27.41 264 ILE D CA 1
ATOM 12406 C C . ILE D 1 236 ? -10.555 100.265 31.569 1.00 27.37 264 ILE D C 1
ATOM 12407 O O . ILE D 1 236 ? -11.276 99.951 32.503 1.00 27.42 264 ILE D O 1
ATOM 12412 N N . PRO D 1 237 ? -10.604 99.664 30.374 1.00 27.32 265 PRO D N 1
ATOM 12413 C CA . PRO D 1 237 ? -11.583 98.591 30.165 1.00 27.29 265 PRO D CA 1
ATOM 12414 C C . PRO D 1 237 ? -11.311 97.411 31.079 1.00 26.84 265 PRO D C 1
ATOM 12415 O O . PRO D 1 237 ? -10.166 97.117 31.432 1.00 27.07 265 PRO D O 1
ATOM 12419 N N . SER D 1 238 ? -12.419 96.697 31.453 1.00 27.08 266 SER D N 1
ATOM 12420 C CA . SER D 1 238 ? -12.377 95.623 32.439 1.00 27.58 266 SER D CA 1
ATOM 12421 C C . SER D 1 238 ? -12.215 94.269 31.758 1.00 27.32 266 SER D C 1
ATOM 12422 O O . SER D 1 238 ? -12.963 93.955 30.822 1.00 27.58 266 SER D O 1
ATOM 12425 N N . PRO D 1 239 ? -11.277 93.438 32.214 1.00 26.32 267 PRO D N 1
ATOM 12426 C CA . PRO D 1 239 ? -11.196 92.065 31.688 1.00 25.36 267 PRO D CA 1
ATOM 12427 C C . PRO D 1 239 ? -12.432 91.249 31.987 1.00 25.00 267 PRO D C 1
ATOM 12428 O O . PRO D 1 239 ? -12.704 90.291 31.260 1.00 25.24 267 PRO D O 1
ATOM 12432 N N . PHE D 1 240 ? -13.202 91.611 33.017 1.00 24.94 268 PHE D N 1
ATOM 12433 C CA . PHE D 1 240 ? -14.356 90.808 33.406 1.00 25.17 268 PHE D CA 1
ATOM 12434 C C . PHE D 1 240 ? -15.424 90.745 32.329 1.00 26.54 268 PHE D C 1
ATOM 12435 O O . PHE D 1 240 ? -16.301 89.879 32.392 1.00 26.12 268 PHE D O 1
ATOM 12443 N N . LYS D 1 241 ? -15.374 91.628 31.339 1.00 28.63 269 LYS D N 1
ATOM 12444 C CA . LYS D 1 241 ? -16.358 91.565 30.269 1.00 30.38 269 LYS D CA 1
ATOM 12445 C C . LYS D 1 241 ? -16.134 90.367 29.358 1.00 30.35 269 LYS D C 1
ATOM 12446 O O . LYS D 1 241 ? -17.072 89.947 28.668 1.00 31.25 269 LYS D O 1
ATOM 12452 N N . HIS D 1 242 ? -14.929 89.793 29.347 1.00 29.72 270 HIS D N 1
ATOM 12453 C CA . HIS D 1 242 ? -14.609 88.721 28.407 1.00 30.40 270 HIS D CA 1
ATOM 12454 C C . HIS D 1 242 ? -13.998 87.471 29.011 1.00 30.36 270 HIS D C 1
ATOM 12455 O O . HIS D 1 242 ? -13.976 86.444 28.318 1.00 30.60 270 HIS D O 1
ATOM 12462 N N . ALA D 1 243 ? -13.479 87.518 30.236 1.00 30.33 271 ALA D N 1
ATOM 12463 C CA . ALA D 1 243 ? -12.769 86.394 30.844 1.00 30.20 271 ALA D CA 1
ATOM 12464 C C . ALA D 1 243 ? -13.699 85.479 31.637 1.00 30.89 271 ALA D C 1
ATOM 12465 O O . ALA D 1 243 ? -14.709 85.921 32.198 1.00 31.71 271 ALA D O 1
ATOM 12467 N N . ASP D 1 244 ? -13.333 84.186 31.667 1.00 30.78 272 ASP D N 1
ATOM 12468 C CA . ASP D 1 244 ? -13.991 83.182 32.505 1.00 30.73 272 ASP D CA 1
ATOM 12469 C C . ASP D 1 244 ? -13.515 83.275 33.957 1.00 28.41 272 ASP D C 1
ATOM 12470 O O . ASP D 1 244 ? -14.297 83.080 34.895 1.00 29.28 272 ASP D O 1
ATOM 12475 N N . ILE D 1 245 ? -12.217 83.518 34.140 1.00 25.69 273 ILE D N 1
ATOM 12476 C CA . ILE D 1 245 ? -11.556 83.563 35.437 1.00 22.47 273 ILE D CA 1
ATOM 12477 C C . ILE D 1 245 ? -10.672 84.798 35.438 1.00 20.26 273 ILE D C 1
ATOM 12478 O O . ILE D 1 245 ? -10.083 85.143 34.409 1.00 21.38 273 ILE D O 1
ATOM 12483 N N . VAL D 1 246 ? -10.552 85.447 36.590 1.00 20.70 274 VAL D N 1
ATOM 12484 C CA . VAL D 1 246 ? -9.695 86.614 36.714 1.00 21.01 274 VAL D CA 1
ATOM 12485 C C . VAL D 1 246 ? -8.938 86.450 38.024 1.00 20.04 274 VAL D C 1
ATOM 12486 O O . VAL D 1 246 ? -9.555 86.269 39.074 1.00 19.51 274 VAL D O 1
ATOM 12490 N N . THR D 1 247 ? -7.611 86.445 37.962 1.00 18.35 275 THR D N 1
ATOM 12491 C CA . THR D 1 247 ? -6.806 86.473 39.169 1.00 18.64 275 THR D CA 1
ATOM 12492 C C . THR D 1 247 ? -6.160 87.833 39.343 1.00 18.86 275 THR D C 1
ATOM 12493 O O . THR D 1 247 ? -6.021 88.619 38.404 1.00 20.91 275 THR D O 1
ATOM 12497 N N . THR D 1 248 ? -5.773 88.118 40.583 1.00 18.29 276 THR D N 1
ATOM 12498 C CA . THR D 1 248 ? -5.048 89.354 40.854 1.00 19.57 276 THR D CA 1
ATOM 12499 C C . THR D 1 248 ? -4.343 89.227 42.189 1.00 19.74 276 THR D C 1
ATOM 12500 O O . THR D 1 248 ? -4.704 88.399 43.029 1.00 20.17 276 THR D O 1
ATOM 12504 N N . THR D 1 249 ? -3.358 90.087 42.378 1.00 20.08 277 THR D N 1
ATOM 12505 C CA . THR D 1 249 ? -2.845 90.397 43.696 1.00 20.66 277 THR D CA 1
ATOM 12506 C C . THR D 1 249 ? -3.649 91.558 44.287 1.00 21.72 277 THR D C 1
ATOM 12507 O O . THR D 1 249 ? -4.397 92.270 43.601 1.00 22.34 277 THR D O 1
ATOM 12511 N N . THR D 1 250 ? -3.435 91.798 45.567 1.00 21.78 278 THR D N 1
ATOM 12512 C CA . THR D 1 250 ? -4.130 92.853 46.272 1.00 22.55 278 THR D CA 1
ATOM 12513 C C . THR D 1 250 ? -3.204 94.003 46.649 1.00 23.14 278 THR D C 1
ATOM 12514 O O . THR D 1 250 ? -3.677 95.012 47.180 1.00 24.18 278 THR D O 1
ATOM 12518 N N . HIS D 1 251 ? -1.908 93.894 46.331 1.00 23.25 279 HIS D N 1
ATOM 12519 C CA . HIS D 1 251 ? -0.884 94.805 46.824 1.00 23.68 279 HIS D CA 1
ATOM 12520 C C . HIS D 1 251 ? -0.288 95.723 45.772 1.00 25.67 279 HIS D C 1
ATOM 12521 O O . HIS D 1 251 ? 0.658 96.458 46.081 1.00 28.69 279 HIS D O 1
ATOM 12528 N N . LYS D 1 252 ? -0.816 95.738 44.563 1.00 24.54 280 LYS D N 1
ATOM 12529 C CA . LYS D 1 252 ? -0.229 96.536 43.481 1.00 23.71 280 LYS D CA 1
ATOM 12530 C C . LYS D 1 252 ? -1.062 97.797 43.352 1.00 24.67 280 LYS D C 1
ATOM 12531 O O . LYS D 1 252 ? -1.093 98.588 44.303 1.00 24.89 280 LYS D O 1
ATOM 12537 N N . THR D 1 253 ? -1.741 98.013 42.217 1.00 25.61 281 THR D N 1
ATOM 12538 C CA . THR D 1 253 ? -2.544 99.230 42.089 1.00 25.47 281 THR D CA 1
ATOM 12539 C C . THR D 1 253 ? -3.743 99.222 43.024 1.00 25.96 281 THR D C 1
ATOM 12540 O O . THR D 1 253 ? -4.361 100.279 43.212 1.00 25.69 281 THR D O 1
ATOM 12544 N N . LEU D 1 254 ? -4.077 98.059 43.629 1.00 27.09 282 LEU D N 1
ATOM 12545 C CA . LEU D 1 254 ? -5.145 97.994 44.623 1.00 27.58 282 LEU D CA 1
ATOM 12546 C C . LEU D 1 254 ? -4.716 98.490 46.002 1.00 27.72 282 LEU D C 1
ATOM 12547 O O . LEU D 1 254 ? -5.582 98.708 46.863 1.00 29.49 282 LEU D O 1
ATOM 12552 N N . ARG D 1 255 ? -3.417 98.650 46.245 1.00 26.08 283 ARG D N 1
ATOM 12553 C CA . ARG D 1 255 ? -2.940 99.369 47.424 1.00 25.77 283 ARG D CA 1
ATOM 12554 C C . ARG D 1 255 ? -3.387 98.698 48.725 1.00 25.67 283 ARG D C 1
ATOM 12555 O O . ARG D 1 255 ? -3.749 99.370 49.695 1.00 25.70 283 ARG D O 1
ATOM 12563 N N . GLY D 1 256 ? -3.341 97.362 48.745 1.00 25.01 284 GLY D N 1
ATOM 12564 C CA . GLY D 1 256 ? -3.691 96.572 49.900 1.00 24.16 284 GLY D CA 1
ATOM 12565 C C . GLY D 1 256 ? -2.497 95.828 50.471 1.00 23.87 284 GLY D C 1
ATOM 12566 O O . GLY D 1 256 ? -1.345 96.061 50.094 1.00 23.80 284 GLY D O 1
ATOM 12567 N N . ALA D 1 257 ? -2.795 94.908 51.395 1.00 23.10 285 ALA D N 1
ATOM 12568 C CA . ALA D 1 257 ? -1.782 94.004 51.917 1.00 22.58 285 ALA D CA 1
ATOM 12569 C C . ALA D 1 257 ? -1.536 92.889 50.897 1.00 22.67 285 ALA D C 1
ATOM 12570 O O . ALA D 1 257 ? -2.329 92.662 49.976 1.00 23.34 285 ALA D O 1
ATOM 12572 N N . ARG D 1 258 ? -0.416 92.196 51.048 1.00 22.17 286 ARG D N 1
ATOM 12573 C CA . ARG D 1 258 ? -0.044 91.216 50.046 1.00 22.23 286 ARG D CA 1
ATOM 12574 C C . ARG D 1 258 ? -0.928 89.986 50.190 1.00 20.36 286 ARG D C 1
ATOM 12575 O O . ARG D 1 258 ? -0.981 89.380 51.265 1.00 20.77 286 ARG D O 1
ATOM 12583 N N . SER D 1 259 ? -1.603 89.628 49.100 1.00 19.41 287 SER D N 1
ATOM 12584 C CA . SER D 1 259 ? -2.576 88.551 49.050 1.00 19.89 287 SER D CA 1
ATOM 12585 C C . SER D 1 259 ? -2.994 88.368 47.594 1.00 19.63 287 SER D C 1
ATOM 12586 O O . SER D 1 259 ? -2.543 89.086 46.692 1.00 20.92 287 SER D O 1
ATOM 12589 N N . GLY D 1 260 ? -3.878 87.399 47.376 1.00 19.77 288 GLY D N 1
ATOM 12590 C CA . GLY D 1 260 ? -4.414 87.129 46.062 1.00 19.41 288 GLY D CA 1
ATOM 12591 C C . GLY D 1 260 ? -5.919 86.932 46.097 1.00 19.93 288 GLY D C 1
ATOM 12592 O O . GLY D 1 260 ? -6.528 86.666 47.140 1.00 20.98 288 GLY D O 1
ATOM 12593 N N . LEU D 1 261 ? -6.505 87.009 44.909 1.00 18.79 289 LEU D N 1
ATOM 12594 C CA . LEU D 1 261 ? -7.914 86.744 44.725 1.00 18.86 289 LEU D CA 1
ATOM 12595 C C . LEU D 1 261 ? -8.079 85.950 43.443 1.00 18.67 289 LEU D C 1
ATOM 12596 O O . LEU D 1 261 ? -7.280 86.072 42.508 1.00 19.49 289 LEU D O 1
ATOM 12601 N N . ILE D 1 262 ? -9.105 85.110 43.409 1.00 18.97 290 ILE D N 1
ATOM 12602 C CA . ILE D 1 262 ? -9.535 84.451 42.194 1.00 18.16 290 ILE D CA 1
ATOM 12603 C C . ILE D 1 262 ? -11.014 84.708 42.039 1.00 18.52 290 ILE D C 1
ATOM 12604 O O . ILE D 1 262 ? -11.796 84.344 42.918 1.00 17.58 290 ILE D O 1
ATOM 12609 N N . PHE D 1 263 ? -11.393 85.312 40.914 1.00 18.48 291 PHE D N 1
ATOM 12610 C CA . PHE D 1 263 ? -12.779 85.541 40.536 1.00 19.90 291 PHE D CA 1
ATOM 12611 C C . PHE D 1 263 ? -13.161 84.525 39.461 1.00 19.93 291 PHE D C 1
ATOM 12612 O O . PHE D 1 263 ? -12.358 84.197 38.584 1.00 19.35 291 PHE D O 1
ATOM 12620 N N . TYR D 1 264 ? -14.404 84.057 39.513 1.00 20.88 292 TYR D N 1
ATOM 12621 C CA . TYR D 1 264 ? -14.873 83.062 38.570 1.00 21.82 292 TYR D CA 1
ATOM 12622 C C . TYR D 1 264 ? -16.352 83.266 38.284 1.00 24.44 292 TYR D C 1
ATOM 12623 O O . TYR D 1 264 ? -17.104 83.767 39.124 1.00 26.10 292 TYR D O 1
ATOM 12632 N N . ARG D 1 265 ? -16.762 82.848 37.091 1.00 25.76 293 ARG D N 1
ATOM 12633 C CA . ARG D 1 265 ? -18.167 82.920 36.720 1.00 29.26 293 ARG D CA 1
ATOM 12634 C C . ARG D 1 265 ? -18.943 81.828 37.444 1.00 30.60 293 ARG D C 1
ATOM 12635 O O . ARG D 1 265 ? -18.433 80.730 37.688 1.00 30.28 293 ARG D O 1
ATOM 12643 N N . LYS D 1 266 ? -20.189 82.137 37.797 1.00 32.31 294 LYS D N 1
ATOM 12644 C CA . LYS D 1 266 ? -21.066 81.162 38.439 1.00 34.18 294 LYS D CA 1
ATOM 12645 C C . LYS D 1 266 ? -22.482 81.384 37.919 1.00 35.58 294 LYS D C 1
ATOM 12646 O O . LYS D 1 266 ? -22.801 82.447 37.384 1.00 35.69 294 LYS D O 1
ATOM 12652 N N . GLY D 1 267 ? -23.319 80.350 38.021 1.00 36.24 295 GLY D N 1
ATOM 12653 C CA . GLY D 1 267 ? -24.663 80.443 37.473 1.00 36.89 295 GLY D CA 1
ATOM 12654 C C . GLY D 1 267 ? -24.792 79.924 36.050 1.00 37.79 295 GLY D C 1
ATOM 12655 O O . GLY D 1 267 ? -24.102 78.970 35.683 1.00 37.88 295 GLY D O 1
ATOM 12656 N N . VAL D 1 268 ? -25.663 80.528 35.232 1.00 39.12 296 VAL D N 1
ATOM 12657 C CA . VAL D 1 268 ? -25.950 79.996 33.900 1.00 42.14 296 VAL D CA 1
ATOM 12658 C C . VAL D 1 268 ? -24.884 80.436 32.907 1.00 45.14 296 VAL D C 1
ATOM 12659 O O . VAL D 1 268 ? -24.432 81.590 32.921 1.00 46.08 296 VAL D O 1
ATOM 12663 N N . LYS D 1 269 ? -24.492 79.518 32.026 1.00 46.63 297 LYS D N 1
ATOM 12664 C CA . LYS D 1 269 ? -23.662 79.864 30.884 1.00 48.18 297 LYS D CA 1
ATOM 12665 C C . LYS D 1 269 ? -24.552 80.502 29.821 1.00 49.36 297 LYS D C 1
ATOM 12666 O O . LYS D 1 269 ? -24.162 80.620 28.659 1.00 49.93 297 LYS D O 1
ATOM 12672 N N . ILE D 1 279 ? -27.606 75.312 31.109 1.00 43.95 307 ILE D N 1
ATOM 12673 C CA . ILE D 1 279 ? -26.296 74.757 31.455 1.00 43.65 307 ILE D CA 1
ATOM 12674 C C . ILE D 1 279 ? -25.563 75.702 32.413 1.00 42.85 307 ILE D C 1
ATOM 12675 O O . ILE D 1 279 ? -25.471 76.902 32.148 1.00 43.69 307 ILE D O 1
ATOM 12680 N N . PRO D 1 280 ? -25.025 75.170 33.531 1.00 40.91 308 PRO D N 1
ATOM 12681 C CA . PRO D 1 280 ? -24.379 76.049 34.506 1.00 39.53 308 PRO D CA 1
ATOM 12682 C C . PRO D 1 280 ? -22.867 76.087 34.342 1.00 38.04 308 PRO D C 1
ATOM 12683 O O . PRO D 1 280 ? -22.276 75.201 33.717 1.00 38.40 308 PRO D O 1
ATOM 12687 N N . TYR D 1 281 ? -22.235 77.114 34.904 1.00 37.01 309 TYR D N 1
ATOM 12688 C CA . TYR D 1 281 ? -20.783 77.138 35.030 1.00 35.82 309 TYR D CA 1
ATOM 12689 C C . TYR D 1 281 ? -20.333 76.137 36.090 1.00 35.33 309 TYR D C 1
ATOM 12690 O O . TYR D 1 281 ? -21.078 75.816 37.016 1.00 36.78 309 TYR D O 1
ATOM 12699 N N . THR D 1 282 ? -19.090 75.643 35.960 1.00 33.99 310 THR D N 1
ATOM 12700 C CA . THR D 1 282 ? -18.558 74.644 36.885 1.00 32.54 310 THR D CA 1
ATOM 12701 C C . THR D 1 282 ? -17.182 75.038 37.423 1.00 30.66 310 THR D C 1
ATOM 12702 O O . THR D 1 282 ? -16.357 74.170 37.734 1.00 30.95 310 THR D O 1
ATOM 12706 N N . PHE D 1 283 ? -16.916 76.338 37.557 1.00 28.44 311 PHE D N 1
ATOM 12707 C CA . PHE D 1 283 ? -15.629 76.769 38.088 1.00 27.04 311 PHE D CA 1
ATOM 12708 C C . PHE D 1 283 ? -15.624 76.762 39.612 1.00 26.19 311 PHE D C 1
ATOM 12709 O O . PHE D 1 283 ? -14.626 76.374 40.222 1.00 26.95 311 PHE D O 1
ATOM 12717 N N . GLU D 1 284 ? -16.748 77.139 40.232 1.00 26.41 312 GLU D N 1
ATOM 12718 C CA . GLU D 1 284 ? -16.755 77.511 41.644 1.00 25.55 312 GLU D CA 1
ATOM 12719 C C . GLU D 1 284 ? -16.268 76.378 42.527 1.00 23.87 312 GLU D C 1
ATOM 12720 O O . GLU D 1 284 ? -15.353 76.560 43.328 1.00 24.43 312 GLU D O 1
ATOM 12726 N N . ASP D 1 285 ? -16.875 75.199 42.407 1.00 23.20 313 ASP D N 1
ATOM 12727 C CA . ASP D 1 285 ? -16.475 74.092 43.268 1.00 22.97 313 ASP D CA 1
ATOM 12728 C C . ASP D 1 285 ? -15.031 73.678 43.006 1.00 21.25 313 ASP D C 1
ATOM 12729 O O . ASP D 1 285 ? -14.292 73.355 43.946 1.00 20.92 313 ASP D O 1
ATOM 12734 N N . ARG D 1 286 ? -14.608 73.659 41.734 1.00 20.66 314 ARG D N 1
ATOM 12735 C CA . ARG D 1 286 ? -13.246 73.243 41.417 1.00 20.47 314 ARG D CA 1
ATOM 12736 C C . ARG D 1 286 ? -12.222 74.251 41.909 1.00 19.33 314 ARG D C 1
ATOM 12737 O O . ARG D 1 286 ? -11.166 73.868 42.435 1.00 18.03 314 ARG D O 1
ATOM 12745 N N . ILE D 1 287 ? -12.506 75.546 41.729 1.00 19.36 315 ILE D N 1
ATOM 12746 C CA . ILE D 1 287 ? -11.589 76.587 42.201 1.00 19.56 315 ILE D CA 1
ATOM 12747 C C . ILE D 1 287 ? -11.435 76.522 43.717 1.00 18.81 315 ILE D C 1
ATOM 12748 O O . ILE D 1 287 ? -10.322 76.504 44.259 1.00 18.06 315 ILE D O 1
ATOM 12753 N N . ASN D 1 288 ? -12.552 76.496 44.432 1.00 19.46 316 ASN D N 1
ATOM 12754 C CA . ASN D 1 288 ? -12.471 76.482 45.889 1.00 19.20 316 ASN D CA 1
ATOM 12755 C C . ASN D 1 288 ? -11.751 75.237 46.404 1.00 17.96 316 ASN D C 1
ATOM 12756 O O . ASN D 1 288 ? -10.932 75.327 47.329 1.00 19.23 316 ASN D O 1
ATOM 12761 N N . PHE D 1 289 ? -12.037 74.071 45.824 1.00 15.42 317 PHE D N 1
ATOM 12762 C CA . PHE D 1 289 ? -11.353 72.860 46.237 1.00 16.14 317 PHE D CA 1
ATOM 12763 C C . PHE D 1 289 ? -9.849 72.960 45.975 1.00 13.83 317 PHE D C 1
ATOM 12764 O O . PHE D 1 289 ? -9.039 72.532 46.807 1.00 15.93 317 PHE D O 1
ATOM 12772 N N . ALA D 1 290 ? -9.450 73.559 44.849 1.00 14.38 318 ALA D N 1
ATOM 12773 C CA . ALA D 1 290 ? -8.021 73.645 44.550 1.00 13.70 318 ALA D CA 1
ATOM 12774 C C . ALA D 1 290 ? -7.289 74.466 45.594 1.00 14.29 318 ALA D C 1
ATOM 12775 O O . ALA D 1 290 ? -6.167 74.113 46.013 1.00 15.73 318 ALA D O 1
ATOM 12777 N N . VAL D 1 291 ? -7.868 75.587 45.989 1.00 15.31 319 VAL D N 1
ATOM 12778 C CA . VAL D 1 291 ? -7.243 76.396 47.018 1.00 16.42 319 VAL D CA 1
ATOM 12779 C C . VAL D 1 291 ? -7.169 75.622 48.334 1.00 15.65 319 VAL D C 1
ATOM 12780 O O . VAL D 1 291 ? -6.128 75.579 48.991 1.00 17.73 319 VAL D O 1
ATOM 12784 N N . PHE D 1 292 ? -8.297 75.054 48.782 1.00 15.74 320 PHE D N 1
ATOM 12785 C CA . PHE D 1 292 ? -8.277 74.232 49.957 1.00 14.92 320 PHE D CA 1
ATOM 12786 C C . PHE D 1 292 ? -9.337 73.150 49.736 1.00 16.47 320 PHE D C 1
ATOM 12787 O O . PHE D 1 292 ? -10.517 73.503 49.504 1.00 17.49 320 PHE D O 1
ATOM 12795 N N . PRO D 1 293 ? -9.003 71.845 49.905 1.00 15.50 321 PRO D N 1
ATOM 12796 C CA . PRO D 1 293 ? -7.796 71.305 50.531 1.00 16.31 321 PRO D CA 1
ATOM 12797 C C . PRO D 1 293 ? -6.630 71.035 49.615 1.00 16.63 321 PRO D C 1
ATOM 12798 O O . PRO D 1 293 ? -5.627 70.551 50.125 1.00 18.27 321 PRO D O 1
ATOM 12802 N N . SER D 1 294 ? -6.650 71.279 48.313 1.00 16.42 322 SER D N 1
ATOM 12803 C CA . SER D 1 294 ? -5.551 70.761 47.516 1.00 15.55 322 SER D CA 1
ATOM 12804 C C . SER D 1 294 ? -4.230 71.477 47.802 1.00 15.37 322 SER D C 1
ATOM 12805 O O . SER D 1 294 ? -3.177 70.814 47.926 1.00 17.13 322 SER D O 1
ATOM 12808 N N . LEU D 1 295 ? -4.222 72.810 47.759 1.00 15.02 323 LEU D N 1
ATOM 12809 C CA . LEU D 1 295 ? -2.966 73.543 47.685 1.00 14.73 323 LEU D CA 1
ATOM 12810 C C . LEU D 1 295 ? -2.583 74.198 48.996 1.00 14.82 323 LEU D C 1
ATOM 12811 O O . LEU D 1 295 ? -1.447 74.043 49.458 1.00 16.64 323 LEU D O 1
ATOM 12816 N N . GLN D 1 296 ? -3.514 74.874 49.651 1.00 15.86 324 GLN D N 1
ATOM 12817 C CA . GLN D 1 296 ? -3.200 75.679 50.827 1.00 16.30 324 GLN D CA 1
ATOM 12818 C C . GLN D 1 296 ? -3.650 74.999 52.111 1.00 17.35 324 GLN D C 1
ATOM 12819 O O . GLN D 1 296 ? -4.283 73.935 52.097 1.00 19.68 324 GLN D O 1
ATOM 12825 N N . GLY D 1 297 ? -3.235 75.580 53.230 1.00 16.75 325 GLY D N 1
ATOM 12826 C CA . GLY D 1 297 ? -3.704 75.126 54.519 1.00 16.83 325 GLY D CA 1
ATOM 12827 C C . GLY D 1 297 ? -4.649 76.162 55.099 1.00 17.26 325 GLY D C 1
ATOM 12828 O O . GLY D 1 297 ? -5.529 76.661 54.400 1.00 17.47 325 GLY D O 1
ATOM 12829 N N . GLY D 1 298 ? -4.460 76.529 56.340 1.00 17.76 326 GLY D N 1
ATOM 12830 C CA . GLY D 1 298 ? -5.327 77.498 56.942 1.00 17.96 326 GLY D CA 1
ATOM 12831 C C . GLY D 1 298 ? -5.184 78.870 56.295 1.00 18.71 326 GLY D C 1
ATOM 12832 O O . GLY D 1 298 ? -4.082 79.316 55.932 1.00 18.20 326 GLY D O 1
ATOM 12833 N N . PRO D 1 299 ? -6.300 79.554 56.085 1.00 18.41 327 PRO D N 1
ATOM 12834 C CA . PRO D 1 299 ? -6.223 80.902 55.519 1.00 18.86 327 PRO D CA 1
ATOM 12835 C C . PRO D 1 299 ? -5.558 81.888 56.467 1.00 18.43 327 PRO D C 1
ATOM 12836 O O . PRO D 1 299 ? -5.445 81.685 57.674 1.00 18.49 327 PRO D O 1
ATOM 12840 N N . HIS D 1 300 ? -5.131 82.997 55.896 1.00 17.96 328 HIS D N 1
ATOM 12841 C CA . HIS D 1 300 ? -4.456 84.025 56.671 1.00 18.61 328 HIS D CA 1
ATOM 12842 C C . HIS D 1 300 ? -5.499 85.095 56.900 1.00 18.83 328 HIS D C 1
ATOM 12843 O O . HIS D 1 300 ? -5.677 86.019 56.096 1.00 18.95 328 HIS D O 1
ATOM 12850 N N . ASN D 1 301 ? -6.227 84.937 58.001 1.00 19.66 329 ASN D N 1
ATOM 12851 C CA . ASN D 1 301 ? -7.393 85.779 58.217 1.00 20.19 329 ASN D CA 1
ATOM 12852 C C . ASN D 1 301 ? -6.998 87.228 58.412 1.00 19.81 329 ASN D C 1
ATOM 12853 O O . ASN D 1 301 ? -7.775 88.120 58.080 1.00 20.90 329 ASN D O 1
ATOM 12858 N N . HIS D 1 302 ? -5.803 87.477 58.938 1.00 18.66 330 HIS D N 1
ATOM 12859 C CA . HIS D 1 302 ? -5.337 88.850 59.061 1.00 18.66 330 HIS D CA 1
ATOM 12860 C C . HIS D 1 302 ? -5.127 89.499 57.695 1.00 19.38 330 HIS D C 1
ATOM 12861 O O . HIS D 1 302 ? -5.440 90.678 57.512 1.00 20.22 330 HIS D O 1
ATOM 12868 N N . ALA D 1 303 ? -4.596 88.751 56.733 1.00 19.76 331 ALA D N 1
ATOM 12869 C CA . ALA D 1 303 ? -4.472 89.265 55.372 1.00 19.75 331 ALA D CA 1
ATOM 12870 C C . ALA D 1 303 ? -5.846 89.453 54.728 1.00 20.18 331 ALA D C 1
ATOM 12871 O O . ALA D 1 303 ? -6.114 90.479 54.088 1.00 20.72 331 ALA D O 1
ATOM 12873 N N . ILE D 1 304 ? -6.746 88.492 54.922 1.00 20.59 332 ILE D N 1
ATOM 12874 C CA . ILE D 1 304 ? -8.102 88.638 54.398 1.00 20.28 332 ILE D CA 1
ATOM 12875 C C . ILE D 1 304 ? -8.741 89.925 54.903 1.00 21.69 332 ILE D C 1
ATOM 12876 O O . ILE D 1 304 ? -9.354 90.683 54.138 1.00 23.02 332 ILE D O 1
ATOM 12881 N N . ALA D 1 305 ? -8.604 90.198 56.203 1.00 21.91 333 ALA D N 1
ATOM 12882 C CA . ALA D 1 305 ? -9.188 91.414 56.776 1.00 21.29 333 ALA D CA 1
ATOM 12883 C C . ALA D 1 305 ? -8.577 92.666 56.159 1.00 21.71 333 ALA D C 1
ATOM 12884 O O . ALA D 1 305 ? -9.292 93.613 55.793 1.00 23.23 333 ALA D O 1
ATOM 12886 N N . ALA D 1 306 ? -7.245 92.710 56.068 1.00 21.15 334 ALA D N 1
ATOM 12887 C CA . ALA D 1 306 ? -6.588 93.879 55.496 1.00 21.95 334 ALA D CA 1
ATOM 12888 C C . ALA D 1 306 ? -7.033 94.105 54.058 1.00 21.94 334 ALA D C 1
ATOM 12889 O O . ALA D 1 306 ? -7.234 95.249 53.631 1.00 22.51 334 ALA D O 1
ATOM 12891 N N . VAL D 1 307 ? -7.198 93.016 53.300 1.00 21.40 335 VAL D N 1
ATOM 12892 C CA . VAL D 1 307 ? -7.673 93.125 51.923 1.00 21.46 335 VAL D CA 1
ATOM 12893 C C . VAL D 1 307 ? -9.082 93.702 51.884 1.00 22.54 335 VAL D C 1
ATOM 12894 O O . VAL D 1 307 ? -9.394 94.557 51.050 1.00 24.47 335 VAL D O 1
ATOM 12898 N N . ALA D 1 308 ? -9.960 93.249 52.773 1.00 22.19 336 ALA D N 1
ATOM 12899 C CA . ALA D 1 308 ? -11.312 93.810 52.806 1.00 22.82 336 ALA D CA 1
ATOM 12900 C C . ALA D 1 308 ? -11.286 95.318 53.075 1.00 24.00 336 ALA D C 1
ATOM 12901 O O . ALA D 1 308 ? -12.059 96.083 52.475 1.00 24.77 336 ALA D O 1
ATOM 12903 N N . VAL D 1 309 ? -10.387 95.767 53.954 1.00 24.62 337 VAL D N 1
ATOM 12904 C CA . VAL D 1 309 ? -10.222 97.204 54.189 1.00 25.14 337 VAL D CA 1
ATOM 12905 C C . VAL D 1 309 ? -9.813 97.929 52.909 1.00 26.15 337 VAL D C 1
ATOM 12906 O O . VAL D 1 309 ? -10.335 99.004 52.588 1.00 27.24 337 VAL D O 1
ATOM 12910 N N . ALA D 1 310 ? -8.841 97.382 52.179 1.00 25.73 338 ALA D N 1
ATOM 12911 C CA . ALA D 1 310 ? -8.394 98.095 50.991 1.00 25.92 338 ALA D CA 1
ATOM 12912 C C . ALA D 1 310 ? -9.453 98.054 49.894 1.00 25.40 338 ALA D C 1
ATOM 12913 O O . ALA D 1 310 ? -9.581 99.003 49.113 1.00 24.54 338 ALA D O 1
ATOM 12915 N N . LEU D 1 311 ? -10.193 96.949 49.798 1.00 25.80 339 LEU D N 1
ATOM 12916 C CA . LEU D 1 311 ? -11.238 96.855 48.787 1.00 26.85 339 LEU D CA 1
ATOM 12917 C C . LEU D 1 311 ? -12.323 97.887 49.034 1.00 28.16 339 LEU D C 1
ATOM 12918 O O . LEU D 1 311 ? -12.881 98.453 48.088 1.00 28.81 339 LEU D O 1
ATOM 12923 N N . LYS D 1 312 ? -12.637 98.145 50.306 1.00 28.14 340 LYS D N 1
ATOM 12924 C CA . LYS D 1 312 ? -13.567 99.221 50.613 1.00 28.39 340 LYS D CA 1
ATOM 12925 C C . LYS D 1 312 ? -13.015 100.553 50.129 1.00 27.85 340 LYS D C 1
ATOM 12926 O O . LYS D 1 312 ? -13.737 101.346 49.512 1.00 28.93 340 LYS D O 1
ATOM 12932 N N . GLN D 1 313 ? -11.724 100.804 50.370 1.00 27.04 341 GLN D N 1
ATOM 12933 C CA . GLN D 1 313 ? -11.120 102.049 49.900 1.00 27.06 341 GLN D CA 1
ATOM 12934 C C . GLN D 1 313 ? -11.202 102.167 48.385 1.00 27.37 341 GLN D C 1
ATOM 12935 O O . GLN D 1 313 ? -11.371 103.272 47.850 1.00 27.73 341 GLN D O 1
ATOM 12941 N N . ALA D 1 314 ? -11.102 101.036 47.675 1.00 27.27 342 ALA D N 1
ATOM 12942 C CA . ALA D 1 314 ? -11.054 101.055 46.223 1.00 27.65 342 ALA D CA 1
ATOM 12943 C C . ALA D 1 314 ? -12.406 101.333 45.597 1.00 28.51 342 ALA D C 1
ATOM 12944 O O . ALA D 1 314 ? -12.473 101.562 44.379 1.00 28.33 342 ALA D O 1
ATOM 12946 N N . CYS D 1 315 ? -13.476 101.276 46.391 1.00 30.42 343 CYS D N 1
ATOM 12947 C CA . CYS D 1 315 ? -14.829 101.534 45.923 1.00 32.57 343 CYS D CA 1
ATOM 12948 C C . CYS D 1 315 ? -15.178 103.020 45.889 1.00 33.78 343 CYS D C 1
ATOM 12949 O O . CYS D 1 315 ? -16.208 103.369 45.299 1.00 34.85 343 CYS D O 1
ATOM 12952 N N . THR D 1 316 ? -14.355 103.889 46.484 1.00 34.23 344 THR D N 1
ATOM 12953 C CA . THR D 1 316 ? -14.702 105.286 46.747 1.00 34.10 344 THR D CA 1
ATOM 12954 C C . THR D 1 316 ? -14.369 106.178 45.565 1.00 33.49 344 THR D C 1
ATOM 12955 O O . THR D 1 316 ? -13.644 105.796 44.650 1.00 32.77 344 THR D O 1
ATOM 12959 N N . PRO D 1 317 ? -14.895 107.414 45.567 1.00 33.22 345 PRO D N 1
ATOM 12960 C CA . PRO D 1 317 ? -14.439 108.423 44.589 1.00 32.97 345 PRO D CA 1
ATOM 12961 C C . PRO D 1 317 ? -12.979 108.814 44.768 1.00 32.90 345 PRO D C 1
ATOM 12962 O O . PRO D 1 317 ? -12.287 109.106 43.783 1.00 34.11 345 PRO D O 1
ATOM 12966 N N . MET D 1 318 ? -12.491 108.832 46.009 1.00 31.15 346 MET D N 1
ATOM 12967 C CA . MET D 1 318 ? -11.076 109.080 46.258 1.00 30.90 346 MET D CA 1
ATOM 12968 C C . MET D 1 318 ? -10.202 108.154 45.434 1.00 29.08 346 MET D C 1
ATOM 12969 O O . MET D 1 318 ? -9.152 108.564 44.924 1.00 29.55 346 MET D O 1
ATOM 12974 N N . PHE D 1 319 ? -10.593 106.893 45.335 1.00 27.93 347 PHE D N 1
ATOM 12975 C CA . PHE D 1 319 ? -9.749 105.930 44.646 1.00 27.47 347 PHE D CA 1
ATOM 12976 C C . PHE D 1 319 ? -9.863 106.071 43.135 1.00 28.24 347 PHE D C 1
ATOM 12977 O O . PHE D 1 319 ? -8.887 105.824 42.413 1.00 28.29 347 PHE D O 1
ATOM 12985 N N . ARG D 1 320 ? -11.030 106.480 42.632 1.00 29.24 348 ARG D N 1
ATOM 12986 C CA . ARG D 1 320 ? -11.114 106.783 41.211 1.00 30.46 348 ARG D CA 1
ATOM 12987 C C . ARG D 1 320 ? -10.232 107.979 40.857 1.00 30.33 348 ARG D C 1
ATOM 12988 O O . ARG D 1 320 ? -9.582 107.982 39.799 1.00 30.81 348 ARG D O 1
ATOM 12996 N N . GLU D 1 321 ? -10.185 109.001 41.725 1.00 30.88 349 GLU D N 1
ATOM 12997 C CA . GLU D 1 321 ? -9.303 110.122 41.423 1.00 31.64 349 GLU D CA 1
ATOM 12998 C C . GLU D 1 321 ? -7.839 109.709 41.514 1.00 29.69 349 GLU D C 1
ATOM 12999 O O . GLU D 1 321 ? -7.020 110.152 40.702 1.00 29.65 349 GLU D O 1
ATOM 13005 N N . TYR D 1 322 ? -7.485 108.884 42.505 1.00 27.85 350 TYR D N 1
ATOM 13006 C CA . TYR D 1 322 ? -6.127 108.351 42.564 1.00 26.54 350 TYR D CA 1
ATOM 13007 C C . TYR D 1 322 ? -5.780 107.623 41.271 1.00 26.15 350 TYR D C 1
ATOM 13008 O O . TYR D 1 322 ? -4.705 107.830 40.694 1.00 26.74 350 TYR D O 1
ATOM 13017 N N . SER D 1 323 ? -6.678 106.763 40.794 1.00 26.04 351 SER D N 1
ATOM 13018 C CA . SER D 1 323 ? -6.350 105.960 39.622 1.00 25.85 351 SER D CA 1
ATOM 13019 C C . SER D 1 323 ? -6.225 106.834 38.375 1.00 26.81 351 SER D C 1
ATOM 13020 O O . SER D 1 323 ? -5.374 106.574 37.518 1.00 27.28 351 SER D O 1
ATOM 13023 N N . LEU D 1 324 ? -7.053 107.876 38.254 1.00 27.79 352 LEU D N 1
ATOM 13024 C CA . LEU D 1 324 ? -6.907 108.802 37.131 1.00 28.45 352 LEU D CA 1
ATOM 13025 C C . LEU D 1 324 ? -5.555 109.496 37.178 1.00 28.77 352 LEU D C 1
ATOM 13026 O O . LEU D 1 324 ? -4.887 109.646 36.145 1.00 29.69 352 LEU D O 1
ATOM 13031 N N . GLN D 1 325 ? -5.119 109.891 38.376 1.00 28.61 353 GLN D N 1
ATOM 13032 C CA . GLN D 1 325 ? -3.831 110.558 38.513 1.00 27.73 353 GLN D CA 1
ATOM 13033 C C . GLN D 1 325 ? -2.693 109.599 38.202 1.00 26.37 353 GLN D C 1
ATOM 13034 O O . GLN D 1 325 ? -1.659 110.023 37.681 1.00 27.55 353 GLN D O 1
ATOM 13040 N N . VAL D 1 326 ? -2.863 108.299 38.489 1.00 25.27 354 VAL D N 1
ATOM 13041 C CA . VAL D 1 326 ? -1.859 107.304 38.111 1.00 24.11 354 VAL D CA 1
ATOM 13042 C C . VAL D 1 326 ? -1.643 107.326 36.603 1.00 24.80 354 VAL D C 1
ATOM 13043 O O . VAL D 1 326 ? -0.504 107.409 36.121 1.00 25.35 354 VAL D O 1
ATOM 13047 N N . LEU D 1 327 ? -2.732 107.299 35.830 1.00 24.96 355 LEU D N 1
ATOM 13048 C CA . LEU D 1 327 ? -2.591 107.318 34.372 1.00 26.74 355 LEU D CA 1
ATOM 13049 C C . LEU D 1 327 ? -1.970 108.629 33.911 1.00 27.61 355 LEU D C 1
ATOM 13050 O O . LEU D 1 327 ? -1.034 108.641 33.100 1.00 27.97 355 LEU D O 1
ATOM 13055 N N . LYS D 1 328 ? -2.525 109.754 34.371 1.00 29.21 356 LYS D N 1
ATOM 13056 C CA . LYS D 1 328 ? -1.970 111.063 34.035 1.00 29.32 356 LYS D CA 1
ATOM 13057 C C . LYS D 1 328 ? -0.486 111.141 34.381 1.00 27.79 356 LYS D C 1
ATOM 13058 O O . LYS D 1 328 ? 0.311 111.683 33.613 1.00 28.42 356 LYS D O 1
ATOM 13064 N N . ASN D 1 329 ? -0.094 110.594 35.533 1.00 26.64 357 ASN D N 1
ATOM 13065 C CA . ASN D 1 329 ? 1.307 110.658 35.954 1.00 26.65 357 ASN D CA 1
ATOM 13066 C C . ASN D 1 329 ? 2.195 109.784 35.078 1.00 27.26 357 ASN D C 1
ATOM 13067 O O . ASN D 1 329 ? 3.319 110.177 34.726 1.00 27.76 357 ASN D O 1
ATOM 13072 N N . ALA D 1 330 ? 1.717 108.595 34.709 1.00 27.06 358 ALA D N 1
ATOM 13073 C CA . ALA D 1 330 ? 2.501 107.750 33.819 1.00 27.43 358 ALA D CA 1
ATOM 13074 C C . ALA D 1 330 ? 2.690 108.418 32.466 1.00 28.57 358 ALA D C 1
ATOM 13075 O O . ALA D 1 330 ? 3.797 108.413 31.912 1.00 28.60 358 ALA D O 1
ATOM 13077 N N . ARG D 1 331 ? 1.616 109.010 31.927 1.00 30.35 359 ARG D N 1
ATOM 13078 C CA . ARG D 1 331 ? 1.694 109.754 30.667 1.00 31.69 359 ARG D CA 1
ATOM 13079 C C . ARG D 1 331 ? 2.660 110.921 30.771 1.00 31.24 359 ARG D C 1
ATOM 13080 O O . ARG D 1 331 ? 3.402 111.210 29.822 1.00 31.46 359 ARG D O 1
ATOM 13088 N N . ALA D 1 332 ? 2.631 111.638 31.894 1.00 30.72 360 ALA D N 1
ATOM 13089 C CA . ALA D 1 332 ? 3.532 112.773 32.049 1.00 31.14 360 ALA D CA 1
ATOM 13090 C C . ALA D 1 332 ? 4.981 112.300 32.120 1.00 31.28 360 ALA D C 1
ATOM 13091 O O . ALA D 1 332 ? 5.888 112.966 31.594 1.00 31.95 360 ALA D O 1
ATOM 13093 N N . MET D 1 333 ? 5.215 111.164 32.784 1.00 30.80 361 MET D N 1
ATOM 13094 C CA . MET D 1 333 ? 6.549 110.570 32.800 1.00 30.51 361 MET D CA 1
ATOM 13095 C C . MET D 1 333 ? 6.987 110.184 31.395 1.00 30.67 361 MET D C 1
ATOM 13096 O O . MET D 1 333 ? 8.126 110.450 30.989 1.00 31.26 361 MET D O 1
ATOM 13101 N N . ALA D 1 334 ? 6.093 109.543 30.639 1.00 30.41 362 ALA D N 1
ATOM 13102 C CA . ALA D 1 334 ? 6.421 109.165 29.271 1.00 30.96 362 ALA D CA 1
ATOM 13103 C C . ALA D 1 334 ? 6.787 110.387 28.442 1.00 30.99 362 ALA D C 1
ATOM 13104 O O . ALA D 1 334 ? 7.794 110.390 27.720 1.00 31.48 362 ALA D O 1
ATOM 13106 N N . ASP D 1 335 ? 5.983 111.443 28.531 1.00 30.99 363 ASP D N 1
ATOM 13107 C CA . ASP D 1 335 ? 6.232 112.597 27.676 1.00 31.77 363 ASP D CA 1
ATOM 13108 C C . ASP D 1 335 ? 7.549 113.267 28.039 1.00 31.10 363 ASP D C 1
ATOM 13109 O O . ASP D 1 335 ? 8.311 113.665 27.149 1.00 31.52 363 ASP D O 1
ATOM 13114 N N . ALA D 1 336 ? 7.850 113.366 29.337 1.00 30.32 364 ALA D N 1
ATOM 13115 C CA . ALA D 1 336 ? 9.103 113.975 29.769 1.00 30.15 364 ALA D CA 1
ATOM 13116 C C . ALA D 1 336 ? 10.298 113.162 29.302 1.00 29.17 364 ALA D C 1
ATOM 13117 O O . ALA D 1 336 ? 11.342 113.720 28.947 1.00 30.63 364 ALA D O 1
ATOM 13119 N N . LEU D 1 337 ? 10.167 111.841 29.283 1.00 28.65 365 LEU D N 1
ATOM 13120 C CA . LEU D 1 337 ? 11.241 111.012 28.750 1.00 27.89 365 LEU D CA 1
ATOM 13121 C C . LEU D 1 337 ? 11.403 111.219 27.245 1.00 28.21 365 LEU D C 1
ATOM 13122 O O . LEU D 1 337 ? 12.528 111.376 26.752 1.00 28.23 365 LEU D O 1
ATOM 13127 N N . LEU D 1 338 ? 10.291 111.226 26.495 1.00 28.45 366 LEU D N 1
ATOM 13128 C CA . LEU D 1 338 ? 10.378 111.443 25.055 1.00 30.01 366 LEU D CA 1
ATOM 13129 C C . LEU D 1 338 ? 10.982 112.808 24.757 1.00 30.95 366 LEU D C 1
ATOM 13130 O O . LEU D 1 338 ? 11.807 112.948 23.845 1.00 31.27 366 LEU D O 1
ATOM 13135 N N . GLU D 1 339 ? 10.598 113.824 25.531 1.00 31.95 367 GLU D N 1
ATOM 13136 C CA . GLU D 1 339 ? 11.156 115.162 25.341 1.00 33.62 367 GLU D CA 1
ATOM 13137 C C . GLU D 1 339 ? 12.665 115.184 25.554 1.00 32.75 367 GLU D C 1
ATOM 13138 O O . GLU D 1 339 ? 13.352 116.056 25.014 1.00 32.30 367 GLU D O 1
ATOM 13144 N N . ARG D 1 340 ? 13.193 114.268 26.362 1.00 33.17 368 ARG D N 1
ATOM 13145 C CA . ARG D 1 340 ? 14.620 114.216 26.655 1.00 33.91 368 ARG D CA 1
ATOM 13146 C C . ARG D 1 340 ? 15.349 113.191 25.798 1.00 32.51 368 ARG D C 1
ATOM 13147 O O . ARG D 1 340 ? 16.492 112.835 26.107 1.00 33.44 368 ARG D O 1
ATOM 13155 N N . GLY D 1 341 ? 14.710 112.701 24.739 1.00 30.36 369 GLY D N 1
ATOM 13156 C CA . GLY D 1 341 ? 15.368 111.878 23.746 1.00 28.79 369 GLY D CA 1
ATOM 13157 C C . GLY D 1 341 ? 15.435 110.409 24.075 1.00 27.66 369 GLY D C 1
ATOM 13158 O O . GLY D 1 341 ? 16.211 109.688 23.437 1.00 26.14 369 GLY D O 1
ATOM 13159 N N . TYR D 1 342 ? 14.676 109.944 25.069 1.00 28.29 370 TYR D N 1
ATOM 13160 C CA . TYR D 1 342 ? 14.529 108.519 25.317 1.00 28.45 370 TYR D CA 1
ATOM 13161 C C . TYR D 1 342 ? 13.499 107.920 24.369 1.00 29.34 370 TYR D C 1
ATOM 13162 O O . TYR D 1 342 ? 12.720 108.624 23.718 1.00 29.13 370 TYR D O 1
ATOM 13171 N N . SER D 1 343 ? 13.514 106.600 24.284 1.00 31.26 371 SER D N 1
ATOM 13172 C CA . SER D 1 343 ? 12.536 105.861 23.503 1.00 33.78 371 SER D CA 1
ATOM 13173 C C . SER D 1 343 ? 11.710 104.990 24.434 1.00 33.03 371 SER D C 1
ATOM 13174 O O . SER D 1 343 ? 12.154 104.629 25.524 1.00 34.41 371 SER D O 1
ATOM 13177 N N . LEU D 1 344 ? 10.481 104.696 24.015 1.00 31.30 372 LEU D N 1
ATOM 13178 C CA . LEU D 1 344 ? 9.534 103.932 24.809 1.00 30.39 372 LEU D CA 1
ATOM 13179 C C . LEU D 1 344 ? 9.092 102.720 24.012 1.00 29.29 372 LEU D C 1
ATOM 13180 O O . LEU D 1 344 ? 8.646 102.855 22.865 1.00 29.64 372 LEU D O 1
ATOM 13185 N N . VAL D 1 345 ? 9.196 101.540 24.623 1.00 28.60 373 VAL D N 1
ATOM 13186 C CA . VAL D 1 345 ? 8.726 100.338 23.951 1.00 27.73 373 VAL D CA 1
ATOM 13187 C C . VAL D 1 345 ? 7.227 100.454 23.751 1.00 27.46 373 VAL D C 1
ATOM 13188 O O . VAL D 1 345 ? 6.486 100.811 24.682 1.00 27.42 373 VAL D O 1
ATOM 13192 N N . SER D 1 346 ? 6.780 100.171 22.523 1.00 28.59 374 SER D N 1
ATOM 13193 C CA . SER D 1 346 ? 5.434 100.428 22.024 1.00 29.69 374 SER D CA 1
ATOM 13194 C C . SER D 1 346 ? 5.170 101.915 21.836 1.00 30.75 374 SER D C 1
ATOM 13195 O O . SER D 1 346 ? 4.038 102.299 21.529 1.00 31.89 374 SER D O 1
ATOM 13198 N N . GLY D 1 347 ? 6.194 102.762 22.012 1.00 30.95 375 GLY D N 1
ATOM 13199 C CA . GLY D 1 347 ? 6.120 104.183 21.732 1.00 30.84 375 GLY D CA 1
ATOM 13200 C C . GLY D 1 347 ? 5.453 105.043 22.786 1.00 30.51 375 GLY D C 1
ATOM 13201 O O . GLY D 1 347 ? 5.338 106.253 22.571 1.00 32.08 375 GLY D O 1
ATOM 13202 N N . GLY D 1 348 ? 5.014 104.481 23.910 1.00 28.73 376 GLY D N 1
ATOM 13203 C CA . GLY D 1 348 ? 4.212 105.240 24.852 1.00 27.79 376 GLY D CA 1
ATOM 13204 C C . GLY D 1 348 ? 3.544 104.329 25.869 1.00 27.37 376 GLY D C 1
ATOM 13205 O O . GLY D 1 348 ? 3.882 103.151 25.973 1.00 28.25 376 GLY D O 1
ATOM 13206 N N . THR D 1 349 ? 2.578 104.893 26.613 1.00 26.96 377 THR D N 1
ATOM 13207 C CA . THR D 1 349 ? 1.819 104.115 27.583 1.00 26.95 377 THR D CA 1
ATOM 13208 C C . THR D 1 349 ? 0.325 104.433 27.559 1.00 28.03 377 THR D C 1
ATOM 13209 O O . THR D 1 349 ? -0.101 105.535 27.207 1.00 29.08 377 THR D O 1
ATOM 13213 N N . ASP D 1 350 ? -0.461 103.441 27.968 1.00 28.41 378 ASP D N 1
ATOM 13214 C CA . ASP D 1 350 ? -1.884 103.584 28.249 1.00 28.93 378 ASP D CA 1
ATOM 13215 C C . ASP D 1 350 ? -2.226 103.122 29.664 1.00 27.37 378 ASP D C 1
ATOM 13216 O O . ASP D 1 350 ? -3.412 102.992 30.010 1.00 27.43 378 ASP D O 1
ATOM 13221 N N . ASN D 1 351 ? -1.235 102.857 30.495 1.00 25.95 379 ASN D N 1
ATOM 13222 C CA . ASN D 1 351 ? -1.582 102.409 31.841 1.00 24.99 379 ASN D CA 1
ATOM 13223 C C . ASN D 1 351 ? -0.672 103.053 32.873 1.00 24.49 379 ASN D C 1
ATOM 13224 O O . ASN D 1 351 ? -0.317 104.231 32.725 1.00 25.19 379 ASN D O 1
ATOM 13229 N N . HIS D 1 352 ? -0.353 102.340 33.956 1.00 23.93 380 HIS D N 1
ATOM 13230 C CA . HIS D 1 352 ? 0.340 102.924 35.099 1.00 22.54 380 HIS D CA 1
ATOM 13231 C C . HIS D 1 352 ? 1.860 102.923 34.947 1.00 22.74 380 HIS D C 1
ATOM 13232 O O . HIS D 1 352 ? 2.558 103.417 35.840 1.00 24.37 380 HIS D O 1
ATOM 13239 N N . LEU D 1 353 ? 2.398 102.360 33.862 1.00 23.16 381 LEU D N 1
ATOM 13240 C CA . LEU D 1 353 ? 3.836 102.146 33.752 1.00 22.50 381 LEU D CA 1
ATOM 13241 C C . LEU D 1 353 ? 4.329 102.572 32.373 1.00 23.26 381 LEU D C 1
ATOM 13242 O O . LEU D 1 353 ? 3.556 102.822 31.432 1.00 24.33 381 LEU D O 1
ATOM 13247 N N . VAL D 1 354 ? 5.651 102.685 32.273 1.00 24.72 382 VAL D N 1
ATOM 13248 C CA . VAL D 1 354 ? 6.313 103.000 31.015 1.00 26.06 382 VAL D CA 1
ATOM 13249 C C . VAL D 1 354 ? 7.543 102.115 30.880 1.00 25.69 382 VAL D C 1
ATOM 13250 O O . VAL D 1 354 ? 8.240 101.830 31.866 1.00 26.13 382 VAL D O 1
ATOM 13254 N N . LEU D 1 355 ? 7.782 101.661 29.660 1.00 26.39 383 LEU D N 1
ATOM 13255 C CA . LEU D 1 355 ? 8.879 100.760 29.335 1.00 26.93 383 LEU D CA 1
ATOM 13256 C C . LEU D 1 355 ? 9.876 101.596 28.547 1.00 28.77 383 LEU D C 1
ATOM 13257 O O . LEU D 1 355 ? 9.679 101.860 27.359 1.00 28.86 383 LEU D O 1
ATOM 13262 N N . VAL D 1 356 ? 10.948 102.001 29.214 1.00 30.92 384 VAL D N 1
ATOM 13263 C CA . VAL D 1 356 ? 11.991 102.836 28.631 1.00 32.61 384 VAL D CA 1
ATOM 13264 C C . VAL D 1 356 ? 12.992 101.957 27.904 1.00 33.79 384 VAL D C 1
ATOM 13265 O O . VAL D 1 356 ? 13.434 100.929 28.434 1.00 34.30 384 VAL D O 1
ATOM 13269 N N . ASP D 1 357 ? 13.375 102.373 26.702 1.00 34.77 385 ASP D N 1
ATOM 13270 C CA . ASP D 1 357 ? 14.430 101.722 25.937 1.00 36.08 385 ASP D CA 1
ATOM 13271 C C . ASP D 1 357 ? 15.596 102.699 25.953 1.00 37.00 385 ASP D C 1
ATOM 13272 O O . ASP D 1 357 ? 15.497 103.787 25.376 1.00 36.98 385 ASP D O 1
ATOM 13277 N N . LEU D 1 358 ? 16.689 102.321 26.627 1.00 38.54 386 LEU D N 1
ATOM 13278 C CA . LEU D 1 358 ? 17.843 103.193 26.824 1.00 40.00 386 LEU D CA 1
ATOM 13279 C C . LEU D 1 358 ? 18.959 102.983 25.806 1.00 41.19 386 LEU D C 1
ATOM 13280 O O . LEU D 1 358 ? 19.907 103.775 25.781 1.00 40.89 386 LEU D O 1
ATOM 13285 N N . ARG D 1 359 ? 18.894 101.941 24.981 1.00 42.86 387 ARG D N 1
ATOM 13286 C CA . ARG D 1 359 ? 19.981 101.702 24.037 1.00 44.56 387 ARG D CA 1
ATOM 13287 C C . ARG D 1 359 ? 20.199 102.899 23.115 1.00 45.48 387 ARG D C 1
ATOM 13288 O O . ARG D 1 359 ? 21.365 103.187 22.784 1.00 46.02 387 ARG D O 1
ATOM 13296 N N . PRO D 1 360 ? 19.152 103.633 22.672 1.00 45.82 388 PRO D N 1
ATOM 13297 C CA . PRO D 1 360 ? 19.355 104.876 21.930 1.00 46.10 388 PRO D CA 1
ATOM 13298 C C . PRO D 1 360 ? 20.351 105.807 22.613 1.00 44.84 388 PRO D C 1
ATOM 13299 O O . PRO D 1 360 ? 21.197 106.300 21.891 1.00 45.61 388 PRO D O 1
ATOM 13303 N N . LYS D 1 361 ? 20.242 105.994 23.939 1.00 42.96 389 LYS D N 1
ATOM 13304 C CA . LYS D 1 361 ? 21.103 106.921 24.734 1.00 41.43 389 LYS D CA 1
ATOM 13305 C C . LYS D 1 361 ? 22.488 106.307 24.945 1.00 40.10 389 LYS D C 1
ATOM 13306 O O . LYS D 1 361 ? 23.391 107.050 25.324 1.00 40.16 389 LYS D O 1
ATOM 13312 N N . GLY D 1 362 ? 22.661 105.009 24.723 1.00 38.59 390 GLY D N 1
ATOM 13313 C CA . GLY D 1 362 ? 23.966 104.345 24.827 1.00 36.87 390 GLY D CA 1
ATOM 13314 C C . GLY D 1 362 ? 24.214 103.820 26.232 1.00 35.03 390 GLY D C 1
ATOM 13315 O O . GLY D 1 362 ? 25.379 103.748 26.575 1.00 35.71 390 GLY D O 1
ATOM 13316 N N . LEU D 1 363 ? 23.170 103.496 26.997 1.00 33.03 391 LEU D N 1
ATOM 13317 C CA . LEU D 1 363 ? 23.306 102.964 28.351 1.00 30.64 391 LEU D CA 1
ATOM 13318 C C . LEU D 1 363 ? 22.261 101.887 28.581 1.00 30.35 391 LEU D C 1
ATOM 13319 O O . LEU D 1 363 ? 21.073 102.110 28.324 1.00 32.09 391 LEU D O 1
ATOM 13324 N N . ASP D 1 364 ? 22.693 100.746 29.091 1.00 28.39 392 ASP D N 1
ATOM 13325 C CA . ASP D 1 364 ? 21.801 99.623 29.298 1.00 27.80 392 ASP D CA 1
ATOM 13326 C C . ASP D 1 364 ? 21.080 99.745 30.638 1.00 27.75 392 ASP D C 1
ATOM 13327 O O . ASP D 1 364 ? 21.442 100.549 31.505 1.00 27.19 392 ASP D O 1
ATOM 13332 N N . GLY D 1 365 ? 20.052 98.909 30.802 1.00 28.51 393 GLY D N 1
ATOM 13333 C CA . GLY D 1 365 ? 19.226 98.963 31.993 1.00 29.09 393 GLY D CA 1
ATOM 13334 C C . GLY D 1 365 ? 19.901 98.449 33.250 1.00 29.70 393 GLY D C 1
ATOM 13335 O O . GLY D 1 365 ? 19.533 98.854 34.363 1.00 30.45 393 GLY D O 1
ATOM 13336 N N . ALA D 1 366 ? 20.863 97.530 33.114 1.00 29.24 394 ALA D N 1
ATOM 13337 C CA . ALA D 1 366 ? 21.579 97.051 34.295 1.00 29.14 394 ALA D CA 1
ATOM 13338 C C . ALA D 1 366 ? 22.444 98.163 34.884 1.00 29.00 394 ALA D C 1
ATOM 13339 O O . ALA D 1 366 ? 22.426 98.408 36.099 1.00 29.17 394 ALA D O 1
ATOM 13341 N N . ARG D 1 367 ? 23.183 98.874 34.026 1.00 29.37 395 ARG D N 1
ATOM 13342 C CA . ARG D 1 367 ? 23.955 100.018 34.484 1.00 29.33 395 ARG D CA 1
ATOM 13343 C C . ARG D 1 367 ? 23.048 101.099 35.055 1.00 29.87 395 ARG D C 1
ATOM 13344 O O . ARG D 1 367 ? 23.214 101.529 36.200 1.00 29.61 395 ARG D O 1
ATOM 13352 N N . ALA D 1 368 ? 22.100 101.581 34.258 1.00 30.69 396 ALA D N 1
ATOM 13353 C CA . ALA D 1 368 ? 21.239 102.651 34.745 1.00 32.45 396 ALA D CA 1
ATOM 13354 C C . ALA D 1 368 ? 20.572 102.262 36.057 1.00 33.12 396 ALA D C 1
ATOM 13355 O O . ALA D 1 368 ? 20.389 103.098 36.948 1.00 33.40 396 ALA D O 1
ATOM 13357 N N . GLU D 1 369 ? 20.200 100.995 36.200 1.00 33.67 397 GLU D N 1
ATOM 13358 C CA . GLU D 1 369 ? 19.465 100.601 37.391 1.00 33.50 397 GLU D CA 1
ATOM 13359 C C . GLU D 1 369 ? 20.321 100.791 38.626 1.00 32.73 397 GLU D C 1
ATOM 13360 O O . GLU D 1 369 ? 19.839 101.265 39.665 1.00 33.27 397 GLU D O 1
ATOM 13366 N N . ARG D 1 370 ? 21.605 100.461 38.516 1.00 32.29 398 ARG D N 1
ATOM 13367 C CA . ARG D 1 370 ? 22.497 100.561 39.660 1.00 33.20 398 ARG D CA 1
ATOM 13368 C C . ARG D 1 370 ? 22.786 102.019 40.009 1.00 33.32 398 ARG D C 1
ATOM 13369 O O . ARG D 1 370 ? 22.718 102.405 41.187 1.00 33.56 398 ARG D O 1
ATOM 13377 N N . VAL D 1 371 ? 23.094 102.851 38.999 1.00 32.84 399 VAL D N 1
ATOM 13378 C CA . VAL D 1 371 ? 23.326 104.279 39.250 1.00 32.58 399 VAL D CA 1
ATOM 13379 C C . VAL D 1 371 ? 22.125 104.895 39.949 1.00 31.98 399 VAL D C 1
ATOM 13380 O O . VAL D 1 371 ? 22.265 105.667 40.905 1.00 32.56 399 VAL D O 1
ATOM 13384 N N . LEU D 1 372 ? 20.925 104.584 39.462 1.00 31.40 400 LEU D N 1
ATOM 13385 C CA . LEU D 1 372 ? 19.721 105.177 40.029 1.00 30.73 400 LEU D CA 1
ATOM 13386 C C . LEU D 1 372 ? 19.491 104.704 41.458 1.00 30.99 400 LEU D C 1
ATOM 13387 O O . LEU D 1 372 ? 19.095 105.496 42.321 1.00 30.84 400 LEU D O 1
ATOM 13392 N N . GLU D 1 373 ? 19.724 103.415 41.730 1.00 31.72 401 GLU D N 1
ATOM 13393 C CA . GLU D 1 373 ? 19.619 102.921 43.101 1.00 32.98 401 GLU D CA 1
ATOM 13394 C C . GLU D 1 373 ? 20.470 103.756 44.051 1.00 33.76 401 GLU D C 1
ATOM 13395 O O . GLU D 1 373 ? 20.043 104.076 45.172 1.00 33.88 401 GLU D O 1
ATOM 13401 N N . LEU D 1 374 ? 21.693 104.094 43.630 1.00 34.12 402 LEU D N 1
ATOM 13402 C CA . LEU D 1 374 ? 22.618 104.801 44.502 1.00 34.93 402 LEU D CA 1
ATOM 13403 C C . LEU D 1 374 ? 22.252 106.264 44.696 1.00 34.34 402 LEU D C 1
ATOM 13404 O O . LEU D 1 374 ? 22.876 106.929 45.526 1.00 34.90 402 LEU D O 1
ATOM 13409 N N . VAL D 1 375 ? 21.266 106.776 43.972 1.00 33.24 403 VAL D N 1
ATOM 13410 C CA . VAL D 1 375 ? 20.739 108.112 44.230 1.00 32.60 403 VAL D CA 1
ATOM 13411 C C . VAL D 1 375 ? 19.294 108.046 44.726 1.00 32.69 403 VAL D C 1
ATOM 13412 O O . VAL D 1 375 ? 18.575 109.042 44.693 1.00 33.11 403 VAL D O 1
ATOM 13416 N N . SER D 1 376 ? 18.870 106.865 45.189 1.00 32.62 404 SER D N 1
ATOM 13417 C CA . SER D 1 376 ? 17.608 106.678 45.895 1.00 33.93 404 SER D CA 1
ATOM 13418 C C . SER D 1 376 ? 16.400 106.742 44.971 1.00 34.10 404 SER D C 1
ATOM 13419 O O . SER D 1 376 ? 15.316 107.190 45.368 1.00 34.80 404 SER D O 1
ATOM 13422 N N . ILE D 1 377 ? 16.600 106.302 43.735 1.00 32.99 405 ILE D N 1
ATOM 13423 C CA . ILE D 1 377 ? 15.546 106.111 42.747 1.00 31.61 405 ILE D CA 1
ATOM 13424 C C . ILE D 1 377 ? 15.552 104.629 42.429 1.00 32.32 405 ILE D C 1
ATOM 13425 O O . ILE D 1 377 ? 16.544 104.111 41.900 1.00 32.29 405 ILE D O 1
ATOM 13430 N N . THR D 1 378 ? 14.466 103.947 42.759 1.00 32.81 406 THR D N 1
ATOM 13431 C CA . THR D 1 378 ? 14.387 102.503 42.606 1.00 32.58 406 THR D CA 1
ATOM 13432 C C . THR D 1 378 ? 13.559 102.169 41.375 1.00 31.53 406 THR D C 1
ATOM 13433 O O . THR D 1 378 ? 12.361 102.469 41.310 1.00 30.08 406 THR D O 1
ATOM 13437 N N . ALA D 1 379 ? 14.207 101.567 40.403 1.00 32.40 407 ALA D N 1
ATOM 13438 C CA . ALA D 1 379 ? 13.568 101.085 39.193 1.00 32.81 407 ALA D CA 1
ATOM 13439 C C . ALA D 1 379 ? 14.098 99.685 38.931 1.00 32.65 407 ALA D C 1
ATOM 13440 O O . ALA D 1 379 ? 14.905 99.153 39.696 1.00 33.20 407 ALA D O 1
ATOM 13442 N N . ASN D 1 380 ? 13.654 99.067 37.848 1.00 31.91 408 ASN D N 1
ATOM 13443 C CA . ASN D 1 380 ? 14.227 97.771 37.526 1.00 30.71 408 ASN D CA 1
ATOM 13444 C C . ASN D 1 380 ? 14.547 97.665 36.047 1.00 29.77 408 ASN D C 1
ATOM 13445 O O . ASN D 1 380 ? 13.806 98.166 35.191 1.00 29.72 408 ASN D O 1
ATOM 13450 N N . LYS D 1 381 ? 15.695 97.045 35.781 1.00 29.07 409 LYS D N 1
ATOM 13451 C CA . LYS D 1 381 ? 16.097 96.726 34.422 1.00 29.54 409 LYS D CA 1
ATOM 13452 C C . LYS D 1 381 ? 15.052 95.831 33.766 1.00 29.98 409 LYS D C 1
ATOM 13453 O O . LYS D 1 381 ? 14.430 94.980 34.414 1.00 30.60 409 LYS D O 1
ATOM 13459 N N . ASN D 1 382 ? 14.861 96.030 32.458 1.00 30.11 410 ASN D N 1
ATOM 13460 C CA . ASN D 1 382 ? 13.805 95.350 31.724 1.00 29.94 410 ASN D CA 1
ATOM 13461 C C . ASN D 1 382 ? 14.284 95.005 30.327 1.00 29.28 410 ASN D C 1
ATOM 13462 O O . ASN D 1 382 ? 14.878 95.851 29.653 1.00 29.72 410 ASN D O 1
ATOM 13467 N N . THR D 1 383 ? 14.025 93.767 29.899 1.00 28.27 411 THR D N 1
ATOM 13468 C CA . THR D 1 383 ? 14.364 93.343 28.544 1.00 28.58 411 THR D CA 1
ATOM 13469 C C . THR D 1 383 ? 13.539 94.125 27.530 1.00 29.79 411 THR D C 1
ATOM 13470 O O . THR D 1 383 ? 12.350 94.378 27.737 1.00 31.38 411 THR D O 1
ATOM 13474 N N . CYS D 1 384 ? 14.178 94.515 26.436 1.00 30.43 412 CYS D N 1
ATOM 13475 C CA . CYS D 1 384 ? 13.538 95.195 25.319 1.00 32.03 412 CYS D CA 1
ATOM 13476 C C . CYS D 1 384 ? 13.536 94.333 24.065 1.00 32.62 412 CYS D C 1
ATOM 13477 O O . CYS D 1 384 ? 14.445 93.519 23.867 1.00 32.73 412 CYS D O 1
ATOM 13480 N N . PRO D 1 385 ? 12.558 94.520 23.173 1.00 33.21 413 PRO D N 1
ATOM 13481 C CA . PRO D 1 385 ? 12.565 93.779 21.905 1.00 33.99 413 PRO D CA 1
ATOM 13482 C C . PRO D 1 385 ? 13.858 94.014 21.146 1.00 35.19 413 PRO D C 1
ATOM 13483 O O . PRO D 1 385 ? 14.270 95.152 20.927 1.00 35.97 413 PRO D O 1
ATOM 13487 N N . GLY D 1 386 ? 14.502 92.924 20.750 1.00 36.62 414 GLY D N 1
ATOM 13488 C CA . GLY D 1 386 ? 15.763 92.992 20.050 1.00 37.97 414 GLY D CA 1
ATOM 13489 C C . GLY D 1 386 ? 16.986 92.837 20.927 1.00 39.79 414 GLY D C 1
ATOM 13490 O O . GLY D 1 386 ? 18.082 92.625 20.392 1.00 40.69 414 GLY D O 1
ATOM 13491 N N . ASP D 1 387 ? 16.839 92.954 22.248 1.00 40.62 415 ASP D N 1
ATOM 13492 C CA . ASP D 1 387 ? 17.977 92.792 23.140 1.00 42.13 415 ASP D CA 1
ATOM 13493 C C . ASP D 1 387 ? 18.760 91.545 22.763 1.00 43.50 415 ASP D C 1
ATOM 13494 O O . ASP D 1 387 ? 18.198 90.548 22.295 1.00 43.27 415 ASP D O 1
ATOM 13499 N N . ARG D 1 388 ? 20.069 91.607 22.992 1.00 44.94 416 ARG D N 1
ATOM 13500 C CA . ARG D 1 388 ? 20.977 90.515 22.692 1.00 46.79 416 ARG D CA 1
ATOM 13501 C C . ARG D 1 388 ? 21.455 89.756 23.918 1.00 46.72 416 ARG D C 1
ATOM 13502 O O . ARG D 1 388 ? 21.754 88.565 23.804 1.00 47.06 416 ARG D O 1
ATOM 13510 N N . SER D 1 389 ? 21.523 90.396 25.084 1.00 46.48 417 SER D N 1
ATOM 13511 C CA . SER D 1 389 ? 22.016 89.756 26.293 1.00 46.61 417 SER D CA 1
ATOM 13512 C C . SER D 1 389 ? 21.092 90.063 27.461 1.00 46.14 417 SER D C 1
ATOM 13513 O O . SER D 1 389 ? 20.503 91.146 27.549 1.00 45.90 417 SER D O 1
ATOM 13516 N N . ALA D 1 390 ? 20.978 89.090 28.369 1.00 46.06 418 ALA D N 1
ATOM 13517 C CA . ALA D 1 390 ? 20.123 89.254 29.539 1.00 45.75 418 ALA D CA 1
ATOM 13518 C C . ALA D 1 390 ? 20.846 89.978 30.665 1.00 45.45 418 ALA D C 1
ATOM 13519 O O . ALA D 1 390 ? 20.208 90.657 31.479 1.00 45.80 418 ALA D O 1
ATOM 13521 N N . ILE D 1 391 ? 22.172 89.847 30.714 1.00 44.84 419 ILE D N 1
ATOM 13522 C CA . ILE D 1 391 ? 22.978 90.519 31.728 1.00 43.78 419 ILE D CA 1
ATOM 13523 C C . ILE D 1 391 ? 22.911 92.031 31.552 1.00 42.82 419 ILE D C 1
ATOM 13524 O O . ILE D 1 391 ? 23.075 92.789 32.524 1.00 42.36 419 ILE D O 1
ATOM 13529 N N . THR D 1 392 ? 22.648 92.496 30.331 1.00 42.01 420 THR D N 1
ATOM 13530 C CA . THR D 1 392 ? 22.618 93.919 30.004 1.00 41.07 420 THR D CA 1
ATOM 13531 C C . THR D 1 392 ? 21.379 94.232 29.169 1.00 38.97 420 THR D C 1
ATOM 13532 O O . THR D 1 392 ? 21.480 94.647 28.005 1.00 39.08 420 THR D O 1
ATOM 13536 N N . PRO D 1 393 ? 20.188 94.087 29.755 1.00 36.95 421 PRO D N 1
ATOM 13537 C CA . PRO D 1 393 ? 18.957 94.421 29.034 1.00 36.07 421 PRO D CA 1
ATOM 13538 C C . PRO D 1 393 ? 18.941 95.892 28.657 1.00 35.57 421 PRO D C 1
ATOM 13539 O O . PRO D 1 393 ? 19.566 96.733 29.306 1.00 35.77 421 PRO D O 1
ATOM 13543 N N . GLY D 1 394 ? 18.172 96.210 27.619 1.00 34.93 422 GLY D N 1
ATOM 13544 C CA . GLY D 1 394 ? 18.224 97.554 27.075 1.00 34.79 422 GLY D CA 1
ATOM 13545 C C . GLY D 1 394 ? 17.419 98.609 27.814 1.00 34.06 422 GLY D C 1
ATOM 13546 O O . GLY D 1 394 ? 17.585 99.798 27.520 1.00 34.46 422 GLY D O 1
ATOM 13547 N N . GLY D 1 395 ? 16.554 98.229 28.762 1.00 33.15 423 GLY D N 1
ATOM 13548 C CA . GLY D 1 395 ? 15.488 99.104 29.208 1.00 31.82 423 GLY D CA 1
ATOM 13549 C C . GLY D 1 395 ? 15.354 99.196 30.716 1.00 30.14 423 GLY D C 1
ATOM 13550 O O . GLY D 1 395 ? 16.071 98.540 31.480 1.00 31.43 423 GLY D O 1
ATOM 13551 N N . LEU D 1 396 ? 14.423 100.053 31.122 1.00 28.06 424 LEU D N 1
ATOM 13552 C CA . LEU D 1 396 ? 13.938 100.103 32.484 1.00 26.30 424 LEU D CA 1
ATOM 13553 C C . LEU D 1 396 ? 12.416 100.071 32.467 1.00 24.85 424 LEU D C 1
ATOM 13554 O O . LEU D 1 396 ? 11.782 100.664 31.585 1.00 26.48 424 LEU D O 1
ATOM 13559 N N . ARG D 1 397 ? 11.844 99.460 33.497 1.00 23.29 425 ARG D N 1
ATOM 13560 C CA . ARG D 1 397 ? 10.421 99.561 33.795 1.00 23.54 425 ARG D CA 1
ATOM 13561 C C . ARG D 1 397 ? 10.210 100.611 34.895 1.00 24.70 425 ARG D C 1
ATOM 13562 O O . ARG D 1 397 ? 10.769 100.493 35.993 1.00 26.40 425 ARG D O 1
ATOM 13570 N N . LEU D 1 398 ? 9.384 101.615 34.620 1.00 24.87 426 LEU D N 1
ATOM 13571 C CA . LEU D 1 398 ? 9.098 102.695 35.555 1.00 25.27 426 LEU D CA 1
ATOM 13572 C C . LEU D 1 398 ? 7.592 102.754 35.780 1.00 26.19 426 LEU D C 1
ATOM 13573 O O . LEU D 1 398 ? 6.814 102.680 34.829 1.00 28.18 426 LEU D O 1
ATOM 13578 N N . GLY D 1 399 ? 7.178 102.864 37.031 1.00 25.56 427 GLY D N 1
ATOM 13579 C CA . GLY D 1 399 ? 5.771 102.883 37.371 1.00 25.54 427 GLY D CA 1
ATOM 13580 C C . GLY D 1 399 ? 5.434 104.131 38.154 1.00 25.32 427 GLY D C 1
ATOM 13581 O O . GLY D 1 399 ? 6.271 104.665 38.884 1.00 26.87 427 GLY D O 1
ATOM 13582 N N . ALA D 1 400 ? 4.171 104.561 38.045 1.00 24.43 428 ALA D N 1
ATOM 13583 C CA . ALA D 1 400 ? 3.639 105.671 38.816 1.00 24.70 428 ALA D CA 1
ATOM 13584 C C . ALA D 1 400 ? 2.793 105.373 40.059 1.00 24.64 428 ALA D C 1
ATOM 13585 O O . ALA D 1 400 ? 2.504 106.307 40.819 1.00 24.98 428 ALA D O 1
ATOM 13587 N N . PRO D 1 401 ? 2.335 104.142 40.316 1.00 24.17 429 PRO D N 1
ATOM 13588 C CA . PRO D 1 401 ? 1.398 103.988 41.462 1.00 22.91 429 PRO D CA 1
ATOM 13589 C C . PRO D 1 401 ? 1.914 104.441 42.830 1.00 23.21 429 PRO D C 1
ATOM 13590 O O . PRO D 1 401 ? 1.202 105.130 43.589 1.00 23.66 429 PRO D O 1
ATOM 13594 N N . ALA D 1 402 ? 3.129 104.054 43.196 1.00 24.89 430 ALA D N 1
ATOM 13595 C CA . ALA D 1 402 ? 3.593 104.319 44.558 1.00 25.54 430 ALA D CA 1
ATOM 13596 C C . ALA D 1 402 ? 3.672 105.817 44.835 1.00 26.26 430 ALA D C 1
ATOM 13597 O O . ALA D 1 402 ? 3.118 106.306 45.828 1.00 26.47 430 ALA D O 1
ATOM 13599 N N . LEU D 1 403 ? 4.388 106.548 43.989 1.00 27.24 431 LEU D N 1
ATOM 13600 C CA . LEU D 1 403 ? 4.516 107.985 44.197 1.00 27.89 431 LEU D CA 1
ATOM 13601 C C . LEU D 1 403 ? 3.191 108.710 44.023 1.00 27.41 431 LEU D C 1
ATOM 13602 O O . LEU D 1 403 ? 2.975 109.756 44.661 1.00 28.10 431 LEU D O 1
ATOM 13607 N N . THR D 1 404 ? 2.309 108.219 43.146 1.00 26.80 432 THR D N 1
ATOM 13608 C CA . THR D 1 404 ? 0.994 108.852 43.076 1.00 27.36 432 THR D CA 1
ATOM 13609 C C . THR D 1 404 ? 0.302 108.777 44.434 1.00 27.94 432 THR D C 1
ATOM 13610 O O . THR D 1 404 ? -0.375 109.740 44.841 1.00 29.77 432 THR D O 1
ATOM 13614 N N . SER D 1 405 ? 0.538 107.693 45.186 1.00 26.51 433 SER D N 1
ATOM 13615 C CA . SER D 1 405 ? -0.003 107.569 46.540 1.00 26.14 433 SER D CA 1
ATOM 13616 C C . SER D 1 405 ? 0.650 108.522 47.531 1.00 27.07 433 SER D C 1
ATOM 13617 O O . SER D 1 405 ? 0.165 108.650 48.668 1.00 27.74 433 SER D O 1
ATOM 13620 N N . ARG D 1 406 ? 1.745 109.176 47.150 1.00 27.71 434 ARG D N 1
ATOM 13621 C CA . ARG D 1 406 ? 2.320 110.251 47.949 1.00 27.93 434 ARG D CA 1
ATOM 13622 C C . ARG D 1 406 ? 1.902 111.631 47.444 1.00 29.85 434 ARG D C 1
ATOM 13623 O O . ARG D 1 406 ? 2.505 112.644 47.823 1.00 31.18 434 ARG D O 1
ATOM 13631 N N . GLN D 1 407 ? 0.852 111.690 46.627 1.00 30.76 435 GLN D N 1
ATOM 13632 C CA . GLN D 1 407 ? 0.339 112.941 46.057 1.00 32.19 435 GLN D CA 1
ATOM 13633 C C . GLN D 1 407 ? 1.316 113.614 45.088 1.00 32.34 435 GLN D C 1
ATOM 13634 O O . GLN D 1 407 ? 1.276 114.834 44.902 1.00 33.16 435 GLN D O 1
ATOM 13640 N N . PHE D 1 408 ? 2.177 112.836 44.428 1.00 31.50 436 PHE D N 1
ATOM 13641 C CA . PHE D 1 408 ? 2.864 113.376 43.266 1.00 30.91 436 PHE D CA 1
ATOM 13642 C C . PHE D 1 408 ? 1.856 113.678 42.164 1.00 32.48 436 PHE D C 1
ATOM 13643 O O . PHE D 1 408 ? 0.893 112.927 41.958 1.00 32.41 436 PHE D O 1
ATOM 13651 N N . ARG D 1 409 ? 2.110 114.757 41.433 1.00 33.99 437 ARG D N 1
ATOM 13652 C CA . ARG D 1 409 ? 1.351 115.145 40.250 1.00 35.39 437 ARG D CA 1
ATOM 13653 C C . ARG D 1 409 ? 2.288 115.198 39.043 1.00 34.02 437 ARG D C 1
ATOM 13654 O O . ARG D 1 409 ? 3.464 114.830 39.131 1.00 33.09 437 ARG D O 1
ATOM 13662 N N . GLU D 1 410 ? 1.756 115.663 37.904 1.00 34.12 438 GLU D N 1
ATOM 13663 C CA . GLU D 1 410 ? 2.506 115.598 36.653 1.00 35.08 438 GLU D CA 1
ATOM 13664 C C . GLU D 1 410 ? 3.830 116.340 36.766 1.00 35.58 438 GLU D C 1
ATOM 13665 O O . GLU D 1 410 ? 4.876 115.821 36.361 1.00 35.95 438 GLU D O 1
ATOM 13671 N N . ASP D 1 411 ? 3.798 117.570 37.296 1.00 35.84 439 ASP D N 1
ATOM 13672 C CA . ASP D 1 411 ? 5.022 118.356 37.427 1.00 36.53 439 ASP D CA 1
ATOM 13673 C C . ASP D 1 411 ? 6.065 117.629 38.254 1.00 35.05 439 ASP D C 1
ATOM 13674 O O . ASP D 1 411 ? 7.268 117.712 37.970 1.00 35.15 439 ASP D O 1
ATOM 13679 N N . ASP D 1 412 ? 5.624 116.926 39.297 1.00 34.03 440 ASP D N 1
ATOM 13680 C CA . ASP D 1 412 ? 6.553 116.205 40.154 1.00 33.01 440 ASP D CA 1
ATOM 13681 C C . ASP D 1 412 ? 7.182 115.041 39.407 1.00 31.74 440 ASP D C 1
ATOM 13682 O O . ASP D 1 412 ? 8.371 114.744 39.590 1.00 31.80 440 ASP D O 1
ATOM 13687 N N . PHE D 1 413 ? 6.407 114.377 38.546 1.00 31.01 441 PHE D N 1
ATOM 13688 C CA . PHE D 1 413 ? 6.973 113.308 37.726 1.00 30.41 441 PHE D CA 1
ATOM 13689 C C . PHE D 1 413 ? 7.911 113.856 36.656 1.00 31.04 441 PHE D C 1
ATOM 13690 O O . PHE D 1 413 ? 8.845 113.152 36.246 1.00 31.12 441 PHE D O 1
ATOM 13698 N N . ARG D 1 414 ? 7.717 115.112 36.223 1.00 32.03 442 ARG D N 1
ATOM 13699 C CA . ARG D 1 414 ? 8.715 115.750 35.372 1.00 32.63 442 ARG D CA 1
ATOM 13700 C C . ARG D 1 414 ? 10.015 115.970 36.135 1.00 32.45 442 ARG D C 1
ATOM 13701 O O . ARG D 1 414 ? 11.099 115.717 35.599 1.00 32.34 442 ARG D O 1
ATOM 13709 N N . ARG D 1 415 ? 9.932 116.373 37.402 1.00 32.35 443 ARG D N 1
ATOM 13710 C CA . ARG D 1 415 ? 11.140 116.447 38.220 1.00 33.68 443 ARG D CA 1
ATOM 13711 C C . ARG D 1 415 ? 11.775 115.068 38.395 1.00 31.81 443 ARG D C 1
ATOM 13712 O O . ARG D 1 415 ? 13.003 114.933 38.357 1.00 32.23 443 ARG D O 1
ATOM 13720 N N . VAL D 1 416 ? 10.959 114.029 38.596 1.00 30.25 444 VAL D N 1
ATOM 13721 C CA . VAL D 1 416 ? 11.500 112.673 38.665 1.00 29.90 444 VAL D CA 1
ATOM 13722 C C . VAL D 1 416 ? 12.320 112.368 37.413 1.00 30.00 444 VAL D C 1
ATOM 13723 O O . VAL D 1 416 ? 13.446 111.860 37.489 1.00 29.42 444 VAL D O 1
ATOM 13727 N N . VAL D 1 417 ? 11.771 112.672 36.237 1.00 30.43 445 VAL D N 1
ATOM 13728 C CA . VAL D 1 417 ? 12.515 112.389 35.012 1.00 31.57 445 VAL D CA 1
ATOM 13729 C C . VAL D 1 417 ? 13.780 113.243 34.942 1.00 32.26 445 VAL D C 1
ATOM 13730 O O . VAL D 1 417 ? 14.829 112.780 34.475 1.00 32.25 445 VAL D O 1
ATOM 13734 N N . ASP D 1 418 ? 13.709 114.504 35.395 1.00 33.68 446 ASP D N 1
ATOM 13735 C CA . ASP D 1 418 ? 14.905 115.335 35.436 1.00 35.45 446 ASP D CA 1
ATOM 13736 C C . ASP D 1 418 ? 16.017 114.652 36.221 1.00 34.23 446 ASP D C 1
ATOM 13737 O O . ASP D 1 418 ? 17.177 114.624 35.786 1.00 34.08 446 ASP D O 1
ATOM 13742 N N . PHE D 1 419 ? 15.669 114.070 37.374 1.00 33.85 447 PHE D N 1
ATOM 13743 C CA . PHE D 1 419 ? 16.647 113.371 38.206 1.00 33.72 447 PHE D CA 1
ATOM 13744 C C . PHE D 1 419 ? 17.128 112.085 37.538 1.00 32.83 447 PHE D C 1
ATOM 13745 O O . PHE D 1 419 ? 18.326 111.768 37.568 1.00 32.51 447 PHE D O 1
ATOM 13753 N N . ILE D 1 420 ? 16.206 111.314 36.955 1.00 32.08 448 ILE D N 1
ATOM 13754 C CA . ILE D 1 420 ? 16.605 110.120 36.209 1.00 31.05 448 ILE D CA 1
ATOM 13755 C C . ILE D 1 420 ? 17.637 110.486 35.151 1.00 30.66 448 ILE D C 1
ATOM 13756 O O . ILE D 1 420 ? 18.650 109.793 34.976 1.00 30.79 448 ILE D O 1
ATOM 13761 N N . ASP D 1 421 ? 17.406 111.594 34.433 1.00 30.64 449 ASP D N 1
ATOM 13762 C CA . ASP D 1 421 ? 18.287 111.956 33.324 1.00 31.53 449 ASP D CA 1
ATOM 13763 C C . ASP D 1 421 ? 19.676 112.324 33.828 1.00 32.63 449 ASP D C 1
ATOM 13764 O O . ASP D 1 421 ? 20.687 111.991 33.189 1.00 32.49 449 ASP D O 1
ATOM 13769 N N . GLU D 1 422 ? 19.742 113.004 34.977 1.00 33.49 450 GLU D N 1
ATOM 13770 C CA . GLU D 1 422 ? 21.027 113.269 35.612 1.00 34.24 450 GLU D CA 1
ATOM 13771 C C . GLU D 1 422 ? 21.757 111.972 35.927 1.00 33.50 450 GLU D C 1
ATOM 13772 O O . GLU D 1 422 ? 22.972 111.871 35.716 1.00 33.74 450 GLU D O 1
ATOM 13778 N N . GLY D 1 423 ? 21.035 110.981 36.457 1.00 32.92 451 GLY D N 1
ATOM 13779 C CA . GLY D 1 423 ? 21.663 109.713 36.786 1.00 32.29 451 GLY D CA 1
ATOM 13780 C C . GLY D 1 423 ? 22.128 108.954 35.562 1.00 31.64 451 GLY D C 1
ATOM 13781 O O . GLY D 1 423 ? 23.199 108.336 35.572 1.00 31.63 451 GLY D O 1
ATOM 13782 N N . VAL D 1 424 ? 21.314 108.944 34.506 1.00 31.50 452 VAL D N 1
ATOM 13783 C CA . VAL D 1 424 ? 21.753 108.361 33.244 1.00 31.40 452 VAL D CA 1
ATOM 13784 C C . VAL D 1 424 ? 23.032 109.040 32.773 1.00 32.94 452 VAL D C 1
ATOM 13785 O O . VAL D 1 424 ? 23.990 108.375 32.361 1.00 33.55 452 VAL D O 1
ATOM 13789 N N . ASN D 1 425 ? 23.078 110.373 32.852 1.00 34.43 453 ASN D N 1
ATOM 13790 C CA . ASN D 1 425 ? 24.259 111.102 32.406 1.00 35.41 453 ASN D CA 1
ATOM 13791 C C . ASN D 1 425 ? 25.478 110.706 33.221 1.00 36.11 453 ASN D C 1
ATOM 13792 O O . ASN D 1 425 ? 26.583 110.565 32.678 1.00 36.19 453 ASN D O 1
ATOM 13797 N N . ILE D 1 426 ? 25.297 110.525 34.530 1.00 36.44 454 ILE D N 1
ATOM 13798 C CA . ILE D 1 426 ? 26.376 109.999 35.360 1.00 36.73 454 ILE D CA 1
ATOM 13799 C C . ILE D 1 426 ? 26.785 108.623 34.853 1.00 36.42 454 ILE D C 1
ATOM 13800 O O . ILE D 1 426 ? 27.972 108.335 34.655 1.00 36.72 454 ILE D O 1
ATOM 13805 N N . GLY D 1 427 ? 25.806 107.760 34.601 1.00 35.88 455 GLY D N 1
ATOM 13806 C CA . GLY D 1 427 ? 26.134 106.427 34.126 1.00 36.10 455 GLY D CA 1
ATOM 13807 C C . GLY D 1 427 ? 26.873 106.454 32.804 1.00 36.78 455 GLY D C 1
ATOM 13808 O O . GLY D 1 427 ? 27.757 105.628 32.558 1.00 37.61 455 GLY D O 1
ATOM 13809 N N . LEU D 1 428 ? 26.523 107.405 31.932 1.00 37.04 456 LEU D N 1
ATOM 13810 C CA . LEU D 1 428 ? 27.161 107.476 30.624 1.00 37.19 456 LEU D CA 1
ATOM 13811 C C . LEU D 1 428 ? 28.637 107.823 30.764 1.00 38.97 456 LEU D C 1
ATOM 13812 O O . LEU D 1 428 ? 29.472 107.307 30.011 1.00 39.29 456 LEU D O 1
ATOM 13817 N N . GLU D 1 429 ? 28.979 108.670 31.743 1.00 40.56 457 GLU D N 1
ATOM 13818 C CA . GLU D 1 429 ? 30.380 109.006 31.992 1.00 42.36 457 GLU D CA 1
ATOM 13819 C C . GLU D 1 429 ? 31.149 107.826 32.578 1.00 40.62 457 GLU D C 1
ATOM 13820 O O . GLU D 1 429 ? 32.280 107.554 32.163 1.00 40.75 457 GLU D O 1
ATOM 13826 N N . VAL D 1 430 ? 30.563 107.120 33.549 1.00 39.52 458 VAL D N 1
ATOM 13827 C CA . VAL D 1 430 ? 31.236 105.948 34.109 1.00 37.69 458 VAL D CA 1
ATOM 13828 C C . VAL D 1 430 ? 31.376 104.858 33.054 1.00 37.15 458 VAL D C 1
ATOM 13829 O O . VAL D 1 430 ? 32.395 104.161 32.996 1.00 37.51 458 VAL D O 1
ATOM 13833 N N . LYS D 1 431 ? 30.348 104.661 32.227 1.00 37.35 459 LYS D N 1
ATOM 13834 C CA . LYS D 1 431 ? 30.491 103.703 31.136 1.00 37.23 459 LYS D CA 1
ATOM 13835 C C . LYS D 1 431 ? 31.675 104.077 30.253 1.00 36.86 459 LYS D C 1
ATOM 13836 O O . LYS D 1 431 ? 32.387 103.203 29.742 1.00 36.45 459 LYS D O 1
ATOM 13842 N N . SER D 1 432 ? 31.907 105.375 30.073 1.00 37.03 460 SER D N 1
ATOM 13843 C CA . SER D 1 432 ? 33.042 105.820 29.282 1.00 37.19 460 SER D CA 1
ATOM 13844 C C . SER D 1 432 ? 34.371 105.523 29.961 1.00 38.07 460 SER D C 1
ATOM 13845 O O . SER D 1 432 ? 35.405 105.518 29.287 1.00 38.40 460 SER D O 1
ATOM 13848 N N . LYS D 1 433 ? 34.372 105.280 31.272 1.00 38.87 461 LYS D N 1
ATOM 13849 C CA . LYS D 1 433 ? 35.600 105.012 32.008 1.00 39.47 461 LYS D CA 1
ATOM 13850 C C . LYS D 1 433 ? 35.695 103.573 32.504 1.00 39.17 461 LYS D C 1
ATOM 13851 O O . LYS D 1 433 ? 36.531 103.285 33.366 1.00 38.60 461 LYS D O 1
ATOM 13857 N N . THR D 1 434 ? 34.851 102.669 32.009 1.00 39.45 462 THR D N 1
ATOM 13858 C CA . THR D 1 434 ? 34.793 101.318 32.558 1.00 39.22 462 THR D CA 1
ATOM 13859 C C . THR D 1 434 ? 34.429 100.319 31.464 1.00 40.30 462 THR D C 1
ATOM 13860 O O . THR D 1 434 ? 33.777 100.666 30.470 1.00 40.57 462 THR D O 1
ATOM 13864 N N . ALA D 1 435 ? 34.847 99.061 31.671 1.00 40.74 463 ALA D N 1
ATOM 13865 C CA . ALA D 1 435 ? 34.704 98.012 30.669 1.00 41.02 463 ALA D CA 1
ATOM 13866 C C . ALA D 1 435 ? 33.441 97.187 30.894 1.00 41.16 463 ALA D C 1
ATOM 13867 O O . ALA D 1 435 ? 32.472 97.305 30.137 1.00 41.30 463 ALA D O 1
ATOM 13869 N N . LYS D 1 436 ? 33.414 96.559 31.993 1.00 41.83 464 LYS D N 1
ATOM 13870 C CA . LYS D 1 436 ? 32.426 95.528 32.262 1.00 42.19 464 LYS D CA 1
ATOM 13871 C C . LYS D 1 436 ? 31.404 96.013 33.287 1.00 41.02 464 LYS D C 1
ATOM 13872 O O . LYS D 1 436 ? 31.572 97.049 33.937 1.00 40.76 464 LYS D O 1
ATOM 13878 N N . LEU D 1 437 ? 30.309 95.164 33.383 1.00 40.01 465 LEU D N 1
ATOM 13879 C CA . LEU D 1 437 ? 29.284 95.548 34.350 1.00 39.67 465 LEU D CA 1
ATOM 13880 C C . LEU D 1 437 ? 29.853 95.619 35.763 1.00 40.79 465 LEU D C 1
ATOM 13881 O O . LEU D 1 437 ? 29.464 96.491 36.550 1.00 40.51 465 LEU D O 1
ATOM 13886 N N . GLN D 1 438 ? 30.792 94.730 36.104 1.00 41.87 466 GLN D N 1
ATOM 13887 C CA . GLN D 1 438 ? 31.359 94.762 37.450 1.00 43.55 466 GLN D CA 1
ATOM 13888 C C . GLN D 1 438 ? 32.321 95.936 37.636 1.00 43.98 466 GLN D C 1
ATOM 13889 O O . GLN D 1 438 ? 32.387 96.517 38.727 1.00 44.31 466 GLN D O 1
ATOM 13895 N N . ASP D 1 439 ? 33.093 96.288 36.605 1.00 43.99 467 ASP D N 1
ATOM 13896 C CA . ASP D 1 439 ? 33.949 97.468 36.712 1.00 44.37 467 ASP D CA 1
ATOM 13897 C C . ASP D 1 439 ? 33.103 98.715 36.924 1.00 42.29 467 ASP D C 1
ATOM 13898 O O . ASP D 1 439 ? 33.357 99.520 37.829 1.00 42.08 467 ASP D O 1
ATOM 13903 N N . PHE D 1 440 ? 32.097 98.891 36.069 1.00 40.80 468 PHE D N 1
ATOM 13904 C CA . PHE D 1 440 ? 31.138 99.974 36.229 1.00 39.45 468 PHE D CA 1
ATOM 13905 C C . PHE D 1 440 ? 30.674 100.092 37.675 1.00 39.16 468 PHE D C 1
ATOM 13906 O O . PHE D 1 440 ? 30.672 101.184 38.254 1.00 38.75 468 PHE D O 1
ATOM 13914 N N . LYS D 1 441 ? 30.297 98.969 38.282 1.00 39.54 469 LYS D N 1
ATOM 13915 C CA . LYS D 1 441 ? 29.595 99.007 39.563 1.00 40.33 469 LYS D CA 1
ATOM 13916 C C . LYS D 1 441 ? 30.521 99.404 40.707 1.00 40.51 469 LYS D C 1
ATOM 13917 O O . LYS D 1 441 ? 30.153 100.226 41.557 1.00 40.44 469 LYS D O 1
ATOM 13923 N N . SER D 1 442 ? 31.721 98.823 40.760 1.00 41.26 470 SER D N 1
ATOM 13924 C CA . SER D 1 442 ? 32.659 99.222 41.802 1.00 42.09 470 SER D CA 1
ATOM 13925 C C . SER D 1 442 ? 33.113 100.665 41.614 1.00 41.65 470 SER D C 1
ATOM 13926 O O . SER D 1 442 ? 33.370 101.367 42.599 1.00 41.81 470 SER D O 1
ATOM 13929 N N . PHE D 1 443 ? 33.190 101.130 40.365 1.00 41.24 471 PHE D N 1
ATOM 13930 C CA . PHE D 1 443 ? 33.591 102.509 40.101 1.00 40.36 471 PHE D CA 1
ATOM 13931 C C . PHE D 1 443 ? 32.651 103.493 40.781 1.00 40.69 471 PHE D C 1
ATOM 13932 O O . PHE D 1 443 ? 33.085 104.524 41.309 1.00 40.72 471 PHE D O 1
ATOM 13940 N N . LEU D 1 444 ? 31.351 103.202 40.762 1.00 40.99 472 LEU D N 1
ATOM 13941 C CA . LEU D 1 444 ? 30.390 104.088 41.403 1.00 40.76 472 LEU D CA 1
ATOM 13942 C C . LEU D 1 444 ? 30.714 104.286 42.876 1.00 41.02 472 LEU D C 1
ATOM 13943 O O . LEU D 1 444 ? 30.364 105.324 43.454 1.00 41.01 472 LEU D O 1
ATOM 13948 N N . LEU D 1 445 ? 31.378 103.307 43.493 1.00 41.58 473 LEU D N 1
ATOM 13949 C CA . LEU D 1 445 ? 31.752 103.334 44.904 1.00 42.58 473 LEU D CA 1
ATOM 13950 C C . LEU D 1 445 ? 33.177 103.831 45.123 1.00 44.19 473 LEU D C 1
ATOM 13951 O O . LEU D 1 445 ? 33.440 104.560 46.092 1.00 44.33 473 LEU D O 1
ATOM 13956 N N . LYS D 1 446 ? 34.098 103.470 44.226 1.00 45.74 474 LYS D N 1
ATOM 13957 C CA . LYS D 1 446 ? 35.516 103.759 44.421 1.00 47.37 474 LYS D CA 1
ATOM 13958 C C . LYS D 1 446 ? 35.853 105.202 44.064 1.00 47.90 474 LYS D C 1
ATOM 13959 O O . LYS D 1 446 ? 36.294 105.979 44.916 1.00 48.02 474 LYS D O 1
ATOM 13965 N N . ASP D 1 447 ? 35.662 105.569 42.794 1.00 48.50 475 ASP D N 1
ATOM 13966 C CA . ASP D 1 447 ? 36.040 106.881 42.286 1.00 48.46 475 ASP D CA 1
ATOM 13967 C C . ASP D 1 447 ? 35.369 107.986 43.091 1.00 48.11 475 ASP D C 1
ATOM 13968 O O . ASP D 1 447 ? 34.142 108.115 43.083 1.00 47.77 475 ASP D O 1
ATOM 13973 N N . SER D 1 448 ? 36.166 108.789 43.797 1.00 48.58 476 SER D N 1
ATOM 13974 C CA . SER D 1 448 ? 35.582 109.821 44.647 1.00 48.96 476 SER D CA 1
ATOM 13975 C C . SER D 1 448 ? 34.873 110.903 43.836 1.00 49.24 476 SER D C 1
ATOM 13976 O O . SER D 1 448 ? 33.868 111.455 44.302 1.00 49.61 476 SER D O 1
ATOM 13979 N N . GLU D 1 449 ? 35.355 111.223 42.630 1.00 49.14 477 GLU D N 1
ATOM 13980 C CA . GLU D 1 449 ? 34.638 112.213 41.829 1.00 49.27 477 GLU D CA 1
ATOM 13981 C C . GLU D 1 449 ? 33.265 111.695 41.403 1.00 48.44 477 GLU D C 1
ATOM 13982 O O . GLU D 1 449 ? 32.292 112.458 41.361 1.00 48.34 477 GLU D O 1
ATOM 13988 N N . THR D 1 450 ? 33.164 110.402 41.080 1.00 47.68 478 THR D N 1
ATOM 13989 C CA . THR D 1 450 ? 31.858 109.833 40.754 1.00 46.85 478 THR D CA 1
ATOM 13990 C C . THR D 1 450 ? 30.963 109.789 41.991 1.00 47.32 478 THR D C 1
ATOM 13991 O O . THR D 1 450 ? 29.778 110.141 41.913 1.00 47.45 478 THR D O 1
ATOM 13995 N N . SER D 1 451 ? 31.511 109.403 43.153 1.00 48.07 479 SER D N 1
ATOM 13996 C CA . SER D 1 451 ? 30.653 109.260 44.327 1.00 48.59 479 SER D CA 1
ATOM 13997 C C . SER D 1 451 ? 30.249 110.605 44.913 1.00 48.88 479 SER D C 1
ATOM 13998 O O . SER D 1 451 ? 29.270 110.665 45.662 1.00 48.85 479 SER D O 1
ATOM 14001 N N . GLN D 1 452 ? 30.976 111.678 44.586 1.00 49.79 480 GLN D N 1
ATOM 14002 C CA . GLN D 1 452 ? 30.538 113.019 44.961 1.00 50.58 480 GLN D CA 1
ATOM 14003 C C . GLN D 1 452 ? 29.320 113.442 44.151 1.00 50.13 480 GLN D C 1
ATOM 14004 O O . GLN D 1 452 ? 28.338 113.944 44.707 1.00 49.61 480 GLN D O 1
ATOM 14010 N N . ARG D 1 453 ? 29.371 113.264 42.827 1.00 50.14 481 ARG D N 1
ATOM 14011 C CA . ARG D 1 453 ? 28.211 113.587 42.000 1.00 50.18 481 ARG D CA 1
ATOM 14012 C C . ARG D 1 453 ? 27.012 112.727 42.386 1.00 46.95 481 ARG D C 1
ATOM 14013 O O . ARG D 1 453 ? 25.878 113.219 42.437 1.00 46.70 481 ARG D O 1
ATOM 14021 N N . LEU D 1 454 ? 27.243 111.442 42.677 1.00 43.98 482 LEU D N 1
ATOM 14022 C CA . LEU D 1 454 ? 26.161 110.600 43.183 1.00 41.33 482 LEU D CA 1
ATOM 14023 C C . LEU D 1 454 ? 25.647 111.126 44.520 1.00 39.73 482 LEU D C 1
ATOM 14024 O O . LEU D 1 454 ? 24.436 111.169 44.758 1.00 39.23 482 LEU D O 1
ATOM 14029 N N . ALA D 1 455 ? 26.551 111.545 45.404 1.00 39.28 483 ALA D N 1
ATOM 14030 C CA . ALA D 1 455 ? 26.105 112.034 46.706 1.00 39.25 483 ALA D CA 1
ATOM 14031 C C . ALA D 1 455 ? 25.287 113.314 46.556 1.00 39.64 483 ALA D C 1
ATOM 14032 O O . ALA D 1 455 ? 24.242 113.466 47.199 1.00 39.60 483 ALA D O 1
ATOM 14034 N N . ASN D 1 456 ? 25.722 114.234 45.691 1.00 40.29 484 ASN D N 1
ATOM 14035 C CA . ASN D 1 456 ? 24.980 115.482 45.528 1.00 40.49 484 ASN D CA 1
ATOM 14036 C C . ASN D 1 456 ? 23.617 115.229 44.899 1.00 39.66 484 ASN D C 1
ATOM 14037 O O . ASN D 1 456 ? 22.612 115.815 45.321 1.00 39.73 484 ASN D O 1
ATOM 14042 N N . LEU D 1 457 ? 23.562 114.366 43.885 1.00 39.16 485 LEU D N 1
ATOM 14043 C CA . LEU D 1 457 ? 22.277 114.004 43.295 1.00 38.07 485 LEU D CA 1
ATOM 14044 C C . LEU D 1 457 ? 21.394 113.303 44.320 1.00 36.86 485 LEU D C 1
ATOM 14045 O O . LEU D 1 457 ? 20.200 113.605 44.430 1.00 36.24 485 LEU D O 1
ATOM 14050 N N . ARG D 1 458 ? 21.971 112.376 45.095 1.00 36.46 486 ARG D N 1
ATOM 14051 C CA . ARG D 1 458 ? 21.185 111.648 46.090 1.00 36.74 486 ARG D CA 1
ATOM 14052 C C . ARG D 1 458 ? 20.570 112.598 47.107 1.00 36.90 486 ARG D C 1
ATOM 14053 O O . ARG D 1 458 ? 19.401 112.447 47.486 1.00 35.96 486 ARG D O 1
ATOM 14061 N N . GLN D 1 459 ? 21.357 113.561 47.585 1.00 38.76 487 GLN D N 1
ATOM 14062 C CA . GLN D 1 459 ? 20.853 114.545 48.536 1.00 40.77 487 GLN D CA 1
ATOM 14063 C C . GLN D 1 459 ? 19.673 115.314 47.956 1.00 39.78 487 GLN D C 1
ATOM 14064 O O . GLN D 1 459 ? 18.655 115.515 48.629 1.00 39.77 487 GLN D O 1
ATOM 14070 N N . ARG D 1 460 ? 19.798 115.772 46.711 1.00 38.97 488 ARG D N 1
ATOM 14071 C CA . ARG D 1 460 ? 18.699 116.511 46.096 1.00 38.11 488 ARG D CA 1
ATOM 14072 C C . ARG D 1 460 ? 17.482 115.612 45.893 1.00 37.13 488 ARG D C 1
ATOM 14073 O O . ARG D 1 460 ? 16.343 116.032 46.146 1.00 36.88 488 ARG D O 1
ATOM 14081 N N . VAL D 1 461 ? 17.706 114.368 45.451 1.00 36.61 489 VAL D N 1
ATOM 14082 C CA . VAL D 1 461 ? 16.619 113.401 45.315 1.00 35.73 489 VAL D CA 1
ATOM 14083 C C . VAL D 1 461 ? 15.895 113.220 46.645 1.00 35.49 489 VAL D C 1
ATOM 14084 O O . VAL D 1 461 ? 14.659 113.251 46.719 1.00 34.32 489 VAL D O 1
ATOM 14088 N N . GLU D 1 462 ? 16.657 113.005 47.711 1.00 36.81 490 GLU D N 1
ATOM 14089 C CA . GLU D 1 462 ? 16.051 112.723 49.006 1.00 37.54 490 GLU D CA 1
ATOM 14090 C C . GLU D 1 462 ? 15.367 113.948 49.590 1.00 38.71 490 GLU D C 1
ATOM 14091 O O . GLU D 1 462 ? 14.322 113.811 50.239 1.00 39.36 490 GLU D O 1
ATOM 14097 N N . GLN D 1 463 ? 15.916 115.145 49.354 1.00 39.77 491 GLN D N 1
ATOM 14098 C CA . GLN D 1 463 ? 15.236 116.360 49.786 1.00 41.08 491 GLN D CA 1
ATOM 14099 C C . GLN D 1 463 ? 13.875 116.483 49.121 1.00 39.68 491 GLN D C 1
ATOM 14100 O O . GLN D 1 463 ? 12.890 116.867 49.763 1.00 40.09 491 GLN D O 1
ATOM 14106 N N . PHE D 1 464 ? 13.808 116.178 47.826 1.00 38.24 492 PHE D N 1
ATOM 14107 C CA . PHE D 1 464 ? 12.546 116.274 47.102 1.00 36.84 492 PHE D CA 1
ATOM 14108 C C . PHE D 1 464 ? 11.557 115.217 47.589 1.00 36.03 492 PHE D C 1
ATOM 14109 O O . PHE D 1 464 ? 10.418 115.536 47.951 1.00 35.45 492 PHE D O 1
ATOM 14117 N N . ALA D 1 465 ? 11.991 113.956 47.649 1.00 36.13 493 ALA D N 1
ATOM 14118 C CA . ALA D 1 465 ? 11.087 112.874 48.032 1.00 35.35 493 ALA D CA 1
ATOM 14119 C C . ALA D 1 465 ? 10.641 112.996 49.483 1.00 34.70 493 ALA D C 1
ATOM 14120 O O . ALA D 1 465 ? 9.475 112.736 49.794 1.00 34.19 493 ALA D O 1
ATOM 14122 N N . ARG D 1 466 ? 11.561 113.371 50.388 1.00 35.80 494 ARG D N 1
ATOM 14123 C CA . ARG D 1 466 ? 11.229 113.452 51.806 1.00 36.63 494 ARG D CA 1
ATOM 14124 C C . ARG D 1 466 ? 10.111 114.450 52.055 1.00 36.97 494 ARG D C 1
ATOM 14125 O O . ARG D 1 466 ? 9.391 114.340 53.055 1.00 38.11 494 ARG D O 1
ATOM 14133 N N . ALA D 1 467 ? 9.958 115.438 51.161 1.00 36.08 495 ALA D N 1
ATOM 14134 C CA . ALA D 1 467 ? 8.979 116.496 51.360 1.00 35.06 495 ALA D CA 1
ATOM 14135 C C . ALA D 1 467 ? 7.541 116.031 51.153 1.00 34.69 495 ALA D C 1
ATOM 14136 O O . ALA D 1 467 ? 6.621 116.750 51.560 1.00 35.40 495 ALA D O 1
ATOM 14138 N N . PHE D 1 468 ? 7.310 114.794 50.504 1.00 33.44 496 PHE D N 1
ATOM 14139 C CA . PHE D 1 468 ? 5.939 114.377 50.217 1.00 31.56 496 PHE D CA 1
ATOM 14140 C C . PHE D 1 468 ? 5.386 113.486 51.328 1.00 31.53 496 PHE D C 1
ATOM 14141 O O . PHE D 1 468 ? 6.141 112.805 52.030 1.00 31.45 496 PHE D O 1
ATOM 14149 N N . PRO D 1 469 ? 4.067 113.462 51.494 1.00 31.65 497 PRO D N 1
ATOM 14150 C CA . PRO D 1 469 ? 3.473 112.623 52.532 1.00 31.44 497 PRO D CA 1
ATOM 14151 C C . PRO D 1 469 ? 3.626 111.154 52.185 1.00 31.49 497 PRO D C 1
ATOM 14152 O O . PRO D 1 469 ? 3.959 110.789 51.052 1.00 32.56 497 PRO D O 1
ATOM 14156 N N . MET D 1 470 ? 3.337 110.303 53.178 1.00 30.84 498 MET D N 1
ATOM 14157 C CA . MET D 1 470 ? 3.506 108.856 53.037 1.00 29.61 498 MET D CA 1
ATOM 14158 C C . MET D 1 470 ? 2.398 108.101 53.764 1.00 28.28 498 MET D C 1
ATOM 14159 O O . MET D 1 470 ? 2.189 108.315 54.977 1.00 28.31 498 MET D O 1
ATOM 14164 N N . PRO D 1 471 ? 1.684 107.210 53.078 1.00 27.68 499 PRO D N 1
ATOM 14165 C CA . PRO D 1 471 ? 0.672 106.398 53.758 1.00 27.31 499 PRO D CA 1
ATOM 14166 C C . PRO D 1 471 ? 1.320 105.466 54.764 1.00 27.11 499 PRO D C 1
ATOM 14167 O O . PRO D 1 471 ? 2.476 105.050 54.601 1.00 27.87 499 PRO D O 1
ATOM 14171 N N . GLY D 1 472 ? 0.565 105.122 55.806 1.00 26.89 500 GLY D N 1
ATOM 14172 C CA . GLY D 1 472 ? 0.987 104.110 56.757 1.00 25.88 500 GLY D CA 1
ATOM 14173 C C . GLY D 1 472 ? 1.210 104.693 58.140 1.00 26.87 500 GLY D C 1
ATOM 14174 O O . GLY D 1 472 ? 0.748 105.771 58.476 1.00 26.67 500 GLY D O 1
ATOM 14175 N N . PHE D 1 473 ? 1.927 103.921 58.967 1.00 28.28 501 PHE D N 1
ATOM 14176 C CA . PHE D 1 473 ? 2.313 104.436 60.277 1.00 29.24 501 PHE D CA 1
ATOM 14177 C C . PHE D 1 473 ? 3.368 105.534 60.117 1.00 31.37 501 PHE D C 1
ATOM 14178 O O . PHE D 1 473 ? 3.930 105.753 59.039 1.00 31.57 501 PHE D O 1
ATOM 14186 N N . ASP D 1 474 ? 3.630 106.251 61.210 1.00 33.09 502 ASP D N 1
ATOM 14187 C CA . ASP D 1 474 ? 4.595 107.347 61.145 1.00 34.27 502 ASP D CA 1
ATOM 14188 C C . ASP D 1 474 ? 6.022 106.830 60.993 1.00 34.46 502 ASP D C 1
ATOM 14189 O O . ASP D 1 474 ? 6.817 107.400 60.237 1.00 35.20 502 ASP D O 1
ATOM 14194 N N . GLU D 1 475 ? 6.367 105.757 61.701 1.00 34.65 503 GLU D N 1
ATOM 14195 C CA . GLU D 1 475 ? 7.760 105.384 61.885 1.00 35.03 503 GLU D CA 1
ATOM 14196 C C . GLU D 1 475 ? 8.104 103.961 61.468 1.00 33.22 503 GLU D C 1
ATOM 14197 O O . GLU D 1 475 ? 9.297 103.624 61.410 1.00 33.56 503 GLU D O 1
ATOM 14203 N N . HIS D 1 476 ? 7.124 103.122 61.157 1.00 30.41 504 HIS D N 1
ATOM 14204 C CA . HIS D 1 476 ? 7.425 101.745 60.791 1.00 28.45 504 HIS D CA 1
ATOM 14205 C C . HIS D 1 476 ? 6.422 101.235 59.800 1.00 28.37 504 HIS D C 1
ATOM 14206 O O . HIS D 1 476 ? 6.497 100.062 59.447 1.00 28.44 504 HIS D O 1
#

Organism: Homo sapiens (NCBI:txid9606)

B-factor: mean 22.62, std 8.75, range [8.02, 64.5]

GO terms:
  GO:0034340 response to type I interferon (P, IDA)
  GO:0005634 nucleus (C, IDA)
  GO:0005737 cytoplasm (C, IDA)
  GO:0005739 mitochondrion (C, IDA)
  GO:0005743 mitochondrial inner membrane (C, IDA)
  GO:0005759 mitochondrial matrix (C, IDA)
  GO:0003682 chromatin binding (F, IDA)
  GO:0030170 pyridoxal phosphate binding (F, IDA)
  GO:0070552 BRISC complex (C, IDA)
  GO:0004372 glycine hydroxymethyltransferase activity (F, IDA)
  GO:0051262 protein tetramerization (P, IDA)
  GO:0051289 protein homotetramerization (P, IDA)
  GO:0046653 tetrahydrofolate metabolic process (P, IDA)
  GO:0006544 glycine metabolic process (P, IDA)
  GO:0006563 L-serine metabolic process (P, IDA)
  GO:0006730 one-carbon metabolic process (P, IDA)
  GO:0005739 mitochondrion (C, EXP)
  GO:0002082 regulation of oxidative phosphorylation (P, IMP)
  GO:1903715 regulation of aerobic respiration (P, IMP)
  GO:0004372 glycine hydroxymethyltransferase activity (F, IMP)

InterPro domains:
  IPR001085 Serine hydroxymethyltransferase [MF_00051] (48-500)
  IPR001085 Serine hydroxymethyltransferase [PIRSF000412] (44-502)
  IPR001085 Serine hydroxymethyltransferase [cd00378] (51-465)
  IPR015421 Pyridoxal phosphate-dependent transferase, major domain [G3DSA:3.40.640.10] (78-352)
  IPR015422 Pyridoxal phosphate-dependent transferase, small domain [G3DSA:3.90.1150.10] (53-499)
  IPR015424 Pyridoxal phosphate-dependent transferase [SSF53383] (41-501)
  IPR019798 Serine hydroxymethyltransferase, pyridoxal phosphate binding site [PS00096] (272-288)
  IPR039429 Serine hydroxymethyltransferase-like domain [PF00464] (49-448)
  IPR049943 Serine hydroxymethyltransferase-like [PTHR11680] (35-503)

Solvent-accessible surface area: 61391 Å² total; per-residue (Å²): 106,56,0,61,63,17,0,48,118,50,4,77,89,0,54,113,12,0,56,94,0,8,53,16,2,27,39,3,0,4,0,1,1,5,10,5,6,2,1,66,2,0,2,32,0,2,4,0,1,0,2,8,1,22,3,15,4,34,26,73,162,38,91,44,16,2,7,85,6,0,23,75,0,1,71,9,0,37,139,6,0,16,100,4,13,102,19,69,91,78,86,10,6,6,1,2,3,1,7,6,15,6,22,0,4,13,2,0,0,19,15,18,8,124,33,19,22,7,0,0,2,4,10,66,52,25,5,3,44,20,6,7,6,52,16,28,122,136,106,86,26,0,2,4,0,34,2,1,2,4,2,17,6,63,19,41,105,197,66,3,71,7,33,39,114,51,1,3,68,3,0,112,16,0,47,0,104,0,0,0,1,3,20,22,12,7,1,60,73,18,67,16,44,58,1,62,99,1,0,84,92,23,145,12,55,7,0,0,15,2,15,10,23,0,0,1,5,8,3,127,25,18,86,29,0,10,157,66,0,14,2,0,2,1,4,2,8,15,2,4,6,2,0,7,3,0,0,0,0,5,45,63,36,126,143,168,88,43,81,14,50,113,88,0,30,61,2,0,6,13,6,20,10,7,4,0,18,0,7,10,3,0,0,2,0,2,3,2,90,24,4,52,46,118,51,2,101,97,18,1,51,19,0,36,106,0,0,144,7,0,2,51,9,1,80,147,94,44,6,43,15,15,21,55,13,18,63,6,1,2,1,10,2,12,1,103,80,56,37,3,22,0,7,18,0,12,58,0,0,41,39,0,16,0,9,2,9,79,23,49,2,39,56,37,233,49,84,124,46,4,2,0,1,9,0,1,0,0,0,0,8,10,1,101,0,139,53,95,29,0,105,112,0,0,52,6,2,21,54,0,1,67,4,0,51,74,1,82,95,108,29,78,150,35,148,55,0,85,52,43,2,97,168,36,75,113,5,39,127,101,9,61,88,2,98,103,86,0,25,119,28,0,116,88,35,59,12,2,1,26,114,100,28,185,110,54,123,79,103,113,56,61,57,0,75,27,40,0,46,113,54,5,87,87,0,54,97,11,0,64,86,0,6,56,12,2,26,40,2,0,4,0,1,0,6,9,6,6,2,2,71,2,0,2,31,0,2,3,0,1,0,2,10,3,20,1,18,3,38,28,70,170,36,119,39,13,4,7,79,4,0,23,72,2,1,72,10,0,37,134,9,0,15,113,8,13,104,18,69,88,70,85,11,6,6,2,3,4,1,8,6,14,6,22,0,4,13,3,0,0,18,14,7,7,122,30,20,16,8,0,0,2,4,10,69,49,21,4,2,45,15,7,6,5,45,16,33,108,128,109,80,26,0,1,3,0,35,2,0,3,3,1,16,7,55,21,40,96,186,67,5,72,7,34,33,106,47,1,8,63,3,0,118,17,0,56,3,96,0,0,0,1,3,22,21,10,7,2,60,72,18,67,14,44,66,0,68,109,4,0,86,98,29,175,14,46,8,0,0,14,2,13,11,23,0,0,1,6,9,6,141,24,18,82,24,0,16,162,67,1,20,1,0,2,1,5,2,8,14,2,3,6,2,0,7,4,0,1,0,0,6,50,60,33,128,146,164,78,37,82,15,54,114,90,0,32,58,3,0,7,12,6,20,10,6,5,0,18,2,7,11,4,0,0,2,0,2,4,2,85,24,4,49,48,119,51,2,104,97,18,1,50,27,0,30,104,0,0,122,4,0,2,78,9,0,79,152,101,49,7,43,15,14,27,47,10,2,41,4,1,1,0,12,2,17,1,91,93,60,28,3,11,0,4,21,1,24,56,0,1,42,38,0,15,0,6,4,8,72,23,47,1,36,63,35,235,55,87,133,53,6,1,0,1,9,0,1,0,1,1,0,8,9,1,96,0,169,48,101,32,0,108,93,0,0,37,7,2,21,60,0,2,68,6,0,54,76,2,88,95,104,28,80,145,31,143,62,0,82,51,48,3,108,168,38,71,118,5,39,121,94,9,62,86,1,93,98,89,0,24,123,44,0,111,88,35,47,14,2,1,36,111,106,29,99,68,0,69,60,34,0,48,117,58,8,70,90,0,39,86,12,0,62,107,0,8,52,12,3,26,38,1,0,3,0,1,0,4,9,5,6,1,2,77,2,0,1,30,0,1,4,0,1,0,2,10,2,21,3,18,4,43,28,67,174,33,101,39,13,2,7,88,6,0,26,72,1,1,75,10,0,37,138,10,0,17,107,3,13,94,18,76,87,72,85,7,7,8,2,2,4,0,7,6,15,6,22,0,4,13,2,0,0,20,14,15,6,124,31,18,20,8,0,0,2,3,10,66,49,21,5,4,47,14,6,7,6,43,16,28,104,134,107,83,28,0,1,2,0,36,2,0,2,3,2,16,6,55,20,31,95,175,61,5,71,6,35,33,107,44,1,8,66,2,0,121,14,1,53,1,131,0,0,0,1,3,22,23,13,9,1,56,70,17,65,18,44,67,1,55,108,5,1,81,90,30,170,7,47,0,0,0,14,3,12,13,21,0,0,2,7,9,6,134,22,15,90,41,0,12,159,47,3,13,0,0,2,2,5,2,8,13,2,5,5,2,0,6,4,0,0,0,0,7,43,66,36,130,166,120,46,85,11,54,118,91,0,30,68,4,0,6,14,6,17,11,7,4,0,17,2,6,10,3,0,0,2,0,2,5,2,88,26,3,49,50,118,50,2,103,96,20,1,52,16,0,33,106,0,0,119,4,0,3,75,9,0,79,150,102,52,7,44,14,14,28,48,10,2,41,5,0,1,0,10,2,14,0,103,84,54,30,3,20,0,6,24,0,16,55,0,0,37,36,0,14,0,5,1,10,73,20,53,1,53,37,36,241,55,107,154,54,22,4,0,1,10,0,1,0,0,1,0,8,8,1,94,0,146,43,102,30,0,110,132,0,0,64,18,2,13,63,0,0,75,8,0,49,82,2,93,95,106,31,82,148,56,137,56,0,77,58,49,1,86,170,40,80,112,7,41,128,114,9,60,87,0,89,104,101,0,22,113,37,0,111,89,36,48,15,0,1,35,123,81,21,100,54,0,64,66,20,0,47,121,52,2,86,90,0,45,99,10,0,73,89,0,10,54,12,2,26,39,2,0,2,0,2,1,6,8,4,5,2,1,68,2,0,2,30,0,1,4,0,0,0,2,8,2,21,0,12,4,40,28,70,170,33,107,38,9,3,7,82,5,0,25,77,0,0,71,10,0,38,134,7,0,19,111,2,11,105,19,68,90,73,80,12,5,7,2,2,3,1,8,6,14,5,20,0,4,13,2,0,0,19,14,19,8,126,31,19,16,8,0,0,2,3,10,68,51,24,6,2,45,15,7,6,5,42,16,27,117,131,101,90,31,0,1,3,0,32,3,0,4,4,1,15,6,58,20,48,95,201,68,4,74,6,32,33,106,48,1,6,66,3,0,116,17,0,49,1,132,0,0,0,0,3,21,21,11,7,1,56,73,18,66,16,49,66,0,54,104,2,0,91,93,24,152,9,49,0,0,0,14,2,12,11,20,0,0,1,6,5,6,115,24,21,86,21,0,14,160,65,4,14,0,0,1,1,4,2,9,13,2,4,5,2,0,5,4,0,0,0,0,6,45,64,35,119,155,172,86,42,82,12,52,117,87,0,31,61,3,0,7,10,6,18,10,8,4,0,17,0,5,10,3,0,0,3,0,2,4,1,96,25,4,54,50,117,53,2,108,91,18,1,51,16,1,30,98,0,0,119,7,0,2,73,5,0,82,140,98,50,8,48,11,16,24,48,10,3,45,5,1,1,1,10,2,16,0,97,84,53,33,2,16,0,4,19,0,12,58,0,0,38,40,0,14,0,8,3,8,74,24,50,2,36,63,36,233,43,84,126,53,7,1,0,1,10,0,1,0,0,1,0,6,8,1,99,1,139,51,100,31,0,100,113,0,0,53,4,1,19,60,0,0,62,9,0,49,76,1,84,90,100,28,82,147,38,124,52,0,79,33,41,1,107,161,48,78,121,7,38,122,106,9,60,76,0,94,101,79,0,21,108,26,0,117,85,33,65,13,2,2,25,110,77,20

Secondary structure (DSSP, 8-state):
--S-S-HHHH-HHHHHHHHHHHHHHHHSEE--TT-----HHHHHHHTSGGGG----EETTEESSS--HHHHHHHHHHHHHHHHHTT--TTTEEEE---SSHHHHHHHHHHHH--TT-EEEEE-GGGT--GGGT-B-SS-B-SGGGTSSEEEEE-B-TTT-SB-HHHHHHHHHHH--SEEEE--SS--S---HHHHHHHHHHHTPEEEEE-GGGHHHHHTTSS--GGGT-SEEEEESSSTT---S-EEEEEE-SB--B--HHHHHHHIIIIII--S--HHHHHHHHHHHHHHTSHHHHHHHHHHHHHHHHHHHHHHHTT-EEGGGS-SSSEEEEE-GGGT--HHHHHHHHHHTTEE-EEE--TT---SSS-SEEEEESHHHHTTT--HHHHHHHHHHHHHHHHHHHHHHTT--SHHHHHHHHHH-HHHHHHHHHHHHHHHHHHHTS--SS-S--/--GGGG----S---HHHH-HHHHHHHHHHHHHHHHSEE--TT-----HHHHHHHTSGGGG----EETTEESSS--HHHHHHHHHHHHHHHHHTT--TTTEEEE---SSHHHHHHHHHHHH--TT-EEEEE-GGGT--GGGT-B-SS-B-SGGGTSSEEEEE-EETTTTEE-HHHHHHHHHHH--SEEEE--SS--S---HHHHHHHHHHHT-EEEEE-GGGHHHHHTTSS--GGGT-SEEEEESSSTT---S-EEEEEE-SB--B---HHHHHHIIIIII--S--HHHHHHHHHHHHHHTSHHHHHHHHHHHHHHHHHHHHHHHTT-EEGGGS-SSSEEEEE-GGGT--HHHHHHHHHHTTEE-EEE--TT-S-TTS-SEEEEESHHHHTTT--HHHHHHHHHHHHHHHHHHHHHHTT--SHHHHHHHHHH-HHHHHHHHHHHHHHHHHHHTS--SS-S--/--S-S-HHHH-HHHHHHHHHHHHHHHHSEE--TT-----HHHHHHHTSGGGG----EETTEESSS--HHHHHHHHHHHHHHHHHTT--TTTEEEE---SSHHHHHHHHHHHH--TT-EEEEE-TTTT--GGGT-B-SS-B-SGGGTSSEEEEE-B-TTT-SB-HHHHHHHHHHH--SEEEE--SS--S---HHHHHHHHHHHT-EEEEE-GGGHHHHHTTSS--GGGT-SEEEEESSSTT---S-EEEEEE-S------HHHHHHIIIIII--S--HHHHHHHHHHHHHHTSHHHHHHHHHHHHHHHHHHHHHHHTT-EEGGGS-SSSEEEEE-TTTT--HHHHHHHHHHTTEE-EEE--TT-S-TTS--EEEEESHHHHTTT--HHHHHHHHHHHHHHHHHHHHHHHH--SHHHHHHHHHH-HHHHHHHHHHHHHHHHHHHTS--SS-S--/--S-S-HHHH-HHHHHHHHHHHHHHHHSEE--TT-----HHHHHHHTSGGGG----EETTEESSS--HHHHHHHHHHHHHHHHHTT--TTTEEEE---SSHHHHHHHHHHHH--TT-EEEEE-GGGT--GGGT-B-SS-B-SGGGTSSEEEEE-EETTTTEE-HHHHHHHHHHH--SEEEE--SS--S---HHHHHHHHHHHT-EEEEE-GGGHHHHHTTSS--GGGT-SEEEEESSSTT---S-EEEEEE-SB--B---HHHHHHIIIIII--S--HHHHHHHHHHHHHHTSHHHHHHHHHHHHHHHHHHHHHHHTT-EEGGGS-SSSEEEEE-GGGT--HHHHHHHHHTTTEE-EEE--TT---SSS-SEEEEE-HHHHTTT--HHHHHHHHHHHHHHHHHHHHHHHT-SSHHHHHHHHHH-HHHHHHHHHHHHHHHHHHHTS--SS-S--

Radius of gyration: 39.18 Å; Cα contacts (8 Å, |Δi|>4): 4209; chains: 4; bounding box: 74×115×109 Å

Nearest PDB structures (foldseek):
  6qvl-assembly1_A  TM=9.986E-01  e=2.974E-89  Homo sapiens
  9box-assembly2_D  TM=9.902E-01  e=2.001E-89  Homo sapiens
  1ls3-assembly1_D  TM=9.854E-01  e=3.432E-68  Oryctolagus cuniculus
  6cd1-assembly1_D  TM=9.874E-01  e=3.829E-65  Medicago truncatula
  6cd0-assembly1_C  TM=9.617E-01  e=9.637E-64  Medicago truncatula

Sequence (1819 aa):
WTGQESLSDSDPEMWELLQREKDRQCRGLELIASENFCSRAALEALGSCLNNKYSEGYPGKRYYGGAEVVDEIELLCQRRALEAFDLDPAQWGVNVQPYSGSPANLAVYTALLQPHDRIMGLDLPDGGHLTHGYMSDVKRISATSIFFESMPYKLNPKTGLIDYNQLALTARLFRPRLIIAGTSAYARLIDYARMREVCDEVKAHLLADMAHISGLVAAKVIPSPFKHADIVTTTTHKTLRGARSGLIFYRKGVKIPYTFEDRINFAVFPSLQGGPHNHAIAAVAVALKQACTPMFREYSLQVLKNARAMADALLERGYSLVSGGTDNHLVLVDLRPKGLDGARAERVLELVSITANKNTCPGDRSAITPGGLRLGAPALTSRQFREDDFRRVVDFIDEGVNIGLEVKSKTAKLQDFKSFLLKDSETSQRLANLRQRVEQFARAFPMPGFDEHQTGEANRGWTGQESLSDSDPEMWELLQREKDRQCRGLELIASENFCSRAALEALGSCLNNKYSEGYPGKRYYGGAEVVDEIELLCQRRALEAFDLDPAQWGVNVQPYSGSPANLAVYTALLQPHDRIMGLDLPDGGHLTHGYMSDVKRISATSIFFESMPYKLNPKTGLIDYNQLALTARLFRPRLIIAGTSAYARLIDYARMREVCDEVKAHLLADMAHISGLVAAKVIPSPFKHADIVTTTTHKTLRGARSGLIFYRKGVKIPYTFEDRINFAVFPSLQGGPHNHAIAAVAVALKQACTPMFREYSLQVLKNARAMADALLERGYSLVSGGTDNHLVLVDLRPKGLDGARAERVLELVSITANKNTCPGDRSAITPGGLRLGAPALTSRQFREDDFRRVVDFIDEGVNIGLEVKSKTAKLQDFKSFLLKDSETSQRLANLRQRVEQFARAFPMPGFDEHWTGQESLSDSDPEMWELLQREKDRQCRGLELIASENFCSRAALEALGSCLNNKYSEGYPGKRYYGGAEVVDEIELLCQRRALEAFDLDPAQWGVNVQPYSGSPANLAVYTALLQPHDRIMGLDLPDGGHLTHGYMSDVKRISATSIFFESMPYKLNPKTGLIDYNQLALTARLFRPRLIIAGTSAYARLIDYARMREVCDEVKAHLLADMAHISGLVAAKVIPSPFKHADIVTTTTHKTLRGARSGLIFYRKGVKPYTFEDRINFAVFPSLQGGPHNHAIAAVAVALKQACTPMFREYSLQVLKNARAMADALLERGYSLVSGGTDNHLVLVDLRPKGLDGARAERVLELVSITANKNTCPGDRSAITPGGLRLGAPALTSRQFREDDFRRVVDFIDEGVNIGLEVKSKTAKLQDFKSFLLKDSETSQRLANLRQRVEQFARAFPMPGFDEHWTGQESLSDSDPEMWELLQREKDRQCRGLELIASENFCSRAALEALGSCLNNKYSEGYPGKRYYGGAEVVDEIELLCQRRALEAFDLDPAQWGVNVQPYSGSPANLAVYTALLQPHDRIMGLDLPDGGHLTHGYMSDVKRISATSIFFESMPYKLNPKTGLIDYNQLALTARLFRPRLIIAGTSAYARLIDYARMREVCDEVKAHLLADMAHISGLVAAKVIPSPFKHADIVTTTTHKTLRGARSGLIFYRKGVKIPYTFEDRINFAVFPSLQGGPHNHAIAAVAVALKQACTPMFREYSLQVLKNARAMADALLERGYSLVSGGTDNHLVLVDLRPKGLDGARAERVLELVSITANKNTCPGDRSAITPGGLRLGAPALTSRQFREDDFRRVVDFIDEGVNIGLEVKSKTAKLQDFKSFLLKDSETSQRLANLRQRVEQFARAFPMPGFDEH

Foldseek 3Di:
DPVPDDCCVPPVPVLVVLLVVVLLLQLFAEFALQAAFAFAVLVDLLPDCLQVDFFFDAQVGTPDDPCVVLNVLLVLLFVLVCLLLVHDVQWKTKDFFFAFQLSLLVLLCQLQHAFAAEEEEAEVLLFADLSSQDDDPPGRDRVNVVRYPYDYFHAPLVQSHGPLVVVLVVCQVNLHQEYEAEGRFHFEDTPLQSVLVSCVVSVHAYEYEHASCSLVSSLVVDDHSVVRHQKYKYFCRGLLRWDGGMMIMGTFDVVVIDDRPVSSSVSSPPNPDGGGRSSRSNSSSVSSNVSSDPVSSVLQVQLQQQQQLLQVLCVVVPWAWRSGGGRHFKTKTFCVSVPAFFLLLQLLSVLLRYHWHGHAHRPDDDPNGHGTIMTGRRHVSQLVDGSVNSSVVNVLSVLSVVLSVVLPVVDDDPVRSNVCCVPVVVNVVSSVVSSVVSSVSSNVTDGRHDDRD/DDDPVPDDDDVPDDCCVPPVPVQVVLLVVVLLLQLFQEFALQFAFAFAVLVVLLPDPLQVDFFFDAQVGTPDDPCPVLNVLLVLLFVLVCLLLVHDVQWKTKDFFFAFQLSLLVLLCQLQHAFAAEEEEAEVLLFADLSRQDDDP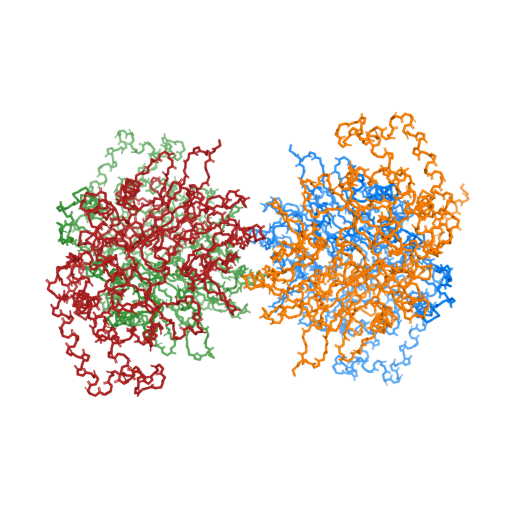PGGDHVNVVRYPYDYFHAPQVQSHGPLVVVLVVCQVRLHQEYEAEGRFHFEDDPLVSVLVSCVVSVHAYEYEHASCSLVSSLVVDPHSVVRHQKYKYFCRRLLRWDGGMMIMGTFDPVVIDDRVVSSSVSSPPNPDGGGSSSRSNRSSVSSNVSSDPVSSVLQVQLQQQQQLLLVLCVVVPWAWRSRGGRHFKTKTFCVVVPAFFLLLQLLCVLLRYHWHGGAHRPDPDDVGHGIIMTGRRHVSNLVDGSVNSSVVNVLSVLSVVLSVVLPVVDDDPVRSNVCCVPPPVNVVSSVVSSVVSSVVSNPTDGRHDDRD/DPVPDDCCPPPVVVQVVLLVVVLLLQQFAEFALQFAFAFQVLVDLLPDCLQVDFFFDAQPGTPDDPCVVLNVLLVLLFVLLCLLLVHDPQWKGKDFFFAFQLSLLVLLCQLQHAFAAEEEEAEVLLFADLSSQDDDPVGGDRVNVVRYPYDYFHAPQVQSHGPLVVVLVVCVVRLHQAYEAEGRFHFEDTPLVSVLVSCVVSVHAYEYEHASCSLVSSLVVDDDNVVRHQKYKYFCRRLLNWDGGIMIMGTDHPCVDDRVVSSSVSSPPNPDGGGSSSRSNSSSVSSNVSNDPVSSVLQVQLQQQQQLLLVLCVVVPWAWRSRGGRHFKTKTFCVVVPDAFLLLQLLCVLLNYHWHGHAHSPDPDPVTHRIIMTGRNHVSNLVDGSVNSSVVNVLSVLSVVLSVVLPVVADDSVRSNVCCVPVVVNVVSSVVSSVVSSVSSNPTDGRHDDRD/DPVPDDCCVPPVPVLVVLLVVVLLLQLFAEFALFFAFAFQVLVVLLPDCLQVDFFFDAQVDTPDPPCPVLNVLLVLLFVLVCLLLVHDCQWKTKDFFFAFQLSLLVLQCQLQHAFAAEEEEAEVQLFADLSSQYDDPPGGDRVSVVRYPYDYFHAPQVQSHGPLVVVLVVCQVNLHQEYEAEGRFHFEDTPLVSVLVSCVVSVHAYEYEHASCVLVSSLVVDPHSVVRHQKYKYFCRGLLSWPGGMMIMGTFQDVVTDDRVVSSSVSSPPNPDGGGRSSRSNSSSVSSVVSNDVVSNVLQVQLQQQQQLLLVLCVVVPWAWRSRGGRHFKTKTFAVRVVAFFLLLQLLSVLLRYHWHGGAHRPDDDPNTHGIIMGGRRHVSQLVDGSVNSSVVVVLSVLSVVLSVVLVVVADDSVRSNVCCVPVPVNVVSSVVSSVVSSVSSSPTDGRHDDRD